Protein AF-0000000075209600 (afdb_homodimer)

Sequence (1706 aa):
MDLLVKEKKGICVESLNKDIELFPQVHPVTSDMKTTHKGVSKLVMLDRYSFKDTEKKTLKDGDFVVLTVKEDPKFPARGLGYIQSINWDDKTAVVLVEDEFKGVLDKPEEAESGLITRSLDVMDKPLEVYYEQIAKRNATGLASVETTPEKQQESFEKFYKELSEMNFVPAGRVLYGAGAQTDVTYFNCYVMPYVKDSREGISDHRKQVMEIMSRGGGVGTNGSTLRPKNALARGVNGKSSGSVSWLDDIAKLTHLVEQGGSRRGAQMIMLADWHPDIIDFIISKMQNPRILRYLIENTEDEKIKQVAKDKLKFTPLTPTERALYEGILRYKDFPGMGGFDNDVVKEAERMLRDGGTYTVHNSEFLTGANISVTITKEFMEAVEQDGDYHLRFPSVETYTPEEMEAYNSEWHEVGDVREWEEKGYGIRVYKRIKARELWNLINICATYSAEPGIFFIDNANDMTNAKAYGQKVVATNPCGEQPLAPYSVCNLAAVNLGNMADKENKTVDFEKLKQTVETGVRMQDNVIDATPYFLEPNRVQALGERRVGLGVMGLHDLLIYCETVYGSEEGNQLVDEIFETIAVTAYRTSIELAKEKGSFPFLVGADENETMKLRSRFTETGYMKKMPDDVLEGIKEYGIRNSHLLTVAPTGSTGTMVGVSTGLEPYFSFSYFRSGRLGKFIEVKADIVKEYLDRTPEAKEDELPDWFVSAMELSPEAHADTQCVIQRWVDSSISKTVNAPKGYNVDQVQKVYERLYRGGAKGGTVYVDGSRDAQVLTLKAEETFEQTEIDLGIEEAKQKIVLVDTITDLRSTDVTVGNEVGNTCPVCRKGKIKEIGGCNTCTNCNTQLKCGLMDLLVKEKKGICVESLNKDIELFPQVHPVTSDMKTTHKGVSKLVMLDRYSFKDTEKKTLKDGDFVVLTVKEDPKFPARGLGYIQSINWDDKTAVVLVEDEFKGVLDKPEEAESGLITRSLDVMDKPLEVYYEQIAKRNATGLASVETTPEKQQESFEKFYKELSEMNFVPAGRVLYGAGAQTDVTYFNCYVMPYVKDSREGISDHRKQVMEIMSRGGGVGTNGSTLRPKNALARGVNGKSSGSVSWLDDIAKLTHLVEQGGSRRGAQMIMLADWHPDIIDFIISKMQNPRILRYLIENTEDEKIKQVAKDKLKFTPLTPTERALYEGILRYKDFPGMGGFDNDVVKEAERMLRDGGTYTVHNSEFLTGANISVTITKEFMEAVEQDGDYHLRFPSVETYTPEEMEAYNSEWHEVGDVREWEEKGYGIRVYKRIKARELWNLINICATYSAEPGIFFIDNANDMTNAKAYGQKVVATNPCGEQPLAPYSVCNLAAVNLGNMADKENKTVDFEKLKQTVETGVRMQDNVIDATPYFLEPNRVQALGERRVGLGVMGLHDLLIYCETVYGSEEGNQLVDEIFETIAVTAYRTSIELAKEKGSFPFLVGADENETMKLRSRFTETGYMKKMPDDVLEGIKEYGIRNSHLLTVAPTGSTGTMVGVSTGLEPYFSFSYFRSGRLGKFIEVKADIVKEYLDRTPEAKEDELPDWFVSAMELSPEAHADTQCVIQRWVDSSISKTVNAPKGYNVDQVQKVYERLYRGGAKGGTVYVDGSRDAQVLTLKAEETFEQTEIDLGIEEAKQKIVLVDTITDLRSTDVTVGNEVGNTCPVCRKGKIKEIGGCNTCTNCNTQLKCGL

Nearest PDB structures (foldseek):
  6lkm-assembly2_B  TM=8.327E-01  e=8.875E-39  Homo sapiens
  6lkm-assembly1_A  TM=8.322E-01  e=1.893E-37  Homo sapiens
  5tus-assembly2_B  TM=8.275E-01  e=3.836E-36  Homo sapiens
  5d1y-assembly1_A  TM=8.305E-01  e=6.024E-35  Homo sapiens
  3hnd-assembly1_A  TM=8.200E-01  e=4.216E-35  Homo sapiens

Radius of gyration: 36.31 Å; Cα contacts (8 Å, |Δi|>4): 3488; chains: 2; bounding box: 101×110×103 Å

Secondary structure (DSSP, 8-state):
---------S--HHHHHHHHTT-TTSPPP-TT------HHHHHHIIIIIS-EETT-SS--TT-EEEEEEE--SS-PEEEEEEEEEEETTTTEEEEEE-GGGGGG-SSHHHHHH-EEEEEGGGEEEES--SHHHHHHHHHHHHHTTSSSHHHHHHHHHHHHHHHHTTSEEE-HHHHHHTTT--S--S--EEEPPPPPSSHHHHHHHHHHHHHHHHTT-EEEEE-TTSPPTT-EEGGGTEE---HHHHHHHHHTHHHH-B-SSS-B--EEEEEETTSTTHHHHHHTT---HHHHHHHHHH---HHHHHHHHHHEEEEEPPHHHHHHHHHHHHTTTSGGGGG--HHHHHHHHHHHHHTEEEEESSTTTTTTSEEEEEE-HHHHHHHHTT-EEEEEEE-GGG--HHHHHHHHHHHHHH--HHHHHHTT--EEEEEEEEHHHHHHHHHHHHHHH--SEEEEHHHHHHH-GGGGGT----B--TTS---B-TT-EE-EEEEEGGGGEETTTTEE-HHHHHHHHHHHHHHHHHHHHHS---SHHHHHHHHHH---EEEEE-HHHHHHHTT--TTSHHHHHHHHHHHHHHHHHHHHHHHHHHHHH---GGG--SSHHHHHHHHHHHHTSTTGGGS-HHHHHHHHHH--S-S--B-B---HHHHHHHTS--TTPPPS-SEEEEE-TTS-EEEEE-HHHHHHHHH-TTS-TT---TT---GGGS-HHHHHHHHHHHHTT-SS-B--EEEE-TT--HHHHHHHHHHHHHTT-SEEEEEETTTTSTT----S------S----------------------TTSS---BSSSTTSBPTTTSSSBEEEETTEEEETTT--EEEE--/---------S--HHHHHHHHTT-TTSPPP-TT------HHHHHHIIIIIS-EETT-SS--TT-EEEEEEE--SS-PEEEEEEEEEEETTTTEEEEEE-GGGGGG-SSHHHHHH-EEEEEGGGEEEES--SHHHHHHHHHHHHHTTSSSHHHHHHHHHHHHHHHHTTSEEE-HHHHHHTTT--S--S--EEEPPPPPSSHHHHHHHHHHHHHHHHTT-EEEEE-TTSPPTT-EEGGGTEE---HHHHHHHHHTHHHH-B-SSS-B--EEEEEETTSTTHHHHHHTT---HHHHHHHHHH---HHHHHHHHHHEEEEEPPHHHHHHHHHHHHTTTSGGGGG--HHHHHHHHHHHHHTEEEEESSTTTTTTSEEEEEE-HHHHHHHHTT-EEEEEEE-GGG--HHHHHHHHHHHHHH--HHHHHHTT--EEEEEEEEHHHHHHHHHHHHHHH--SEEEEHHHHHHH-GGGGGT----B--TTS---B-TT-EE-EEEEEGGGGEETTTTEE-HHHHHHHHHHHHHHHHHHHHHS---SHHHHHHHHHH---EEEEE-HHHHHHHTT--TTSHHHHHHHHHHHHHHHHHHHHHHHHHHHHH---GGG--SSHHHHHHHHHHHHTSTTGGGS-HHHHHHHHHH--S-S--B-B---HHHHHHHTS--TTPPPS-SEEEEE-TTS-EEEEE-HHHHHHHHH-TTS-TT---TT---GGGS-HHHHHHHHHHHHTT-SS-B--EEEE-TT--HHHHHHHHHHHHHTT-SEEEEEETTTTSTT----S------S-------S--------------TTSS---BSSSTTSBPTTTSSSBEEEETTEEEETTT--EEEE--

InterPro domains:
  IPR000788 Ribonucleotide reductase large subunit, C-terminal [PF02867] (188-767)
  IPR000788 Ribonucleotide reductase large subunit, C-terminal [PR01183] (263-282)
  IPR000788 Ribonucleotide reductase large subunit, C-terminal [PR01183] (508-531)
  IPR000788 Ribonucleotide reductase large subunit, C-terminal [PR01183] (546-568)
  IPR000788 Ribonucleotide reductase large subunit, C-terminal [PR01183] (574-597)
  IPR000788 Ribonucleotide reductase large subunit, C-terminal [PR01183] (639-666)
  IPR013344 Ribonucleotide reductase, adenosylcobalamin-dependent [TIGR02504] (129-777)
  IPR013344 Ribonucleotide reductase, adenosylcobalamin-dependent [cd02888] (156-770)
  IPR013509 Ribonucleotide reductase large subunit, N-terminal [PF00317] (129-180)
  IPR050862 Ribonucleoside diphosphate reductase class-2 [PTHR43371] (44-848)

Foldseek 3Di:
DPCPVPPDPDADLVLLQVVCVVAPLFDGDDPPFDAQFDDPLNLLCQFQQFDWDQVCPSDAAFAKKKFFQADDLQFTDIFIWGWHHADVVVQKTKTQTDLQQLQQHPDPVCSVRSIDIDGNNGMIGGSDRTQLRLQLSLLQQLLVLDDDPVSSVVLSVLSSVCRNVVQWFFARLSSRDRSNPDQAFSFAEWEAFAFQADPVSLVVSLVVCLVNVQRRYFYEYEHQLYAAFQPADPVVRGGDNGSLVSLLVSLCSQSVRDHDGPAGYEYEYEYEPQAPCVLLVLCVQPWFLVLLVVQLPPADDPVNNVSSVQFKDWDADDPVRLVVLVVQLVLCPPVCSVVDDPVSNVVSVVCVVSRTDMTTPPNCGSVSYAYEYAYEPVLVVLLVVQHKGFNKDFPCVPDDPVLVVCSSPPSSVVSDVVVVVVVPGDMDGPDIDGSNSSLLSNLSSCAQPLDDWYFHQVLLQLQALVVLLPFGFDTAGRLRFFRDTHLETEGEMAREQLVQAPLVQLHGNLVVVLSSLLSNLSSSLSSLVSTDDDDPVNNCNCQQQVAYAYFHFQLLNSCVSSVHAQLDPVSLVRLLVSLLSSLQSNLVSQLVVCQVPNARNSLDDPDDVSNLSSLLSSCPGNLNVPHDPVSSVSCSVRNGHHSFHHTFALSLSVCVSVQHAGTNAFAQDQWAWRQDPVRDTDIDGRVSLVVVCVVPVVDDSVDDDNSNAHLANDALLSQLLSLLSSQSRHSTAYRGEREYEAPQASVNSSVSQVSNVVSSHRIYTYDYPCSNPNPRPPHDPDDDDPDPPPPPPDDDDDDPPPPPPPPPDLPDDPAAADLDAQHQDVRSSHFGFHQGSQFRAGRHHRDGRHHSD/DDCPVPDDDDADLVLLQVVCVVAPLFDGDDPPFDAQFDDPLNLLCQFQQFDWDLVCPSDAAFAKKKFFQADDLQFTDIFIWGWHHADVVVQKTKTQTDLQQLQQHPDPVCSVRSIDIDGNNGMIGGSDRTQLRLQLSLLQQLLVLDDDPVSSVVLSVLSSVCRNVVQWFFARLSSRDRSNPDQAFSFAEWEAFAFQADPVSLVVSLVVCLVNVQRRYFYEYEHQLYAAFQDADPVVRGTDNGSLVSLLVSLCSQSVRDHDGPAGYEYEYEYEPQAPCVLLVLCVQPWFLVLLVVQLPPADDVVNNVSSVQFKDWDADDPVRLVVLVVQLVLCPPVCSVVDDPVSVVVSVVCVVSRTDITTPPNCGSVSYAYEYAYEPVLVVLLVVQHKGFNKDFPCVPDDPVLVVCSNPPSSVVSDVVVVVVVPGDMDGPDIDGSNSSLLSNLSSCAQPLDHWYFHQHLLQLQALVVLLPFGFDTAGRLRFFRDTHLETEGEMAREQLVQAPLVQLHGNLVVLLSSLLSNLSSSLSSLVSTDDDDPSNNCNCQQQVAYAYFHFQQLNSCVSSPHAQLDPVSLVRLLVSLLSSLQSNLVSQLVVCQVPNARNSLDDPDPVSNLSSLLSSCPGNLNVPHDPVSSVSCSVRNGHHSFHHTFALSLSVCVSVQHAGTNAFAQDQWAWRQDPVRDTDIDGRPSLVVVCVVPVVDDSVDDDNSNAHLANDALQSQLLSLLSSQSRHSTAYRGEREYEAPQASVNSSVSQVSNVVSSHRIYTYDYPCSNPNPRCPHDPDDDDPDPPPPDPDDDDDDPPVPDDPPPDLPDDPAAADLDAQHQDVRSSHFGFHQGSQFRAGRHHRDGRHHSD

Organism: NCBI:txid2021314

pLDDT: mean 86.93, std 18.48, range [18.36, 98.94]

Structure (mmCIF, N/CA/C/O backbone):
data_AF-0000000075209600-model_v1
#
loop_
_entity.id
_entity.type
_entity.pdbx_description
1 polymer 'Vitamin B12-dependent ribonucleotide reductase'
#
loop_
_atom_site.group_PDB
_atom_site.id
_atom_site.type_symbol
_atom_site.label_atom_id
_atom_site.label_alt_id
_atom_site.label_comp_id
_atom_site.label_asym_id
_atom_site.label_entity_id
_atom_site.label_seq_id
_atom_site.pdbx_PDB_ins_code
_atom_site.Cartn_x
_atom_site.Cartn_y
_atom_site.Cartn_z
_atom_site.occupancy
_atom_site.B_iso_or_equiv
_atom_site.auth_seq_id
_atom_site.auth_comp_id
_atom_site.auth_asym_id
_atom_site.auth_atom_id
_atom_site.pdbx_PDB_model_num
ATOM 1 N N . MET A 1 1 ? 52.156 -15.453 -30.234 1 22.44 1 MET A N 1
ATOM 2 C CA . MET A 1 1 ? 51.75 -16.859 -30.359 1 22.44 1 MET A CA 1
ATOM 3 C C . MET A 1 1 ? 51.031 -17.312 -29.109 1 22.44 1 MET A C 1
ATOM 5 O O . MET A 1 1 ? 51.156 -18.484 -28.703 1 22.44 1 MET A O 1
ATOM 9 N N . ASP A 1 2 ? 50.625 -16.406 -28.281 1 24.66 2 ASP A N 1
ATOM 10 C CA . ASP A 1 2 ? 50.094 -16.359 -26.938 1 24.66 2 ASP A CA 1
ATOM 11 C C . ASP A 1 2 ? 48.875 -17.281 -26.812 1 24.66 2 ASP A C 1
ATOM 13 O O . ASP A 1 2 ? 47.906 -17.125 -27.547 1 24.66 2 ASP A O 1
ATOM 17 N N . LEU A 1 3 ? 49.125 -18.609 -26.5 1 25.94 3 LEU A N 1
ATOM 18 C CA . LEU A 1 3 ? 48.312 -19.781 -26.234 1 25.94 3 LEU A CA 1
ATOM 19 C C . LEU A 1 3 ? 47.156 -19.438 -25.312 1 25.94 3 LEU A C 1
ATOM 21 O O . LEU A 1 3 ? 47.344 -19.172 -24.125 1 25.94 3 LEU A O 1
ATOM 25 N N . LEU A 1 4 ? 46.375 -18.516 -25.719 1 29.98 4 LEU A N 1
ATOM 26 C CA . LEU A 1 4 ? 45.094 -18.453 -25 1 29.98 4 LEU A CA 1
ATOM 27 C C . LEU A 1 4 ? 44.5 -19.844 -24.812 1 29.98 4 LEU A C 1
ATOM 29 O O . LEU A 1 4 ? 44.156 -20.516 -25.781 1 29.98 4 LEU A O 1
ATOM 33 N N . VAL A 1 5 ? 45.312 -20.75 -24 1 27.47 5 VAL A N 1
ATOM 34 C CA . VAL A 1 5 ? 44.719 -22 -23.531 1 27.47 5 VAL A CA 1
ATOM 35 C C . VAL A 1 5 ? 43.219 -21.812 -23.328 1 27.47 5 VAL A C 1
ATOM 37 O O . VAL A 1 5 ? 42.781 -21.016 -22.484 1 27.47 5 VAL A O 1
ATOM 40 N N . LYS A 1 6 ? 42.594 -22 -24.328 1 36.72 6 LYS A N 1
ATOM 41 C CA . LYS A 1 6 ? 41.188 -22.281 -24.328 1 36.72 6 LYS A CA 1
ATOM 42 C C . LYS A 1 6 ? 40.812 -23.281 -23.25 1 36.72 6 LYS A C 1
ATOM 44 O O . LYS A 1 6 ? 41 -24.484 -23.406 1 36.72 6 LYS A O 1
ATOM 49 N N . GLU A 1 7 ? 41.25 -23.062 -21.922 1 35.66 7 GLU A N 1
ATOM 50 C CA . GLU A 1 7 ? 40.906 -23.812 -20.719 1 35.66 7 GLU A CA 1
ATOM 51 C C . GLU A 1 7 ? 39.5 -24.422 -20.812 1 35.66 7 GLU A C 1
ATOM 53 O O . GLU A 1 7 ? 38.594 -23.797 -21.375 1 35.66 7 GLU A O 1
ATOM 58 N N . LYS A 1 8 ? 39.312 -25.688 -20.703 1 41.25 8 LYS A N 1
ATOM 59 C CA . LYS A 1 8 ? 38.156 -26.609 -20.703 1 41.25 8 LYS A CA 1
ATOM 60 C C . LYS A 1 8 ? 36.969 -26 -20 1 41.25 8 LYS A C 1
ATOM 62 O O . LYS A 1 8 ? 37.031 -25.688 -18.812 1 41.25 8 LYS A O 1
ATOM 67 N N . LYS A 1 9 ? 35.938 -25.578 -20.594 1 56.78 9 LYS A N 1
ATOM 68 C CA . LYS A 1 9 ? 34.594 -25.031 -20.484 1 56.78 9 LYS A CA 1
ATOM 69 C C . LYS A 1 9 ? 33.625 -26.047 -19.859 1 56.78 9 LYS A C 1
ATOM 71 O O . LYS A 1 9 ? 33.469 -27.141 -20.375 1 56.78 9 LYS A O 1
ATOM 76 N N . GLY A 1 10 ? 33.688 -26.328 -18.438 1 81.12 10 GLY A N 1
ATOM 77 C CA . GLY A 1 10 ? 32.656 -27.094 -17.766 1 81.12 10 GLY A CA 1
ATOM 78 C C . GLY A 1 10 ? 32.875 -27.188 -16.266 1 81.12 10 GLY A C 1
ATOM 79 O O . GLY A 1 10 ? 33.844 -26.641 -15.727 1 81.12 10 GLY A O 1
ATOM 80 N N . ILE A 1 11 ? 31.938 -27.953 -15.633 1 90.12 11 ILE A N 1
ATOM 81 C CA . ILE A 1 11 ? 31.969 -28.062 -14.18 1 90.12 11 ILE A CA 1
ATOM 82 C C . ILE A 1 11 ? 32.969 -29.141 -13.773 1 90.12 11 ILE A C 1
ATOM 84 O O . ILE A 1 11 ? 32.938 -30.266 -14.289 1 90.12 11 ILE A O 1
ATOM 88 N N . CYS A 1 12 ? 34 -28.766 -13.016 1 91.44 12 CYS A N 1
ATOM 89 C CA . CYS A 1 12 ? 34.906 -29.75 -12.445 1 91.44 12 CYS A CA 1
ATOM 90 C C . CYS A 1 12 ? 34.25 -30.531 -11.312 1 91.44 12 CYS A C 1
ATOM 92 O O . CYS A 1 12 ? 34.188 -30.047 -10.18 1 91.44 12 CYS A O 1
ATOM 94 N N . VAL A 1 13 ? 33.938 -31.766 -11.562 1 94.38 13 VAL A N 1
ATOM 95 C CA . VAL A 1 13 ? 33.156 -32.594 -10.648 1 94.38 13 VAL A CA 1
ATOM 96 C C . VAL A 1 13 ? 33.969 -32.844 -9.367 1 94.38 13 VAL A C 1
ATOM 98 O O . VAL A 1 13 ? 33.406 -32.844 -8.273 1 94.38 13 VAL A O 1
ATOM 101 N N . GLU A 1 14 ? 35.25 -33.062 -9.523 1 94.38 14 GLU A N 1
ATOM 102 C CA . GLU A 1 14 ? 36.094 -33.312 -8.359 1 94.38 14 GLU A CA 1
ATOM 103 C C . GLU A 1 14 ? 36.094 -32.125 -7.414 1 94.38 14 GLU A C 1
ATOM 105 O O . GLU A 1 14 ? 35.969 -32.281 -6.199 1 94.38 14 GLU A O 1
ATOM 110 N N . SER A 1 15 ? 36.312 -31.062 -8.008 1 95 15 SER A N 1
ATOM 111 C CA . SE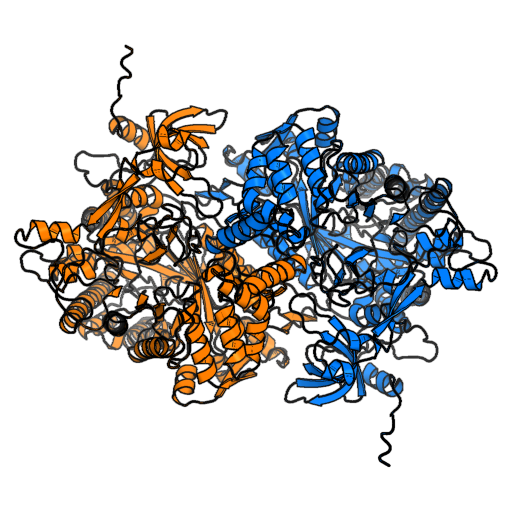R A 1 15 ? 36.312 -29.828 -7.215 1 95 15 SER A CA 1
ATOM 112 C C . SER A 1 15 ? 34.938 -29.578 -6.586 1 95 15 SER A C 1
ATOM 114 O O . SER A 1 15 ? 34.875 -29.156 -5.426 1 95 15 SER A O 1
ATOM 116 N N . LEU A 1 16 ? 33.906 -29.766 -7.367 1 96.56 16 LEU A N 1
ATOM 117 C CA . LEU A 1 16 ? 32.562 -29.562 -6.863 1 96.56 16 LEU A CA 1
ATOM 118 C C . LEU A 1 16 ? 32.25 -30.516 -5.703 1 96.56 16 LEU A C 1
ATOM 120 O O . LEU A 1 16 ? 31.688 -30.109 -4.688 1 96.56 16 LEU A O 1
ATOM 124 N N . ASN A 1 17 ? 32.625 -31.75 -5.781 1 97.25 17 ASN A N 1
ATOM 125 C CA . ASN A 1 17 ? 32.375 -32.75 -4.723 1 97.25 17 ASN A CA 1
ATOM 126 C C . ASN A 1 17 ? 33.156 -32.375 -3.451 1 97.25 17 ASN A C 1
ATOM 128 O O . ASN A 1 17 ? 32.688 -32.625 -2.342 1 97.25 17 ASN A O 1
ATOM 132 N N . LYS A 1 18 ? 34.312 -31.797 -3.615 1 96.62 18 LYS A N 1
ATOM 133 C CA . LYS A 1 18 ? 35.062 -31.312 -2.449 1 96.62 18 LYS A CA 1
ATOM 134 C C . LYS A 1 18 ? 34.281 -30.203 -1.737 1 96.62 18 LYS A C 1
ATOM 136 O O . LYS A 1 18 ? 34.219 -30.172 -0.506 1 96.62 18 LYS A O 1
ATOM 141 N N . ASP A 1 19 ? 33.812 -29.312 -2.529 1 96.5 19 ASP A N 1
ATOM 142 C CA . ASP A 1 19 ? 33 -28.234 -1.96 1 96.5 19 ASP A CA 1
ATOM 143 C C . ASP A 1 19 ? 31.766 -28.781 -1.263 1 96.5 19 ASP A C 1
ATOM 145 O O . ASP A 1 19 ? 31.359 -28.297 -0.206 1 96.5 19 ASP A O 1
ATOM 149 N N . ILE A 1 20 ? 31.094 -29.797 -1.856 1 97.19 20 ILE A N 1
ATOM 150 C CA . ILE A 1 20 ? 29.859 -30.391 -1.379 1 97.19 20 ILE A CA 1
ATOM 151 C C . ILE A 1 20 ? 30.062 -30.984 0.013 1 97.19 20 ILE A C 1
ATOM 153 O O . ILE A 1 20 ? 29.125 -31.047 0.815 1 97.19 20 ILE A O 1
ATOM 157 N N . GLU A 1 21 ? 31.297 -31.328 0.385 1 96.25 21 GLU A N 1
ATOM 158 C CA . GLU A 1 21 ? 31.609 -31.906 1.684 1 96.25 21 GLU A CA 1
ATOM 159 C C . GLU A 1 21 ? 31.219 -30.969 2.822 1 96.25 21 GLU A C 1
ATOM 161 O O . GLU A 1 21 ? 30.953 -31.406 3.941 1 96.25 21 GLU A O 1
ATOM 166 N N . LEU A 1 22 ? 31.172 -29.766 2.455 1 95 22 LEU A N 1
ATOM 167 C CA . LEU A 1 22 ? 30.875 -28.781 3.482 1 95 22 LEU A CA 1
ATOM 168 C C . LEU A 1 22 ? 29.359 -28.641 3.674 1 95 22 LEU A C 1
ATOM 170 O O . LEU A 1 22 ? 28.906 -27.953 4.59 1 95 22 LEU A O 1
ATOM 174 N N . PHE A 1 23 ? 28.578 -29.359 2.881 1 95.31 23 PHE A N 1
ATOM 175 C CA . PHE A 1 23 ? 27.109 -29.297 2.908 1 95.31 23 PHE A CA 1
ATOM 176 C C . PHE A 1 23 ? 26.516 -30.688 3.055 1 95.31 23 PHE A C 1
ATOM 178 O O . PHE A 1 23 ? 26.188 -31.328 2.059 1 95.31 23 PHE A O 1
ATOM 185 N N . PRO A 1 24 ? 26.234 -31.047 4.285 1 92.94 24 PRO A N 1
ATOM 186 C CA . PRO A 1 24 ? 25.781 -32.438 4.539 1 92.94 24 PRO A CA 1
ATOM 187 C C . PRO A 1 24 ? 24.469 -32.75 3.84 1 92.94 24 PRO A C 1
ATOM 189 O O . PRO A 1 24 ? 24.156 -33.938 3.631 1 92.94 24 PRO A O 1
ATOM 192 N N . GLN A 1 25 ? 23.656 -31.844 3.465 1 92.75 25 GLN A N 1
ATOM 193 C CA . GLN A 1 25 ? 22.344 -32.062 2.842 1 92.75 25 GLN A CA 1
ATOM 194 C C . GLN A 1 25 ? 22.5 -32.406 1.364 1 92.75 25 GLN A C 1
ATOM 196 O O . GLN A 1 25 ? 21.562 -32.906 0.739 1 92.75 25 GLN A O 1
ATOM 201 N N . VAL A 1 26 ? 23.703 -32.094 0.782 1 96.56 26 VAL A N 1
ATOM 202 C CA . VAL A 1 26 ? 23.891 -32.25 -0.656 1 96.56 26 VAL A CA 1
ATOM 203 C C . VAL A 1 26 ? 24.625 -33.562 -0.937 1 96.56 26 VAL A C 1
ATOM 205 O O . VAL A 1 26 ? 25.672 -33.812 -0.343 1 96.56 26 VAL A O 1
ATOM 208 N N . HIS A 1 27 ? 24.031 -34.406 -1.799 1 97.31 27 HIS A N 1
ATOM 209 C CA . HIS A 1 27 ? 24.672 -35.656 -2.191 1 97.31 27 HIS A CA 1
ATOM 210 C C . HIS A 1 27 ? 25.734 -35.406 -3.26 1 97.31 27 HIS A C 1
ATOM 212 O O . HIS A 1 27 ? 25.531 -34.625 -4.188 1 97.31 27 HIS A O 1
ATOM 218 N N . PRO A 1 28 ? 26.859 -36.031 -3.135 1 97.75 28 PRO A N 1
ATOM 219 C CA . PRO A 1 28 ? 27.906 -35.875 -4.141 1 97.75 28 PRO A CA 1
ATOM 220 C C . PRO A 1 28 ? 27.516 -36.406 -5.508 1 97.75 28 PRO A C 1
ATOM 222 O O . PRO A 1 28 ? 26.672 -37.312 -5.594 1 97.75 28 PRO A O 1
ATOM 225 N N . VAL A 1 29 ? 28.188 -35.844 -6.52 1 97.38 29 VAL A N 1
ATOM 226 C CA . VAL A 1 29 ? 27.984 -36.312 -7.883 1 97.38 29 VAL A CA 1
ATOM 227 C C . VAL A 1 29 ? 28.594 -37.688 -8.039 1 97.38 29 VAL A C 1
ATOM 229 O O . VAL A 1 29 ? 29.719 -37.969 -7.59 1 97.38 29 VAL A O 1
ATOM 232 N N . THR A 1 30 ? 27.781 -38.594 -8.578 1 96.5 30 THR A N 1
ATOM 233 C CA . THR A 1 30 ? 28.266 -39.969 -8.875 1 96.5 30 THR A CA 1
ATOM 234 C C . THR A 1 30 ? 28.188 -40.25 -10.367 1 96.5 30 THR A C 1
ATOM 236 O O . THR A 1 30 ? 27.562 -39.5 -11.117 1 96.5 30 THR A O 1
ATOM 239 N N . SER A 1 31 ? 28.828 -41.312 -10.812 1 94.25 31 SER A N 1
ATOM 240 C CA . SER A 1 31 ? 29 -41.594 -12.234 1 94.25 31 SER A CA 1
ATOM 241 C C . SER A 1 31 ? 27.688 -42 -12.883 1 94.25 31 SER A C 1
ATOM 243 O O . SER A 1 31 ? 27.531 -41.906 -14.102 1 94.25 31 SER A O 1
ATOM 245 N N . ASP A 1 32 ? 26.75 -42.375 -12.086 1 93.56 32 ASP A N 1
ATOM 246 C CA . ASP A 1 32 ? 25.484 -42.844 -12.625 1 93.56 32 ASP A CA 1
ATOM 247 C C . ASP A 1 32 ? 24.531 -41.688 -12.883 1 93.56 32 ASP A C 1
ATOM 249 O O . ASP A 1 32 ? 23.469 -41.875 -13.484 1 93.56 32 ASP A O 1
ATOM 253 N N . MET A 1 33 ? 24.906 -40.5 -12.469 1 95.88 33 MET A N 1
ATOM 254 C CA . MET A 1 33 ? 24.031 -39.344 -12.68 1 95.88 33 MET A CA 1
ATOM 255 C C . MET A 1 33 ? 24.188 -38.812 -14.094 1 95.88 33 MET A C 1
ATOM 257 O O . MET A 1 33 ? 25.297 -38.625 -14.57 1 95.88 33 MET A O 1
ATOM 261 N N . LYS A 1 34 ? 22.984 -38.531 -14.75 1 94.25 34 LYS A N 1
ATOM 262 C CA . LYS A 1 34 ? 23.078 -38.188 -16.156 1 94.25 34 LYS A CA 1
ATOM 263 C C . LYS A 1 34 ? 22.172 -37 -16.516 1 94.25 34 LYS A C 1
ATOM 265 O O . LYS A 1 34 ? 22.344 -36.375 -17.547 1 94.25 34 LYS A O 1
ATOM 270 N N . THR A 1 35 ? 21.25 -36.656 -15.711 1 94.94 35 THR A N 1
ATOM 271 C CA . THR A 1 35 ? 20.203 -35.719 -16.094 1 94.94 35 THR A CA 1
ATOM 272 C C . THR A 1 35 ? 20.609 -34.281 -15.727 1 94.94 35 THR A C 1
ATOM 274 O O . THR A 1 35 ? 20.469 -33.875 -14.578 1 94.94 35 THR A O 1
ATOM 277 N N . THR A 1 36 ? 20.969 -33.406 -16.656 1 92.19 36 THR A N 1
ATOM 278 C CA . THR A 1 36 ? 21.328 -32.031 -16.453 1 92.19 36 THR A CA 1
ATOM 279 C C . THR A 1 36 ? 20.312 -31.094 -17.094 1 92.19 36 THR A C 1
ATOM 281 O O . THR A 1 36 ? 20.281 -29.891 -16.812 1 92.19 36 THR A O 1
ATOM 284 N N . HIS A 1 37 ? 19.438 -31.641 -17.875 1 89.62 37 HIS A N 1
ATOM 285 C CA . HIS A 1 37 ? 18.516 -30.859 -18.703 1 89.62 37 HIS A CA 1
ATOM 286 C C . HIS A 1 37 ? 19.281 -29.891 -19.609 1 89.62 37 HIS A C 1
ATOM 288 O O . HIS A 1 37 ? 20.5 -29.906 -19.656 1 89.62 37 HIS A O 1
ATOM 294 N N . LYS A 1 38 ? 18.562 -29.141 -20.453 1 84.69 38 LYS A N 1
ATOM 295 C CA . LYS A 1 38 ? 19.156 -28.188 -21.391 1 84.69 38 LYS A CA 1
ATOM 296 C C . LYS A 1 38 ? 18.281 -26.938 -21.5 1 84.69 38 LYS A C 1
ATOM 298 O O . LYS A 1 38 ? 17.125 -26.938 -21.094 1 84.69 38 LYS A O 1
ATOM 303 N N . GLY A 1 39 ? 18.938 -25.906 -21.859 1 79.69 39 GLY A N 1
ATOM 304 C CA . GLY A 1 39 ? 18.203 -24.672 -22.125 1 79.69 39 GLY A CA 1
ATOM 305 C C . GLY A 1 39 ? 17.453 -24.156 -20.906 1 79.69 39 GLY A C 1
ATOM 306 O O . GLY A 1 39 ? 18.016 -24.047 -19.828 1 79.69 39 GLY A O 1
ATOM 307 N N . VAL A 1 40 ? 16.203 -23.859 -21.156 1 78.75 40 VAL A N 1
ATOM 308 C CA . VAL A 1 40 ? 15.367 -23.25 -20.125 1 78.75 40 VAL A CA 1
ATOM 309 C C . VAL A 1 40 ? 15.125 -24.25 -19 1 78.75 40 VAL A C 1
ATOM 311 O O . VAL A 1 40 ? 15.047 -23.875 -17.828 1 78.75 40 VAL A O 1
ATOM 314 N N . SER A 1 41 ? 14.969 -25.484 -19.375 1 87 41 SER A N 1
ATOM 315 C CA . SER A 1 41 ? 14.766 -26.531 -18.375 1 87 41 SER A CA 1
ATOM 316 C C . SER A 1 41 ? 15.922 -26.594 -17.391 1 87 41 SER A C 1
ATOM 318 O O . SER A 1 41 ? 15.703 -26.75 -16.188 1 87 41 SER A O 1
ATOM 320 N N . LYS A 1 42 ? 17.094 -26.406 -17.922 1 91.25 42 LYS A N 1
ATOM 321 C CA . LYS A 1 42 ? 18.297 -26.391 -17.094 1 91.25 42 LYS A CA 1
ATOM 322 C C . LYS A 1 42 ? 18.297 -25.188 -16.156 1 91.25 42 LYS A C 1
ATOM 324 O O . LYS A 1 42 ? 18.609 -25.297 -14.969 1 91.25 42 LYS A O 1
ATOM 329 N N . LEU A 1 43 ? 17.984 -24.109 -16.719 1 87.75 43 LEU A N 1
ATOM 330 C CA . LEU A 1 43 ? 17.953 -22.875 -15.93 1 87.75 43 LEU A CA 1
ATOM 331 C C . LEU A 1 43 ? 16.938 -22.984 -14.797 1 87.75 43 LEU A C 1
ATOM 333 O O . LEU A 1 43 ? 17.219 -22.594 -13.664 1 87.75 43 LEU A O 1
ATOM 337 N N . VAL A 1 44 ? 15.742 -23.516 -15.078 1 86.81 44 VAL A N 1
ATOM 338 C CA . VAL A 1 44 ? 14.688 -23.656 -14.086 1 86.81 44 VAL A CA 1
ATOM 339 C C . VAL A 1 44 ? 15.156 -24.562 -12.953 1 86.81 44 VAL A C 1
ATOM 341 O O . VAL A 1 44 ? 14.984 -24.25 -11.773 1 86.81 44 VAL A O 1
ATOM 344 N N . MET A 1 45 ? 15.75 -25.625 -13.305 1 93.25 45 MET A N 1
ATOM 345 C CA . MET A 1 45 ? 16.219 -26.578 -12.305 1 93.25 45 MET A CA 1
ATOM 346 C C . MET A 1 45 ? 17.266 -25.938 -11.383 1 93.25 45 MET A C 1
ATOM 348 O O . MET A 1 45 ? 17.125 -25.984 -10.164 1 93.25 45 MET A O 1
ATOM 352 N N . LEU A 1 46 ? 18.219 -25.25 -12.031 1 93.31 46 LEU A N 1
ATOM 353 C CA . LEU A 1 46 ? 19.359 -24.719 -11.281 1 93.31 46 LEU A CA 1
ATOM 354 C C . LEU A 1 46 ? 18.938 -23.5 -10.469 1 93.31 46 LEU A C 1
ATOM 356 O O . LEU A 1 46 ? 19.391 -23.328 -9.336 1 93.31 46 LEU A O 1
ATOM 360 N N . ASP A 1 47 ? 18.172 -22.766 -11.023 1 88 47 ASP A N 1
ATOM 361 C CA . ASP A 1 47 ? 17.781 -21.5 -10.391 1 88 47 ASP A CA 1
ATOM 362 C C . ASP A 1 47 ? 16.75 -21.734 -9.297 1 88 47 ASP A C 1
ATOM 364 O O . ASP A 1 47 ? 16.812 -21.125 -8.227 1 88 47 ASP A O 1
ATOM 368 N N . ARG A 1 48 ? 15.781 -22.625 -9.5 1 86.88 48 ARG A N 1
ATOM 369 C CA . ARG A 1 48 ? 14.609 -22.672 -8.633 1 86.88 48 ARG A CA 1
ATOM 370 C C . ARG A 1 48 ? 14.695 -23.844 -7.656 1 86.88 48 ARG A C 1
ATOM 372 O O . ARG A 1 48 ? 14.117 -23.797 -6.57 1 86.88 48 ARG A O 1
ATOM 379 N N . TYR A 1 49 ? 15.43 -24.906 -8.023 1 92.69 49 TYR A N 1
ATOM 380 C CA . TYR A 1 49 ? 15.242 -26.125 -7.238 1 92.69 49 TYR A CA 1
ATOM 381 C C . TYR A 1 49 ? 16.562 -26.609 -6.664 1 92.69 49 TYR A C 1
ATOM 383 O O . TYR A 1 49 ? 16.594 -27.266 -5.613 1 92.69 49 TYR A O 1
ATOM 391 N N . SER A 1 50 ? 17.672 -26.312 -7.312 1 94.69 50 SER A N 1
ATOM 392 C CA . SER A 1 50 ? 18.984 -26.797 -6.863 1 94.69 50 SER A CA 1
ATOM 393 C C . SER A 1 50 ? 19.391 -26.109 -5.562 1 94.69 50 SER A C 1
ATOM 395 O O . SER A 1 50 ? 19.141 -24.938 -5.355 1 94.69 50 SER A O 1
ATOM 397 N N . PHE A 1 51 ? 20.016 -26.922 -4.738 1 94.62 51 PHE A N 1
ATOM 398 C CA . PHE A 1 51 ? 20.672 -26.359 -3.561 1 94.62 51 PHE A CA 1
ATOM 399 C C . PHE A 1 51 ? 21.859 -25.5 -3.955 1 94.62 51 PHE A C 1
ATOM 401 O O . PHE A 1 51 ? 22.672 -25.922 -4.785 1 94.62 51 PHE A O 1
ATOM 408 N N . LYS A 1 52 ? 22.016 -24.297 -3.43 1 92.06 52 LYS A N 1
ATOM 409 C CA . LYS A 1 52 ? 23.062 -23.375 -3.818 1 92.06 52 LYS A CA 1
ATOM 410 C C . LYS A 1 52 ? 23.828 -22.859 -2.598 1 92.06 52 LYS A C 1
ATOM 412 O O . LYS A 1 52 ? 23.297 -22.844 -1.488 1 92.06 52 LYS A O 1
ATOM 417 N N . ASP A 1 53 ? 25.078 -22.5 -2.869 1 91.81 53 ASP A N 1
ATOM 418 C CA . ASP A 1 53 ? 25.891 -21.844 -1.853 1 91.81 53 ASP A CA 1
ATOM 419 C C . ASP A 1 53 ? 25.578 -20.344 -1.766 1 91.81 53 ASP A C 1
ATOM 421 O O . ASP A 1 53 ? 26.344 -19.516 -2.252 1 91.81 53 ASP A O 1
ATOM 425 N N . THR A 1 54 ? 24.516 -20.062 -1.01 1 79.88 54 THR A N 1
ATOM 426 C CA . THR A 1 54 ? 24.047 -18.688 -0.928 1 79.88 54 THR A CA 1
ATOM 427 C C . THR A 1 54 ? 24.922 -17.875 0.008 1 79.88 54 THR A C 1
ATOM 429 O O . THR A 1 54 ? 24.938 -16.641 -0.058 1 79.88 54 THR A O 1
ATOM 432 N N . GLU A 1 55 ? 25.766 -18.5 0.849 1 79 55 GLU A N 1
ATOM 433 C CA . GLU A 1 55 ? 26.656 -17.828 1.787 1 79 55 GLU A CA 1
ATOM 434 C C . GLU A 1 55 ? 28.031 -17.562 1.162 1 79 55 GLU A C 1
ATOM 436 O O . GLU A 1 55 ? 28.875 -16.922 1.773 1 79 55 GLU A O 1
ATOM 441 N N . LYS A 1 56 ? 28.234 -18 0.005 1 88.69 56 LYS A N 1
ATOM 442 C CA . LYS A 1 56 ? 29.484 -17.828 -0.729 1 88.69 56 LYS A CA 1
ATOM 443 C C . LYS A 1 56 ? 30.672 -18.438 0.042 1 88.69 56 LYS A C 1
ATOM 445 O O . LYS A 1 56 ? 31.75 -17.859 0.073 1 88.69 56 LYS A O 1
ATOM 450 N N . LYS A 1 57 ? 30.484 -19.594 0.649 1 88.06 57 LYS A N 1
ATOM 451 C CA . LYS A 1 57 ? 31.516 -20.266 1.438 1 88.06 57 LYS A CA 1
ATOM 452 C C . LYS A 1 57 ? 32.594 -20.875 0.537 1 88.06 57 LYS A C 1
ATOM 454 O O . LYS A 1 57 ? 33.75 -20.969 0.93 1 88.06 57 LYS A O 1
ATOM 459 N N . THR A 1 58 ? 32.156 -21.266 -0.585 1 94.94 58 THR A N 1
ATOM 460 C CA . THR A 1 58 ? 33.062 -22.031 -1.42 1 94.94 58 THR A CA 1
ATOM 461 C C . THR A 1 58 ? 33.281 -21.328 -2.756 1 94.94 58 THR A C 1
ATOM 463 O O . THR A 1 58 ? 33.938 -21.875 -3.648 1 94.94 58 THR A O 1
ATOM 466 N N . LEU A 1 59 ? 32.719 -20.156 -2.895 1 94.94 59 LEU A N 1
ATOM 467 C CA . LEU A 1 59 ? 32.812 -19.453 -4.164 1 94.94 59 LEU A CA 1
ATOM 468 C C . LEU A 1 59 ? 34.25 -19.094 -4.488 1 94.94 59 LEU A C 1
ATOM 470 O O . LEU A 1 59 ? 34.969 -18.562 -3.641 1 94.94 59 LEU A O 1
ATOM 474 N N . LYS A 1 60 ? 34.719 -19.406 -5.684 1 95.06 60 LYS A N 1
ATOM 475 C CA . LYS A 1 60 ? 36.094 -19.141 -6.121 1 95.06 60 LYS A CA 1
ATOM 476 C C . LYS A 1 60 ? 36.156 -18.984 -7.637 1 95.06 60 LYS A C 1
ATOM 478 O O . LYS A 1 60 ? 35.188 -19.188 -8.336 1 95.06 60 LYS A O 1
ATOM 483 N N . ASP A 1 61 ? 37.312 -18.625 -8.109 1 94.75 61 ASP A N 1
ATOM 484 C CA . ASP A 1 61 ? 37.531 -18.484 -9.539 1 94.75 61 ASP A CA 1
ATOM 485 C C . ASP A 1 61 ? 37.281 -19.812 -10.266 1 94.75 61 ASP A C 1
ATOM 487 O O . ASP A 1 61 ? 37.688 -20.875 -9.773 1 94.75 61 ASP A O 1
ATOM 491 N N . GLY A 1 62 ? 36.594 -19.703 -11.375 1 93.94 62 GLY A N 1
ATOM 492 C CA . GLY A 1 62 ? 36.344 -20.891 -12.18 1 93.94 62 GLY A CA 1
ATOM 493 C C . GLY A 1 62 ? 35 -21.562 -11.875 1 93.94 62 GLY A C 1
ATOM 494 O O . GLY A 1 62 ? 34.531 -22.422 -12.625 1 93.94 62 GLY A O 1
ATOM 495 N N . ASP A 1 63 ? 34.438 -21.172 -10.859 1 96.12 63 ASP A N 1
ATOM 496 C CA . ASP A 1 63 ? 33.188 -21.812 -10.43 1 96.12 63 ASP A CA 1
ATOM 497 C C . ASP A 1 63 ? 32.031 -21.484 -11.391 1 96.12 63 ASP A C 1
ATOM 499 O O . ASP A 1 63 ? 32 -20.391 -11.961 1 96.12 63 ASP A O 1
ATOM 503 N N . PHE A 1 64 ? 31.141 -22.531 -11.539 1 96.06 64 PHE A N 1
ATOM 504 C CA . PHE A 1 64 ? 29.875 -22.375 -12.242 1 96.06 64 PHE A CA 1
ATOM 505 C C . PHE A 1 64 ? 28.844 -21.703 -11.359 1 96.06 64 PHE A C 1
ATOM 507 O O . PHE A 1 64 ? 28.688 -22.062 -10.188 1 96.06 64 PHE A O 1
ATOM 514 N N . VAL A 1 65 ? 28.125 -20.656 -11.945 1 96.38 65 VAL A N 1
ATOM 515 C CA . VAL A 1 65 ? 27.203 -19.906 -11.086 1 96.38 65 VAL A CA 1
ATOM 516 C C . VAL A 1 65 ? 25.922 -19.609 -11.844 1 96.38 65 VAL A C 1
ATOM 518 O O . VAL A 1 65 ? 25.906 -19.609 -13.078 1 96.38 65 VAL A O 1
ATOM 521 N N . VAL A 1 66 ? 24.828 -19.516 -11.109 1 93.94 66 VAL A N 1
ATOM 522 C CA . VAL A 1 66 ? 23.578 -18.891 -11.547 1 93.94 66 VAL A CA 1
ATOM 523 C C . VAL A 1 66 ? 23.547 -17.422 -11.094 1 93.94 66 VAL A C 1
ATOM 525 O O . VAL A 1 66 ? 23.891 -17.125 -9.945 1 93.94 66 VAL A O 1
ATOM 528 N N . LEU A 1 67 ? 23.156 -16.469 -11.984 1 90.62 67 LEU A N 1
ATOM 529 C CA . LEU A 1 67 ? 23.234 -15.062 -11.602 1 90.62 67 LEU A CA 1
ATOM 530 C C . LEU A 1 67 ? 22.188 -14.242 -12.344 1 90.62 67 LEU A C 1
ATOM 532 O O . LEU A 1 67 ? 21.594 -14.719 -13.312 1 90.62 67 LEU A O 1
ATOM 536 N N . THR A 1 68 ? 22.047 -13.055 -11.812 1 85 68 THR A N 1
ATOM 537 C CA . THR A 1 68 ? 21.266 -12.062 -12.539 1 85 68 THR A CA 1
ATOM 538 C C . THR A 1 68 ? 22.094 -11.414 -13.641 1 85 68 THR A C 1
ATOM 540 O O . THR A 1 68 ? 23.062 -10.695 -13.359 1 85 68 THR A O 1
ATOM 543 N N . VAL A 1 69 ? 21.766 -11.695 -14.812 1 85.12 69 VAL A N 1
ATOM 544 C CA . VAL A 1 69 ? 22.562 -11.195 -15.938 1 85.12 69 VAL A CA 1
ATOM 545 C C . VAL A 1 69 ? 22.078 -9.805 -16.328 1 85.12 69 VAL A C 1
ATOM 547 O O . VAL A 1 69 ? 22.828 -9.031 -16.938 1 85.12 69 VAL A O 1
ATOM 550 N N . LYS A 1 70 ? 20.812 -9.555 -16.156 1 75.69 70 LYS A N 1
ATOM 551 C CA . LYS A 1 70 ? 20.203 -8.25 -16.391 1 75.69 70 LYS A CA 1
ATOM 552 C C . LYS A 1 70 ? 19.469 -7.754 -15.156 1 75.69 70 LYS A C 1
ATOM 554 O O . LYS A 1 70 ? 18.547 -8.414 -14.664 1 75.69 70 LYS A O 1
ATOM 559 N N . GLU A 1 71 ? 20 -6.555 -14.695 1 69.06 71 GLU A N 1
ATOM 560 C CA . GLU A 1 71 ? 19.359 -5.977 -13.516 1 69.06 71 GLU A CA 1
ATOM 561 C C . GLU A 1 71 ? 18.188 -5.066 -13.914 1 69.06 71 GLU A C 1
ATOM 563 O O . GLU A 1 71 ? 18.391 -4.039 -14.562 1 69.06 71 GLU A O 1
ATOM 568 N N . ASP A 1 72 ? 16.969 -5.52 -13.82 1 61.81 72 ASP A N 1
ATOM 569 C CA . ASP A 1 72 ? 15.742 -4.762 -14.055 1 61.81 72 ASP A CA 1
ATOM 570 C C . ASP A 1 72 ? 14.859 -4.738 -12.812 1 61.81 72 ASP A C 1
ATOM 572 O O . ASP A 1 72 ? 14.664 -5.766 -12.164 1 61.81 72 ASP A O 1
ATOM 576 N N . PRO A 1 73 ? 14.539 -3.432 -12.445 1 56.72 73 PRO A N 1
ATOM 577 C CA . PRO A 1 73 ? 13.727 -3.336 -11.234 1 56.72 73 PRO A CA 1
ATOM 578 C C . PRO A 1 73 ? 12.445 -4.168 -11.305 1 56.72 73 PRO A C 1
ATOM 580 O O . PRO A 1 73 ? 11.953 -4.637 -10.281 1 56.72 73 PRO A O 1
ATOM 583 N N . LYS A 1 74 ? 12.008 -4.293 -12.484 1 55.81 74 LYS A N 1
ATOM 584 C CA . LYS A 1 74 ? 10.727 -4.988 -12.609 1 55.81 74 LYS A CA 1
ATOM 585 C C . LYS A 1 74 ? 10.922 -6.41 -13.133 1 55.81 74 LYS A C 1
ATOM 587 O O . LYS A 1 74 ? 10.242 -7.34 -12.68 1 55.81 74 LYS A O 1
ATOM 592 N N . PHE A 1 75 ? 12.031 -6.508 -14.016 1 58.44 75 PHE A N 1
ATOM 593 C CA . PHE A 1 75 ? 12.164 -7.812 -14.648 1 58.44 75 PHE A CA 1
ATOM 594 C C . PHE A 1 75 ? 13.625 -8.227 -14.734 1 58.44 75 PHE A C 1
ATOM 596 O O . PHE A 1 75 ? 14.195 -8.312 -15.828 1 58.44 75 PHE A O 1
ATOM 603 N N . PRO A 1 76 ? 14.086 -8.711 -13.57 1 67.5 76 PRO A N 1
ATOM 604 C CA . PRO A 1 76 ? 15.469 -9.188 -13.656 1 67.5 76 PRO A CA 1
ATOM 605 C C . PRO A 1 76 ? 15.594 -10.484 -14.453 1 67.5 76 PRO A C 1
ATOM 607 O O . PRO A 1 76 ? 14.688 -11.312 -14.445 1 67.5 76 PRO A O 1
ATOM 610 N N . ALA A 1 77 ? 16.609 -10.602 -15.25 1 72.12 77 ALA A N 1
ATOM 611 C CA . ALA A 1 77 ? 16.859 -11.82 -16 1 72.12 77 ALA A CA 1
ATOM 612 C C . ALA A 1 77 ? 17.953 -12.656 -15.344 1 72.12 77 ALA A C 1
ATOM 614 O O . ALA A 1 77 ? 19 -12.133 -14.953 1 72.12 77 ALA A O 1
ATOM 615 N N . ARG A 1 78 ? 17.625 -13.953 -15.273 1 83.06 78 ARG A N 1
ATOM 616 C CA . ARG A 1 78 ? 18.594 -14.891 -14.719 1 83.06 78 ARG A CA 1
ATOM 617 C C . ARG A 1 78 ? 19.359 -15.602 -15.82 1 83.06 78 ARG A C 1
ATOM 619 O O . ARG A 1 78 ? 18.891 -15.703 -16.953 1 83.06 78 ARG A O 1
ATOM 626 N N . GLY A 1 79 ? 20.547 -15.961 -15.492 1 87.06 79 GLY A N 1
ATOM 627 C CA . GLY A 1 79 ? 21.375 -16.688 -16.422 1 87.06 79 GLY A CA 1
ATOM 628 C C . GLY A 1 79 ? 22.438 -17.531 -15.734 1 87.06 79 GLY A C 1
ATOM 629 O O . GLY A 1 79 ? 22.469 -17.625 -14.508 1 87.06 79 GLY A O 1
ATOM 630 N N . LEU A 1 80 ? 23.219 -18.25 -16.625 1 93.06 80 LEU A N 1
ATOM 631 C CA . LEU A 1 80 ? 24.281 -19.141 -16.156 1 93.06 80 LEU A CA 1
ATOM 632 C C . LEU A 1 80 ? 25.641 -18.688 -16.672 1 93.06 80 LEU A C 1
ATOM 634 O O . LEU A 1 80 ? 25.734 -18.094 -17.75 1 93.06 80 LEU A O 1
ATOM 638 N N . GLY A 1 81 ? 26.641 -18.953 -15.883 1 95.06 81 GLY A N 1
ATOM 639 C CA . GLY A 1 81 ? 27.984 -18.594 -16.312 1 95.06 81 GLY A CA 1
ATOM 640 C C . GLY A 1 81 ? 29.062 -19.125 -15.406 1 95.06 81 GLY A C 1
ATOM 641 O O . GLY A 1 81 ? 28.797 -19.922 -14.5 1 95.06 81 GLY A O 1
ATOM 642 N N . TYR A 1 82 ? 30.359 -18.734 -15.758 1 96.19 82 TYR A N 1
ATOM 643 C CA . TYR A 1 82 ? 31.531 -19.156 -15 1 96.19 82 TYR A CA 1
ATOM 644 C C . TYR A 1 82 ? 32.312 -17.953 -14.469 1 96.19 82 TYR A C 1
ATOM 646 O O . TYR A 1 82 ? 32.562 -17 -15.203 1 96.19 82 TYR A O 1
ATOM 654 N N . ILE A 1 83 ? 32.688 -18.047 -13.227 1 96.69 83 ILE A N 1
ATOM 655 C CA . ILE A 1 83 ? 33.438 -16.969 -12.617 1 96.69 83 ILE A CA 1
ATOM 656 C C . ILE A 1 83 ? 34.875 -16.938 -13.203 1 96.69 83 ILE A C 1
ATOM 658 O O . ILE A 1 83 ? 35.562 -17.969 -13.227 1 96.69 83 ILE A O 1
ATOM 662 N N . GLN A 1 84 ? 35.219 -15.688 -13.633 1 95.88 84 GLN A N 1
ATOM 663 C CA . GLN A 1 84 ? 36.562 -15.5 -14.125 1 95.88 84 GLN A CA 1
ATOM 664 C C . GLN A 1 84 ? 37.5 -14.953 -13.023 1 95.88 84 GLN A C 1
ATOM 666 O O . GLN A 1 84 ? 38.625 -15.375 -12.898 1 95.88 84 GLN A O 1
ATOM 671 N N . SER A 1 85 ? 36.938 -13.953 -12.344 1 96.19 85 SER A N 1
ATOM 672 C CA . SER A 1 85 ? 37.688 -13.375 -11.227 1 96.19 85 SER A CA 1
ATOM 673 C C . SER A 1 85 ? 36.719 -12.758 -10.195 1 96.19 85 SER A C 1
ATOM 675 O O . SER A 1 85 ? 35.656 -12.281 -10.547 1 96.19 85 SER A O 1
ATOM 677 N N . ILE A 1 86 ? 37.156 -12.836 -8.906 1 95.62 86 ILE A N 1
ATOM 678 C CA . ILE A 1 86 ? 36.375 -12.281 -7.812 1 95.62 86 ILE A CA 1
ATOM 679 C C . ILE A 1 86 ? 37.125 -11.156 -7.133 1 95.62 86 ILE A C 1
ATOM 681 O O . ILE A 1 86 ? 38.344 -11.297 -6.852 1 95.62 86 ILE A O 1
ATOM 685 N N . ASN A 1 87 ? 36.531 -10.008 -6.996 1 92.75 87 ASN A N 1
ATOM 686 C CA . ASN A 1 87 ? 37 -8.922 -6.145 1 92.75 87 ASN A CA 1
ATOM 687 C C . ASN A 1 87 ? 36.281 -8.891 -4.812 1 92.75 87 ASN A C 1
ATOM 689 O O . ASN A 1 87 ? 35.219 -8.273 -4.699 1 92.75 87 ASN A O 1
ATOM 693 N N . TRP A 1 88 ? 36.812 -9.391 -3.771 1 87.25 88 TRP A N 1
ATOM 694 C CA . TRP A 1 88 ? 36.156 -9.547 -2.477 1 87.25 88 TRP A CA 1
ATOM 695 C C . TRP A 1 88 ? 36.031 -8.195 -1.777 1 87.25 88 TRP A C 1
ATOM 697 O O . TRP A 1 88 ? 35.094 -8.016 -0.966 1 87.25 88 TRP A O 1
ATOM 707 N N . ASP A 1 89 ? 36.875 -7.234 -2.094 1 77.81 89 ASP A N 1
ATOM 708 C CA . ASP A 1 89 ? 36.812 -5.914 -1.477 1 77.81 89 ASP A CA 1
ATOM 709 C C . ASP A 1 89 ? 35.594 -5.145 -1.961 1 77.81 89 ASP A C 1
ATOM 711 O O . ASP A 1 89 ? 34.844 -4.566 -1.156 1 77.81 89 ASP A O 1
ATOM 715 N N . ASP A 1 90 ? 35.469 -5.301 -3.229 1 77.5 90 ASP A N 1
ATOM 716 C CA . ASP A 1 90 ? 34.312 -4.602 -3.826 1 77.5 90 ASP A CA 1
ATOM 717 C C . ASP A 1 90 ? 33.094 -5.5 -3.879 1 77.5 90 ASP A C 1
ATOM 719 O O . ASP A 1 90 ? 32 -5.059 -4.266 1 77.5 90 ASP A O 1
ATOM 723 N N . LYS A 1 91 ? 33.281 -6.777 -3.514 1 83.38 91 LYS A N 1
ATOM 724 C CA . LYS A 1 91 ? 32.219 -7.785 -3.545 1 83.38 91 LYS A CA 1
ATOM 725 C C . LYS A 1 91 ? 31.609 -7.898 -4.938 1 83.38 91 LYS A C 1
ATOM 727 O O . LYS A 1 91 ? 30.391 -7.844 -5.09 1 83.38 91 LYS A O 1
ATOM 732 N N . THR A 1 92 ? 32.406 -7.898 -5.922 1 89.69 92 THR A N 1
ATOM 733 C CA . THR A 1 92 ? 32 -8.078 -7.309 1 89.69 92 THR A CA 1
ATOM 734 C C . THR A 1 92 ? 32.781 -9.219 -7.961 1 89.69 92 THR A C 1
ATOM 736 O O . THR A 1 92 ? 33.812 -9.656 -7.445 1 89.69 92 THR A O 1
ATOM 739 N N . ALA A 1 93 ? 32.25 -9.727 -9.039 1 95.12 93 ALA A N 1
ATOM 740 C CA . ALA A 1 93 ? 32.906 -10.766 -9.82 1 95.12 93 ALA A CA 1
ATOM 741 C C . ALA A 1 93 ? 32.719 -10.539 -11.32 1 95.12 93 ALA A C 1
ATOM 743 O O . ALA A 1 93 ? 31.703 -9.992 -11.75 1 95.12 93 ALA A O 1
ATOM 744 N N . VAL A 1 94 ? 33.75 -10.93 -12.023 1 96 94 VAL A N 1
ATOM 745 C CA . VAL A 1 94 ? 33.656 -11 -13.477 1 96 94 VAL A CA 1
ATOM 746 C C . VAL A 1 94 ? 33.188 -12.398 -13.891 1 96 94 VAL A C 1
ATOM 748 O O . VAL A 1 94 ? 33.812 -13.398 -13.523 1 96 94 VAL A O 1
ATOM 751 N N . VAL A 1 95 ? 32.125 -12.484 -14.633 1 96.19 95 VAL A N 1
ATOM 752 C CA . VAL A 1 95 ? 31.531 -13.758 -15.008 1 96.19 95 VAL A CA 1
ATOM 753 C C . VAL A 1 95 ? 31.453 -13.867 -16.531 1 96.19 95 VAL A C 1
ATOM 755 O O . VAL A 1 95 ? 31.062 -12.914 -17.203 1 96.19 95 VAL A O 1
ATOM 758 N N . LEU A 1 96 ? 31.906 -15 -17.031 1 95.81 96 LEU A N 1
ATOM 759 C CA . LEU A 1 96 ? 31.656 -15.344 -18.438 1 95.81 96 LEU A CA 1
ATOM 760 C C . LEU A 1 96 ? 30.312 -16.047 -18.594 1 95.81 96 LEU A C 1
ATOM 762 O O . LEU A 1 96 ? 30.188 -17.219 -18.25 1 95.81 96 LEU A O 1
ATOM 766 N N . VAL A 1 97 ? 29.375 -15.391 -19.172 1 93.62 97 VAL A N 1
ATOM 767 C CA . VAL A 1 97 ? 28.031 -15.922 -19.312 1 93.62 97 VAL A CA 1
ATOM 768 C C . VAL A 1 97 ? 27.984 -16.938 -20.453 1 93.62 97 VAL A C 1
ATOM 770 O O . VAL A 1 97 ? 28.703 -16.797 -21.453 1 93.62 97 VAL A O 1
ATOM 773 N N . GLU A 1 98 ? 27.203 -18.016 -20.266 1 90 98 GLU A N 1
ATOM 774 C CA . GLU A 1 98 ? 27 -18.969 -21.344 1 90 98 GLU A CA 1
ATOM 775 C C . GLU A 1 98 ? 26.406 -18.297 -22.578 1 90 98 GLU A C 1
ATOM 777 O O . GLU A 1 98 ? 25.688 -17.297 -22.469 1 90 98 GLU A O 1
ATOM 782 N N . ASP A 1 99 ? 26.594 -18.859 -23.672 1 82.12 99 ASP A N 1
ATOM 783 C CA . ASP A 1 99 ? 26.281 -18.25 -24.953 1 82.12 99 ASP A CA 1
ATOM 784 C C . ASP A 1 99 ? 24.781 -17.969 -25.078 1 82.12 99 ASP A C 1
ATOM 786 O O . ASP A 1 99 ? 24.375 -16.969 -25.672 1 82.12 99 ASP A O 1
ATOM 790 N N . GLU A 1 100 ? 24.031 -18.828 -24.547 1 78.12 100 GLU A N 1
ATOM 791 C CA . GLU A 1 100 ? 22.594 -18.719 -24.703 1 78.12 100 GLU A CA 1
ATOM 792 C C . GLU A 1 100 ? 22.047 -17.5 -24 1 78.12 100 GLU A C 1
ATOM 794 O O . GLU A 1 100 ? 20.938 -17.031 -24.297 1 78.12 100 GLU A O 1
ATOM 799 N N . PHE A 1 101 ? 22.844 -16.875 -23.078 1 83.25 101 PHE A N 1
ATOM 800 C CA . PHE A 1 101 ? 22.344 -15.758 -22.281 1 83.25 101 PHE A CA 1
ATOM 801 C C . PHE A 1 101 ? 22.953 -14.445 -22.75 1 83.25 101 PHE A C 1
ATOM 803 O O . PHE A 1 101 ? 22.641 -13.383 -22.219 1 83.25 101 PHE A O 1
ATOM 810 N N . LYS A 1 102 ? 23.797 -14.391 -23.75 1 79.44 102 LYS A N 1
ATOM 811 C CA . LYS A 1 102 ? 24.469 -13.195 -24.234 1 79.44 102 LYS A CA 1
ATOM 812 C C . LYS A 1 102 ? 23.484 -12.219 -24.859 1 79.44 102 LYS A C 1
ATOM 814 O O . LYS A 1 102 ? 23.672 -11 -24.797 1 79.44 102 LYS A O 1
ATOM 819 N N . GLY A 1 103 ? 22.469 -12.766 -25.406 1 70.12 103 GLY A N 1
ATOM 820 C CA . GLY A 1 103 ? 21.5 -11.953 -26.109 1 70.12 103 GLY A CA 1
ATOM 821 C C . GLY A 1 103 ? 20.688 -11.055 -25.188 1 70.12 103 GLY A C 1
ATOM 822 O O . GLY A 1 103 ? 20.109 -10.062 -25.625 1 70.12 103 GLY A O 1
ATOM 823 N N . VAL A 1 104 ? 20.656 -11.367 -23.906 1 72.56 104 VAL A N 1
ATOM 824 C CA . VAL A 1 104 ? 19.812 -10.633 -22.969 1 72.56 104 VAL A CA 1
ATOM 825 C C . VAL A 1 104 ? 20.609 -9.508 -22.328 1 72.56 104 VAL A C 1
ATOM 827 O O . VAL A 1 104 ? 20.047 -8.633 -21.672 1 72.56 104 VAL A O 1
ATOM 830 N N . LEU A 1 105 ? 21.891 -9.391 -22.609 1 78.81 105 LEU A N 1
ATOM 831 C CA . LEU A 1 105 ? 22.75 -8.391 -22 1 78.81 105 LEU A CA 1
ATOM 832 C C . LEU A 1 105 ? 22.531 -7.02 -22.641 1 78.81 105 LEU A C 1
ATOM 834 O O . LEU A 1 105 ? 22.406 -6.914 -23.859 1 78.81 105 LEU A O 1
ATOM 838 N N . ASP A 1 106 ? 22.422 -5.945 -21.828 1 69.88 106 ASP A N 1
ATOM 839 C CA . ASP A 1 106 ? 22.078 -4.602 -22.281 1 69.88 106 ASP A CA 1
ATOM 840 C C . ASP A 1 106 ? 23.266 -3.934 -22.969 1 69.88 106 ASP A C 1
ATOM 842 O O . ASP A 1 106 ? 23.094 -3.244 -23.984 1 69.88 106 ASP A O 1
ATOM 846 N N . LYS A 1 107 ? 24.609 -4.059 -22.469 1 76.38 107 LYS A N 1
ATOM 847 C CA . LYS A 1 107 ? 25.781 -3.387 -23.016 1 76.38 107 LYS A CA 1
ATOM 848 C C . LYS A 1 107 ? 26.359 -4.168 -24.188 1 76.38 107 LYS A C 1
ATOM 850 O O . LYS A 1 107 ? 26.719 -5.34 -24.047 1 76.38 107 LYS A O 1
ATOM 855 N N . PRO A 1 108 ? 26.422 -3.479 -25.281 1 77.5 108 PRO A N 1
ATOM 856 C CA . PRO A 1 108 ? 26.953 -4.168 -26.469 1 77.5 108 PRO A CA 1
ATOM 857 C C . PRO A 1 108 ? 28.328 -4.797 -26.219 1 77.5 108 PRO A C 1
ATOM 859 O O . PRO A 1 108 ? 28.594 -5.906 -26.688 1 77.5 108 PRO A O 1
ATOM 862 N N . GLU A 1 109 ? 29.094 -4.133 -25.5 1 84.19 109 GLU A N 1
ATOM 863 C CA . GLU A 1 109 ? 30.406 -4.672 -25.203 1 84.19 109 GLU A CA 1
ATOM 864 C C . GLU A 1 109 ? 30.312 -5.969 -24.391 1 84.19 109 GLU A C 1
ATOM 866 O O . GLU A 1 109 ? 31.078 -6.906 -24.625 1 84.19 109 GLU A O 1
ATOM 871 N N . GLU A 1 110 ? 29.391 -6.039 -23.484 1 87.88 110 GLU A N 1
ATOM 872 C CA . GLU A 1 110 ? 29.141 -7.246 -22.703 1 87.88 110 GLU A CA 1
ATOM 873 C C . GLU A 1 110 ? 28.547 -8.352 -23.562 1 87.88 110 GLU A C 1
ATOM 875 O O . GLU A 1 110 ? 28.906 -9.523 -23.406 1 87.88 110 GLU A O 1
ATOM 880 N N . ALA A 1 111 ? 27.688 -7.965 -24.469 1 82.38 111 ALA A N 1
ATOM 881 C CA . ALA A 1 111 ? 27.062 -8.945 -25.344 1 82.38 111 ALA A CA 1
ATOM 882 C C . ALA A 1 111 ? 28.078 -9.602 -26.266 1 82.38 111 ALA A C 1
ATOM 884 O O . ALA A 1 111 ? 27.969 -10.781 -26.594 1 82.38 111 ALA A O 1
ATOM 885 N N . GLU A 1 112 ? 29.062 -8.82 -26.625 1 84.62 112 GLU A N 1
ATOM 886 C CA . GLU A 1 112 ? 30.109 -9.328 -27.531 1 84.62 112 GLU A CA 1
ATOM 887 C C . GLU A 1 112 ? 31.094 -10.211 -26.781 1 84.62 112 GLU A C 1
ATOM 889 O O . GLU A 1 112 ? 31.422 -11.305 -27.234 1 84.62 112 GLU A O 1
ATOM 894 N N . SER A 1 113 ? 31.484 -9.852 -25.656 1 89.81 113 SER A N 1
ATOM 895 C CA . SER A 1 113 ? 32.5 -10.578 -24.922 1 89.81 113 SER A CA 1
ATOM 896 C C . SER A 1 113 ? 31.891 -11.695 -24.078 1 89.81 113 SER A C 1
ATOM 898 O O . SER A 1 113 ? 32.531 -12.703 -23.812 1 89.81 113 SER A O 1
ATOM 900 N N . GLY A 1 114 ? 30.672 -11.5 -23.688 1 91.38 114 GLY A N 1
ATOM 901 C CA . GLY A 1 114 ? 30.016 -12.383 -22.734 1 91.38 114 GLY A CA 1
ATOM 902 C C . GLY A 1 114 ? 30.484 -12.18 -21.312 1 91.38 114 GLY A C 1
ATOM 903 O O . GLY A 1 114 ? 30 -12.836 -20.391 1 91.38 114 GLY A O 1
ATOM 904 N N . LEU A 1 115 ? 31.453 -11.25 -21.125 1 93.88 115 LEU A N 1
ATOM 905 C CA . LEU A 1 115 ? 31.969 -10.961 -19.797 1 93.88 115 LEU A CA 1
ATOM 906 C C . LEU A 1 115 ? 31.188 -9.836 -19.141 1 93.88 115 LEU A C 1
ATOM 908 O O . LEU A 1 115 ? 31.047 -8.75 -19.703 1 93.88 115 LEU A O 1
ATOM 912 N N . ILE A 1 116 ? 30.688 -10.188 -17.953 1 93.19 116 ILE A N 1
ATOM 913 C CA . ILE A 1 116 ? 29.938 -9.164 -17.234 1 93.19 116 ILE A CA 1
ATOM 914 C C . ILE A 1 116 ? 30.453 -9.062 -15.797 1 93.19 116 ILE A C 1
ATOM 916 O O . ILE A 1 116 ? 31 -10.023 -15.258 1 93.19 116 ILE A O 1
ATOM 920 N N . THR A 1 117 ? 30.391 -7.879 -15.266 1 91.56 117 THR A N 1
ATOM 921 C CA . THR A 1 117 ? 30.719 -7.68 -13.852 1 91.56 117 THR A CA 1
ATOM 922 C C . THR A 1 117 ? 29.453 -7.469 -13.031 1 91.56 117 THR A C 1
ATOM 924 O O . THR A 1 117 ? 28.625 -6.613 -13.367 1 91.56 117 THR A O 1
ATOM 927 N N . ARG A 1 118 ? 29.25 -8.297 -12.055 1 88.5 118 ARG A N 1
ATOM 928 C CA . ARG A 1 118 ? 28.078 -8.203 -11.18 1 88.5 118 ARG A CA 1
ATOM 929 C C . ARG A 1 118 ? 28.484 -8.344 -9.719 1 88.5 118 ARG A C 1
ATOM 931 O O . ARG A 1 118 ? 29.562 -8.859 -9.406 1 88.5 118 ARG A O 1
ATOM 938 N N . SER A 1 119 ? 27.641 -7.836 -8.859 1 84.75 119 SER A N 1
ATOM 939 C CA . SER A 1 119 ? 27.828 -8 -7.426 1 84.75 119 SER A CA 1
ATOM 940 C C . SER A 1 119 ? 27.75 -9.469 -7.023 1 84.75 119 SER A C 1
ATOM 942 O O . SER A 1 119 ? 26.984 -10.242 -7.613 1 84.75 119 SER A O 1
ATOM 944 N N . LEU A 1 120 ? 28.484 -9.805 -5.984 1 87.38 120 LEU A N 1
ATOM 945 C CA . LEU A 1 120 ? 28.422 -11.164 -5.449 1 87.38 120 LEU A CA 1
ATOM 946 C C . LEU A 1 120 ? 27.047 -11.453 -4.859 1 87.38 120 LEU A C 1
ATOM 948 O O . LEU A 1 120 ? 26.656 -12.617 -4.719 1 87.38 120 LEU A O 1
ATOM 952 N N . ASP A 1 121 ? 26.312 -10.438 -4.664 1 77 121 ASP A N 1
ATOM 953 C CA . ASP A 1 121 ? 25 -10.578 -4.023 1 77 121 ASP A CA 1
ATOM 954 C C . ASP A 1 121 ? 23.969 -11.102 -5.008 1 77 121 ASP A C 1
ATOM 956 O O . ASP A 1 121 ? 22.906 -11.586 -4.602 1 77 121 ASP A O 1
ATOM 960 N N . VAL A 1 122 ? 24.25 -11.055 -6.258 1 81.81 122 VAL A N 1
ATOM 961 C CA . VAL A 1 122 ? 23.219 -11.43 -7.23 1 81.81 122 VAL A CA 1
ATOM 962 C C . VAL A 1 122 ? 23.625 -12.711 -7.945 1 81.81 122 VAL A C 1
ATOM 964 O O . VAL A 1 122 ? 23.203 -12.969 -9.07 1 81.81 122 VAL A O 1
ATOM 967 N N . MET A 1 123 ? 24.516 -13.477 -7.383 1 89.19 123 MET A N 1
ATOM 968 C CA . MET A 1 123 ? 24.922 -14.758 -7.961 1 89.19 123 MET A CA 1
ATOM 969 C C . MET A 1 123 ? 25.094 -15.812 -6.875 1 89.19 123 MET A C 1
ATOM 971 O O . MET A 1 123 ? 25.422 -15.492 -5.73 1 89.19 123 MET A O 1
ATOM 975 N N . ASP A 1 124 ? 24.859 -17.141 -7.273 1 91 124 ASP A N 1
ATOM 976 C CA . ASP A 1 124 ? 24.984 -18.281 -6.371 1 91 124 ASP A CA 1
ATOM 977 C C . ASP A 1 124 ? 25.609 -19.484 -7.094 1 91 124 ASP A C 1
ATOM 979 O O . ASP A 1 124 ? 25.375 -19.672 -8.289 1 91 124 ASP A O 1
ATOM 983 N N . LYS A 1 125 ? 26.359 -20.141 -6.359 1 95.5 125 LYS A N 1
ATOM 984 C CA . LYS A 1 125 ? 26.953 -21.375 -6.871 1 95.5 125 LYS A CA 1
ATOM 985 C C . LYS A 1 125 ? 26.031 -22.578 -6.613 1 95.5 125 LYS A C 1
ATOM 987 O O . LYS A 1 125 ? 25.828 -22.969 -5.465 1 95.5 125 LYS A O 1
ATOM 992 N N . PRO A 1 126 ? 25.5 -23.188 -7.707 1 96.25 126 PRO A N 1
ATOM 993 C CA . PRO A 1 126 ? 24.719 -24.422 -7.48 1 96.25 126 PRO A CA 1
ATOM 994 C C . PRO A 1 126 ? 25.594 -25.594 -7.066 1 96.25 126 PRO A C 1
ATOM 996 O O . PRO A 1 126 ? 26.641 -25.828 -7.672 1 96.25 126 PRO A O 1
ATOM 999 N N . LEU A 1 127 ? 25.203 -26.312 -6.102 1 97.12 127 LEU A N 1
ATOM 1000 C CA . LEU A 1 127 ? 25.922 -27.484 -5.633 1 97.12 127 LEU A CA 1
ATOM 1001 C C . LEU A 1 127 ? 25.281 -28.766 -6.172 1 97.12 127 LEU A C 1
ATOM 1003 O O . LEU A 1 127 ? 25.891 -29.828 -6.117 1 97.12 127 LEU A O 1
ATOM 1007 N N . GLU A 1 128 ? 24.094 -28.656 -6.621 1 97.5 128 GLU A N 1
ATOM 1008 C CA . GLU A 1 128 ? 23.422 -29.719 -7.359 1 97.5 128 GLU A CA 1
ATOM 1009 C C . GLU A 1 128 ? 23.312 -29.391 -8.844 1 97.5 128 GLU A C 1
ATOM 1011 O O . GLU A 1 128 ? 22.578 -28.469 -9.227 1 97.5 128 GLU A O 1
ATOM 1016 N N . VAL A 1 129 ? 24 -30.188 -9.594 1 96.62 129 VAL A N 1
ATOM 1017 C CA . VAL A 1 129 ? 24.062 -29.859 -11.023 1 96.62 129 VAL A CA 1
ATOM 1018 C C . VAL A 1 129 ? 23.391 -30.969 -11.828 1 96.62 129 VAL A C 1
ATOM 1020 O O . VAL A 1 129 ? 23.094 -30.781 -13.016 1 96.62 129 VAL A O 1
ATOM 1023 N N . TYR A 1 130 ? 23.125 -32.125 -11.188 1 97.19 130 TYR A N 1
ATOM 1024 C CA . TYR A 1 130 ? 22.328 -33.188 -11.773 1 97.19 130 TYR A CA 1
ATOM 1025 C C . TYR A 1 130 ? 20.984 -33.312 -11.062 1 97.19 130 TYR A C 1
ATOM 1027 O O . TYR A 1 130 ? 20.906 -33.188 -9.844 1 97.19 130 TYR A O 1
ATOM 1035 N N . TYR A 1 131 ? 19.906 -33.625 -11.852 1 97.75 131 TYR A N 1
ATOM 1036 C CA . TYR A 1 131 ? 18.578 -33.75 -11.266 1 97.75 131 TYR A CA 1
ATOM 1037 C C . TYR A 1 131 ? 18.531 -34.875 -10.242 1 97.75 131 TYR A C 1
ATOM 1039 O O . TYR A 1 131 ? 17.812 -34.781 -9.25 1 97.75 131 TYR A O 1
ATOM 1047 N N . GLU A 1 132 ? 19.359 -35.906 -10.453 1 98 132 GLU A N 1
ATOM 1048 C CA . GLU A 1 132 ? 19.391 -37.031 -9.555 1 98 132 GLU A CA 1
ATOM 1049 C C . GLU A 1 132 ? 19.812 -36.625 -8.148 1 98 132 GLU A C 1
ATOM 1051 O O . GLU A 1 132 ? 19.375 -37.219 -7.16 1 98 132 GLU A O 1
ATOM 1056 N N . GLN A 1 133 ? 20.641 -35.594 -8.062 1 98 133 GLN A N 1
ATOM 1057 C CA . GLN A 1 133 ? 21.016 -35.094 -6.746 1 98 133 GLN A CA 1
ATOM 1058 C C . GLN A 1 133 ? 19.797 -34.531 -6.016 1 98 133 GLN A C 1
ATOM 1060 O O . GLN A 1 133 ? 19.609 -34.781 -4.824 1 98 133 GLN A O 1
ATOM 1065 N N . ILE A 1 134 ? 18.984 -33.781 -6.734 1 97.94 134 ILE A N 1
ATOM 1066 C CA . ILE A 1 134 ? 17.781 -33.219 -6.172 1 97.94 134 ILE A CA 1
ATOM 1067 C C . ILE A 1 134 ? 16.812 -34.312 -5.766 1 97.94 134 ILE A C 1
ATOM 1069 O O . ILE A 1 134 ? 16.25 -34.281 -4.672 1 97.94 134 ILE A O 1
ATOM 1073 N N . ALA A 1 135 ? 16.641 -35.281 -6.68 1 98.38 135 ALA A N 1
ATOM 1074 C CA . ALA A 1 135 ? 15.766 -36.406 -6.414 1 98.38 135 ALA A CA 1
ATOM 1075 C C . ALA A 1 135 ? 16.203 -37.156 -5.16 1 98.38 135 ALA A C 1
ATOM 1077 O O . ALA A 1 135 ? 15.375 -37.562 -4.336 1 98.38 135 ALA A O 1
ATOM 1078 N N . LYS A 1 136 ? 17.469 -37.344 -5.082 1 98.06 136 LYS A N 1
ATOM 1079 C CA . LYS A 1 136 ? 18.016 -38.062 -3.934 1 98.06 136 LYS A CA 1
ATOM 1080 C C . LYS A 1 136 ? 17.797 -37.281 -2.643 1 98.06 136 LYS A C 1
ATOM 1082 O O . LYS A 1 136 ? 17.453 -37.844 -1.609 1 98.06 136 LYS A O 1
ATOM 1087 N N . ARG A 1 137 ? 18.062 -36.031 -2.703 1 98.06 137 ARG A N 1
ATOM 1088 C CA . ARG A 1 137 ? 17.844 -35.156 -1.546 1 98.06 137 ARG A CA 1
ATOM 1089 C C . ARG A 1 137 ? 16.391 -35.219 -1.091 1 98.06 137 ARG A C 1
ATOM 1091 O O . ARG A 1 137 ? 16.109 -35.375 0.099 1 98.06 137 ARG A O 1
ATOM 1098 N N . ASN A 1 138 ? 15.484 -35.094 -2.033 1 98.31 138 ASN A N 1
ATOM 1099 C CA . ASN A 1 138 ? 14.062 -35.125 -1.716 1 98.31 138 ASN A CA 1
ATOM 1100 C C . ASN A 1 138 ? 13.641 -36.469 -1.15 1 98.31 138 ASN A C 1
ATOM 1102 O O . ASN A 1 138 ? 12.898 -36.531 -0.169 1 98.31 138 ASN A O 1
ATOM 1106 N N . ALA A 1 139 ? 14.109 -37.531 -1.804 1 98.56 139 ALA A N 1
ATOM 1107 C CA . ALA A 1 139 ? 13.781 -38.875 -1.328 1 98.56 139 ALA A CA 1
ATOM 1108 C C . ALA A 1 139 ? 14.281 -39.062 0.1 1 98.56 139 ALA A C 1
ATOM 1110 O O . ALA A 1 139 ? 13.57 -39.656 0.929 1 98.56 139 ALA A O 1
ATOM 1111 N N . THR A 1 140 ? 15.469 -38.594 0.38 1 97.81 140 THR A N 1
ATOM 1112 C CA . THR A 1 140 ? 16.047 -38.719 1.712 1 97.81 140 THR A CA 1
ATOM 1113 C C . THR A 1 140 ? 15.227 -37.938 2.736 1 97.81 140 THR A C 1
ATOM 1115 O O . THR A 1 140 ? 14.852 -38.5 3.777 1 97.81 140 THR A O 1
ATOM 1118 N N . GLY A 1 141 ? 14.961 -36.75 2.365 1 97.44 141 GLY A N 1
ATOM 1119 C CA . GLY A 1 141 ? 14.219 -35.906 3.281 1 97.44 141 GLY A CA 1
ATOM 1120 C C . GLY A 1 141 ? 12.828 -36.438 3.588 1 97.44 141 GLY A C 1
ATOM 1121 O O . GLY A 1 141 ? 12.398 -36.438 4.742 1 97.44 141 GLY A O 1
ATOM 1122 N N . LEU A 1 142 ? 12.109 -36.969 2.639 1 98.25 142 LEU A N 1
ATOM 1123 C CA . LEU A 1 142 ? 10.719 -37.375 2.793 1 98.25 142 LEU A CA 1
ATOM 1124 C C . LEU A 1 142 ? 10.641 -38.781 3.408 1 98.25 142 LEU A C 1
ATOM 1126 O O . LEU A 1 142 ? 9.672 -39.094 4.105 1 98.25 142 LEU A O 1
ATOM 1130 N N . ALA A 1 143 ? 11.641 -39.562 3.186 1 98.25 143 ALA A N 1
ATOM 1131 C CA . ALA A 1 143 ? 11.648 -40.906 3.752 1 98.25 143 ALA A CA 1
ATOM 1132 C C . ALA A 1 143 ? 12.023 -40.875 5.23 1 98.25 143 ALA A C 1
ATOM 1134 O O . ALA A 1 143 ? 11.711 -41.812 5.973 1 98.25 143 ALA A O 1
ATOM 1135 N N . SER A 1 144 ? 12.641 -39.844 5.66 1 96.81 144 SER A N 1
ATOM 1136 C CA . SER A 1 144 ? 13.172 -39.75 7.02 1 96.81 144 SER A CA 1
ATOM 1137 C C . SER A 1 144 ? 12.055 -39.719 8.047 1 96.81 144 SER A C 1
ATOM 1139 O O . SER A 1 144 ? 12.273 -40 9.227 1 96.81 144 SER A O 1
ATOM 1141 N N . VAL A 1 145 ? 10.844 -39.375 7.602 1 96.69 145 VAL A N 1
ATOM 1142 C CA . VAL A 1 145 ? 9.758 -39.188 8.562 1 96.69 145 VAL A CA 1
ATOM 1143 C C . VAL A 1 145 ? 9.086 -40.531 8.844 1 96.69 145 VAL A C 1
ATOM 1145 O O . VAL A 1 145 ? 8.273 -40.656 9.766 1 96.69 145 VAL A O 1
ATOM 1148 N N . GLU A 1 146 ? 9.461 -41.562 8.016 1 97.5 146 GLU A N 1
ATOM 1149 C CA . GLU A 1 146 ? 8.945 -42.906 8.312 1 97.5 146 GLU A CA 1
ATOM 1150 C C . GLU A 1 146 ? 9.367 -43.375 9.703 1 97.5 146 GLU A C 1
ATOM 1152 O O . GLU A 1 146 ? 10.438 -42.969 10.188 1 97.5 146 GLU A O 1
ATOM 1157 N N . THR A 1 147 ? 8.594 -44.281 10.352 1 94.31 147 THR A N 1
ATOM 1158 C CA . THR A 1 147 ? 8.719 -44.531 11.781 1 94.31 147 THR A CA 1
ATOM 1159 C C . THR A 1 147 ? 9.773 -45.594 12.055 1 94.31 147 THR A C 1
ATOM 1161 O O . THR A 1 147 ? 10.32 -45.656 13.156 1 94.31 147 THR A O 1
ATOM 1164 N N . THR A 1 148 ? 10.117 -46.531 11.125 1 96.06 148 THR A N 1
ATOM 1165 C CA . THR A 1 148 ? 11.117 -47.562 11.328 1 96.06 148 THR A CA 1
ATOM 1166 C C . THR A 1 148 ? 12.219 -47.469 10.273 1 96.06 148 THR A C 1
ATOM 1168 O O . THR A 1 148 ? 11.984 -46.969 9.164 1 96.06 148 THR A O 1
ATOM 1171 N N . PRO A 1 149 ? 13.344 -47.906 10.602 1 96.56 149 PRO A N 1
ATOM 1172 C CA . PRO A 1 149 ? 14.445 -47.875 9.633 1 96.56 149 PRO A CA 1
ATOM 1173 C C . PRO A 1 149 ? 14.125 -48.656 8.359 1 96.56 149 PRO A C 1
ATOM 1175 O O . PRO A 1 149 ? 14.547 -48.281 7.266 1 96.56 149 PRO A O 1
ATOM 1178 N N . GLU A 1 150 ? 13.414 -49.719 8.547 1 96.5 150 GLU A N 1
ATOM 1179 C CA . GLU A 1 150 ? 13.039 -50.531 7.387 1 96.5 150 GLU A CA 1
ATOM 1180 C C . GLU A 1 150 ? 12.117 -49.781 6.449 1 96.5 150 GLU A C 1
ATOM 1182 O O . GLU A 1 150 ? 12.305 -49.781 5.23 1 96.5 150 GLU A O 1
ATOM 1187 N N . LYS A 1 151 ? 11.188 -49.094 7.043 1 96.5 151 LYS A N 1
ATOM 1188 C CA . LYS A 1 151 ? 10.25 -48.312 6.242 1 96.5 151 LYS A CA 1
ATOM 1189 C C . LYS A 1 151 ? 10.938 -47.094 5.621 1 96.5 151 LYS A C 1
ATOM 1191 O O . LYS A 1 151 ? 10.586 -46.656 4.512 1 96.5 151 LYS A O 1
ATOM 1196 N N . GLN A 1 152 ? 11.883 -46.531 6.332 1 97.88 152 GLN A N 1
ATOM 1197 C CA . GLN A 1 152 ? 12.656 -45.406 5.785 1 97.88 152 GLN A CA 1
ATOM 1198 C C . GLN A 1 152 ? 13.422 -45.844 4.539 1 97.88 152 GLN A C 1
ATOM 1200 O O . GLN A 1 152 ? 13.406 -45.125 3.527 1 97.88 152 GLN A O 1
ATOM 1205 N N . GLN A 1 153 ? 14.008 -46.969 4.605 1 97.69 153 GLN A N 1
ATOM 1206 C CA . GLN A 1 153 ? 14.773 -47.469 3.471 1 97.69 153 GLN A CA 1
ATOM 1207 C C . GLN A 1 153 ? 13.859 -47.844 2.305 1 97.69 153 GLN A C 1
ATOM 1209 O O . GLN A 1 153 ? 14.164 -47.531 1.151 1 97.69 153 GLN A O 1
ATOM 1214 N N . GLU A 1 154 ? 12.82 -48.531 2.641 1 97.88 154 GLU A N 1
ATOM 1215 C CA . GLU A 1 154 ? 11.859 -48.906 1.612 1 97.88 154 GLU A CA 1
ATOM 1216 C C . GLU A 1 154 ? 11.297 -47.656 0.9 1 97.88 154 GLU A C 1
ATOM 1218 O O . GLU A 1 154 ? 11.25 -47.625 -0.331 1 97.88 154 GLU A O 1
ATOM 1223 N N . SER A 1 155 ? 10.875 -46.719 1.683 1 98 155 SER A N 1
ATOM 1224 C CA . SER A 1 155 ? 10.32 -45.5 1.117 1 98 155 SER A CA 1
ATOM 1225 C C . SER A 1 155 ? 11.359 -44.719 0.304 1 98 155 SER A C 1
ATOM 1227 O O . SER A 1 155 ? 11.055 -44.219 -0.767 1 98 155 SER A O 1
ATOM 1229 N N . PHE A 1 156 ? 12.562 -44.656 0.821 1 98.38 156 PHE A N 1
ATOM 1230 C CA . PHE A 1 156 ? 13.633 -44 0.087 1 98.38 156 PHE A CA 1
ATOM 1231 C C . PHE A 1 156 ? 13.781 -44.594 -1.311 1 98.38 156 PHE A C 1
ATOM 1233 O O . PHE A 1 156 ? 13.828 -43.844 -2.299 1 98.38 156 PHE A O 1
ATOM 1240 N N . GLU A 1 157 ? 13.82 -45.875 -1.399 1 98.38 157 GLU A N 1
ATOM 1241 C CA . GLU A 1 157 ? 14.031 -46.531 -2.678 1 98.38 157 GLU A CA 1
ATOM 1242 C C . GLU A 1 157 ? 12.867 -46.281 -3.631 1 98.38 157 GLU A C 1
ATOM 1244 O O . GLU A 1 157 ? 13.078 -45.969 -4.805 1 98.38 157 GLU A O 1
ATOM 1249 N N . LYS A 1 158 ? 11.703 -46.438 -3.119 1 98.44 158 LYS A N 1
ATOM 1250 C CA . LYS A 1 158 ? 10.516 -46.219 -3.939 1 98.44 158 LYS A CA 1
ATOM 1251 C C . LYS A 1 158 ? 10.43 -44.75 -4.406 1 98.44 158 LYS A C 1
ATOM 1253 O O . LYS A 1 158 ? 10.133 -44.5 -5.57 1 98.44 158 LYS A O 1
ATOM 1258 N N . PHE A 1 159 ? 10.68 -43.844 -3.422 1 98.81 159 PHE A N 1
ATOM 1259 C CA . PHE A 1 159 ? 10.602 -42.438 -3.738 1 98.81 159 PHE A CA 1
ATOM 1260 C C . PHE A 1 159 ? 11.672 -42.031 -4.754 1 98.81 159 PHE A C 1
ATOM 1262 O O . PHE A 1 159 ? 11.375 -41.375 -5.746 1 98.81 159 PHE A O 1
ATOM 1269 N N . TYR A 1 160 ? 12.883 -42.438 -4.555 1 98.5 160 TYR A N 1
ATOM 1270 C CA . TYR A 1 160 ? 13.984 -42.062 -5.445 1 98.5 160 TYR A CA 1
ATOM 1271 C C . TYR A 1 160 ? 13.727 -42.594 -6.855 1 98.5 160 TYR A C 1
ATOM 1273 O O . TYR A 1 160 ? 14.008 -41.875 -7.836 1 98.5 160 TYR A O 1
ATOM 1281 N N . LYS A 1 161 ? 13.234 -43.75 -6.953 1 98.25 161 LYS A N 1
ATOM 1282 C CA . LYS A 1 161 ? 12.953 -44.312 -8.273 1 98.25 161 LYS A CA 1
ATOM 1283 C C . LYS A 1 161 ? 11.953 -43.469 -9.039 1 98.25 161 LYS A C 1
ATOM 1285 O O . LYS A 1 161 ? 12.211 -43.094 -10.18 1 98.25 161 LYS A O 1
ATOM 1290 N N . GLU A 1 162 ? 10.836 -43.188 -8.406 1 98.56 162 GLU A N 1
ATOM 1291 C CA . GLU A 1 162 ? 9.797 -42.406 -9.055 1 98.56 162 GLU A CA 1
ATOM 1292 C C . GLU A 1 162 ? 10.305 -41 -9.375 1 98.56 162 GLU A C 1
ATOM 1294 O O . GLU A 1 162 ? 9.969 -40.438 -10.414 1 98.56 162 GLU A O 1
ATOM 1299 N N . LEU A 1 163 ? 11.102 -40.438 -8.469 1 98.62 163 LEU A N 1
ATOM 1300 C CA . LEU A 1 163 ? 11.594 -39.062 -8.633 1 98.62 163 LEU A CA 1
ATOM 1301 C C . LEU A 1 163 ? 12.664 -39 -9.711 1 98.62 163 LEU A C 1
ATOM 1303 O O . LEU A 1 163 ? 12.617 -38.125 -10.578 1 98.62 163 LEU A O 1
ATOM 1307 N N . SER A 1 164 ? 13.625 -39.875 -9.672 1 97.75 164 SER A N 1
ATOM 1308 C CA . SER A 1 164 ? 14.75 -39.812 -10.594 1 97.75 164 SER A CA 1
ATOM 1309 C C . SER A 1 164 ? 14.297 -40.062 -12.031 1 97.75 164 SER A C 1
ATOM 1311 O O . SER A 1 164 ? 14.875 -39.531 -12.969 1 97.75 164 SER A O 1
ATOM 1313 N N . GLU A 1 165 ? 13.234 -40.875 -12.148 1 97.38 165 GLU A N 1
ATOM 1314 C CA . GLU A 1 165 ? 12.695 -41.156 -13.469 1 97.38 165 GLU A CA 1
ATOM 1315 C C . GLU A 1 165 ? 11.656 -40.125 -13.875 1 97.38 165 GLU A C 1
ATOM 1317 O O . GLU A 1 165 ? 11.141 -40.156 -15 1 97.38 165 GLU A O 1
ATOM 1322 N N . MET A 1 166 ? 11.336 -39.219 -13.039 1 98.25 166 MET A N 1
ATOM 1323 C CA . MET A 1 166 ? 10.391 -38.125 -13.227 1 98.25 166 MET A CA 1
ATOM 1324 C C . MET A 1 166 ? 9 -38.656 -13.562 1 98.25 166 MET A C 1
ATOM 1326 O O . MET A 1 166 ? 8.289 -38.062 -14.383 1 98.25 166 MET A O 1
ATOM 1330 N N . ASN A 1 167 ? 8.711 -39.906 -13.047 1 98.62 167 ASN A N 1
ATOM 1331 C CA . ASN A 1 167 ? 7.34 -40.375 -13.117 1 98.62 167 ASN A CA 1
ATOM 1332 C C . ASN A 1 167 ? 6.406 -39.562 -12.234 1 98.62 167 ASN A C 1
ATOM 1334 O O . ASN A 1 167 ? 5.223 -39.406 -12.547 1 98.62 167 ASN A O 1
ATOM 1338 N N . PHE A 1 168 ? 6.953 -39.25 -11.133 1 98.62 168 PHE A N 1
ATOM 1339 C CA . PHE A 1 168 ? 6.301 -38.406 -10.133 1 98.62 168 PHE A CA 1
ATOM 1340 C C . PHE A 1 168 ? 7.133 -37.156 -9.836 1 98.62 168 PHE A C 1
ATOM 1342 O O . PHE A 1 168 ? 8.328 -37.25 -9.539 1 98.62 168 PHE A O 1
ATOM 1349 N N . VAL A 1 169 ? 6.484 -35.969 -9.992 1 98.38 169 VAL A N 1
ATOM 1350 C CA . VAL A 1 169 ? 7.211 -34.719 -9.812 1 98.38 169 VAL A CA 1
ATOM 1351 C C . VAL A 1 169 ? 6.543 -33.875 -8.727 1 98.38 169 VAL A C 1
ATOM 1353 O O . VAL A 1 169 ? 5.453 -33.344 -8.938 1 98.38 169 VAL A O 1
ATOM 1356 N N . PRO A 1 170 ? 7.203 -33.75 -7.551 1 97.5 170 PRO A N 1
ATOM 1357 C CA . PRO A 1 170 ? 6.656 -32.844 -6.535 1 97.5 170 PRO A CA 1
ATOM 1358 C C . PRO A 1 170 ? 6.617 -31.375 -6.996 1 97.5 170 PRO A C 1
ATOM 1360 O O . PRO A 1 170 ? 7.336 -31 -7.93 1 97.5 170 PRO A O 1
ATOM 1363 N N . ALA A 1 171 ? 5.789 -30.641 -6.332 1 94.69 171 ALA A N 1
ATOM 1364 C CA . ALA A 1 171 ? 5.742 -29.219 -6.652 1 94.69 171 ALA A CA 1
ATOM 1365 C C . ALA A 1 171 ? 7.047 -28.531 -6.27 1 94.69 171 ALA A C 1
ATOM 1367 O O . ALA A 1 171 ? 7.859 -29.078 -5.527 1 94.69 171 ALA A O 1
ATOM 1368 N N . GLY A 1 172 ? 7.219 -27.344 -6.762 1 91.44 172 GLY A N 1
ATOM 1369 C CA . GLY A 1 172 ? 8.484 -26.625 -6.684 1 91.44 172 GLY A CA 1
ATOM 1370 C C . GLY A 1 172 ? 8.992 -26.469 -5.262 1 91.44 172 GLY A C 1
ATOM 1371 O O . GLY A 1 172 ? 10.188 -26.609 -5 1 91.44 172 GLY A O 1
ATOM 1372 N N . ARG A 1 173 ? 8.18 -26.203 -4.32 1 91.25 173 ARG A N 1
ATOM 1373 C CA . ARG A 1 173 ? 8.602 -25.953 -2.945 1 91.25 173 ARG A CA 1
ATOM 1374 C C . ARG A 1 173 ? 9.156 -27.219 -2.307 1 91.25 173 ARG A C 1
ATOM 1376 O O . ARG A 1 173 ? 10.062 -27.172 -1.479 1 91.25 173 ARG A O 1
ATOM 1383 N N . VAL A 1 174 ? 8.562 -28.312 -2.623 1 95.44 174 VAL A N 1
ATOM 1384 C CA . VAL A 1 174 ? 9.086 -29.594 -2.137 1 95.44 174 VAL A CA 1
ATOM 1385 C C . VAL A 1 174 ? 10.438 -29.875 -2.779 1 95.44 174 VAL A C 1
ATOM 1387 O O . VAL A 1 174 ? 11.391 -30.25 -2.094 1 95.44 174 VAL A O 1
ATOM 1390 N N . LEU A 1 175 ? 10.5 -29.656 -4.102 1 95.5 175 LEU A N 1
ATOM 1391 C CA . LEU A 1 175 ? 11.766 -29.875 -4.805 1 95.5 175 LEU A CA 1
ATOM 1392 C C . LEU A 1 175 ? 12.875 -29.016 -4.203 1 95.5 175 LEU A C 1
ATOM 1394 O O . LEU A 1 175 ? 14.008 -29.469 -4.066 1 95.5 175 LEU A O 1
ATOM 1398 N N . TYR A 1 176 ? 12.523 -27.906 -3.818 1 90.69 176 TYR A N 1
ATOM 1399 C CA . TYR A 1 176 ? 13.5 -26.969 -3.283 1 90.69 176 TYR A CA 1
ATOM 1400 C C . TYR A 1 176 ? 13.836 -27.297 -1.835 1 90.69 176 TYR A C 1
ATOM 1402 O O . TYR A 1 176 ? 15.008 -27.281 -1.447 1 90.69 176 TYR A O 1
ATOM 1410 N N . GLY A 1 177 ? 12.898 -27.656 -1.036 1 90.88 177 GLY A N 1
ATOM 1411 C CA . GLY A 1 177 ? 13.07 -27.609 0.407 1 90.88 177 GLY A CA 1
ATOM 1412 C C . GLY A 1 177 ? 13.297 -28.984 1.021 1 90.88 177 GLY A C 1
ATOM 1413 O O . GLY A 1 177 ? 13.969 -29.094 2.051 1 90.88 177 GLY A O 1
ATOM 1414 N N . ALA A 1 178 ? 12.664 -30 0.516 1 95.62 178 ALA A N 1
ATOM 1415 C CA . ALA A 1 178 ? 12.703 -31.312 1.165 1 95.62 178 ALA A CA 1
ATOM 1416 C C . ALA A 1 178 ? 14.125 -31.844 1.238 1 95.62 178 ALA A C 1
ATOM 1418 O O . ALA A 1 178 ? 14.797 -32 0.212 1 95.62 178 ALA A O 1
ATOM 1419 N N . GLY A 1 179 ? 14.562 -32.031 2.404 1 95.38 179 GLY A N 1
ATOM 1420 C CA . GLY A 1 179 ? 15.891 -32.562 2.629 1 95.38 179 GLY A CA 1
ATOM 1421 C C . GLY A 1 179 ? 16.969 -31.5 2.691 1 95.38 179 GLY A C 1
ATOM 1422 O O . GLY A 1 179 ? 18.141 -31.812 2.939 1 95.38 179 GLY A O 1
ATOM 1423 N N . ALA A 1 180 ? 16.672 -30.281 2.484 1 91.25 180 ALA A N 1
ATOM 1424 C CA . ALA A 1 180 ? 17.641 -29.203 2.428 1 91.25 180 ALA A CA 1
ATOM 1425 C C . ALA A 1 180 ? 17.969 -28.672 3.824 1 91.25 180 ALA A C 1
ATOM 1427 O O . ALA A 1 180 ? 18.953 -27.969 4.012 1 91.25 180 ALA A O 1
ATOM 1428 N N . GLN A 1 181 ? 17.234 -29.062 4.848 1 86.44 181 GLN A N 1
ATOM 1429 C CA . GLN A 1 181 ? 17.422 -28.594 6.215 1 86.44 181 GLN A CA 1
ATOM 1430 C C . GLN A 1 181 ? 17.328 -27.078 6.289 1 86.44 181 GLN A C 1
ATOM 1432 O O . GLN A 1 181 ? 18.203 -26.438 6.879 1 86.44 181 GLN A O 1
ATOM 1437 N N . THR A 1 182 ? 16.438 -26.547 5.566 1 77.62 182 THR A N 1
ATOM 1438 C CA . THR A 1 182 ? 16.141 -25.109 5.605 1 77.62 182 THR A CA 1
ATOM 1439 C C . THR A 1 182 ? 14.734 -24.875 6.152 1 77.62 182 THR A C 1
ATOM 1441 O O . THR A 1 182 ? 13.891 -25.766 6.137 1 77.62 182 THR A O 1
ATOM 1444 N N . ASP A 1 183 ? 14.5 -23.656 6.691 1 77.94 183 ASP A N 1
ATOM 1445 C CA . ASP A 1 183 ? 13.219 -23.297 7.289 1 77.94 183 ASP A CA 1
ATOM 1446 C C . ASP A 1 183 ? 12.289 -22.672 6.246 1 77.94 183 ASP A C 1
ATOM 1448 O O . ASP A 1 183 ? 11.797 -21.562 6.43 1 77.94 183 ASP A O 1
ATOM 1452 N N . VAL A 1 184 ? 12.078 -23.406 5.191 1 80.75 184 VAL A N 1
ATOM 1453 C CA . VAL A 1 184 ? 11.117 -22.984 4.176 1 80.75 184 VAL A CA 1
ATOM 1454 C C . VAL A 1 184 ? 9.953 -23.969 4.125 1 80.75 184 VAL A C 1
ATOM 1456 O O . VAL A 1 184 ? 10.117 -25.156 4.414 1 80.75 184 VAL A O 1
ATOM 1459 N N . THR A 1 185 ? 8.828 -23.484 3.791 1 88.06 185 THR A N 1
ATOM 1460 C CA . THR A 1 185 ? 7.66 -24.344 3.709 1 88.06 185 THR A CA 1
ATOM 1461 C C . THR A 1 185 ? 7.699 -25.188 2.436 1 88.06 185 THR A C 1
ATOM 1463 O O . THR A 1 185 ? 8.203 -24.75 1.403 1 88.06 185 THR A O 1
ATOM 1466 N N . TYR A 1 186 ? 7.16 -26.406 2.549 1 93.81 186 TYR A N 1
ATOM 1467 C CA . TYR A 1 186 ? 7.035 -27.25 1.374 1 93.81 186 TYR A CA 1
ATOM 1468 C C . TYR A 1 186 ? 5.695 -27.047 0.685 1 93.81 186 TYR A C 1
ATOM 1470 O O . TYR A 1 186 ? 5.473 -27.547 -0.424 1 93.81 186 TYR A O 1
ATOM 1478 N N . PHE A 1 187 ? 4.84 -26.234 1.354 1 94.31 187 PHE A N 1
ATOM 1479 C CA . PHE A 1 187 ? 3.518 -25.969 0.795 1 94.31 187 PHE A CA 1
ATOM 1480 C C . PHE A 1 187 ? 3.564 -24.812 -0.192 1 94.31 187 PHE A C 1
ATOM 1482 O O . PHE A 1 187 ? 4.238 -23.812 0.052 1 94.31 187 PHE A O 1
ATOM 1489 N N . ASN A 1 188 ? 2.799 -24.969 -1.236 1 91.12 188 ASN A N 1
ATOM 1490 C CA . ASN A 1 188 ? 2.834 -23.984 -2.301 1 91.12 188 ASN A CA 1
ATOM 1491 C C . ASN A 1 188 ? 1.817 -22.859 -2.061 1 91.12 188 ASN A C 1
ATOM 1493 O O . ASN A 1 188 ? 2.004 -21.734 -2.521 1 91.12 188 ASN A O 1
ATOM 1497 N N . CYS A 1 189 ? 0.746 -23.156 -1.426 1 94.12 189 CYS A N 1
ATOM 1498 C CA . CYS A 1 189 ? -0.291 -22.141 -1.292 1 94.12 189 CYS A CA 1
ATOM 1499 C C . CYS A 1 189 ? -1.055 -22.312 0.016 1 94.12 189 CYS A C 1
ATOM 1501 O O . CYS A 1 189 ? -1.009 -23.375 0.634 1 94.12 189 CYS A O 1
ATOM 1503 N N . TYR A 1 190 ? -1.648 -21.297 0.406 1 96.5 190 TYR A N 1
ATOM 1504 C CA . TYR A 1 190 ? -2.434 -21.156 1.628 1 96.5 190 TYR A CA 1
ATOM 1505 C C . TYR A 1 190 ? -3.738 -20.422 1.355 1 96.5 190 TYR A C 1
ATOM 1507 O O . TYR A 1 190 ? -3.826 -19.625 0.41 1 96.5 190 TYR A O 1
ATOM 1515 N N . VAL A 1 191 ? -4.715 -20.703 2.133 1 97.81 191 VAL A N 1
ATOM 1516 C CA . VAL A 1 191 ? -5.914 -19.875 2.178 1 97.81 191 VAL A CA 1
ATOM 1517 C C . VAL A 1 191 ? -6.137 -19.375 3.604 1 97.81 191 VAL A C 1
ATOM 1519 O O . VAL A 1 191 ? -6.062 -20.156 4.559 1 97.81 191 VAL A O 1
ATOM 1522 N N . MET A 1 192 ? -6.387 -18.078 3.668 1 97.75 192 MET A N 1
ATOM 1523 C CA . MET A 1 192 ? -6.648 -17.453 4.961 1 97.75 192 MET A CA 1
ATOM 1524 C C . MET A 1 192 ? -8.141 -17.438 5.262 1 97.75 192 MET A C 1
ATOM 1526 O O . MET A 1 192 ? -8.969 -17.531 4.352 1 97.75 192 MET A O 1
ATOM 1530 N N . PRO A 1 193 ? -8.484 -17.391 6.609 1 97.75 193 PRO A N 1
ATOM 1531 C CA . PRO A 1 193 ? -9.891 -17.141 6.93 1 97.75 193 PRO A CA 1
ATOM 1532 C C . PRO A 1 193 ? -10.398 -15.812 6.379 1 97.75 193 PRO A C 1
ATOM 1534 O O . PRO A 1 193 ? -9.602 -14.984 5.93 1 97.75 193 PRO A O 1
ATOM 1537 N N . TYR A 1 194 ? -11.719 -15.688 6.398 1 98.38 194 TYR A N 1
ATOM 1538 C CA . TYR A 1 194 ? -12.266 -14.383 6.078 1 98.38 194 TYR A CA 1
ATOM 1539 C C . TYR A 1 194 ? -11.633 -13.297 6.934 1 98.38 194 TYR A C 1
ATOM 1541 O O . TYR A 1 194 ? -11.305 -13.523 8.102 1 98.38 194 TYR A O 1
ATOM 1549 N N . VAL A 1 195 ? -11.477 -12.141 6.359 1 97.88 195 VAL A N 1
ATOM 1550 C CA . VAL A 1 195 ? -10.875 -11.023 7.09 1 97.88 195 VAL A CA 1
ATOM 1551 C C . VAL A 1 195 ? -11.852 -10.508 8.141 1 97.88 195 VAL A C 1
ATOM 1553 O O . VAL A 1 195 ? -13.031 -10.273 7.844 1 97.88 195 VAL A O 1
ATOM 1556 N N . LYS A 1 196 ? -11.414 -10.367 9.367 1 97.56 196 LYS A N 1
ATOM 1557 C CA . LYS A 1 196 ? -12.25 -9.719 10.375 1 97.56 196 LYS A CA 1
ATOM 1558 C C . LYS A 1 196 ? -12.492 -8.25 10.031 1 97.56 196 LYS A C 1
ATOM 1560 O O . LYS A 1 196 ? -11.562 -7.527 9.688 1 97.56 196 LYS A O 1
ATOM 1565 N N . ASP A 1 197 ? -13.695 -7.812 10.141 1 96.25 197 ASP A N 1
ATOM 1566 C CA . ASP A 1 197 ? -14.07 -6.473 9.711 1 96.25 197 ASP A CA 1
ATOM 1567 C C . ASP A 1 197 ? -13.742 -5.434 10.773 1 96.25 197 ASP A C 1
ATOM 1569 O O . ASP A 1 197 ? -14.641 -4.859 11.391 1 96.25 197 ASP A O 1
ATOM 1573 N N . SER A 1 198 ? -12.508 -5.141 10.984 1 93.19 198 SER A N 1
ATOM 1574 C CA . SER A 1 198 ? -11.945 -4.129 11.867 1 93.19 198 SER A CA 1
ATOM 1575 C C . SER A 1 198 ? -10.523 -3.758 11.445 1 93.19 198 SER A C 1
ATOM 1577 O O . SER A 1 198 ? -9.875 -4.512 10.719 1 93.19 198 SER A O 1
ATOM 1579 N N . ARG A 1 199 ? -10.078 -2.65 11.82 1 89.94 199 ARG A N 1
ATOM 1580 C CA . ARG A 1 199 ? -8.719 -2.238 11.5 1 89.94 199 ARG A CA 1
ATOM 1581 C C . ARG A 1 199 ? -7.699 -3.23 12.055 1 89.94 199 ARG A C 1
ATOM 1583 O O . ARG A 1 199 ? -6.727 -3.57 11.383 1 89.94 199 ARG A O 1
ATOM 1590 N N . GLU A 1 200 ? -7.941 -3.643 13.289 1 91.81 200 GLU A N 1
ATOM 1591 C CA . GLU A 1 200 ? -7.078 -4.652 13.898 1 91.81 200 GLU A CA 1
ATOM 1592 C C . GLU A 1 200 ? -7.121 -5.961 13.117 1 91.81 200 GLU A C 1
ATOM 1594 O O . GLU A 1 200 ? -6.086 -6.582 12.883 1 91.81 200 GLU A O 1
ATOM 1599 N N . GLY A 1 201 ? -8.336 -6.328 12.75 1 95.75 201 GLY A N 1
ATOM 1600 C CA . GLY A 1 201 ? -8.5 -7.555 11.977 1 95.75 201 GLY A CA 1
ATOM 1601 C C . GLY A 1 201 ? -7.777 -7.52 10.648 1 95.75 201 GLY A C 1
ATOM 1602 O O . GLY A 1 201 ? -7.109 -8.484 10.266 1 95.75 201 GLY A O 1
ATOM 1603 N N . ILE A 1 202 ? -7.887 -6.453 9.922 1 96 202 ILE A N 1
ATOM 1604 C CA . ILE A 1 202 ? -7.238 -6.277 8.625 1 96 202 ILE A CA 1
ATOM 1605 C C . ILE A 1 202 ? -5.723 -6.32 8.805 1 96 202 ILE A C 1
ATOM 1607 O O . ILE A 1 202 ? -5.023 -6.996 8.047 1 96 202 ILE A O 1
ATOM 1611 N N . SER A 1 203 ? -5.211 -5.613 9.82 1 95.81 203 SER A N 1
ATOM 1612 C CA . SER A 1 203 ? -3.775 -5.562 10.086 1 95.81 203 SER A CA 1
ATOM 1613 C C . SER A 1 203 ? -3.227 -6.945 10.422 1 95.81 203 SER A C 1
ATOM 1615 O O . SER A 1 203 ? -2.158 -7.328 9.938 1 95.81 203 SER A O 1
ATOM 1617 N N . ASP A 1 204 ? -3.957 -7.648 11.234 1 95.94 204 ASP A N 1
ATOM 1618 C CA . ASP A 1 204 ? -3.516 -8.984 11.625 1 95.94 204 ASP A CA 1
ATOM 1619 C C . ASP A 1 204 ? -3.516 -9.93 10.422 1 95.94 204 ASP A C 1
ATOM 1621 O O . ASP A 1 204 ? -2.598 -10.734 10.258 1 95.94 204 ASP A O 1
ATOM 1625 N N . HIS A 1 205 ? -4.602 -9.875 9.672 1 97.44 205 HIS A N 1
ATOM 1626 C CA . HIS A 1 205 ? -4.672 -10.672 8.453 1 97.44 205 HIS A CA 1
ATOM 1627 C C . HIS A 1 205 ? -3.488 -10.383 7.535 1 97.44 205 HIS A C 1
ATOM 1629 O O . HIS A 1 205 ? -2.832 -11.312 7.051 1 97.44 205 HIS A O 1
ATOM 1635 N N . ARG A 1 206 ? -3.211 -9.109 7.281 1 96.94 206 ARG A N 1
ATOM 1636 C CA . ARG A 1 206 ? -2.117 -8.68 6.414 1 96.94 206 ARG A CA 1
ATOM 1637 C C . ARG A 1 206 ? -0.774 -9.172 6.941 1 96.94 206 ARG A C 1
ATOM 1639 O O . ARG A 1 206 ? 0.093 -9.578 6.164 1 96.94 206 ARG A O 1
ATOM 1646 N N . LYS A 1 207 ? -0.573 -9.125 8.258 1 95.75 207 LYS A N 1
ATOM 1647 C CA . LYS A 1 207 ? 0.649 -9.602 8.898 1 95.75 207 LYS A CA 1
ATOM 1648 C C . LYS A 1 207 ? 0.87 -11.086 8.633 1 95.75 207 LYS A C 1
ATOM 1650 O O . LYS A 1 207 ? 1.98 -11.5 8.297 1 95.75 207 LYS A O 1
ATOM 1655 N N . GLN A 1 208 ? -0.115 -11.82 8.727 1 95.75 208 GLN A N 1
ATOM 1656 C CA . GLN A 1 208 ? -0.012 -13.258 8.5 1 95.75 208 GLN A CA 1
ATOM 1657 C C . GLN A 1 208 ? 0.264 -13.562 7.027 1 95.75 208 GLN A C 1
ATOM 1659 O O . GLN A 1 208 ? 1.082 -14.422 6.711 1 95.75 208 GLN A O 1
ATOM 1664 N N . VAL A 1 209 ? -0.457 -12.859 6.141 1 95.81 209 VAL A N 1
ATOM 1665 C CA . VAL A 1 209 ? -0.226 -13.031 4.711 1 95.81 209 VAL A CA 1
ATOM 1666 C C . VAL A 1 209 ? 1.231 -12.719 4.383 1 95.81 209 VAL A C 1
ATOM 1668 O O . VAL A 1 209 ? 1.88 -13.461 3.641 1 95.81 209 VAL A O 1
ATOM 1671 N N . MET A 1 210 ? 1.744 -11.672 4.961 1 93.06 210 MET A N 1
ATOM 1672 C CA . MET A 1 210 ? 3.131 -11.266 4.742 1 93.06 210 MET A CA 1
ATOM 1673 C C . MET A 1 210 ? 4.09 -12.375 5.172 1 93.06 210 MET A C 1
ATOM 1675 O O . MET A 1 210 ? 5.055 -12.672 4.469 1 93.06 210 MET A O 1
ATOM 1679 N N . GLU A 1 211 ? 3.842 -12.969 6.27 1 90.44 211 GLU A N 1
ATOM 1680 C CA . GLU A 1 211 ? 4.695 -14.039 6.789 1 90.44 211 GLU A CA 1
ATOM 1681 C C . GLU A 1 211 ? 4.688 -15.25 5.859 1 90.44 211 GLU A C 1
ATOM 1683 O O . GLU A 1 211 ? 5.742 -15.82 5.566 1 90.44 211 GLU A O 1
ATOM 1688 N N . ILE A 1 212 ? 3.555 -15.594 5.422 1 91.12 212 ILE A N 1
ATOM 1689 C CA . ILE A 1 212 ? 3.426 -16.75 4.539 1 91.12 212 ILE A CA 1
ATOM 1690 C C . ILE A 1 212 ? 4.152 -16.469 3.225 1 91.12 212 ILE A C 1
ATOM 1692 O O . ILE A 1 212 ? 4.914 -17.312 2.742 1 91.12 212 ILE A O 1
ATOM 1696 N N . MET A 1 213 ? 3.945 -15.328 2.688 1 89.88 213 MET A N 1
ATOM 1697 C CA . MET A 1 213 ? 4.566 -14.977 1.416 1 89.88 213 MET A CA 1
ATOM 1698 C C . MET A 1 213 ? 6.086 -14.93 1.547 1 89.88 213 MET A C 1
ATOM 1700 O O . MET A 1 213 ? 6.805 -15.344 0.633 1 89.88 213 MET A O 1
ATOM 1704 N N . SER A 1 214 ? 6.566 -14.43 2.664 1 85.75 214 SER A N 1
ATOM 1705 C CA . SER A 1 214 ? 8.008 -14.344 2.883 1 85.75 214 SER A CA 1
ATOM 1706 C C . SER A 1 214 ? 8.648 -15.727 2.912 1 85.75 214 SER A C 1
ATOM 1708 O O . SER A 1 214 ? 9.844 -15.867 2.658 1 85.75 214 SER A O 1
ATOM 1710 N N . ARG A 1 215 ? 7.781 -16.656 3.17 1 83.38 215 ARG A N 1
ATOM 1711 C CA . ARG A 1 215 ? 8.273 -18.031 3.236 1 83.38 215 ARG A CA 1
ATOM 1712 C C . ARG A 1 215 ? 7.992 -18.781 1.938 1 83.38 215 ARG A C 1
ATOM 1714 O O . ARG A 1 215 ? 8.18 -20 1.861 1 83.38 215 ARG A O 1
ATOM 1721 N N . GLY A 1 216 ? 7.441 -18.125 1.007 1 80.94 216 GLY A N 1
ATOM 1722 C CA . GLY A 1 216 ? 7.324 -18.688 -0.332 1 80.94 216 GLY A CA 1
ATOM 1723 C C . GLY A 1 216 ? 5.922 -19.156 -0.658 1 80.94 216 GLY A C 1
ATOM 1724 O O . GLY A 1 216 ? 5.676 -19.688 -1.743 1 80.94 216 GLY A O 1
ATOM 1725 N N . GLY A 1 217 ? 4.973 -18.969 0.203 1 88.56 217 GLY A N 1
ATOM 1726 C CA . GLY A 1 217 ? 3.619 -19.438 -0.027 1 88.56 217 GLY A CA 1
ATOM 1727 C C . GLY A 1 217 ? 2.736 -18.422 -0.728 1 88.56 217 GLY A C 1
ATOM 1728 O O . GLY A 1 217 ? 2.807 -17.234 -0.439 1 88.56 217 GLY A O 1
ATOM 1729 N N . GLY A 1 218 ? 1.946 -18.922 -1.719 1 92.5 218 GLY A N 1
ATOM 1730 C CA . GLY A 1 218 ? 0.855 -18.109 -2.236 1 92.5 218 GLY A CA 1
ATOM 1731 C C . GLY A 1 218 ? -0.355 -18.094 -1.321 1 92.5 218 GLY A C 1
ATOM 1732 O O . GLY A 1 218 ? -0.597 -19.047 -0.577 1 92.5 218 GLY A O 1
ATOM 1733 N N . VAL A 1 219 ? -1.085 -16.984 -1.389 1 96.38 219 VAL A N 1
ATOM 1734 C CA . VAL A 1 219 ? -2.15 -16.875 -0.401 1 96.38 219 VAL A CA 1
ATOM 1735 C C . VAL A 1 219 ? -3.455 -16.484 -1.091 1 96.38 219 VAL A C 1
ATOM 1737 O O . VAL A 1 219 ? -3.461 -15.617 -1.971 1 96.38 219 VAL A O 1
ATOM 1740 N N . GLY A 1 220 ? -4.512 -17.172 -0.734 1 98.06 220 GLY A N 1
ATOM 1741 C CA . GLY A 1 220 ? -5.859 -16.766 -1.109 1 98.06 220 GLY A CA 1
ATOM 1742 C C . GLY A 1 220 ? -6.602 -16.047 -0.001 1 98.06 220 GLY A C 1
ATOM 1743 O O . GLY A 1 220 ? -6.574 -16.484 1.153 1 98.06 220 GLY A O 1
ATOM 1744 N N . THR A 1 221 ? -7.234 -14.891 -0.351 1 98.56 221 THR A N 1
ATOM 1745 C CA . THR A 1 221 ? -8.008 -14.086 0.588 1 98.56 221 THR A CA 1
ATOM 1746 C C . THR A 1 221 ? -9.383 -13.75 0.014 1 98.56 221 THR A C 1
ATOM 1748 O O . THR A 1 221 ? -9.492 -13.344 -1.143 1 98.56 221 THR A O 1
ATOM 1751 N N . ASN A 1 222 ? -10.406 -14 0.774 1 98.69 222 ASN A N 1
ATOM 1752 C CA . ASN A 1 222 ? -11.766 -13.594 0.452 1 98.69 222 ASN A CA 1
ATOM 1753 C C . ASN A 1 222 ? -12.203 -12.391 1.289 1 98.69 222 ASN A C 1
ATOM 1755 O O . ASN A 1 222 ? -12.406 -12.516 2.5 1 98.69 222 ASN A O 1
ATOM 1759 N N . GLY A 1 223 ? -12.383 -11.234 0.648 1 98.44 223 GLY A N 1
ATOM 1760 C CA . GLY A 1 223 ? -12.633 -9.984 1.35 1 98.44 223 GLY A CA 1
ATOM 1761 C C . GLY A 1 223 ? -14.109 -9.695 1.542 1 98.44 223 GLY A C 1
ATOM 1762 O O . GLY A 1 223 ? -14.492 -8.578 1.892 1 98.44 223 GLY A O 1
ATOM 1763 N N . SER A 1 224 ? -14.992 -10.664 1.431 1 98.69 224 SER A N 1
ATOM 1764 C CA . SER A 1 224 ? -16.438 -10.461 1.416 1 98.69 224 SER A CA 1
ATOM 1765 C C . SER A 1 224 ? -16.953 -10.047 2.789 1 98.69 224 SER A C 1
ATOM 1767 O O . SER A 1 224 ? -18.078 -9.578 2.918 1 98.69 224 SER A O 1
ATOM 1769 N N . THR A 1 225 ? -16.125 -10.156 3.844 1 98.56 225 THR A N 1
ATOM 1770 C CA . THR A 1 225 ? -16.547 -9.797 5.191 1 98.56 225 THR A CA 1
ATOM 1771 C C . THR A 1 225 ? -16.219 -8.344 5.492 1 98.56 225 THR A C 1
ATOM 1773 O O . THR A 1 225 ? -16.625 -7.805 6.523 1 98.56 225 THR A O 1
ATOM 1776 N N . LEU A 1 226 ? -15.523 -7.668 4.641 1 98 226 LEU A N 1
ATOM 1777 C CA . LEU A 1 226 ? -15.164 -6.27 4.855 1 98 226 LEU A CA 1
ATOM 1778 C C . LEU A 1 226 ? -16.312 -5.348 4.477 1 98 226 LEU A C 1
ATOM 1780 O O . LEU A 1 226 ? -16.953 -5.539 3.438 1 98 226 LEU A O 1
ATOM 1784 N N . ARG A 1 227 ? -16.578 -4.418 5.297 1 96.25 227 ARG A N 1
ATOM 1785 C CA . ARG A 1 227 ? -17.703 -3.518 5.066 1 96.25 227 ARG A CA 1
ATOM 1786 C C . ARG A 1 227 ? -17.5 -2.713 3.785 1 96.25 227 ARG A C 1
ATOM 1788 O O . ARG A 1 227 ? -16.359 -2.467 3.371 1 96.25 227 ARG A O 1
ATOM 1795 N N . PRO A 1 228 ? -18.562 -2.303 3.15 1 95.5 228 PRO A N 1
ATOM 1796 C CA . PRO A 1 228 ? -18.469 -1.615 1.86 1 95.5 228 PRO A CA 1
ATOM 1797 C C . PRO A 1 228 ? -18.031 -0.159 1.998 1 95.5 228 PRO A C 1
ATOM 1799 O O . PRO A 1 228 ? -17.953 0.361 3.113 1 95.5 228 PRO A O 1
ATOM 1802 N N . LYS A 1 229 ? -17.766 0.453 0.902 1 89.56 229 LYS A N 1
ATOM 1803 C CA . LYS A 1 229 ? -17.359 1.851 0.795 1 89.56 229 LYS A CA 1
ATOM 1804 C C . LYS A 1 229 ? -18.406 2.775 1.41 1 89.56 229 LYS A C 1
ATOM 1806 O O . LYS A 1 229 ? -19.609 2.578 1.217 1 89.56 229 LYS A O 1
ATOM 1811 N N . ASN A 1 230 ? -17.984 3.723 2.273 1 79.88 230 ASN A N 1
ATOM 1812 C CA . ASN A 1 230 ? -18.766 4.777 2.898 1 79.88 230 ASN A CA 1
ATOM 1813 C C . ASN A 1 230 ? -19.578 4.25 4.074 1 79.88 230 ASN A C 1
ATOM 1815 O O . ASN A 1 230 ? -20.406 4.973 4.641 1 79.88 230 ASN A O 1
ATOM 1819 N N . ALA A 1 231 ? -19.422 2.922 4.352 1 85.06 231 ALA A N 1
ATOM 1820 C CA . ALA A 1 231 ? -20.078 2.406 5.555 1 85.06 231 ALA A CA 1
ATOM 1821 C C . ALA A 1 231 ? -19.531 3.092 6.805 1 85.06 231 ALA A C 1
ATOM 1823 O O . ALA A 1 231 ? -18.344 3.439 6.863 1 85.06 231 ALA A O 1
ATOM 1824 N N . LEU A 1 232 ? -20.422 3.256 7.758 1 76.38 232 LEU A N 1
ATOM 1825 C CA . LEU A 1 232 ? -20.078 3.961 8.984 1 76.38 232 LEU A CA 1
ATOM 1826 C C . LEU A 1 232 ? -19.078 3.148 9.82 1 76.38 232 LEU A C 1
ATOM 1828 O O . LEU A 1 232 ? -19.25 1.937 9.977 1 76.38 232 LEU A O 1
ATOM 1832 N N . ALA A 1 233 ? -18 3.83 10.25 1 76 233 ALA A N 1
ATOM 1833 C CA . ALA A 1 233 ? -17.109 3.314 11.273 1 76 233 ALA A CA 1
ATOM 1834 C C . ALA A 1 233 ? -17.328 4.023 12.609 1 76 233 ALA A C 1
ATOM 1836 O O . ALA A 1 233 ? -16.703 5.059 12.875 1 76 233 ALA A O 1
ATOM 1837 N N . ARG A 1 234 ? -18.141 3.568 13.406 1 69.31 234 ARG A N 1
ATOM 1838 C CA . ARG A 1 234 ? -18.656 4.23 14.602 1 69.31 234 ARG A CA 1
ATOM 1839 C C . ARG A 1 234 ? -17.531 4.555 15.578 1 69.31 234 ARG A C 1
ATOM 1841 O O . ARG A 1 234 ? -17.547 5.602 16.219 1 69.31 234 ARG A O 1
ATOM 1848 N N . GLY A 1 235 ? -16.594 3.619 15.688 1 66.5 235 GLY A N 1
ATOM 1849 C CA . GLY A 1 235 ? -15.539 3.814 16.672 1 66.5 235 GLY A CA 1
ATOM 1850 C C . GLY A 1 235 ? -14.742 5.082 16.438 1 66.5 235 GLY A C 1
ATOM 1851 O O . GLY A 1 235 ? -14.219 5.672 17.375 1 66.5 235 GLY A O 1
ATOM 1852 N N . VAL A 1 236 ? -14.727 5.578 15.195 1 68.06 236 VAL A N 1
ATOM 1853 C CA . VAL A 1 236 ? -13.891 6.734 14.891 1 68.06 236 VAL A CA 1
ATOM 1854 C C . VAL A 1 236 ? -14.719 7.809 14.195 1 68.06 236 VAL A C 1
ATOM 1856 O O . VAL A 1 236 ? -14.18 8.812 13.727 1 68.06 236 VAL A O 1
ATOM 1859 N N . ASN A 1 237 ? -15.969 7.625 14.25 1 68.5 237 ASN A N 1
ATOM 1860 C CA . ASN A 1 237 ? -16.875 8.555 13.586 1 68.5 237 ASN A CA 1
ATOM 1861 C C . ASN A 1 237 ? -16.422 8.867 12.164 1 68.5 237 ASN A C 1
ATOM 1863 O O . ASN A 1 237 ? -16.406 10.031 11.758 1 68.5 237 ASN A O 1
ATOM 1867 N N . GLY A 1 238 ? -15.93 7.832 11.461 1 70.69 238 GLY A N 1
ATOM 1868 C CA . GLY A 1 238 ? -15.492 7.953 10.078 1 70.69 238 GLY A CA 1
ATOM 1869 C C . GLY A 1 238 ? -16.203 6.996 9.141 1 70.69 238 GLY A C 1
ATOM 1870 O O . GLY A 1 238 ? -17.219 6.395 9.516 1 70.69 238 GLY A O 1
ATOM 1871 N N . LYS A 1 239 ? -15.844 7.074 7.934 1 77.81 239 LYS A N 1
ATOM 1872 C CA . LYS A 1 239 ? -16.406 6.184 6.922 1 77.81 239 LYS A CA 1
ATOM 1873 C C . LYS A 1 239 ? -15.328 5.277 6.332 1 77.81 239 LYS A C 1
ATOM 1875 O O . LYS A 1 239 ? -14.156 5.656 6.27 1 77.81 239 LYS A O 1
ATOM 1880 N N . SER A 1 240 ? -15.797 4.082 5.969 1 86.62 240 SER A N 1
ATOM 1881 C CA . SER A 1 240 ? -14.867 3.119 5.383 1 86.62 240 SER A CA 1
ATOM 1882 C C . SER A 1 240 ? -14.5 3.508 3.959 1 86.62 240 SER A C 1
ATOM 1884 O O . SER A 1 240 ? -15.336 4.012 3.207 1 86.62 240 SER A O 1
ATOM 1886 N N . SER A 1 241 ? -13.258 3.244 3.631 1 86.25 241 SER A N 1
ATOM 1887 C CA . SER A 1 241 ? -12.797 3.451 2.26 1 86.25 241 SER A CA 1
ATOM 1888 C C . SER A 1 241 ? -13.289 2.338 1.34 1 86.25 241 SER A C 1
ATOM 1890 O O . SER A 1 241 ? -13.188 2.447 0.116 1 86.25 241 SER A O 1
ATOM 1892 N N . GLY A 1 242 ? -13.844 1.251 1.953 1 92.81 242 GLY A N 1
ATOM 1893 C CA . GLY A 1 242 ? -14.414 0.175 1.158 1 92.81 242 GLY A CA 1
ATOM 1894 C C . GLY A 1 242 ? -13.57 -1.082 1.157 1 92.81 242 GLY A C 1
ATOM 1895 O O . GLY A 1 242 ? -12.367 -1.025 1.426 1 92.81 242 GLY A O 1
ATOM 1896 N N . SER A 1 243 ? -14.141 -2.18 0.848 1 97 243 SER A N 1
ATOM 1897 C CA . SER A 1 243 ? -13.477 -3.479 0.858 1 97 243 SER A CA 1
ATOM 1898 C C . SER A 1 243 ? -12.398 -3.559 -0.221 1 97 243 SER A C 1
ATOM 1900 O O . SER A 1 243 ? -11.305 -4.066 0.023 1 97 243 SER A O 1
ATOM 1902 N N . VAL A 1 244 ? -12.672 -3.053 -1.392 1 97.38 244 VAL A N 1
ATOM 1903 C CA . VAL A 1 244 ? -11.773 -3.195 -2.535 1 97.38 244 VAL A CA 1
ATOM 1904 C C . VAL A 1 244 ? -10.477 -2.43 -2.273 1 97.38 244 VAL A C 1
ATOM 1906 O O . VAL A 1 244 ? -9.391 -2.885 -2.648 1 97.38 244 VAL A O 1
ATOM 1909 N N . SER A 1 245 ? -10.562 -1.278 -1.646 1 94.38 245 SER A N 1
ATOM 1910 C CA . SER A 1 245 ? -9.375 -0.508 -1.295 1 94.38 245 SER A CA 1
ATOM 1911 C C . SER A 1 245 ? -8.484 -1.276 -0.324 1 94.38 245 SER A C 1
ATOM 1913 O O . SER A 1 245 ? -7.262 -1.307 -0.484 1 94.38 245 SER A O 1
ATOM 1915 N N . TRP A 1 246 ? -9.07 -1.91 0.646 1 96.12 246 TRP A N 1
ATOM 1916 C CA . TRP A 1 246 ? -8.305 -2.674 1.629 1 96.12 246 TRP A CA 1
ATOM 1917 C C . TRP A 1 246 ? -7.723 -3.936 1.003 1 96.12 246 TRP A C 1
ATOM 1919 O O . TRP A 1 246 ? -6.629 -4.371 1.377 1 96.12 246 TRP A O 1
ATOM 1929 N N . LEU A 1 247 ? -8.445 -4.496 0.129 1 98 247 LEU A N 1
ATOM 1930 C CA . LEU A 1 247 ? -7.941 -5.676 -0.567 1 98 247 LEU A CA 1
ATOM 1931 C C . LEU A 1 247 ? -6.754 -5.32 -1.453 1 98 247 LEU A C 1
ATOM 1933 O O . LEU A 1 247 ? -5.832 -6.121 -1.615 1 98 247 LEU A O 1
ATOM 1937 N N . ASP A 1 248 ? -6.785 -4.152 -2.061 1 96.5 248 ASP A N 1
ATOM 1938 C CA . ASP A 1 248 ? -5.629 -3.67 -2.809 1 96.5 248 ASP A CA 1
ATOM 1939 C C . ASP A 1 248 ? -4.406 -3.527 -1.901 1 96.5 248 ASP A C 1
ATOM 1941 O O . ASP A 1 248 ? -3.281 -3.793 -2.322 1 96.5 248 ASP A O 1
ATOM 1945 N N . ASP A 1 249 ? -4.652 -3.094 -0.712 1 95.81 249 ASP A N 1
ATOM 1946 C CA . ASP A 1 249 ? -3.568 -2.973 0.259 1 95.81 249 ASP A CA 1
ATOM 1947 C C . ASP A 1 249 ? -2.914 -4.328 0.522 1 95.81 249 ASP A C 1
ATOM 1949 O O . ASP A 1 249 ? -1.688 -4.422 0.615 1 95.81 249 ASP A O 1
ATOM 1953 N N . ILE A 1 250 ? -3.674 -5.324 0.661 1 96.81 250 ILE A N 1
ATOM 1954 C CA . ILE A 1 250 ? -3.168 -6.676 0.874 1 96.81 250 ILE A CA 1
ATOM 1955 C C . ILE A 1 250 ? -2.426 -7.148 -0.373 1 96.81 250 ILE A C 1
ATOM 1957 O O . ILE A 1 250 ? -1.341 -7.727 -0.275 1 96.81 250 ILE A O 1
ATOM 1961 N N . ALA A 1 251 ? -2.986 -6.863 -1.518 1 95.62 251 ALA A N 1
ATOM 1962 C CA . ALA A 1 251 ? -2.391 -7.281 -2.783 1 95.62 251 ALA A CA 1
ATOM 1963 C C . ALA A 1 251 ? -1.018 -6.648 -2.98 1 95.62 251 ALA A C 1
ATOM 1965 O O . ALA A 1 251 ? -0.126 -7.254 -3.578 1 95.62 251 ALA A O 1
ATOM 1966 N N . LYS A 1 252 ? -0.786 -5.52 -2.492 1 92.5 252 LYS A N 1
ATOM 1967 C CA . LYS A 1 252 ? 0.453 -4.77 -2.686 1 92.5 252 LYS A CA 1
ATOM 1968 C C . LYS A 1 252 ? 1.62 -5.449 -1.971 1 92.5 252 LYS A C 1
ATOM 1970 O O . LYS A 1 252 ? 2.783 -5.164 -2.266 1 92.5 252 LYS A O 1
ATOM 1975 N N . LEU A 1 253 ? 1.409 -6.324 -1.043 1 92.62 253 LEU A N 1
ATOM 1976 C CA . LEU A 1 253 ? 2.465 -7.07 -0.365 1 92.62 253 LEU A CA 1
ATOM 1977 C C . LEU A 1 253 ? 3.33 -7.824 -1.369 1 92.62 253 LEU A C 1
ATOM 1979 O O . LEU A 1 253 ? 4.52 -8.039 -1.133 1 92.62 253 LEU A O 1
ATOM 1983 N N . THR A 1 254 ? 2.709 -8.195 -2.475 1 89.56 254 THR A N 1
ATOM 1984 C CA . THR A 1 254 ? 3.432 -8.945 -3.498 1 89.56 254 THR A CA 1
ATOM 1985 C C . THR A 1 254 ? 4.617 -8.141 -4.02 1 89.56 254 THR A C 1
ATOM 1987 O O . THR A 1 254 ? 5.66 -8.711 -4.359 1 89.56 254 THR A O 1
ATOM 1990 N N . HIS A 1 255 ? 4.543 -6.879 -4.023 1 84 255 HIS A N 1
ATOM 1991 C CA . HIS A 1 255 ? 5.605 -6.02 -4.527 1 84 255 HIS A CA 1
ATOM 1992 C C . HIS A 1 255 ? 6.652 -5.75 -3.449 1 84 255 HIS A C 1
ATOM 1994 O O . HIS A 1 255 ? 7.754 -5.285 -3.752 1 84 255 HIS A O 1
ATOM 2000 N N . LEU A 1 256 ? 6.332 -6.02 -2.25 1 85.69 256 LEU A N 1
ATOM 2001 C CA . LEU A 1 256 ? 7.203 -5.676 -1.13 1 85.69 256 LEU A CA 1
ATOM 2002 C C . LEU A 1 256 ? 8.047 -6.875 -0.712 1 85.69 256 LEU A C 1
ATOM 2004 O O . LEU A 1 256 ? 9.18 -6.715 -0.257 1 85.69 256 LEU A O 1
ATOM 2008 N N . VAL A 1 257 ? 7.438 -8.023 -0.808 1 81.19 257 VAL A N 1
ATOM 2009 C CA . VAL A 1 257 ? 8.086 -9.211 -0.265 1 81.19 257 VAL A CA 1
ATOM 2010 C C . VAL A 1 257 ? 8.812 -9.961 -1.38 1 81.19 257 VAL A C 1
ATOM 2012 O O . VAL A 1 257 ? 8.211 -10.297 -2.402 1 81.19 257 VAL A O 1
ATOM 2015 N N . GLU A 1 258 ? 10.094 -9.883 -1.311 1 63.59 258 GLU A N 1
ATOM 2016 C CA . GLU A 1 258 ? 10.875 -10.719 -2.215 1 63.59 258 GLU A CA 1
ATOM 2017 C C . GLU A 1 258 ? 11.102 -12.102 -1.624 1 63.59 258 GLU A C 1
ATOM 2019 O O . GLU A 1 258 ? 11.562 -12.234 -0.487 1 63.59 258 GLU A O 1
ATOM 2024 N N . GLN A 1 259 ? 10.406 -13.023 -2.158 1 55.66 259 GLN A N 1
ATOM 2025 C CA . GLN A 1 259 ? 10.5 -14.391 -1.641 1 55.66 259 GLN A CA 1
ATOM 2026 C C . GLN A 1 259 ? 11.906 -14.953 -1.83 1 55.66 259 GLN A C 1
ATOM 2028 O O . GLN A 1 259 ? 12.648 -14.492 -2.693 1 55.66 259 GLN A O 1
ATOM 2033 N N . GLY A 1 260 ? 12.375 -15.555 -0.662 1 49.25 260 GLY A N 1
ATOM 2034 C CA . GLY A 1 260 ? 13.594 -16.344 -0.772 1 49.25 260 GLY A CA 1
ATOM 2035 C C . GLY A 1 260 ? 13.688 -17.109 -2.076 1 49.25 260 GLY A C 1
ATOM 2036 O O . GLY A 1 260 ? 12.719 -17.75 -2.502 1 49.25 260 GLY A O 1
ATOM 2037 N N . GLY A 1 261 ? 14.492 -16.734 -3.031 1 50.59 261 GLY A N 1
ATOM 2038 C CA . GLY A 1 261 ? 14.727 -17.266 -4.359 1 50.59 261 GLY A CA 1
ATOM 2039 C C . GLY A 1 261 ? 14.219 -16.375 -5.469 1 50.59 261 GLY A C 1
ATOM 2040 O O . GLY A 1 261 ? 14.055 -15.164 -5.27 1 50.59 261 GLY A O 1
ATOM 2041 N N . SER A 1 262 ? 14.117 -16.734 -6.621 1 49.66 262 SER A N 1
ATOM 2042 C CA . SER A 1 262 ? 13.859 -15.992 -7.852 1 49.66 262 SER A CA 1
ATOM 2043 C C . SER A 1 262 ? 12.375 -15.734 -8.047 1 49.66 262 SER A C 1
ATOM 2045 O O . SER A 1 262 ? 11.969 -15.055 -8.992 1 49.66 262 SER A O 1
ATOM 2047 N N . ARG A 1 263 ? 11.516 -16.172 -6.832 1 52.44 263 ARG A N 1
ATOM 2048 C CA . ARG A 1 263 ? 10.117 -16.078 -7.23 1 52.44 263 ARG A CA 1
ATOM 2049 C C . ARG A 1 263 ? 9.406 -14.945 -6.504 1 52.44 263 ARG A C 1
ATOM 2051 O O . ARG A 1 263 ? 9.703 -14.672 -5.34 1 52.44 263 ARG A O 1
ATOM 2058 N N . ARG A 1 264 ? 8.648 -14.148 -7.238 1 59.12 264 ARG A N 1
ATOM 2059 C CA . ARG A 1 264 ? 7.773 -13.133 -6.66 1 59.12 264 ARG A CA 1
ATOM 2060 C C . ARG A 1 264 ? 6.543 -13.766 -6.02 1 59.12 264 ARG A C 1
ATOM 2062 O O . ARG A 1 264 ? 6.148 -14.875 -6.387 1 59.12 264 ARG A O 1
ATOM 2069 N N . GLY A 1 265 ? 5.957 -13.289 -4.883 1 70.12 265 GLY A N 1
ATOM 2070 C CA . GLY A 1 265 ? 4.758 -13.75 -4.207 1 70.12 265 GLY A CA 1
ATOM 2071 C C . GLY A 1 265 ? 3.523 -13.711 -5.09 1 70.12 265 GLY A C 1
ATOM 2072 O O . GLY A 1 265 ? 3.516 -13.047 -6.129 1 70.12 265 GLY A O 1
ATOM 2073 N N . ALA A 1 266 ? 2.568 -14.641 -4.887 1 86.44 266 ALA A N 1
ATOM 2074 C CA . ALA A 1 266 ? 1.301 -14.703 -5.609 1 86.44 266 ALA A CA 1
ATOM 2075 C C . ALA A 1 266 ? 0.118 -14.648 -4.645 1 86.44 266 ALA A C 1
ATOM 2077 O O . ALA A 1 266 ? 0.178 -15.203 -3.545 1 86.44 266 ALA A O 1
ATOM 2078 N N . GLN A 1 267 ? -0.876 -13.906 -5.039 1 94.94 267 GLN A N 1
ATOM 2079 C CA . GLN A 1 267 ? -2.076 -13.828 -4.211 1 94.94 267 GLN A CA 1
ATOM 2080 C C . GLN A 1 267 ? -3.338 -13.984 -5.059 1 94.94 267 GLN A C 1
ATOM 2082 O O . GLN A 1 267 ? -3.32 -13.734 -6.262 1 94.94 267 GLN A O 1
ATOM 2087 N N . MET A 1 268 ? -4.34 -14.531 -4.449 1 97.31 268 MET A N 1
ATOM 2088 C CA . MET A 1 268 ? -5.719 -14.531 -4.934 1 97.31 268 MET A CA 1
ATOM 2089 C C . MET A 1 268 ? -6.605 -13.68 -4.035 1 97.31 268 MET A C 1
ATOM 2091 O O . MET A 1 268 ? -6.633 -13.875 -2.818 1 97.31 268 MET A O 1
ATOM 2095 N N . ILE A 1 269 ? -7.234 -12.672 -4.676 1 98.5 269 ILE A N 1
ATOM 2096 C CA . ILE A 1 269 ? -8.211 -11.852 -3.963 1 98.5 269 ILE A CA 1
ATOM 2097 C C . ILE A 1 269 ? -9.609 -12.133 -4.508 1 98.5 269 ILE A C 1
ATOM 2099 O O . ILE A 1 269 ? -9.836 -12.062 -5.719 1 98.5 269 ILE A O 1
ATOM 2103 N N . MET A 1 270 ? -10.539 -12.445 -3.604 1 98.56 270 MET A N 1
ATOM 2104 C CA . MET A 1 270 ? -11.891 -12.797 -4.023 1 98.56 270 MET A CA 1
ATOM 2105 C C . MET A 1 270 ? -12.922 -11.891 -3.354 1 98.56 270 MET A C 1
ATOM 2107 O O . MET A 1 270 ? -12.672 -11.359 -2.268 1 98.56 270 MET A O 1
ATOM 2111 N N . LEU A 1 271 ? -14.016 -11.688 -3.99 1 98.75 271 LEU A N 1
ATOM 2112 C CA . LEU A 1 271 ? -15.164 -10.945 -3.475 1 98.75 271 LEU A CA 1
ATOM 2113 C C . LEU A 1 271 ? -16.469 -11.562 -3.969 1 98.75 271 LEU A C 1
ATOM 2115 O O . LEU A 1 271 ? -16.594 -11.914 -5.145 1 98.75 271 LEU A O 1
ATOM 2119 N N . ALA A 1 272 ? -17.422 -11.664 -3.104 1 98.75 272 ALA A N 1
ATOM 2120 C CA . ALA A 1 272 ? -18.672 -12.344 -3.422 1 98.75 272 ALA A CA 1
ATOM 2121 C C . ALA A 1 272 ? -19.547 -11.484 -4.332 1 98.75 272 ALA A C 1
ATOM 2123 O O . ALA A 1 272 ? -19.531 -10.258 -4.246 1 98.75 272 ALA A O 1
ATOM 2124 N N . ASP A 1 273 ? -20.406 -12.109 -5.07 1 98.69 273 ASP A N 1
ATOM 2125 C CA . ASP A 1 273 ? -21.297 -11.461 -6.039 1 98.69 273 ASP A CA 1
ATOM 2126 C C . ASP A 1 273 ? -22.312 -10.562 -5.344 1 98.69 273 ASP A C 1
ATOM 2128 O O . ASP A 1 273 ? -22.766 -9.578 -5.922 1 98.69 273 ASP A O 1
ATOM 2132 N N . TRP A 1 274 ? -22.656 -10.844 -4.125 1 98.62 274 TRP A N 1
ATOM 2133 C CA . TRP A 1 274 ? -23.703 -10.102 -3.414 1 98.62 274 TRP A CA 1
ATOM 2134 C C . TRP A 1 274 ? -23.109 -8.883 -2.705 1 98.62 274 TRP A C 1
ATOM 2136 O O . TRP A 1 274 ? -23.844 -8.062 -2.154 1 98.62 274 TRP A O 1
ATOM 2146 N N . HIS A 1 275 ? -21.828 -8.758 -2.646 1 98.75 275 HIS A N 1
ATOM 2147 C CA . HIS A 1 275 ? -21.203 -7.676 -1.892 1 98.75 275 HIS A CA 1
ATOM 2148 C C . HIS A 1 275 ? -21.469 -6.324 -2.545 1 98.75 275 HIS A C 1
ATOM 2150 O O . HIS A 1 275 ? -21.391 -6.195 -3.77 1 98.75 275 HIS A O 1
ATOM 2156 N N . PRO A 1 276 ? -21.688 -5.277 -1.863 1 97.69 276 PRO A N 1
ATOM 2157 C CA . PRO A 1 276 ? -22.016 -3.965 -2.426 1 97.69 276 PRO A CA 1
ATOM 2158 C C . PRO A 1 276 ? -20.859 -3.367 -3.232 1 97.69 276 PRO A C 1
ATOM 2160 O O . PRO A 1 276 ? -21.094 -2.525 -4.105 1 97.69 276 PRO A O 1
ATOM 2163 N N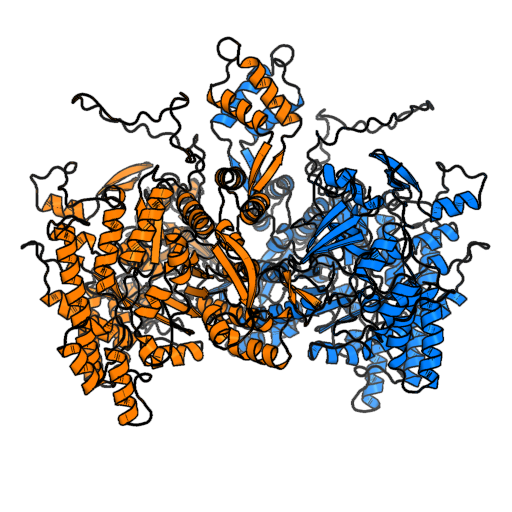 . ASP A 1 277 ? -19.641 -3.756 -2.994 1 98 277 ASP A N 1
ATOM 2164 C CA . ASP A 1 277 ? -18.469 -3.207 -3.689 1 98 277 ASP A CA 1
ATOM 2165 C C . ASP A 1 277 ? -18.141 -4.031 -4.93 1 98 277 ASP A C 1
ATOM 2167 O O . ASP A 1 277 ? -17.078 -3.854 -5.531 1 98 277 ASP A O 1
ATOM 2171 N N . ILE A 1 278 ? -18.969 -4.938 -5.367 1 98.75 278 ILE A N 1
ATOM 2172 C CA . ILE A 1 278 ? -18.641 -5.922 -6.391 1 98.75 278 ILE A CA 1
ATOM 2173 C C . ILE A 1 278 ? -18.391 -5.223 -7.723 1 98.75 278 ILE A C 1
ATOM 2175 O O . ILE A 1 278 ? -17.531 -5.637 -8.5 1 98.75 278 ILE A O 1
ATOM 2179 N N . ILE A 1 279 ? -19.156 -4.16 -8.023 1 98.38 279 ILE A N 1
ATOM 2180 C CA . ILE A 1 279 ? -19 -3.441 -9.289 1 98.38 279 ILE A CA 1
ATOM 2181 C C . ILE A 1 279 ? -17.609 -2.783 -9.336 1 98.38 279 ILE A C 1
ATOM 2183 O O . ILE A 1 279 ? -16.906 -2.891 -10.336 1 98.38 279 ILE A O 1
ATOM 2187 N N . ASP A 1 280 ? -17.203 -2.127 -8.203 1 97.31 280 ASP A N 1
ATOM 2188 C CA . ASP A 1 280 ? -15.859 -1.564 -8.094 1 97.31 280 ASP A CA 1
ATOM 2189 C C . ASP A 1 280 ? -14.797 -2.641 -8.305 1 97.31 280 ASP A C 1
ATOM 2191 O O . ASP A 1 280 ? -13.805 -2.41 -9 1 97.31 280 ASP A O 1
ATOM 2195 N N . PHE A 1 281 ? -15.031 -3.756 -7.73 1 98 281 PHE A N 1
ATOM 2196 C CA . PHE A 1 281 ? -14.102 -4.879 -7.781 1 98 281 PHE A CA 1
ATOM 2197 C C . PHE A 1 281 ? -13.906 -5.352 -9.219 1 98 281 PHE A C 1
ATOM 2199 O O . PHE A 1 281 ? -12.773 -5.527 -9.664 1 98 281 PHE A O 1
ATOM 2206 N N . ILE A 1 282 ? -14.953 -5.504 -9.961 1 98.31 282 ILE A N 1
ATOM 2207 C CA . ILE A 1 282 ? -14.945 -6.055 -11.312 1 98.31 282 ILE A CA 1
ATOM 2208 C C . ILE A 1 282 ? -14.219 -5.098 -12.25 1 98.31 282 ILE A C 1
ATOM 2210 O O . ILE A 1 282 ? -13.414 -5.527 -13.086 1 98.31 282 ILE A O 1
ATOM 2214 N N . ILE A 1 283 ? -14.367 -3.854 -12.094 1 97.31 283 ILE A N 1
ATOM 2215 C CA . ILE A 1 283 ? -13.859 -2.859 -13.031 1 97.31 283 ILE A CA 1
ATOM 2216 C C . ILE A 1 283 ? -12.445 -2.451 -12.641 1 97.31 283 ILE A C 1
ATOM 2218 O O . ILE A 1 283 ? -11.703 -1.898 -13.461 1 97.31 283 ILE A O 1
ATOM 2222 N N . SER A 1 284 ? -12.047 -2.719 -11.453 1 95.12 284 SER A N 1
ATOM 2223 C CA . SER A 1 284 ? -10.852 -2.154 -10.82 1 95.12 284 SER A CA 1
ATOM 2224 C C . SER A 1 284 ? -9.609 -2.41 -11.664 1 95.12 284 SER A C 1
ATOM 2226 O O . SER A 1 284 ? -8.734 -1.547 -11.766 1 95.12 284 SER A O 1
ATOM 2228 N N . LYS A 1 285 ? -9.492 -3.543 -12.367 1 92.81 285 LYS A N 1
ATOM 2229 C CA . LYS A 1 285 ? -8.266 -3.893 -13.078 1 92.81 285 LYS A CA 1
ATOM 2230 C C . LYS A 1 285 ? -8.391 -3.6 -14.57 1 92.81 285 LYS A C 1
ATOM 2232 O O . LYS A 1 285 ? -7.484 -3.906 -15.344 1 92.81 285 LYS A O 1
ATOM 2237 N N . MET A 1 286 ? -9.523 -3.002 -15 1 92.81 286 MET A N 1
ATOM 2238 C CA . MET A 1 286 ? -9.688 -2.658 -16.406 1 92.81 286 MET A CA 1
ATOM 2239 C C . MET A 1 286 ? -8.672 -1.595 -16.828 1 92.81 286 MET A C 1
ATOM 2241 O O . MET A 1 286 ? -8.602 -0.529 -16.219 1 92.81 286 MET A O 1
ATOM 2245 N N . GLN A 1 287 ? -7.852 -1.913 -17.812 1 89.62 287 GLN A N 1
ATOM 2246 C CA . GLN A 1 287 ? -6.785 -1.013 -18.25 1 89.62 287 GLN A CA 1
ATOM 2247 C C . GLN A 1 287 ? -7.105 -0.389 -19.609 1 89.62 287 GLN A C 1
ATOM 2249 O O . GLN A 1 287 ? -6.434 0.553 -20.031 1 89.62 287 GLN A O 1
ATOM 2254 N N . ASN A 1 288 ? -8.203 -0.865 -20.266 1 89 288 ASN A N 1
ATOM 2255 C CA . ASN A 1 288 ? -8.547 -0.407 -21.609 1 89 288 ASN A CA 1
ATOM 2256 C C . ASN A 1 288 ? -9.57 0.719 -21.562 1 89 288 ASN A C 1
ATOM 2258 O O . ASN A 1 288 ? -10.758 0.478 -21.312 1 89 288 ASN A O 1
ATOM 2262 N N . PRO A 1 289 ? -9.18 1.904 -21.906 1 92 289 PRO A N 1
ATOM 2263 C CA . PRO A 1 289 ? -10.125 3.025 -21.844 1 92 289 PRO A CA 1
ATOM 2264 C C . PRO A 1 289 ? -11.312 2.848 -22.797 1 92 289 PRO A C 1
ATOM 2266 O O . PRO A 1 289 ? -12.406 3.336 -22.516 1 92 289 PRO A O 1
ATOM 2269 N N . ARG A 1 290 ? -11.117 2.191 -23.906 1 87.81 290 ARG A N 1
ATOM 2270 C CA . ARG A 1 290 ? -12.203 1.992 -24.859 1 87.81 290 ARG A CA 1
ATOM 2271 C C . ARG A 1 290 ? -13.32 1.156 -24.25 1 87.81 290 ARG A C 1
ATOM 2273 O O . ARG A 1 290 ? -14.5 1.393 -24.516 1 87.81 290 ARG A O 1
ATOM 2280 N N . ILE A 1 291 ? -12.906 0.203 -23.531 1 92.62 291 ILE A N 1
ATOM 2281 C CA . ILE A 1 291 ? -13.898 -0.649 -22.891 1 92.62 291 ILE A CA 1
ATOM 2282 C C . ILE A 1 291 ? -14.648 0.146 -21.812 1 92.62 291 ILE A C 1
ATOM 2284 O O . ILE A 1 291 ? -15.852 -0.026 -21.641 1 92.62 291 ILE A O 1
ATOM 2288 N N . LEU A 1 292 ? -13.922 0.951 -21.062 1 95 292 LEU A N 1
ATOM 2289 C CA . LEU A 1 292 ? -14.57 1.807 -20.078 1 95 292 LEU A CA 1
ATOM 2290 C C . LEU A 1 292 ? -15.586 2.732 -20.734 1 95 292 LEU A C 1
ATOM 2292 O O . LEU A 1 292 ? -16.703 2.908 -20.234 1 95 292 LEU A O 1
ATOM 2296 N N . ARG A 1 293 ? -15.234 3.307 -21.875 1 92.62 293 ARG A N 1
ATOM 2297 C CA . ARG A 1 293 ? -16.156 4.145 -22.625 1 92.62 293 ARG A CA 1
ATOM 2298 C C . ARG A 1 293 ? -17.359 3.334 -23.109 1 92.62 293 ARG A C 1
ATOM 2300 O O . ARG A 1 293 ? -18.484 3.818 -23.094 1 92.62 293 ARG A O 1
ATOM 2307 N N . TYR A 1 294 ? -17.094 2.166 -23.562 1 93.38 294 TYR A N 1
ATOM 2308 C CA . TYR A 1 294 ? -18.156 1.269 -23.984 1 93.38 294 TYR A CA 1
ATOM 2309 C C . TYR A 1 294 ? -19.141 1.027 -22.844 1 93.38 294 TYR A C 1
ATOM 2311 O O . TYR A 1 294 ? -20.359 1.064 -23.047 1 93.38 294 TYR A O 1
ATOM 2319 N N . LEU A 1 295 ? -18.625 0.745 -21.672 1 95.44 295 LEU A N 1
ATOM 2320 C CA . LEU A 1 295 ? -19.484 0.523 -20.5 1 95.44 295 LEU A CA 1
ATOM 2321 C C . LEU A 1 295 ? -20.328 1.752 -20.203 1 95.44 295 LEU A C 1
ATOM 2323 O O . LEU A 1 295 ? -21.516 1.628 -19.906 1 95.44 295 LEU A O 1
ATOM 2327 N N . ILE A 1 296 ? -19.75 2.924 -20.281 1 93.94 296 ILE A N 1
ATOM 2328 C CA . ILE A 1 296 ? -20.453 4.172 -20 1 93.94 296 ILE A CA 1
ATOM 2329 C C . ILE A 1 296 ? -21.594 4.355 -21 1 93.94 296 ILE A C 1
ATOM 2331 O O . ILE A 1 296 ? -22.688 4.762 -20.625 1 93.94 296 ILE A O 1
ATOM 2335 N N . GLU A 1 297 ? -21.391 3.953 -22.234 1 92.81 297 GLU A N 1
ATOM 2336 C CA . GLU A 1 297 ? -22.344 4.203 -23.312 1 92.81 297 GLU A CA 1
ATOM 2337 C C . GLU A 1 297 ? -23.391 3.105 -23.375 1 92.81 297 GLU A C 1
ATOM 2339 O O . GLU A 1 297 ? -24.531 3.355 -23.781 1 92.81 297 GLU A O 1
ATOM 2344 N N . ASN A 1 298 ? -23.078 1.901 -22.953 1 91.75 298 ASN A N 1
ATOM 2345 C CA . ASN A 1 298 ? -23.938 0.776 -23.312 1 91.75 298 ASN A CA 1
ATOM 2346 C C . ASN A 1 298 ? -24.562 0.13 -22.078 1 91.75 298 ASN A C 1
ATOM 2348 O O . ASN A 1 298 ? -25.391 -0.782 -22.203 1 91.75 298 ASN A O 1
ATOM 2352 N N . THR A 1 299 ? -24.203 0.565 -20.938 1 93.56 299 THR A N 1
ATOM 2353 C CA . THR A 1 299 ? -24.812 -0.001 -19.734 1 93.56 299 THR A CA 1
ATOM 2354 C C . THR A 1 299 ? -25.953 0.883 -19.234 1 93.56 299 THR A C 1
ATOM 2356 O O . THR A 1 299 ? -25.922 2.102 -19.422 1 93.56 299 THR A O 1
ATOM 2359 N N . GLU A 1 300 ? -26.922 0.275 -18.641 1 92.56 300 GLU A N 1
ATOM 2360 C CA . GLU A 1 300 ? -28.078 1.017 -18.125 1 92.56 300 GLU A CA 1
ATOM 2361 C C . GLU A 1 300 ? -27.891 1.359 -16.656 1 92.56 300 GLU A C 1
ATOM 2363 O O . GLU A 1 300 ? -28.344 2.408 -16.203 1 92.56 300 GLU A O 1
ATOM 2368 N N . ASP A 1 301 ? -27.25 0.528 -15.984 1 94 301 ASP A N 1
ATOM 2369 C CA . ASP A 1 301 ? -27.078 0.718 -14.547 1 94 301 ASP A CA 1
ATOM 2370 C C . ASP A 1 301 ? -26.203 1.94 -14.25 1 94 301 ASP A C 1
ATOM 2372 O O . ASP A 1 301 ? -25.078 2.035 -14.727 1 94 301 ASP A O 1
ATOM 2376 N N . GLU A 1 302 ? -26.625 2.82 -13.375 1 89.5 302 GLU A N 1
ATOM 2377 C CA . GLU A 1 302 ? -25.969 4.102 -13.125 1 89.5 302 GLU A CA 1
ATOM 2378 C C . GLU A 1 302 ? -24.688 3.916 -12.32 1 89.5 302 GLU A C 1
ATOM 2380 O O . GLU A 1 302 ? -23.719 4.668 -12.492 1 89.5 302 GLU A O 1
ATOM 2385 N N . LYS A 1 303 ? -24.703 2.949 -11.461 1 92.12 303 LYS A N 1
ATOM 2386 C CA . LYS A 1 303 ? -23.5 2.717 -10.664 1 92.12 303 LYS A CA 1
ATOM 2387 C C . LYS A 1 303 ? -22.359 2.199 -11.531 1 92.12 303 LYS A C 1
ATOM 2389 O O . LYS A 1 303 ? -21.203 2.609 -11.367 1 92.12 303 LYS A O 1
ATOM 2394 N N . ILE A 1 304 ? -22.641 1.331 -12.445 1 96.38 304 ILE A N 1
ATOM 2395 C CA . ILE A 1 304 ? -21.625 0.818 -13.375 1 96.38 304 ILE A CA 1
ATOM 2396 C C . ILE A 1 304 ? -21.047 1.968 -14.195 1 96.38 304 ILE A C 1
ATOM 2398 O O . ILE A 1 304 ? -19.828 2.08 -14.336 1 96.38 304 ILE A O 1
ATOM 2402 N N . LYS A 1 305 ? -21.953 2.809 -14.664 1 94.12 305 LYS A N 1
ATOM 2403 C CA . LYS A 1 305 ? -21.516 3.965 -15.445 1 94.12 305 LYS A CA 1
ATOM 2404 C C . LYS A 1 305 ? -20.594 4.859 -14.625 1 94.12 305 LYS A C 1
ATOM 2406 O O . LYS A 1 305 ? -19.547 5.297 -15.109 1 94.12 305 LYS A O 1
ATOM 2411 N N . GLN A 1 306 ? -20.984 5.094 -13.438 1 89.62 306 GLN A N 1
ATOM 2412 C CA . GLN A 1 306 ? -20.219 5.988 -12.57 1 89.62 306 GLN A CA 1
ATOM 2413 C C . GLN A 1 306 ? -18.828 5.422 -12.281 1 89.62 306 GLN A C 1
ATOM 2415 O O . GLN A 1 306 ? -17.844 6.148 -12.336 1 89.62 306 GLN A O 1
ATOM 2420 N N . VAL A 1 307 ? -18.766 4.148 -11.93 1 93.88 307 VAL A N 1
ATOM 2421 C CA . VAL A 1 307 ? -17.484 3.525 -11.602 1 93.88 307 VAL A CA 1
ATOM 2422 C C . VAL A 1 307 ? -16.578 3.523 -12.828 1 93.88 307 VAL A C 1
ATOM 2424 O O . VAL A 1 307 ? -15.375 3.754 -12.719 1 93.88 307 VAL A O 1
ATOM 2427 N N . ALA A 1 308 ? -17.125 3.279 -13.984 1 95.06 308 ALA A N 1
ATOM 2428 C CA . ALA A 1 308 ? -16.359 3.324 -15.227 1 95.06 308 ALA A CA 1
ATOM 2429 C C . ALA A 1 308 ? -15.828 4.73 -15.492 1 95.06 308 ALA A C 1
ATOM 2431 O O . ALA A 1 308 ? -14.68 4.902 -15.914 1 95.06 308 ALA A O 1
ATOM 2432 N N . LYS A 1 309 ? -16.672 5.699 -15.25 1 91.19 309 LYS A N 1
ATOM 2433 C CA . LYS A 1 309 ? -16.266 7.09 -15.422 1 91.19 309 LYS A CA 1
ATOM 2434 C C . LYS A 1 309 ? -15.141 7.457 -14.469 1 91.19 309 LYS A C 1
ATOM 2436 O O . LYS A 1 309 ? -14.195 8.156 -14.852 1 91.19 309 LYS A O 1
ATOM 2441 N N . ASP A 1 310 ? -15.281 6.98 -13.297 1 87.81 310 ASP A N 1
ATOM 2442 C CA . ASP A 1 310 ? -14.266 7.27 -12.289 1 87.81 310 ASP A CA 1
ATOM 2443 C C . ASP A 1 310 ? -12.922 6.66 -12.672 1 87.81 310 ASP A C 1
ATOM 2445 O O . ASP A 1 310 ? -11.867 7.207 -12.336 1 87.81 310 ASP A O 1
ATOM 2449 N N . LYS A 1 311 ? -12.992 5.543 -13.328 1 92.94 311 LYS A N 1
ATOM 2450 C CA . LYS A 1 311 ? -11.781 4.836 -13.727 1 92.94 311 LYS A CA 1
ATOM 2451 C C . LYS A 1 311 ? -11.156 5.469 -14.969 1 92.94 311 LYS A C 1
ATOM 2453 O O . LYS A 1 311 ? -9.945 5.352 -15.195 1 92.94 311 LYS A O 1
ATOM 2458 N N . LEU A 1 312 ? -11.945 6.145 -15.734 1 91.31 312 LEU A N 1
ATOM 2459 C CA . LEU A 1 312 ? -11.492 6.758 -16.984 1 91.31 312 LEU A CA 1
ATOM 2460 C C . LEU A 1 312 ? -10.789 8.078 -16.703 1 91.31 312 LEU A C 1
ATOM 2462 O O . LEU A 1 312 ? -11.289 8.914 -15.953 1 91.31 312 LEU A O 1
ATOM 2466 N N . LYS A 1 313 ? -9.57 8.273 -17.203 1 86.94 313 LYS A N 1
ATOM 2467 C CA . LYS A 1 313 ? -8.789 9.508 -17.109 1 86.94 313 LYS A CA 1
ATOM 2468 C C . LYS A 1 313 ? -8.672 10.203 -18.453 1 86.94 313 LYS A C 1
ATOM 2470 O O . LYS A 1 313 ? -8.203 9.602 -19.422 1 86.94 313 LYS A O 1
ATOM 2475 N N . PHE A 1 314 ? -9.102 11.398 -18.547 1 87.81 314 PHE A N 1
ATOM 2476 C CA . PHE A 1 314 ? -9.039 12.172 -19.781 1 87.81 314 PHE A CA 1
ATOM 2477 C C . PHE A 1 314 ? -8.023 13.297 -19.672 1 87.81 314 PHE A C 1
ATOM 2479 O O . PHE A 1 314 ? -8.008 14.023 -18.672 1 87.81 314 PHE A O 1
ATOM 2486 N N . THR A 1 315 ? -7.113 13.367 -20.641 1 85.56 315 THR A N 1
ATOM 2487 C CA . THR A 1 315 ? -6.156 14.461 -20.766 1 85.56 315 THR A CA 1
ATOM 2488 C C . THR A 1 315 ? -6.449 15.289 -22.016 1 85.56 315 THR A C 1
ATOM 2490 O O . THR A 1 315 ? -6.254 14.82 -23.141 1 85.56 315 THR A O 1
ATOM 2493 N N . PRO A 1 316 ? -6.824 16.453 -21.938 1 87.88 316 PRO A N 1
ATOM 2494 C CA . PRO A 1 316 ? -7.172 17.281 -23.094 1 87.88 316 PRO A CA 1
ATOM 2495 C C . PRO A 1 316 ? -5.949 17.688 -23.922 1 87.88 316 PRO A C 1
ATOM 2497 O O . PRO A 1 316 ? -4.836 17.75 -23.391 1 87.88 316 PRO A O 1
ATOM 2500 N N . LEU A 1 317 ? -6.223 17.953 -25.234 1 89.5 317 LEU A N 1
ATOM 2501 C CA . LEU A 1 317 ? -5.168 18.469 -26.094 1 89.5 317 LEU A CA 1
ATOM 2502 C C . LEU A 1 317 ? -4.723 19.859 -25.625 1 89.5 317 LEU A C 1
ATOM 2504 O O . LEU A 1 317 ? -5.547 20.672 -25.219 1 89.5 317 LEU A O 1
ATOM 2508 N N . THR A 1 318 ? -3.439 20.062 -25.641 1 83.44 318 THR A N 1
ATOM 2509 C CA . THR A 1 318 ? -2.93 21.406 -25.453 1 83.44 318 THR A CA 1
ATOM 2510 C C . THR A 1 318 ? -3.225 22.281 -26.672 1 83.44 318 THR A C 1
ATOM 2512 O O . THR A 1 318 ? -3.529 21.766 -27.75 1 83.44 318 THR A O 1
ATOM 2515 N N . PRO A 1 319 ? -3.102 23.547 -26.562 1 82.56 319 PRO A N 1
ATOM 2516 C CA . PRO A 1 319 ? -3.307 24.406 -27.719 1 82.56 319 PRO A CA 1
ATOM 2517 C C . PRO A 1 319 ? -2.328 24.109 -28.859 1 82.56 319 PRO A C 1
ATOM 2519 O O . PRO A 1 319 ? -2.713 24.125 -30.031 1 82.56 319 PRO A O 1
ATOM 2522 N N . THR A 1 320 ? -1.165 23.828 -28.484 1 88.81 320 THR A N 1
ATOM 2523 C CA . THR A 1 320 ? -0.154 23.516 -29.484 1 88.81 320 THR A CA 1
ATOM 2524 C C . THR A 1 320 ? -0.496 22.203 -30.203 1 88.81 320 THR A C 1
ATOM 2526 O O . THR A 1 320 ? -0.365 22.109 -31.422 1 88.81 320 THR A O 1
ATOM 2529 N N . GLU A 1 321 ? -0.932 21.266 -29.453 1 89.75 321 GLU A N 1
ATOM 2530 C CA . GLU A 1 321 ? -1.307 19.984 -30.031 1 89.75 321 GLU A CA 1
ATOM 2531 C C . GLU A 1 321 ? -2.523 20.125 -30.953 1 89.75 321 GLU A C 1
ATOM 2533 O O . GLU A 1 321 ? -2.578 19.516 -32.031 1 89.75 321 GLU A O 1
ATOM 2538 N N . ARG A 1 322 ? -3.48 20.828 -30.484 1 90.75 322 ARG A N 1
ATOM 2539 C CA . ARG A 1 322 ? -4.672 21.062 -31.297 1 90.75 322 ARG A CA 1
ATOM 2540 C C . ARG A 1 322 ? -4.312 21.719 -32.625 1 90.75 322 ARG A C 1
ATOM 2542 O O . ARG A 1 322 ? -4.793 21.297 -33.688 1 90.75 322 ARG A O 1
ATOM 2549 N N . ALA A 1 323 ? -3.441 22.734 -32.5 1 90.62 323 ALA A N 1
ATOM 2550 C CA . ALA A 1 323 ? -2.988 23.422 -33.719 1 90.62 323 ALA A CA 1
ATOM 2551 C C . ALA A 1 323 ? -2.256 22.469 -34.656 1 90.62 323 ALA A C 1
ATOM 2553 O O . ALA A 1 323 ? -2.367 22.578 -35.875 1 90.62 323 ALA A O 1
ATOM 2554 N N . LEU A 1 324 ? -1.551 21.656 -34.062 1 92.5 324 LEU A N 1
ATOM 2555 C CA . LEU A 1 324 ? -0.794 20.656 -34.812 1 92.5 324 LEU A CA 1
ATOM 2556 C C . LEU A 1 324 ? -1.729 19.75 -35.594 1 92.5 324 LEU A C 1
ATOM 2558 O O . LEU A 1 324 ? -1.569 19.609 -36.812 1 92.5 324 LEU A O 1
ATOM 2562 N N . TYR A 1 325 ? -2.691 19.172 -35 1 93.31 325 TYR A N 1
ATOM 2563 C CA . TYR A 1 325 ? -3.596 18.234 -35.656 1 93.31 325 TYR A CA 1
ATOM 2564 C C . TYR A 1 325 ? -4.504 18.938 -36.656 1 93.31 325 TYR A C 1
ATOM 2566 O O . TYR A 1 325 ? -4.824 18.391 -37.719 1 93.31 325 TYR A O 1
ATOM 2574 N N . GLU A 1 326 ? -4.926 20.109 -36.312 1 92.75 326 GLU A N 1
ATOM 2575 C CA . GLU A 1 326 ? -5.719 20.906 -37.25 1 92.75 326 GLU A CA 1
ATOM 2576 C C . GLU A 1 326 ? -4.922 21.219 -38.531 1 92.75 326 GLU A C 1
ATOM 2578 O O . GLU A 1 326 ? -5.473 21.219 -39.625 1 92.75 326 GLU A O 1
ATOM 2583 N N . GLY A 1 327 ? -3.695 21.562 -38.281 1 90.94 327 GLY A N 1
ATOM 2584 C CA . GLY A 1 327 ? -2.818 21.828 -39.406 1 90.94 327 GLY A CA 1
ATOM 2585 C C . GLY A 1 327 ? -2.686 20.656 -40.344 1 90.94 327 GLY A C 1
ATOM 2586 O O . GLY A 1 327 ? -2.674 20.828 -41.562 1 90.94 327 GLY A O 1
ATOM 2587 N N . ILE A 1 328 ? -2.584 19.562 -39.844 1 93 328 ILE A N 1
ATOM 2588 C CA . ILE A 1 328 ? -2.455 18.344 -40.625 1 93 328 ILE A CA 1
ATOM 2589 C C . ILE A 1 328 ? -3.744 18.094 -41.406 1 93 328 ILE A C 1
ATOM 2591 O O . ILE A 1 328 ? -3.707 17.734 -42.594 1 93 328 ILE A O 1
ATOM 2595 N N . LEU A 1 329 ? -4.832 18.25 -40.75 1 92.31 329 LEU A N 1
ATOM 2596 C CA . LEU A 1 329 ? -6.121 17.953 -41.375 1 92.31 329 LEU A CA 1
ATOM 2597 C C . LEU A 1 329 ? -6.414 18.922 -42.5 1 92.31 329 LEU A C 1
ATOM 2599 O O . LEU A 1 329 ? -7.195 18.609 -43.406 1 92.31 329 LEU A O 1
ATOM 2603 N N . ARG A 1 330 ? -5.832 20.078 -42.469 1 90.19 330 ARG A N 1
ATOM 2604 C CA . ARG A 1 330 ? -5.996 21.031 -43.562 1 90.19 330 ARG A CA 1
ATOM 2605 C C . ARG A 1 330 ? -5.477 20.469 -44.875 1 90.19 330 ARG A C 1
ATOM 2607 O O . ARG A 1 330 ? -5.941 20.844 -45.938 1 90.19 330 ARG A O 1
ATOM 2614 N N . TYR A 1 331 ? -4.621 19.641 -44.75 1 90.81 331 TYR A N 1
ATOM 2615 C CA . TYR A 1 331 ? -4.004 19.078 -45.938 1 90.81 331 TYR A CA 1
ATOM 2616 C C . TYR A 1 331 ? -4.75 17.828 -46.406 1 90.81 331 TYR A C 1
ATOM 2618 O O . TYR A 1 331 ? -4.418 17.25 -47.438 1 90.81 331 TYR A O 1
ATOM 2626 N N . LYS A 1 332 ? -5.699 17.391 -45.688 1 89.19 332 LYS A N 1
ATOM 2627 C CA . LYS A 1 332 ? -6.418 16.141 -45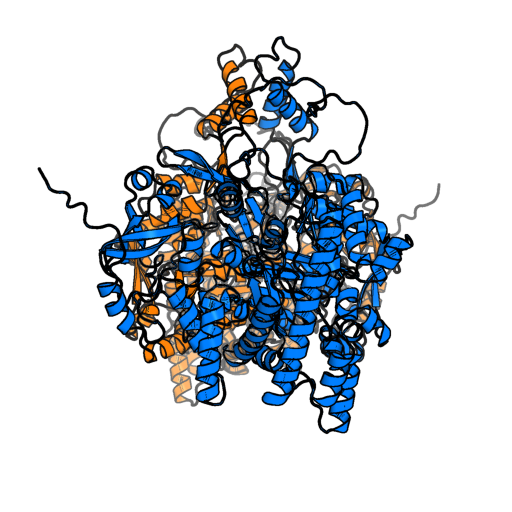.938 1 89.19 332 LYS A CA 1
ATOM 2628 C C . LYS A 1 332 ? -6.914 16.109 -47.406 1 89.19 332 LYS A C 1
ATOM 2630 O O . LYS A 1 332 ? -6.852 15.062 -48.062 1 89.19 332 LYS A O 1
ATOM 2635 N N . ASP A 1 333 ? -7.355 17.312 -47.906 1 85.12 333 ASP A N 1
ATOM 2636 C CA . ASP A 1 333 ? -7.965 17.344 -49.25 1 85.12 333 ASP A CA 1
ATOM 2637 C C . ASP A 1 333 ? -6.957 17.797 -50.312 1 85.12 333 ASP A C 1
ATOM 2639 O O . ASP A 1 333 ? -7.316 18 -51.469 1 85.12 333 ASP A O 1
ATOM 2643 N N . PHE A 1 334 ? -5.742 17.938 -50 1 86.38 334 PHE A N 1
ATOM 2644 C CA . PHE A 1 334 ? -4.688 18.281 -50.969 1 86.38 334 PHE A CA 1
ATOM 2645 C C . PHE A 1 334 ? -4.191 17.031 -51.688 1 86.38 334 PHE A C 1
ATOM 2647 O O . PHE A 1 334 ? -4.297 15.922 -51.156 1 86.38 334 PHE A O 1
ATOM 2654 N N . PRO A 1 335 ? -3.744 17.328 -52.906 1 83.38 335 PRO A N 1
ATOM 2655 C CA . PRO A 1 335 ? -3.131 16.188 -53.594 1 83.38 335 PRO A CA 1
ATOM 2656 C C . PRO A 1 335 ? -2.033 15.523 -52.75 1 83.38 335 PRO A C 1
ATOM 2658 O O . PRO A 1 335 ? -1.15 16.203 -52.25 1 83.38 335 PRO A O 1
ATOM 2661 N N . GLY A 1 336 ? -2.141 14.219 -52.594 1 84.75 336 GLY A N 1
ATOM 2662 C CA . GLY A 1 336 ? -1.164 13.477 -51.812 1 84.75 336 GLY A CA 1
ATOM 2663 C C . GLY A 1 336 ? -1.252 13.758 -50.344 1 84.75 336 GLY A C 1
ATOM 2664 O O . GLY A 1 336 ? -0.301 13.508 -49.594 1 84.75 336 GLY A O 1
ATOM 2665 N N . MET A 1 337 ? -2.301 14.422 -49.906 1 88.12 337 MET A N 1
ATOM 2666 C CA . MET A 1 337 ? -2.574 14.789 -48.531 1 88.12 337 MET A CA 1
ATOM 2667 C C . MET A 1 337 ? -1.442 15.633 -47.938 1 88.12 337 MET A C 1
ATOM 2669 O O . MET A 1 337 ? -1.053 15.461 -46.781 1 88.12 337 MET A O 1
ATOM 2673 N N . GLY A 1 338 ? -0.82 16.406 -48.938 1 87.5 338 GLY A N 1
ATOM 2674 C CA . GLY A 1 338 ? 0.262 17.281 -48.531 1 87.5 338 GLY A CA 1
ATOM 2675 C C . GLY A 1 338 ? 1.511 16.531 -48.094 1 87.5 338 GLY A C 1
ATOM 2676 O O . GLY A 1 338 ? 2.348 17.062 -47.375 1 87.5 338 GLY A O 1
ATOM 2677 N N . GLY A 1 339 ? 1.565 15.18 -48.344 1 87.25 339 GLY A N 1
ATOM 2678 C CA . GLY A 1 339 ? 2.729 14.375 -48 1 87.25 339 GLY A CA 1
ATOM 2679 C C . GLY A 1 339 ? 2.529 13.539 -46.75 1 87.25 339 GLY A C 1
ATOM 2680 O O . GLY A 1 339 ? 3.404 12.75 -46.406 1 87.25 339 GLY A O 1
ATOM 2681 N N . PHE A 1 340 ? 1.354 13.688 -46.094 1 91.56 340 PHE A N 1
ATOM 2682 C CA . PHE A 1 340 ? 1.054 12.891 -44.906 1 91.56 340 PHE A CA 1
ATOM 2683 C C . PHE A 1 340 ? 0.415 11.562 -45.312 1 91.56 340 PHE A C 1
ATOM 2685 O O . PHE A 1 340 ? -0.381 11.5 -46.25 1 91.56 340 PHE A O 1
ATOM 2692 N N . ASP A 1 341 ? 0.759 10.492 -44.562 1 89.31 341 ASP A N 1
ATOM 2693 C CA . ASP A 1 341 ? 0.157 9.18 -44.781 1 89.31 341 ASP A CA 1
ATOM 2694 C C . ASP A 1 341 ? -1.265 9.133 -44.219 1 89.31 341 ASP A C 1
ATOM 2696 O O . ASP A 1 341 ? -1.639 9.953 -43.375 1 89.31 341 ASP A O 1
ATOM 2700 N N . ASN A 1 342 ? -1.941 8.172 -44.75 1 88.62 342 ASN A N 1
ATOM 2701 C CA . ASN A 1 342 ? -3.33 8.016 -44.312 1 88.62 342 ASN A CA 1
ATOM 2702 C C . ASN A 1 342 ? -3.445 7.781 -42.812 1 88.62 342 ASN A C 1
ATOM 2704 O O . ASN A 1 342 ? -4.391 8.25 -42.188 1 88.62 342 ASN A O 1
ATOM 2708 N N . ASP A 1 343 ? -2.502 7.035 -42.25 1 89.12 343 ASP A N 1
ATOM 2709 C CA . ASP A 1 343 ? -2.529 6.746 -40.812 1 89.12 343 ASP A CA 1
ATOM 2710 C C . ASP A 1 343 ? -2.369 8.023 -39.969 1 89.12 343 ASP A C 1
ATOM 2712 O O . ASP A 1 343 ? -2.963 8.156 -38.906 1 89.12 343 ASP A O 1
ATOM 2716 N N . VAL A 1 344 ? -1.604 8.891 -40.531 1 91.12 344 VAL A N 1
ATOM 2717 C CA . VAL A 1 344 ? -1.365 10.156 -39.844 1 91.12 344 VAL A CA 1
ATOM 2718 C C . VAL A 1 344 ? -2.643 10.992 -39.844 1 91.12 344 VAL A C 1
ATOM 2720 O O . VAL A 1 344 ? -2.998 11.602 -38.844 1 91.12 344 VAL A O 1
ATOM 2723 N N . VAL A 1 345 ? -3.207 11.039 -41 1 90.75 345 VAL A N 1
ATOM 2724 C CA . VAL A 1 345 ? -4.43 11.828 -41.125 1 90.75 345 VAL A CA 1
ATOM 2725 C C . VAL A 1 345 ? -5.516 11.258 -40.219 1 90.75 345 VAL A C 1
ATOM 2727 O O . VAL A 1 345 ? -6.23 12.008 -39.562 1 90.75 345 VAL A O 1
ATOM 2730 N N . LYS A 1 346 ? -5.676 9.969 -40.188 1 89.88 346 LYS A N 1
ATOM 2731 C CA . LYS A 1 346 ? -6.652 9.305 -39.344 1 89.88 346 LYS A CA 1
ATOM 2732 C C . LYS A 1 346 ? -6.387 9.617 -37.875 1 89.88 346 LYS A C 1
ATOM 2734 O O . LYS A 1 346 ? -7.324 9.789 -37.094 1 89.88 346 LYS A O 1
ATOM 2739 N N . GLU A 1 347 ? -5.172 9.562 -37.531 1 90.38 347 GLU A N 1
ATOM 2740 C CA . GLU A 1 347 ? -4.793 9.875 -36.156 1 90.38 347 GLU A CA 1
ATOM 2741 C C . GLU A 1 347 ? -5.172 11.312 -35.812 1 90.38 347 GLU A C 1
ATOM 2743 O O . GLU A 1 347 ? -5.672 11.57 -34.719 1 90.38 347 GLU A O 1
ATOM 2748 N N . ALA A 1 348 ? -4.914 12.18 -36.688 1 92.25 348 ALA A N 1
ATOM 2749 C CA . ALA A 1 348 ? -5.273 13.578 -36.469 1 92.25 348 ALA A CA 1
ATOM 2750 C C . ALA A 1 348 ? -6.777 13.734 -36.281 1 92.25 348 ALA A C 1
ATOM 2752 O O . ALA A 1 348 ? -7.23 14.477 -35.406 1 92.25 348 ALA A O 1
ATOM 2753 N N . GLU A 1 349 ? -7.516 13.078 -37.094 1 90.94 349 GLU A N 1
ATOM 2754 C CA . GLU A 1 349 ? -8.969 13.117 -37 1 90.94 349 GLU A CA 1
ATOM 2755 C C . GLU A 1 349 ? -9.445 12.578 -35.656 1 90.94 349 GLU A C 1
ATOM 2757 O O . GLU A 1 349 ? -10.328 13.164 -35 1 90.94 349 GLU A O 1
ATOM 2762 N N . ARG A 1 350 ? -8.906 11.508 -35.312 1 89.81 350 ARG A N 1
ATOM 2763 C CA . ARG A 1 350 ? -9.273 10.875 -34.031 1 89.81 350 ARG A CA 1
ATOM 2764 C C . ARG A 1 350 ? -8.977 11.789 -32.844 1 89.81 350 ARG A C 1
ATOM 2766 O O . ARG A 1 350 ? -9.812 11.961 -31.969 1 89.81 350 ARG A O 1
ATOM 2773 N N . MET A 1 351 ? -7.793 12.336 -32.812 1 91.19 351 MET A N 1
ATOM 2774 C CA . MET A 1 351 ? -7.355 13.18 -31.703 1 91.19 351 MET A CA 1
ATOM 2775 C C . MET A 1 351 ? -8.227 14.422 -31.594 1 91.19 351 MET A C 1
ATOM 2777 O O . MET A 1 351 ? -8.586 14.844 -30.484 1 91.19 351 MET A O 1
ATOM 2781 N N . LEU A 1 352 ? -8.547 14.977 -32.719 1 91.75 352 LEU A N 1
ATOM 2782 C CA . LEU A 1 352 ? -9.398 16.172 -32.719 1 91.75 352 LEU A CA 1
ATOM 2783 C C . LEU A 1 352 ? -10.828 15.82 -32.344 1 91.75 352 LEU A C 1
ATOM 2785 O O . LEU A 1 352 ? -11.5 16.578 -31.641 1 91.75 352 LEU A O 1
ATOM 2789 N N . ARG A 1 353 ? -11.258 14.727 -32.812 1 89.56 353 ARG A N 1
ATOM 2790 C CA . ARG A 1 353 ? -12.602 14.273 -32.5 1 89.56 353 ARG A CA 1
ATOM 2791 C C . ARG A 1 353 ? -12.734 14.008 -31 1 89.56 353 ARG A C 1
ATOM 2793 O O . ARG A 1 353 ? -13.711 14.422 -30.375 1 89.56 353 ARG A O 1
ATOM 2800 N N . ASP A 1 354 ? -11.75 13.312 -30.406 1 89.5 354 ASP A N 1
ATOM 2801 C CA . ASP A 1 354 ? -11.781 12.945 -28.984 1 89.5 354 ASP A CA 1
ATOM 2802 C C . ASP A 1 354 ? -11.43 14.141 -28.109 1 89.5 354 ASP A C 1
ATOM 2804 O O . ASP A 1 354 ? -11.797 14.18 -26.938 1 89.5 354 ASP A O 1
ATOM 2808 N N . GLY A 1 355 ? -10.703 15.062 -28.719 1 91.06 355 GLY A N 1
ATOM 2809 C CA . GLY A 1 355 ? -10.305 16.25 -27.969 1 91.06 355 GLY A CA 1
ATOM 2810 C C . GLY A 1 355 ? -9.172 15.992 -27 1 91.06 355 GLY A C 1
ATOM 2811 O O . GLY A 1 355 ? -8.867 16.844 -26.156 1 91.06 355 GLY A O 1
ATOM 2812 N N . GLY A 1 356 ? -8.648 14.812 -27 1 91.75 356 GLY A N 1
ATOM 2813 C CA . GLY A 1 356 ? -7.586 14.43 -26.078 1 91.75 356 GLY A CA 1
ATOM 2814 C C . GLY A 1 356 ? -7.328 12.938 -26.047 1 91.75 356 GLY A C 1
ATOM 2815 O O . GLY A 1 356 ? -7.598 12.234 -27.031 1 91.75 356 GLY A O 1
ATOM 2816 N N . THR A 1 357 ? -6.609 12.57 -25.031 1 88.44 357 THR A N 1
ATOM 2817 C CA . THR A 1 357 ? -6.285 11.156 -24.875 1 88.44 357 THR A CA 1
ATOM 2818 C C . THR A 1 357 ? -6.922 10.594 -23.609 1 88.44 357 THR A C 1
ATOM 2820 O O . THR A 1 357 ? -7.094 11.305 -22.625 1 88.44 357 THR A O 1
ATOM 2823 N N . TYR A 1 358 ? -7.324 9.312 -23.734 1 89.81 358 TYR A N 1
ATOM 2824 C CA . TYR A 1 358 ? -7.902 8.609 -22.609 1 89.81 358 TYR A CA 1
ATOM 2825 C C . TYR A 1 358 ? -6.922 7.586 -22.031 1 89.81 358 TYR A C 1
ATOM 2827 O O . TYR A 1 358 ? -6.238 6.891 -22.797 1 89.81 358 TYR A O 1
ATOM 2835 N N . THR A 1 359 ? -6.73 7.59 -20.766 1 90.62 359 THR A N 1
ATOM 2836 C CA . THR A 1 359 ? -6.016 6.578 -20 1 90.62 359 THR A CA 1
ATOM 2837 C C . THR A 1 359 ? -6.844 6.125 -18.797 1 90.62 359 THR A C 1
ATOM 2839 O O . THR A 1 359 ? -8.078 6.203 -18.828 1 90.62 359 THR A O 1
ATOM 2842 N N . VAL A 1 360 ? -6.297 5.469 -17.859 1 90.75 360 VAL A N 1
ATOM 2843 C CA . VAL A 1 360 ? -7.074 5.012 -16.703 1 90.75 360 VAL A CA 1
ATOM 2844 C C . VAL A 1 360 ? -6.453 5.539 -15.414 1 90.75 360 VAL A C 1
ATOM 2846 O O . VAL A 1 360 ? -5.246 5.793 -15.359 1 90.75 360 VAL A O 1
ATOM 2849 N N . HIS A 1 361 ? -7.289 5.781 -14.445 1 87 361 HIS A N 1
ATOM 2850 C CA . HIS A 1 361 ? -6.82 6.094 -13.102 1 87 361 HIS A CA 1
ATOM 2851 C C . HIS A 1 361 ? -6.359 4.84 -12.367 1 87 361 HIS A C 1
ATOM 2853 O O . HIS A 1 361 ? -6.918 3.758 -12.57 1 87 361 HIS A O 1
ATOM 2859 N N . ASN A 1 362 ? -5.27 4.945 -11.508 1 86.94 362 ASN A N 1
ATOM 2860 C CA . ASN A 1 362 ? -4.797 3.883 -10.625 1 86.94 362 ASN A CA 1
ATOM 2861 C C . ASN A 1 362 ? -4.504 2.602 -11.398 1 86.94 362 ASN A C 1
ATOM 2863 O O . ASN A 1 362 ? -5.035 1.538 -11.078 1 86.94 362 ASN A O 1
ATOM 2867 N N . SER A 1 363 ? -3.637 2.672 -12.391 1 87.38 363 SER A N 1
ATOM 2868 C CA . SER A 1 363 ? -3.34 1.572 -13.305 1 87.38 363 SER A CA 1
ATOM 2869 C C . SER A 1 363 ? -2.697 0.401 -12.57 1 87.38 363 SER A C 1
ATOM 2871 O O . SER A 1 363 ? -2.732 -0.734 -13.047 1 87.38 363 SER A O 1
ATOM 2873 N N . GLU A 1 364 ? -2.137 0.596 -11.406 1 87.19 364 GLU A N 1
ATOM 2874 C CA . GLU A 1 364 ? -1.45 -0.473 -10.688 1 87.19 364 GLU A CA 1
ATOM 2875 C C . GLU A 1 364 ? -2.355 -1.092 -9.625 1 87.19 364 GLU A C 1
ATOM 2877 O O . GLU A 1 364 ? -1.908 -1.913 -8.82 1 87.19 364 GLU A O 1
ATOM 2882 N N . PHE A 1 365 ? -3.607 -0.712 -9.617 1 91.62 365 PHE A N 1
ATOM 2883 C CA . PHE A 1 365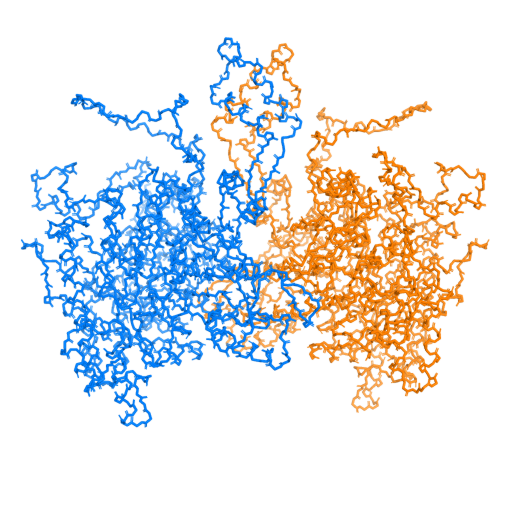 ? -4.566 -1.181 -8.617 1 91.62 365 PHE A CA 1
ATOM 2884 C C . PHE A 1 365 ? -4.77 -2.688 -8.734 1 91.62 365 PHE A C 1
ATOM 2886 O O . PHE A 1 365 ? -5.016 -3.207 -9.82 1 91.62 365 PHE A O 1
ATOM 2893 N N . LEU A 1 366 ? -4.5 -3.506 -7.676 1 94.69 366 LEU A N 1
ATOM 2894 C CA . LEU A 1 366 ? -4.688 -4.941 -7.5 1 94.69 366 LEU A CA 1
ATOM 2895 C C . LEU A 1 366 ? -3.771 -5.73 -8.43 1 94.69 366 LEU A C 1
ATOM 2897 O O . LEU A 1 366 ? -4.059 -6.879 -8.766 1 94.69 366 LEU A O 1
ATOM 2901 N N . THR A 1 367 ? -2.664 -5.148 -8.852 1 88.69 367 THR A N 1
ATOM 2902 C CA . THR A 1 367 ? -1.758 -5.828 -9.773 1 88.69 367 THR A CA 1
ATOM 2903 C C . THR A 1 367 ? -0.978 -6.922 -9.055 1 88.69 367 THR A C 1
ATOM 2905 O O . THR A 1 367 ? -0.422 -7.82 -9.688 1 88.69 367 THR A O 1
ATOM 2908 N N . GLY A 1 368 ? -0.939 -6.895 -7.781 1 89.56 368 GLY A N 1
ATOM 2909 C CA . GLY A 1 368 ? -0.19 -7.883 -7.023 1 89.56 368 GLY A CA 1
ATOM 2910 C C . GLY A 1 368 ? -0.958 -9.172 -6.801 1 89.56 368 GLY A C 1
ATOM 2911 O O . GLY A 1 368 ? -0.46 -10.094 -6.148 1 89.56 368 GLY A O 1
ATOM 2912 N N . ALA A 1 369 ? -2.174 -9.312 -7.391 1 94.5 369 ALA A N 1
ATOM 2913 C CA . ALA A 1 369 ? -3.002 -10.492 -7.164 1 94.5 369 ALA A CA 1
ATOM 2914 C C . ALA A 1 369 ? -3.857 -10.812 -8.391 1 94.5 369 ALA A C 1
ATOM 2916 O O . ALA A 1 369 ? -4.156 -9.922 -9.188 1 94.5 369 ALA A O 1
ATOM 2917 N N . ASN A 1 370 ? -4.145 -12.078 -8.578 1 92.81 370 ASN A N 1
ATOM 2918 C CA . ASN A 1 370 ? -5.316 -12.438 -9.375 1 92.81 370 ASN A CA 1
ATOM 2919 C C . ASN A 1 370 ? -6.609 -12.18 -8.609 1 92.81 370 ASN A C 1
ATOM 2921 O O . ASN A 1 370 ? -6.637 -12.25 -7.383 1 92.81 370 ASN A O 1
ATOM 2925 N N . ILE A 1 371 ? -7.621 -11.789 -9.352 1 96.62 371 ILE A N 1
ATOM 2926 C CA . ILE A 1 371 ? -8.875 -11.562 -8.648 1 96.62 371 ILE A CA 1
ATOM 2927 C C . ILE A 1 371 ? -9.969 -12.445 -9.25 1 96.62 371 ILE A C 1
ATOM 2929 O O . ILE A 1 371 ? -9.945 -12.75 -10.445 1 96.62 371 ILE A O 1
ATOM 2933 N N . SER A 1 372 ? -10.867 -12.906 -8.453 1 97.62 372 SER A N 1
ATOM 2934 C CA . SER A 1 372 ? -12 -13.711 -8.891 1 97.62 372 SER A CA 1
ATOM 2935 C C . SER A 1 372 ? -13.273 -13.32 -8.156 1 97.62 372 SER A C 1
ATOM 2937 O O . SER A 1 372 ? -13.234 -13 -6.965 1 97.62 372 SER A O 1
ATOM 2939 N N . VAL A 1 373 ? -14.383 -13.32 -8.883 1 98.25 373 VAL A N 1
ATOM 2940 C CA . VAL A 1 373 ? -15.688 -13.156 -8.258 1 98.25 373 VAL A CA 1
ATOM 2941 C C . VAL A 1 373 ? -16.172 -14.5 -7.715 1 98.25 373 VAL A C 1
ATOM 2943 O O . VAL A 1 373 ? -16.141 -15.508 -8.422 1 98.25 373 VAL A O 1
ATOM 2946 N N . THR A 1 374 ? -16.531 -14.516 -6.422 1 98.12 374 THR A N 1
ATOM 2947 C CA . THR A 1 374 ? -17.203 -15.68 -5.848 1 98.12 374 THR A CA 1
ATOM 2948 C C . THR A 1 374 ? -18.656 -15.734 -6.289 1 98.12 374 THR A C 1
ATOM 2950 O O . THR A 1 374 ? -19.5 -14.992 -5.777 1 98.12 374 THR A O 1
ATOM 2953 N N . ILE A 1 375 ? -18.969 -16.656 -7.133 1 98.38 375 ILE A N 1
ATOM 2954 C CA . ILE A 1 375 ? -20.297 -16.734 -7.738 1 98.38 375 ILE A CA 1
ATOM 2955 C C . ILE A 1 375 ? -21.156 -17.75 -6.977 1 98.38 375 ILE A C 1
ATOM 2957 O O . ILE A 1 375 ? -20.75 -18.891 -6.805 1 98.38 375 ILE A O 1
ATOM 2961 N N . THR A 1 376 ? -22.344 -17.344 -6.586 1 98.5 376 THR A N 1
ATOM 2962 C CA . THR A 1 376 ? -23.266 -18.203 -5.852 1 98.5 376 THR A CA 1
ATOM 2963 C C . THR A 1 376 ? -24.328 -18.781 -6.781 1 98.5 376 THR A C 1
ATOM 2965 O O . THR A 1 376 ? -24.562 -18.25 -7.867 1 98.5 376 THR A O 1
ATOM 2968 N N . LYS A 1 377 ? -24.953 -19.875 -6.352 1 98.06 377 LYS A N 1
ATOM 2969 C CA . LYS A 1 377 ? -26.078 -20.422 -7.082 1 98.06 377 LYS A CA 1
ATOM 2970 C C . LYS A 1 377 ? -27.266 -19.469 -7.086 1 98.06 377 LYS A C 1
ATOM 2972 O O . LYS A 1 377 ? -28.016 -19.391 -8.062 1 98.06 377 LYS A O 1
ATOM 2977 N N . GLU A 1 378 ? -27.422 -18.734 -5.996 1 98 378 GLU A N 1
ATOM 2978 C CA . GLU A 1 378 ? -28.469 -17.734 -5.914 1 98 378 GLU A CA 1
ATOM 2979 C C . GLU A 1 378 ? -28.344 -16.719 -7.043 1 98 378 GLU A C 1
ATOM 2981 O O . GLU A 1 378 ? -29.344 -16.359 -7.676 1 98 378 GLU A O 1
ATOM 2986 N N . PHE A 1 379 ? -27.203 -16.234 -7.277 1 98.31 379 PHE A N 1
ATOM 2987 C CA . PHE A 1 379 ? -26.953 -15.25 -8.328 1 98.31 379 PHE A CA 1
ATOM 2988 C C . PHE A 1 379 ? -27.219 -15.852 -9.703 1 98.31 379 PHE A C 1
ATOM 2990 O O . PHE A 1 379 ? -27.891 -15.242 -10.539 1 98.31 379 PHE A O 1
ATOM 2997 N N . MET A 1 380 ? -26.641 -17.094 -9.969 1 98.19 380 MET A N 1
ATOM 2998 C CA . MET A 1 380 ? -26.812 -17.734 -11.266 1 98.19 380 MET A CA 1
ATOM 2999 C C . MET A 1 380 ? -28.281 -18.016 -11.539 1 98.19 380 MET A C 1
ATOM 3001 O O . MET A 1 380 ? -28.734 -17.922 -12.688 1 98.19 380 MET A O 1
ATOM 3005 N N . GLU A 1 381 ? -29.047 -18.344 -10.531 1 98 381 GLU A N 1
ATOM 3006 C CA . GLU A 1 381 ? -30.484 -18.531 -10.68 1 98 381 GLU A CA 1
ATOM 3007 C C . GLU A 1 381 ? -31.172 -17.219 -11.062 1 98 381 GLU A C 1
ATOM 3009 O O . GLU A 1 381 ? -32.062 -17.203 -11.914 1 98 381 GLU A O 1
ATOM 3014 N N . ALA A 1 382 ? -30.766 -16.156 -10.383 1 98.38 382 ALA A N 1
ATOM 3015 C CA . ALA A 1 382 ? -31.312 -14.836 -10.711 1 98.38 382 ALA A CA 1
ATOM 3016 C C . ALA A 1 382 ? -30.984 -14.445 -12.148 1 98.38 382 ALA A C 1
ATOM 3018 O O . ALA A 1 382 ? -31.812 -13.828 -12.828 1 98.38 382 ALA A O 1
ATOM 3019 N N . VAL A 1 383 ? -29.797 -14.758 -12.625 1 97.94 383 VAL A N 1
ATOM 3020 C CA . VAL A 1 383 ? -29.406 -14.484 -14.008 1 97.94 383 VAL A CA 1
ATOM 3021 C C . VAL A 1 383 ? -30.312 -15.258 -14.961 1 97.94 383 VAL A C 1
ATOM 3023 O O . VAL A 1 383 ? -30.828 -14.695 -15.93 1 97.94 383 VAL A O 1
ATOM 3026 N N . GLU A 1 384 ? -30.5 -16.531 -14.656 1 96.94 384 GLU A N 1
ATOM 3027 C CA . GLU A 1 384 ? -31.297 -17.406 -15.516 1 96.94 384 GLU A CA 1
ATOM 3028 C C . GLU A 1 384 ? -32.75 -16.938 -15.586 1 96.94 384 GLU A C 1
ATOM 3030 O O . GLU A 1 384 ? -33.406 -17.016 -16.641 1 96.94 384 GLU A O 1
ATOM 3035 N N . GLN A 1 385 ? -33.219 -16.344 -14.547 1 97.31 385 GLN A N 1
ATOM 3036 C CA . GLN A 1 385 ? -34.625 -15.93 -14.453 1 97.31 385 GLN A CA 1
ATOM 3037 C C . GLN A 1 385 ? -34.781 -14.453 -14.812 1 97.31 385 GLN A C 1
ATOM 3039 O O . GLN A 1 385 ? -35.875 -13.906 -14.758 1 97.31 385 GLN A O 1
ATOM 3044 N N . ASP A 1 386 ? -33.719 -13.836 -15.141 1 95.56 386 ASP A N 1
ATOM 3045 C CA . ASP A 1 386 ? -33.719 -12.414 -15.453 1 95.56 386 ASP A CA 1
ATOM 3046 C C . ASP A 1 386 ? -34.312 -11.602 -14.312 1 95.56 386 ASP A C 1
ATOM 3048 O O . ASP A 1 386 ? -35.188 -10.75 -14.539 1 95.56 386 ASP A O 1
ATOM 3052 N N . GLY A 1 387 ? -34 -12 -13.156 1 96.88 387 GLY A N 1
ATOM 3053 C CA . GLY A 1 387 ? -34.531 -11.352 -11.977 1 96.88 387 GLY A CA 1
ATOM 3054 C C . GLY A 1 387 ? -33.656 -10.227 -11.453 1 96.88 387 GLY A C 1
ATOM 3055 O O . GLY A 1 387 ? -32.562 -9.977 -11.992 1 96.88 387 GLY A O 1
ATOM 3056 N N . ASP A 1 388 ? -34.156 -9.555 -10.398 1 96.81 388 ASP A N 1
ATOM 3057 C CA . ASP A 1 388 ? -33.375 -8.57 -9.656 1 96.81 388 ASP A CA 1
ATOM 3058 C C . ASP A 1 388 ? -32.438 -9.25 -8.656 1 96.81 388 ASP A C 1
ATOM 3060 O O . ASP A 1 388 ? -32.688 -10.383 -8.227 1 96.81 388 ASP A O 1
ATOM 3064 N N . TYR A 1 389 ? -31.406 -8.609 -8.438 1 97.69 389 TYR A N 1
ATOM 3065 C CA . TYR A 1 389 ? -30.422 -9.109 -7.484 1 97.69 389 TYR A CA 1
ATOM 3066 C C . TYR A 1 389 ? -30.031 -8.023 -6.492 1 97.69 389 TYR A C 1
ATOM 3068 O O . TYR A 1 389 ? -29.953 -6.844 -6.852 1 97.69 389 TYR A O 1
ATOM 3076 N N . HIS A 1 390 ? -29.844 -8.398 -5.27 1 97.12 390 HIS A N 1
ATOM 3077 C CA . HIS A 1 390 ? -29.578 -7.441 -4.199 1 97.12 390 HIS A CA 1
ATOM 3078 C C . HIS A 1 390 ? -28.109 -7.473 -3.791 1 97.12 390 HIS A C 1
ATOM 3080 O O . HIS A 1 390 ? -27.578 -8.523 -3.424 1 97.12 390 HIS A O 1
ATOM 3086 N N . LEU A 1 391 ? -27.453 -6.348 -3.916 1 98.06 391 LEU A N 1
ATOM 3087 C CA . LEU A 1 391 ? -26.141 -6.176 -3.279 1 98.06 391 LEU A CA 1
ATOM 3088 C C . LEU A 1 391 ? -26.312 -5.762 -1.82 1 98.06 391 LEU A C 1
ATOM 3090 O O . LEU A 1 391 ? -26.828 -4.684 -1.531 1 98.06 391 LEU A O 1
ATOM 3094 N N . ARG A 1 392 ? -25.859 -6.617 -0.912 1 97.5 392 ARG A N 1
ATOM 3095 C CA . ARG A 1 392 ? -26.266 -6.449 0.481 1 97.5 392 ARG A CA 1
ATOM 3096 C C . ARG A 1 392 ? -25.109 -6.793 1.426 1 97.5 392 ARG A C 1
ATOM 3098 O O . ARG A 1 392 ? -24.125 -7.41 1.017 1 97.5 392 ARG A O 1
ATOM 3105 N N . PHE A 1 393 ? -25.25 -6.371 2.617 1 97.75 393 PHE A N 1
ATOM 3106 C CA . PHE A 1 393 ? -24.266 -6.543 3.682 1 97.75 393 PHE A CA 1
ATOM 3107 C C . PHE A 1 393 ? -24.938 -6.453 5.051 1 97.75 393 PHE A C 1
ATOM 3109 O O . PHE A 1 393 ? -26.062 -5.969 5.168 1 97.75 393 PHE A O 1
ATOM 3116 N N . PRO A 1 394 ? -24.312 -6.98 6.074 1 97.31 394 PRO A N 1
ATOM 3117 C CA . PRO A 1 394 ? -24.859 -6.812 7.422 1 97.31 394 PRO A CA 1
ATOM 3118 C C . PRO A 1 394 ? -25.203 -5.359 7.742 1 97.31 394 PRO A C 1
ATOM 3120 O O . PRO A 1 394 ? -24.453 -4.449 7.371 1 97.31 394 PRO A O 1
ATOM 3123 N N . SER A 1 395 ? -26.328 -5.133 8.406 1 93.81 395 SER A N 1
ATOM 3124 C CA . SER A 1 395 ? -26.812 -3.793 8.719 1 93.81 395 SER A CA 1
ATOM 3125 C C . SER A 1 395 ? -26.141 -3.232 9.969 1 93.81 395 SER A C 1
ATOM 3127 O O . SER A 1 395 ? -26.812 -2.859 10.93 1 93.81 395 SER A O 1
ATOM 3129 N N . VAL A 1 396 ? -24.922 -3.055 9.938 1 89.38 396 VAL A N 1
ATOM 3130 C CA . VAL A 1 396 ? -24.094 -2.717 11.094 1 89.38 396 VAL A CA 1
ATOM 3131 C C . VAL A 1 396 ? -24.562 -1.386 11.688 1 89.38 396 VAL A C 1
ATOM 3133 O O . VAL A 1 396 ? -24.453 -1.167 12.891 1 89.38 396 VAL A O 1
ATOM 3136 N N . GLU A 1 397 ? -25.016 -0.477 10.914 1 79.25 397 GLU A N 1
ATOM 3137 C CA . GLU A 1 397 ? -25.422 0.854 11.359 1 79.25 397 GLU A CA 1
ATOM 3138 C C . GLU A 1 397 ? -26.641 0.783 12.273 1 79.25 397 GLU A C 1
ATOM 3140 O O . GLU A 1 397 ? -26.844 1.669 13.109 1 79.25 397 GLU A O 1
ATOM 3145 N N . THR A 1 398 ? -27.422 -0.293 12.125 1 85 398 THR A N 1
ATOM 3146 C CA . THR A 1 398 ? -28.672 -0.363 12.859 1 85 398 THR A CA 1
ATOM 3147 C C . THR A 1 398 ? -28.609 -1.436 13.945 1 85 398 THR A C 1
ATOM 3149 O O . THR A 1 398 ? -29.594 -1.688 14.633 1 85 398 THR A O 1
ATOM 3152 N N . TYR A 1 399 ? -27.531 -2.047 14.07 1 91.44 399 TYR A N 1
ATOM 3153 C CA . TYR A 1 399 ? -27.406 -3.143 15.023 1 91.44 399 TYR A CA 1
ATOM 3154 C C . TYR A 1 399 ? -27.484 -2.631 16.453 1 91.44 399 TYR A C 1
ATOM 3156 O O . TYR A 1 399 ? -26.953 -1.565 16.781 1 91.44 399 TYR A O 1
ATOM 3164 N N . THR A 1 400 ? -28.125 -3.412 17.312 1 92.19 400 THR A N 1
ATOM 3165 C CA . THR A 1 400 ? -28.062 -3.213 18.75 1 92.19 400 THR A CA 1
ATOM 3166 C C . THR A 1 400 ? -26.688 -3.572 19.297 1 92.19 400 THR A C 1
ATOM 3168 O O . THR A 1 400 ? -25.875 -4.18 18.594 1 92.19 400 THR A O 1
ATOM 3171 N N . PRO A 1 401 ? -26.359 -3.209 20.453 1 90.69 401 PRO A N 1
ATOM 3172 C CA . PRO A 1 401 ? -25.062 -3.59 21.031 1 90.69 401 PRO A CA 1
ATOM 3173 C C . PRO A 1 401 ? -24.844 -5.098 21.031 1 90.69 401 PRO A C 1
ATOM 3175 O O . PRO A 1 401 ? -23.719 -5.559 20.797 1 90.69 401 PRO A O 1
ATOM 3178 N N . GLU A 1 402 ? -25.938 -5.793 21.266 1 94.5 402 GLU A N 1
ATOM 3179 C CA . GLU A 1 402 ? -25.844 -7.25 21.266 1 94.5 402 GLU A CA 1
ATOM 3180 C C . GLU A 1 402 ? -25.562 -7.781 19.859 1 94.5 402 GLU A C 1
ATOM 3182 O O . GLU A 1 402 ? -24.734 -8.68 19.672 1 94.5 402 GLU A O 1
ATOM 3187 N N . GLU A 1 403 ? -26.25 -7.215 18.922 1 95.44 403 GLU A N 1
ATOM 3188 C CA . GLU A 1 403 ? -26.047 -7.613 17.531 1 95.44 403 GLU A CA 1
ATOM 3189 C C . GLU A 1 403 ? -24.641 -7.234 17.047 1 95.44 403 GLU A C 1
ATOM 3191 O O . GLU A 1 403 ? -24.016 -7.977 16.281 1 95.44 403 GLU A O 1
ATOM 3196 N N . MET A 1 404 ? -24.203 -6.145 17.531 1 93.75 404 MET A N 1
ATOM 3197 C CA . MET A 1 404 ? -22.859 -5.691 17.172 1 93.75 404 MET A CA 1
ATOM 3198 C C . MET A 1 404 ? -21.797 -6.621 17.75 1 93.75 404 MET A C 1
ATOM 3200 O O . MET A 1 404 ? -20.781 -6.871 17.109 1 93.75 404 MET A O 1
ATOM 3204 N N . GLU A 1 405 ? -22.016 -7.059 18.953 1 95.38 405 GLU A N 1
ATOM 3205 C CA . GLU A 1 405 ? -21.094 -8.016 19.547 1 95.38 405 GLU A CA 1
ATOM 3206 C C . GLU A 1 405 ? -21.031 -9.312 18.75 1 95.38 405 GLU A C 1
ATOM 3208 O O . GLU A 1 405 ? -19.953 -9.875 18.547 1 95.38 405 GLU A O 1
ATOM 3213 N N . ALA A 1 406 ? -22.219 -9.766 18.328 1 96.81 406 ALA A N 1
ATOM 3214 C CA . ALA A 1 406 ? -22.281 -10.945 17.469 1 96.81 406 ALA A CA 1
ATOM 3215 C C . ALA A 1 406 ? -21.531 -10.711 16.156 1 96.81 406 ALA A C 1
ATOM 3217 O O . ALA A 1 406 ? -20.766 -11.562 15.703 1 96.81 406 ALA A O 1
ATOM 3218 N N . TYR A 1 407 ? -21.766 -9.586 15.594 1 96.56 407 TYR A N 1
ATOM 3219 C CA . TYR A 1 407 ? -21.094 -9.211 14.359 1 96.56 407 TYR A CA 1
ATOM 3220 C C . TYR A 1 407 ? -19.578 -9.211 14.531 1 96.56 407 TYR A C 1
ATOM 3222 O O . TYR A 1 407 ? -18.859 -9.789 13.711 1 96.56 407 TYR A O 1
ATOM 3230 N N . ASN A 1 408 ? -19.094 -8.641 15.555 1 95 408 ASN A N 1
ATOM 3231 C CA . ASN A 1 408 ? -17.672 -8.508 15.812 1 95 408 ASN A CA 1
ATOM 3232 C C . ASN A 1 408 ? -17.016 -9.859 16.094 1 95 408 ASN A C 1
ATOM 3234 O O . ASN A 1 408 ? -15.844 -10.062 15.766 1 95 408 ASN A O 1
ATOM 3238 N N . SER A 1 409 ? -17.781 -10.734 16.625 1 96.19 409 SER A N 1
ATOM 3239 C CA . SER A 1 409 ? -17.172 -11.984 17.078 1 96.19 409 SER A CA 1
ATOM 3240 C C . SER A 1 409 ? -17.391 -13.102 16.062 1 96.19 409 SER A C 1
ATOM 3242 O O . SER A 1 409 ? -16.578 -14.031 15.969 1 96.19 409 SER A O 1
ATOM 3244 N N . GLU A 1 410 ? -18.484 -13.008 15.211 1 97.38 410 GLU A N 1
ATOM 3245 C CA . GLU A 1 410 ? -18.859 -14.203 14.469 1 97.38 410 GLU A CA 1
ATOM 3246 C C . GLU A 1 410 ? -18.922 -13.93 12.969 1 97.38 410 GLU A C 1
ATOM 3248 O O . GLU A 1 410 ? -18.844 -14.859 12.164 1 97.38 410 GLU A O 1
ATOM 3253 N N . TRP A 1 411 ? -19.062 -12.781 12.531 1 98 411 TRP A N 1
ATOM 3254 C CA . TRP A 1 411 ? -19.281 -12.477 11.125 1 98 411 TRP A CA 1
ATOM 3255 C C . TRP A 1 411 ? -18.172 -13.031 10.258 1 98 411 TRP A C 1
ATOM 3257 O O . TRP A 1 411 ? -18.422 -13.656 9.219 1 98 411 TRP A O 1
ATOM 3267 N N . HIS A 1 412 ? -16.938 -12.891 10.719 1 97.25 412 HIS A N 1
ATOM 3268 C CA . HIS A 1 412 ? -15.805 -13.352 9.93 1 97.25 412 HIS A CA 1
ATOM 3269 C C . HIS A 1 412 ? -15.75 -14.875 9.875 1 97.25 412 HIS A C 1
ATOM 3271 O O . HIS A 1 412 ? -15.078 -15.445 9.023 1 97.25 412 HIS A O 1
ATOM 3277 N N . GLU A 1 413 ? -16.406 -15.57 10.742 1 96.44 413 GLU A N 1
ATOM 3278 C CA . GLU A 1 413 ? -16.484 -17.031 10.719 1 96.44 413 GLU A CA 1
ATOM 3279 C C . GLU A 1 413 ? -17.547 -17.5 9.727 1 96.44 413 GLU A C 1
ATOM 3281 O O . GLU A 1 413 ? -17.422 -18.594 9.156 1 96.44 413 GLU A O 1
ATOM 3286 N N . VAL A 1 414 ? -18.578 -16.688 9.562 1 97.12 414 VAL A N 1
ATOM 3287 C CA . VAL A 1 414 ? -19.656 -17.016 8.641 1 97.12 414 VAL A CA 1
ATOM 3288 C C . VAL A 1 414 ? -19.297 -16.562 7.227 1 97.12 414 VAL A C 1
ATOM 3290 O O . VAL A 1 414 ? -19.172 -17.391 6.324 1 97.12 414 VAL A O 1
ATOM 3293 N N . GLY A 1 415 ? -19.078 -15.281 7.012 1 97.5 415 GLY A N 1
ATOM 3294 C CA . GLY A 1 415 ? -18.578 -14.68 5.789 1 97.5 415 GLY A CA 1
ATOM 3295 C C . GLY A 1 415 ? -19.562 -14.734 4.641 1 97.5 415 GLY A C 1
ATOM 3296 O O . GLY A 1 415 ? -19.25 -14.359 3.514 1 97.5 415 GLY A O 1
ATOM 3297 N N . ASP A 1 416 ? -20.844 -15.211 4.809 1 98 416 ASP A N 1
ATOM 3298 C CA . ASP A 1 416 ? -21.906 -15.336 3.822 1 98 416 ASP A CA 1
ATOM 3299 C C . ASP A 1 416 ? -23.172 -14.641 4.301 1 98 416 ASP A C 1
ATOM 3301 O O . ASP A 1 416 ? -23.797 -15.062 5.281 1 98 416 ASP A O 1
ATOM 3305 N N . VAL A 1 417 ? -23.531 -13.633 3.555 1 98.12 417 VAL A N 1
ATOM 3306 C CA . VAL A 1 417 ? -24.625 -12.773 3.977 1 98.12 417 VAL A CA 1
ATOM 3307 C C . VAL A 1 417 ? -25.922 -13.578 4.031 1 98.12 417 VAL A C 1
ATOM 3309 O O . VAL A 1 417 ? -26.797 -13.305 4.852 1 98.12 417 VAL A O 1
ATOM 3312 N N . ARG A 1 418 ? -26.109 -14.602 3.213 1 96.62 418 ARG A N 1
ATOM 3313 C CA . ARG A 1 418 ? -27.281 -15.469 3.223 1 96.62 418 ARG A CA 1
ATOM 3314 C C . ARG A 1 418 ? -27.391 -16.234 4.535 1 96.62 418 ARG A C 1
ATOM 3316 O O . ARG A 1 418 ? -28.453 -16.281 5.152 1 96.62 418 ARG A O 1
ATOM 3323 N N . GLU A 1 419 ? -26.266 -16.781 4.902 1 97.69 419 GLU A N 1
ATOM 3324 C CA . GLU A 1 419 ? -26.219 -17.516 6.164 1 97.69 419 GLU A CA 1
ATOM 3325 C C . GLU A 1 419 ? -26.438 -16.594 7.352 1 97.69 419 GLU A C 1
ATOM 3327 O O . GLU A 1 419 ? -27.094 -16.969 8.328 1 97.69 419 GLU A O 1
ATOM 3332 N N . TRP A 1 420 ? -25.875 -15.406 7.273 1 98.12 420 TRP A N 1
ATOM 3333 C CA . TRP A 1 420 ? -26.047 -14.414 8.336 1 98.12 420 TRP A CA 1
ATOM 3334 C C . TRP A 1 420 ? -27.516 -14.031 8.5 1 98.12 420 TRP A C 1
ATOM 3336 O O . TRP A 1 420 ? -28.016 -13.945 9.617 1 98.12 420 TRP A O 1
ATOM 3346 N N . GLU A 1 421 ? -28.172 -13.844 7.406 1 97.44 421 GLU A N 1
ATOM 3347 C CA . GLU A 1 421 ? -29.594 -13.547 7.41 1 97.44 421 GLU A CA 1
ATOM 3348 C C . GLU A 1 421 ? -30.406 -14.711 7.988 1 97.44 421 GLU A C 1
ATOM 3350 O O . GLU A 1 421 ? -31.344 -14.5 8.75 1 97.44 421 GLU A O 1
ATOM 3355 N N . GLU A 1 422 ? -30.094 -15.883 7.648 1 97.31 422 GLU A N 1
ATOM 3356 C CA . GLU A 1 422 ? -30.766 -17.078 8.141 1 97.31 422 GLU A CA 1
ATOM 3357 C C . GLU A 1 422 ? -30.656 -17.188 9.656 1 97.31 422 GLU A C 1
ATOM 3359 O O . GLU A 1 422 ? -31.531 -17.75 10.312 1 97.31 422 GLU A O 1
ATOM 3364 N N . LYS A 1 423 ? -29.594 -16.672 10.18 1 96.94 423 LYS A N 1
ATOM 3365 C CA . LYS A 1 423 ? -29.391 -16.703 11.625 1 96.94 423 LYS A CA 1
ATOM 3366 C C . LYS A 1 423 ? -30.234 -15.648 12.336 1 96.94 423 LYS A C 1
ATOM 3368 O O . LYS A 1 423 ? -30.297 -15.617 13.562 1 96.94 423 LYS A O 1
ATOM 3373 N N . GLY A 1 424 ? -30.828 -14.773 11.555 1 96.62 424 GLY A N 1
ATOM 3374 C CA . GLY A 1 424 ? -31.766 -13.828 12.117 1 96.62 424 GLY A CA 1
ATOM 3375 C C . GLY A 1 424 ? -31.219 -12.422 12.234 1 96.62 424 GLY A C 1
ATOM 3376 O O . GLY A 1 424 ? -31.859 -11.531 12.797 1 96.62 424 GLY A O 1
ATOM 3377 N N . TYR A 1 425 ? -30.047 -12.234 11.734 1 97.38 425 TYR A N 1
ATOM 3378 C CA . TYR A 1 425 ? -29.438 -10.906 11.852 1 97.38 425 TYR A CA 1
ATOM 3379 C C . TYR A 1 425 ? -29.875 -10.016 10.695 1 97.38 425 TYR A C 1
ATOM 3381 O O . TYR A 1 425 ? -30.062 -10.484 9.57 1 97.38 425 TYR A O 1
ATOM 3389 N N . GLY A 1 426 ? -29.953 -8.742 10.93 1 95.94 426 GLY A N 1
ATOM 3390 C CA . GLY A 1 426 ? -30.406 -7.781 9.938 1 95.94 426 GLY A CA 1
ATOM 3391 C C . GLY A 1 426 ? -29.422 -7.594 8.797 1 95.94 426 GLY A C 1
ATOM 3392 O O . GLY A 1 426 ? -28.203 -7.617 9 1 95.94 426 GLY A O 1
ATOM 3393 N N . ILE A 1 427 ? -29.984 -7.406 7.555 1 96.44 427 ILE A N 1
ATOM 3394 C CA . ILE A 1 427 ? -29.219 -7.164 6.344 1 96.44 427 ILE A CA 1
ATOM 3395 C C . ILE A 1 427 ? -29.641 -5.848 5.707 1 96.44 427 ILE A C 1
ATOM 3397 O O . ILE A 1 427 ? -30.828 -5.508 5.707 1 96.44 427 ILE A O 1
ATOM 3401 N N . ARG A 1 428 ? -28.688 -5.148 5.23 1 92.62 428 ARG A N 1
ATOM 3402 C CA . ARG A 1 428 ? -28.969 -3.928 4.484 1 92.62 428 ARG A CA 1
ATOM 3403 C C . ARG A 1 428 ? -28.734 -4.129 2.992 1 92.62 428 ARG A C 1
ATOM 3405 O O . ARG A 1 428 ? -27.688 -4.633 2.588 1 92.62 428 ARG A O 1
ATOM 3412 N N . VAL A 1 429 ? -29.734 -3.783 2.199 1 94.81 429 VAL A N 1
ATOM 3413 C CA . VAL A 1 429 ? -29.578 -3.764 0.749 1 94.81 429 VAL A CA 1
ATOM 3414 C C . VAL A 1 429 ? -29.031 -2.406 0.304 1 94.81 429 VAL A C 1
ATOM 3416 O O . VAL A 1 429 ? -29.703 -1.385 0.457 1 94.81 429 VAL A O 1
ATOM 3419 N N . TYR A 1 430 ? -27.891 -2.375 -0.19 1 91.12 430 TYR A N 1
ATOM 3420 C CA . TYR A 1 430 ? -27.25 -1.142 -0.623 1 91.12 430 TYR A CA 1
ATOM 3421 C C . TYR A 1 430 ? -27.688 -0.759 -2.029 1 91.12 430 TYR A C 1
ATOM 3423 O O . TYR A 1 430 ? -27.703 0.424 -2.381 1 91.12 430 TYR A O 1
ATOM 3431 N N . LYS A 1 431 ? -27.984 -1.831 -2.84 1 92.12 431 LYS A N 1
ATOM 3432 C CA . LYS A 1 431 ? -28.359 -1.588 -4.23 1 92.12 431 LYS A CA 1
ATOM 3433 C C . LYS A 1 431 ? -29.141 -2.76 -4.801 1 92.12 431 LYS A C 1
ATOM 3435 O O . LYS A 1 431 ? -28.844 -3.92 -4.52 1 92.12 431 LYS A O 1
ATOM 3440 N N . ARG A 1 432 ? -30.109 -2.494 -5.547 1 94.88 432 ARG A N 1
ATOM 3441 C CA . ARG A 1 432 ? -30.844 -3.455 -6.371 1 94.88 432 ARG A CA 1
ATOM 3442 C C . ARG A 1 432 ? -30.438 -3.33 -7.84 1 94.88 432 ARG A C 1
ATOM 3444 O O . ARG A 1 432 ? -30.438 -2.229 -8.391 1 94.88 432 ARG A O 1
ATOM 3451 N N . ILE A 1 433 ? -30.031 -4.434 -8.43 1 96.25 433 ILE A N 1
ATOM 3452 C CA . ILE A 1 433 ? -29.562 -4.414 -9.805 1 96.25 433 ILE A CA 1
ATOM 3453 C C . ILE A 1 433 ? -30.141 -5.605 -10.57 1 96.25 433 ILE A C 1
ATOM 3455 O O . ILE A 1 433 ? -30.5 -6.617 -9.961 1 96.25 433 ILE A O 1
ATOM 3459 N N . LYS A 1 434 ? -30.297 -5.434 -11.875 1 97 434 LYS A N 1
ATOM 3460 C CA . LYS A 1 434 ? -30.641 -6.602 -12.68 1 97 434 LYS A CA 1
ATOM 3461 C C . LYS A 1 434 ? -29.5 -7.613 -12.695 1 97 434 LYS A C 1
ATOM 3463 O O . LYS A 1 434 ? -28.359 -7.266 -13 1 97 434 LYS A O 1
ATOM 3468 N N . ALA A 1 435 ? -29.812 -8.891 -12.391 1 98 435 ALA A N 1
ATOM 3469 C CA . ALA A 1 435 ? -28.781 -9.922 -12.312 1 98 435 ALA A CA 1
ATOM 3470 C C . ALA A 1 435 ? -28.031 -10.039 -13.625 1 98 435 ALA A C 1
ATOM 3472 O O . ALA A 1 435 ? -26.797 -10.172 -13.633 1 98 435 ALA A O 1
ATOM 3473 N N . ARG A 1 436 ? -28.703 -9.938 -14.711 1 97.25 436 ARG A N 1
ATOM 3474 C CA . ARG A 1 436 ? -28.094 -10.086 -16.031 1 97.25 436 ARG A CA 1
ATOM 3475 C C . ARG A 1 436 ? -27.141 -8.938 -16.328 1 97.25 436 ARG A C 1
ATOM 3477 O O . ARG A 1 436 ? -26.125 -9.117 -17.016 1 97.25 436 ARG A O 1
ATOM 3484 N N . GLU A 1 437 ? -27.406 -7.789 -15.773 1 96.75 437 GLU A N 1
ATOM 3485 C CA . GLU A 1 437 ? -26.516 -6.648 -15.969 1 96.75 437 GLU A CA 1
ATOM 3486 C C . GLU A 1 437 ? -25.172 -6.875 -15.273 1 96.75 437 GLU A C 1
ATOM 3488 O O . GLU A 1 437 ? -24.125 -6.574 -15.836 1 96.75 437 GLU A O 1
ATOM 3493 N N . LEU A 1 438 ? -25.297 -7.367 -14.078 1 98 438 LEU A N 1
ATOM 3494 C CA . LEU A 1 438 ? -24.078 -7.668 -13.336 1 98 438 LEU A CA 1
ATOM 3495 C C . LEU A 1 438 ? -23.297 -8.797 -14.008 1 98 438 LEU A C 1
ATOM 3497 O O . LEU A 1 438 ? -22.078 -8.727 -14.133 1 98 438 LEU A O 1
ATOM 3501 N N . TRP A 1 439 ? -24.016 -9.789 -14.438 1 98.06 439 TRP A N 1
ATOM 3502 C CA . TRP A 1 439 ? -23.391 -10.914 -15.125 1 98.06 439 TRP A CA 1
ATOM 3503 C C . TRP A 1 439 ? -22.719 -10.461 -16.422 1 98.06 439 TRP A C 1
ATOM 3505 O O . TRP A 1 439 ? -21.609 -10.891 -16.734 1 98.06 439 TRP A O 1
ATOM 3515 N N . ASN A 1 440 ? -23.391 -9.641 -17.109 1 96.88 440 ASN A N 1
ATOM 3516 C CA . ASN A 1 440 ? -22.828 -9.086 -18.344 1 96.88 440 ASN A CA 1
ATOM 3517 C C . ASN A 1 440 ? -21.547 -8.289 -18.062 1 96.88 440 ASN A C 1
ATOM 3519 O O . ASN A 1 440 ? -20.578 -8.367 -18.828 1 96.88 440 ASN A O 1
ATOM 3523 N N . LEU A 1 441 ? -21.562 -7.5 -17.016 1 97.81 441 LEU A N 1
ATOM 3524 C CA . LEU A 1 441 ? -20.375 -6.738 -16.625 1 97.81 441 LEU A CA 1
ATOM 3525 C C . LEU A 1 441 ? -19.188 -7.668 -16.375 1 97.81 441 LEU A C 1
ATOM 3527 O O . LEU A 1 441 ? -18.078 -7.406 -16.844 1 97.81 441 LEU A O 1
ATOM 3531 N N . ILE A 1 442 ? -19.391 -8.734 -15.625 1 97.62 442 ILE A N 1
ATOM 3532 C CA . ILE A 1 442 ? -18.344 -9.711 -15.328 1 97.62 442 ILE A CA 1
ATOM 3533 C C . ILE A 1 442 ? -17.781 -10.266 -16.641 1 97.62 442 ILE A C 1
ATOM 3535 O O . ILE A 1 442 ? -16.562 -10.312 -16.812 1 97.62 442 ILE A O 1
ATOM 3539 N N . ASN A 1 443 ? -18.672 -10.586 -17.547 1 95.81 443 ASN A N 1
ATOM 3540 C CA . ASN A 1 443 ? -18.25 -11.203 -18.797 1 95.81 443 ASN A CA 1
ATOM 3541 C C . ASN A 1 443 ? -17.516 -10.211 -19.688 1 95.81 443 ASN A C 1
ATOM 3543 O O . ASN A 1 443 ? -16.562 -10.586 -20.391 1 95.81 443 ASN A O 1
ATOM 3547 N N . ILE A 1 444 ? -17.953 -9 -19.719 1 95.12 444 ILE A N 1
ATOM 3548 C CA . ILE A 1 444 ? -17.266 -7.977 -20.5 1 95.12 444 ILE A CA 1
ATOM 3549 C C . ILE A 1 444 ? -15.836 -7.812 -20 1 95.12 444 ILE A C 1
ATOM 3551 O O . ILE A 1 444 ? -14.891 -7.855 -20.797 1 95.12 444 ILE A O 1
ATOM 3555 N N . CYS A 1 445 ? -15.703 -7.648 -18.719 1 94.44 445 CYS A N 1
ATOM 3556 C CA . CYS A 1 445 ? -14.375 -7.438 -18.141 1 94.44 445 CYS A CA 1
ATOM 3557 C C . CYS A 1 445 ? -13.5 -8.672 -18.312 1 94.44 445 CYS A C 1
ATOM 3559 O O . CYS A 1 445 ? -12.32 -8.562 -18.641 1 94.44 445 CYS A O 1
ATOM 3561 N N . ALA A 1 446 ? -14.07 -9.82 -18.109 1 92.5 446 ALA A N 1
ATOM 3562 C CA . ALA A 1 446 ? -13.32 -11.062 -18.312 1 92.5 446 ALA A CA 1
ATOM 3563 C C . ALA A 1 446 ? -12.844 -11.188 -19.75 1 92.5 446 ALA A C 1
ATOM 3565 O O . ALA A 1 446 ? -11.734 -11.664 -20 1 92.5 446 ALA A O 1
ATOM 3566 N N . THR A 1 447 ? -13.672 -10.836 -20.672 1 91 447 THR A N 1
ATOM 3567 C CA . THR A 1 447 ? -13.375 -10.969 -22.094 1 91 447 THR A CA 1
ATOM 3568 C C . THR A 1 447 ? -12.227 -10.047 -22.5 1 91 447 THR A C 1
ATOM 3570 O O . THR A 1 447 ? -11.328 -10.453 -23.234 1 91 447 THR A O 1
ATOM 3573 N N . TYR A 1 448 ? -12.234 -8.898 -21.953 1 88.25 448 TYR A N 1
ATOM 3574 C CA . TYR A 1 448 ? -11.352 -7.887 -22.516 1 88.25 448 TYR A CA 1
ATOM 3575 C C . TYR A 1 448 ? -10.164 -7.625 -21.594 1 88.25 448 TYR A C 1
ATOM 3577 O O . TYR A 1 448 ? -9.211 -6.938 -21.984 1 88.25 448 TYR A O 1
ATOM 3585 N N . SER A 1 449 ? -10.18 -8.141 -20.438 1 85 449 SER A N 1
ATOM 3586 C CA . SER A 1 449 ? -9.039 -7.969 -19.531 1 85 449 SER A CA 1
ATOM 3587 C C . SER A 1 449 ? -8.609 -9.297 -18.922 1 85 449 SER A C 1
ATOM 3589 O O . SER A 1 449 ? -7.652 -9.352 -18.141 1 85 449 SER A O 1
ATOM 3591 N N . ALA A 1 450 ? -9.227 -10.344 -19.203 1 84 450 ALA A N 1
ATOM 3592 C CA . ALA A 1 450 ? -8.977 -11.672 -18.641 1 84 450 ALA A CA 1
ATOM 3593 C C . ALA A 1 450 ? -9.258 -11.688 -17.141 1 84 450 ALA A C 1
ATOM 3595 O O . ALA A 1 450 ? -9.047 -12.711 -16.484 1 84 450 ALA A O 1
ATOM 3596 N N . GLU A 1 451 ? -9.609 -10.648 -16.562 1 89.19 451 GLU A N 1
ATOM 3597 C CA . GLU A 1 451 ? -9.984 -10.508 -15.156 1 89.19 451 GLU A CA 1
ATOM 3598 C C . GLU A 1 451 ? -11.344 -9.828 -15.016 1 89.19 451 GLU A C 1
ATOM 3600 O O . GLU A 1 451 ? -11.695 -8.961 -15.82 1 89.19 451 GLU A O 1
ATOM 3605 N N . PRO A 1 452 ? -12.109 -10.18 -13.977 1 94.12 452 PRO A N 1
ATOM 3606 C CA . PRO A 1 452 ? -11.859 -11.188 -12.945 1 94.12 452 PRO A CA 1
ATOM 3607 C C . PRO A 1 452 ? -12.125 -12.609 -13.438 1 94.12 452 PRO A C 1
ATOM 3609 O O . PRO A 1 452 ? -12.844 -12.805 -14.422 1 94.12 452 PRO A O 1
ATOM 3612 N N . GLY A 1 453 ? -11.438 -13.555 -12.758 1 93.88 453 GLY A N 1
ATOM 3613 C CA . GLY A 1 453 ? -11.883 -14.93 -12.883 1 93.88 453 GLY A CA 1
ATOM 3614 C C . GLY A 1 453 ? -13.188 -15.211 -12.172 1 93.88 453 GLY A C 1
ATOM 3615 O O . GLY A 1 453 ? -13.789 -14.297 -11.594 1 93.88 453 GLY A O 1
ATOM 3616 N N . ILE A 1 454 ? -13.656 -16.422 -12.414 1 95.94 454 ILE A N 1
ATOM 3617 C CA . ILE A 1 454 ? -14.906 -16.828 -11.766 1 95.94 454 ILE A CA 1
ATOM 3618 C C . ILE A 1 454 ? -14.656 -18.062 -10.898 1 95.94 454 ILE A C 1
ATOM 3620 O O . ILE A 1 454 ? -13.883 -18.953 -11.266 1 95.94 454 ILE A O 1
ATOM 3624 N N . PHE A 1 455 ? -15.203 -18.078 -9.75 1 98 455 PHE A N 1
ATOM 3625 C CA . PHE A 1 455 ? -15.156 -19.219 -8.844 1 98 455 PHE A CA 1
ATOM 3626 C C . PHE A 1 455 ? -16.547 -19.547 -8.312 1 98 455 PHE A C 1
ATOM 3628 O O . PHE A 1 455 ? -17.156 -18.75 -7.602 1 98 455 PHE A O 1
ATOM 3635 N N . PHE A 1 456 ? -17.062 -20.672 -8.672 1 98.31 456 PHE A N 1
ATOM 3636 C CA . PHE A 1 456 ? -18.391 -21.109 -8.227 1 98.31 456 PHE A CA 1
ATOM 3637 C C . PHE A 1 456 ? -18.328 -21.703 -6.828 1 98.31 456 PHE A C 1
ATOM 3639 O O . PHE A 1 456 ? -18.266 -22.922 -6.668 1 98.31 456 PHE A O 1
ATOM 3646 N N . ILE A 1 457 ? -18.469 -20.875 -5.879 1 98.12 457 ILE A N 1
ATOM 3647 C CA . ILE A 1 457 ? -18.188 -21.25 -4.496 1 98.12 457 ILE A CA 1
ATOM 3648 C C . ILE A 1 457 ? -19.188 -22.297 -4.023 1 98.12 457 ILE A C 1
ATOM 3650 O O . ILE A 1 457 ? -18.844 -23.188 -3.248 1 98.12 457 ILE A O 1
ATOM 3654 N N . ASP A 1 458 ? -20.453 -22.188 -4.43 1 97.94 458 ASP A N 1
ATOM 3655 C CA . ASP A 1 458 ? -21.453 -23.156 -3.996 1 97.94 458 ASP A CA 1
ATOM 3656 C C . ASP A 1 458 ? -21.203 -24.531 -4.621 1 97.94 458 ASP A C 1
ATOM 3658 O O . ASP A 1 458 ? -21.391 -25.562 -3.975 1 97.94 458 ASP A O 1
ATOM 3662 N N . ASN A 1 459 ? -20.75 -24.578 -5.934 1 97.19 459 ASN A N 1
ATOM 3663 C CA . ASN A 1 459 ? -20.328 -25.844 -6.516 1 97.19 459 ASN A CA 1
ATOM 3664 C C . ASN A 1 459 ? -19.188 -26.484 -5.715 1 97.19 459 ASN A C 1
ATOM 3666 O O . ASN A 1 459 ? -19.188 -27.688 -5.48 1 97.19 459 ASN A O 1
ATOM 3670 N N . ALA A 1 460 ? -18.25 -25.703 -5.363 1 98.12 460 ALA A N 1
ATOM 3671 C CA . ALA A 1 460 ? -17.109 -26.203 -4.586 1 98.12 460 ALA A CA 1
ATOM 3672 C C . ALA A 1 460 ? -17.562 -26.75 -3.236 1 98.12 460 ALA A C 1
ATOM 3674 O O . ALA A 1 460 ? -17.156 -27.828 -2.826 1 98.12 460 ALA A O 1
ATOM 3675 N N . ASN A 1 461 ? -18.438 -26.016 -2.566 1 97.81 461 ASN A N 1
ATOM 3676 C CA . ASN A 1 461 ? -18.859 -26.406 -1.229 1 97.81 461 ASN A CA 1
ATOM 3677 C C . ASN A 1 461 ? -19.812 -27.609 -1.272 1 97.81 461 ASN A C 1
ATOM 3679 O O . ASN A 1 461 ? -19.875 -28.391 -0.322 1 97.81 461 ASN A O 1
ATOM 3683 N N . ASP A 1 462 ? -20.547 -27.766 -2.367 1 97 462 ASP A N 1
ATOM 3684 C CA . ASP A 1 462 ? -21.391 -28.938 -2.531 1 97 462 ASP A CA 1
ATOM 3685 C C . ASP A 1 462 ? -20.562 -30.219 -2.607 1 97 462 ASP A C 1
ATOM 3687 O O . ASP A 1 462 ? -21.031 -31.297 -2.236 1 97 462 ASP A O 1
ATOM 3691 N N . MET A 1 463 ? -19.359 -30.078 -3.035 1 97.69 463 MET A N 1
ATOM 3692 C CA . MET A 1 463 ? -18.578 -31.266 -3.377 1 97.69 463 MET A CA 1
ATOM 3693 C C . MET A 1 463 ? -17.469 -31.5 -2.359 1 97.69 463 MET A C 1
ATOM 3695 O O . MET A 1 463 ? -16.891 -32.594 -2.303 1 97.69 463 MET A O 1
ATOM 3699 N N . THR A 1 464 ? -17.125 -30.562 -1.48 1 98.06 464 THR A N 1
ATOM 3700 C CA . THR A 1 464 ? -15.953 -30.688 -0.628 1 98.06 464 THR A CA 1
ATOM 3701 C C . THR A 1 464 ? -16.172 -31.719 0.466 1 98.06 464 THR A C 1
ATOM 3703 O O . THR A 1 464 ? -17.266 -31.781 1.048 1 98.06 464 THR A O 1
ATOM 3706 N N . ASN A 1 465 ? -15.188 -32.5 0.772 1 98.38 465 ASN A N 1
ATOM 3707 C CA . ASN A 1 465 ? -15.219 -33.5 1.847 1 98.38 465 ASN A CA 1
ATOM 3708 C C . ASN A 1 465 ? -15.148 -32.844 3.219 1 98.38 465 ASN A C 1
ATOM 3710 O O . ASN A 1 465 ? -15.477 -33.438 4.23 1 98.38 465 ASN A O 1
ATOM 3714 N N . ALA A 1 466 ? -14.766 -31.609 3.264 1 97.81 466 ALA A N 1
ATOM 3715 C CA . ALA A 1 466 ? -14.539 -30.906 4.52 1 97.81 466 ALA A CA 1
ATOM 3716 C C . ALA A 1 466 ? -15.852 -30.734 5.289 1 97.81 466 ALA A C 1
ATOM 3718 O O . ALA A 1 466 ? -15.836 -30.562 6.512 1 97.81 466 ALA A O 1
ATOM 3719 N N . LYS A 1 467 ? -16.938 -30.797 4.629 1 96.5 467 LYS A N 1
ATOM 3720 C CA . LYS A 1 467 ? -18.234 -30.672 5.289 1 96.5 467 LYS A CA 1
ATOM 3721 C C . LYS A 1 467 ? -18.438 -31.781 6.312 1 96.5 467 LYS A C 1
ATOM 3723 O O . LYS A 1 467 ? -19.156 -31.594 7.297 1 96.5 467 LYS A O 1
ATOM 3728 N N . ALA A 1 468 ? -17.797 -32.906 6.09 1 97.19 468 ALA A N 1
ATOM 3729 C CA . ALA A 1 468 ? -17.953 -34.062 6.961 1 97.19 468 ALA A CA 1
ATOM 3730 C C . ALA A 1 468 ? -17.5 -33.75 8.383 1 97.19 468 ALA A C 1
ATOM 3732 O O . ALA A 1 468 ? -18 -34.344 9.344 1 97.19 468 ALA A O 1
ATOM 3733 N N . TYR A 1 469 ? -16.625 -32.875 8.516 1 96.88 469 TYR A N 1
ATOM 3734 C CA . TYR A 1 469 ? -16.125 -32.531 9.844 1 96.88 469 TYR A CA 1
ATOM 3735 C C . TYR A 1 469 ? -16.328 -31.047 10.141 1 96.88 469 TYR A C 1
ATOM 3737 O O . TYR A 1 469 ? -15.516 -30.422 10.828 1 96.88 469 TYR A O 1
ATOM 3745 N N . GLY A 1 470 ? -17.297 -30.406 9.477 1 95.88 470 GLY A N 1
ATOM 3746 C CA . GLY A 1 470 ? -17.859 -29.125 9.867 1 95.88 470 GLY A CA 1
ATOM 3747 C C . GLY A 1 470 ? -17.125 -27.938 9.266 1 95.88 470 GLY A C 1
ATOM 3748 O O . GLY A 1 470 ? -17.266 -26.812 9.742 1 95.88 470 GLY A O 1
ATOM 3749 N N . GLN A 1 471 ? -16.328 -28.078 8.234 1 97 471 GLN A N 1
ATOM 3750 C CA . GLN A 1 471 ? -15.609 -26.984 7.594 1 97 471 GLN A CA 1
ATOM 3751 C C . GLN A 1 471 ? -16.156 -26.703 6.195 1 97 471 GLN A C 1
ATOM 3753 O O . GLN A 1 471 ? -17 -27.453 5.699 1 97 471 GLN A O 1
ATOM 3758 N N . LYS A 1 472 ? -15.789 -25.578 5.633 1 97.06 472 LYS A N 1
ATOM 3759 C CA . LYS A 1 472 ? -16.219 -25.234 4.277 1 97.06 472 LYS A CA 1
ATOM 3760 C C . LYS A 1 472 ? -15.148 -24.438 3.541 1 97.06 472 LYS A C 1
ATOM 3762 O O . LYS A 1 472 ? -14.234 -23.891 4.164 1 97.06 472 LYS A O 1
ATOM 3767 N N . VAL A 1 473 ? -15.281 -24.438 2.24 1 98.12 473 VAL A N 1
ATOM 3768 C CA . VAL A 1 473 ? -14.398 -23.656 1.374 1 98.12 473 VAL A CA 1
ATOM 3769 C C . VAL A 1 473 ? -14.703 -22.172 1.53 1 98.12 473 VAL A C 1
ATOM 3771 O O . VAL A 1 473 ? -15.867 -21.766 1.498 1 98.12 473 VAL A O 1
ATOM 3774 N N . VAL A 1 474 ? -13.641 -21.406 1.696 1 98.19 474 VAL A N 1
ATOM 3775 C CA . VAL A 1 474 ? -13.852 -19.969 1.864 1 98.19 474 VAL A CA 1
ATOM 3776 C C . VAL A 1 474 ? -13.172 -19.203 0.727 1 98.19 474 VAL A C 1
ATOM 3778 O O . VAL A 1 474 ? -13.562 -18.078 0.403 1 98.19 474 VAL A O 1
ATOM 3781 N N . ALA A 1 475 ? -12.156 -19.734 0.173 1 97.94 475 ALA A N 1
ATOM 3782 C CA . ALA A 1 475 ? -11.414 -19.141 -0.934 1 97.94 475 ALA A CA 1
ATOM 3783 C C . ALA A 1 475 ? -10.602 -20.203 -1.677 1 97.94 475 ALA A C 1
ATOM 3785 O O . ALA A 1 475 ? -10.602 -21.375 -1.298 1 97.94 475 ALA A O 1
ATOM 3786 N N . THR A 1 476 ? -10.023 -19.812 -2.758 1 97.69 476 THR A N 1
ATOM 3787 C CA . THR A 1 476 ? -9.102 -20.672 -3.484 1 97.69 476 THR A CA 1
ATOM 3788 C C . THR A 1 476 ? -7.707 -20.062 -3.525 1 97.69 476 THR A C 1
ATOM 3790 O O . THR A 1 476 ? -7.508 -18.938 -3.078 1 97.69 476 THR A O 1
ATOM 3793 N N . ASN A 1 477 ? -6.758 -20.844 -3.869 1 95.69 477 ASN A N 1
ATOM 3794 C CA . ASN A 1 477 ? -5.387 -20.359 -4.016 1 95.69 477 ASN A CA 1
ATOM 3795 C C . ASN A 1 477 ? -5.215 -19.531 -5.293 1 95.69 477 ASN A C 1
ATOM 3797 O O . ASN A 1 477 ? -6.16 -19.391 -6.07 1 95.69 477 ASN A O 1
ATOM 3801 N N . PRO A 1 478 ? -4.121 -18.969 -5.539 1 92 478 PRO A N 1
ATOM 3802 C CA . PRO A 1 478 ? -3.902 -18.016 -6.633 1 92 478 PRO A CA 1
ATOM 3803 C C . PRO A 1 478 ? -4.203 -18.625 -8.008 1 92 478 PRO A C 1
ATOM 3805 O O . PRO A 1 478 ? -4.711 -17.922 -8.891 1 92 478 PRO A O 1
ATOM 3808 N N . CYS A 1 479 ? -4.023 -19.922 -8.148 1 90.19 479 CYS A N 1
ATOM 3809 C CA . CYS A 1 479 ? -4.219 -20.516 -9.461 1 90.19 479 CYS A CA 1
ATOM 3810 C C . CYS A 1 479 ? -5.59 -21.172 -9.562 1 90.19 479 CYS A C 1
ATOM 3812 O O . CYS A 1 479 ? -5.945 -21.719 -10.617 1 90.19 479 CYS A O 1
ATOM 3814 N N . GLY A 1 480 ? -6.309 -21.188 -8.531 1 94.19 480 GLY A N 1
ATOM 3815 C CA . GLY A 1 480 ? -7.719 -21.547 -8.578 1 94.19 480 GLY A CA 1
ATOM 3816 C C . GLY A 1 480 ? -7.961 -23.031 -8.383 1 94.19 480 GLY A C 1
ATOM 3817 O O . GLY A 1 480 ? -9.109 -23.469 -8.328 1 94.19 480 GLY A O 1
ATOM 3818 N N . GLU A 1 481 ? -6.926 -23.844 -8.156 1 95.19 481 GLU A N 1
ATOM 3819 C CA . GLU A 1 481 ? -7.133 -25.281 -8.141 1 95.19 481 GLU A CA 1
ATOM 3820 C C . GLU A 1 481 ? -7.316 -25.797 -6.715 1 95.19 481 GLU A C 1
ATOM 3822 O O . GLU A 1 481 ? -7.645 -26.969 -6.508 1 95.19 481 GLU A O 1
ATOM 3827 N N . GLN A 1 482 ? -7.145 -24.922 -5.754 1 97 482 GLN A N 1
ATOM 3828 C CA . GLN A 1 482 ? -7.227 -25.375 -4.367 1 97 482 GLN A CA 1
ATOM 3829 C C . GLN A 1 482 ? -8.289 -24.578 -3.6 1 97 482 GLN A C 1
ATOM 3831 O O . GLN A 1 482 ? -7.961 -23.703 -2.807 1 97 482 GLN A O 1
ATOM 3836 N N . PRO A 1 483 ? -9.547 -24.938 -3.777 1 98 483 PRO A N 1
ATOM 3837 C CA . PRO A 1 483 ? -10.539 -24.406 -2.832 1 98 483 PRO A CA 1
ATOM 3838 C C . PRO A 1 483 ? -10.336 -24.938 -1.413 1 98 483 PRO A C 1
ATOM 3840 O O . PRO A 1 483 ? -10.438 -26.141 -1.178 1 98 483 PRO A O 1
ATOM 3843 N N . LEU A 1 484 ? -10.086 -24.062 -0.46 1 98.19 484 LEU A N 1
ATOM 3844 C CA . LEU A 1 484 ? -9.625 -24.516 0.847 1 98.19 484 LEU A CA 1
ATOM 3845 C C . LEU A 1 484 ? -10.438 -23.875 1.966 1 98.19 484 LEU A C 1
ATOM 3847 O O . LEU A 1 484 ? -11.078 -22.844 1.76 1 98.19 484 LEU A O 1
ATOM 3851 N N . ALA A 1 485 ? -10.414 -24.547 3.088 1 97.81 485 ALA A N 1
ATOM 3852 C CA . ALA A 1 485 ? -10.945 -24 4.336 1 97.81 485 ALA A CA 1
ATOM 3853 C C . ALA A 1 485 ? -9.953 -23.031 4.977 1 97.81 485 ALA A C 1
ATOM 3855 O O . ALA A 1 485 ? -8.812 -22.922 4.527 1 97.81 485 ALA A O 1
ATOM 3856 N N . PRO A 1 486 ? -10.398 -22.297 6.035 1 97.62 486 PRO A N 1
ATOM 3857 C CA . PRO A 1 486 ? -9.5 -21.359 6.719 1 97.62 486 PRO A CA 1
ATOM 3858 C C . PRO A 1 486 ? -8.211 -22.031 7.203 1 97.62 486 PRO A C 1
ATOM 3860 O O . PRO A 1 486 ? -8.258 -23.078 7.855 1 97.62 486 PRO A O 1
ATOM 3863 N N . TYR A 1 487 ? -7.047 -21.469 6.84 1 97.69 487 TYR A N 1
ATOM 3864 C CA . TYR A 1 487 ? -5.707 -21.844 7.277 1 97.69 487 TYR A CA 1
ATOM 3865 C C . TYR A 1 487 ? -5.27 -23.156 6.625 1 97.69 487 TYR A C 1
ATOM 3867 O O . TYR A 1 487 ? -4.211 -23.688 6.953 1 97.69 487 TYR A O 1
ATOM 3875 N N . SER A 1 488 ? -6.117 -23.641 5.676 1 97.75 488 SER A N 1
ATOM 3876 C CA . SER A 1 488 ? -5.699 -24.844 4.957 1 97.75 488 SER A CA 1
ATOM 3877 C C . SER A 1 488 ? -4.531 -24.547 4.02 1 97.75 488 SER A C 1
ATOM 3879 O O . SER A 1 488 ? -4.336 -23.406 3.604 1 97.75 488 SER A O 1
ATOM 3881 N N . VAL A 1 489 ? -3.758 -25.641 3.699 1 96.56 489 VAL A N 1
ATOM 3882 C CA . VAL A 1 489 ? -2.549 -25.5 2.896 1 96.56 489 VAL A CA 1
ATOM 3883 C C . VAL A 1 489 ? -2.619 -26.438 1.691 1 96.56 489 VAL A C 1
ATOM 3885 O O . VAL A 1 489 ? -3.447 -27.344 1.653 1 96.56 489 VAL A O 1
ATOM 3888 N N . CYS A 1 490 ? -1.819 -26.109 0.728 1 94.25 490 CYS A N 1
ATOM 3889 C CA . CYS A 1 490 ? -1.825 -26.953 -0.462 1 94.25 490 CYS A CA 1
ATOM 3890 C C . CYS A 1 490 ? -0.513 -27.719 -0.597 1 94.25 490 CYS A C 1
ATOM 3892 O O . CYS A 1 490 ? 0.56 -27.109 -0.644 1 94.25 490 CYS A O 1
ATOM 3894 N N . ASN A 1 491 ? -0.574 -28.969 -0.628 1 96.69 491 ASN A N 1
ATOM 3895 C CA . ASN A 1 491 ? 0.484 -29.938 -0.873 1 96.69 491 ASN A CA 1
ATOM 3896 C C . ASN A 1 491 ? 0.362 -30.562 -2.26 1 96.69 491 ASN A C 1
ATOM 3898 O O . ASN A 1 491 ? -0.404 -31.516 -2.457 1 96.69 491 ASN A O 1
ATOM 3902 N N . LEU A 1 492 ? 1.219 -30.109 -3.18 1 97.38 492 LEU A N 1
ATOM 3903 C CA . LEU A 1 492 ? 0.955 -30.406 -4.582 1 97.38 492 LEU A CA 1
ATOM 3904 C C . LEU A 1 492 ? 2.035 -31.328 -5.148 1 97.38 492 LEU A C 1
ATOM 3906 O O . LEU A 1 492 ? 3.191 -31.266 -4.727 1 97.38 492 LEU A O 1
ATOM 3910 N N . ALA A 1 493 ? 1.663 -32.125 -6.062 1 98.25 493 ALA A N 1
ATOM 3911 C CA . ALA A 1 493 ? 2.518 -32.938 -6.898 1 98.25 493 ALA A CA 1
ATOM 3912 C C . ALA A 1 493 ? 1.789 -33.375 -8.172 1 98.25 493 ALA A C 1
ATOM 3914 O O . ALA A 1 493 ? 0.575 -33.188 -8.289 1 98.25 493 ALA A O 1
ATOM 3915 N N . ALA A 1 494 ? 2.533 -33.906 -9.125 1 98.56 494 ALA A N 1
ATOM 3916 C CA . ALA A 1 494 ? 1.92 -34.281 -10.398 1 98.56 494 ALA A CA 1
ATOM 3917 C C . ALA A 1 494 ? 2.502 -35.594 -10.93 1 98.56 494 ALA A C 1
ATOM 3919 O O . ALA A 1 494 ? 3.713 -35.812 -10.852 1 98.56 494 ALA A O 1
ATOM 3920 N N . VAL A 1 495 ? 1.646 -36.438 -11.391 1 98.81 495 VAL A N 1
ATOM 3921 C CA . VAL A 1 495 ? 2.055 -37.594 -12.164 1 98.81 495 VAL A CA 1
ATOM 3922 C C . VAL A 1 495 ? 2.389 -37.188 -13.594 1 98.81 495 VAL A C 1
ATOM 3924 O O . VAL A 1 495 ? 1.624 -36.438 -14.227 1 98.81 495 VAL A O 1
ATOM 3927 N N . ASN A 1 496 ? 3.537 -37.594 -14.078 1 98.75 496 ASN A N 1
ATOM 3928 C CA . ASN A 1 496 ? 3.908 -37.375 -15.469 1 98.75 496 ASN A CA 1
ATOM 3929 C C . ASN A 1 496 ? 3.242 -38.375 -16.406 1 98.75 496 ASN A C 1
ATOM 3931 O O . ASN A 1 496 ? 3.799 -39.438 -16.672 1 98.75 496 ASN A O 1
ATOM 3935 N N . LEU A 1 497 ? 2.16 -37.969 -16.984 1 98.75 497 LEU A N 1
ATOM 3936 C CA . LEU A 1 497 ? 1.375 -38.875 -17.812 1 98.75 497 LEU A CA 1
ATOM 3937 C C . LEU A 1 497 ? 2.129 -39.25 -19.078 1 98.75 497 LEU A C 1
ATOM 3939 O O . LEU A 1 497 ? 1.885 -40.312 -19.672 1 98.75 497 LEU A O 1
ATOM 3943 N N . GLY A 1 498 ? 3.016 -38.375 -19.5 1 97.75 498 GLY A N 1
ATOM 3944 C CA . GLY A 1 498 ? 3.852 -38.75 -20.641 1 97.75 498 GLY A CA 1
ATOM 3945 C C . GLY A 1 498 ? 4.602 -40.031 -20.438 1 97.75 498 GLY A C 1
ATOM 3946 O O . GLY A 1 498 ? 4.773 -40.812 -21.375 1 97.75 498 GLY A O 1
ATOM 3947 N N . ASN A 1 499 ? 5.004 -40.25 -19.219 1 98 499 ASN A N 1
ATOM 3948 C CA . ASN A 1 499 ? 5.758 -41.469 -18.875 1 98 499 ASN A CA 1
ATOM 3949 C C . ASN A 1 499 ? 4.836 -42.656 -18.672 1 98 499 ASN A C 1
ATOM 3951 O O . ASN A 1 499 ? 5.301 -43.812 -18.578 1 98 499 ASN A O 1
ATOM 3955 N N . MET A 1 500 ? 3.564 -42.469 -18.656 1 98.69 500 MET A N 1
ATOM 3956 C CA . MET A 1 500 ? 2.609 -43.531 -18.406 1 98.69 500 MET A CA 1
ATOM 3957 C C . MET A 1 500 ? 2.064 -44.094 -19.719 1 98.69 500 MET A C 1
ATOM 3959 O O . MET A 1 500 ? 1.19 -44.969 -19.719 1 98.69 500 MET A O 1
ATOM 3963 N N . ALA A 1 501 ? 2.504 -43.625 -20.781 1 97.81 501 ALA A N 1
ATOM 3964 C CA . ALA A 1 501 ? 2.068 -44.125 -22.078 1 97.81 501 ALA A CA 1
ATOM 3965 C C . ALA A 1 501 ? 2.926 -45.281 -22.531 1 97.81 501 ALA A C 1
ATOM 3967 O O . ALA A 1 501 ? 4.145 -45.312 -22.344 1 97.81 501 ALA A O 1
ATOM 3968 N N . ASP A 1 502 ? 2.283 -46.281 -23.016 1 97.06 502 ASP A N 1
ATOM 3969 C CA . ASP A 1 502 ? 2.949 -47.312 -23.797 1 97.06 502 ASP A CA 1
ATOM 3970 C C . ASP A 1 502 ? 3.066 -46.906 -25.266 1 97.06 502 ASP A C 1
ATOM 3972 O O . ASP A 1 502 ? 2.164 -47.188 -26.062 1 97.06 502 ASP A O 1
ATOM 3976 N N . LYS A 1 503 ? 4.172 -46.375 -25.609 1 93.75 503 LYS A N 1
ATOM 3977 C CA . LYS A 1 503 ? 4.371 -45.75 -26.906 1 93.75 503 LYS A CA 1
ATOM 3978 C C . LYS A 1 503 ? 4.344 -46.75 -28.047 1 93.75 503 LYS A C 1
ATOM 3980 O O . LYS A 1 503 ? 3.945 -46.438 -29.156 1 93.75 503 LYS A O 1
ATOM 3985 N N . GLU A 1 504 ? 4.727 -47.969 -27.734 1 93.75 504 GLU A N 1
ATOM 3986 C CA . GLU A 1 504 ? 4.762 -49.031 -28.75 1 93.75 504 GLU A CA 1
ATOM 3987 C C . GLU A 1 504 ? 3.354 -49.469 -29.125 1 93.75 504 GLU A C 1
ATOM 3989 O O . GLU A 1 504 ? 3.031 -49.625 -30.297 1 93.75 504 GLU A O 1
ATOM 3994 N N . ASN A 1 505 ? 2.572 -49.688 -28.125 1 96.12 505 ASN A N 1
ATOM 3995 C CA . ASN A 1 505 ? 1.22 -50.156 -28.359 1 96.12 505 ASN A CA 1
ATOM 3996 C C . ASN A 1 505 ? 0.21 -49.031 -28.422 1 96.12 505 ASN A C 1
ATOM 3998 O O . ASN A 1 505 ? -0.973 -49.25 -28.688 1 96.12 505 ASN A O 1
ATOM 4002 N N . LYS A 1 506 ? 0.608 -47.812 -28.203 1 96.31 506 LYS A N 1
ATOM 4003 C CA . LYS A 1 506 ? -0.214 -46.594 -28.281 1 96.31 506 LYS A CA 1
ATOM 4004 C C . LYS A 1 506 ? -1.392 -46.656 -27.312 1 96.31 506 LYS A C 1
ATOM 4006 O O . LYS A 1 506 ? -2.529 -46.375 -27.688 1 96.31 506 LYS A O 1
ATOM 4011 N N . THR A 1 507 ? -1.099 -47.188 -26.109 1 97.44 507 THR A N 1
ATOM 4012 C CA . THR A 1 507 ? -2.09 -47.281 -25.047 1 97.44 507 THR A CA 1
ATOM 4013 C C . THR A 1 507 ? -1.531 -46.75 -23.734 1 97.44 507 THR A C 1
ATOM 4015 O O . THR A 1 507 ? -0.366 -46.344 -23.656 1 97.44 507 THR A O 1
ATOM 4018 N N . VAL A 1 508 ? -2.422 -46.719 -22.766 1 98.5 508 VAL A N 1
ATOM 4019 C CA . VAL A 1 508 ? -2.014 -46.25 -21.438 1 98.5 508 VAL A CA 1
ATOM 4020 C C . VAL A 1 508 ? -1.501 -47.438 -20.625 1 98.5 508 VAL A C 1
ATOM 4022 O O . VAL A 1 508 ? -2.098 -48.5 -20.625 1 98.5 508 VAL A O 1
ATOM 4025 N N . ASP A 1 509 ? -0.348 -47.312 -20 1 98.44 509 ASP A N 1
ATOM 4026 C CA . ASP A 1 509 ? 0.158 -48.281 -19.031 1 98.44 509 ASP A CA 1
ATOM 4027 C C . ASP A 1 509 ? -0.478 -48.062 -17.656 1 98.44 509 ASP A C 1
ATOM 4029 O O . ASP A 1 509 ? 0.147 -47.5 -16.766 1 98.44 509 ASP A O 1
ATOM 4033 N N . PHE A 1 510 ? -1.671 -48.594 -17.453 1 98.44 510 PHE A N 1
ATOM 4034 C CA . PHE A 1 510 ? -2.467 -48.344 -16.25 1 98.44 510 PHE A CA 1
ATOM 4035 C C . PHE A 1 510 ? -1.799 -48.969 -15.031 1 98.44 510 PHE A C 1
ATOM 4037 O O . PHE A 1 510 ? -1.939 -48.438 -13.914 1 98.44 510 PHE A O 1
ATOM 4044 N N . GLU A 1 511 ? -1.074 -50.031 -15.188 1 98.19 511 GLU A N 1
ATOM 4045 C CA . GLU A 1 511 ? -0.385 -50.625 -14.047 1 98.19 511 GLU A CA 1
ATOM 4046 C C . GLU A 1 511 ? 0.712 -49.719 -13.523 1 98.19 511 GLU A C 1
ATOM 4048 O O . GLU A 1 511 ? 0.841 -49.531 -12.312 1 98.19 511 GLU A O 1
ATOM 4053 N N . LYS A 1 512 ? 1.489 -49.219 -14.445 1 98.44 512 LYS A N 1
ATOM 4054 C CA . LYS A 1 512 ? 2.518 -48.25 -14.055 1 98.44 512 LYS A CA 1
ATOM 4055 C C . LYS A 1 512 ? 1.896 -47.031 -13.414 1 98.44 512 LYS A C 1
ATOM 4057 O O . LYS A 1 512 ? 2.43 -46.5 -12.438 1 98.44 512 LYS A O 1
ATOM 4062 N N . LEU A 1 513 ? 0.782 -46.594 -13.969 1 98.81 513 LEU A N 1
ATOM 4063 C CA . LEU A 1 513 ? 0.066 -45.438 -13.438 1 98.81 513 LEU A CA 1
ATOM 4064 C C . LEU A 1 513 ? -0.363 -45.688 -11.992 1 98.81 513 LEU A C 1
ATOM 4066 O O . LEU A 1 513 ? -0.156 -44.812 -11.125 1 98.81 513 LEU A O 1
ATOM 4070 N N . LYS A 1 514 ? -0.934 -46.812 -11.719 1 98.81 514 LYS A N 1
ATOM 4071 C CA . LYS A 1 514 ? -1.379 -47.156 -10.375 1 98.81 514 LYS A CA 1
ATOM 4072 C C . LYS A 1 514 ? -0.209 -47.156 -9.391 1 98.81 514 LYS A C 1
ATOM 4074 O O . LYS A 1 514 ? -0.316 -46.625 -8.289 1 98.81 514 LYS A O 1
ATOM 4079 N N . GLN A 1 515 ? 0.895 -47.688 -9.844 1 98.62 515 GLN A N 1
ATOM 4080 C CA . GLN A 1 515 ? 2.076 -47.781 -8.992 1 98.62 515 GLN A CA 1
ATOM 4081 C C . GLN A 1 515 ? 2.596 -46.375 -8.641 1 98.62 515 GLN A C 1
ATOM 4083 O O . GLN A 1 515 ? 2.938 -46.094 -7.492 1 98.62 515 GLN A O 1
ATOM 4088 N N . THR A 1 516 ? 2.68 -45.594 -9.625 1 98.81 516 THR A N 1
ATOM 4089 C CA . THR A 1 516 ? 3.158 -44.219 -9.422 1 98.81 516 THR A CA 1
ATOM 4090 C C . THR A 1 516 ? 2.223 -43.469 -8.484 1 98.81 516 THR A C 1
ATOM 4092 O O . THR A 1 516 ? 2.68 -42.719 -7.609 1 98.81 516 THR A O 1
ATOM 4095 N N . VAL A 1 517 ? 0.899 -43.625 -8.633 1 98.88 517 VAL A N 1
ATOM 4096 C CA . VAL A 1 517 ? -0.088 -42.938 -7.793 1 98.88 517 VAL A CA 1
ATOM 4097 C C . VAL A 1 517 ? 0.046 -43.406 -6.348 1 98.88 517 VAL A C 1
ATOM 4099 O O . VAL A 1 517 ? 0.034 -42.594 -5.418 1 98.88 517 VAL A O 1
ATOM 4102 N N . GLU A 1 518 ? 0.227 -44.719 -6.141 1 98.81 518 GLU A N 1
ATOM 4103 C CA . GLU A 1 518 ? 0.373 -45.281 -4.801 1 98.81 518 GLU A CA 1
ATOM 4104 C C . GLU A 1 518 ? 1.588 -44.688 -4.086 1 98.81 518 GLU A C 1
ATOM 4106 O O . GLU A 1 518 ? 1.482 -44.219 -2.947 1 98.81 518 GLU A O 1
ATOM 4111 N N . THR A 1 519 ? 2.678 -44.688 -4.785 1 98.75 519 THR A N 1
ATOM 4112 C CA . THR A 1 519 ? 3.908 -44.156 -4.215 1 98.75 519 THR A CA 1
ATOM 4113 C C . THR A 1 519 ? 3.781 -42.656 -3.973 1 98.75 519 THR A C 1
ATOM 4115 O O . THR A 1 519 ? 4.258 -42.125 -2.955 1 98.75 519 THR A O 1
ATOM 4118 N N . GLY A 1 520 ? 3.127 -41.969 -4.914 1 98.75 520 GLY A N 1
ATOM 4119 C CA . GLY A 1 520 ? 2.951 -40.531 -4.801 1 98.75 520 GLY A CA 1
ATOM 4120 C C . GLY A 1 520 ? 2.109 -40.125 -3.607 1 98.75 520 GLY A C 1
ATOM 4121 O O . GLY A 1 520 ? 2.439 -39.156 -2.908 1 98.75 520 GLY A O 1
ATOM 4122 N N . VAL A 1 521 ? 1.017 -40.812 -3.311 1 98.81 521 VAL A N 1
ATOM 4123 C CA . VAL A 1 521 ? 0.135 -40.5 -2.191 1 98.81 521 VAL A CA 1
ATOM 4124 C C . VAL A 1 521 ? 0.902 -40.656 -0.877 1 98.81 521 VAL A C 1
ATOM 4126 O O . VAL A 1 521 ? 0.797 -39.781 0.001 1 98.81 521 VAL A O 1
ATOM 4129 N N . ARG A 1 522 ? 1.667 -41.719 -0.757 1 98.62 522 ARG A N 1
ATOM 4130 C CA . ARG A 1 522 ? 2.467 -41.875 0.453 1 98.62 522 ARG A CA 1
ATOM 4131 C C . ARG A 1 522 ? 3.504 -40.781 0.576 1 98.62 522 ARG A C 1
ATOM 4133 O O . ARG A 1 522 ? 3.727 -40.25 1.667 1 98.62 522 ARG A O 1
ATOM 4140 N N . MET A 1 523 ? 4.156 -40.469 -0.5 1 98.62 523 MET A N 1
ATOM 4141 C CA . MET A 1 523 ? 5.16 -39.406 -0.51 1 98.62 523 MET A CA 1
ATOM 4142 C C . MET A 1 523 ? 4.562 -38.094 -0.057 1 98.62 523 MET A C 1
ATOM 4144 O O . MET A 1 523 ? 5.145 -37.375 0.773 1 98.62 523 MET A O 1
ATOM 4148 N N . GLN A 1 524 ? 3.408 -37.719 -0.582 1 98.62 524 GLN A N 1
ATOM 4149 C CA . GLN A 1 524 ? 2.754 -36.469 -0.223 1 98.62 524 GLN A CA 1
ATOM 4150 C C . GLN A 1 524 ? 2.285 -36.5 1.229 1 98.62 524 GLN A C 1
ATOM 4152 O O . GLN A 1 524 ? 2.297 -35.469 1.904 1 98.62 524 GLN A O 1
ATOM 4157 N N . ASP A 1 525 ? 1.828 -37.625 1.688 1 98.62 525 ASP A N 1
ATOM 4158 C CA . ASP A 1 525 ? 1.508 -37.719 3.107 1 98.62 525 ASP A CA 1
ATOM 4159 C C . ASP A 1 525 ? 2.729 -37.438 3.975 1 98.62 525 ASP A C 1
ATOM 4161 O O . ASP A 1 525 ? 2.611 -36.75 5.008 1 98.62 525 ASP A O 1
ATOM 4165 N N . ASN A 1 526 ? 3.902 -37.906 3.562 1 98.5 526 ASN A N 1
ATOM 4166 C CA . ASN A 1 526 ? 5.141 -37.688 4.301 1 98.5 526 ASN A CA 1
ATOM 4167 C C . ASN A 1 526 ? 5.543 -36.219 4.277 1 98.5 526 ASN A C 1
ATOM 4169 O O . ASN A 1 526 ? 6.176 -35.719 5.219 1 98.5 526 ASN A O 1
ATOM 4173 N N . VAL A 1 527 ? 5.207 -35.5 3.201 1 98.25 527 VAL A N 1
ATOM 4174 C CA . VAL A 1 527 ? 5.512 -34.094 3.107 1 98.25 527 VAL A CA 1
ATOM 4175 C C . VAL A 1 527 ? 4.887 -33.344 4.289 1 98.25 527 VAL A C 1
ATOM 4177 O O . VAL A 1 527 ? 5.488 -32.438 4.836 1 98.25 527 VAL A O 1
ATOM 4180 N N . ILE A 1 528 ? 3.695 -33.75 4.723 1 98.06 528 ILE A N 1
ATOM 4181 C CA . ILE A 1 528 ? 2.939 -33.094 5.789 1 98.06 528 ILE A CA 1
ATOM 4182 C C . ILE A 1 528 ? 3.707 -33.188 7.105 1 98.06 528 ILE A C 1
ATOM 4184 O O . ILE A 1 528 ? 3.674 -32.281 7.93 1 98.06 528 ILE A O 1
ATOM 4188 N N . ASP A 1 529 ? 4.473 -34.25 7.25 1 97.25 529 ASP A N 1
ATOM 4189 C CA . ASP A 1 529 ? 5.223 -34.469 8.484 1 97.25 529 ASP A CA 1
ATOM 4190 C C . ASP A 1 529 ? 6.633 -33.875 8.375 1 97.25 529 ASP A C 1
ATOM 4192 O O . ASP A 1 529 ? 7.277 -33.625 9.398 1 97.25 529 ASP A O 1
ATOM 4196 N N . ALA A 1 530 ? 7.117 -33.688 7.184 1 96.38 530 ALA A N 1
ATOM 4197 C CA . ALA A 1 530 ? 8.5 -33.281 6.973 1 96.38 530 ALA A CA 1
ATOM 4198 C C . ALA A 1 530 ? 8.625 -31.766 6.934 1 96.38 530 ALA A C 1
ATOM 4200 O O . ALA A 1 530 ? 9.68 -31.203 7.254 1 96.38 530 ALA A O 1
ATOM 4201 N N . THR A 1 531 ? 7.602 -31.062 6.508 1 95.31 531 THR A N 1
ATOM 4202 C CA . THR A 1 531 ? 7.656 -29.625 6.27 1 95.31 531 THR A CA 1
ATOM 4203 C C . THR A 1 531 ? 7.695 -28.875 7.59 1 95.31 531 THR A C 1
ATOM 4205 O O . THR A 1 531 ? 7.062 -29.281 8.57 1 95.31 531 THR A O 1
ATOM 4208 N N . PRO A 1 532 ? 8.453 -27.766 7.684 1 91.38 532 PRO A N 1
ATOM 4209 C CA . PRO A 1 532 ? 8.336 -26.875 8.852 1 91.38 532 PRO A CA 1
ATOM 4210 C C . PRO A 1 532 ? 7.043 -26.078 8.859 1 91.38 532 PRO A C 1
ATOM 4212 O O . PRO A 1 532 ? 6.527 -25.719 7.801 1 91.38 532 PRO A O 1
ATOM 4215 N N . TYR A 1 533 ? 6.496 -25.844 10.062 1 93.19 533 TYR A N 1
ATOM 4216 C CA . TYR A 1 533 ? 5.312 -25.016 10.242 1 93.19 533 TYR A CA 1
ATOM 4217 C C . TYR A 1 533 ? 5.656 -23.719 10.969 1 93.19 533 TYR A C 1
ATOM 4219 O O . TYR A 1 533 ? 6.355 -23.734 11.984 1 93.19 533 TYR A O 1
ATOM 4227 N N . PHE A 1 534 ? 5.211 -22.641 10.43 1 87.75 534 PHE A N 1
ATOM 4228 C CA . PHE A 1 534 ? 5.605 -21.344 10.969 1 87.75 534 PHE A CA 1
ATOM 4229 C C . PHE A 1 534 ? 4.43 -20.672 11.656 1 87.75 534 PHE A C 1
ATOM 4231 O O . PHE A 1 534 ? 4.621 -19.797 12.508 1 87.75 534 PHE A O 1
ATOM 4238 N N . LEU A 1 535 ? 3.223 -20.953 11.266 1 92.69 535 LEU A N 1
ATOM 4239 C CA . LEU A 1 535 ? 2.021 -20.469 11.938 1 92.69 535 LEU A CA 1
ATOM 4240 C C . LEU A 1 535 ? 1.243 -21.625 12.562 1 92.69 535 LEU A C 1
ATOM 4242 O O . LEU A 1 535 ? 0.905 -22.594 11.875 1 92.69 535 LEU A O 1
ATOM 4246 N N . GLU A 1 536 ? 0.898 -21.453 13.766 1 96 536 GLU A N 1
ATOM 4247 C CA . GLU A 1 536 ? 0.273 -22.531 14.531 1 96 536 GLU A CA 1
ATOM 4248 C C . GLU A 1 536 ? -1.085 -22.906 13.945 1 96 536 GLU A C 1
ATOM 4250 O O . GLU A 1 536 ? -1.399 -24.094 13.812 1 96 536 GLU A O 1
ATOM 4255 N N . PRO A 1 537 ? -1.888 -21.891 13.539 1 96.75 537 PRO A N 1
ATOM 4256 C CA . PRO A 1 537 ? -3.176 -22.297 12.969 1 96.75 537 PRO A CA 1
ATOM 4257 C C . PRO A 1 537 ? -3.023 -23.141 11.703 1 96.75 537 PRO A C 1
ATOM 4259 O O . PRO A 1 537 ? -3.818 -24.047 11.461 1 96.75 537 PRO A O 1
ATOM 4262 N N . ASN A 1 538 ? -2.039 -22.875 10.898 1 97 538 ASN A N 1
ATOM 4263 C CA . ASN A 1 538 ? -1.783 -23.688 9.711 1 97 538 ASN A CA 1
ATOM 4264 C C . ASN A 1 538 ? -1.332 -25.094 10.078 1 97 538 ASN A C 1
ATOM 4266 O O . ASN A 1 538 ? -1.714 -26.062 9.422 1 97 538 ASN A O 1
ATOM 4270 N N . ARG A 1 539 ? -0.472 -25.188 11.117 1 97.31 539 ARG A N 1
ATOM 4271 C CA . ARG A 1 539 ? -0.008 -26.5 11.578 1 97.31 539 ARG A CA 1
ATOM 4272 C C . ARG A 1 539 ? -1.179 -27.375 12.016 1 97.31 539 ARG A C 1
ATOM 4274 O O . ARG A 1 539 ? -1.292 -28.531 11.586 1 97.31 539 ARG A O 1
ATOM 4281 N N . VAL A 1 540 ? -2.045 -26.812 12.82 1 98 540 VAL A N 1
ATOM 4282 C CA . VAL A 1 540 ? -3.199 -27.531 13.344 1 98 540 VAL A CA 1
ATOM 4283 C C . VAL A 1 540 ? -4.09 -27.984 12.188 1 98 540 VAL A C 1
ATOM 4285 O O . VAL A 1 540 ? -4.531 -29.141 12.156 1 98 540 VAL A O 1
ATOM 4288 N N . GLN A 1 541 ? -4.316 -27.141 11.25 1 98.12 541 GLN A N 1
ATOM 4289 C CA . GLN A 1 541 ? -5.199 -27.453 10.133 1 98.12 541 GLN A CA 1
ATOM 4290 C C . GLN A 1 541 ? -4.578 -28.5 9.211 1 98.12 541 GLN A C 1
ATOM 4292 O O . GLN A 1 541 ? -5.25 -29.453 8.805 1 98.12 541 GLN A O 1
ATOM 4297 N N . ALA A 1 542 ? -3.312 -28.344 8.906 1 97.88 542 ALA A N 1
ATOM 4298 C CA . ALA A 1 542 ? -2.629 -29.25 7.984 1 97.88 542 ALA A CA 1
ATOM 4299 C C . ALA A 1 542 ? -2.541 -30.656 8.57 1 97.88 542 ALA A C 1
ATOM 4301 O O . ALA A 1 542 ? -2.818 -31.641 7.883 1 97.88 542 ALA A O 1
ATOM 4302 N N . LEU A 1 543 ? -2.176 -30.766 9.812 1 98.25 543 LEU A N 1
ATOM 4303 C CA . LEU A 1 543 ? -2.061 -32.062 10.461 1 98.25 543 LEU A CA 1
ATOM 4304 C C . LEU A 1 543 ? -3.438 -32.656 10.727 1 98.25 543 LEU A C 1
ATOM 4306 O O . LEU A 1 543 ? -3.598 -33.875 10.734 1 98.25 543 LEU A O 1
ATOM 4310 N N . GLY A 1 544 ? -4.391 -31.859 10.891 1 98.44 544 GLY A N 1
ATOM 4311 C CA . GLY A 1 544 ? -5.742 -32.281 11.203 1 98.44 544 GLY A CA 1
ATOM 4312 C C . GLY A 1 544 ? -6.457 -32.906 10.016 1 98.44 544 GLY A C 1
ATOM 4313 O O . GLY A 1 544 ? -7.156 -33.906 10.156 1 98.44 544 GLY A O 1
ATOM 4314 N N . GLU A 1 545 ? -6.336 -32.312 8.883 1 98.19 545 GLU A N 1
ATOM 4315 C CA . GLU A 1 545 ? -7.062 -32.812 7.711 1 98.19 545 GLU A CA 1
ATOM 4316 C C . GLU A 1 545 ? -6.148 -33.594 6.785 1 98.19 545 GLU A C 1
ATOM 4318 O O . GLU A 1 545 ? -6.621 -34.375 5.965 1 98.19 545 GLU A O 1
ATOM 4323 N N . ARG A 1 546 ? -4.82 -33.344 6.848 1 98.44 546 ARG A N 1
ATOM 4324 C CA . ARG A 1 546 ? -3.785 -34.031 6.07 1 98.44 546 ARG A CA 1
ATOM 4325 C C . ARG A 1 546 ? -4.148 -34.062 4.586 1 98.44 546 ARG A C 1
ATOM 4327 O O . ARG A 1 546 ? -4.059 -35.094 3.938 1 98.44 546 ARG A O 1
ATOM 4334 N N . ARG A 1 547 ? -4.613 -33.031 4.09 1 97.75 547 ARG A N 1
ATOM 4335 C CA . ARG A 1 547 ? -5.016 -32.875 2.693 1 97.75 547 ARG A CA 1
ATOM 4336 C C . ARG A 1 547 ? -3.809 -32.938 1.765 1 97.75 547 ARG A C 1
ATOM 4338 O O . ARG A 1 547 ? -2.756 -32.375 2.072 1 97.75 547 ARG A O 1
ATOM 4345 N N . VAL A 1 548 ? -3.906 -33.594 0.625 1 97.94 548 VAL A N 1
ATOM 4346 C CA . VAL A 1 548 ? -2.889 -33.562 -0.421 1 97.94 548 VAL A CA 1
ATOM 4347 C C . VAL A 1 548 ? -3.533 -33.219 -1.762 1 97.94 548 VAL A C 1
ATOM 4349 O O . VAL A 1 548 ? -4.758 -33.219 -1.892 1 97.94 548 VAL A O 1
ATOM 4352 N N . GLY A 1 549 ? -2.779 -32.781 -2.709 1 98.06 549 GLY A N 1
ATOM 4353 C CA . GLY A 1 549 ? -3.244 -32.406 -4.043 1 98.06 549 GLY A CA 1
ATOM 4354 C C . GLY A 1 549 ? -2.436 -33.094 -5.145 1 98.06 549 GLY A C 1
ATOM 4355 O O . GLY A 1 549 ? -1.584 -32.438 -5.766 1 98.06 549 GLY A O 1
ATOM 4356 N N . LEU A 1 550 ? -2.781 -34.281 -5.414 1 98.69 550 LEU A N 1
ATOM 4357 C CA . LEU A 1 550 ? -2.152 -35.031 -6.488 1 98.69 550 LEU A CA 1
ATOM 4358 C C . LEU A 1 550 ? -2.773 -34.688 -7.836 1 98.69 550 LEU A C 1
ATOM 4360 O O . LEU A 1 550 ? -3.992 -34.781 -8 1 98.69 550 LEU A O 1
ATOM 4364 N N . GLY A 1 551 ? -1.97 -34.188 -8.727 1 98.38 551 GLY A N 1
ATOM 4365 C CA . GLY A 1 551 ? -2.416 -33.812 -10.062 1 98.38 551 GLY A CA 1
ATOM 4366 C C . GLY A 1 551 ? -1.622 -34.531 -11.156 1 98.38 551 GLY A C 1
ATOM 4367 O O . GLY A 1 551 ? -1.186 -35.656 -10.984 1 98.38 551 GLY A O 1
ATOM 4368 N N . VAL A 1 552 ? -1.644 -33.938 -12.359 1 98.62 552 VAL A N 1
ATOM 4369 C CA . VAL A 1 552 ? -0.949 -34.531 -13.492 1 98.62 552 VAL A CA 1
ATOM 4370 C C . VAL A 1 552 ? -0.184 -33.438 -14.258 1 98.62 552 VAL A C 1
ATOM 4372 O O . VAL A 1 552 ? -0.419 -32.25 -14.062 1 98.62 552 VAL A O 1
ATOM 4375 N N . MET A 1 553 ? 0.735 -33.812 -14.961 1 98.06 553 MET A N 1
ATOM 4376 C CA . MET A 1 553 ? 1.342 -33.094 -16.078 1 98.06 553 MET A CA 1
ATOM 4377 C C . MET A 1 553 ? 1.462 -34 -17.297 1 98.06 553 MET A C 1
ATOM 4379 O O . MET A 1 553 ? 1.279 -35.188 -17.203 1 98.06 553 MET A O 1
ATOM 4383 N N . GLY A 1 554 ? 1.604 -33.406 -18.484 1 97.81 554 GLY A N 1
ATOM 4384 C CA . GLY A 1 554 ? 1.846 -34.219 -19.688 1 97.81 554 GLY A CA 1
ATOM 4385 C C . GLY A 1 554 ? 0.602 -34.906 -20.203 1 97.81 554 GLY A C 1
ATOM 4386 O O . GLY A 1 554 ? 0.695 -35.938 -20.859 1 97.81 554 GLY A O 1
ATOM 4387 N N . LEU A 1 555 ? -0.548 -34.406 -19.844 1 98.44 555 LEU A N 1
ATOM 4388 C CA . LEU A 1 555 ? -1.766 -35.031 -20.359 1 98.44 555 LEU A CA 1
ATOM 4389 C C . LEU A 1 555 ? -1.761 -35.062 -21.891 1 98.44 555 LEU A C 1
ATOM 4391 O O . LEU A 1 555 ? -2.088 -36.094 -22.484 1 98.44 555 LEU A O 1
ATOM 4395 N N . HIS A 1 556 ? -1.447 -33.938 -22.5 1 97.88 556 HIS A N 1
ATOM 4396 C CA . HIS A 1 556 ? -1.444 -33.875 -23.953 1 97.88 556 HIS A CA 1
ATOM 4397 C C . HIS A 1 556 ? -0.415 -34.844 -24.547 1 97.88 556 HIS A C 1
ATOM 4399 O O . HIS A 1 556 ? -0.648 -35.438 -25.594 1 97.88 556 HIS A O 1
ATOM 4405 N N . ASP A 1 557 ? 0.77 -34.969 -23.922 1 98 557 ASP A N 1
ATOM 4406 C CA . ASP A 1 557 ? 1.775 -35.938 -24.344 1 98 557 ASP A CA 1
ATOM 4407 C C . ASP A 1 557 ? 1.184 -37.344 -24.438 1 98 557 ASP A C 1
ATOM 4409 O O . ASP A 1 557 ? 1.35 -38.031 -25.438 1 98 557 ASP A O 1
ATOM 4413 N N . LEU A 1 558 ? 0.565 -37.719 -23.375 1 98.56 558 LEU A N 1
ATOM 4414 C CA . LEU A 1 558 ? -0.015 -39.062 -23.328 1 98.56 558 LEU A CA 1
ATOM 4415 C C . LEU A 1 558 ? -1.021 -39.25 -24.469 1 98.56 558 LEU A C 1
ATOM 4417 O O . LEU A 1 558 ? -1.021 -40.281 -25.125 1 98.56 558 LEU A O 1
ATOM 4421 N N . LEU A 1 559 ? -1.929 -38.25 -24.641 1 98.44 559 LEU A N 1
ATOM 4422 C CA . LEU A 1 559 ? -2.93 -38.375 -25.688 1 98.44 559 LEU A CA 1
ATOM 4423 C C . LEU A 1 559 ? -2.266 -38.469 -27.062 1 98.44 559 LEU A C 1
ATOM 4425 O O . LEU A 1 559 ? -2.723 -39.25 -27.922 1 98.44 559 LEU A O 1
ATOM 4429 N N . ILE A 1 560 ? -1.211 -37.719 -27.281 1 97.62 560 ILE A N 1
ATOM 4430 C CA . ILE A 1 560 ? -0.482 -37.75 -28.547 1 97.62 560 ILE A CA 1
ATOM 4431 C C . ILE A 1 560 ? 0.139 -39.156 -28.734 1 97.62 560 ILE A C 1
ATOM 4433 O O . ILE A 1 560 ? 0.032 -39.75 -29.797 1 97.62 560 ILE A O 1
ATOM 4437 N N . TYR A 1 561 ? 0.78 -39.688 -27.719 1 97.62 561 TYR A N 1
ATOM 4438 C CA . TYR A 1 561 ? 1.379 -41.031 -27.781 1 97.62 561 TYR A CA 1
ATOM 4439 C C . TYR A 1 561 ? 0.326 -42.094 -28.094 1 97.62 561 TYR A C 1
ATOM 4441 O O . TYR A 1 561 ? 0.607 -43.062 -28.781 1 97.62 561 TYR A O 1
ATOM 4449 N N . CYS A 1 562 ? -0.857 -41.875 -27.625 1 97.81 562 CYS A N 1
ATOM 4450 C CA . CYS A 1 562 ? -1.949 -42.812 -27.844 1 97.81 562 CYS A CA 1
ATOM 4451 C C . CYS A 1 562 ? -2.711 -42.469 -29.125 1 97.81 562 CYS A C 1
ATOM 4453 O O . CYS A 1 562 ? -3.732 -43.094 -29.422 1 97.81 562 CYS A O 1
ATOM 4455 N N . GLU A 1 563 ? -2.326 -41.469 -29.828 1 97.06 563 GLU A N 1
ATOM 4456 C CA . GLU A 1 563 ? -2.895 -41.031 -31.094 1 97.06 563 GLU A CA 1
ATOM 4457 C C . GLU A 1 563 ? -4.375 -40.688 -30.953 1 97.06 563 GLU A C 1
ATOM 4459 O O . GLU A 1 563 ? -5.207 -41.125 -31.734 1 97.06 563 GLU A O 1
ATOM 4464 N N . THR A 1 564 ? -4.625 -39.969 -29.922 1 97.56 564 THR A N 1
ATOM 4465 C CA . THR A 1 564 ? -5.969 -39.5 -29.625 1 97.56 564 THR A CA 1
ATOM 4466 C C . THR A 1 564 ? -6 -37.969 -29.547 1 97.56 564 THR A C 1
ATOM 4468 O O . THR A 1 564 ? -5.117 -37.375 -28.938 1 97.56 564 THR A O 1
ATOM 4471 N N . VAL A 1 565 ? -7.035 -37.375 -30.078 1 97.62 565 VAL A N 1
ATOM 4472 C CA . VAL A 1 565 ? -7.105 -35.938 -30.219 1 97.62 565 VAL A CA 1
ATOM 4473 C C . VAL A 1 565 ? -7.645 -35.312 -28.938 1 97.62 565 VAL A C 1
ATOM 4475 O O . VAL A 1 565 ? -8.719 -35.688 -28.453 1 97.62 565 VAL A O 1
ATOM 4478 N N . TYR A 1 566 ? -6.902 -34.438 -28.375 1 97.81 566 TYR A N 1
ATOM 4479 C CA . TYR A 1 566 ? -7.348 -33.688 -27.219 1 97.81 566 TYR A CA 1
ATOM 4480 C C . TYR A 1 566 ? -8.688 -33 -27.484 1 97.81 566 TYR A C 1
ATOM 4482 O O . TYR A 1 566 ? -8.867 -32.344 -28.5 1 97.81 566 TYR A O 1
ATOM 4490 N N . GLY A 1 567 ? -9.68 -33.188 -26.594 1 96.69 567 GLY A N 1
ATOM 4491 C CA . GLY A 1 567 ? -10.953 -32.5 -26.688 1 96.69 567 GLY A CA 1
ATOM 4492 C C . GLY A 1 567 ? -11.969 -33.25 -27.531 1 96.69 567 GLY A C 1
ATOM 4493 O O . GLY A 1 567 ? -13.133 -32.844 -27.609 1 96.69 567 GLY A O 1
ATOM 4494 N N . SER A 1 568 ? -11.562 -34.281 -28.172 1 97.12 568 SER A N 1
ATOM 4495 C CA . SER A 1 568 ? -12.484 -35.094 -28.938 1 97.12 568 SER A CA 1
ATOM 4496 C C . SER A 1 568 ? -13.281 -36.031 -28.016 1 97.12 568 SER A C 1
ATOM 4498 O O . SER A 1 568 ? -12.953 -36.156 -26.844 1 97.12 568 SER A O 1
ATOM 4500 N N . GLU A 1 569 ? -14.32 -36.594 -28.562 1 96.81 569 GLU A N 1
ATOM 4501 C CA . GLU A 1 569 ? -15.117 -37.531 -27.781 1 96.81 569 GLU A CA 1
ATOM 4502 C C . GLU A 1 569 ? -14.281 -38.719 -27.312 1 96.81 569 GLU A C 1
ATOM 4504 O O . GLU A 1 569 ? -14.352 -39.125 -26.156 1 96.81 569 GLU A O 1
ATOM 4509 N N . GLU A 1 570 ? -13.523 -39.25 -28.234 1 97.06 570 GLU A N 1
ATOM 4510 C CA . GLU A 1 570 ? -12.641 -40.375 -27.891 1 97.06 570 GLU A CA 1
ATOM 4511 C C . GLU A 1 570 ? -11.586 -39.938 -26.875 1 97.06 570 GLU A C 1
ATOM 4513 O O . GLU A 1 570 ? -11.273 -40.688 -25.953 1 97.06 570 GLU A O 1
ATOM 4518 N N . GLY A 1 571 ? -11.07 -38.812 -27.125 1 97.56 571 GLY A N 1
ATOM 4519 C CA . GLY A 1 571 ? -10.102 -38.281 -26.188 1 97.56 571 GLY A CA 1
ATOM 4520 C C . GLY A 1 571 ? -10.672 -38.125 -24.781 1 97.56 571 GLY A C 1
ATOM 4521 O O . GLY A 1 571 ? -10.016 -38.469 -23.797 1 97.56 571 GLY A O 1
ATOM 4522 N N . ASN A 1 572 ? -11.852 -37.625 -24.672 1 98.19 572 ASN A N 1
ATOM 4523 C CA . ASN A 1 572 ? -12.484 -37.406 -23.375 1 98.19 572 ASN A CA 1
ATOM 4524 C C . ASN A 1 572 ? -12.836 -38.719 -22.688 1 98.19 572 ASN A C 1
ATOM 4526 O O . ASN A 1 572 ? -12.82 -38.781 -21.453 1 98.19 572 ASN A O 1
ATOM 4530 N N . GLN A 1 573 ? -13.141 -39.656 -23.453 1 98.12 573 GLN A N 1
ATOM 4531 C CA . GLN A 1 573 ? -13.367 -41 -22.875 1 98.12 573 GLN A CA 1
ATOM 4532 C C . GLN A 1 573 ? -12.094 -41.531 -22.234 1 98.12 573 GLN A C 1
ATOM 4534 O O . GLN A 1 573 ? -12.133 -42.094 -21.141 1 98.12 573 GLN A O 1
ATOM 4539 N N . LEU A 1 574 ? -11.031 -41.438 -22.969 1 98.19 574 LEU A N 1
ATOM 4540 C CA . LEU A 1 574 ? -9.75 -41.906 -22.438 1 98.19 574 LEU A CA 1
ATOM 4541 C C . LEU A 1 574 ? -9.367 -41.094 -21.188 1 98.19 574 LEU A C 1
ATOM 4543 O O . LEU A 1 574 ? -8.891 -41.688 -20.203 1 98.19 574 LEU A O 1
ATOM 4547 N N . VAL A 1 575 ? -9.555 -39.812 -21.281 1 98.62 575 VAL A N 1
ATOM 4548 C CA . VAL A 1 575 ? -9.266 -38.938 -20.156 1 98.62 575 VAL A CA 1
ATOM 4549 C C . VAL A 1 575 ? -10.094 -39.375 -18.938 1 98.62 575 VAL A C 1
ATOM 4551 O O . VAL A 1 575 ? -9.578 -39.438 -17.828 1 98.62 575 VAL A O 1
ATOM 4554 N N . ASP A 1 576 ? -11.312 -39.625 -19.141 1 98.5 576 ASP A N 1
ATOM 4555 C CA . ASP A 1 576 ? -12.211 -40.094 -18.078 1 98.5 576 ASP A CA 1
ATOM 4556 C C . ASP A 1 576 ? -11.664 -41.344 -17.406 1 98.5 576 ASP A C 1
ATOM 4558 O O . ASP A 1 576 ? -11.648 -41.438 -16.172 1 98.5 576 ASP A O 1
ATOM 4562 N N . GLU A 1 577 ? -11.188 -42.25 -18.172 1 98.44 577 GLU A N 1
ATOM 4563 C CA . GLU A 1 577 ? -10.641 -43.531 -17.656 1 98.44 577 GLU A CA 1
ATOM 4564 C C . GLU A 1 577 ? -9.367 -43.281 -16.844 1 98.44 577 GLU A C 1
ATOM 4566 O O . GLU A 1 577 ? -9.164 -43.906 -15.805 1 98.44 577 GLU A O 1
ATOM 4571 N N . ILE A 1 578 ? -8.562 -42.5 -17.375 1 98.69 578 ILE A N 1
ATOM 4572 C CA . ILE A 1 578 ? -7.297 -42.188 -16.719 1 98.69 578 ILE A CA 1
ATOM 4573 C C . ILE A 1 578 ? -7.555 -41.594 -15.352 1 98.69 578 ILE A C 1
ATOM 4575 O O . ILE A 1 578 ? -6.992 -42.031 -14.352 1 98.69 578 ILE A O 1
ATOM 4579 N N . PHE A 1 579 ? -8.414 -40.594 -15.266 1 98.75 579 PHE A N 1
ATOM 4580 C CA . PHE A 1 579 ? -8.633 -39.875 -14.016 1 98.75 579 PHE A CA 1
ATOM 4581 C C . PHE A 1 579 ? -9.445 -40.719 -13.039 1 98.75 579 PHE A C 1
ATOM 4583 O O . PHE A 1 579 ? -9.266 -40.625 -11.828 1 98.75 579 PHE A O 1
ATOM 4590 N N . GLU A 1 580 ? -10.344 -41.531 -13.555 1 98.56 580 GLU A N 1
ATOM 4591 C CA . GLU A 1 580 ? -10.992 -42.5 -12.68 1 98.56 580 GLU A CA 1
ATOM 4592 C C . GLU A 1 580 ? -9.961 -43.406 -12.008 1 98.56 580 GLU A C 1
ATOM 4594 O O . GLU A 1 580 ? -10.039 -43.656 -10.797 1 98.56 580 GLU A O 1
ATOM 4599 N N . THR A 1 581 ? -9.016 -43.906 -12.82 1 98.75 581 THR A N 1
ATOM 4600 C CA . THR A 1 581 ? -7.973 -44.781 -12.297 1 98.75 581 THR A CA 1
ATOM 4601 C C . THR A 1 581 ? -7.145 -44.062 -11.234 1 98.75 581 THR A C 1
ATOM 4603 O O . THR A 1 581 ? -6.859 -44.625 -10.18 1 98.75 581 THR A O 1
ATOM 4606 N N . ILE A 1 582 ? -6.77 -42.875 -11.508 1 98.88 582 ILE A N 1
ATOM 4607 C CA . ILE A 1 582 ? -5.977 -42.094 -10.57 1 98.88 582 ILE A CA 1
ATOM 4608 C C . ILE A 1 582 ? -6.758 -41.906 -9.273 1 98.88 582 ILE A C 1
ATOM 4610 O O . ILE A 1 582 ? -6.242 -42.156 -8.18 1 98.88 582 ILE A O 1
ATOM 4614 N N . ALA A 1 583 ? -8.039 -41.5 -9.383 1 98.81 583 ALA A N 1
ATOM 4615 C CA . ALA A 1 583 ? -8.867 -41.156 -8.219 1 98.81 583 ALA A CA 1
ATOM 4616 C C . ALA A 1 583 ? -9.078 -42.406 -7.344 1 98.81 583 ALA A C 1
ATOM 4618 O O . ALA A 1 583 ? -8.852 -42.344 -6.133 1 98.81 583 ALA A O 1
ATOM 4619 N N . VAL A 1 584 ? -9.445 -43.469 -7.938 1 98.75 584 VAL A N 1
ATOM 4620 C CA . VAL A 1 584 ? -9.773 -44.688 -7.195 1 98.75 584 VAL A CA 1
ATOM 4621 C C . VAL A 1 584 ? -8.516 -45.25 -6.551 1 98.75 584 VAL A C 1
ATOM 4623 O O . VAL A 1 584 ? -8.531 -45.656 -5.387 1 98.75 584 VAL A O 1
ATOM 4626 N N . THR A 1 585 ? -7.418 -45.219 -7.312 1 98.88 585 THR A N 1
ATOM 4627 C CA . THR A 1 585 ? -6.156 -45.719 -6.773 1 98.88 585 THR A CA 1
ATOM 4628 C C . THR A 1 585 ? -5.695 -44.875 -5.602 1 98.88 585 THR A C 1
ATOM 4630 O O . THR A 1 585 ? -5.234 -45.375 -4.582 1 98.88 585 THR A O 1
ATOM 4633 N N . ALA A 1 586 ? -5.793 -43.562 -5.719 1 98.94 586 ALA A N 1
ATOM 4634 C CA . ALA A 1 586 ? -5.367 -42.656 -4.664 1 98.94 586 ALA A CA 1
ATOM 4635 C C . ALA A 1 586 ? -6.164 -42.875 -3.383 1 98.94 586 ALA A C 1
ATOM 4637 O O . ALA A 1 586 ? -5.59 -42.969 -2.295 1 98.94 586 ALA A O 1
ATOM 4638 N N . TYR A 1 587 ? -7.488 -42.938 -3.496 1 98.88 587 TYR A N 1
ATOM 4639 C CA . TYR A 1 587 ? -8.336 -43.125 -2.322 1 98.88 587 TYR A CA 1
ATOM 4640 C C . TYR A 1 587 ? -8.125 -44.5 -1.687 1 98.88 587 TYR A C 1
ATOM 4642 O O . TYR A 1 587 ? -8.094 -44.625 -0.46 1 98.88 587 TYR A O 1
ATOM 4650 N N . ARG A 1 588 ? -7.938 -45.562 -2.49 1 98.81 588 ARG A N 1
ATOM 4651 C CA . ARG A 1 588 ? -7.621 -46.906 -1.951 1 98.81 588 ARG A CA 1
ATOM 4652 C C . ARG A 1 588 ? -6.289 -46.875 -1.209 1 98.81 588 ARG A C 1
ATOM 4654 O O . ARG A 1 588 ? -6.156 -47.5 -0.148 1 98.81 588 ARG A O 1
ATOM 4661 N N . THR A 1 589 ? -5.34 -46.219 -1.836 1 98.88 589 THR A N 1
ATOM 4662 C CA . THR A 1 589 ? -4.031 -46.094 -1.198 1 98.88 589 THR A CA 1
ATOM 4663 C C . THR A 1 589 ? -4.145 -45.375 0.141 1 98.88 589 THR A C 1
ATOM 4665 O O . THR A 1 589 ? -3.518 -45.781 1.124 1 98.88 589 THR A O 1
ATOM 4668 N N . SER A 1 590 ? -4.906 -44.312 0.225 1 98.88 590 SER A N 1
ATOM 4669 C CA . SER A 1 590 ? -5.078 -43.531 1.452 1 98.88 590 SER A CA 1
ATOM 4670 C C . SER A 1 590 ? -5.762 -44.375 2.535 1 98.88 590 SER A C 1
ATOM 4672 O O . SER A 1 590 ? -5.465 -44.219 3.721 1 98.88 590 SER A O 1
ATOM 4674 N N . ILE A 1 591 ? -6.707 -45.25 2.154 1 98.81 591 ILE A N 1
ATOM 4675 C CA . ILE A 1 591 ? -7.336 -46.156 3.092 1 98.81 591 ILE A CA 1
ATOM 4676 C C . ILE A 1 591 ? -6.289 -47.125 3.652 1 98.81 591 ILE A C 1
ATOM 4678 O O . ILE A 1 591 ? -6.258 -47.375 4.855 1 98.81 591 ILE A O 1
ATOM 4682 N N . GLU A 1 592 ? -5.414 -47.656 2.766 1 98.62 592 GLU A N 1
ATOM 4683 C CA . GLU A 1 592 ? -4.344 -48.531 3.213 1 98.62 592 GLU A CA 1
ATOM 4684 C C . GLU A 1 592 ? -3.408 -47.844 4.184 1 98.62 592 GLU A C 1
ATOM 4686 O O . GLU A 1 592 ? -2.959 -48.438 5.168 1 98.62 592 GLU A O 1
ATOM 4691 N N . LEU A 1 593 ? -3.088 -46.625 3.9 1 98.56 593 LEU A N 1
ATOM 4692 C CA . LEU A 1 593 ? -2.238 -45.844 4.785 1 98.56 593 LEU A CA 1
ATOM 4693 C C . LEU A 1 593 ? -2.92 -45.594 6.129 1 98.56 593 LEU A C 1
ATOM 4695 O O . LEU A 1 593 ? -2.254 -45.531 7.168 1 98.56 593 LEU A O 1
ATOM 4699 N N . ALA A 1 594 ? -4.246 -45.438 6.086 1 98.56 594 ALA A N 1
ATOM 4700 C CA . ALA A 1 594 ? -4.988 -45.281 7.336 1 98.56 594 ALA A CA 1
ATOM 4701 C C . ALA A 1 594 ? -4.859 -46.5 8.219 1 98.56 594 ALA A C 1
ATOM 4703 O O . ALA A 1 594 ? -4.801 -46.406 9.445 1 98.56 594 ALA A O 1
ATOM 4704 N N . LYS A 1 595 ? -4.863 -47.688 7.594 1 97.94 595 LYS A N 1
ATOM 4705 C CA . LYS A 1 595 ? -4.66 -48.906 8.336 1 97.94 595 LYS A CA 1
ATOM 4706 C C . LYS A 1 595 ? -3.295 -48.938 9.016 1 97.94 595 LYS A C 1
ATOM 4708 O O . LYS A 1 595 ? -3.154 -49.438 10.133 1 97.94 595 LYS A O 1
ATOM 4713 N N . GLU A 1 596 ? -2.381 -48.375 8.344 1 97.19 596 GLU A N 1
ATOM 4714 C CA . GLU A 1 596 ? -0.999 -48.406 8.812 1 97.19 596 GLU A CA 1
ATOM 4715 C C . GLU A 1 596 ? -0.727 -47.281 9.805 1 97.19 596 GLU A C 1
ATOM 4717 O O . GLU A 1 596 ? -0.102 -47.5 10.844 1 97.19 596 GLU A O 1
ATOM 4722 N N . LYS A 1 597 ? -1.206 -46.031 9.5 1 97.06 597 LYS A N 1
ATOM 4723 C CA . LYS A 1 597 ? -0.777 -44.812 10.219 1 97.06 597 LYS A CA 1
ATOM 4724 C C . LYS A 1 597 ? -1.952 -44.156 10.93 1 97.06 597 LYS A C 1
ATOM 4726 O O . LYS A 1 597 ? -1.764 -43.219 11.711 1 97.06 597 LYS A O 1
ATOM 4731 N N . GLY A 1 598 ? -3.121 -44.688 10.75 1 97.19 598 GLY A N 1
ATOM 4732 C CA . GLY A 1 598 ? -4.32 -44.062 11.305 1 97.19 598 GLY A CA 1
ATOM 4733 C C . GLY A 1 598 ? -4.977 -43.094 10.367 1 97.19 598 GLY A C 1
ATOM 4734 O O . GLY A 1 598 ? -4.336 -42.594 9.445 1 97.19 598 GLY A O 1
ATOM 4735 N N . SER A 1 599 ? -6.25 -42.781 10.625 1 98.12 599 SER A N 1
ATOM 4736 C CA . SER A 1 599 ? -6.996 -41.781 9.875 1 98.12 599 SER A CA 1
ATOM 4737 C C . SER A 1 599 ? -6.527 -40.375 10.219 1 98.12 599 SER A C 1
ATOM 4739 O O . SER A 1 599 ? -5.891 -40.156 11.25 1 98.12 599 SER A O 1
ATOM 4741 N N . PHE A 1 600 ? -6.809 -39.469 9.305 1 98.5 600 PHE A N 1
ATOM 4742 C CA . PHE A 1 600 ? -6.508 -38.094 9.672 1 98.5 600 PHE A CA 1
ATOM 4743 C C . PHE A 1 600 ? -7.305 -37.656 10.906 1 98.5 600 PHE A C 1
ATOM 4745 O O . PHE A 1 600 ? -8.445 -38.094 11.086 1 98.5 600 PHE A O 1
ATOM 4752 N N . PRO A 1 601 ? -6.816 -36.781 11.734 1 98.38 601 PRO A N 1
ATOM 4753 C CA . PRO A 1 601 ? -7.332 -36.5 13.078 1 98.38 601 PRO A CA 1
ATOM 4754 C C . PRO A 1 601 ? -8.742 -35.938 13.062 1 98.38 601 PRO A C 1
ATOM 4756 O O . PRO A 1 601 ? -9.562 -36.281 13.914 1 98.38 601 PRO A O 1
ATOM 4759 N N . PHE A 1 602 ? -9.148 -35.125 12.148 1 98.44 602 PHE A N 1
ATOM 4760 C CA . PHE A 1 602 ? -10.469 -34.5 12.141 1 98.44 602 PHE A CA 1
ATOM 4761 C C . PHE A 1 602 ? -11.555 -35.531 11.867 1 98.44 602 PHE A C 1
ATOM 4763 O O . PHE A 1 602 ? -12.742 -35.25 12.047 1 98.44 602 PHE A O 1
ATOM 4770 N N . LEU A 1 603 ? -11.133 -36.75 11.391 1 98.31 603 LEU A N 1
ATOM 4771 C CA . LEU A 1 603 ? -12.102 -37.812 11.141 1 98.31 603 LEU A CA 1
ATOM 4772 C C . LEU A 1 603 ? -12.195 -38.75 12.336 1 98.31 603 LEU A C 1
ATOM 4774 O O . LEU A 1 603 ? -12.781 -39.844 12.234 1 98.31 603 LEU A O 1
ATOM 4778 N N . VAL A 1 604 ? -11.578 -38.438 13.414 1 98.06 604 VAL A N 1
ATOM 4779 C CA . VAL A 1 604 ? -11.586 -39.219 14.641 1 98.06 604 VAL A CA 1
ATOM 4780 C C . VAL A 1 604 ? -12.297 -38.438 15.75 1 98.06 604 VAL A C 1
ATOM 4782 O O . VAL A 1 604 ? -11.875 -37.344 16.125 1 98.06 604 VAL A O 1
ATOM 4785 N N . GLY A 1 605 ? -13.352 -39.031 16.172 1 96.38 605 GLY A N 1
ATOM 4786 C CA . GLY A 1 605 ? -14.109 -38.406 17.234 1 96.38 605 GLY A CA 1
ATOM 4787 C C . GLY A 1 605 ? -13.594 -38.75 18.625 1 96.38 605 GLY A C 1
ATOM 4788 O O . GLY A 1 605 ? -12.562 -39.406 18.766 1 96.38 605 GLY A O 1
ATOM 4789 N N . ALA A 1 606 ? -14.32 -38.281 19.578 1 95.31 606 ALA A N 1
ATOM 4790 C CA . ALA A 1 606 ? -13.953 -38.5 20.984 1 95.31 606 ALA A CA 1
ATOM 4791 C C . ALA A 1 606 ? -14.086 -39.969 21.375 1 95.31 606 ALA A C 1
ATOM 4793 O O . ALA A 1 606 ? -13.375 -40.438 22.25 1 95.31 606 ALA A O 1
ATOM 4794 N N . ASP A 1 607 ? -15.016 -40.656 20.719 1 96 607 ASP A N 1
ATOM 4795 C CA . ASP A 1 607 ? -15.211 -42.094 20.953 1 96 607 ASP A CA 1
ATOM 4796 C C . ASP A 1 607 ? -15.523 -42.844 19.656 1 96 607 ASP A C 1
ATOM 4798 O O . ASP A 1 607 ? -15.531 -42.219 18.578 1 96 607 ASP A O 1
ATOM 4802 N N . GLU A 1 608 ? -15.695 -44.031 19.766 1 95.5 608 GLU A N 1
ATOM 4803 C CA . GLU A 1 608 ? -15.883 -44.844 18.594 1 95.5 608 GLU A CA 1
ATOM 4804 C C . GLU A 1 608 ? -17.172 -44.5 17.859 1 95.5 608 GLU A C 1
ATOM 4806 O O . GLU A 1 608 ? -17.25 -44.594 16.641 1 95.5 608 GLU A O 1
ATOM 4811 N N . ASN A 1 609 ? -18.188 -44.219 18.641 1 96.5 609 ASN A N 1
ATOM 4812 C CA . ASN A 1 609 ? -19.469 -43.875 18.031 1 96.5 609 ASN A CA 1
ATOM 4813 C C . ASN A 1 609 ? -19.359 -42.594 17.219 1 96.5 609 ASN A C 1
ATOM 4815 O O . ASN A 1 609 ? -19.891 -42.5 16.109 1 96.5 609 ASN A O 1
ATOM 4819 N N . GLU A 1 610 ? -18.734 -41.656 17.766 1 96.75 610 GLU A N 1
ATOM 4820 C CA . GLU A 1 610 ? -18.562 -40.375 17.062 1 96.75 610 GLU A CA 1
ATOM 4821 C C . GLU A 1 610 ? -17.672 -40.562 15.828 1 96.75 610 GLU A C 1
ATOM 4823 O O . GLU A 1 610 ? -17.891 -39.906 14.797 1 96.75 610 GLU A O 1
ATOM 4828 N N . THR A 1 611 ? -16.656 -41.375 15.938 1 97.81 611 THR A N 1
ATOM 4829 C CA . THR A 1 611 ? -15.781 -41.688 14.812 1 97.81 611 THR A CA 1
ATOM 4830 C C . THR A 1 611 ? -16.562 -42.281 13.664 1 97.81 611 THR A C 1
ATOM 4832 O O . THR A 1 611 ? -16.391 -41.906 12.508 1 97.81 611 THR A O 1
ATOM 4835 N N . MET A 1 612 ? -17.453 -43.156 13.977 1 97.44 612 MET A N 1
ATOM 4836 C CA . MET A 1 612 ? -18.25 -43.812 12.953 1 97.44 612 MET A CA 1
ATOM 4837 C C . MET A 1 612 ? -19.203 -42.844 12.281 1 97.44 612 MET A C 1
ATOM 4839 O O . MET A 1 612 ? -19.438 -42.906 11.07 1 97.44 612 MET A O 1
ATOM 4843 N N . LYS A 1 613 ? -19.719 -42 13.055 1 97.56 613 LYS A N 1
ATOM 4844 C CA . LYS A 1 613 ? -20.594 -40.969 12.492 1 97.56 613 LYS A CA 1
ATOM 4845 C C . LYS A 1 613 ? -19.828 -40.062 11.531 1 97.56 613 LYS A C 1
ATOM 4847 O O . LYS A 1 613 ? -20.344 -39.719 10.469 1 97.56 613 LYS A O 1
ATOM 4852 N N . LEU A 1 614 ? -18.656 -39.688 11.93 1 98.19 614 LEU A N 1
ATOM 4853 C CA . LEU A 1 614 ? -17.828 -38.844 11.086 1 98.19 614 LEU A CA 1
ATOM 4854 C C . LEU A 1 614 ? -17.484 -39.562 9.781 1 98.19 614 LEU A C 1
ATOM 4856 O O . LEU A 1 614 ? -17.562 -38.969 8.703 1 98.19 614 LEU A O 1
ATOM 4860 N N . ARG A 1 615 ? -17.094 -40.812 9.812 1 98.44 615 ARG A N 1
ATOM 4861 C CA . ARG A 1 615 ? -16.766 -41.594 8.633 1 98.44 615 ARG A CA 1
ATOM 4862 C C . ARG A 1 615 ? -17.969 -41.75 7.711 1 98.44 615 ARG A C 1
ATOM 4864 O O . ARG A 1 615 ? -17.828 -41.688 6.488 1 98.44 615 ARG A O 1
ATOM 4871 N N . SER A 1 616 ? -19.141 -41.906 8.344 1 98.06 616 SER A N 1
ATOM 4872 C CA . SER A 1 616 ? -20.375 -41.969 7.551 1 98.06 616 SER A CA 1
ATOM 4873 C C . SER A 1 616 ? -20.656 -40.656 6.844 1 98.06 616 SER A C 1
ATOM 4875 O O . SER A 1 616 ? -20.984 -40.625 5.656 1 98.06 616 SER A O 1
ATOM 4877 N N . ARG A 1 617 ? -20.547 -39.625 7.578 1 98.12 617 ARG A N 1
ATOM 4878 C CA . ARG A 1 617 ? -20.734 -38.312 6.98 1 98.12 617 ARG A CA 1
ATOM 4879 C C . ARG A 1 617 ? -19.75 -38.062 5.84 1 98.12 617 ARG A C 1
ATOM 4881 O O . ARG A 1 617 ? -20.109 -37.469 4.82 1 98.12 617 ARG A O 1
ATOM 4888 N N . PHE A 1 618 ? -18.547 -38.531 6.023 1 98.56 618 PHE A N 1
ATOM 4889 C CA . PHE A 1 618 ? -17.5 -38.375 5.012 1 98.56 618 PHE A CA 1
ATOM 4890 C C . PHE A 1 618 ? -17.906 -39.094 3.725 1 98.56 618 PHE A C 1
ATOM 4892 O O . PHE A 1 618 ? -17.766 -38.531 2.635 1 98.56 618 PHE A O 1
ATOM 4899 N N . THR A 1 619 ? -18.406 -40.281 3.77 1 98.31 619 THR A N 1
ATOM 4900 C CA . THR A 1 619 ? -18.766 -41.062 2.596 1 98.31 619 THR A CA 1
ATOM 4901 C C . THR A 1 619 ? -20.031 -40.531 1.932 1 98.31 619 THR A C 1
ATOM 4903 O O . THR A 1 619 ? -20.328 -40.906 0.792 1 98.31 619 THR A O 1
ATOM 4906 N N . GLU A 1 620 ? -20.719 -39.594 2.617 1 97.56 620 GLU A N 1
ATOM 4907 C CA . GLU A 1 620 ? -21.984 -39.031 2.104 1 97.56 620 GLU A CA 1
ATOM 4908 C C . GLU A 1 620 ? -21.766 -37.656 1.502 1 97.56 620 GLU A C 1
ATOM 4910 O O . GLU A 1 620 ? -22.734 -37.031 1.048 1 97.56 620 GLU A O 1
ATOM 4915 N N . THR A 1 621 ? -20.594 -37.25 1.505 1 97.56 621 THR A N 1
ATOM 4916 C CA . THR A 1 621 ? -20.328 -35.938 0.871 1 97.56 621 THR A CA 1
ATOM 4917 C C . THR A 1 621 ? -20.562 -36.031 -0.634 1 97.56 621 THR A C 1
ATOM 4919 O O . THR A 1 621 ? -20.672 -37.125 -1.194 1 97.56 621 THR A O 1
ATOM 4922 N N . GLY A 1 622 ? -20.688 -34.812 -1.249 1 97.06 622 GLY A N 1
ATOM 4923 C CA . GLY A 1 622 ? -21.016 -34.75 -2.666 1 97.06 622 GLY A CA 1
ATOM 4924 C C . GLY A 1 622 ? -20.031 -35.531 -3.535 1 97.06 622 GLY A C 1
ATOM 4925 O O . GLY A 1 622 ? -20.438 -36.281 -4.434 1 97.06 622 GLY A O 1
ATOM 4926 N N . TYR A 1 623 ? -18.781 -35.438 -3.307 1 98.12 623 TYR A N 1
ATOM 4927 C CA . TYR A 1 623 ? -17.75 -36.094 -4.109 1 98.12 623 TYR A CA 1
ATOM 4928 C C . TYR A 1 623 ? -17.703 -37.562 -3.818 1 98.12 623 TYR A C 1
ATOM 4930 O O . TYR A 1 623 ? -17.672 -38.406 -4.742 1 98.12 623 TYR A O 1
ATOM 4938 N N . MET A 1 624 ? -17.75 -37.969 -2.561 1 98.12 624 MET A N 1
ATOM 4939 C CA . MET A 1 624 ? -17.516 -39.375 -2.141 1 98.12 624 MET A CA 1
ATOM 4940 C C . MET A 1 624 ? -18.672 -40.25 -2.58 1 98.12 624 MET A C 1
ATOM 4942 O O . MET A 1 624 ? -18.469 -41.438 -2.867 1 98.12 624 MET A O 1
ATOM 4946 N N . LYS A 1 625 ? -19.797 -39.688 -2.713 1 96.44 625 LYS A N 1
ATOM 4947 C CA . LYS A 1 625 ? -20.953 -40.5 -3.105 1 96.44 625 LYS A CA 1
ATOM 4948 C C . LYS A 1 625 ? -20.75 -41.125 -4.473 1 96.44 625 LYS A C 1
ATOM 4950 O O . LYS A 1 625 ? -21.359 -42.156 -4.789 1 96.44 625 LYS A O 1
ATOM 4955 N N . LYS A 1 626 ? -19.859 -40.594 -5.188 1 95 626 LYS A N 1
ATOM 4956 C CA . LYS A 1 626 ? -19.641 -41.062 -6.551 1 95 626 LYS A CA 1
ATOM 4957 C C . LYS A 1 626 ? -18.547 -42.125 -6.586 1 95 626 LYS A C 1
ATOM 4959 O O . LYS A 1 626 ? -18.344 -42.781 -7.613 1 95 626 LYS A O 1
ATOM 4964 N N . MET A 1 627 ? -17.875 -42.406 -5.559 1 97.94 627 MET A N 1
ATOM 4965 C CA . MET A 1 627 ? -16.781 -43.344 -5.508 1 97.94 627 MET A CA 1
ATOM 4966 C C . MET A 1 627 ? -17.312 -44.781 -5.453 1 97.94 627 MET A C 1
ATOM 4968 O O . MET A 1 627 ? -18.438 -45.031 -5.027 1 97.94 627 MET A O 1
ATOM 4972 N N . PRO A 1 628 ? -16.469 -45.75 -5.855 1 98 628 PRO A N 1
ATOM 4973 C CA . PRO A 1 628 ? -16.891 -47.156 -5.816 1 98 628 PRO A CA 1
ATOM 4974 C C . PRO A 1 628 ? -17.234 -47.625 -4.406 1 98 628 PRO A C 1
ATOM 4976 O O . PRO A 1 628 ? -16.656 -47.125 -3.43 1 98 628 PRO A O 1
ATOM 4979 N N . ASP A 1 629 ? -18.016 -48.625 -4.344 1 97.75 629 ASP A N 1
ATOM 4980 C CA . ASP A 1 629 ? -18.531 -49.156 -3.078 1 97.75 629 ASP A CA 1
ATOM 4981 C C . ASP A 1 629 ? -17.406 -49.625 -2.182 1 97.75 629 ASP A C 1
ATOM 4983 O O . ASP A 1 629 ? -17.453 -49.469 -0.959 1 97.75 629 ASP A O 1
ATOM 4987 N N . ASP A 1 630 ? -16.5 -50.188 -2.768 1 97.94 630 ASP A N 1
ATOM 4988 C CA . ASP A 1 630 ? -15.414 -50.75 -1.966 1 97.94 630 ASP A CA 1
ATOM 4989 C C . ASP A 1 630 ? -14.641 -49.625 -1.269 1 97.94 630 ASP A C 1
ATOM 4991 O O . ASP A 1 630 ? -14.141 -49.812 -0.157 1 97.94 630 ASP A O 1
ATOM 4995 N N . VAL A 1 631 ? -14.523 -48.5 -1.921 1 98.56 631 VAL A N 1
ATOM 4996 C CA . VAL A 1 631 ? -13.875 -47.344 -1.315 1 98.56 631 VAL A CA 1
ATOM 4997 C C . VAL A 1 631 ? -14.711 -46.812 -0.151 1 98.56 631 VAL A C 1
ATOM 4999 O O . VAL A 1 631 ? -14.188 -46.562 0.936 1 98.56 631 VAL A O 1
ATOM 5002 N N . LEU A 1 632 ? -16.016 -46.688 -0.328 1 98.56 632 LEU A N 1
ATOM 5003 C CA . LEU A 1 632 ? -16.922 -46.219 0.706 1 98.56 632 LEU A CA 1
ATOM 5004 C C . LEU A 1 632 ? -16.906 -47.125 1.925 1 98.56 632 LEU A C 1
ATOM 5006 O O . LEU A 1 632 ? -16.797 -46.656 3.059 1 98.56 632 LEU A O 1
ATOM 5010 N N . GLU A 1 633 ? -16.953 -48.406 1.675 1 98.25 633 GLU A N 1
ATOM 5011 C CA . GLU A 1 633 ? -16.938 -49.375 2.758 1 98.25 633 GLU A CA 1
ATOM 5012 C C . GLU A 1 633 ? -15.594 -49.375 3.473 1 98.25 633 GLU A C 1
ATOM 5014 O O . GLU A 1 633 ? -15.539 -49.562 4.695 1 98.25 633 GLU A O 1
ATOM 5019 N N . GLY A 1 634 ? -14.562 -49.312 2.703 1 98.38 634 GLY A N 1
ATOM 5020 C CA . GLY A 1 634 ? -13.242 -49.219 3.299 1 98.38 634 GLY A CA 1
ATOM 5021 C C . GLY A 1 634 ? -13.078 -48.062 4.254 1 98.38 634 GLY A C 1
ATOM 5022 O O . GLY A 1 634 ? -12.469 -48.219 5.32 1 98.38 634 GLY A O 1
ATOM 5023 N N . ILE A 1 635 ? -13.617 -46.969 3.906 1 98.62 635 ILE A N 1
ATOM 5024 C CA . ILE A 1 635 ? -13.508 -45.75 4.738 1 98.62 635 ILE A CA 1
ATOM 5025 C C . ILE A 1 635 ? -14.32 -45.938 6.016 1 98.62 635 ILE A C 1
ATOM 5027 O O . ILE A 1 635 ? -13.891 -45.562 7.102 1 98.62 635 ILE A O 1
ATOM 5031 N N . LYS A 1 636 ? -15.477 -46.5 5.895 1 97.75 636 LYS A N 1
ATOM 5032 C CA . LYS A 1 636 ? -16.312 -46.75 7.066 1 97.75 636 LYS A CA 1
ATOM 5033 C C . LYS A 1 636 ? -15.625 -47.688 8.039 1 97.75 636 LYS A C 1
ATOM 5035 O O . LYS A 1 636 ? -15.703 -47.531 9.25 1 97.75 636 LYS A O 1
ATOM 5040 N N . GLU A 1 637 ? -14.914 -48.594 7.504 1 97.56 637 GLU A N 1
ATOM 5041 C CA . GLU A 1 637 ? -14.305 -49.656 8.328 1 97.56 637 GLU A CA 1
ATOM 5042 C C . GLU A 1 637 ? -12.961 -49.188 8.891 1 97.56 637 GLU A C 1
ATOM 5044 O O . GLU A 1 637 ? -12.688 -49.375 10.078 1 97.56 637 GLU A O 1
ATOM 5049 N N . TYR A 1 638 ? -12.125 -48.625 8.055 1 97.81 638 TYR A N 1
ATOM 5050 C CA . TYR A 1 638 ? -10.727 -48.438 8.445 1 97.81 638 TYR A CA 1
ATOM 5051 C C . TYR A 1 638 ? -10.383 -46.969 8.555 1 97.81 638 TYR A C 1
ATOM 5053 O O . TYR A 1 638 ? -9.328 -46.594 9.086 1 97.81 638 TYR A O 1
ATOM 5061 N N . GLY A 1 639 ? -11.305 -46.156 8.102 1 98.25 639 GLY A N 1
ATOM 5062 C CA . GLY A 1 639 ? -10.961 -44.75 7.969 1 98.25 639 GLY A CA 1
ATOM 5063 C C . GLY A 1 639 ? -10.148 -44.438 6.723 1 98.25 639 GLY A C 1
ATOM 5064 O O . GLY A 1 639 ? -10.023 -45.281 5.84 1 98.25 639 GLY A O 1
ATOM 5065 N N . ILE A 1 640 ? -9.641 -43.281 6.691 1 98.75 640 ILE A N 1
ATOM 5066 C CA . ILE A 1 640 ? -8.828 -42.812 5.574 1 98.75 640 ILE A CA 1
ATOM 5067 C C . ILE A 1 640 ? -7.773 -41.812 6.082 1 98.75 640 ILE A C 1
ATOM 5069 O O . ILE A 1 640 ? -8.008 -41.094 7.055 1 98.75 640 ILE A O 1
ATOM 5073 N N . ARG A 1 641 ? -6.613 -41.781 5.465 1 98.81 641 ARG A N 1
ATOM 5074 C CA . ARG A 1 641 ? -5.457 -41.031 5.957 1 98.81 641 ARG A CA 1
ATOM 5075 C C . ARG A 1 641 ? -5.559 -39.562 5.602 1 98.81 641 ARG A C 1
ATOM 5077 O O . ARG A 1 641 ? -5.082 -38.688 6.348 1 98.81 641 ARG A O 1
ATOM 5084 N N . ASN A 1 642 ? -6.16 -39.219 4.461 1 98.75 642 ASN A N 1
ATOM 5085 C CA . ASN A 1 642 ? -6.18 -37.844 3.918 1 98.75 642 ASN A CA 1
ATOM 5086 C C . ASN A 1 642 ? -7.602 -37.406 3.6 1 98.75 642 ASN A C 1
ATOM 5088 O O . ASN A 1 642 ? -8.406 -38.188 3.07 1 98.75 642 ASN A O 1
ATOM 5092 N N . SER A 1 643 ? -7.938 -36.156 3.85 1 98.5 643 SER A N 1
ATOM 5093 C CA . SER A 1 643 ? -9.281 -35.656 3.637 1 98.5 643 SER A CA 1
ATOM 5094 C C . SER A 1 643 ? -9.562 -35.438 2.154 1 98.5 643 SER A C 1
ATOM 5096 O O . SER A 1 643 ? -10.695 -35.594 1.698 1 98.5 643 SER A O 1
ATOM 5098 N N . HIS A 1 644 ? -8.656 -34.938 1.492 1 98.56 644 HIS A N 1
ATOM 5099 C CA . HIS A 1 644 ? -8.672 -34.688 0.053 1 98.56 644 HIS A CA 1
ATOM 5100 C C . HIS A 1 644 ? -7.406 -35.219 -0.606 1 98.56 644 HIS A C 1
ATOM 5102 O O . HIS A 1 644 ? -6.344 -35.25 0.018 1 98.56 644 HIS A O 1
ATOM 5108 N N . LEU A 1 645 ? -7.504 -35.594 -1.931 1 98.69 645 LEU A N 1
ATOM 5109 C CA . LEU A 1 645 ? -6.348 -36.25 -2.508 1 98.69 645 LEU A CA 1
ATOM 5110 C C . LEU A 1 645 ? -6.02 -35.688 -3.885 1 98.69 645 LEU A C 1
ATOM 5112 O O . LEU A 1 645 ? -4.902 -35.875 -4.379 1 98.69 645 LEU A O 1
ATOM 5116 N N . LEU A 1 646 ? -6.977 -35.062 -4.543 1 98.56 646 LEU A N 1
ATOM 5117 C CA . LEU A 1 646 ? -6.766 -34.812 -5.969 1 98.56 646 LEU A CA 1
ATOM 5118 C C . LEU A 1 646 ? -6.969 -33.344 -6.316 1 98.56 646 LEU A C 1
ATOM 5120 O O . LEU A 1 646 ? -7.922 -32.719 -5.852 1 98.56 646 LEU A O 1
ATOM 5124 N N . THR A 1 647 ? -6.113 -32.844 -7.113 1 97.94 647 THR A N 1
ATOM 5125 C CA . THR A 1 647 ? -6.152 -31.5 -7.703 1 97.94 647 THR A CA 1
ATOM 5126 C C . THR A 1 647 ? -5.297 -31.438 -8.961 1 97.94 647 THR A C 1
ATOM 5128 O O . THR A 1 647 ? -4.332 -32.188 -9.102 1 97.94 647 THR A O 1
ATOM 5131 N N . VAL A 1 648 ? -5.656 -30.641 -9.922 1 97.56 648 VAL A N 1
ATOM 5132 C CA . VAL A 1 648 ? -4.773 -30.453 -11.07 1 97.56 648 VAL A CA 1
ATOM 5133 C C . VAL A 1 648 ? -4.242 -29.016 -11.094 1 97.56 648 VAL A C 1
ATOM 5135 O O . VAL A 1 648 ? -4.961 -28.094 -11.461 1 97.56 648 VAL A O 1
ATOM 5138 N N . ALA A 1 649 ? -3.012 -28.875 -10.727 1 95.69 649 ALA A N 1
ATOM 5139 C CA . ALA A 1 649 ? -2.328 -27.594 -10.773 1 95.69 649 ALA A CA 1
ATOM 5140 C C . ALA A 1 649 ? -1.71 -27.344 -12.148 1 95.69 649 ALA A C 1
ATOM 5142 O O . ALA A 1 649 ? -1.556 -28.281 -12.938 1 95.69 649 ALA A O 1
ATOM 5143 N N . PRO A 1 650 ? -1.372 -26.125 -12.562 1 90.19 650 PRO A N 1
ATOM 5144 C CA . PRO A 1 650 ? -0.811 -25.844 -13.883 1 90.19 650 PRO A CA 1
ATOM 5145 C C . PRO A 1 650 ? 0.585 -26.422 -14.07 1 90.19 650 PRO A C 1
ATOM 5147 O O . PRO A 1 650 ? 0.975 -26.75 -15.195 1 90.19 650 PRO A O 1
ATOM 5150 N N . THR A 1 651 ? 1.38 -26.547 -13.094 1 91.94 651 THR A N 1
ATOM 5151 C CA . THR A 1 651 ? 2.734 -27.094 -13.109 1 91.94 651 THR A CA 1
ATOM 5152 C C . THR A 1 651 ? 3.615 -26.312 -14.086 1 91.94 651 THR A C 1
ATOM 5154 O O . THR A 1 651 ? 4.395 -26.906 -14.836 1 91.94 651 THR A O 1
ATOM 5157 N N . GLY A 1 652 ? 3.531 -25.031 -14.234 1 85.31 652 GLY A N 1
ATOM 5158 C CA . GLY A 1 652 ? 4.254 -24.219 -15.195 1 85.31 652 GLY A CA 1
ATOM 5159 C C . GLY A 1 652 ? 5.758 -24.422 -15.148 1 85.31 652 GLY A C 1
ATOM 5160 O O . GLY A 1 652 ? 6.359 -24.844 -16.141 1 85.31 652 GLY A O 1
ATOM 5161 N N . SER A 1 653 ? 6.359 -24.297 -14.016 1 86 653 SER A N 1
ATOM 5162 C CA . SER A 1 653 ? 7.812 -24.391 -13.883 1 86 653 SER A CA 1
ATOM 5163 C C . SER A 1 653 ? 8.266 -25.859 -13.922 1 86 653 SER A C 1
ATOM 5165 O O . SER A 1 653 ? 9.234 -26.188 -14.617 1 86 653 SER A O 1
ATOM 5167 N N . THR A 1 654 ? 7.602 -26.688 -13.273 1 92.31 654 THR A N 1
ATOM 5168 C CA . THR A 1 654 ? 8.023 -28.094 -13.227 1 92.31 654 THR A CA 1
ATOM 5169 C C . THR A 1 654 ? 7.773 -28.781 -14.562 1 92.31 654 THR A C 1
ATOM 5171 O O . THR A 1 654 ? 8.578 -29.609 -15 1 92.31 654 THR A O 1
ATOM 5174 N N . GLY A 1 655 ? 6.641 -28.453 -15.195 1 91.44 655 GLY A N 1
ATOM 5175 C CA . GLY A 1 655 ? 6.391 -29.016 -16.516 1 91.44 655 GLY A CA 1
ATOM 5176 C C . GLY A 1 655 ? 7.438 -28.609 -17.531 1 91.44 655 GLY A C 1
ATOM 5177 O O . GLY A 1 655 ? 7.844 -29.406 -18.375 1 91.44 655 GLY A O 1
ATOM 5178 N N . THR A 1 656 ? 7.844 -27.391 -17.422 1 85.38 656 THR A N 1
ATOM 5179 C CA . THR A 1 656 ? 8.891 -26.891 -18.297 1 85.38 656 THR A CA 1
ATOM 5180 C C . THR A 1 656 ? 10.219 -27.594 -18.016 1 85.38 656 THR A C 1
ATOM 5182 O O . THR A 1 656 ? 10.938 -27.969 -18.938 1 85.38 656 THR A O 1
ATOM 5185 N N . MET A 1 657 ? 10.523 -27.781 -16.828 1 89.25 657 MET A N 1
ATOM 5186 C CA . MET A 1 657 ? 11.75 -28.5 -16.453 1 89.25 657 MET A CA 1
ATOM 5187 C C . MET A 1 657 ? 11.75 -29.906 -17.016 1 89.25 657 MET A C 1
ATOM 5189 O O . MET A 1 657 ? 12.742 -30.359 -17.594 1 89.25 657 MET A O 1
ATOM 5193 N N . VAL A 1 658 ? 10.609 -30.594 -16.922 1 93.69 658 VAL A N 1
ATOM 5194 C CA . VAL A 1 658 ? 10.492 -31.984 -17.328 1 93.69 658 VAL A CA 1
ATOM 5195 C C . VAL A 1 658 ? 10.414 -32.062 -18.859 1 93.69 658 VAL A C 1
ATOM 5197 O O . VAL A 1 658 ? 10.836 -33.062 -19.453 1 93.69 658 VAL A O 1
ATOM 5200 N N . GLY A 1 659 ? 9.875 -31.016 -19.469 1 89.81 659 GLY A N 1
ATOM 5201 C CA . GLY A 1 659 ? 9.773 -30.969 -20.922 1 89.81 659 GLY A CA 1
ATOM 5202 C C . GLY A 1 659 ? 8.492 -31.594 -21.453 1 89.81 659 GLY A C 1
ATOM 5203 O O . GLY A 1 659 ? 8.508 -32.281 -22.484 1 89.81 659 GLY A O 1
ATOM 5204 N N . VAL A 1 660 ? 7.434 -31.5 -20.75 1 93.75 660 VAL A N 1
ATOM 5205 C CA . VAL A 1 660 ? 6.137 -32 -21.188 1 93.75 660 VAL A CA 1
ATOM 5206 C C . VAL A 1 660 ? 5.098 -30.891 -21.125 1 93.75 660 VAL A C 1
ATOM 5208 O O . VAL A 1 660 ? 5.383 -29.797 -20.625 1 93.75 660 VAL A O 1
ATOM 5211 N N . SER A 1 661 ? 3.885 -31.219 -21.719 1 93.81 661 SER A N 1
ATOM 5212 C CA . SER A 1 661 ? 2.799 -30.25 -21.578 1 93.81 661 SER A CA 1
ATOM 5213 C C . SER A 1 661 ? 2.455 -30 -20.109 1 93.81 661 SER A C 1
ATOM 5215 O O . SER A 1 661 ? 2.535 -30.922 -19.297 1 93.81 661 SER A O 1
ATOM 5217 N N . THR A 1 662 ? 2.074 -28.828 -19.781 1 92.5 662 THR A N 1
ATOM 5218 C CA . THR A 1 662 ? 1.883 -28.438 -18.375 1 92.5 662 THR A CA 1
ATOM 5219 C C . THR A 1 662 ? 0.474 -28.797 -17.906 1 92.5 662 THR A C 1
ATOM 5221 O O . THR A 1 662 ? -0.498 -28.594 -18.641 1 92.5 662 THR A O 1
ATOM 5224 N N . GLY A 1 663 ? 0.366 -29.328 -16.734 1 94.94 663 GLY A N 1
ATOM 5225 C CA . GLY A 1 663 ? -0.93 -29.703 -16.188 1 94.94 663 GLY A CA 1
ATOM 5226 C C . GLY A 1 663 ? -1.773 -30.5 -17.172 1 94.94 663 GLY A C 1
ATOM 5227 O O . GLY A 1 663 ? -1.309 -31.5 -17.734 1 94.94 663 GLY A O 1
ATOM 5228 N N . LEU A 1 664 ? -2.977 -30.047 -17.297 1 97.06 664 LEU A N 1
ATOM 5229 C CA . LEU A 1 664 ? -3.889 -30.703 -18.219 1 97.06 664 LEU A CA 1
ATOM 5230 C C . LEU A 1 664 ? -3.98 -29.938 -19.531 1 97.06 664 LEU A C 1
ATOM 5232 O O . LEU A 1 664 ? -4.84 -30.219 -20.359 1 97.06 664 LEU A O 1
ATOM 5236 N N . GLU A 1 665 ? -3.094 -28.969 -19.703 1 94.88 665 GLU A N 1
ATOM 5237 C CA . GLU A 1 665 ? -3.191 -28.078 -20.859 1 94.88 665 GLU A CA 1
ATOM 5238 C C . GLU A 1 665 ? -2.658 -28.734 -22.125 1 94.88 665 GLU A C 1
ATOM 5240 O O . GLU A 1 665 ? -1.682 -29.484 -22.078 1 94.88 665 GLU A O 1
ATOM 5245 N N . PRO A 1 666 ? -3.305 -28.453 -23.266 1 94.69 666 PRO A N 1
ATOM 5246 C CA . PRO A 1 666 ? -2.652 -28.797 -24.531 1 94.69 666 PRO A CA 1
ATOM 5247 C C . PRO A 1 666 ? -1.45 -27.906 -24.844 1 94.69 666 PRO A C 1
ATOM 5249 O O . PRO A 1 666 ? -1.335 -26.812 -24.297 1 94.69 666 PRO A O 1
ATOM 5252 N N . TYR A 1 667 ? -0.57 -28.438 -25.688 1 90.06 667 TYR A N 1
ATOM 5253 C CA . TYR A 1 667 ? 0.541 -27.609 -26.125 1 90.06 667 TYR A CA 1
ATOM 5254 C C . TYR A 1 667 ? 0.034 -26.328 -26.781 1 90.06 667 TYR A C 1
ATOM 5256 O O . TYR A 1 667 ? -0.923 -26.359 -27.562 1 90.06 667 TYR A O 1
ATOM 5264 N N . PHE A 1 668 ? 0.659 -25.297 -26.406 1 82.56 668 PHE A N 1
ATOM 5265 C CA . PHE A 1 668 ? 0.301 -24.047 -27.062 1 82.56 668 PHE A CA 1
ATOM 5266 C C . PHE A 1 668 ? 0.782 -24.031 -28.5 1 82.56 668 PHE A C 1
ATOM 5268 O O . PHE A 1 668 ? 0.082 -23.547 -29.391 1 82.56 668 PHE A O 1
ATOM 5275 N N . SER A 1 669 ? 2.02 -24.453 -28.672 1 81.5 669 SER A N 1
ATOM 5276 C CA . SER A 1 669 ? 2.641 -24.578 -29.984 1 81.5 669 SER A CA 1
ATOM 5277 C C . SER A 1 669 ? 3.604 -25.766 -30.016 1 81.5 669 SER A C 1
ATOM 5279 O O . SER A 1 669 ? 4.137 -26.172 -28.984 1 81.5 669 SER A O 1
ATOM 5281 N N . PHE A 1 670 ? 3.766 -26.25 -31.156 1 86.69 670 PHE A N 1
ATOM 5282 C CA . PHE A 1 670 ? 4.68 -27.375 -31.328 1 86.69 670 PHE A CA 1
ATOM 5283 C C . PHE A 1 670 ? 5.996 -26.922 -31.938 1 86.69 670 PHE A C 1
ATOM 5285 O O . PHE A 1 670 ? 6.914 -27.719 -32.125 1 86.69 670 PHE A O 1
ATOM 5292 N N . SER A 1 671 ? 6.016 -25.625 -32.219 1 76.69 671 SER A N 1
ATOM 5293 C CA . SER A 1 671 ? 7.234 -25.016 -32.75 1 76.69 671 SER A CA 1
ATOM 5294 C C . SER A 1 671 ? 7.574 -23.734 -31.984 1 76.69 671 SER A C 1
ATOM 5296 O O . SER A 1 671 ? 6.68 -23 -31.562 1 76.69 671 SER A O 1
ATOM 5298 N N . TYR A 1 672 ? 8.914 -23.641 -31.656 1 68.56 672 TYR A N 1
ATOM 5299 C CA . TYR A 1 672 ? 9.398 -22.438 -30.984 1 68.56 672 TYR A CA 1
ATOM 5300 C C . TYR A 1 672 ? 10.641 -21.891 -31.688 1 68.56 672 TYR A C 1
ATOM 5302 O O . TYR A 1 672 ? 11.242 -22.562 -32.531 1 68.56 672 TYR A O 1
ATOM 5310 N N . PHE A 1 673 ? 10.883 -20.516 -31.484 1 59.44 673 PHE A N 1
ATOM 5311 C CA . PHE A 1 673 ? 12.039 -19.891 -32.125 1 59.44 673 PHE A CA 1
ATOM 5312 C C . PHE A 1 673 ? 13.133 -19.594 -31.109 1 59.44 673 PHE A C 1
ATOM 5314 O O . PHE A 1 673 ? 12.836 -19.172 -29.984 1 59.44 673 PHE A O 1
ATOM 5321 N N . ARG A 1 674 ? 14.344 -20.062 -31.266 1 54.59 674 ARG A N 1
ATOM 5322 C CA . ARG A 1 674 ? 15.508 -19.781 -30.422 1 54.59 674 ARG A CA 1
ATOM 5323 C C . ARG A 1 674 ? 16.484 -18.859 -31.141 1 54.59 674 ARG A C 1
ATOM 5325 O O . ARG A 1 674 ? 16.609 -18.906 -32.375 1 54.59 674 ARG A O 1
ATOM 5332 N N . SER A 1 675 ? 17 -17.781 -30.281 1 50.28 675 SER A N 1
ATOM 5333 C CA . SER A 1 675 ? 18 -16.891 -30.844 1 50.28 675 SER A CA 1
ATOM 5334 C C . SER A 1 675 ? 19.281 -17.641 -31.203 1 50.28 675 SER A C 1
ATOM 5336 O O . SER A 1 675 ? 19.812 -18.391 -30.391 1 50.28 675 SER A O 1
ATOM 5338 N N . GLY A 1 676 ? 19.547 -17.797 -32.469 1 44.66 676 GLY A N 1
ATOM 5339 C CA . GLY A 1 676 ? 20.797 -18.422 -32.938 1 44.66 676 GLY A CA 1
ATOM 5340 C C . GLY A 1 676 ? 21.984 -17.484 -32.844 1 44.66 676 GLY A C 1
ATOM 5341 O O . GLY A 1 676 ? 21.859 -16.344 -32.375 1 44.66 676 GLY A O 1
ATOM 5342 N N . ARG A 1 677 ? 23.312 -17.969 -32.969 1 41.69 677 ARG A N 1
ATOM 5343 C CA . ARG A 1 677 ? 24.594 -17.266 -32.875 1 41.69 677 ARG A CA 1
ATOM 5344 C C . ARG A 1 677 ? 24.531 -15.914 -33.562 1 41.69 677 ARG A C 1
ATOM 5346 O O . ARG A 1 677 ? 25.094 -14.93 -33.094 1 41.69 677 ARG A O 1
ATOM 5353 N N . LEU A 1 678 ? 24.016 -15.789 -34.75 1 43.34 678 LEU A N 1
ATOM 5354 C CA . LEU A 1 678 ? 24.109 -14.57 -35.531 1 43.34 678 LEU A CA 1
ATOM 5355 C C . LEU A 1 678 ? 22.781 -13.828 -35.531 1 43.34 678 LEU A C 1
ATOM 5357 O O . LEU A 1 678 ? 22.453 -13.133 -36.5 1 43.34 678 LEU A O 1
ATOM 5361 N N . GLY A 1 679 ? 22.125 -13.898 -34.312 1 45.69 679 GLY A N 1
ATOM 5362 C CA . GLY A 1 679 ? 20.875 -13.148 -34.219 1 45.69 679 GLY A CA 1
ATOM 5363 C C . GLY A 1 679 ? 19.75 -13.766 -35 1 45.69 679 GLY A C 1
ATOM 5364 O O . GLY A 1 679 ? 18.672 -13.188 -35.125 1 45.69 679 GLY A O 1
ATOM 5365 N N . LYS A 1 680 ? 20.125 -14.844 -35.719 1 47.28 680 LYS A N 1
ATOM 5366 C CA . LYS A 1 680 ? 19.078 -15.492 -36.5 1 47.28 680 LYS A CA 1
ATOM 5367 C C . LYS A 1 680 ? 18.234 -16.422 -35.625 1 47.28 680 LYS A C 1
ATOM 5369 O O . LYS A 1 680 ? 18.75 -17.062 -34.688 1 47.28 680 LYS A O 1
ATOM 5374 N N . PHE A 1 681 ? 16.906 -16.234 -35.75 1 51.81 681 PHE A N 1
ATOM 5375 C CA . PHE A 1 681 ? 15.992 -17.094 -35 1 51.81 681 PHE A CA 1
ATOM 5376 C C . PHE A 1 681 ? 15.781 -18.422 -35.688 1 51.81 681 PHE A C 1
ATOM 5378 O O . PHE A 1 681 ? 15.492 -18.453 -36.906 1 51.81 681 PHE A O 1
ATOM 5385 N N . ILE A 1 682 ? 16.266 -19.516 -35.156 1 56.88 682 ILE A N 1
ATOM 5386 C CA . ILE A 1 682 ? 16.109 -20.859 -35.656 1 56.88 682 ILE A CA 1
ATOM 5387 C C . ILE A 1 682 ? 14.859 -21.5 -35.062 1 56.88 682 ILE A C 1
ATOM 5389 O O . ILE A 1 682 ? 14.664 -21.484 -33.844 1 56.88 682 ILE A O 1
ATOM 5393 N N . GLU A 1 683 ? 13.938 -21.844 -35.938 1 67.06 683 GLU A N 1
ATOM 5394 C CA . GLU A 1 683 ? 12.742 -22.562 -35.5 1 67.06 683 GLU A CA 1
ATOM 5395 C C . GLU A 1 683 ? 13.102 -23.922 -34.906 1 67.06 683 GLU A C 1
ATOM 5397 O O . GLU A 1 683 ? 13.891 -24.672 -35.469 1 67.06 683 GLU A O 1
ATOM 5402 N N . VAL A 1 684 ? 12.672 -24.203 -33.719 1 68.25 684 VAL A N 1
ATOM 5403 C CA . VAL A 1 684 ? 12.891 -25.484 -33.031 1 68.25 684 VAL A CA 1
ATOM 5404 C C . VAL A 1 684 ? 11.547 -26.141 -32.75 1 68.25 684 VAL A C 1
ATOM 5406 O O . VAL A 1 684 ? 10.602 -25.484 -32.312 1 68.25 684 VAL A O 1
ATOM 5409 N N . LYS A 1 685 ? 11.484 -27.406 -33.125 1 78.06 685 LYS A N 1
ATOM 5410 C CA . LYS A 1 685 ? 10.273 -28.188 -32.844 1 78.06 685 LYS A CA 1
ATOM 5411 C C . LYS A 1 685 ? 10.281 -28.734 -31.438 1 78.06 685 LYS A C 1
ATOM 5413 O O . LYS A 1 685 ? 11.352 -29.016 -30.875 1 78.06 685 LYS A O 1
ATOM 5418 N N . ALA A 1 686 ? 9.078 -28.891 -30.953 1 83.38 686 ALA A N 1
ATOM 5419 C CA . ALA A 1 686 ? 8.953 -29.516 -29.641 1 83.38 686 ALA A CA 1
ATOM 5420 C C . ALA A 1 686 ? 9.523 -30.938 -29.656 1 83.38 686 ALA A C 1
ATOM 5422 O O . ALA A 1 686 ? 9.461 -31.625 -30.688 1 83.38 686 ALA A O 1
ATOM 5423 N N . ASP A 1 687 ? 10.047 -31.391 -28.578 1 87.12 687 ASP A N 1
ATOM 5424 C CA . ASP A 1 687 ? 10.711 -32.688 -28.484 1 87.12 687 ASP A CA 1
ATOM 5425 C C . ASP A 1 687 ? 9.766 -33.812 -28.891 1 87.12 687 ASP A C 1
ATOM 5427 O O . ASP A 1 687 ? 10.203 -34.781 -29.5 1 87.12 687 ASP A O 1
ATOM 5431 N N . ILE A 1 688 ? 8.539 -33.656 -28.562 1 92.44 688 ILE A N 1
ATOM 5432 C CA . ILE A 1 688 ? 7.582 -34.719 -28.828 1 92.44 688 ILE A CA 1
ATOM 5433 C C . ILE A 1 688 ? 7.371 -34.844 -30.344 1 92.44 688 ILE A C 1
ATOM 5435 O O . ILE A 1 688 ? 7.148 -35.938 -30.844 1 92.44 688 ILE A O 1
ATOM 5439 N N . VAL A 1 689 ? 7.402 -33.75 -31.094 1 92.44 689 VAL A N 1
ATOM 5440 C CA . VAL A 1 689 ? 7.309 -33.781 -32.531 1 92.44 689 VAL A CA 1
ATOM 5441 C C . VAL A 1 689 ? 8.539 -34.469 -33.125 1 92.44 689 VAL A C 1
ATOM 5443 O O . VAL A 1 689 ? 8.43 -35.281 -34.031 1 92.44 689 VAL A O 1
ATOM 5446 N N . LYS A 1 690 ? 9.703 -34.094 -32.594 1 90.38 690 LYS A N 1
ATOM 5447 C CA . LYS A 1 690 ? 10.945 -34.719 -33.031 1 90.38 690 LYS A CA 1
ATOM 5448 C C . LYS A 1 690 ? 10.898 -36.219 -32.812 1 90.38 690 LYS A C 1
ATOM 5450 O O . LYS A 1 690 ? 11.312 -37 -33.688 1 90.38 690 LYS A O 1
ATOM 5455 N N . GLU A 1 691 ? 10.461 -36.594 -31.734 1 92.88 691 GLU A N 1
ATOM 5456 C CA . GLU A 1 691 ? 10.352 -38 -31.453 1 92.88 691 GLU A CA 1
ATOM 5457 C C . GLU A 1 691 ? 9.43 -38.688 -32.438 1 92.88 691 GLU A C 1
ATOM 5459 O O . GLU A 1 691 ? 9.727 -39.812 -32.906 1 92.88 691 GLU A O 1
ATOM 5464 N N . TYR A 1 692 ? 8.266 -38.094 -32.688 1 93.69 692 TYR A N 1
ATOM 5465 C CA . TYR A 1 692 ? 7.316 -38.656 -33.656 1 93.69 692 TYR A CA 1
ATOM 5466 C C . TYR A 1 692 ? 7.953 -38.812 -35.031 1 93.69 692 TYR A C 1
ATOM 5468 O O . TYR A 1 692 ? 7.805 -39.844 -35.688 1 93.69 692 TYR A O 1
ATOM 5476 N N . LEU A 1 693 ? 8.664 -37.781 -35.438 1 91.94 693 LEU A N 1
ATOM 5477 C CA . LEU A 1 693 ? 9.297 -37.781 -36.75 1 91.94 693 LEU A CA 1
ATOM 5478 C C . LEU A 1 693 ? 10.391 -38.844 -36.844 1 91.94 693 LEU A C 1
ATOM 5480 O O . LEU A 1 693 ? 10.617 -39.438 -37.875 1 91.94 693 LEU A O 1
ATOM 5484 N N . ASP A 1 694 ? 11.062 -39 -35.781 1 92.38 694 ASP A N 1
ATOM 5485 C CA . ASP A 1 694 ? 12.094 -40.031 -35.75 1 92.38 694 ASP A CA 1
ATOM 5486 C C . ASP A 1 694 ? 11.484 -41.406 -35.844 1 92.38 694 ASP A C 1
ATOM 5488 O O . ASP A 1 694 ? 12.07 -42.312 -36.438 1 92.38 694 ASP A O 1
ATOM 5492 N N . ARG A 1 695 ? 10.359 -41.594 -35.344 1 91.19 695 ARG A N 1
ATOM 5493 C CA . ARG A 1 695 ? 9.695 -42.906 -35.312 1 91.19 695 ARG A CA 1
ATOM 5494 C C . ARG A 1 695 ? 8.898 -43.125 -36.594 1 91.19 695 ARG A C 1
ATOM 5496 O O . ARG A 1 695 ? 8.547 -44.25 -36.906 1 91.19 695 ARG A O 1
ATOM 5503 N N . THR A 1 696 ? 8.57 -42 -37.219 1 91.5 696 THR A N 1
ATOM 5504 C CA . THR A 1 696 ? 7.816 -42.094 -38.469 1 91.5 696 THR A CA 1
ATOM 5505 C C . THR A 1 696 ? 8.555 -41.344 -39.562 1 91.5 696 THR A C 1
ATOM 5507 O O . THR A 1 696 ? 8.133 -40.25 -40 1 91.5 696 THR A O 1
ATOM 5510 N N . PRO A 1 697 ? 9.5 -41.969 -40.125 1 87.44 697 PRO A N 1
ATOM 5511 C CA . PRO A 1 697 ? 10.375 -41.281 -41.094 1 87.44 697 PRO A CA 1
ATOM 5512 C C . PRO A 1 697 ? 9.617 -40.75 -42.312 1 87.44 697 PRO A C 1
ATOM 5514 O O . PRO A 1 697 ? 10.055 -39.812 -42.938 1 87.44 697 PRO A O 1
ATOM 5517 N N . GLU A 1 698 ? 8.516 -41.375 -42.594 1 88.12 698 GLU A N 1
ATOM 5518 C CA . GLU A 1 698 ? 7.758 -40.969 -43.781 1 88.12 698 GLU A CA 1
ATOM 5519 C C . GLU A 1 698 ? 6.918 -39.719 -43.531 1 88.12 698 GLU A C 1
ATOM 5521 O O . GLU A 1 698 ? 6.438 -39.094 -44.438 1 88.12 698 GLU A O 1
ATOM 5526 N N . ALA A 1 699 ? 6.812 -39.438 -42.25 1 86.94 699 ALA A N 1
ATOM 5527 C CA . ALA A 1 699 ? 5.969 -38.312 -41.875 1 86.94 699 ALA A CA 1
ATOM 5528 C C . ALA A 1 699 ? 6.652 -36.969 -42.219 1 86.94 699 ALA A C 1
ATOM 5530 O O . ALA A 1 699 ? 7.871 -36.844 -42.094 1 86.94 699 ALA A O 1
ATOM 5531 N N . LYS A 1 700 ? 5.883 -35.969 -42.781 1 83.44 700 LYS A N 1
ATOM 5532 C CA . LYS A 1 700 ? 6.395 -34.625 -43.062 1 83.44 700 LYS A CA 1
ATOM 5533 C C . LYS A 1 700 ? 6.262 -33.719 -41.844 1 83.44 700 LYS A C 1
ATOM 5535 O O . LYS A 1 700 ? 5.25 -33.75 -41.156 1 83.44 700 LYS A O 1
ATOM 5540 N N . GLU A 1 701 ? 7.293 -33 -41.656 1 80 701 GLU A N 1
ATOM 5541 C CA . GLU A 1 701 ? 7.375 -32.094 -40.5 1 80 701 GLU A CA 1
ATOM 5542 C C . GLU A 1 701 ? 6.242 -31.094 -40.5 1 80 701 GLU A C 1
ATOM 5544 O O . GLU A 1 701 ? 5.77 -30.656 -39.438 1 80 701 GLU A O 1
ATOM 5549 N N . ASP A 1 702 ? 5.777 -30.75 -41.656 1 80 702 ASP A N 1
ATOM 5550 C CA . ASP A 1 702 ? 4.773 -29.703 -41.781 1 80 702 ASP A CA 1
ATOM 5551 C C . ASP A 1 702 ? 3.367 -30.281 -41.875 1 80 702 ASP A C 1
ATOM 5553 O O . ASP A 1 702 ? 2.381 -29.547 -41.906 1 80 702 ASP A O 1
ATOM 5557 N N . GLU A 1 703 ? 3.246 -31.531 -41.844 1 87.06 703 GLU A N 1
ATOM 5558 C CA . GLU A 1 703 ? 1.95 -32.219 -41.906 1 87.06 703 GLU A CA 1
ATOM 5559 C C . GLU A 1 703 ? 1.81 -33.219 -40.75 1 87.06 703 GLU A C 1
ATOM 5561 O O . GLU A 1 703 ? 1.739 -34.406 -41 1 87.06 703 GLU A O 1
ATOM 5566 N N . LEU A 1 704 ? 1.645 -32.719 -39.625 1 91.94 704 LEU A N 1
ATOM 5567 C CA . LEU A 1 704 ? 1.506 -33.562 -38.469 1 91.94 704 LEU A CA 1
ATOM 5568 C C . LEU A 1 704 ? 0.089 -34.125 -38.344 1 91.94 704 LEU A C 1
ATOM 5570 O O . LEU A 1 704 ? -0.864 -33.5 -38.812 1 91.94 704 LEU A O 1
ATOM 5574 N N . PRO A 1 705 ? -0.062 -35.281 -37.875 1 94.56 705 PRO A N 1
ATOM 5575 C CA . PRO A 1 705 ? -1.396 -35.844 -37.688 1 94.56 705 PRO A CA 1
ATOM 5576 C C . PRO A 1 705 ? -2.297 -34.969 -36.812 1 94.56 705 PRO A C 1
ATOM 5578 O O . PRO A 1 705 ? -1.811 -34.094 -36.125 1 94.56 705 PRO A O 1
ATOM 5581 N N . ASP A 1 706 ? -3.611 -35.312 -36.719 1 94.25 706 ASP A N 1
ATOM 5582 C CA . ASP A 1 706 ? -4.625 -34.5 -36.062 1 94.25 706 ASP A CA 1
ATOM 5583 C C . ASP A 1 706 ? -4.418 -34.5 -34.531 1 94.25 706 ASP A C 1
ATOM 5585 O O . ASP A 1 706 ? -4.844 -33.562 -33.844 1 94.25 706 ASP A O 1
ATOM 5589 N N . TRP A 1 707 ? -3.82 -35.5 -34.125 1 95.88 707 TRP A N 1
ATOM 5590 C CA . TRP A 1 707 ? -3.68 -35.562 -32.656 1 95.88 707 TRP A CA 1
ATOM 5591 C C . TRP A 1 707 ? -2.588 -34.625 -32.188 1 95.88 707 TRP A C 1
ATOM 5593 O O . TRP A 1 707 ? -2.369 -34.5 -30.969 1 95.88 707 TRP A O 1
ATOM 5603 N N . PHE A 1 708 ? -1.877 -33.938 -33.062 1 95.94 708 PHE A N 1
ATOM 5604 C CA . PHE A 1 708 ? -1.025 -32.812 -32.719 1 95.94 708 PHE A CA 1
ATOM 5605 C C . PHE A 1 708 ? -1.797 -31.516 -32.812 1 95.94 708 PHE A C 1
ATOM 5607 O O . PHE A 1 708 ? -1.399 -30.609 -33.562 1 95.94 708 PHE A O 1
ATOM 5614 N N . VAL A 1 709 ? -2.826 -31.406 -32.031 1 94.69 709 VAL A N 1
ATOM 5615 C CA . VAL A 1 709 ? -3.654 -30.203 -32.031 1 94.69 709 VAL A CA 1
ATOM 5616 C C . VAL A 1 709 ? -3.141 -29.203 -31 1 94.69 709 VAL A C 1
ATOM 5618 O O . VAL A 1 709 ? -2.887 -29.578 -29.844 1 94.69 709 VAL A O 1
ATOM 5621 N N . SER A 1 710 ? -2.93 -28.016 -31.391 1 90.06 710 SER A N 1
ATOM 5622 C CA . SER A 1 710 ? -2.471 -27 -30.453 1 90.06 710 SER A CA 1
ATOM 5623 C C . SER A 1 710 ? -3.643 -26.359 -29.719 1 90.06 710 SER A C 1
ATOM 5625 O O . SER A 1 710 ? -4.797 -26.5 -30.125 1 90.06 710 SER A O 1
ATOM 5627 N N . ALA A 1 711 ? -3.387 -25.672 -28.625 1 89.88 711 ALA A N 1
ATOM 5628 C CA . ALA A 1 711 ? -4.395 -25.094 -27.734 1 89.88 711 ALA A CA 1
ATOM 5629 C C . ALA A 1 711 ? -5.328 -24.172 -28.5 1 89.88 711 ALA A C 1
ATOM 5631 O O . ALA A 1 711 ? -6.539 -24.156 -28.281 1 89.88 711 ALA A O 1
ATOM 5632 N N . MET A 1 712 ? -4.809 -23.422 -29.469 1 86 712 MET A N 1
ATOM 5633 C CA . MET A 1 712 ? -5.59 -22.391 -30.156 1 86 712 MET A CA 1
ATOM 5634 C C . MET A 1 712 ? -6.43 -23.016 -31.266 1 86 712 MET A C 1
ATOM 5636 O O . MET A 1 712 ? -7.379 -22.406 -31.75 1 86 712 MET A O 1
ATOM 5640 N N . GLU A 1 713 ? -6.062 -24.156 -31.578 1 89.81 713 GLU A N 1
ATOM 5641 C CA . GLU A 1 713 ? -6.812 -24.859 -32.625 1 89.81 713 GLU A CA 1
ATOM 5642 C C . GLU A 1 713 ? -8.055 -25.531 -32.062 1 89.81 713 GLU A C 1
ATOM 5644 O O . GLU A 1 713 ? -8.969 -25.891 -32.781 1 89.81 713 GLU A O 1
ATOM 5649 N N . LEU A 1 714 ? -8.07 -25.719 -30.781 1 94.56 714 LEU A N 1
ATOM 5650 C CA . LEU A 1 714 ? -9.227 -26.297 -30.109 1 94.56 714 LEU A CA 1
ATOM 5651 C C . LEU A 1 714 ? -10.336 -25.25 -29.953 1 94.56 714 LEU A C 1
ATOM 5653 O O . LEU A 1 714 ? -10.055 -24.078 -29.734 1 94.56 714 LEU A O 1
ATOM 5657 N N . SER A 1 715 ? -11.555 -25.734 -30.062 1 94.19 715 SER A N 1
ATOM 5658 C CA . SER A 1 715 ? -12.656 -24.828 -29.719 1 94.19 715 SER A CA 1
ATOM 5659 C C . SER A 1 715 ? -12.727 -24.578 -28.219 1 94.19 715 SER A C 1
ATOM 5661 O O . SER A 1 715 ? -12.367 -25.453 -27.422 1 94.19 715 SER A O 1
ATOM 5663 N N . PRO A 1 716 ? -13.219 -23.406 -27.859 1 94.56 716 PRO A N 1
ATOM 5664 C CA . PRO A 1 716 ? -13.398 -23.141 -26.422 1 94.56 716 PRO A CA 1
ATOM 5665 C C . PRO A 1 716 ? -14.297 -24.156 -25.734 1 94.56 716 PRO A C 1
ATOM 5667 O O . PRO A 1 716 ? -14.062 -24.516 -24.578 1 94.56 716 PRO A O 1
ATOM 5670 N N . GLU A 1 717 ? -15.266 -24.656 -26.422 1 95.31 717 GLU A N 1
ATOM 5671 C CA . GLU A 1 717 ? -16.156 -25.688 -25.875 1 95.31 717 GLU A CA 1
ATOM 5672 C C . GLU A 1 717 ? -15.398 -26.984 -25.609 1 95.31 717 GLU A C 1
ATOM 5674 O O . GLU A 1 717 ? -15.656 -27.656 -24.594 1 95.31 717 GLU A O 1
ATOM 5679 N N . ALA A 1 718 ? -14.508 -27.297 -26.5 1 96.19 718 ALA A N 1
ATOM 5680 C CA . ALA A 1 718 ? -13.703 -28.484 -26.297 1 96.19 718 ALA A CA 1
ATOM 5681 C C . ALA A 1 718 ? -12.844 -28.359 -25.031 1 96.19 718 ALA A C 1
ATOM 5683 O O . ALA A 1 718 ? -12.68 -29.328 -24.281 1 96.19 718 ALA A O 1
ATOM 5684 N N . HIS A 1 719 ? -12.266 -27.219 -24.906 1 95.75 719 HIS A N 1
ATOM 5685 C CA . HIS A 1 719 ? -11.516 -26.938 -23.672 1 95.75 719 HIS A CA 1
ATOM 5686 C C . HIS A 1 719 ? -12.391 -27.156 -22.438 1 95.75 719 HIS A C 1
ATOM 5688 O O . HIS A 1 719 ? -12.008 -27.875 -21.516 1 95.75 719 HIS A O 1
ATOM 5694 N N . ALA A 1 720 ? -13.547 -26.547 -22.406 1 96.56 720 ALA A N 1
ATOM 5695 C CA . ALA A 1 720 ? -14.461 -26.562 -21.266 1 96.56 720 ALA A CA 1
ATOM 5696 C C . ALA A 1 720 ? -14.93 -27.984 -20.984 1 96.56 720 ALA A C 1
ATOM 5698 O O . ALA A 1 720 ? -15.016 -28.391 -19.812 1 96.56 720 ALA A O 1
ATOM 5699 N N . ASP A 1 721 ? -15.227 -28.703 -21.984 1 97.19 721 ASP A N 1
ATOM 5700 C CA . ASP A 1 721 ? -15.734 -30.062 -21.812 1 97.19 721 ASP A CA 1
ATOM 5701 C C . ASP A 1 721 ? -14.672 -30.969 -21.188 1 97.19 721 ASP A C 1
ATOM 5703 O O . ASP A 1 721 ? -14.977 -31.781 -20.312 1 97.19 721 ASP A O 1
ATOM 5707 N N . THR A 1 722 ? -13.492 -30.891 -21.703 1 97.81 722 THR A N 1
ATOM 5708 C CA . THR A 1 722 ? -12.406 -31.672 -21.125 1 97.81 722 THR A CA 1
ATOM 5709 C C . THR A 1 722 ? -12.234 -31.359 -19.641 1 97.81 722 THR A C 1
ATOM 5711 O O . THR A 1 722 ? -12.062 -32.281 -18.828 1 97.81 722 THR A O 1
ATOM 5714 N N . GLN A 1 723 ? -12.273 -30.094 -19.312 1 97.25 723 GLN A N 1
ATOM 5715 C CA . GLN A 1 723 ? -12.18 -29.672 -17.922 1 97.25 723 GLN A CA 1
ATOM 5716 C C . GLN A 1 723 ? -13.281 -30.328 -17.078 1 97.25 723 GLN A C 1
ATOM 5718 O O . GLN A 1 723 ? -13.016 -30.828 -15.984 1 97.25 723 GLN A O 1
ATOM 5723 N N . CYS A 1 724 ? -14.469 -30.328 -17.562 1 97.56 724 CYS A N 1
ATOM 5724 C CA . CYS A 1 724 ? -15.609 -30.875 -16.828 1 97.56 724 CYS A CA 1
ATOM 5725 C C . CYS A 1 724 ? -15.484 -32.375 -16.656 1 97.56 724 CYS A C 1
ATOM 5727 O O . CYS A 1 724 ? -15.867 -32.906 -15.617 1 97.56 724 CYS A O 1
ATOM 5729 N N . VAL A 1 725 ? -14.953 -33.062 -17.625 1 97.94 725 VAL A N 1
ATOM 5730 C CA . VAL A 1 725 ? -14.734 -34.5 -17.547 1 97.94 725 VAL A CA 1
ATOM 5731 C C . VAL A 1 725 ? -13.75 -34.812 -16.422 1 97.94 725 VAL A C 1
ATOM 5733 O O . VAL A 1 725 ? -14 -35.688 -15.594 1 97.94 725 VAL A O 1
ATOM 5736 N N . ILE A 1 726 ? -12.711 -34.094 -16.406 1 98.31 726 ILE A N 1
ATOM 5737 C CA . ILE A 1 726 ? -11.68 -34.312 -15.406 1 98.31 726 ILE A CA 1
ATOM 5738 C C . ILE A 1 726 ? -12.211 -33.938 -14.023 1 98.31 726 ILE A C 1
ATOM 5740 O O . ILE A 1 726 ? -11.922 -34.625 -13.039 1 98.31 726 ILE A O 1
ATOM 5744 N N . GLN A 1 727 ? -13.016 -32.875 -13.938 1 97.88 727 GLN A N 1
ATOM 5745 C CA . GLN A 1 727 ? -13.547 -32.375 -12.664 1 97.88 727 GLN A CA 1
ATOM 5746 C C . GLN A 1 727 ? -14.375 -33.469 -11.969 1 97.88 727 GLN A C 1
ATOM 5748 O O . GLN A 1 727 ? -14.469 -33.469 -10.734 1 97.88 727 GLN A O 1
ATOM 5753 N N . ARG A 1 728 ? -14.906 -34.375 -12.695 1 96.56 728 ARG A N 1
ATOM 5754 C CA . ARG A 1 728 ? -15.719 -35.469 -12.125 1 96.56 728 ARG A CA 1
ATOM 5755 C C . ARG A 1 728 ? -14.898 -36.312 -11.148 1 96.56 728 ARG A C 1
ATOM 5757 O O . ARG A 1 728 ? -15.445 -36.875 -10.195 1 96.56 728 ARG A O 1
ATOM 5764 N N . TRP A 1 729 ? -13.617 -36.312 -11.375 1 98.19 729 TRP A N 1
ATOM 5765 C CA . TRP A 1 729 ? -12.781 -37.219 -10.609 1 98.19 729 TRP A CA 1
ATOM 5766 C C . TRP A 1 729 ? -11.82 -36.469 -9.711 1 98.19 729 TRP A C 1
ATOM 5768 O O . TRP A 1 729 ? -10.961 -37.062 -9.062 1 98.19 729 TRP A O 1
ATOM 5778 N N . VAL A 1 730 ? -11.914 -35.188 -9.617 1 98.31 730 VAL A N 1
ATOM 5779 C CA . VAL A 1 730 ? -11.039 -34.375 -8.805 1 98.31 730 VAL A CA 1
ATOM 5780 C C . VAL A 1 730 ? -11.82 -33.781 -7.621 1 98.31 730 VAL A C 1
ATOM 5782 O O . VAL A 1 730 ? -12.781 -33.031 -7.812 1 98.31 730 VAL A O 1
ATOM 5785 N N . ASP A 1 731 ? -11.469 -34.156 -6.445 1 98.12 731 ASP A N 1
ATOM 5786 C CA . ASP A 1 731 ? -12.219 -33.75 -5.262 1 98.12 731 ASP A CA 1
ATOM 5787 C C . ASP A 1 731 ? -12.008 -32.25 -4.965 1 98.12 731 ASP A C 1
ATOM 5789 O O . ASP A 1 731 ? -12.883 -31.594 -4.395 1 98.12 731 ASP A O 1
ATOM 5793 N N . SER A 1 732 ? -10.828 -31.734 -5.234 1 97.81 732 SER A N 1
ATOM 5794 C CA . SER A 1 732 ? -10.609 -30.297 -5.168 1 97.81 732 SER A CA 1
ATOM 5795 C C . SER A 1 732 ? -11 -29.625 -6.48 1 97.81 732 SER A C 1
ATOM 5797 O O . SER A 1 732 ? -12.07 -29.875 -7.031 1 97.81 732 SER A O 1
ATOM 5799 N N . SER A 1 733 ? -10.148 -28.703 -6.969 1 97.44 733 SER A N 1
ATOM 5800 C CA . SER A 1 733 ? -10.461 -28.016 -8.219 1 97.44 733 SER A CA 1
ATOM 5801 C C . SER A 1 733 ? -9.32 -28.141 -9.219 1 97.44 733 SER A C 1
ATOM 5803 O O . SER A 1 733 ? -8.359 -28.875 -8.984 1 97.44 733 SER A O 1
ATOM 5805 N N . ILE A 1 734 ? -9.586 -27.578 -10.367 1 96.38 734 ILE A N 1
ATOM 5806 C CA . ILE A 1 734 ? -8.68 -27.688 -11.5 1 96.38 734 ILE A CA 1
ATOM 5807 C C . ILE A 1 734 ? -8.281 -26.297 -11.984 1 96.38 734 ILE A C 1
ATOM 5809 O O . ILE A 1 734 ? -9.109 -25.391 -12.016 1 96.38 734 ILE A O 1
ATOM 5813 N N . SER A 1 735 ? -6.992 -26.141 -12.266 1 94.19 735 SER A N 1
ATOM 5814 C CA . SER A 1 735 ? -6.543 -24.969 -13 1 94.19 735 SER A CA 1
ATOM 5815 C C . SER A 1 735 ? -6.555 -25.219 -14.5 1 94.19 735 SER A C 1
ATOM 5817 O O . SER A 1 735 ? -5.832 -26.078 -15 1 94.19 735 SER A O 1
ATOM 5819 N N . LYS A 1 736 ? -7.387 -24.5 -15.188 1 93.12 736 LYS A N 1
ATOM 5820 C CA . LYS A 1 736 ? -7.523 -24.656 -16.641 1 93.12 736 LYS A CA 1
ATOM 5821 C C . LYS A 1 736 ? -7.824 -23.312 -17.297 1 93.12 736 LYS A C 1
ATOM 5823 O O . LYS A 1 736 ? -8.625 -22.531 -16.781 1 93.12 736 LYS A O 1
ATOM 5828 N N . THR A 1 737 ? -7.117 -23.047 -18.375 1 87.81 737 THR A N 1
ATOM 5829 C CA . THR A 1 737 ? -7.406 -21.875 -19.188 1 87.81 737 THR A CA 1
ATOM 5830 C C . THR A 1 737 ? -8.156 -22.266 -20.453 1 87.81 737 THR A C 1
ATOM 5832 O O . THR A 1 737 ? -7.691 -23.109 -21.234 1 87.81 737 THR A O 1
ATOM 5835 N N . VAL A 1 738 ? -9.281 -21.719 -20.641 1 92.56 738 VAL A N 1
ATOM 5836 C CA . VAL A 1 738 ? -10 -21.875 -21.906 1 92.56 738 VAL A CA 1
ATOM 5837 C C . VAL A 1 738 ? -9.508 -20.828 -22.906 1 92.56 738 VAL A C 1
ATOM 5839 O O . VAL A 1 738 ? -9.875 -19.656 -22.812 1 92.56 738 VAL A O 1
ATOM 5842 N N . ASN A 1 739 ? -8.727 -21.281 -23.859 1 88.31 739 ASN A N 1
ATOM 5843 C CA . ASN A 1 739 ? -8.219 -20.375 -24.891 1 88.31 739 ASN A CA 1
ATOM 5844 C C . ASN A 1 739 ? -9.258 -20.156 -25.984 1 88.31 739 ASN A C 1
ATOM 5846 O O . ASN A 1 739 ? -9.797 -21.109 -26.531 1 88.31 739 ASN A O 1
ATOM 5850 N N . ALA A 1 740 ? -9.531 -18.938 -26.203 1 90 740 ALA A N 1
ATOM 5851 C CA . ALA A 1 740 ? -10.469 -18.562 -27.25 1 90 740 ALA A CA 1
ATOM 5852 C C . ALA A 1 740 ? -9.789 -17.719 -28.328 1 90 740 ALA A C 1
ATOM 5854 O O . ALA A 1 740 ? -8.867 -16.953 -28.047 1 90 740 ALA A O 1
ATOM 5855 N N . PRO A 1 741 ? -10.211 -17.922 -29.547 1 86.44 741 PRO A N 1
ATOM 5856 C CA . PRO A 1 741 ? -9.57 -17.203 -30.641 1 86.44 741 PRO A CA 1
ATOM 5857 C C . PRO A 1 741 ? -9.875 -15.703 -30.609 1 86.44 741 PRO A C 1
ATOM 5859 O O . PRO A 1 741 ? -10.805 -15.273 -29.938 1 86.44 741 PRO A O 1
ATOM 5862 N N . LYS A 1 742 ? -9.102 -15.031 -31.359 1 83 742 LYS A N 1
ATOM 5863 C CA . LYS A 1 742 ? -9.305 -13.594 -31.516 1 83 742 LYS A CA 1
ATOM 5864 C C . LYS A 1 742 ? -10.703 -13.297 -32.062 1 83 742 LYS A C 1
ATOM 5866 O O . LYS A 1 742 ? -11.18 -13.984 -32.969 1 83 742 LYS A O 1
ATOM 5871 N N . GLY A 1 743 ? -11.359 -12.344 -31.531 1 80.44 743 GLY A N 1
ATOM 5872 C CA . GLY A 1 743 ? -12.672 -11.945 -32 1 80.44 743 GLY A CA 1
ATOM 5873 C C . GLY A 1 743 ? -13.812 -12.609 -31.25 1 80.44 743 GLY A C 1
ATOM 5874 O O . GLY A 1 743 ? -14.984 -12.297 -31.484 1 80.44 743 GLY A O 1
ATOM 5875 N N . TYR A 1 744 ? -13.422 -13.578 -30.453 1 85.88 744 TYR A N 1
ATOM 5876 C CA . TYR A 1 744 ? -14.438 -14.172 -29.594 1 85.88 744 TYR A CA 1
ATOM 5877 C C . TYR A 1 744 ? -15.156 -13.102 -28.781 1 85.88 744 TYR A C 1
ATOM 5879 O O . TYR A 1 744 ? -14.516 -12.25 -28.156 1 85.88 744 TYR A O 1
ATOM 5887 N N . ASN A 1 745 ? -16.453 -13.047 -28.812 1 87.69 745 ASN A N 1
ATOM 5888 C CA . ASN A 1 745 ? -17.188 -11.93 -28.219 1 87.69 745 ASN A CA 1
ATOM 5889 C C . ASN A 1 745 ? -17.672 -12.258 -26.812 1 87.69 745 ASN A C 1
ATOM 5891 O O . ASN A 1 745 ? -17.5 -13.383 -26.344 1 87.69 745 ASN A O 1
ATOM 5895 N N . VAL A 1 746 ? -18.312 -11.328 -26.203 1 92.38 746 VAL A N 1
ATOM 5896 C CA . VAL A 1 746 ? -18.719 -11.398 -24.797 1 92.38 746 VAL A CA 1
ATOM 5897 C C . VAL A 1 746 ? -19.797 -12.477 -24.625 1 92.38 746 VAL A C 1
ATOM 5899 O O . VAL A 1 746 ? -19.75 -13.242 -23.656 1 92.38 746 VAL A O 1
ATOM 5902 N N . ASP A 1 747 ? -20.688 -12.555 -25.531 1 92.56 747 ASP A N 1
ATOM 5903 C CA . ASP A 1 747 ? -21.766 -13.539 -25.469 1 92.56 747 ASP A CA 1
ATOM 5904 C C . ASP A 1 747 ? -21.203 -14.961 -25.531 1 92.56 747 ASP A C 1
ATOM 5906 O O . ASP A 1 747 ? -21.719 -15.859 -24.844 1 92.56 747 ASP A O 1
ATOM 5910 N N . GLN A 1 748 ? -20.234 -15.117 -26.344 1 92.5 748 GLN A N 1
ATOM 5911 C CA . GLN A 1 748 ? -19.609 -16.438 -26.469 1 92.5 748 GLN A CA 1
ATOM 5912 C C . GLN A 1 748 ? -18.844 -16.797 -25.203 1 92.5 748 GLN A C 1
ATOM 5914 O O . GLN A 1 748 ? -18.891 -17.953 -24.75 1 92.5 748 GLN A O 1
ATOM 5919 N N . VAL A 1 749 ? -18.172 -15.867 -24.641 1 93 749 VAL A N 1
ATOM 5920 C CA . VAL A 1 749 ? -17.484 -16.094 -23.375 1 93 749 VAL A CA 1
ATOM 5921 C C . VAL A 1 749 ? -18.484 -16.453 -22.281 1 93 749 VAL A C 1
ATOM 5923 O O . VAL A 1 749 ? -18.266 -17.375 -21.5 1 93 749 VAL A O 1
ATOM 5926 N N . GLN A 1 750 ? -19.562 -15.703 -22.234 1 95.25 750 GLN A N 1
ATOM 5927 C CA . GLN A 1 750 ? -20.625 -15.977 -21.281 1 95.25 750 GLN A CA 1
ATOM 5928 C C . GLN A 1 750 ? -21.109 -17.422 -21.391 1 95.25 750 GLN A C 1
ATOM 5930 O O . GLN A 1 750 ? -21.312 -18.094 -20.375 1 95.25 750 GLN A O 1
ATOM 5935 N N . LYS A 1 751 ? -21.234 -17.891 -22.562 1 95.12 751 LYS A N 1
ATOM 5936 C CA . LYS A 1 751 ? -21.703 -19.25 -22.797 1 95.12 751 LYS A CA 1
ATOM 5937 C C . LYS A 1 751 ? -20.703 -20.281 -22.297 1 95.12 751 LYS A C 1
ATOM 5939 O O . LYS A 1 751 ? -21.078 -21.344 -21.797 1 95.12 751 LYS A O 1
ATOM 5944 N N . VAL A 1 752 ? -19.5 -19.984 -22.484 1 95.69 752 VAL A N 1
ATOM 5945 C CA . VAL A 1 752 ? -18.453 -20.875 -22 1 95.69 752 VAL A CA 1
ATOM 5946 C C . VAL A 1 752 ? -18.516 -20.969 -20.469 1 95.69 752 VAL A C 1
ATOM 5948 O O . VAL A 1 752 ? -18.453 -22.062 -19.906 1 95.69 752 VAL A O 1
ATOM 5951 N N . TYR A 1 753 ? -18.656 -19.828 -19.766 1 96 753 TYR A N 1
ATOM 5952 C CA . TYR A 1 753 ? -18.734 -19.812 -18.312 1 96 753 TYR A CA 1
ATOM 5953 C C . TYR A 1 753 ? -19.969 -20.578 -17.844 1 96 753 TYR A C 1
ATOM 5955 O O . TYR A 1 753 ? -19.922 -21.312 -16.844 1 96 753 TYR A O 1
ATOM 5963 N N . GLU A 1 754 ? -21.062 -20.406 -18.516 1 96.88 754 GLU A N 1
ATOM 5964 C CA . GLU A 1 754 ? -22.281 -21.125 -18.172 1 96.88 754 GLU A CA 1
ATOM 5965 C C . GLU A 1 754 ? -22.125 -22.625 -18.391 1 96.88 754 GLU A C 1
ATOM 5967 O O . GLU A 1 754 ? -22.656 -23.438 -17.641 1 96.88 754 GLU A O 1
ATOM 5972 N N . ARG A 1 755 ? -21.438 -22.953 -19.469 1 96.25 755 ARG A N 1
ATOM 5973 C CA . ARG A 1 755 ? -21.125 -24.359 -19.75 1 96.25 755 ARG A CA 1
ATOM 5974 C C . ARG A 1 755 ? -20.312 -24.969 -18.609 1 96.25 755 ARG A C 1
ATOM 5976 O O . ARG A 1 755 ? -20.609 -26.078 -18.156 1 96.25 755 ARG A O 1
ATOM 5983 N N . LEU A 1 756 ? -19.328 -24.297 -18.188 1 97.25 756 LEU A N 1
ATOM 5984 C CA . LEU A 1 756 ? -18.516 -24.75 -17.062 1 97.25 756 LEU A CA 1
ATOM 5985 C C . LEU A 1 756 ? -19.359 -24.906 -15.805 1 97.25 756 LEU A C 1
ATOM 5987 O O . LEU A 1 756 ? -19.266 -25.906 -15.102 1 97.25 756 LEU A O 1
ATOM 5991 N N . TYR A 1 757 ? -20.234 -23.906 -15.516 1 96.81 757 TYR A N 1
ATOM 5992 C CA . TYR A 1 757 ? -21.109 -23.922 -14.344 1 96.81 757 TYR A CA 1
ATOM 5993 C C . TYR A 1 757 ? -22 -25.156 -14.344 1 96.81 757 TYR A C 1
ATOM 5995 O O . TYR A 1 757 ? -22.047 -25.906 -13.367 1 96.81 757 TYR A O 1
ATOM 6003 N N . ARG A 1 758 ? -22.594 -25.422 -15.438 1 96.38 758 ARG A N 1
ATOM 6004 C CA . ARG A 1 758 ? -23.547 -26.531 -15.57 1 96.38 758 ARG A CA 1
ATOM 6005 C C . ARG A 1 758 ? -22.812 -27.875 -15.602 1 96.38 758 ARG A C 1
ATOM 6007 O O . ARG A 1 758 ? -23.359 -28.891 -15.172 1 96.38 758 ARG A O 1
ATOM 6014 N N . GLY A 1 759 ? -21.594 -27.781 -16.125 1 96.44 759 GLY A N 1
ATOM 6015 C CA . GLY A 1 759 ? -20.797 -28.984 -16.219 1 96.44 759 GLY A CA 1
ATOM 6016 C C . GLY A 1 759 ? -20.188 -29.406 -14.883 1 96.44 759 GLY A C 1
ATOM 6017 O O . GLY A 1 759 ? -19.547 -30.438 -14.789 1 96.44 759 GLY A O 1
ATOM 6018 N N . GLY A 1 760 ? -20.391 -28.609 -13.828 1 95.69 760 GLY A N 1
ATOM 6019 C CA . GLY A 1 760 ? -19.938 -28.969 -12.492 1 95.69 760 GLY A CA 1
ATOM 6020 C C . GLY A 1 760 ? -18.562 -28.422 -12.156 1 95.69 760 GLY A C 1
ATOM 6021 O O . GLY A 1 760 ? -18 -28.75 -11.102 1 95.69 760 GLY A O 1
ATOM 6022 N N . ALA A 1 761 ? -18.016 -27.656 -13.047 1 97.19 761 ALA A N 1
ATOM 6023 C CA . ALA A 1 761 ? -16.734 -27.047 -12.75 1 97.19 761 ALA A CA 1
ATOM 6024 C C . ALA A 1 761 ? -16.812 -26.141 -11.523 1 97.19 761 ALA A C 1
ATOM 6026 O O . ALA A 1 761 ? -17.875 -25.594 -11.227 1 97.19 761 ALA A O 1
ATOM 6027 N N . LYS A 1 762 ? -15.773 -26.016 -10.789 1 97.69 762 LYS A N 1
ATOM 6028 C CA . LYS A 1 762 ? -15.742 -25.188 -9.594 1 97.69 762 LYS A CA 1
ATOM 6029 C C . LYS A 1 762 ? -15.188 -23.797 -9.906 1 97.69 762 LYS A C 1
ATOM 6031 O O . LYS A 1 762 ? -15.305 -22.875 -9.094 1 97.69 762 LYS A O 1
ATOM 6036 N N . GLY A 1 763 ? -14.555 -23.609 -11.016 1 94.06 763 GLY A N 1
ATOM 6037 C CA . GLY A 1 763 ? -14.031 -22.344 -11.508 1 94.06 763 GLY A CA 1
ATOM 6038 C C . GLY A 1 763 ? -13.555 -22.406 -12.945 1 94.06 763 GLY A C 1
ATOM 6039 O O . GLY A 1 763 ? -13.641 -23.469 -13.586 1 94.06 763 GLY A O 1
ATOM 6040 N N . GLY A 1 764 ? -13.156 -21.234 -13.43 1 89.94 764 GLY A N 1
ATOM 6041 C CA . GLY A 1 764 ? -12.633 -21.172 -14.789 1 89.94 764 GLY A CA 1
ATOM 6042 C C . GLY A 1 764 ? -12.148 -19.797 -15.188 1 89.94 764 GLY A C 1
ATOM 6043 O O . GLY A 1 764 ? -12.531 -18.797 -14.57 1 89.94 764 GLY A O 1
ATOM 6044 N N . THR A 1 765 ? -11.195 -19.812 -16.125 1 87.94 765 THR A N 1
ATOM 6045 C CA . THR A 1 765 ? -10.695 -18.578 -16.734 1 87.94 765 THR A CA 1
ATOM 6046 C C . THR A 1 765 ? -10.703 -18.703 -18.266 1 87.94 765 THR A C 1
ATOM 6048 O O . THR A 1 765 ? -10.383 -19.766 -18.812 1 87.94 765 THR A O 1
ATOM 6051 N N . VAL A 1 766 ? -11.156 -17.672 -18.891 1 89.12 766 VAL A N 1
ATOM 6052 C CA . VAL A 1 766 ? -11.141 -17.609 -20.359 1 89.12 766 VAL A CA 1
ATOM 6053 C C . VAL A 1 766 ? -10.133 -16.547 -20.812 1 89.12 766 VAL A C 1
ATOM 6055 O O . VAL A 1 766 ? -10.102 -15.438 -20.281 1 89.12 766 VAL A O 1
ATOM 6058 N N . TYR A 1 767 ? -9.344 -16.953 -21.703 1 85.62 767 TYR A N 1
ATOM 6059 C CA . TYR A 1 767 ? -8.406 -16.016 -22.328 1 85.62 767 TYR A CA 1
ATOM 6060 C C . TYR A 1 767 ? -8.695 -15.867 -23.812 1 85.62 767 TYR A C 1
ATOM 6062 O O . TYR A 1 767 ? -8.508 -16.812 -24.578 1 85.62 767 TYR A O 1
ATOM 6070 N N . VAL A 1 768 ? -9.055 -14.711 -24.172 1 84.81 768 VAL A N 1
ATOM 6071 C CA . VAL A 1 768 ? -9.289 -14.414 -25.578 1 84.81 768 VAL A CA 1
ATOM 6072 C C . VAL A 1 768 ? -8.016 -13.844 -26.203 1 84.81 768 VAL A C 1
ATOM 6074 O O . VAL A 1 768 ? -7.48 -12.844 -25.719 1 84.81 768 VAL A O 1
ATOM 6077 N N . ASP A 1 769 ? -7.617 -14.453 -27.25 1 78.69 769 ASP A N 1
ATOM 6078 C CA . ASP A 1 769 ? -6.387 -14.023 -27.906 1 78.69 769 ASP A CA 1
ATOM 6079 C C . ASP A 1 769 ? -6.461 -12.555 -28.297 1 78.69 769 ASP A C 1
ATOM 6081 O O . ASP A 1 769 ? -7.434 -12.117 -28.922 1 78.69 769 ASP A O 1
ATOM 6085 N N . GLY A 1 770 ? -5.504 -11.742 -27.906 1 68.94 770 GLY A N 1
ATOM 6086 C CA . GLY A 1 770 ? -5.426 -10.336 -28.266 1 68.94 770 GLY A CA 1
ATOM 6087 C C . GLY A 1 770 ? -6.266 -9.445 -27.359 1 68.94 770 GLY A C 1
ATOM 6088 O O . GLY A 1 770 ? -6.391 -8.25 -27.625 1 68.94 770 GLY A O 1
ATOM 6089 N N . SER A 1 771 ? -6.953 -10 -26.516 1 68.94 771 SER A N 1
ATOM 6090 C CA . SER A 1 771 ? -7.891 -9.25 -25.688 1 68.94 771 SER A CA 1
ATOM 6091 C C . SER A 1 771 ? -7.184 -8.125 -24.922 1 68.94 771 SER A C 1
ATOM 6093 O O . SER A 1 771 ? -7.793 -7.105 -24.609 1 68.94 771 SER A O 1
ATOM 6095 N N . ARG A 1 772 ? -6.051 -8.25 -24.625 1 57.5 772 ARG A N 1
ATOM 6096 C CA . ARG A 1 772 ? -5.359 -7.199 -23.875 1 57.5 772 ARG A CA 1
ATOM 6097 C C . ARG A 1 772 ? -4.668 -6.223 -24.828 1 57.5 772 ARG A C 1
ATOM 6099 O O . ARG A 1 772 ? -3.953 -5.32 -24.375 1 57.5 772 ARG A O 1
ATOM 6106 N N . ASP A 1 773 ? -4.949 -6.625 -26.219 1 50.91 773 ASP A N 1
ATOM 6107 C CA . ASP A 1 773 ? -4.441 -5.691 -27.219 1 50.91 773 ASP A CA 1
ATOM 6108 C C . ASP A 1 773 ? -5.352 -4.477 -27.344 1 50.91 773 ASP A C 1
ATOM 6110 O O . ASP A 1 773 ? -6.566 -4.582 -27.141 1 50.91 773 ASP A O 1
ATOM 6114 N N . ALA A 1 774 ? -4.938 -3.35 -27.312 1 44.44 774 ALA A N 1
ATOM 6115 C CA . ALA A 1 774 ? -5.656 -2.082 -27.422 1 44.44 774 ALA A CA 1
ATOM 6116 C C . ALA A 1 774 ? -6.625 -2.098 -28.594 1 44.44 774 ALA A C 1
ATOM 6118 O O . ALA A 1 774 ? -7.629 -1.378 -28.594 1 44.44 774 ALA A O 1
ATOM 6119 N N . GLN A 1 775 ? -6.582 -2.809 -29.703 1 35.59 775 GLN A N 1
ATOM 6120 C CA . GLN A 1 775 ? -7.285 -2.566 -30.953 1 35.59 775 GLN A CA 1
ATOM 6121 C C . GLN A 1 775 ? -8.602 -3.334 -31 1 35.59 775 GLN A C 1
ATOM 6123 O O . GLN A 1 775 ? -9.305 -3.301 -32.031 1 35.59 775 GLN A O 1
ATOM 6128 N N . VAL A 1 776 ? -9.047 -4.133 -30.109 1 36.5 776 VAL A N 1
ATOM 6129 C CA . VAL A 1 776 ? -10 -5.168 -30.5 1 36.5 776 VAL A CA 1
ATOM 6130 C C . VAL A 1 776 ? -11.414 -4.602 -30.484 1 36.5 776 VAL A C 1
ATOM 6132 O O . VAL A 1 776 ? -12.391 -5.348 -30.594 1 36.5 776 VAL A O 1
ATOM 6135 N N . LEU A 1 777 ? -11.82 -3.434 -30.109 1 37.84 777 LEU A N 1
ATOM 6136 C CA . LEU A 1 777 ? -13.211 -3.434 -29.656 1 37.84 777 LEU A CA 1
ATOM 6137 C C . LEU A 1 777 ? -14.172 -3.402 -30.828 1 37.84 777 LEU A C 1
ATOM 6139 O O . LEU A 1 777 ? -15.039 -2.527 -30.906 1 37.84 777 LEU A O 1
ATOM 6143 N N . THR A 1 778 ? -14.297 -3.971 -31.969 1 31.81 778 THR A N 1
ATOM 6144 C CA . THR A 1 778 ? -15.609 -3.807 -32.594 1 31.81 778 THR A CA 1
ATOM 6145 C C . THR A 1 778 ? -16.688 -4.492 -31.766 1 31.81 778 THR A C 1
ATOM 6147 O O . THR A 1 778 ? -16.688 -5.719 -31.641 1 31.81 778 THR A O 1
ATOM 6150 N N . LEU A 1 779 ? -17.188 -3.855 -30.766 1 35.06 779 LEU A N 1
ATOM 6151 C CA . LEU A 1 779 ? -18.234 -4.418 -29.938 1 35.06 779 LEU A CA 1
ATOM 6152 C C . LEU A 1 779 ? -19.359 -5.004 -30.781 1 35.06 779 LEU A C 1
ATOM 6154 O O . LEU A 1 779 ? -19.828 -6.117 -30.531 1 35.06 779 LEU A O 1
ATOM 6158 N N . LYS A 1 780 ? -20.5 -4.129 -31.375 1 30.53 780 LYS A N 1
ATOM 6159 C CA . LYS A 1 780 ? -21.656 -4.59 -32.125 1 30.53 780 LYS A CA 1
ATOM 6160 C C . LYS A 1 780 ? -21.266 -5.07 -33.5 1 30.53 780 LYS A C 1
ATOM 6162 O O . LYS A 1 780 ? -20.422 -4.453 -34.188 1 30.53 780 LYS A O 1
ATOM 6167 N N . ALA A 1 781 ? -21.688 -6.289 -34.062 1 30.62 781 ALA A N 1
ATOM 6168 C CA . ALA A 1 781 ? -21.688 -6.703 -35.469 1 30.62 781 ALA A CA 1
ATOM 6169 C C . ALA A 1 781 ? -22.281 -5.613 -36.344 1 30.62 781 ALA A C 1
ATOM 6171 O O . ALA A 1 781 ? -23.391 -5.738 -36.844 1 30.62 781 ALA A O 1
ATOM 6172 N N . GLU A 1 782 ? -22.359 -4.277 -36.188 1 26.19 782 GLU A N 1
ATOM 6173 C CA . GLU A 1 782 ? -22.922 -3.516 -37.281 1 26.19 782 GLU A CA 1
ATOM 6174 C C . GLU A 1 782 ? -22.156 -3.811 -38.594 1 26.19 782 GLU A C 1
ATOM 6176 O O . GLU A 1 782 ? -20.984 -4.203 -38.562 1 26.19 782 GLU A O 1
ATOM 6181 N N . GLU A 1 783 ? -22.953 -3.619 -39.938 1 25.53 783 GLU A N 1
ATOM 6182 C CA . GLU A 1 783 ? -22.656 -3.719 -41.375 1 25.53 783 GLU A CA 1
ATOM 6183 C C . GLU A 1 783 ? -21.266 -3.143 -41.688 1 25.53 783 GLU A C 1
ATOM 6185 O O . GLU A 1 783 ? -20.641 -2.541 -40.812 1 25.53 783 GLU A O 1
ATOM 6190 N N . THR A 1 784 ? -21.281 -2.154 -42.844 1 25.34 784 THR A N 1
ATOM 6191 C CA . THR A 1 784 ? -20.391 -1.817 -43.969 1 25.34 784 THR A CA 1
ATOM 6192 C C . THR A 1 784 ? -19.203 -0.995 -43.469 1 25.34 784 THR A C 1
ATOM 6194 O O . THR A 1 784 ? -18.391 -0.535 -44.281 1 25.34 784 THR A O 1
ATOM 6197 N N . PHE A 1 785 ? -19.125 -0.219 -42.531 1 24.48 785 PHE A N 1
ATOM 6198 C CA . PHE A 1 785 ? -18.125 0.776 -42.938 1 24.48 785 PHE A CA 1
ATOM 6199 C C . PHE A 1 785 ? -16.797 0.116 -43.25 1 24.48 785 PHE A C 1
ATOM 6201 O O . PHE A 1 785 ? -16.406 -0.848 -42.594 1 24.48 785 PHE A O 1
ATOM 6208 N N . GLU A 1 786 ? -16.125 0.32 -44.469 1 25.86 786 GLU A N 1
ATOM 6209 C CA . GLU A 1 786 ? -14.922 -0.022 -45.25 1 25.86 786 GLU A CA 1
ATOM 6210 C C . GLU A 1 786 ? -13.688 -0.022 -44.344 1 25.86 786 GLU A C 1
ATOM 6212 O O . GLU A 1 786 ? -12.562 -0.16 -44.844 1 25.86 786 GLU A O 1
ATOM 6217 N N . GLN A 1 787 ? -13.641 0.63 -43.281 1 27 787 GLN A N 1
ATOM 6218 C CA . GLN A 1 787 ? -12.211 0.772 -43.031 1 27 787 GLN A CA 1
ATOM 6219 C C . GLN A 1 787 ? -11.516 -0.586 -43 1 27 787 GLN A C 1
ATOM 6221 O O . GLN A 1 787 ? -12.164 -1.619 -42.812 1 27 787 GLN A O 1
ATOM 6226 N N . THR A 1 788 ? -10.148 -0.795 -42.906 1 27.03 788 THR A N 1
ATOM 6227 C CA . THR A 1 788 ? -9.242 -1.868 -43.312 1 27.03 788 THR A CA 1
ATOM 6228 C C . THR A 1 788 ? -9.695 -3.203 -42.719 1 27.03 788 THR A C 1
ATOM 6230 O O . THR A 1 788 ? -9.719 -3.379 -41.5 1 27.03 788 THR A O 1
ATOM 6233 N N . GLU A 1 789 ? -10.758 -3.812 -43.5 1 25.8 789 GLU A N 1
ATOM 6234 C CA . GLU A 1 789 ? -11.164 -5.211 -43.562 1 25.8 789 GLU A CA 1
ATOM 6235 C C . GLU A 1 789 ? -9.969 -6.145 -43.438 1 25.8 789 GLU A C 1
ATOM 6237 O O . GLU A 1 789 ? -9.047 -6.105 -44.25 1 25.8 789 GLU A O 1
ATOM 6242 N N . ILE A 1 790 ? -9.57 -6.438 -42.344 1 25.7 790 ILE A N 1
ATOM 6243 C CA . ILE A 1 790 ? -8.695 -7.605 -42.406 1 25.7 790 ILE A CA 1
ATOM 6244 C C . ILE A 1 790 ? -9.359 -8.719 -43.219 1 25.7 790 ILE A C 1
ATOM 6246 O O . ILE A 1 790 ? -10.461 -9.164 -42.875 1 25.7 790 ILE A O 1
ATOM 6250 N N . ASP A 1 791 ? -9.203 -8.586 -44.719 1 26.05 791 ASP A N 1
ATOM 6251 C CA . ASP A 1 791 ? -9.414 -9.648 -45.688 1 26.05 791 ASP A CA 1
ATOM 6252 C C . ASP A 1 791 ? -9.078 -11.016 -45.094 1 26.05 791 ASP A C 1
ATOM 6254 O O . ASP A 1 791 ? -7.914 -11.305 -44.844 1 26.05 791 ASP A O 1
ATOM 6258 N N . LEU A 1 792 ? -10.102 -11.469 -44.594 1 23.73 792 LEU A N 1
ATOM 6259 C CA . LEU A 1 792 ? -10 -12.883 -44.25 1 23.73 792 LEU A CA 1
ATOM 6260 C C . LEU A 1 792 ? -9.93 -13.727 -45.531 1 23.73 792 LEU A C 1
ATOM 6262 O O . LEU A 1 792 ? -10.719 -13.531 -46.438 1 23.73 792 LEU A O 1
ATOM 6266 N N . GLY A 1 793 ? -8.719 -14.352 -46.219 1 25.3 793 GLY A N 1
ATOM 6267 C CA . GLY A 1 793 ? -8.312 -15.258 -47.281 1 25.3 793 GLY A CA 1
ATOM 6268 C C . GLY A 1 793 ? -9.281 -16.406 -47.5 1 25.3 793 GLY A C 1
ATOM 6269 O O . GLY A 1 793 ? -8.906 -17.453 -48 1 25.3 793 GLY A O 1
ATOM 6270 N N . ILE A 1 794 ? -10.469 -16.281 -47.625 1 23.23 794 ILE A N 1
ATOM 6271 C CA . ILE A 1 794 ? -10.992 -17.625 -47.844 1 23.23 794 ILE A CA 1
ATOM 6272 C C . ILE A 1 794 ? -10.68 -18.078 -49.281 1 23.23 794 ILE A C 1
ATOM 6274 O O . ILE A 1 794 ? -10.938 -19.234 -49.625 1 23.23 794 ILE A O 1
ATOM 6278 N N . GLU A 1 795 ? -10.555 -17.344 -50.406 1 21.3 795 GLU A N 1
ATOM 6279 C CA . GLU A 1 795 ? -10.844 -18.109 -51.625 1 21.3 795 GLU A CA 1
ATOM 6280 C C . GLU A 1 795 ? -9.758 -19.156 -51.875 1 21.3 795 GLU A C 1
ATOM 6282 O O . GLU A 1 795 ? -8.664 -19.078 -51.312 1 21.3 795 GLU A O 1
ATOM 6287 N N . GLU A 1 796 ? -9.586 -19.656 -53.312 1 20.77 796 GLU A N 1
ATOM 6288 C CA . GLU A 1 796 ? -9.359 -20.875 -54.094 1 20.77 796 GLU A CA 1
ATOM 6289 C C . GLU A 1 796 ? -7.906 -21.328 -54 1 20.77 796 GLU A C 1
ATOM 6291 O O . GLU A 1 796 ? -7.645 -22.5 -53.719 1 20.77 796 GLU A O 1
ATOM 6296 N N . ALA A 1 797 ? -7.039 -21.219 -55.281 1 19.81 797 ALA A N 1
ATOM 6297 C CA . ALA A 1 797 ? -6.035 -22.078 -55.906 1 19.81 797 ALA A CA 1
ATOM 6298 C C . ALA A 1 797 ? -4.789 -22.203 -55.031 1 19.81 797 ALA A C 1
ATOM 6300 O O . ALA A 1 797 ? -4.52 -21.328 -54.219 1 19.81 797 ALA A O 1
ATOM 6301 N N . LYS A 1 798 ? -3.805 -23.297 -55.531 1 21.89 798 LYS A N 1
ATOM 6302 C CA . LYS A 1 798 ? -2.672 -24.062 -55 1 21.89 798 LYS A CA 1
ATOM 6303 C C . LYS A 1 798 ? -1.505 -23.141 -54.656 1 21.89 798 LYS A C 1
ATOM 6305 O O . LYS A 1 798 ? -0.451 -23.609 -54.219 1 21.89 798 LYS A O 1
ATOM 6310 N N . GLN A 1 799 ? -1.332 -22.078 -55.406 1 18.77 799 GLN A N 1
ATOM 6311 C CA . GLN A 1 799 ? 0.071 -21.719 -55.594 1 18.77 799 GLN A CA 1
ATOM 6312 C C . GLN A 1 799 ? 0.743 -21.391 -54.281 1 18.77 799 GLN A C 1
ATOM 6314 O O . GLN A 1 799 ? 0.101 -20.859 -53.344 1 18.77 799 GLN A O 1
ATOM 6319 N N . LYS A 1 800 ? 2.057 -21.969 -54.031 1 22.16 800 LYS A N 1
ATOM 6320 C CA . LYS A 1 800 ? 3.107 -22 -53.031 1 22.16 800 LYS A CA 1
ATOM 6321 C C . LYS A 1 800 ? 3.436 -20.609 -52.5 1 22.16 800 LYS A C 1
ATOM 6323 O O . LYS A 1 800 ? 4.234 -19.891 -53.125 1 22.16 800 LYS A O 1
ATOM 6328 N N . ILE A 1 801 ? 2.449 -19.734 -52.469 1 21.39 801 ILE A N 1
ATOM 6329 C CA . ILE A 1 801 ? 3.029 -18.438 -52.156 1 21.39 801 ILE A CA 1
ATOM 6330 C C . ILE A 1 801 ? 3.918 -18.562 -50.906 1 21.39 801 ILE A C 1
ATOM 6332 O O . ILE A 1 801 ? 3.457 -18.984 -49.844 1 21.39 801 ILE A O 1
ATOM 6336 N N . VAL A 1 802 ? 5.18 -18.781 -51.125 1 21.62 802 VAL A N 1
ATOM 6337 C CA . VAL A 1 802 ? 6.355 -18.734 -50.25 1 21.62 802 VAL A CA 1
ATOM 6338 C C . VAL A 1 802 ? 6.277 -17.516 -49.344 1 21.62 802 VAL A C 1
ATOM 6340 O O . VAL A 1 802 ? 6.207 -16.391 -49.812 1 21.62 802 VAL A O 1
ATOM 6343 N N . LEU A 1 803 ? 5.469 -17.703 -48.344 1 21.27 803 LEU A N 1
ATOM 6344 C CA . LEU A 1 803 ? 5.363 -16.828 -47.188 1 21.27 803 LEU A CA 1
ATOM 6345 C C . LEU A 1 803 ? 6.719 -16.234 -46.812 1 21.27 803 LEU A C 1
ATOM 6347 O O . LEU A 1 803 ? 7.617 -16.938 -46.375 1 21.27 803 LEU A O 1
ATOM 6351 N N . VAL A 1 804 ? 7.309 -15.469 -47.75 1 22.14 804 VAL A N 1
ATOM 6352 C CA . VAL A 1 804 ? 8.539 -14.727 -47.531 1 22.14 804 VAL A CA 1
ATOM 6353 C C . VAL A 1 804 ? 8.453 -14.016 -46.156 1 22.14 804 VAL A C 1
ATOM 6355 O O . VAL A 1 804 ? 7.426 -13.438 -45.812 1 22.14 804 VAL A O 1
ATOM 6358 N N . ASP A 1 805 ? 9.414 -14.188 -45.281 1 23.02 805 ASP A N 1
ATOM 6359 C CA . ASP A 1 805 ? 10.031 -13.953 -44 1 23.02 805 ASP A CA 1
ATOM 6360 C C . ASP A 1 805 ? 10.141 -12.453 -43.719 1 23.02 805 ASP A C 1
ATOM 6362 O O . ASP A 1 805 ? 11.227 -11.883 -43.75 1 23.02 805 ASP A O 1
ATOM 6366 N N . THR A 1 806 ? 9.312 -11.531 -44.25 1 23.61 806 THR A N 1
ATOM 6367 C CA . THR A 1 806 ? 9.57 -10.133 -43.938 1 23.61 806 THR A CA 1
ATOM 6368 C C . THR A 1 806 ? 9.516 -9.898 -42.438 1 23.61 806 THR A C 1
ATOM 6370 O O . THR A 1 806 ? 8.484 -10.109 -41.812 1 23.61 806 THR A O 1
ATOM 6373 N N . ILE A 1 807 ? 10.594 -10.07 -41.688 1 24.61 807 ILE A N 1
ATOM 6374 C CA . ILE A 1 807 ? 11.047 -9.633 -40.375 1 24.61 807 ILE A CA 1
ATOM 6375 C C . ILE A 1 807 ? 10.602 -8.188 -40.125 1 24.61 807 ILE A C 1
ATOM 6377 O O . ILE A 1 807 ? 11.078 -7.266 -40.781 1 24.61 807 ILE A O 1
ATOM 6381 N N . THR A 1 808 ? 9.352 -7.902 -40 1 25.62 808 THR A N 1
ATOM 6382 C CA . THR A 1 808 ? 8.852 -6.586 -39.594 1 25.62 808 THR A CA 1
ATOM 6383 C C . THR A 1 808 ? 9.68 -6.008 -38.469 1 25.62 808 THR A C 1
ATOM 6385 O O . THR A 1 808 ? 9.898 -6.676 -37.438 1 25.62 808 THR A O 1
ATOM 6388 N N . ASP A 1 809 ? 10.484 -5.02 -38.719 1 26.12 809 ASP A N 1
ATOM 6389 C CA . ASP A 1 809 ? 11.328 -4.211 -37.844 1 26.12 809 ASP A CA 1
ATOM 6390 C C . ASP A 1 809 ? 10.57 -3.785 -36.562 1 26.12 809 ASP A C 1
ATOM 6392 O O . ASP A 1 809 ? 9.414 -3.371 -36.656 1 26.12 809 ASP A O 1
ATOM 6396 N N . LEU A 1 810 ? 10.867 -4.242 -35.438 1 27.42 810 LEU A N 1
ATOM 6397 C CA . LEU A 1 810 ? 10.469 -4.023 -34.062 1 27.42 810 LEU A CA 1
ATOM 6398 C C . LEU A 1 810 ? 10.078 -2.568 -33.812 1 27.42 810 LEU A C 1
ATOM 6400 O O . LEU A 1 810 ? 9.734 -2.184 -32.688 1 27.42 810 LEU A O 1
ATOM 6404 N N . ARG A 1 811 ? 10.422 -1.628 -34.719 1 31.03 811 ARG A N 1
ATOM 6405 C CA . ARG A 1 811 ? 10.211 -0.205 -34.5 1 31.03 811 ARG A CA 1
ATOM 6406 C C . ARG A 1 811 ? 8.727 0.144 -34.562 1 31.03 811 ARG A C 1
ATOM 6408 O O . ARG A 1 811 ? 8.344 1.293 -34.312 1 31.03 811 ARG A O 1
ATOM 6415 N N . SER A 1 812 ? 8.008 -0.296 -35.406 1 30.61 812 SER A N 1
ATOM 6416 C CA . SER A 1 812 ? 6.773 0.403 -35.75 1 30.61 812 SER A CA 1
ATOM 6417 C C . SER A 1 812 ? 5.699 0.171 -34.688 1 30.61 812 SER A C 1
ATOM 6419 O O . SER A 1 812 ? 4.816 1.011 -34.5 1 30.61 812 SER A O 1
ATOM 6421 N N . THR A 1 813 ? 5.234 -1.171 -34.438 1 32.5 813 THR A N 1
ATOM 6422 C CA . THR A 1 813 ? 3.924 -1.32 -33.812 1 32.5 813 THR A CA 1
ATOM 6423 C C . THR A 1 813 ? 3.998 -1.013 -32.344 1 32.5 813 THR A C 1
ATOM 6425 O O . THR A 1 813 ? 5.066 -1.101 -31.719 1 32.5 813 THR A O 1
ATOM 6428 N N . ASP A 1 814 ? 2.84 -0.442 -31.734 1 39.22 814 ASP A N 1
ATOM 6429 C CA . ASP A 1 814 ? 2.467 -0.138 -30.344 1 39.22 814 ASP A CA 1
ATOM 6430 C C . ASP A 1 814 ? 2.781 -1.312 -29.422 1 39.22 814 ASP A C 1
ATOM 6432 O O . ASP A 1 814 ? 1.896 -2.105 -29.094 1 39.22 814 ASP A O 1
ATOM 6436 N N . VAL A 1 815 ? 3.926 -1.855 -29.516 1 43.75 815 VAL A N 1
ATOM 6437 C CA . VAL A 1 815 ? 4.312 -3.041 -28.75 1 43.75 815 VAL A CA 1
ATOM 6438 C C . VAL A 1 815 ? 4.59 -2.658 -27.312 1 43.75 815 VAL A C 1
ATOM 6440 O O . VAL A 1 815 ? 5.496 -1.87 -27.031 1 43.75 815 VAL A O 1
ATOM 6443 N N . THR A 1 816 ? 3.562 -2.781 -26.484 1 54.12 816 THR A N 1
ATOM 6444 C CA . THR A 1 816 ? 3.781 -2.686 -25.047 1 54.12 816 THR A CA 1
ATOM 6445 C C . THR A 1 816 ? 4.703 -3.803 -24.562 1 54.12 816 THR A C 1
ATOM 6447 O O . THR A 1 816 ? 4.359 -4.98 -24.656 1 54.12 816 THR A O 1
ATOM 6450 N N . VAL A 1 817 ? 5.922 -3.484 -24.312 1 55.59 817 VAL A N 1
ATOM 6451 C CA . VAL A 1 817 ? 6.895 -4.418 -23.75 1 55.59 817 VAL A CA 1
ATOM 6452 C C . VAL A 1 817 ? 6.633 -4.594 -22.25 1 55.59 817 VAL A C 1
ATOM 6454 O O . VAL A 1 817 ? 6.461 -3.611 -21.531 1 55.59 817 VAL A O 1
ATOM 6457 N N . GLY A 1 818 ? 6.309 -5.766 -21.875 1 59.09 818 GLY A N 1
ATOM 6458 C CA . GLY A 1 818 ? 6.051 -6.023 -20.469 1 59.09 818 GLY A CA 1
ATOM 6459 C C . GLY A 1 818 ? 5.93 -7.5 -20.141 1 59.09 818 GLY A C 1
ATOM 6460 O O . GLY A 1 818 ? 6.289 -8.352 -20.953 1 59.09 818 GLY A O 1
ATOM 6461 N N . ASN A 1 819 ? 5.602 -7.793 -18.875 1 56.47 819 ASN A N 1
ATOM 6462 C CA . ASN A 1 819 ? 5.531 -9.172 -18.422 1 56.47 819 ASN A CA 1
ATOM 6463 C C . ASN A 1 819 ? 4.086 -9.664 -18.344 1 56.47 819 ASN A C 1
ATOM 6465 O O . ASN A 1 819 ? 3.826 -10.773 -17.859 1 56.47 819 ASN A O 1
ATOM 6469 N N . GLU A 1 820 ? 3.309 -8.711 -18.781 1 61.34 820 GLU A N 1
ATOM 6470 C CA . GLU A 1 820 ? 1.913 -9.141 -18.781 1 61.34 820 GLU A CA 1
ATOM 6471 C C . GLU A 1 820 ? 1.536 -9.82 -20.094 1 61.34 820 GLU A C 1
ATOM 6473 O O . GLU A 1 820 ? 2.172 -9.594 -21.125 1 61.34 820 GLU A O 1
ATOM 6478 N N . VAL A 1 821 ? 0.607 -10.789 -19.969 1 62 821 VAL A N 1
ATOM 6479 C CA . VAL A 1 821 ? 0.114 -11.477 -21.156 1 62 821 VAL A CA 1
ATOM 6480 C C . VAL A 1 821 ? -0.248 -10.445 -22.234 1 62 821 VAL A C 1
ATOM 6482 O O . VAL A 1 821 ? -0.924 -9.461 -21.938 1 62 821 VAL A O 1
ATOM 6485 N N . GLY A 1 822 ? 0.236 -10.578 -23.344 1 62.78 822 GLY A N 1
ATOM 6486 C CA . GLY A 1 822 ? -0.012 -9.664 -24.453 1 62.78 822 GLY A CA 1
ATOM 6487 C C . GLY A 1 822 ? 1.152 -8.734 -24.719 1 62.78 822 GLY A C 1
ATOM 6488 O O . GLY A 1 822 ? 1.272 -8.195 -25.828 1 62.78 822 GLY A O 1
ATOM 6489 N N . ASN A 1 823 ? 1.999 -8.57 -23.719 1 64.69 823 ASN A N 1
ATOM 6490 C CA . ASN A 1 823 ? 3.164 -7.707 -23.891 1 64.69 823 ASN A CA 1
ATOM 6491 C C . ASN A 1 823 ? 4.188 -8.336 -24.828 1 64.69 823 ASN A C 1
ATOM 6493 O O . ASN A 1 823 ? 4.188 -9.555 -25.031 1 64.69 823 ASN A O 1
ATOM 6497 N N . THR A 1 824 ? 4.848 -7.465 -25.438 1 67.44 824 THR A N 1
ATOM 6498 C CA . THR A 1 824 ? 6.066 -7.93 -26.078 1 67.44 824 THR A CA 1
ATOM 6499 C C . THR A 1 824 ? 7.125 -8.305 -25.047 1 67.44 824 THR A C 1
ATOM 6501 O O . THR A 1 824 ? 7.305 -7.605 -24.047 1 67.44 824 THR A O 1
ATOM 6504 N N . CYS A 1 825 ? 7.66 -9.508 -25.234 1 66.69 825 CYS A N 1
ATOM 6505 C CA . CYS A 1 825 ? 8.633 -10.039 -24.297 1 66.69 825 CYS A CA 1
ATOM 6506 C C . CYS A 1 825 ? 9.75 -9.039 -24.047 1 66.69 825 CYS A C 1
ATOM 6508 O O . CYS A 1 825 ? 10.406 -8.578 -24.984 1 66.69 825 CYS A O 1
ATOM 6510 N N . PRO A 1 826 ? 9.891 -8.656 -22.859 1 60.53 826 PRO A N 1
ATOM 6511 C CA . PRO A 1 826 ? 10.961 -7.695 -22.594 1 60.53 826 PRO A CA 1
ATOM 6512 C C . PRO A 1 826 ? 12.352 -8.297 -22.766 1 60.53 826 PRO A C 1
ATOM 6514 O O . PRO A 1 826 ? 13.344 -7.559 -22.828 1 60.53 826 PRO A O 1
ATOM 6517 N N . VAL A 1 827 ? 12.352 -9.609 -22.812 1 60.62 827 VAL A N 1
ATOM 6518 C CA . VAL A 1 827 ? 13.633 -10.305 -22.922 1 60.62 827 VAL A CA 1
ATOM 6519 C C . VAL A 1 827 ? 14.039 -10.414 -24.391 1 60.62 827 VAL A C 1
ATOM 6521 O O . VAL A 1 827 ? 15.094 -9.914 -24.781 1 60.62 827 VAL A O 1
ATOM 6524 N N . CYS A 1 828 ? 13.188 -10.992 -25.266 1 58.22 828 CYS A N 1
ATOM 6525 C CA . CYS A 1 828 ? 13.594 -11.227 -26.656 1 58.22 828 CYS A CA 1
ATOM 6526 C C . CYS A 1 828 ? 13.047 -10.141 -27.562 1 58.22 828 CYS A C 1
ATOM 6528 O O . CYS A 1 828 ? 13.477 -10.016 -28.719 1 58.22 828 CYS A O 1
ATOM 6530 N N . ARG A 1 829 ? 12.109 -9.32 -26.969 1 57.97 829 ARG A N 1
ATOM 6531 C CA . ARG A 1 829 ? 11.453 -8.219 -27.656 1 57.97 829 ARG A CA 1
ATOM 6532 C C . ARG A 1 829 ? 10.766 -8.703 -28.938 1 57.97 829 ARG A C 1
ATOM 6534 O O . ARG A 1 829 ? 10.531 -7.918 -29.844 1 57.97 829 ARG A O 1
ATOM 6541 N N . LYS A 1 830 ? 10.469 -9.961 -29.094 1 59.25 830 LYS A N 1
ATOM 6542 C CA . LYS A 1 830 ? 9.852 -10.516 -30.297 1 59.25 830 LYS A CA 1
ATOM 6543 C C . LYS A 1 830 ? 8.586 -11.305 -29.953 1 59.25 830 LYS A C 1
ATOM 6545 O O . LYS A 1 830 ? 7.574 -11.188 -30.641 1 59.25 830 LYS A O 1
ATOM 6550 N N . GLY A 1 831 ? 8.812 -12.047 -28.969 1 64.38 831 GLY A N 1
ATOM 6551 C CA . GLY A 1 831 ? 7.691 -12.891 -28.594 1 64.38 831 GLY A CA 1
ATOM 6552 C C . GLY A 1 831 ? 6.629 -12.148 -27.797 1 64.38 831 GLY A C 1
ATOM 6553 O O . GLY A 1 831 ? 6.883 -11.07 -27.266 1 64.38 831 GLY A O 1
ATOM 6554 N N . LYS A 1 832 ? 5.434 -12.664 -27.844 1 72.44 832 LYS A N 1
ATOM 6555 C CA . LYS A 1 832 ? 4.348 -12.164 -27 1 72.44 832 LYS A CA 1
ATOM 6556 C C . LYS A 1 832 ? 4.195 -13 -25.75 1 72.44 832 LYS A C 1
ATOM 6558 O O . LYS A 1 832 ? 4.34 -14.227 -25.781 1 72.44 832 LYS A O 1
ATOM 6563 N N . ILE A 1 833 ? 4.059 -12.328 -24.672 1 68.19 833 ILE A N 1
ATOM 6564 C CA . ILE A 1 833 ? 3.867 -13.016 -23.406 1 68.19 833 ILE A CA 1
ATOM 6565 C C . ILE A 1 833 ? 2.479 -13.656 -23.359 1 68.19 833 ILE A C 1
ATOM 6567 O O . ILE A 1 833 ? 1.478 -12.992 -23.641 1 68.19 833 ILE A O 1
ATOM 6571 N N . LYS A 1 834 ? 2.512 -14.977 -23.156 1 68.69 834 LYS A N 1
ATOM 6572 C CA . LYS A 1 834 ? 1.262 -15.711 -23.016 1 68.69 834 LYS A CA 1
ATOM 6573 C C . LYS A 1 834 ? 1.243 -16.5 -21.703 1 68.69 834 LYS A C 1
ATOM 6575 O O . LYS A 1 834 ? 2.297 -16.828 -21.156 1 68.69 834 LYS A O 1
ATOM 6580 N N . GLU A 1 835 ? 0.084 -16.594 -21.125 1 62.81 835 GLU A N 1
ATOM 6581 C CA . GLU A 1 835 ? -0.037 -17.469 -19.953 1 62.81 835 GLU A CA 1
ATOM 6582 C C . GLU A 1 835 ? 0.031 -18.938 -20.359 1 62.81 835 GLU A C 1
ATOM 6584 O O . GLU A 1 835 ? -0.865 -19.453 -21.031 1 62.81 835 GLU A O 1
ATOM 6589 N N . ILE A 1 836 ? 1.072 -19.531 -20.031 1 57.88 836 ILE A N 1
ATOM 6590 C CA . ILE A 1 836 ? 1.257 -20.953 -20.297 1 57.88 836 ILE A CA 1
ATOM 6591 C C . ILE A 1 836 ? 1.496 -21.688 -18.984 1 57.88 836 ILE A C 1
ATOM 6593 O O . ILE A 1 836 ? 2.523 -21.484 -18.328 1 57.88 836 ILE A O 1
ATOM 6597 N N . GLY A 1 837 ? 0.594 -22.516 -18.656 1 54.22 837 GLY A N 1
ATOM 6598 C CA . GLY A 1 837 ? 0.766 -23.297 -17.453 1 54.22 837 GLY A CA 1
ATOM 6599 C C . GLY A 1 837 ? 0.888 -22.438 -16.203 1 54.22 837 GLY A C 1
ATOM 6600 O O . GLY A 1 837 ? 1.757 -22.688 -15.359 1 54.22 837 GLY A O 1
ATOM 6601 N N . GLY A 1 838 ? 0.226 -21.359 -16.078 1 54.66 838 GLY A N 1
ATOM 6602 C CA . GLY A 1 838 ? 0.239 -20.516 -14.898 1 54.66 838 GLY A CA 1
ATOM 6603 C C . GLY A 1 838 ? 1.379 -19.516 -14.891 1 54.66 838 GLY A C 1
ATOM 6604 O O . GLY A 1 838 ? 1.574 -18.797 -13.906 1 54.66 838 GLY A O 1
ATOM 6605 N N . CYS A 1 839 ? 2.184 -19.516 -15.914 1 65.19 839 CYS A N 1
ATOM 6606 C CA . CYS A 1 839 ? 3.309 -18.594 -16.016 1 65.19 839 CYS A CA 1
ATOM 6607 C C . CYS A 1 839 ? 3.16 -17.672 -17.234 1 65.19 839 CYS A C 1
ATOM 6609 O O . CYS A 1 839 ? 2.705 -18.125 -18.281 1 65.19 839 CYS A O 1
ATOM 6611 N N . ASN A 1 840 ? 3.426 -16.406 -16.984 1 66.12 840 ASN A N 1
ATOM 6612 C CA . ASN A 1 840 ? 3.602 -15.531 -18.125 1 66.12 840 ASN A CA 1
ATOM 6613 C C . ASN A 1 840 ? 4.883 -15.852 -18.891 1 66.12 840 ASN A C 1
ATOM 6615 O O . ASN A 1 840 ? 5.98 -15.516 -18.453 1 66.12 840 ASN A O 1
ATOM 6619 N N . THR A 1 841 ? 4.668 -16.594 -20.047 1 68.81 841 THR A N 1
ATOM 6620 C CA . THR A 1 841 ? 5.793 -17.156 -20.781 1 68.81 841 THR A CA 1
ATOM 6621 C C . THR A 1 841 ? 5.871 -16.562 -22.188 1 68.81 841 THR A C 1
ATOM 6623 O O . THR A 1 841 ? 4.848 -16.375 -22.844 1 68.81 841 THR A O 1
ATOM 6626 N N . CYS A 1 842 ? 7.082 -16.219 -22.641 1 72.12 842 CYS A N 1
ATOM 6627 C CA . CYS A 1 842 ? 7.285 -15.727 -24 1 72.12 842 CYS A CA 1
ATOM 6628 C C . CYS A 1 842 ? 7.129 -16.859 -25 1 72.12 842 CYS A C 1
ATOM 6630 O O . CYS A 1 842 ? 7.715 -17.922 -24.844 1 72.12 842 CYS A O 1
ATOM 6632 N N . THR A 1 843 ? 6.332 -16.609 -25.969 1 65.44 843 THR A N 1
ATOM 6633 C CA . THR A 1 843 ? 6.051 -17.641 -26.969 1 65.44 843 THR A CA 1
ATOM 6634 C C . THR A 1 843 ? 7.219 -17.766 -27.938 1 65.44 843 THR A C 1
ATOM 6636 O O . THR A 1 843 ? 7.223 -18.656 -28.797 1 65.44 843 THR A O 1
ATOM 6639 N N . ASN A 1 844 ? 8.125 -16.766 -27.781 1 61.72 844 ASN A N 1
ATOM 6640 C CA . ASN A 1 844 ? 9.289 -16.812 -28.656 1 61.72 844 ASN A CA 1
ATOM 6641 C C . ASN A 1 844 ? 10.508 -17.391 -27.938 1 61.72 844 ASN A C 1
ATOM 6643 O O . ASN A 1 844 ? 11.07 -18.391 -28.375 1 61.72 844 ASN A O 1
ATOM 6647 N N . CYS A 1 845 ? 10.828 -16.891 -26.906 1 59.69 845 CYS A N 1
ATOM 6648 C CA . CYS A 1 845 ? 12.062 -17.328 -26.25 1 59.69 845 CYS A CA 1
ATOM 6649 C C . CYS A 1 845 ? 11.758 -18.203 -25.047 1 59.69 845 CYS A C 1
ATOM 6651 O O . CYS A 1 845 ? 12.672 -18.625 -24.344 1 59.69 845 CYS A O 1
ATOM 6653 N N . ASN A 1 846 ? 10.562 -18.5 -24.672 1 61.78 846 ASN A N 1
ATOM 6654 C CA . ASN A 1 846 ? 10.062 -19.391 -23.625 1 61.78 846 ASN A CA 1
ATOM 6655 C C . ASN A 1 846 ? 10.461 -18.891 -22.234 1 61.78 846 ASN A C 1
ATOM 6657 O O . ASN A 1 846 ? 10.375 -19.641 -21.266 1 61.78 846 ASN A O 1
ATOM 6661 N N . THR A 1 847 ? 10.859 -17.641 -22.156 1 66 847 THR A N 1
ATOM 6662 C CA . THR A 1 847 ? 11.18 -17.062 -20.859 1 66 847 THR A CA 1
ATOM 6663 C C . THR A 1 847 ? 9.922 -16.938 -20 1 66 847 THR A C 1
ATOM 6665 O O . THR A 1 847 ? 8.891 -16.469 -20.484 1 66 847 THR A O 1
ATOM 6668 N N . GLN A 1 848 ? 10.055 -17.5 -18.781 1 63.81 848 GLN A N 1
ATOM 6669 C CA . GLN A 1 848 ? 8.961 -17.359 -17.828 1 63.81 848 GLN A CA 1
ATOM 6670 C C . GLN A 1 848 ? 9.164 -16.125 -16.953 1 63.81 848 GLN A C 1
ATOM 6672 O O . GLN A 1 848 ? 10.078 -16.078 -16.125 1 63.81 848 GLN A O 1
ATOM 6677 N N . LEU A 1 849 ? 8.375 -15.109 -17.188 1 62.22 849 LEU A N 1
ATOM 6678 C CA . LEU A 1 849 ? 8.562 -13.812 -16.547 1 62.22 849 LEU A CA 1
ATOM 6679 C C . LEU A 1 849 ? 7.848 -13.758 -15.203 1 62.22 849 LEU A C 1
ATOM 6681 O O . LEU A 1 849 ? 8.312 -13.094 -14.273 1 62.22 849 LEU A O 1
ATOM 6685 N N . LYS A 1 850 ? 6.645 -14.352 -15.141 1 62 850 LYS A N 1
ATOM 6686 C CA . LYS A 1 850 ? 5.809 -14.398 -13.945 1 62 850 LYS A CA 1
ATOM 6687 C C . LYS A 1 850 ? 5.105 -15.75 -13.828 1 62 850 LYS A C 1
ATOM 6689 O O . LYS A 1 850 ? 4.5 -16.234 -14.797 1 62 850 LYS A O 1
ATOM 6694 N N . CYS A 1 851 ? 5.531 -16.469 -12.844 1 55.34 851 CYS A N 1
ATOM 6695 C CA . CYS A 1 851 ? 4.801 -17.719 -12.617 1 55.34 851 CYS A CA 1
ATOM 6696 C C . CYS A 1 851 ? 3.996 -17.656 -11.328 1 55.34 851 CYS A C 1
ATOM 6698 O O . CYS A 1 851 ? 4.469 -17.109 -10.32 1 55.34 851 CYS A O 1
ATOM 6700 N N . GLY A 1 852 ? 2.885 -18.031 -11.266 1 47.12 852 GLY A N 1
ATOM 6701 C CA . GLY A 1 852 ? 2.066 -18.094 -10.062 1 47.12 852 GLY A CA 1
ATOM 6702 C C . GLY A 1 852 ? 1.019 -17 -10 1 47.12 852 GLY A C 1
ATOM 6703 O O . GLY A 1 852 ? 0.628 -16.578 -8.914 1 47.12 852 GLY A O 1
ATOM 6704 N N . LEU A 1 853 ? 0.86 -16.109 -11.055 1 42.44 853 LEU A N 1
ATOM 6705 C CA . LEU A 1 853 ? -0.224 -15.133 -10.953 1 42.44 853 LEU A CA 1
ATOM 6706 C C . LEU A 1 853 ? -1.509 -15.688 -11.562 1 42.44 853 LEU A C 1
ATOM 6708 O O . LEU A 1 853 ? -1.464 -16.453 -12.531 1 42.44 853 LEU A O 1
ATOM 6712 N N . MET B 1 1 ? -50.031 33.219 -10.789 1 23.12 1 MET B N 1
ATOM 6713 C CA . MET B 1 1 ? -49.531 34.344 -10.039 1 23.12 1 MET B CA 1
ATOM 6714 C C . MET B 1 1 ? -49 33.938 -8.672 1 23.12 1 MET B C 1
ATOM 6716 O O . MET B 1 1 ? -48.906 34.75 -7.762 1 23.12 1 MET B O 1
ATOM 6720 N N . ASP B 1 2 ? -48.938 32.688 -8.391 1 25.16 2 ASP B N 1
ATOM 6721 C CA . ASP B 1 2 ? -48.719 31.781 -7.262 1 25.16 2 ASP B CA 1
ATOM 6722 C C . ASP B 1 2 ? -47.469 32.156 -6.488 1 25.16 2 ASP B C 1
ATOM 6724 O O . ASP B 1 2 ? -46.406 32.344 -7.082 1 25.16 2 ASP B O 1
ATOM 6728 N N . LEU B 1 3 ? -47.656 32.969 -5.359 1 26.5 3 LEU B N 1
ATOM 6729 C CA . LEU B 1 3 ? -46.781 33.531 -4.34 1 26.5 3 LEU B CA 1
ATOM 6730 C C . LEU B 1 3 ? -45.719 32.531 -3.898 1 26.5 3 LEU B C 1
ATOM 6732 O O . LEU B 1 3 ? -46.031 31.531 -3.256 1 26.5 3 LEU B O 1
ATOM 6736 N N . LEU B 1 4 ? -44.906 32.125 -4.801 1 30.11 4 LEU B N 1
ATOM 6737 C CA . LEU B 1 4 ? -43.719 31.438 -4.297 1 30.11 4 LEU B CA 1
ATOM 6738 C C . LEU B 1 4 ? -43.125 32.188 -3.113 1 30.11 4 LEU B C 1
ATOM 6740 O O . LEU B 1 4 ? -42.688 33.344 -3.262 1 30.11 4 LEU B O 1
ATOM 6744 N N . VAL B 1 5 ? -43.969 32.219 -1.904 1 27.33 5 VAL B N 1
ATOM 6745 C CA . VAL B 1 5 ? -43.406 32.688 -0.638 1 27.33 5 VAL B CA 1
ATOM 6746 C C . VAL B 1 5 ? -41.938 32.344 -0.582 1 27.33 5 VAL B C 1
ATOM 6748 O O . VAL B 1 5 ? -41.531 31.172 -0.613 1 27.33 5 VAL B O 1
ATOM 6751 N N . LYS B 1 6 ? -41.25 33.188 -1.062 1 36.78 6 LYS B N 1
ATOM 6752 C CA . LYS B 1 6 ? -39.812 33.344 -0.796 1 36.78 6 LYS B CA 1
ATOM 6753 C C . LYS B 1 6 ? -39.531 33.188 0.691 1 36.78 6 LYS B C 1
ATOM 6755 O O . LYS B 1 6 ? -39.719 34.094 1.475 1 36.78 6 LYS B O 1
ATOM 6760 N N . GLU B 1 7 ? -40 32.062 1.379 1 35.19 7 GLU B N 1
ATOM 6761 C CA . GLU B 1 7 ? -39.781 31.641 2.76 1 35.19 7 GLU B CA 1
ATOM 6762 C C . GLU B 1 7 ? -38.375 32.031 3.217 1 35.19 7 GLU B C 1
ATOM 6764 O O . GLU B 1 7 ? -37.438 32 2.43 1 35.19 7 GLU B O 1
ATOM 6769 N N . LYS B 1 8 ? -38.156 32.781 4.285 1 41.25 8 LYS B N 1
ATOM 6770 C CA . LYS B 1 8 ? -37.031 33.344 5.012 1 41.25 8 LYS B CA 1
ATOM 6771 C C . LYS B 1 8 ? -35.875 32.344 5.051 1 41.25 8 LYS B C 1
ATOM 6773 O O . LYS B 1 8 ? -36 31.25 5.578 1 41.25 8 LYS B O 1
ATOM 6778 N N . LYS B 1 9 ? -34.812 32.531 4.41 1 56.53 9 LYS B N 1
ATOM 6779 C CA . LYS B 1 9 ? -33.469 32.062 4.109 1 56.53 9 LYS B CA 1
ATOM 6780 C C . LYS B 1 9 ? -32.531 32.188 5.328 1 56.53 9 LYS B C 1
ATOM 6782 O O . LYS B 1 9 ? -32.344 33.312 5.828 1 56.53 9 LYS B O 1
ATOM 6787 N N . GLY B 1 10 ? -32.688 31.297 6.465 1 81.06 10 GLY B N 1
ATOM 6788 C CA . GLY B 1 10 ? -31.703 31.234 7.527 1 81.06 10 GLY B CA 1
ATOM 6789 C C . GLY B 1 10 ? -31.969 30.156 8.547 1 81.06 10 GLY B C 1
ATOM 6790 O O . GLY B 1 10 ? -32.969 29.438 8.445 1 81.06 10 GLY B O 1
ATOM 6791 N N . ILE B 1 11 ? -31.078 30.125 9.578 1 90.06 11 ILE B N 1
ATOM 6792 C CA . ILE B 1 11 ? -31.188 29.094 10.594 1 90.06 11 ILE B CA 1
ATOM 6793 C C . ILE B 1 11 ? -32.219 29.484 11.641 1 90.06 11 ILE B C 1
ATOM 6795 O O . ILE B 1 11 ? -32.188 30.609 12.164 1 90.06 11 ILE B O 1
ATOM 6799 N N . CYS B 1 12 ? -33.312 28.703 11.789 1 91.31 12 CYS B N 1
ATOM 6800 C CA . CYS B 1 12 ? -34.25 28.906 12.859 1 91.31 12 CYS B CA 1
ATOM 6801 C C . CYS B 1 12 ? -33.656 28.531 14.211 1 91.31 12 CYS B C 1
ATOM 6803 O O . CYS B 1 12 ? -33.656 27.359 14.578 1 91.31 12 CYS B O 1
ATOM 6805 N N . VAL B 1 13 ? -33.375 29.516 15.008 1 94.38 13 VAL B N 1
ATOM 6806 C CA . VAL B 1 13 ? -32.656 29.312 16.266 1 94.38 13 VAL B CA 1
ATOM 6807 C C . VAL B 1 13 ? -33.5 28.516 17.234 1 94.38 13 VAL B C 1
ATOM 6809 O O . VAL B 1 13 ? -33 27.672 17.969 1 94.38 13 VAL B O 1
ATOM 6812 N N . GLU B 1 14 ? -34.812 28.812 17.25 1 94.31 14 GLU B N 1
ATOM 6813 C CA . GLU B 1 14 ? -35.719 28.094 18.141 1 94.31 14 GLU B CA 1
ATOM 6814 C C . GLU B 1 14 ? -35.75 26.609 17.828 1 94.31 14 GLU B C 1
ATOM 6816 O O . GLU B 1 14 ? -35.656 25.766 18.734 1 94.31 14 GLU B O 1
ATOM 6821 N N . SER B 1 15 ? -35.875 26.391 16.656 1 94.94 15 SER B N 1
ATOM 6822 C CA . SER B 1 15 ? -35.906 25 16.219 1 94.94 15 SER B CA 1
ATOM 6823 C C . SER B 1 15 ? -34.562 24.312 16.484 1 94.94 15 SER B C 1
ATOM 6825 O O . SER B 1 15 ? -34.531 23.156 16.922 1 94.94 15 SER B O 1
ATOM 6827 N N . LEU B 1 16 ? -33.5 25.016 16.172 1 96.5 16 LEU B N 1
ATOM 6828 C CA . LEU B 1 16 ? -32.156 24.469 16.406 1 96.5 16 LEU B CA 1
ATOM 6829 C C . LEU B 1 16 ? -31.953 24.188 17.891 1 96.5 16 LEU B C 1
ATOM 6831 O O . LEU B 1 16 ? -31.422 23.141 18.25 1 96.5 16 LEU B O 1
ATOM 6835 N N . ASN B 1 17 ? -32.312 25.062 18.781 1 97.19 17 ASN B N 1
ATOM 6836 C CA . ASN B 1 17 ? -32.188 24.875 20.219 1 97.19 17 ASN B CA 1
ATOM 6837 C C . ASN B 1 17 ? -33 23.672 20.719 1 97.19 17 ASN B C 1
ATOM 6839 O O . ASN B 1 17 ? -32.594 22.984 21.656 1 97.19 17 ASN B O 1
ATOM 6843 N N . LYS B 1 18 ? -34.125 23.453 20.109 1 96.62 18 LYS B N 1
ATOM 6844 C CA . LYS B 1 18 ? -34.906 22.266 20.453 1 96.62 18 LYS B CA 1
ATOM 6845 C C . LYS B 1 18 ? -34.156 21 20.094 1 96.62 18 LYS B C 1
ATOM 6847 O O . LYS B 1 18 ? -34.156 20.031 20.875 1 96.62 18 LYS B O 1
ATOM 6852 N N . ASP B 1 19 ? -33.625 21.016 18.938 1 96.44 19 ASP B N 1
ATOM 6853 C CA . ASP B 1 19 ? -32.812 19.875 18.516 1 96.44 19 ASP B CA 1
ATOM 6854 C C . ASP B 1 19 ? -31.625 19.656 19.438 1 96.44 19 ASP B C 1
ATOM 6856 O O . ASP B 1 19 ? -31.266 18.531 19.75 1 96.44 19 ASP B O 1
ATOM 6860 N N . ILE B 1 20 ? -30.953 20.75 19.875 1 97.12 20 ILE B N 1
ATOM 6861 C CA . ILE B 1 20 ? -29.75 20.734 20.688 1 97.12 20 ILE B CA 1
ATOM 6862 C C . ILE B 1 20 ? -30.047 20.047 22.016 1 97.12 20 ILE B C 1
ATOM 6864 O O . ILE B 1 20 ? -29.141 19.453 22.625 1 97.12 20 ILE B O 1
ATOM 6868 N N . GLU B 1 21 ? -31.297 20.016 22.453 1 96.19 21 GLU B N 1
ATOM 6869 C CA . GLU B 1 21 ? -31.688 19.406 23.719 1 96.19 21 GLU B CA 1
ATOM 6870 C C . GLU B 1 21 ? -31.344 17.922 23.75 1 96.19 21 GLU B C 1
ATOM 6872 O O . GLU B 1 21 ? -31.141 17.344 24.828 1 96.19 21 GLU B O 1
ATOM 6877 N N . LEU B 1 22 ? -31.25 17.438 22.594 1 94.94 22 LEU B N 1
ATOM 6878 C CA . LEU B 1 22 ? -30.969 16 22.516 1 94.94 22 LEU B CA 1
ATOM 6879 C C . LEU B 1 22 ? -29.469 15.734 22.594 1 94.94 22 LEU B C 1
ATOM 6881 O O . LEU B 1 22 ? -29.047 14.578 22.688 1 94.94 22 LEU B O 1
ATOM 6885 N N . PHE B 1 23 ? -28.656 16.781 22.688 1 95.19 23 PHE B N 1
ATOM 6886 C CA . PHE B 1 23 ? -27.203 16.688 22.719 1 95.19 23 PHE B CA 1
ATOM 6887 C C . PHE B 1 23 ? -26.641 17.453 23.906 1 95.19 23 PHE B C 1
ATOM 6889 O O . PHE B 1 23 ? -26.281 18.625 23.781 1 95.19 23 PHE B O 1
ATOM 6896 N N . PRO B 1 24 ? -26.422 16.75 24.984 1 92.75 24 PRO B N 1
ATOM 6897 C CA . PRO B 1 24 ? -26.031 17.422 26.219 1 92.75 24 PRO B CA 1
ATOM 6898 C C . PRO B 1 24 ? -24.688 18.141 26.094 1 92.75 24 PRO B C 1
ATOM 6900 O O . PRO B 1 24 ? -24.391 19.047 26.875 1 92.75 24 PRO B O 1
ATOM 6903 N N . GLN B 1 25 ? -23.828 17.812 25.203 1 92.56 25 GLN B N 1
ATOM 6904 C CA . GLN B 1 25 ? -22.5 18.391 25.031 1 92.56 25 GLN B CA 1
ATOM 6905 C C . GLN B 1 25 ? -22.578 19.766 24.344 1 92.56 25 GLN B C 1
ATOM 6907 O O . GLN B 1 25 ? -21.625 20.531 24.375 1 92.56 25 GLN B O 1
ATOM 6912 N N . VAL B 1 26 ? -23.75 20.031 23.672 1 96.56 26 VAL B N 1
ATOM 6913 C CA . VAL B 1 26 ? -23.875 21.25 22.859 1 96.56 26 VAL B CA 1
ATOM 6914 C C . VAL B 1 26 ? -24.625 22.312 23.656 1 96.56 26 VAL B C 1
ATOM 6916 O O . VAL B 1 26 ? -25.703 22.047 24.188 1 96.56 26 VAL B O 1
ATOM 6919 N N . HIS B 1 27 ? -24 23.484 23.766 1 97.31 27 HIS B N 1
ATOM 6920 C CA . HIS B 1 27 ? -24.641 24.609 24.438 1 97.31 27 HIS B CA 1
ATOM 6921 C C . HIS B 1 27 ? -25.656 25.297 23.531 1 97.31 27 HIS B C 1
ATOM 6923 O O . HIS B 1 27 ? -25.391 25.5 22.344 1 97.31 27 HIS B O 1
ATOM 6929 N N . PRO B 1 28 ? -26.797 25.625 24.016 1 97.75 28 PRO B N 1
ATOM 6930 C CA . PRO B 1 28 ? -27.797 26.328 23.203 1 97.75 28 PRO B CA 1
ATOM 6931 C C . PRO B 1 28 ? -27.344 27.703 22.766 1 97.75 28 PRO B C 1
ATOM 6933 O O . PRO B 1 28 ? -26.516 28.344 23.438 1 97.75 28 PRO B O 1
ATOM 6936 N N . VAL B 1 29 ? -27.969 28.141 21.641 1 97.38 29 VAL B N 1
ATOM 6937 C CA . VAL B 1 29 ? -27.703 29.484 21.141 1 97.38 29 VAL B CA 1
ATOM 6938 C C . VAL B 1 29 ? -28.328 30.516 22.078 1 97.38 29 VAL B C 1
ATOM 6940 O O . VAL B 1 29 ? -29.469 30.359 22.516 1 97.38 29 VAL B O 1
ATOM 6943 N N . THR B 1 30 ? -27.516 31.484 22.453 1 96.5 30 THR B N 1
ATOM 6944 C CA . THR B 1 30 ? -28 32.594 23.281 1 96.5 30 THR B CA 1
ATOM 6945 C C . THR B 1 30 ? -27.875 33.906 22.531 1 96.5 30 THR B C 1
ATOM 6947 O O . THR B 1 30 ? -27.188 34 21.516 1 96.5 30 THR B O 1
ATOM 6950 N N . SER B 1 31 ? -28.5 34.938 23.016 1 94.25 31 SER B N 1
ATOM 6951 C CA . SER B 1 31 ? -28.609 36.219 22.328 1 94.25 31 SER B CA 1
ATOM 6952 C C . SER B 1 31 ? -27.266 36.938 22.281 1 94.25 31 SER B C 1
ATOM 6954 O O . SER B 1 31 ? -27.062 37.812 21.438 1 94.25 31 SER B O 1
ATOM 6956 N N . ASP B 1 32 ? -26.406 36.562 23.125 1 93.62 32 ASP B N 1
ATOM 6957 C CA . ASP B 1 32 ? -25.125 37.25 23.203 1 93.62 32 ASP B CA 1
ATOM 6958 C C . ASP B 1 32 ? -24.125 36.688 22.203 1 93.62 32 ASP B C 1
ATOM 6960 O O . ASP B 1 32 ? -23.031 37.25 22.016 1 93.62 32 ASP B O 1
ATOM 6964 N N . MET B 1 33 ? -24.484 35.625 21.547 1 95.94 33 MET B N 1
ATOM 6965 C CA . MET B 1 33 ? -23.578 35.031 20.578 1 95.94 33 MET B CA 1
ATOM 6966 C C . MET B 1 33 ? -23.656 35.75 19.234 1 95.94 33 MET B C 1
ATOM 6968 O O . MET B 1 33 ? -24.75 36.031 18.734 1 95.94 33 MET B O 1
ATOM 6972 N N . LYS B 1 34 ? -22.422 36.031 18.672 1 94.31 34 LYS B N 1
ATOM 6973 C CA . LYS B 1 34 ? -22.438 36.906 17.5 1 94.31 34 LYS B CA 1
ATOM 6974 C C . LYS B 1 34 ? -21.484 36.406 16.422 1 94.31 34 LYS B C 1
ATOM 6976 O O . LYS B 1 34 ? -21.578 36.781 15.25 1 94.31 34 LYS B O 1
ATOM 6981 N N . THR B 1 35 ? -20.578 35.531 16.703 1 95 35 THR B N 1
ATOM 6982 C CA . THR B 1 35 ? -19.516 35.188 15.773 1 95 35 THR B CA 1
ATOM 6983 C C . THR B 1 35 ? -19.906 34 14.898 1 95 35 THR B C 1
ATOM 6985 O O . THR B 1 35 ? -19.797 32.844 15.328 1 95 35 THR B O 1
ATOM 6988 N N . THR B 1 36 ? -20.188 34.188 13.633 1 92.31 36 THR B N 1
ATOM 6989 C CA . THR B 1 36 ? -20.531 33.125 12.68 1 92.31 36 THR B CA 1
ATOM 6990 C C . THR B 1 36 ? -19.453 33 11.602 1 92.31 36 THR B C 1
ATOM 6992 O O . THR B 1 36 ? -19.406 32 10.875 1 92.31 36 THR B O 1
ATOM 6995 N N . HIS B 1 37 ? -18.562 33.938 11.562 1 89.81 37 HIS B N 1
ATOM 6996 C CA . HIS B 1 37 ? -17.578 34.031 10.484 1 89.81 37 HIS B CA 1
ATOM 6997 C C . HIS B 1 37 ? -18.266 34.125 9.125 1 89.81 37 HIS B C 1
ATOM 6999 O O . HIS B 1 37 ? -19.5 34.188 9.047 1 89.81 37 HIS B O 1
ATOM 7005 N N . LYS B 1 38 ? -17.484 34.281 8.047 1 84.75 38 LYS B N 1
ATOM 7006 C CA . LYS B 1 38 ? -18.016 34.375 6.688 1 84.75 38 LYS B CA 1
ATOM 7007 C C . LYS B 1 38 ? -17.125 33.656 5.691 1 84.75 38 LYS B C 1
ATOM 7009 O O . LYS B 1 38 ? -15.984 33.312 6.004 1 84.75 38 LYS B O 1
ATOM 7014 N N . GLY B 1 39 ? -17.75 33.281 4.637 1 79.75 39 GLY B N 1
ATOM 7015 C CA . GLY B 1 39 ? -16.984 32.656 3.561 1 79.75 39 GLY B CA 1
ATOM 7016 C C . GLY B 1 39 ? -16.281 31.391 3.979 1 79.75 39 GLY B C 1
ATOM 7017 O O . GLY B 1 39 ? -16.891 30.5 4.57 1 79.75 39 GLY B O 1
ATOM 7018 N N . VAL B 1 40 ? -15.008 31.359 3.658 1 78.75 40 VAL B N 1
ATOM 7019 C CA . VAL B 1 40 ? -14.211 30.156 3.896 1 78.75 40 VAL B CA 1
ATOM 7020 C C . VAL B 1 40 ? -14.047 29.938 5.398 1 78.75 40 VAL B C 1
ATOM 7022 O O . VAL B 1 40 ? -14.016 28.797 5.863 1 78.75 40 VAL B O 1
ATOM 7025 N N . SER B 1 41 ? -13.898 31.016 6.109 1 87.06 41 SER B N 1
ATOM 7026 C CA . SER B 1 41 ? -13.758 30.922 7.562 1 87.06 41 SER B CA 1
ATOM 7027 C C . SER B 1 41 ? -14.961 30.219 8.188 1 87.06 41 SER B C 1
ATOM 7029 O O . SER B 1 41 ? -14.812 29.391 9.086 1 87.06 41 SER B O 1
ATOM 7031 N N . LYS B 1 42 ? -16.109 30.547 7.637 1 91.31 42 LYS B N 1
ATOM 7032 C CA . LYS B 1 42 ? -17.344 29.922 8.117 1 91.31 42 LYS B CA 1
ATOM 7033 C C . LYS B 1 42 ? -17.375 28.438 7.781 1 91.31 42 LYS B C 1
ATOM 7035 O O . LYS B 1 42 ? -17.734 27.609 8.625 1 91.31 42 LYS B O 1
ATOM 7040 N N . LEU B 1 43 ? -17.016 28.156 6.613 1 87.75 43 LEU B N 1
ATOM 7041 C CA . LEU B 1 43 ? -16.984 26.766 6.18 1 87.75 43 LEU B CA 1
ATOM 7042 C C . LEU B 1 43 ? -16.031 25.938 7.027 1 87.75 43 LEU B C 1
ATOM 7044 O O . LEU B 1 43 ? -16.359 24.828 7.445 1 87.75 43 LEU B O 1
ATOM 7048 N N . VAL B 1 44 ? -14.836 26.469 7.316 1 86.75 44 VAL B N 1
ATOM 7049 C CA . VAL B 1 44 ? -13.828 25.781 8.109 1 86.75 44 VAL B CA 1
ATOM 7050 C C . VAL B 1 44 ? -14.375 25.5 9.508 1 86.75 44 VAL B C 1
ATOM 7052 O O . VAL B 1 44 ? -14.258 24.391 10.031 1 86.75 44 VAL B O 1
ATOM 7055 N N . MET B 1 45 ? -14.977 26.469 10.062 1 93.25 45 MET B N 1
ATOM 7056 C CA . MET B 1 45 ? -15.516 26.312 11.414 1 93.25 45 MET B CA 1
ATOM 7057 C C . MET B 1 45 ? -16.578 25.234 11.461 1 93.25 45 MET B C 1
ATOM 7059 O O . MET B 1 45 ? -16.516 24.312 12.289 1 93.25 45 MET B O 1
ATOM 7063 N N . LEU B 1 46 ? -17.5 25.312 10.484 1 93.31 46 LEU B N 1
ATOM 7064 C CA . LEU B 1 46 ? -18.656 24.438 10.5 1 93.31 46 LEU B CA 1
ATOM 7065 C C . LEU B 1 46 ? -18.266 23.016 10.109 1 93.31 46 LEU B C 1
ATOM 7067 O O . LEU B 1 46 ? -18.766 22.047 10.672 1 93.31 46 LEU B O 1
ATOM 7071 N N . ASP B 1 47 ? -17.438 22.953 9.234 1 87.94 47 ASP B N 1
ATOM 7072 C CA . ASP B 1 47 ? -17.062 21.641 8.695 1 87.94 47 ASP B CA 1
ATOM 7073 C C . ASP B 1 47 ? -16.078 20.938 9.625 1 87.94 47 ASP B C 1
ATOM 7075 O O . ASP B 1 47 ? -16.188 19.719 9.836 1 87.94 47 ASP B O 1
ATOM 7079 N N . ARG B 1 48 ? -15.125 21.641 10.203 1 86.81 48 ARG B N 1
ATOM 7080 C CA . ARG B 1 48 ? -14 20.969 10.852 1 86.81 48 ARG B CA 1
ATOM 7081 C C . ARG B 1 48 ? -14.164 20.984 12.367 1 86.81 48 ARG B C 1
ATOM 7083 O O . ARG B 1 48 ? -13.625 20.109 13.062 1 86.81 48 ARG B O 1
ATOM 7090 N N . TYR B 1 49 ? -14.906 21.969 12.922 1 92.62 49 TYR B N 1
ATOM 7091 C CA . TYR B 1 49 ? -14.781 22.141 14.367 1 92.62 49 TYR B CA 1
ATOM 7092 C C . TYR B 1 49 ? -16.141 22.047 15.047 1 92.62 49 TYR B C 1
ATOM 7094 O O . TYR B 1 49 ? -16.234 21.672 16.219 1 92.62 49 TYR B O 1
ATOM 7102 N N . SER B 1 50 ? -17.219 22.375 14.344 1 94.69 50 SER B N 1
ATOM 7103 C CA . SER B 1 50 ? -18.547 22.375 14.938 1 94.69 50 SER B CA 1
ATOM 7104 C C . SER B 1 50 ? -19.016 20.953 15.234 1 94.69 50 SER B C 1
ATOM 7106 O O . SER B 1 50 ? -18.734 20.031 14.469 1 94.69 50 SER B O 1
ATOM 7108 N N . PHE B 1 51 ? -19.703 20.859 16.344 1 94.62 51 PHE B N 1
ATOM 7109 C CA . PHE B 1 51 ? -20.391 19.609 16.641 1 94.62 51 PHE B CA 1
ATOM 7110 C C . PHE B 1 51 ? -21.547 19.391 15.672 1 94.62 51 PHE B C 1
ATOM 7112 O O . PHE B 1 51 ? -22.328 20.312 15.414 1 94.62 51 PHE B O 1
ATOM 7119 N N . LYS B 1 52 ? -21.688 18.219 15.086 1 92 52 LYS B N 1
ATOM 7120 C CA . LYS B 1 52 ? -22.703 17.938 14.078 1 92 52 LYS B CA 1
ATOM 7121 C C . LYS B 1 52 ? -23.5 16.688 14.438 1 92 52 LYS B C 1
ATOM 7123 O O . LYS B 1 52 ? -23.016 15.82 15.156 1 92 52 LYS B O 1
ATOM 7128 N N . ASP B 1 53 ? -24.734 16.688 13.914 1 91.69 53 ASP B N 1
ATOM 7129 C CA . ASP B 1 53 ? -25.594 15.516 14.031 1 91.69 53 ASP B CA 1
ATOM 7130 C C . ASP B 1 53 ? -25.234 14.484 12.953 1 91.69 53 ASP B C 1
ATOM 7132 O O . ASP B 1 53 ? -25.969 14.344 11.969 1 91.69 53 ASP B O 1
ATOM 7136 N N . THR B 1 54 ? -24.219 13.703 13.266 1 79.62 54 THR B N 1
ATOM 7137 C CA . THR B 1 54 ? -23.719 12.742 12.289 1 79.62 54 THR B CA 1
ATOM 7138 C C . THR B 1 54 ? -24.625 11.523 12.211 1 79.62 54 THR B C 1
ATOM 7140 O O . THR B 1 54 ? -24.609 10.781 11.227 1 79.62 54 THR B O 1
ATOM 7143 N N . GLU B 1 55 ? -25.516 11.297 13.203 1 78.88 55 GLU B N 1
ATOM 7144 C CA . GLU B 1 55 ? -26.438 10.164 13.242 1 78.88 55 GLU B CA 1
ATOM 7145 C C . GLU B 1 55 ? -27.766 10.516 12.578 1 78.88 55 GLU B C 1
ATOM 7147 O O . GLU B 1 55 ? -28.641 9.648 12.438 1 78.88 55 GLU B O 1
ATOM 7152 N N . LYS B 1 56 ? -27.938 11.68 12.164 1 88.62 56 LYS B N 1
ATOM 7153 C CA . LYS B 1 56 ? -29.156 12.164 11.5 1 88.62 56 LYS B CA 1
ATOM 7154 C C . LYS B 1 56 ? -30.375 11.984 12.398 1 88.62 56 LYS B C 1
ATOM 7156 O O . LYS B 1 56 ? -31.453 11.625 11.922 1 88.62 56 LYS B O 1
ATOM 7161 N N . LYS B 1 57 ? -30.25 12.266 13.688 1 87.81 57 LYS B N 1
ATOM 7162 C CA . LYS B 1 57 ? -31.328 12.109 14.656 1 87.81 57 LYS B CA 1
ATOM 7163 C C . LYS B 1 57 ? -32.375 13.211 14.484 1 87.81 57 LYS B C 1
ATOM 7165 O O . LYS B 1 57 ? -33.562 12.992 14.75 1 87.81 57 LYS B O 1
ATOM 7170 N N . THR B 1 58 ? -31.875 14.312 14.109 1 94.94 58 THR B N 1
ATOM 7171 C CA . THR B 1 58 ? -32.781 15.469 14.117 1 94.94 58 THR B CA 1
ATOM 7172 C C . THR B 1 58 ? -32.906 16.047 12.711 1 94.94 58 THR B C 1
ATOM 7174 O O . THR B 1 58 ? -33.531 17.094 12.531 1 94.94 58 THR B O 1
ATOM 7177 N N . LEU B 1 59 ? -32.312 15.391 11.758 1 94.88 59 LEU B N 1
ATOM 7178 C CA . LEU B 1 59 ? -32.344 15.906 10.398 1 94.88 59 LEU B CA 1
ATOM 7179 C C . LEU B 1 59 ? -33.75 15.961 9.852 1 94.88 59 LEU B C 1
ATOM 7181 O O . LEU B 1 59 ? -34.5 14.984 9.953 1 94.88 59 LEU B O 1
ATOM 7185 N N . LYS B 1 60 ? -34.188 17.094 9.312 1 95 60 LYS B N 1
ATOM 7186 C CA . LYS B 1 60 ? -35.5 17.281 8.75 1 95 60 LYS B CA 1
ATOM 7187 C C . LYS B 1 60 ? -35.5 18.344 7.656 1 95 60 LYS B C 1
ATOM 7189 O O . LYS B 1 60 ? -34.5 19 7.418 1 95 60 LYS B O 1
ATOM 7194 N N . ASP B 1 61 ? -36.625 18.5 7.023 1 94.75 61 ASP B N 1
ATOM 7195 C CA . ASP B 1 61 ? -36.75 19.516 5.984 1 94.75 61 ASP B CA 1
ATOM 7196 C C . ASP B 1 61 ? -36.531 20.922 6.543 1 94.75 61 ASP B C 1
ATOM 7198 O O . ASP B 1 61 ? -36.969 21.234 7.652 1 94.75 61 ASP B O 1
ATOM 7202 N N . GLY B 1 62 ? -35.75 21.688 5.793 1 93.94 62 GLY B N 1
ATOM 7203 C CA . GLY B 1 62 ? -35.5 23.062 6.199 1 93.94 62 GLY B CA 1
ATOM 7204 C C . GLY B 1 62 ? -34.188 23.219 6.969 1 93.94 62 GLY B C 1
ATOM 7205 O O . GLY B 1 62 ? -33.719 24.344 7.164 1 93.94 62 GLY B O 1
ATOM 7206 N N . ASP B 1 63 ? -33.656 22.172 7.344 1 96.06 63 ASP B N 1
ATOM 7207 C CA . ASP B 1 63 ? -32.469 22.234 8.164 1 96.06 63 ASP B CA 1
ATOM 7208 C C . ASP B 1 63 ? -31.266 22.734 7.348 1 96.06 63 ASP B C 1
ATOM 7210 O O . ASP B 1 63 ? -31.172 22.453 6.148 1 96.06 63 ASP B O 1
ATOM 7214 N N . PHE B 1 64 ? -30.375 23.5 8.102 1 96.06 64 PHE B N 1
ATOM 7215 C CA . PHE B 1 64 ? -29.078 23.906 7.582 1 96.06 64 PHE B CA 1
ATOM 7216 C C . PHE B 1 64 ? -28.078 22.781 7.688 1 96.06 64 PHE B C 1
ATOM 7218 O O . PHE B 1 64 ? -27.984 22.109 8.719 1 96.06 64 PHE B O 1
ATOM 7225 N N . VAL B 1 65 ? -27.312 22.531 6.547 1 96.38 65 VAL B N 1
ATOM 7226 C CA . VAL B 1 65 ? -26.422 21.375 6.562 1 96.38 65 VAL B CA 1
ATOM 7227 C C . VAL B 1 65 ? -25.078 21.734 5.91 1 96.38 65 VAL B C 1
ATOM 7229 O O . VAL B 1 65 ? -25 22.688 5.125 1 96.38 65 VAL B O 1
ATOM 7232 N N . VAL B 1 66 ? -24.031 21.094 6.363 1 93.94 66 VAL B N 1
ATOM 7233 C CA . VAL B 1 66 ? -22.75 21 5.66 1 93.94 66 VAL B CA 1
ATOM 7234 C C . VAL B 1 66 ? -22.703 19.703 4.84 1 93.94 66 VAL B C 1
ATOM 7236 O O . VAL B 1 66 ? -23.094 18.641 5.324 1 93.94 66 VAL B O 1
ATOM 7239 N N . LEU B 1 67 ? -22.25 19.766 3.561 1 90.62 67 LEU B N 1
ATOM 7240 C CA . LEU B 1 67 ? -22.312 18.578 2.721 1 90.62 67 LEU B CA 1
ATOM 7241 C C . LEU B 1 67 ? -21.219 18.594 1.665 1 90.62 67 LEU B C 1
ATOM 7243 O O . LEU B 1 67 ? -20.578 19.625 1.438 1 90.62 67 LEU B O 1
ATOM 7247 N N . THR B 1 68 ? -21.062 17.406 1.105 1 84.88 68 THR B N 1
ATOM 7248 C CA . THR B 1 68 ? -20.234 17.312 -0.083 1 84.88 68 THR B CA 1
ATOM 7249 C C . THR B 1 68 ? -21 17.75 -1.325 1 84.88 68 THR B C 1
ATOM 7251 O O . THR B 1 68 ? -21.938 17.078 -1.746 1 84.88 68 THR B O 1
ATOM 7254 N N . VAL B 1 69 ? -20.609 18.828 -1.847 1 84.94 69 VAL B N 1
ATOM 7255 C CA . VAL B 1 69 ? -21.344 19.375 -2.986 1 84.94 69 VAL B CA 1
ATOM 7256 C C . VAL B 1 69 ? -20.812 18.766 -4.281 1 84.94 69 VAL B C 1
ATOM 7258 O O . VAL B 1 69 ? -21.5 18.734 -5.297 1 84.94 69 VAL B O 1
ATOM 7261 N N . LYS B 1 70 ? -19.547 18.438 -4.293 1 75.5 70 LYS B N 1
ATOM 7262 C CA . LYS B 1 70 ? -18.906 17.766 -5.418 1 75.5 70 LYS B CA 1
ATOM 7263 C C . LYS B 1 70 ? -18.219 16.484 -4.969 1 75.5 70 LYS B C 1
ATOM 7265 O O . LYS B 1 70 ? -17.344 16.516 -4.102 1 75.5 70 LYS B O 1
ATOM 7270 N N . GLU B 1 71 ? -18.734 15.375 -5.613 1 68.94 71 GLU B N 1
ATOM 7271 C CA . GLU B 1 71 ? -18.125 14.086 -5.27 1 68.94 71 GLU B CA 1
ATOM 7272 C C . GLU B 1 71 ? -16.922 13.781 -6.164 1 68.94 71 GLU B C 1
ATOM 7274 O O . GLU B 1 71 ? -17.078 13.648 -7.379 1 68.94 71 GLU B O 1
ATOM 7279 N N . ASP B 1 72 ? -15.719 13.961 -5.691 1 61.44 72 ASP B N 1
ATOM 7280 C CA . ASP B 1 72 ? -14.469 13.625 -6.367 1 61.44 72 ASP B CA 1
ATOM 7281 C C . ASP B 1 72 ? -13.641 12.641 -5.543 1 61.44 72 ASP B C 1
ATOM 7283 O O . ASP B 1 72 ? -13.508 12.797 -4.328 1 61.44 72 ASP B O 1
ATOM 7287 N N . PRO B 1 73 ? -13.312 11.508 -6.297 1 56.59 73 PRO B N 1
ATOM 7288 C CA . PRO B 1 73 ? -12.562 10.5 -5.547 1 56.59 73 PRO B CA 1
ATOM 7289 C C . PRO B 1 73 ? -11.305 11.062 -4.898 1 56.59 73 PRO B C 1
ATOM 7291 O O . PRO B 1 73 ? -10.875 10.578 -3.85 1 56.59 73 PRO B O 1
ATOM 7294 N N . LYS B 1 74 ? -10.805 12.039 -5.543 1 55.59 74 LYS B N 1
ATOM 7295 C CA . LYS B 1 74 ? -9.539 12.555 -5.027 1 55.59 74 LYS B CA 1
ATOM 7296 C C . LYS B 1 74 ? -9.742 13.867 -4.281 1 55.59 74 LYS B C 1
ATOM 7298 O O . LYS B 1 74 ? -9.109 14.109 -3.252 1 55.59 74 LYS B O 1
ATOM 7303 N N . PHE B 1 75 ? -10.812 14.633 -4.812 1 58.28 75 PHE B N 1
ATOM 7304 C CA . PHE B 1 75 ? -10.945 15.969 -4.234 1 58.28 75 PHE B CA 1
ATOM 7305 C C . PHE B 1 75 ? -12.414 16.328 -4.047 1 58.28 75 PHE B C 1
ATOM 7307 O O . PHE B 1 75 ? -12.93 17.234 -4.715 1 58.28 75 PHE B O 1
ATOM 7314 N N . PRO B 1 76 ? -12.953 15.766 -2.957 1 67.25 76 PRO B N 1
ATOM 7315 C CA . PRO B 1 76 ? -14.336 16.172 -2.715 1 67.25 76 PRO B CA 1
ATOM 7316 C C . PRO B 1 76 ? -14.453 17.625 -2.242 1 67.25 76 PRO B C 1
ATOM 7318 O O . PRO B 1 76 ? -13.57 18.125 -1.542 1 67.25 76 PRO B O 1
ATOM 7321 N N . ALA B 1 77 ? -15.414 18.328 -2.727 1 72 77 ALA B N 1
ATOM 7322 C CA . ALA B 1 77 ? -15.656 19.703 -2.289 1 72 77 ALA B CA 1
ATOM 7323 C C . ALA B 1 77 ? -16.797 19.766 -1.279 1 72 77 ALA B C 1
ATOM 7325 O O . ALA B 1 77 ? -17.844 19.141 -1.48 1 72 77 ALA B O 1
ATOM 7326 N N . ARG B 1 78 ? -16.516 20.531 -0.227 1 82.94 78 ARG B N 1
ATOM 7327 C CA . ARG B 1 78 ? -17.516 20.734 0.807 1 82.94 78 ARG B CA 1
ATOM 7328 C C . ARG B 1 78 ? -18.266 22.047 0.604 1 82.94 78 ARG B C 1
ATOM 7330 O O . ARG B 1 78 ? -17.734 22.969 -0.026 1 82.94 78 ARG B O 1
ATOM 7337 N N . GLY B 1 79 ? -19.453 22.047 1.033 1 87 79 GLY B N 1
ATOM 7338 C CA . GLY B 1 79 ? -20.266 23.266 0.96 1 87 79 GLY B CA 1
ATOM 7339 C C . GLY B 1 79 ? -21.375 23.297 1.992 1 87 79 GLY B C 1
ATOM 7340 O O . GLY B 1 79 ? -21.469 22.422 2.855 1 87 79 GLY B O 1
ATOM 7341 N N . LEU B 1 80 ? -22.125 24.453 1.947 1 93 80 LEU B N 1
ATOM 7342 C CA . LEU B 1 80 ? -23.219 24.703 2.879 1 93 80 LEU B CA 1
ATOM 7343 C C . LEU B 1 80 ? -24.547 24.828 2.135 1 93 80 LEU B C 1
ATOM 7345 O O . LEU B 1 80 ? -24.578 25.281 0.986 1 93 80 LEU B O 1
ATOM 7349 N N . GLY B 1 81 ? -25.594 24.422 2.789 1 95 81 GLY B N 1
ATOM 7350 C CA . GLY B 1 81 ? -26.906 24.547 2.172 1 95 81 GLY B CA 1
ATOM 7351 C C . GLY B 1 81 ? -28.031 24.234 3.119 1 95 81 GLY B C 1
ATOM 7352 O O . GLY B 1 81 ? -27.828 24.031 4.316 1 95 81 GLY B O 1
ATOM 7353 N N . TYR B 1 82 ? -29.312 24.266 2.521 1 96.19 82 TYR B N 1
ATOM 7354 C CA . TYR B 1 82 ? -30.531 23.984 3.275 1 96.19 82 TYR B CA 1
ATOM 7355 C C . TYR B 1 82 ? -31.297 22.828 2.656 1 96.19 82 TYR B C 1
ATOM 7357 O O . TYR B 1 82 ? -31.484 22.781 1.44 1 96.19 82 TYR B O 1
ATOM 7365 N N . ILE B 1 83 ? -31.734 21.953 3.512 1 96.69 83 ILE B N 1
ATOM 7366 C CA . ILE B 1 83 ? -32.5 20.812 3.043 1 96.69 83 ILE B CA 1
ATOM 7367 C C . ILE B 1 83 ? -33.875 21.266 2.574 1 96.69 83 ILE B C 1
ATOM 7369 O O . ILE B 1 83 ? -34.594 21.953 3.311 1 96.69 83 ILE B O 1
ATOM 7373 N N . GLN B 1 84 ? -34.188 20.797 1.33 1 95.88 84 GLN B N 1
ATOM 7374 C CA . GLN B 1 84 ? -35.531 21.078 0.808 1 95.88 84 GLN B CA 1
ATOM 7375 C C . GLN B 1 84 ? -36.469 19.906 1.052 1 95.88 84 GLN B C 1
ATOM 7377 O O . GLN B 1 84 ? -37.656 20.109 1.395 1 95.88 84 GLN B O 1
ATOM 7382 N N . SER B 1 85 ? -35.938 18.734 0.754 1 96.19 85 SER B N 1
ATOM 7383 C CA . SER B 1 85 ? -36.719 17.531 0.991 1 96.19 85 SER B CA 1
ATOM 7384 C C . SER B 1 85 ? -35.812 16.328 1.224 1 96.19 85 SER B C 1
ATOM 7386 O O . SER B 1 85 ? -34.719 16.25 0.684 1 96.19 85 SER B O 1
ATOM 7388 N N . ILE B 1 86 ? -36.312 15.383 2.082 1 95.62 86 ILE B N 1
ATOM 7389 C CA . ILE B 1 86 ? -35.562 14.172 2.393 1 95.62 86 ILE B CA 1
ATOM 7390 C C . ILE B 1 86 ? -36.344 12.945 1.928 1 95.62 86 ILE B C 1
ATOM 7392 O O . ILE B 1 86 ? -37.531 12.844 2.16 1 95.62 86 ILE B O 1
ATOM 7396 N N . ASN B 1 87 ? -35.719 12.094 1.176 1 92.69 87 ASN B N 1
ATOM 7397 C CA . ASN B 1 87 ? -36.219 10.758 0.865 1 92.69 87 ASN B CA 1
ATOM 7398 C C . ASN B 1 87 ? -35.531 9.695 1.731 1 92.69 87 ASN B C 1
ATOM 7400 O O . ASN B 1 87 ? -34.469 9.18 1.38 1 92.69 87 ASN B O 1
ATOM 7404 N N . TRP B 1 88 ? -36.156 9.227 2.74 1 87.12 88 TRP B N 1
ATOM 7405 C CA . TRP B 1 88 ? -35.562 8.32 3.721 1 87.12 88 TRP B CA 1
ATOM 7406 C C . TRP B 1 88 ? -35.406 6.914 3.143 1 87.12 88 TRP B C 1
ATOM 7408 O O . TRP B 1 88 ? -34.562 6.145 3.57 1 87.12 88 TRP B O 1
ATOM 7418 N N . ASP B 1 89 ? -36.25 6.566 2.166 1 77.62 89 ASP B N 1
ATOM 7419 C CA . ASP B 1 89 ? -36.156 5.242 1.551 1 77.62 89 ASP B CA 1
ATOM 7420 C C . ASP B 1 89 ? -34.906 5.094 0.711 1 77.62 89 ASP B C 1
ATOM 7422 O O . ASP B 1 89 ? -34.188 4.09 0.816 1 77.62 89 ASP B O 1
ATOM 7426 N N . ASP B 1 90 ? -34.719 6.156 0.023 1 77.38 90 ASP B N 1
ATOM 7427 C CA . ASP B 1 90 ? -33.562 6.141 -0.84 1 77.38 90 ASP B CA 1
ATOM 7428 C C . ASP B 1 90 ? -32.344 6.727 -0.125 1 77.38 90 ASP B C 1
ATOM 7430 O O . ASP B 1 90 ? -31.234 6.703 -0.657 1 77.38 90 ASP B O 1
ATOM 7434 N N . LYS B 1 91 ? -32.562 7.277 1.08 1 83.31 91 LYS B N 1
ATOM 7435 C CA . LYS B 1 91 ? -31.531 7.922 1.882 1 83.31 91 LYS B CA 1
ATOM 7436 C C . LYS B 1 91 ? -30.844 9.047 1.103 1 83.31 91 LYS B C 1
ATOM 7438 O O . LYS B 1 91 ? -29.625 9.102 1.023 1 83.31 91 LYS B O 1
ATOM 7443 N N . THR B 1 92 ? -31.609 9.812 0.426 1 89.62 92 THR B N 1
ATOM 7444 C CA . THR B 1 92 ? -31.125 10.977 -0.308 1 89.62 92 THR B CA 1
ATOM 7445 C C . THR B 1 92 ? -31.891 12.234 0.113 1 89.62 92 THR B C 1
ATOM 7447 O O . THR B 1 92 ? -32.969 12.141 0.729 1 89.62 92 THR B O 1
ATOM 7450 N N . ALA B 1 93 ? -31.328 13.383 -0.153 1 95.12 93 ALA B N 1
ATOM 7451 C CA . ALA B 1 93 ? -31.969 14.664 0.117 1 95.12 93 ALA B CA 1
ATOM 7452 C C . ALA B 1 93 ? -31.719 15.656 -1.012 1 95.12 93 ALA B C 1
ATOM 7454 O O . ALA B 1 93 ? -30.656 15.617 -1.655 1 95.12 93 ALA B O 1
ATOM 7455 N N . VAL B 1 94 ? -32.719 16.469 -1.219 1 96 94 VAL B N 1
ATOM 7456 C CA . VAL B 1 94 ? -32.531 17.625 -2.092 1 96 94 VAL B CA 1
ATOM 7457 C C . VAL B 1 94 ? -32.094 18.828 -1.269 1 96 94 VAL B C 1
ATOM 7459 O O . VAL B 1 94 ? -32.75 19.203 -0.295 1 96 94 VAL B O 1
ATOM 7462 N N . VAL B 1 95 ? -31 19.422 -1.625 1 96.19 95 VAL B N 1
ATOM 7463 C CA . VAL B 1 95 ? -30.406 20.516 -0.858 1 96.19 95 VAL B CA 1
ATOM 7464 C C . VAL B 1 95 ? -30.25 21.75 -1.746 1 96.19 95 VAL B C 1
ATOM 7466 O O . VAL B 1 95 ? -29.828 21.656 -2.896 1 96.19 95 VAL B O 1
ATOM 7469 N N . LEU B 1 96 ? -30.703 22.891 -1.223 1 95.81 96 LEU B N 1
ATOM 7470 C CA . LEU B 1 96 ? -30.391 24.172 -1.848 1 95.81 96 LEU B CA 1
ATOM 7471 C C . LEU B 1 96 ? -29.062 24.719 -1.347 1 95.81 96 LEU B C 1
ATOM 7473 O O . LEU B 1 96 ? -28.969 25.188 -0.213 1 95.81 96 LEU B O 1
ATOM 7477 N N . VAL B 1 97 ? -28.078 24.719 -2.176 1 93.69 97 VAL B N 1
ATOM 7478 C CA . VAL B 1 97 ? -26.734 25.141 -1.787 1 93.69 97 VAL B CA 1
ATOM 7479 C C . VAL B 1 97 ? -26.672 26.656 -1.733 1 93.69 97 VAL B C 1
ATOM 7481 O O . VAL B 1 97 ? -27.328 27.344 -2.518 1 93.69 97 VAL B O 1
ATOM 7484 N N . GLU B 1 98 ? -25.906 27.188 -0.765 1 89.88 98 GLU B N 1
ATOM 7485 C CA . GLU B 1 98 ? -25.672 28.625 -0.714 1 89.88 98 GLU B CA 1
ATOM 7486 C C . GLU B 1 98 ? -25 29.125 -1.991 1 89.88 98 GLU B C 1
ATOM 7488 O O . GLU B 1 98 ? -24.266 28.375 -2.646 1 89.88 98 GLU B O 1
ATOM 7493 N N . ASP B 1 99 ? -25.156 30.312 -2.275 1 82.06 99 ASP B N 1
ATOM 7494 C CA . ASP B 1 99 ? -24.766 30.891 -3.557 1 82.06 99 ASP B CA 1
ATOM 7495 C C . ASP B 1 99 ? -23.266 30.781 -3.773 1 82.06 99 ASP B C 1
ATOM 7497 O O . ASP B 1 99 ? -22.797 30.578 -4.902 1 82.06 99 ASP B O 1
ATOM 7501 N N . GLU B 1 100 ? -22.562 30.906 -2.744 1 77.94 100 GLU B N 1
ATOM 7502 C CA . GLU B 1 100 ? -21.109 30.938 -2.857 1 77.94 100 GLU B CA 1
ATOM 7503 C C . GLU B 1 100 ? -20.578 29.578 -3.316 1 77.94 100 GLU B C 1
ATOM 7505 O O . GLU B 1 100 ? -19.453 29.484 -3.814 1 77.94 100 GLU B O 1
ATOM 7510 N N . PHE B 1 101 ? -21.406 28.5 -3.248 1 83.06 101 PHE B N 1
ATOM 7511 C CA . PHE B 1 101 ? -20.922 27.172 -3.566 1 83.06 101 PHE B CA 1
ATOM 7512 C C . PHE B 1 101 ? -21.484 26.688 -4.902 1 83.06 101 PHE B C 1
ATOM 7514 O O . PHE B 1 101 ? -21.156 25.594 -5.359 1 83.06 101 PHE B O 1
ATOM 7521 N N . LYS B 1 102 ? -22.266 27.438 -5.613 1 79.38 102 LYS B N 1
ATOM 7522 C CA . LYS B 1 102 ? -22.891 27.062 -6.875 1 79.38 102 LYS B CA 1
ATOM 7523 C C . LYS B 1 102 ? -21.859 26.891 -7.977 1 79.38 102 LYS B C 1
ATOM 7525 O O . LYS B 1 102 ? -22.031 26.062 -8.875 1 79.38 102 LYS B O 1
ATOM 7530 N N . GLY B 1 103 ? -20.828 27.641 -7.859 1 69.88 103 GLY B N 1
ATOM 7531 C CA . GLY B 1 103 ? -19.812 27.625 -8.891 1 69.88 103 GLY B CA 1
ATOM 7532 C C . GLY B 1 103 ? -19.031 26.328 -8.945 1 69.88 103 GLY B C 1
ATOM 7533 O O . GLY B 1 103 ? -18.406 26.016 -9.961 1 69.88 103 GLY B O 1
ATOM 7534 N N . VAL B 1 104 ? -19.062 25.547 -7.887 1 72.31 104 VAL B N 1
ATOM 7535 C CA . VAL B 1 104 ? -18.266 24.328 -7.805 1 72.31 104 VAL B CA 1
ATOM 7536 C C . VAL B 1 104 ? -19.078 23.141 -8.305 1 72.31 104 VAL B C 1
ATOM 7538 O O . VAL B 1 104 ? -18.516 22.062 -8.523 1 72.31 104 VAL B O 1
ATOM 7541 N N . LEU B 1 105 ? -20.328 23.312 -8.625 1 78.69 105 LEU B N 1
ATOM 7542 C CA . LEU B 1 105 ? -21.203 22.219 -9.039 1 78.69 105 LEU B CA 1
ATOM 7543 C C . LEU B 1 105 ? -20.922 21.828 -10.484 1 78.69 105 LEU B C 1
ATOM 7545 O O . LEU B 1 105 ? -20.734 22.688 -11.344 1 78.69 105 LEU B O 1
ATOM 7549 N N . ASP B 1 106 ? -20.828 20.516 -10.789 1 69.56 106 ASP B N 1
ATOM 7550 C CA . ASP B 1 106 ? -20.438 19.984 -12.086 1 69.56 106 ASP B CA 1
ATOM 7551 C C . ASP B 1 106 ? -21.562 20.109 -13.102 1 69.56 106 ASP B C 1
ATOM 7553 O O . ASP B 1 106 ? -21.328 20.438 -14.266 1 69.56 106 ASP B O 1
ATOM 7557 N N . LYS B 1 107 ? -22.922 19.844 -12.719 1 75.94 107 LYS B N 1
ATOM 7558 C CA . LYS B 1 107 ? -24.062 19.859 -13.641 1 75.94 107 LYS B CA 1
ATOM 7559 C C . LYS B 1 107 ? -24.609 21.281 -13.82 1 75.94 107 LYS B C 1
ATOM 7561 O O . LYS B 1 107 ? -24.984 21.938 -12.852 1 75.94 107 LYS B O 1
ATOM 7566 N N . PRO B 1 108 ? -24.594 21.656 -15.062 1 77.19 108 PRO B N 1
ATOM 7567 C CA . PRO B 1 108 ? -25.078 23.016 -15.32 1 77.19 108 PRO B CA 1
ATOM 7568 C C . PRO B 1 108 ? -26.469 23.266 -14.742 1 77.19 108 PRO B C 1
ATOM 7570 O O . PRO B 1 108 ? -26.734 24.344 -14.211 1 77.19 108 PRO B O 1
ATOM 7573 N N . GLU B 1 109 ? -27.266 22.297 -14.836 1 84.06 109 GLU B N 1
ATOM 7574 C CA . GLU B 1 109 ? -28.609 22.453 -14.297 1 84.06 109 GLU B CA 1
ATOM 7575 C C . GLU B 1 109 ? -28.578 22.672 -12.789 1 84.06 109 GLU B C 1
ATOM 7577 O O . GLU B 1 109 ? -29.344 23.469 -12.258 1 84.06 109 GLU B O 1
ATOM 7582 N N . GLU B 1 110 ? -27.688 22 -12.109 1 87.81 110 GLU B N 1
ATOM 7583 C CA . GLU B 1 110 ? -27.516 22.172 -10.672 1 87.81 110 GLU B CA 1
ATOM 7584 C C . GLU B 1 110 ? -26.906 23.531 -10.344 1 87.81 110 GLU B C 1
ATOM 7586 O O . GLU B 1 110 ? -27.297 24.188 -9.367 1 87.81 110 GLU B O 1
ATOM 7591 N N . ALA B 1 111 ? -26 23.953 -11.188 1 82.31 111 ALA B N 1
ATOM 7592 C CA . ALA B 1 111 ? -25.328 25.25 -10.961 1 82.31 111 ALA B CA 1
ATOM 7593 C C . ALA B 1 111 ? -26.328 26.391 -11.109 1 82.31 111 ALA B C 1
ATOM 7595 O O . ALA B 1 111 ? -26.219 27.406 -10.406 1 82.31 111 ALA B O 1
ATOM 7596 N N . GLU B 1 112 ? -27.281 26.188 -11.984 1 84.31 112 GLU B N 1
ATOM 7597 C CA . GLU B 1 112 ? -28.281 27.234 -12.227 1 84.31 112 GLU B CA 1
ATOM 7598 C C . GLU B 1 112 ? -29.328 27.25 -11.109 1 84.31 112 GLU B C 1
ATOM 7600 O O . GLU B 1 112 ? -29.656 28.312 -10.586 1 84.31 112 GLU B O 1
ATOM 7605 N N . SER B 1 113 ? -29.75 26.172 -10.68 1 89.69 113 SER B N 1
ATOM 7606 C CA . SER B 1 113 ? -30.828 26.109 -9.695 1 89.69 113 SER B CA 1
ATOM 7607 C C . SER B 1 113 ? -30.281 26.156 -8.273 1 89.69 113 SER B C 1
ATOM 7609 O O . SER B 1 113 ? -30.969 26.625 -7.359 1 89.69 113 SER B O 1
ATOM 7611 N N . GLY B 1 114 ? -29.062 25.703 -8.117 1 91.31 114 GLY B N 1
ATOM 7612 C CA . GLY B 1 114 ? -28.484 25.531 -6.801 1 91.31 114 GLY B CA 1
ATOM 7613 C C . GLY B 1 114 ? -29.016 24.312 -6.066 1 91.31 114 GLY B C 1
ATOM 7614 O O . GLY B 1 114 ? -28.578 24.016 -4.949 1 91.31 114 GLY B O 1
ATOM 7615 N N . LEU B 1 115 ? -29.969 23.609 -6.703 1 93.88 115 LEU B N 1
ATOM 7616 C CA . LEU B 1 115 ? -30.547 22.422 -6.098 1 93.88 115 LEU B CA 1
ATOM 7617 C C . LEU B 1 115 ? -29.781 21.172 -6.496 1 93.88 115 LEU B C 1
ATOM 7619 O O . LEU B 1 115 ? -29.578 20.906 -7.688 1 93.88 115 LEU B O 1
ATOM 7623 N N . ILE B 1 116 ? -29.344 20.469 -5.441 1 93.19 116 ILE B N 1
ATOM 7624 C CA . ILE B 1 116 ? -28.609 19.234 -5.727 1 93.19 116 ILE B CA 1
ATOM 7625 C C . ILE B 1 116 ? -29.203 18.094 -4.914 1 93.19 116 ILE B C 1
ATOM 7627 O O . ILE B 1 116 ? -29.781 18.312 -3.852 1 93.19 116 ILE B O 1
ATOM 7631 N N . THR B 1 117 ? -29.125 16.922 -5.473 1 91.5 117 THR B N 1
ATOM 7632 C CA . THR B 1 117 ? -29.516 15.727 -4.742 1 91.5 117 THR B CA 1
ATOM 7633 C C . THR B 1 117 ? -28.281 14.93 -4.316 1 91.5 117 THR B C 1
ATOM 7635 O O . THR B 1 117 ? -27.422 14.617 -5.141 1 91.5 117 THR B O 1
ATOM 7638 N N . ARG B 1 118 ? -28.156 14.703 -3.045 1 88.5 118 ARG B N 1
ATOM 7639 C CA . ARG B 1 118 ? -27.031 13.945 -2.502 1 88.5 118 ARG B CA 1
ATOM 7640 C C . ARG B 1 118 ? -27.5 12.922 -1.477 1 88.5 118 ARG B C 1
ATOM 7642 O O . ARG B 1 118 ? -28.609 13.039 -0.937 1 88.5 118 ARG B O 1
ATOM 7649 N N . SER B 1 119 ? -26.703 11.93 -1.277 1 84.5 119 SER B N 1
ATOM 7650 C CA . SER B 1 119 ? -26.953 10.938 -0.238 1 84.5 119 SER B CA 1
ATOM 7651 C C . SER B 1 119 ? -26.922 11.57 1.149 1 84.5 119 SER B C 1
ATOM 7653 O O . SER B 1 119 ? -26.141 12.5 1.398 1 84.5 119 SER B O 1
ATOM 7655 N N . LEU B 1 120 ? -27.719 11.008 2.031 1 87.31 120 LEU B N 1
ATOM 7656 C CA . LEU B 1 120 ? -27.719 11.469 3.414 1 87.31 120 LEU B CA 1
ATOM 7657 C C . LEU B 1 120 ? -26.375 11.172 4.078 1 87.31 120 LEU B C 1
ATOM 7659 O O . LEU B 1 120 ? -26.016 11.805 5.074 1 87.31 120 LEU B O 1
ATOM 7663 N N . ASP B 1 121 ? -25.625 10.344 3.463 1 76.88 121 ASP B N 1
ATOM 7664 C CA . ASP B 1 121 ? -24.359 9.914 4.043 1 76.88 121 ASP B CA 1
ATOM 7665 C C . ASP B 1 121 ? -23.281 10.984 3.863 1 76.88 121 ASP B C 1
ATOM 7667 O O . ASP B 1 121 ? -22.25 10.961 4.547 1 76.88 121 ASP B O 1
ATOM 7671 N N . VAL B 1 122 ? -23.516 11.922 3.008 1 81.75 122 VAL B N 1
ATOM 7672 C CA . VAL B 1 122 ? -22.438 12.883 2.717 1 81.75 122 VAL B CA 1
ATOM 7673 C C . VAL B 1 122 ? -22.844 14.266 3.229 1 81.75 122 VAL B C 1
ATOM 7675 O O . VAL B 1 122 ? -22.344 15.281 2.729 1 81.75 122 VAL B O 1
ATOM 7678 N N . MET B 1 123 ? -23.781 14.344 4.145 1 89.19 123 MET B N 1
ATOM 7679 C CA . MET B 1 123 ? -24.188 15.617 4.734 1 89.19 123 MET B CA 1
ATOM 7680 C C . MET B 1 123 ? -24.406 15.469 6.238 1 89.19 123 MET B C 1
ATOM 7682 O O . MET B 1 123 ? -24.781 14.391 6.707 1 89.19 123 MET B O 1
ATOM 7686 N N . ASP B 1 124 ? -24.188 16.625 7.004 1 90.94 124 ASP B N 1
ATOM 7687 C CA . ASP B 1 124 ? -24.391 16.672 8.453 1 90.94 124 ASP B CA 1
ATOM 7688 C C . ASP B 1 124 ? -25 18 8.875 1 90.94 124 ASP B C 1
ATOM 7690 O O . ASP B 1 124 ? -24.703 19.031 8.273 1 90.94 124 ASP B O 1
ATOM 7694 N N . LYS B 1 125 ? -25.797 17.891 9.82 1 95.5 125 LYS B N 1
ATOM 7695 C CA . LYS B 1 125 ? -26.391 19.078 10.414 1 95.5 125 LYS B CA 1
ATOM 7696 C C . LYS B 1 125 ? -25.516 19.625 11.531 1 95.5 125 LYS B C 1
ATOM 7698 O O . LYS B 1 125 ? -25.359 19 12.578 1 95.5 125 LYS B O 1
ATOM 7703 N N . PRO B 1 126 ? -24.938 20.844 11.328 1 96.31 126 PRO B N 1
ATOM 7704 C CA . PRO B 1 126 ? -24.203 21.438 12.445 1 96.31 126 PRO B CA 1
ATOM 7705 C C . PRO B 1 126 ? -25.125 21.906 13.578 1 96.31 126 PRO B C 1
ATOM 7707 O O . PRO B 1 126 ? -26.141 22.547 13.32 1 96.31 126 PRO B O 1
ATOM 7710 N N . LEU B 1 127 ? -24.797 21.625 14.75 1 97.12 127 LEU B N 1
ATOM 7711 C CA . LEU B 1 127 ? -25.562 22.031 15.922 1 97.12 127 LEU B CA 1
ATOM 7712 C C . LEU B 1 127 ? -24.922 23.25 16.578 1 97.12 127 LEU B C 1
ATOM 7714 O O . LEU B 1 127 ? -25.562 23.922 17.406 1 97.12 127 LEU B O 1
ATOM 7718 N N . GLU B 1 128 ? -23.703 23.5 16.281 1 97.56 128 GLU B N 1
ATOM 7719 C CA . GLU B 1 128 ? -23.016 24.734 16.656 1 97.56 128 GLU B CA 1
ATOM 7720 C C . GLU B 1 128 ? -22.828 25.641 15.445 1 97.56 128 GLU B C 1
ATOM 7722 O O . GLU B 1 128 ? -22.062 25.328 14.531 1 97.56 128 GLU B O 1
ATOM 7727 N N . VAL B 1 129 ? -23.5 26.75 15.547 1 96.69 129 VAL B N 1
ATOM 7728 C CA . VAL B 1 129 ? -23.484 27.641 14.383 1 96.69 129 VAL B CA 1
ATOM 7729 C C . VAL B 1 129 ? -22.797 28.953 14.742 1 96.69 129 VAL B C 1
ATOM 7731 O O . VAL B 1 129 ? -22.438 29.734 13.859 1 96.69 129 VAL B O 1
ATOM 7734 N N . TYR B 1 130 ? -22.578 29.203 16.031 1 97.19 130 TYR B N 1
ATOM 7735 C CA . TYR B 1 130 ? -21.781 30.312 16.531 1 97.19 130 TYR B CA 1
ATOM 7736 C C . TYR B 1 130 ? -20.484 29.828 17.156 1 97.19 130 TYR B C 1
ATOM 7738 O O . TYR B 1 130 ? -20.453 28.812 17.844 1 97.19 130 TYR B O 1
ATOM 7746 N N . TYR B 1 131 ? -19.375 30.594 16.922 1 97.75 131 TYR B N 1
ATOM 7747 C CA . TYR B 1 131 ? -18.078 30.203 17.453 1 97.75 131 TYR B CA 1
ATOM 7748 C C . TYR B 1 131 ? -18.109 30.141 18.969 1 97.75 131 TYR B C 1
ATOM 7750 O O . TYR B 1 131 ? -17.438 29.312 19.578 1 97.75 131 TYR B O 1
ATOM 7758 N N . GLU B 1 132 ? -18.938 30.984 19.578 1 98 132 GLU B N 1
ATOM 7759 C CA . GLU B 1 132 ? -19.047 31.031 21.047 1 98 132 GLU B CA 1
ATOM 7760 C C . GLU B 1 132 ? -19.531 29.703 21.609 1 98 132 GLU B C 1
ATOM 7762 O O . GLU B 1 132 ? -19.156 29.312 22.719 1 98 132 GLU B O 1
ATOM 7767 N N . GLN B 1 133 ? -20.344 28.984 20.812 1 98.06 133 GLN B N 1
ATOM 7768 C CA . GLN B 1 133 ? -20.766 27.656 21.266 1 98.06 133 GLN B CA 1
ATOM 7769 C C . GLN B 1 133 ? -19.562 26.719 21.359 1 98.06 133 GLN B C 1
ATOM 7771 O O . GLN B 1 133 ? -19.453 25.953 22.328 1 98.06 133 GLN B O 1
ATOM 7776 N N . ILE B 1 134 ? -18.719 26.766 20.375 1 97.94 134 ILE B N 1
ATOM 7777 C CA . ILE B 1 134 ? -17.516 25.938 20.359 1 97.94 134 ILE B CA 1
ATOM 7778 C C . ILE B 1 134 ? -16.594 26.312 21.516 1 97.94 134 ILE B C 1
ATOM 7780 O O . ILE B 1 134 ? -16.078 25.453 22.219 1 97.94 134 ILE B O 1
ATOM 7784 N N . ALA B 1 135 ? -16.406 27.641 21.672 1 98.38 135 ALA B N 1
ATOM 7785 C CA . ALA B 1 135 ? -15.562 28.141 22.75 1 98.38 135 ALA B CA 1
ATOM 7786 C C . ALA B 1 135 ? -16.078 27.688 24.109 1 98.38 135 ALA B C 1
ATOM 7788 O O . ALA B 1 135 ? -15.305 27.281 24.969 1 98.38 135 ALA B O 1
ATOM 7789 N N . LYS B 1 136 ? -17.344 27.75 24.234 1 98.06 136 LYS B N 1
ATOM 7790 C CA . LYS B 1 136 ? -17.969 27.344 25.484 1 98.06 136 LYS B CA 1
ATOM 7791 C C . LYS B 1 136 ? -17.797 25.844 25.719 1 98.06 136 LYS B C 1
ATOM 7793 O O . LYS B 1 136 ? -17.516 25.422 26.844 1 98.06 136 LYS B O 1
ATOM 7798 N N . ARG B 1 137 ? -18.031 25.109 24.734 1 98.06 137 ARG B N 1
ATOM 7799 C CA . ARG B 1 137 ? -17.859 23.656 24.828 1 98.06 137 ARG B CA 1
ATOM 7800 C C . ARG B 1 137 ? -16.422 23.312 25.234 1 98.06 137 ARG B C 1
ATOM 7802 O O . ARG B 1 137 ? -16.203 22.5 26.125 1 98.06 137 ARG B O 1
ATOM 7809 N N . ASN B 1 138 ? -15.477 23.938 24.578 1 98.31 138 ASN B N 1
ATOM 7810 C CA . ASN B 1 138 ? -14.07 23.672 24.859 1 98.31 138 ASN B CA 1
ATOM 7811 C C . ASN B 1 138 ? -13.703 24.094 26.281 1 98.31 138 ASN B C 1
ATOM 7813 O O . ASN B 1 138 ? -13.008 23.375 27 1 98.31 138 ASN B O 1
ATOM 7817 N N . ALA B 1 139 ? -14.156 25.281 26.641 1 98.56 139 ALA B N 1
ATOM 7818 C CA . ALA B 1 139 ? -13.891 25.781 27.984 1 98.56 139 ALA B CA 1
ATOM 7819 C C . ALA B 1 139 ? -14.461 24.844 29.047 1 98.56 139 ALA B C 1
ATOM 7821 O O . ALA B 1 139 ? -13.805 24.562 30.062 1 98.56 139 ALA B O 1
ATOM 7822 N N . THR B 1 140 ? -15.648 24.344 28.797 1 97.81 140 THR B N 1
ATOM 7823 C CA . THR B 1 140 ? -16.297 23.422 29.719 1 97.81 140 THR B CA 1
ATOM 7824 C C . THR B 1 140 ? -15.508 22.125 29.828 1 97.81 140 THR B C 1
ATOM 7826 O O . THR B 1 140 ? -15.203 21.672 30.938 1 97.81 140 THR B O 1
ATOM 7829 N N . GLY B 1 141 ? -15.203 21.625 28.688 1 97.38 141 GLY B N 1
ATOM 7830 C CA . GLY B 1 141 ? -14.484 20.359 28.672 1 97.38 141 GLY B CA 1
ATOM 7831 C C . GLY B 1 141 ? -13.125 20.438 29.328 1 97.38 141 GLY B C 1
ATOM 7832 O O . GLY B 1 141 ? -12.75 19.547 30.094 1 97.38 141 GLY B O 1
ATOM 7833 N N . LEU B 1 142 ? -12.375 21.484 29.156 1 98.25 142 LEU B N 1
ATOM 7834 C CA . LEU B 1 142 ? -11.008 21.609 29.641 1 98.25 142 LEU B CA 1
ATOM 7835 C C . LEU B 1 142 ? -10.984 22.031 31.109 1 98.25 142 LEU B C 1
ATOM 7837 O O . LEU B 1 142 ? -10.055 21.672 31.844 1 98.25 142 LEU B O 1
ATOM 7841 N N . ALA B 1 143 ? -11.984 22.734 31.531 1 98.25 143 ALA B N 1
ATOM 7842 C CA . ALA B 1 143 ? -12.055 23.172 32.938 1 98.25 143 ALA B CA 1
ATOM 7843 C C . ALA B 1 143 ? -12.492 22.031 33.844 1 98.25 143 ALA B C 1
ATOM 7845 O O . ALA B 1 143 ? -12.242 22.047 35.031 1 98.25 143 ALA B O 1
ATOM 7846 N N . SER B 1 144 ? -13.117 21.031 33.281 1 96.75 144 SER B N 1
ATOM 7847 C CA . SER B 1 144 ? -13.711 19.953 34.062 1 96.75 144 SER B CA 1
ATOM 7848 C C . SER B 1 144 ? -12.641 19.109 34.75 1 96.75 144 SER B C 1
ATOM 7850 O O . SER B 1 144 ? -12.922 18.406 35.719 1 96.75 144 SER B O 1
ATOM 7852 N N . VAL B 1 145 ? -11.406 19.219 34.25 1 96.69 145 VAL B N 1
ATOM 7853 C CA . VAL B 1 145 ? -10.367 18.344 34.781 1 96.69 145 VAL B CA 1
ATOM 7854 C C . VAL B 1 145 ? -9.734 18.969 36.031 1 96.69 145 VAL B C 1
ATOM 7856 O O . VAL B 1 145 ? -8.969 18.312 36.75 1 96.69 145 VAL B O 1
ATOM 7859 N N . GLU B 1 146 ? -10.086 20.266 36.25 1 97.5 146 GLU B N 1
ATOM 7860 C CA . GLU B 1 146 ? -9.617 20.891 37.5 1 97.5 146 GLU B CA 1
ATOM 7861 C C . GLU B 1 146 ? -10.117 20.125 38.719 1 97.5 146 GLU B C 1
ATOM 7863 O O . GLU B 1 146 ? -11.203 19.531 38.688 1 97.5 146 GLU B O 1
ATOM 7868 N N . THR B 1 147 ? -9.391 20.203 39.844 1 94.25 147 THR B N 1
ATOM 7869 C CA . THR B 1 147 ? -9.594 19.266 40.969 1 94.25 147 THR B CA 1
ATOM 7870 C C . THR B 1 147 ? -10.68 19.766 41.906 1 94.25 147 THR B C 1
ATOM 7872 O O . THR B 1 147 ? -11.281 18.984 42.625 1 94.25 147 THR B O 1
ATOM 7875 N N . THR B 1 148 ? -11 21.094 42 1 96.06 148 THR B N 1
ATOM 7876 C CA . THR B 1 148 ? -12.023 21.641 42.875 1 96.06 148 THR B CA 1
ATOM 7877 C C . THR B 1 148 ? -13.07 22.406 42.062 1 96.06 148 THR B C 1
ATOM 7879 O O . THR B 1 148 ? -12.773 22.938 41 1 96.06 148 THR B O 1
ATOM 7882 N N . PRO B 1 149 ? -14.211 22.469 42.562 1 96.5 149 PRO B N 1
ATOM 7883 C CA . PRO B 1 149 ? -15.258 23.234 41.875 1 96.5 149 PRO B CA 1
ATOM 7884 C C . PRO B 1 149 ? -14.898 24.703 41.656 1 96.5 149 PRO B C 1
ATOM 7886 O O . PRO B 1 149 ? -15.25 25.281 40.656 1 96.5 149 PRO B O 1
ATOM 7889 N N . GLU B 1 150 ? -14.219 25.219 42.625 1 96.5 150 GLU B N 1
ATOM 7890 C CA . GLU B 1 150 ? -13.812 26.609 42.531 1 96.5 150 GLU B CA 1
ATOM 7891 C C . GLU B 1 150 ? -12.828 26.812 41.375 1 96.5 150 GLU B C 1
ATOM 7893 O O . GLU B 1 150 ? -12.961 27.766 40.594 1 96.5 150 GLU B O 1
ATOM 7898 N N . LYS B 1 151 ? -11.914 25.891 41.281 1 96.5 151 LYS B N 1
ATOM 7899 C CA . LYS B 1 151 ? -10.93 25.984 40.219 1 96.5 151 LYS B CA 1
ATOM 7900 C C . LYS B 1 151 ? -11.555 25.688 38.844 1 96.5 151 LYS B C 1
ATOM 7902 O O . LYS B 1 151 ? -11.148 26.25 37.844 1 96.5 151 LYS B O 1
ATOM 7907 N N . GLN B 1 152 ? -12.523 24.797 38.844 1 97.94 152 GLN B N 1
ATOM 7908 C CA . GLN B 1 152 ? -13.242 24.516 37.594 1 97.94 152 GLN B CA 1
ATOM 7909 C C . GLN B 1 152 ? -13.961 25.766 37.094 1 97.94 152 GLN B C 1
ATOM 7911 O O . GLN B 1 152 ? -13.883 26.078 35.906 1 97.94 152 GLN B O 1
ATOM 7916 N N . GLN B 1 153 ? -14.57 26.469 37.969 1 97.75 153 GLN B N 1
ATOM 7917 C CA . GLN B 1 153 ? -15.289 27.672 37.594 1 97.75 153 GLN B CA 1
ATOM 7918 C C . GLN B 1 153 ? -14.328 28.781 37.156 1 97.75 153 GLN B C 1
ATOM 7920 O O . GLN B 1 153 ? -14.562 29.469 36.156 1 97.75 153 GLN B O 1
ATOM 7925 N N . GLU B 1 154 ? -13.32 28.922 37.938 1 97.88 154 GLU B N 1
ATOM 7926 C CA . GLU B 1 154 ? -12.312 29.938 37.625 1 97.88 154 GLU B CA 1
ATOM 7927 C C . GLU B 1 154 ? -11.695 29.672 36.25 1 97.88 154 GLU B C 1
ATOM 7929 O O . GLU B 1 154 ? -11.586 30.594 35.438 1 97.88 154 GLU B O 1
ATOM 7934 N N . SER B 1 155 ? -11.297 28.453 36.031 1 98 155 SER B N 1
ATOM 7935 C CA . SER B 1 155 ? -10.688 28.078 34.781 1 98 155 SER B CA 1
ATOM 7936 C C . SER B 1 155 ? -11.672 28.25 33.625 1 98 155 SER B C 1
ATOM 7938 O O . SER B 1 155 ? -11.305 28.719 32.531 1 98 155 SER B O 1
ATOM 7940 N N . PHE B 1 156 ? -12.898 27.828 33.844 1 98.38 156 PHE B N 1
ATOM 7941 C CA . PHE B 1 156 ? -13.914 27.984 32.812 1 98.38 156 PHE B CA 1
ATOM 7942 C C . PHE B 1 156 ? -14 29.438 32.375 1 98.38 156 PHE B C 1
ATOM 7944 O O . PHE B 1 156 ? -13.992 29.734 31.156 1 98.38 156 PHE B O 1
ATOM 7951 N N . GLU B 1 157 ? -14.07 30.328 33.281 1 98.38 157 GLU B N 1
ATOM 7952 C CA . GLU B 1 157 ? -14.242 31.75 32.969 1 98.38 157 GLU B CA 1
ATOM 7953 C C . GLU B 1 157 ? -13.023 32.281 32.219 1 98.38 157 GLU B C 1
ATOM 7955 O O . GLU B 1 157 ? -13.172 33 31.219 1 98.38 157 GLU B O 1
ATOM 7960 N N . LYS B 1 158 ? -11.883 31.953 32.719 1 98.5 158 LYS B N 1
ATOM 7961 C CA . LYS B 1 158 ? -10.656 32.406 32.062 1 98.5 158 LYS B CA 1
ATOM 7962 C C . LYS B 1 158 ? -10.516 31.844 30.656 1 98.5 158 LYS B C 1
ATOM 7964 O O . LYS B 1 158 ? -10.156 32.562 29.719 1 98.5 158 LYS B O 1
ATOM 7969 N N . PHE B 1 159 ? -10.797 30.516 30.594 1 98.81 159 PHE B N 1
ATOM 7970 C CA . PHE B 1 159 ? -10.672 29.844 29.312 1 98.81 159 PHE B CA 1
ATOM 7971 C C . PHE B 1 159 ? -11.68 30.406 28.312 1 98.81 159 PHE B C 1
ATOM 7973 O O . PHE B 1 159 ? -11.328 30.719 27.172 1 98.81 159 PHE B O 1
ATOM 7980 N N . TYR B 1 160 ? -12.906 30.516 28.672 1 98.5 160 TYR B N 1
ATOM 7981 C CA . TYR B 1 160 ? -13.953 31 27.781 1 98.5 160 TYR B CA 1
ATOM 7982 C C . TYR B 1 160 ? -13.641 32.406 27.281 1 98.5 160 TYR B C 1
ATOM 7984 O O . TYR B 1 160 ? -13.859 32.719 26.109 1 98.5 160 TYR B O 1
ATOM 7992 N N . LYS B 1 161 ? -13.18 33.219 28.125 1 98.25 161 LYS B N 1
ATOM 7993 C CA . LYS B 1 161 ? -12.844 34.594 27.734 1 98.25 161 LYS B CA 1
ATOM 7994 C C . LYS B 1 161 ? -11.789 34.594 26.625 1 98.25 161 LYS B C 1
ATOM 7996 O O . LYS B 1 161 ? -11.977 35.219 25.594 1 98.25 161 LYS B O 1
ATOM 8001 N N . GLU B 1 162 ? -10.695 33.906 26.875 1 98.56 162 GLU B N 1
ATOM 8002 C CA . GLU B 1 162 ? -9.609 33.875 25.906 1 98.56 162 GLU B CA 1
ATOM 8003 C C . GLU B 1 162 ? -10.07 33.219 24.594 1 98.56 162 GLU B C 1
ATOM 8005 O O . GLU B 1 162 ? -9.664 33.656 23.516 1 98.56 162 GLU B O 1
ATOM 8010 N N . LEU B 1 163 ? -10.898 32.188 24.703 1 98.62 163 LEU B N 1
ATOM 8011 C CA . LEU B 1 163 ? -11.344 31.438 23.531 1 98.62 163 LEU B CA 1
ATOM 8012 C C . LEU B 1 163 ? -12.359 32.25 22.734 1 98.62 163 LEU B C 1
ATOM 8014 O O . LEU B 1 163 ? -12.258 32.344 21.516 1 98.62 163 LEU B O 1
ATOM 8018 N N . SER B 1 164 ? -13.344 32.812 23.391 1 97.75 164 SER B N 1
ATOM 8019 C CA . SER B 1 164 ? -14.422 33.5 22.719 1 97.75 164 SER B CA 1
ATOM 8020 C C . SER B 1 164 ? -13.906 34.75 22 1 97.75 164 SER B C 1
ATOM 8022 O O . SER B 1 164 ? -14.422 35.125 20.953 1 97.75 164 SER B O 1
ATOM 8024 N N . GLU B 1 165 ? -12.859 35.344 22.609 1 97.38 165 GLU B N 1
ATOM 8025 C CA . GLU B 1 165 ? -12.258 36.531 22 1 97.38 165 GLU B CA 1
ATOM 8026 C C . GLU B 1 165 ? -11.18 36.156 20.984 1 97.38 165 GLU B C 1
ATOM 8028 O O . GLU B 1 165 ? -10.609 37 20.328 1 97.38 165 GLU B O 1
ATOM 8033 N N . MET B 1 166 ? -10.875 34.906 20.859 1 98.25 166 MET B N 1
ATOM 8034 C CA . MET B 1 166 ? -9.891 34.344 19.953 1 98.25 166 MET B CA 1
ATOM 8035 C C . MET B 1 166 ? -8.508 34.906 20.203 1 98.25 166 MET B C 1
ATOM 8037 O O . MET B 1 166 ? -7.742 35.125 19.266 1 98.25 166 MET B O 1
ATOM 8041 N N . ASN B 1 167 ? -8.273 35.281 21.5 1 98.62 167 ASN B N 1
ATOM 8042 C CA . ASN B 1 167 ? -6.906 35.625 21.891 1 98.62 167 ASN B CA 1
ATOM 8043 C C . ASN B 1 167 ? -5.996 34.406 21.875 1 98.62 167 ASN B C 1
ATOM 8045 O O . ASN B 1 167 ? -4.797 34.531 21.609 1 98.62 167 ASN B O 1
ATOM 8049 N N . PHE B 1 168 ? -6.602 33.375 22.312 1 98.56 168 PHE B N 1
ATOM 8050 C CA . PHE B 1 168 ? -5.98 32.031 22.344 1 98.56 168 PHE B CA 1
ATOM 8051 C C . PHE B 1 168 ? -6.797 31.047 21.531 1 98.56 168 PHE B C 1
ATOM 8053 O O . PHE B 1 168 ? -8.008 30.906 21.75 1 98.56 168 PHE B O 1
ATOM 8060 N N . VAL B 1 169 ? -6.109 30.391 20.578 1 98.38 169 VAL B N 1
ATOM 8061 C CA . VAL B 1 169 ? -6.82 29.469 19.703 1 98.38 169 VAL B CA 1
ATOM 8062 C C . VAL B 1 169 ? -6.188 28.078 19.781 1 98.38 169 VAL B C 1
ATOM 8064 O O . VAL B 1 169 ? -5.078 27.859 19.281 1 98.38 169 VAL B O 1
ATOM 8067 N N . PRO B 1 170 ? -6.898 27.094 20.391 1 97.5 170 PRO B N 1
ATOM 8068 C CA . PRO B 1 170 ? -6.383 25.719 20.375 1 97.5 170 PRO B CA 1
ATOM 8069 C C . PRO B 1 170 ? -6.293 25.141 18.969 1 97.5 170 PRO B C 1
ATOM 8071 O O . PRO B 1 170 ? -6.957 25.625 18.047 1 97.5 170 PRO B O 1
ATOM 8074 N N . ALA B 1 171 ? -5.48 24.141 18.875 1 94.62 171 ALA B N 1
ATOM 8075 C CA . ALA B 1 171 ? -5.387 23.453 17.578 1 94.62 171 ALA B CA 1
ATOM 8076 C C . ALA B 1 171 ? -6.695 22.75 17.234 1 94.62 171 ALA B C 1
ATOM 8078 O O . ALA B 1 171 ? -7.551 22.547 18.094 1 94.62 171 ALA B O 1
ATOM 8079 N N . GLY B 1 172 ? -6.812 22.375 16 1 91.44 172 GLY B N 1
ATOM 8080 C CA . GLY B 1 172 ? -8.07 21.891 15.445 1 91.44 172 GLY B CA 1
ATOM 8081 C C . GLY B 1 172 ? -8.641 20.703 16.203 1 91.44 172 GLY B C 1
ATOM 8082 O O . GLY B 1 172 ? -9.844 20.625 16.422 1 91.44 172 GLY B O 1
ATOM 8083 N N . ARG B 1 173 ? -7.879 19.797 16.641 1 91.19 173 ARG B N 1
ATOM 8084 C CA . ARG B 1 173 ? -8.367 18.594 17.312 1 91.19 173 ARG B CA 1
ATOM 8085 C C . ARG B 1 173 ? -8.969 18.938 18.672 1 91.19 173 ARG B C 1
ATOM 8087 O O . ARG B 1 173 ? -9.922 18.281 19.109 1 91.19 173 ARG B O 1
ATOM 8094 N N . VAL B 1 174 ? -8.383 19.859 19.328 1 95.44 174 VAL B N 1
ATOM 8095 C CA . VAL B 1 174 ? -8.953 20.328 20.594 1 95.44 174 VAL B CA 1
ATOM 8096 C C . VAL B 1 174 ? -10.281 21.031 20.328 1 95.44 174 VAL B C 1
ATOM 8098 O O . VAL B 1 174 ? -11.273 20.781 21.031 1 95.44 174 VAL B O 1
ATOM 8101 N N . LEU B 1 175 ? -10.281 21.906 19.312 1 95.5 175 LEU B N 1
ATOM 8102 C CA . LEU B 1 175 ? -11.508 22.609 18.969 1 95.5 175 LEU B CA 1
ATOM 8103 C C . LEU B 1 175 ? -12.625 21.625 18.641 1 95.5 175 LEU B C 1
ATOM 8105 O O . LEU B 1 175 ? -13.781 21.844 19.031 1 95.5 175 LEU B O 1
ATOM 8109 N N . TYR B 1 176 ? -12.273 20.609 18.078 1 90.62 176 TYR B N 1
ATOM 8110 C CA . TYR B 1 176 ? -13.25 19.625 17.656 1 90.62 176 TYR B CA 1
ATOM 8111 C C . TYR B 1 176 ? -13.664 18.734 18.812 1 90.62 176 TYR B C 1
ATOM 8113 O O . TYR B 1 176 ? -14.852 18.453 19 1 90.62 176 TYR B O 1
ATOM 8121 N N . GLY B 1 177 ? -12.766 18.328 19.641 1 90.88 177 GLY B N 1
ATOM 8122 C CA . GLY B 1 177 ? -13.008 17.203 20.531 1 90.88 177 GLY B CA 1
ATOM 8123 C C . GLY B 1 177 ? -13.297 17.609 21.953 1 90.88 177 GLY B C 1
ATOM 8124 O O . GLY B 1 177 ? -14.023 16.922 22.688 1 90.88 177 GLY B O 1
ATOM 8125 N N . ALA B 1 178 ? -12.664 18.641 22.453 1 95.56 178 ALA B N 1
ATOM 8126 C CA . ALA B 1 178 ? -12.766 18.984 23.875 1 95.56 178 ALA B CA 1
ATOM 8127 C C . ALA B 1 178 ? -14.203 19.312 24.25 1 95.56 178 ALA B C 1
ATOM 8129 O O . ALA B 1 178 ? -14.82 20.203 23.688 1 95.56 178 ALA B O 1
ATOM 8130 N N . GLY B 1 179 ? -14.695 18.547 25.109 1 95.38 179 GLY B N 1
ATOM 8131 C CA . GLY B 1 179 ? -16.047 18.75 25.609 1 95.38 179 GLY B CA 1
ATOM 8132 C C . GLY B 1 179 ? -17.109 18.047 24.781 1 95.38 179 GLY B C 1
ATOM 8133 O O . GLY B 1 179 ? -18.297 18.094 25.125 1 95.38 179 GLY B O 1
ATOM 8134 N N . ALA B 1 180 ? -16.766 17.406 23.734 1 91.19 180 ALA B N 1
ATOM 8135 C CA . ALA B 1 180 ? -17.719 16.781 22.828 1 91.19 180 ALA B CA 1
ATOM 8136 C C . ALA B 1 180 ? -18.094 15.383 23.297 1 91.19 180 ALA B C 1
ATOM 8138 O O . ALA B 1 180 ? -19.078 14.805 22.828 1 91.19 180 ALA B O 1
ATOM 8139 N N . GLN B 1 181 ? -17.422 14.844 24.297 1 86.38 181 GLN B N 1
ATOM 8140 C CA . GLN B 1 181 ? -17.672 13.5 24.812 1 86.38 181 GLN B CA 1
ATOM 8141 C C . GLN B 1 181 ? -17.547 12.453 23.703 1 86.38 181 GLN B C 1
ATOM 8143 O O . GLN B 1 181 ? -18.422 11.609 23.547 1 86.38 181 GLN B O 1
ATOM 8148 N N . THR B 1 182 ? -16.594 12.633 22.875 1 77.44 182 THR B N 1
ATOM 8149 C CA . THR B 1 182 ? -16.266 11.672 21.828 1 77.44 182 THR B CA 1
ATOM 8150 C C . THR B 1 182 ? -14.891 11.07 22.062 1 77.44 182 THR B C 1
ATOM 8152 O O . THR B 1 182 ? -14.078 11.633 22.797 1 77.44 182 THR B O 1
ATOM 8155 N N . ASP B 1 183 ? -14.664 9.867 21.469 1 77.88 183 ASP B N 1
ATOM 8156 C CA . ASP B 1 183 ? -13.398 9.156 21.656 1 77.88 183 ASP B CA 1
ATOM 8157 C C . ASP B 1 183 ? -12.398 9.531 20.562 1 77.88 183 ASP B C 1
ATOM 8159 O O . ASP B 1 183 ? -11.867 8.664 19.875 1 77.88 183 ASP B O 1
ATOM 8163 N N . VAL B 1 184 ? -12.18 10.805 20.422 1 80.75 184 VAL B N 1
ATOM 8164 C CA . VAL B 1 184 ? -11.156 11.289 19.5 1 80.75 184 VAL B CA 1
ATOM 8165 C C . VAL B 1 184 ? -10.016 11.938 20.266 1 80.75 184 VAL B C 1
ATOM 8167 O O . VAL B 1 184 ? -10.227 12.492 21.344 1 80.75 184 VAL B O 1
ATOM 8170 N N . THR B 1 185 ? -8.875 11.859 19.734 1 88.19 185 THR B N 1
ATOM 8171 C CA . THR B 1 185 ? -7.723 12.445 20.406 1 88.19 185 THR B CA 1
ATOM 8172 C C . THR B 1 185 ? -7.715 13.961 20.234 1 88.19 185 THR B C 1
ATOM 8174 O O . THR B 1 185 ? -8.148 14.477 19.203 1 88.19 185 THR B O 1
ATOM 8177 N N . TYR B 1 186 ? -7.195 14.641 21.25 1 93.81 186 TYR B N 1
ATOM 8178 C CA . TYR B 1 186 ? -7.031 16.094 21.156 1 93.81 186 TYR B CA 1
ATOM 8179 C C . TYR B 1 186 ? -5.652 16.453 20.625 1 93.81 186 TYR B C 1
ATOM 8181 O O . TYR B 1 186 ? -5.395 17.609 20.281 1 93.81 186 TYR B O 1
ATOM 8189 N N . PHE B 1 187 ? -4.816 15.383 20.469 1 94.31 187 PHE B N 1
ATOM 8190 C CA . PHE B 1 187 ? -3.465 15.609 19.984 1 94.31 187 PHE B CA 1
ATOM 8191 C C . PHE B 1 187 ? -3.439 15.625 18.453 1 94.31 187 PHE B C 1
ATOM 8193 O O . PHE B 1 187 ? -4.105 14.812 17.812 1 94.31 187 PHE B O 1
ATOM 8200 N N . ASN B 1 188 ? -2.627 16.516 17.953 1 91.12 188 ASN B N 1
ATOM 8201 C CA . ASN B 1 188 ? -2.592 16.688 16.5 1 91.12 188 ASN B CA 1
ATOM 8202 C C . ASN B 1 188 ? -1.567 15.766 15.852 1 91.12 188 ASN B C 1
ATOM 8204 O O . ASN B 1 188 ? -1.703 15.406 14.68 1 91.12 188 ASN B O 1
ATOM 8208 N N . CYS B 1 189 ? -0.539 15.438 16.531 1 94.06 189 CYS B N 1
ATOM 8209 C CA . CYS B 1 189 ? 0.51 14.656 15.891 1 94.06 189 CYS B CA 1
ATOM 8210 C C . CYS B 1 189 ? 1.204 13.742 16.906 1 94.06 189 CYS B C 1
ATOM 8212 O O . CYS B 1 189 ? 1.112 13.961 18.109 1 94.06 189 CYS B O 1
ATOM 8214 N N . TYR B 1 190 ? 1.803 12.789 16.391 1 96.5 190 TYR B N 1
ATOM 8215 C CA . TYR B 1 190 ? 2.531 11.742 17.109 1 96.5 190 TYR B CA 1
ATOM 8216 C C . TYR B 1 190 ? 3.861 11.445 16.438 1 96.5 190 TYR B C 1
ATOM 8218 O O . TYR B 1 190 ? 4.012 11.656 15.227 1 96.5 190 TYR B O 1
ATOM 8226 N N . VAL B 1 191 ? 4.785 11.016 17.203 1 97.81 191 VAL B N 1
ATOM 8227 C CA . VAL B 1 191 ? 6 10.414 16.656 1 97.81 191 VAL B CA 1
ATOM 8228 C C . VAL B 1 191 ? 6.168 9 17.188 1 97.81 191 VAL B C 1
ATOM 8230 O O . VAL B 1 191 ? 6.023 8.766 18.391 1 97.81 191 VAL B O 1
ATOM 8233 N N . MET B 1 192 ? 6.465 8.125 16.266 1 97.81 192 MET B N 1
ATOM 8234 C CA . MET B 1 192 ? 6.676 6.727 16.625 1 97.81 192 MET B CA 1
ATOM 8235 C C . MET B 1 192 ? 8.156 6.453 16.875 1 97.81 192 MET B C 1
ATOM 8237 O O . MET B 1 192 ? 9.016 7.195 16.406 1 97.81 192 MET B O 1
ATOM 8241 N N . PRO B 1 193 ? 8.422 5.375 17.719 1 97.75 193 PRO B N 1
ATOM 8242 C CA . PRO B 1 193 ? 9.82 4.938 17.797 1 97.75 193 PRO B CA 1
ATOM 8243 C C . PRO B 1 193 ? 10.375 4.492 16.453 1 97.75 193 PRO B C 1
ATOM 8245 O O . PRO B 1 193 ? 9.625 4.32 15.484 1 97.75 193 PRO B O 1
ATOM 8248 N N . TYR B 1 194 ? 11.695 4.367 16.422 1 98.44 194 TYR B N 1
ATOM 8249 C CA . TYR B 1 194 ? 12.289 3.76 15.242 1 98.44 194 TYR B CA 1
ATOM 8250 C C . TYR B 1 194 ? 11.633 2.42 14.93 1 98.44 194 TYR B C 1
ATOM 8252 O O . TYR B 1 194 ? 11.25 1.683 15.836 1 98.44 194 TYR B O 1
ATOM 8260 N N . VAL B 1 195 ? 11.523 2.127 13.664 1 97.88 195 VAL B N 1
ATOM 8261 C CA . VAL B 1 195 ? 10.922 0.865 13.25 1 97.88 195 VAL B CA 1
ATOM 8262 C C . VAL B 1 195 ? 11.859 -0.292 13.578 1 97.88 195 VAL B C 1
ATOM 8264 O O . VAL B 1 195 ? 13.055 -0.241 13.258 1 97.88 195 VAL B O 1
ATOM 8267 N N . LYS B 1 196 ? 11.367 -1.307 14.234 1 97.56 196 LYS B N 1
ATOM 8268 C CA . LYS B 1 196 ? 12.164 -2.514 14.43 1 97.56 196 LYS B CA 1
ATOM 8269 C C . LYS B 1 196 ? 12.461 -3.199 13.102 1 97.56 196 LYS B C 1
ATOM 8271 O O . LYS B 1 196 ? 11.555 -3.383 12.281 1 97.56 196 LYS B O 1
ATOM 8276 N N . ASP B 1 197 ? 13.656 -3.613 12.891 1 96.25 197 ASP B N 1
ATOM 8277 C CA . ASP B 1 197 ? 14.078 -4.156 11.602 1 96.25 197 ASP B CA 1
ATOM 8278 C C . ASP B 1 197 ? 13.719 -5.637 11.484 1 96.25 197 ASP B C 1
ATOM 8280 O O . ASP B 1 197 ? 14.594 -6.496 11.492 1 96.25 197 ASP B O 1
ATOM 8284 N N . SER B 1 198 ? 12.5 -5.938 11.336 1 93.19 198 SER B N 1
ATOM 8285 C CA . SER B 1 198 ? 11.914 -7.254 11.102 1 93.19 198 SER B CA 1
ATOM 8286 C C . SER B 1 198 ? 10.523 -7.141 10.484 1 93.19 198 SER B C 1
ATOM 8288 O O . SER B 1 198 ? 9.891 -6.086 10.562 1 93.19 198 SER B O 1
ATOM 8290 N N . ARG B 1 199 ? 10.078 -8.141 9.867 1 89.88 199 ARG B N 1
ATOM 8291 C CA . ARG B 1 199 ? 8.742 -8.133 9.281 1 89.88 199 ARG B CA 1
ATOM 8292 C C . ARG B 1 199 ? 7.676 -7.895 10.344 1 89.88 199 ARG B C 1
ATOM 8294 O O . ARG B 1 199 ? 6.727 -7.137 10.125 1 89.88 199 ARG B O 1
ATOM 8301 N N . GLU B 1 200 ? 7.844 -8.578 11.469 1 91.88 200 GLU B N 1
ATOM 8302 C CA . GLU B 1 200 ? 6.93 -8.367 12.586 1 91.88 200 GLU B CA 1
ATOM 8303 C C . GLU B 1 200 ? 6.984 -6.926 13.086 1 91.88 200 GLU B C 1
ATOM 8305 O O . GLU B 1 200 ? 5.945 -6.32 13.359 1 91.88 200 GLU B O 1
ATOM 8310 N N . GLY B 1 201 ? 8.211 -6.438 13.195 1 95.75 201 GLY B N 1
ATOM 8311 C CA . GLY B 1 201 ? 8.383 -5.062 13.641 1 95.75 201 GLY B CA 1
ATOM 8312 C C . GLY B 1 201 ? 7.723 -4.051 12.719 1 95.75 201 GLY B C 1
ATOM 8313 O O . GLY B 1 201 ? 7.059 -3.125 13.18 1 95.75 201 GLY B O 1
ATOM 8314 N N . ILE B 1 202 ? 7.891 -4.188 11.445 1 96 202 ILE B N 1
ATOM 8315 C CA . ILE B 1 202 ? 7.312 -3.297 10.445 1 96 202 ILE B CA 1
ATOM 8316 C C . ILE B 1 202 ? 5.789 -3.369 10.516 1 96 202 ILE B C 1
ATOM 8318 O O . ILE B 1 202 ? 5.109 -2.338 10.508 1 96 202 ILE B O 1
ATOM 8322 N N . SER B 1 203 ? 5.246 -4.586 10.602 1 95.75 203 SER B N 1
ATOM 8323 C CA . SER B 1 203 ? 3.801 -4.789 10.664 1 95.75 203 SER B CA 1
ATOM 8324 C C . SER B 1 203 ? 3.203 -4.141 11.906 1 95.75 203 SER B C 1
ATOM 8326 O O . SER B 1 203 ? 2.152 -3.502 11.836 1 95.75 203 SER B O 1
ATOM 8328 N N . ASP B 1 204 ? 3.871 -4.332 13.008 1 96 204 ASP B N 1
ATOM 8329 C CA . ASP B 1 204 ? 3.383 -3.754 14.258 1 96 204 ASP B CA 1
ATOM 8330 C C . ASP B 1 204 ? 3.422 -2.229 14.211 1 96 204 ASP B C 1
ATOM 8332 O O . ASP B 1 204 ? 2.496 -1.564 14.68 1 96 204 ASP B O 1
ATOM 8336 N N . HIS B 1 205 ? 4.547 -1.716 13.734 1 97.44 205 HIS B N 1
ATOM 8337 C CA . HIS B 1 205 ? 4.656 -0.271 13.57 1 97.44 205 HIS B CA 1
ATOM 8338 C C . HIS B 1 205 ? 3.529 0.275 12.703 1 97.44 205 HIS B C 1
ATOM 8340 O O . HIS B 1 205 ? 2.879 1.257 13.07 1 97.44 205 HIS B O 1
ATOM 8346 N N . ARG B 1 206 ? 3.293 -0.35 11.555 1 96.94 206 ARG B N 1
ATOM 8347 C CA . ARG B 1 206 ? 2.254 0.066 10.617 1 96.94 206 ARG B CA 1
ATOM 8348 C C . ARG B 1 206 ? 0.875 0.006 11.266 1 96.94 206 ARG B C 1
ATOM 8350 O O . ARG B 1 206 ? 0.037 0.881 11.039 1 96.94 206 ARG B O 1
ATOM 8357 N N . LYS B 1 207 ? 0.612 -1.029 12.07 1 95.75 207 LYS B N 1
ATOM 8358 C CA . LYS B 1 207 ? -0.648 -1.188 12.789 1 95.75 207 LYS B CA 1
ATOM 8359 C C . LYS B 1 207 ? -0.888 -0.023 13.742 1 95.75 207 LYS B C 1
ATOM 8361 O O . LYS B 1 207 ? -1.99 0.527 13.797 1 95.75 207 LYS B O 1
ATOM 8366 N N . GLN B 1 208 ? 0.073 0.358 14.414 1 95.81 208 GLN B N 1
ATOM 8367 C CA . GLN B 1 208 ? -0.048 1.462 15.359 1 95.81 208 GLN B CA 1
ATOM 8368 C C . GLN B 1 208 ? -0.262 2.787 14.641 1 95.81 208 GLN B C 1
ATOM 8370 O O . GLN B 1 208 ? -1.081 3.605 15.062 1 95.81 208 GLN B O 1
ATOM 8375 N N . VAL B 1 209 ? 0.515 3 13.562 1 95.81 209 VAL B N 1
ATOM 8376 C CA . VAL B 1 209 ? 0.348 4.211 12.766 1 95.81 209 VAL B CA 1
ATOM 8377 C C . VAL B 1 209 ? -1.085 4.293 12.242 1 95.81 209 VAL B C 1
ATOM 8379 O O . VAL B 1 209 ? -1.713 5.352 12.305 1 95.81 209 VAL B O 1
ATOM 8382 N N . MET B 1 210 ? -1.599 3.186 11.797 1 93.06 210 MET B N 1
ATOM 8383 C CA . MET B 1 210 ? -2.965 3.127 11.281 1 93.06 210 MET B CA 1
ATOM 8384 C C . MET B 1 210 ? -3.967 3.525 12.359 1 93.06 210 MET B C 1
ATOM 8386 O O . MET B 1 210 ? -4.902 4.281 12.094 1 93.06 210 MET B O 1
ATOM 8390 N N . GLU B 1 211 ? -3.791 3.062 13.531 1 90.56 211 GLU B N 1
ATOM 8391 C CA . GLU B 1 211 ? -4.691 3.371 14.641 1 90.56 211 GLU B CA 1
ATOM 8392 C C . GLU B 1 211 ? -4.664 4.859 14.977 1 90.56 211 GLU B C 1
ATOM 8394 O O . GLU B 1 211 ? -5.715 5.477 15.172 1 90.56 211 GLU B O 1
ATOM 8399 N N . ILE B 1 212 ? -3.52 5.395 15.008 1 91.19 212 ILE B N 1
ATOM 8400 C CA . ILE B 1 212 ? -3.373 6.809 15.328 1 91.19 212 ILE B CA 1
ATOM 8401 C C . ILE B 1 212 ? -4.027 7.656 14.242 1 91.19 212 ILE B C 1
ATOM 8403 O O . ILE B 1 212 ? -4.781 8.586 14.539 1 91.19 212 ILE B O 1
ATOM 8407 N N . MET B 1 213 ? -3.77 7.328 13.031 1 89.88 213 MET B N 1
ATOM 8408 C CA . MET B 1 213 ? -4.324 8.086 11.914 1 89.88 213 MET B CA 1
ATOM 8409 C C . MET B 1 213 ? -5.848 7.992 11.898 1 89.88 213 MET B C 1
ATOM 8411 O O . MET B 1 213 ? -6.527 8.977 11.594 1 89.88 213 MET B O 1
ATOM 8415 N N . SER B 1 214 ? -6.367 6.828 12.211 1 85.69 214 SER B N 1
ATOM 8416 C CA . SER B 1 214 ? -7.812 6.633 12.219 1 85.69 214 SER B CA 1
ATOM 8417 C C . SER B 1 214 ? -8.484 7.52 13.266 1 85.69 214 SER B C 1
ATOM 8419 O O . SER B 1 214 ? -9.672 7.832 13.156 1 85.69 214 SER B O 1
ATOM 8421 N N . ARG B 1 215 ? -7.648 7.902 14.195 1 83.31 215 ARG B N 1
ATOM 8422 C CA . ARG B 1 215 ? -8.172 8.75 15.266 1 83.31 215 ARG B CA 1
ATOM 8423 C C . ARG B 1 215 ? -7.852 10.219 15.008 1 83.31 215 ARG B C 1
ATOM 8425 O O . ARG B 1 215 ? -8.07 11.07 15.867 1 83.31 215 ARG B O 1
ATOM 8432 N N . GLY B 1 216 ? -7.242 10.484 13.922 1 80.94 216 GLY B N 1
ATOM 8433 C CA . GLY B 1 216 ? -7.07 11.867 13.492 1 80.94 216 GLY B CA 1
ATOM 8434 C C . GLY B 1 216 ? -5.664 12.391 13.719 1 80.94 216 GLY B C 1
ATOM 8435 O O . GLY B 1 216 ? -5.387 13.562 13.445 1 80.94 216 GLY B O 1
ATOM 8436 N N . GLY B 1 217 ? -4.746 11.594 14.156 1 88.69 217 GLY B N 1
ATOM 8437 C CA . GLY B 1 217 ? -3.395 12.047 14.445 1 88.69 217 GLY B CA 1
ATOM 8438 C C . GLY B 1 217 ? -2.457 11.922 13.258 1 88.69 217 GLY B C 1
ATOM 8439 O O . GLY B 1 217 ? -2.518 10.938 12.516 1 88.69 217 GLY B O 1
ATOM 8440 N N . GLY B 1 218 ? -1.633 12.977 13.047 1 92.62 218 GLY B N 1
ATOM 8441 C CA . GLY B 1 218 ? -0.501 12.828 12.148 1 92.62 218 GLY B CA 1
ATOM 8442 C C . GLY B 1 218 ? 0.666 12.086 12.766 1 92.62 218 GLY B C 1
ATOM 8443 O O . GLY B 1 218 ? 0.86 12.133 13.984 1 92.62 218 GLY B O 1
ATOM 8444 N N . VAL B 1 219 ? 1.422 11.414 11.922 1 96.38 219 VAL B N 1
ATOM 8445 C CA . VAL B 1 219 ? 2.439 10.555 12.516 1 96.38 219 VAL B CA 1
ATOM 8446 C C . VAL B 1 219 ? 3.783 10.797 11.836 1 96.38 219 VAL B C 1
ATOM 8448 O O . VAL B 1 219 ? 3.852 10.906 10.609 1 96.38 219 VAL B O 1
ATOM 8451 N N . GLY B 1 220 ? 4.805 10.938 12.641 1 98.06 220 GLY B N 1
ATOM 8452 C CA . GLY B 1 220 ? 6.176 10.938 12.164 1 98.06 220 GLY B CA 1
ATOM 8453 C C . GLY B 1 220 ? 6.879 9.609 12.359 1 98.06 220 GLY B C 1
ATOM 8454 O O . GLY B 1 220 ? 6.789 9 13.422 1 98.06 220 GLY B O 1
ATOM 8455 N N . THR B 1 221 ? 7.559 9.117 11.266 1 98.56 221 THR B N 1
ATOM 8456 C CA . THR B 1 221 ? 8.305 7.863 11.289 1 98.56 221 THR B CA 1
ATOM 8457 C C . THR B 1 221 ? 9.711 8.062 10.734 1 98.56 221 THR B C 1
ATOM 8459 O O . THR B 1 221 ? 9.891 8.68 9.688 1 98.56 221 THR B O 1
ATOM 8462 N N . ASN B 1 222 ? 10.688 7.613 11.469 1 98.69 222 ASN B N 1
ATOM 8463 C CA . ASN B 1 222 ? 12.07 7.566 11.008 1 98.69 222 ASN B CA 1
ATOM 8464 C C . ASN B 1 222 ? 12.5 6.145 10.648 1 98.69 222 ASN B C 1
ATOM 8466 O O . ASN B 1 222 ? 12.633 5.289 11.531 1 98.69 222 ASN B O 1
ATOM 8470 N N . GLY B 1 223 ? 12.727 5.883 9.359 1 98.44 223 GLY B N 1
ATOM 8471 C CA . GLY B 1 223 ? 12.977 4.535 8.867 1 98.44 223 GLY B CA 1
ATOM 8472 C C . GLY B 1 223 ? 14.453 4.172 8.836 1 98.44 223 GLY B C 1
ATOM 8473 O O . GLY B 1 223 ? 14.836 3.178 8.219 1 98.44 223 GLY B O 1
ATOM 8474 N N . SER B 1 224 ? 15.312 4.867 9.547 1 98.69 224 SER B N 1
ATOM 8475 C CA . SER B 1 224 ? 16.766 4.715 9.445 1 98.69 224 SER B CA 1
ATOM 8476 C C . SER B 1 224 ? 17.219 3.379 10.031 1 98.69 224 SER B C 1
ATOM 8478 O O . SER B 1 224 ? 18.344 2.955 9.805 1 98.69 224 SER B O 1
ATOM 8480 N N . THR B 1 225 ? 16.344 2.668 10.758 1 98.62 225 THR B N 1
ATOM 8481 C CA . THR B 1 225 ? 16.719 1.393 11.367 1 98.62 225 THR B CA 1
ATOM 8482 C C . THR B 1 225 ? 16.391 0.234 10.43 1 98.62 225 THR B C 1
ATOM 8484 O O . THR B 1 225 ? 16.766 -0.91 10.695 1 98.62 225 THR B O 1
ATOM 8487 N N . LEU B 1 226 ? 15.75 0.462 9.336 1 98 226 LEU B N 1
ATOM 8488 C CA . LEU B 1 226 ? 15.414 -0.594 8.383 1 98 226 LEU B CA 1
ATOM 8489 C C . LEU B 1 226 ? 16.609 -0.921 7.492 1 98 226 LEU B C 1
ATOM 8491 O O . LEU B 1 226 ? 17.281 -0.018 7 1 98 226 LEU B O 1
ATOM 8495 N N . ARG B 1 227 ? 16.844 -2.143 7.312 1 96.25 227 ARG B N 1
ATOM 8496 C CA . ARG B 1 227 ? 18 -2.572 6.527 1 96.25 227 ARG B CA 1
ATOM 8497 C C . ARG B 1 227 ? 17.875 -2.105 5.082 1 96.25 227 ARG B C 1
ATOM 8499 O O . ARG B 1 227 ? 16.766 -1.921 4.57 1 96.25 227 ARG B O 1
ATOM 8506 N N . PRO B 1 228 ? 18.984 -1.908 4.41 1 95.5 228 PRO B N 1
ATOM 8507 C CA . PRO B 1 228 ? 18.969 -1.362 3.051 1 95.5 228 PRO B CA 1
ATOM 8508 C C . PRO B 1 228 ? 18.547 -2.395 2.006 1 95.5 228 PRO B C 1
ATOM 8510 O O . PRO B 1 228 ? 18.422 -3.58 2.32 1 95.5 228 PRO B O 1
ATOM 8513 N N . LYS B 1 229 ? 18.359 -1.946 0.823 1 89.56 229 LYS B N 1
ATOM 8514 C CA . LYS B 1 229 ? 17.984 -2.754 -0.336 1 89.56 229 LYS B CA 1
ATOM 8515 C C . LYS B 1 229 ? 19.016 -3.846 -0.599 1 89.56 229 LYS B C 1
ATOM 8517 O O . LYS B 1 229 ? 20.219 -3.6 -0.516 1 89.56 229 LYS B O 1
ATOM 8522 N N . ASN B 1 230 ? 18.562 -5.102 -0.782 1 79.88 230 ASN B N 1
ATOM 8523 C CA . ASN B 1 230 ? 19.344 -6.277 -1.153 1 79.88 230 ASN B CA 1
ATOM 8524 C C . ASN B 1 230 ? 20.094 -6.855 0.045 1 79.88 230 ASN B C 1
ATOM 8526 O O . ASN B 1 230 ? 20.906 -7.77 -0.107 1 79.88 230 ASN B O 1
ATOM 8530 N N . ALA B 1 231 ? 19.906 -6.211 1.227 1 85.06 231 ALA B N 1
ATOM 8531 C CA . ALA B 1 231 ? 20.469 -6.82 2.424 1 85.06 231 ALA B CA 1
ATOM 8532 C C . ALA B 1 231 ? 19.875 -8.203 2.674 1 85.06 231 ALA B C 1
ATOM 8534 O O . ALA B 1 231 ? 18.703 -8.445 2.391 1 85.06 231 ALA B O 1
ATOM 8535 N N . LEU B 1 232 ? 20.719 -9.062 3.207 1 76.44 232 LEU B N 1
ATOM 8536 C CA . LEU B 1 232 ? 20.328 -10.445 3.439 1 76.44 232 LEU B CA 1
ATOM 8537 C C . LEU B 1 232 ? 19.281 -10.539 4.547 1 76.44 232 LEU B C 1
ATOM 8539 O O . LEU B 1 232 ? 19.422 -9.883 5.582 1 76.44 232 LEU B O 1
ATOM 8543 N N . ALA B 1 233 ? 18.203 -11.281 4.25 1 76.25 233 ALA B N 1
ATOM 8544 C CA . ALA B 1 233 ? 17.25 -11.711 5.262 1 76.25 233 ALA B CA 1
ATOM 8545 C C . ALA B 1 233 ? 17.406 -13.188 5.586 1 76.25 233 ALA B C 1
ATOM 8547 O O . ALA B 1 233 ? 16.812 -14.047 4.938 1 76.25 233 ALA B O 1
ATOM 8548 N N . ARG B 1 234 ? 18.172 -13.516 6.504 1 69.31 234 ARG B N 1
ATOM 8549 C CA . ARG B 1 234 ? 18.641 -14.867 6.789 1 69.31 234 ARG B CA 1
ATOM 8550 C C . ARG B 1 234 ? 17.484 -15.797 7.121 1 69.31 234 ARG B C 1
ATOM 8552 O O . ARG B 1 234 ? 17.484 -16.969 6.738 1 69.31 234 ARG B O 1
ATOM 8559 N N . GLY B 1 235 ? 16.531 -15.258 7.848 1 66.56 235 GLY B N 1
ATOM 8560 C CA . GLY B 1 235 ? 15.438 -16.094 8.281 1 66.56 235 GLY B CA 1
ATOM 8561 C C . GLY B 1 235 ? 14.672 -16.734 7.129 1 66.56 235 GLY B C 1
ATOM 8562 O O . GLY B 1 235 ? 14.117 -17.812 7.266 1 66.56 235 GLY B O 1
ATOM 8563 N N . VAL B 1 236 ? 14.727 -16.094 5.957 1 68.19 236 VAL B N 1
ATOM 8564 C CA . VAL B 1 236 ? 13.93 -16.594 4.844 1 68.19 236 VAL B CA 1
ATOM 8565 C C . VAL B 1 236 ? 14.812 -16.766 3.609 1 68.19 236 VAL B C 1
ATOM 8567 O O . VAL B 1 236 ? 14.32 -17.047 2.514 1 68.19 236 VAL B O 1
ATOM 8570 N N . ASN B 1 237 ? 16.062 -16.719 3.836 1 68.44 237 ASN B N 1
ATOM 8571 C CA . ASN B 1 237 ? 17.016 -16.828 2.742 1 68.44 237 ASN B CA 1
ATOM 8572 C C . ASN B 1 237 ? 16.625 -15.938 1.563 1 68.44 237 ASN B C 1
ATOM 8574 O O . ASN B 1 237 ? 16.656 -16.375 0.413 1 68.44 237 ASN B O 1
ATOM 8578 N N . GLY B 1 238 ? 16.156 -14.727 1.873 1 70.75 238 GLY B N 1
ATOM 8579 C CA . GLY B 1 238 ? 15.789 -13.742 0.872 1 70.75 238 GLY B CA 1
ATOM 8580 C C . GLY B 1 238 ? 16.531 -12.422 1.035 1 70.75 238 GLY B C 1
ATOM 8581 O O . GLY B 1 238 ? 17.5 -12.344 1.779 1 70.75 238 GLY B O 1
ATOM 8582 N N . LYS B 1 239 ? 16.234 -11.539 0.187 1 77.94 239 LYS B N 1
ATOM 8583 C CA . LYS B 1 239 ? 16.812 -10.203 0.244 1 77.94 239 LYS B CA 1
ATOM 8584 C C . LYS B 1 239 ? 15.75 -9.141 0.506 1 77.94 239 LYS B C 1
ATOM 8586 O O . LYS B 1 239 ? 14.594 -9.312 0.115 1 77.94 239 LYS B O 1
ATOM 8591 N N . SER B 1 240 ? 16.219 -8.117 1.211 1 86.75 240 SER B N 1
ATOM 8592 C CA . SER B 1 240 ? 15.297 -7.031 1.529 1 86.75 240 SER B CA 1
ATOM 8593 C C . SER B 1 240 ? 15 -6.18 0.3 1 86.75 240 SER B C 1
ATOM 8595 O O . SER B 1 240 ? 15.883 -5.945 -0.528 1 86.75 240 SER B O 1
ATOM 8597 N N . SER B 1 241 ? 13.773 -5.73 0.228 1 86.19 241 SER B N 1
ATOM 8598 C CA . SER B 1 241 ? 13.391 -4.805 -0.832 1 86.19 241 SER B CA 1
ATOM 8599 C C . SER B 1 241 ? 13.891 -3.395 -0.545 1 86.19 241 SER B C 1
ATOM 8601 O O . SER B 1 241 ? 13.844 -2.523 -1.417 1 86.19 241 SER B O 1
ATOM 8603 N N . GLY B 1 242 ? 14.406 -3.172 0.717 1 92.75 242 GLY B N 1
ATOM 8604 C CA . GLY B 1 242 ? 14.992 -1.886 1.059 1 92.75 242 GLY B CA 1
ATOM 8605 C C . GLY B 1 242 ? 14.117 -1.056 1.978 1 92.75 242 GLY B C 1
ATOM 8606 O O . GLY B 1 242 ? 12.906 -1.272 2.053 1 92.75 242 GLY B O 1
ATOM 8607 N N . SER B 1 243 ? 14.672 -0.127 2.635 1 97 243 SER B N 1
ATOM 8608 C CA . SER B 1 243 ? 13.984 0.716 3.604 1 97 243 SER B CA 1
ATOM 8609 C C . SER B 1 243 ? 12.961 1.616 2.922 1 97 243 SER B C 1
ATOM 8611 O O . SER B 1 243 ? 11.836 1.779 3.414 1 97 243 SER B O 1
ATOM 8613 N N . VAL B 1 244 ? 13.297 2.186 1.797 1 97.38 244 VAL B N 1
ATOM 8614 C CA . VAL B 1 244 ? 12.453 3.172 1.13 1 97.38 244 VAL B CA 1
ATOM 8615 C C . VAL B 1 244 ? 11.164 2.51 0.649 1 97.38 244 VAL B C 1
ATOM 8617 O O . VAL B 1 244 ? 10.086 3.111 0.707 1 97.38 244 VAL B O 1
ATOM 8620 N N . SER B 1 245 ? 11.242 1.284 0.179 1 94.38 245 SER B N 1
ATOM 8621 C CA . SER B 1 245 ? 10.055 0.545 -0.244 1 94.38 245 SER B CA 1
ATOM 8622 C C . SER B 1 245 ? 9.102 0.316 0.924 1 94.38 245 SER B C 1
ATOM 8624 O O . SER B 1 245 ? 7.891 0.488 0.785 1 94.38 245 SER B O 1
ATOM 8626 N N . TRP B 1 246 ? 9.625 -0.033 2.059 1 96.12 246 TRP B N 1
ATOM 8627 C CA . TRP B 1 246 ? 8.797 -0.278 3.236 1 96.12 246 TRP B CA 1
ATOM 8628 C C . TRP B 1 246 ? 8.219 1.025 3.775 1 96.12 246 TRP B C 1
ATOM 8630 O O . TRP B 1 246 ? 7.102 1.045 4.297 1 96.12 246 TRP B O 1
ATOM 8640 N N . LEU B 1 247 ? 8.969 2.043 3.68 1 98 247 LEU B N 1
ATOM 8641 C CA . LEU B 1 247 ? 8.469 3.346 4.109 1 98 247 LEU B CA 1
ATOM 8642 C C . LEU B 1 247 ? 7.336 3.818 3.211 1 98 247 LEU B C 1
ATOM 8644 O O . LEU B 1 247 ? 6.402 4.48 3.676 1 98 247 LEU B O 1
ATOM 8648 N N . ASP B 1 248 ? 7.426 3.533 1.935 1 96.5 248 ASP B N 1
ATOM 8649 C CA . ASP B 1 248 ? 6.316 3.824 1.03 1 96.5 248 ASP B CA 1
ATOM 8650 C C . ASP B 1 248 ? 5.059 3.066 1.444 1 96.5 248 ASP B C 1
ATOM 8652 O O . ASP B 1 248 ? 3.947 3.586 1.321 1 96.5 248 ASP B O 1
ATOM 8656 N N . ASP B 1 249 ? 5.25 1.871 1.884 1 95.75 249 ASP B N 1
ATOM 8657 C CA . ASP B 1 249 ? 4.125 1.074 2.361 1 95.75 249 ASP B CA 1
ATOM 8658 C C . ASP B 1 249 ? 3.43 1.756 3.537 1 95.75 249 ASP B C 1
ATOM 8660 O O . ASP B 1 249 ? 2.199 1.773 3.611 1 95.75 249 ASP B O 1
ATOM 8664 N N . ILE B 1 250 ? 4.156 2.27 4.43 1 96.81 250 ILE B N 1
ATOM 8665 C CA . ILE B 1 250 ? 3.609 2.986 5.574 1 96.81 250 ILE B CA 1
ATOM 8666 C C . ILE B 1 250 ? 2.916 4.262 5.102 1 96.81 250 ILE B C 1
ATOM 8668 O O . ILE B 1 250 ? 1.815 4.582 5.559 1 96.81 250 ILE B O 1
ATOM 8672 N N . ALA B 1 251 ? 3.541 4.949 4.18 1 95.62 251 ALA B N 1
ATOM 8673 C CA . ALA B 1 251 ? 2.998 6.199 3.66 1 95.62 251 ALA B CA 1
ATOM 8674 C C . ALA B 1 251 ? 1.649 5.973 2.98 1 95.62 251 ALA B C 1
ATOM 8676 O O . ALA B 1 251 ? 0.775 6.84 3.014 1 95.62 251 ALA B O 1
ATOM 8677 N N . LYS B 1 252 ? 1.42 4.875 2.418 1 92.5 252 LYS B N 1
ATOM 8678 C CA . LYS B 1 252 ? 0.208 4.57 1.665 1 92.5 252 LYS B CA 1
ATOM 8679 C C . LYS B 1 252 ? -1.007 4.492 2.586 1 92.5 252 LYS B C 1
ATOM 8681 O O . LYS B 1 252 ? -2.148 4.57 2.125 1 92.5 252 LYS B O 1
ATOM 8686 N N . LEU B 1 253 ? -0.864 4.332 3.861 1 92.75 253 LEU B N 1
ATOM 8687 C CA . LEU B 1 253 ? -1.967 4.32 4.816 1 92.75 253 LEU B CA 1
ATOM 8688 C C . LEU B 1 253 ? -2.797 5.594 4.703 1 92.75 253 LEU B C 1
ATOM 8690 O O . LEU B 1 253 ? -4.004 5.578 4.961 1 92.75 253 LEU B O 1
ATOM 8694 N N . THR B 1 254 ? -2.133 6.676 4.312 1 89.62 254 THR B N 1
ATOM 8695 C CA . THR B 1 254 ? -2.818 7.957 4.195 1 89.62 254 THR B CA 1
ATOM 8696 C C . THR B 1 254 ? -3.961 7.867 3.186 1 89.62 254 THR B C 1
ATOM 8698 O O . THR B 1 254 ? -4.992 8.523 3.35 1 89.62 254 THR B O 1
ATOM 8701 N N . HIS B 1 255 ? -3.848 7.051 2.223 1 83.94 255 HIS B N 1
ATOM 8702 C CA . HIS B 1 255 ? -4.867 6.906 1.19 1 83.94 255 HIS B CA 1
ATOM 8703 C C . HIS B 1 255 ? -5.957 5.93 1.623 1 83.94 255 HIS B C 1
ATOM 8705 O O . HIS B 1 255 ? -7.035 5.895 1.027 1 83.94 255 HIS B O 1
ATOM 8711 N N . LEU B 1 256 ? -5.703 5.172 2.609 1 85.62 256 LEU B N 1
ATOM 8712 C CA . LEU B 1 256 ? -6.617 4.113 3.023 1 85.62 256 LEU B CA 1
ATOM 8713 C C . LEU B 1 256 ? -7.508 4.582 4.168 1 85.62 256 LEU B C 1
ATOM 8715 O O . LEU B 1 256 ? -8.664 4.16 4.273 1 85.62 256 LEU B O 1
ATOM 8719 N N . VAL B 1 257 ? -6.91 5.371 5.023 1 81.44 257 VAL B N 1
ATOM 8720 C CA . VAL B 1 257 ? -7.609 5.727 6.25 1 81.44 257 VAL B CA 1
ATOM 8721 C C . VAL B 1 257 ? -8.305 7.078 6.078 1 81.44 257 VAL B C 1
ATOM 8723 O O . VAL B 1 257 ? -7.668 8.07 5.707 1 81.44 257 VAL B O 1
ATOM 8726 N N . GLU B 1 258 ? -9.586 7.008 5.988 1 63.69 258 GLU B N 1
ATOM 8727 C CA . GLU B 1 258 ? -10.344 8.258 6.012 1 63.69 258 GLU B CA 1
ATOM 8728 C C . GLU B 1 258 ? -10.625 8.703 7.445 1 63.69 258 GLU B C 1
ATOM 8730 O O . GLU B 1 258 ? -11.117 7.922 8.258 1 63.69 258 GLU B O 1
ATOM 8735 N N . GLN B 1 259 ? -9.93 9.688 7.84 1 55.59 259 GLN B N 1
ATOM 8736 C CA . GLN B 1 259 ? -10.062 10.172 9.211 1 55.59 259 GLN B CA 1
ATOM 8737 C C . GLN B 1 259 ? -11.469 10.703 9.469 1 55.59 259 GLN B C 1
ATOM 8739 O O . GLN B 1 259 ? -12.18 11.078 8.531 1 55.59 259 GLN B O 1
ATOM 8744 N N . GLY B 1 260 ? -12.008 10.195 10.633 1 49.19 260 GLY B N 1
ATOM 8745 C CA . GLY B 1 260 ? -13.234 10.805 11.125 1 49.19 260 GLY B CA 1
ATOM 8746 C C . GLY B 1 260 ? -13.297 12.305 10.883 1 49.19 260 GLY B C 1
ATOM 8747 O O . GLY B 1 260 ? -12.328 13.016 11.133 1 49.19 260 GLY B O 1
ATOM 8748 N N . GLY B 1 261 ? -14.055 12.812 9.945 1 50.22 261 GLY B N 1
ATOM 8749 C CA . GLY B 1 261 ? -14.242 14.188 9.508 1 50.22 261 GLY B CA 1
ATOM 8750 C C . GLY B 1 261 ? -13.656 14.453 8.133 1 50.22 261 GLY B C 1
ATOM 8751 O O . GLY B 1 261 ? -13.461 13.523 7.344 1 50.22 261 GLY B O 1
ATOM 8752 N N . SER B 1 262 ? -13.523 15.555 7.672 1 49.59 262 SER B N 1
ATOM 8753 C CA . SER B 1 262 ? -13.195 16.016 6.328 1 49.59 262 SER B CA 1
ATOM 8754 C C . SER B 1 262 ? -11.695 15.969 6.07 1 49.59 262 SER B C 1
ATOM 8756 O O . SER B 1 262 ? -11.242 16.234 4.957 1 49.59 262 SER B O 1
ATOM 8758 N N . ARG B 1 263 ? -10.898 15.32 7.203 1 52.31 263 ARG B N 1
ATOM 8759 C CA . ARG B 1 263 ? -9.477 15.547 6.938 1 52.31 263 ARG B CA 1
ATOM 8760 C C . ARG B 1 263 ? -8.781 14.242 6.566 1 52.31 263 ARG B C 1
ATOM 8762 O O . ARG B 1 263 ? -9.125 13.18 7.086 1 52.31 263 ARG B O 1
ATOM 8769 N N . ARG B 1 264 ? -7.977 14.273 5.516 1 59 264 ARG B N 1
ATOM 8770 C CA . ARG B 1 264 ? -7.105 13.156 5.152 1 59 264 ARG B CA 1
ATOM 8771 C C . ARG B 1 264 ? -5.922 13.055 6.109 1 59 264 ARG B C 1
ATOM 8773 O O . ARG B 1 264 ? -5.539 14.039 6.742 1 59 264 ARG B O 1
ATOM 8780 N N . GLY B 1 265 ? -5.367 11.867 6.508 1 70.31 265 GLY B N 1
ATOM 8781 C CA . GLY B 1 265 ? -4.215 11.617 7.359 1 70.31 265 GLY B CA 1
ATOM 8782 C C . GLY B 1 265 ? -2.936 12.234 6.824 1 70.31 265 GLY B C 1
ATOM 8783 O O . GLY B 1 265 ? -2.859 12.602 5.648 1 70.31 265 GLY B O 1
ATOM 8784 N N . ALA B 1 266 ? -2.01 12.664 7.703 1 86.56 266 ALA B N 1
ATOM 8785 C CA . ALA B 1 266 ? -0.71 13.227 7.344 1 86.56 266 ALA B CA 1
ATOM 8786 C C . ALA B 1 266 ? 0.425 12.422 7.977 1 86.56 266 ALA B C 1
ATOM 8788 O O . ALA B 1 266 ? 0.298 11.938 9.102 1 86.56 266 ALA B O 1
ATOM 8789 N N . GLN B 1 267 ? 1.46 12.219 7.203 1 94.94 267 GLN B N 1
ATOM 8790 C CA . GLN B 1 267 ? 2.621 11.508 7.723 1 94.94 267 GLN B CA 1
ATOM 8791 C C . GLN B 1 267 ? 3.916 12.227 7.367 1 94.94 267 GLN B C 1
ATOM 8793 O O . GLN B 1 267 ? 3.963 12.992 6.398 1 94.94 267 GLN B O 1
ATOM 8798 N N . MET B 1 268 ? 4.871 12.102 8.227 1 97.31 268 MET B N 1
ATOM 8799 C CA . MET B 1 268 ? 6.27 12.438 7.984 1 97.31 268 MET B CA 1
ATOM 8800 C C . MET B 1 268 ? 7.133 11.18 7.949 1 97.31 268 MET B C 1
ATOM 8802 O O . MET B 1 268 ? 7.094 10.367 8.875 1 97.31 268 MET B O 1
ATOM 8806 N N . ILE B 1 269 ? 7.824 11.008 6.797 1 98.5 269 ILE B N 1
ATOM 8807 C CA . ILE B 1 269 ? 8.781 9.914 6.676 1 98.5 269 ILE B CA 1
ATOM 8808 C C . ILE B 1 269 ? 10.195 10.477 6.605 1 98.5 269 ILE B C 1
ATOM 8810 O O . ILE B 1 269 ? 10.484 11.359 5.789 1 98.5 269 ILE B O 1
ATOM 8814 N N . MET B 1 270 ? 11.07 9.969 7.473 1 98.56 270 MET B N 1
ATOM 8815 C CA . MET B 1 270 ? 12.43 10.484 7.535 1 98.56 270 MET B CA 1
ATOM 8816 C C . MET B 1 270 ? 13.445 9.367 7.32 1 98.56 270 MET B C 1
ATOM 8818 O O . MET B 1 270 ? 13.164 8.195 7.602 1 98.56 270 MET B O 1
ATOM 8822 N N . LEU B 1 271 ? 14.586 9.695 6.805 1 98.75 271 LEU B N 1
ATOM 8823 C CA . LEU B 1 271 ? 15.719 8.797 6.625 1 98.75 271 LEU B CA 1
ATOM 8824 C C . LEU B 1 271 ? 17.031 9.539 6.844 1 98.75 271 LEU B C 1
ATOM 8826 O O . LEU B 1 271 ? 17.203 10.664 6.367 1 98.75 271 LEU B O 1
ATOM 8830 N N . ALA B 1 272 ? 17.938 8.922 7.516 1 98.75 272 ALA B N 1
ATOM 8831 C CA . ALA B 1 272 ? 19.203 9.57 7.891 1 98.75 272 ALA B CA 1
ATOM 8832 C C . ALA B 1 272 ? 20.125 9.695 6.691 1 98.75 272 ALA B C 1
ATOM 8834 O O . ALA B 1 272 ? 20.125 8.844 5.805 1 98.75 272 ALA B O 1
ATOM 8835 N N . ASP B 1 273 ? 21.016 10.641 6.738 1 98.69 273 ASP B N 1
ATOM 8836 C CA . ASP B 1 273 ? 21.953 10.945 5.66 1 98.69 273 ASP B CA 1
ATOM 8837 C C . ASP B 1 273 ? 22.953 9.812 5.465 1 98.69 273 ASP B C 1
ATOM 8839 O O . ASP B 1 273 ? 23.469 9.617 4.363 1 98.69 273 ASP B O 1
ATOM 8843 N N . TRP B 1 274 ? 23.234 9.047 6.477 1 98.62 274 TRP B N 1
ATOM 8844 C CA . TRP B 1 274 ? 24.25 8.008 6.414 1 98.62 274 TRP B CA 1
ATOM 8845 C C . TRP B 1 274 ? 23.656 6.695 5.906 1 98.62 274 TRP B C 1
ATOM 8847 O O . TRP B 1 274 ? 24.391 5.73 5.656 1 98.62 274 TRP B O 1
ATOM 8857 N N . HIS B 1 275 ? 22.391 6.59 5.785 1 98.75 275 HIS B N 1
ATOM 8858 C CA . HIS B 1 275 ? 21.75 5.332 5.41 1 98.75 275 HIS B CA 1
ATOM 8859 C C . HIS B 1 275 ? 22.078 4.957 3.967 1 98.75 275 HIS B C 1
ATOM 8861 O O . HIS B 1 275 ? 22.062 5.816 3.08 1 98.75 275 HIS B O 1
ATOM 8867 N N . PRO B 1 276 ? 22.281 3.766 3.615 1 97.69 276 PRO B N 1
ATOM 8868 C CA . PRO B 1 276 ? 22.656 3.346 2.264 1 97.69 276 PRO B CA 1
ATOM 8869 C C . PRO B 1 276 ? 21.562 3.605 1.237 1 97.69 276 PRO B C 1
ATOM 8871 O O . PRO B 1 276 ? 21.844 3.73 0.043 1 97.69 276 PRO B O 1
ATOM 8874 N N . ASP B 1 277 ? 20.312 3.695 1.623 1 98 277 ASP B N 1
ATOM 8875 C CA . ASP B 1 277 ? 19.188 3.904 0.705 1 98 277 ASP B CA 1
ATOM 8876 C C . ASP B 1 277 ? 18.891 5.391 0.529 1 98 277 ASP B C 1
ATOM 8878 O O . ASP B 1 277 ? 17.859 5.762 -0.039 1 98 277 ASP B O 1
ATOM 8882 N N . ILE B 1 278 ? 19.734 6.289 0.983 1 98.75 278 ILE B N 1
ATOM 8883 C CA . ILE B 1 278 ? 19.438 7.715 1.067 1 98.75 278 ILE B CA 1
ATOM 8884 C C . ILE B 1 278 ? 19.266 8.297 -0.337 1 98.75 278 ILE B C 1
ATOM 8886 O O . ILE B 1 278 ? 18.438 9.18 -0.558 1 98.75 278 ILE B O 1
ATOM 8890 N N . ILE B 1 279 ? 20.062 7.824 -1.31 1 98.38 279 ILE B N 1
ATOM 8891 C CA . ILE B 1 279 ? 19.984 8.336 -2.674 1 98.38 279 ILE B CA 1
ATOM 8892 C C . ILE B 1 279 ? 18.625 7.98 -3.275 1 98.38 279 ILE B C 1
ATOM 8894 O O . ILE B 1 279 ? 17.953 8.836 -3.867 1 98.38 279 ILE B O 1
ATOM 8898 N N . ASP B 1 280 ? 18.172 6.699 -3.076 1 97.25 280 ASP B N 1
ATOM 8899 C CA . ASP B 1 280 ? 16.828 6.285 -3.502 1 97.25 280 ASP B CA 1
ATOM 8900 C C . ASP B 1 280 ? 15.758 7.16 -2.861 1 97.25 280 ASP B C 1
ATOM 8902 O O . ASP B 1 280 ? 14.805 7.566 -3.525 1 97.25 280 ASP B O 1
ATOM 8906 N N . PHE B 1 281 ? 15.938 7.438 -1.625 1 98 281 PHE B N 1
ATOM 8907 C CA . PHE B 1 281 ? 14.984 8.219 -0.84 1 98 281 PHE B CA 1
ATOM 8908 C C . PHE B 1 281 ? 14.844 9.625 -1.405 1 98 281 PHE B C 1
ATOM 8910 O O . PHE B 1 281 ? 13.734 10.109 -1.613 1 98 281 PHE B O 1
ATOM 8917 N N . ILE B 1 282 ? 15.93 10.266 -1.72 1 98.31 282 ILE B N 1
ATOM 8918 C CA . ILE B 1 282 ? 15.969 11.656 -2.164 1 98.31 282 ILE B CA 1
ATOM 8919 C C . ILE B 1 282 ? 15.312 11.773 -3.537 1 98.31 282 ILE B C 1
ATOM 8921 O O . ILE B 1 282 ? 14.539 12.711 -3.779 1 98.31 282 ILE B O 1
ATOM 8925 N N . ILE B 1 283 ? 15.484 10.852 -4.379 1 97.31 283 ILE B N 1
ATOM 8926 C CA . ILE B 1 283 ? 15.047 10.945 -5.77 1 97.31 283 ILE B CA 1
ATOM 8927 C C . ILE B 1 283 ? 13.625 10.414 -5.898 1 97.31 283 ILE B C 1
ATOM 8929 O O . ILE B 1 283 ? 12.938 10.703 -6.879 1 97.31 283 ILE B O 1
ATOM 8933 N N . SER B 1 284 ? 13.164 9.688 -4.945 1 95.06 284 SER B N 1
ATOM 8934 C CA . SER B 1 284 ? 11.953 8.867 -5.031 1 95.06 284 SER B CA 1
ATOM 8935 C C . SER B 1 284 ? 10.75 9.711 -5.438 1 95.06 284 SER B C 1
ATOM 8937 O O . SER B 1 284 ? 9.898 9.258 -6.207 1 95.06 284 SER B O 1
ATOM 8939 N N . LYS B 1 285 ? 10.648 10.984 -5.012 1 92.75 285 LYS B N 1
ATOM 8940 C CA . LYS B 1 285 ? 9.445 11.773 -5.258 1 92.75 285 LYS B CA 1
ATOM 8941 C C . LYS B 1 285 ? 9.648 12.727 -6.434 1 92.75 285 LYS B C 1
ATOM 8943 O O . LYS B 1 285 ? 8.773 13.539 -6.738 1 92.75 285 LYS B O 1
ATOM 8948 N N . MET B 1 286 ? 10.812 12.648 -7.117 1 92.69 286 MET B N 1
ATOM 8949 C CA . MET B 1 286 ? 11.047 13.5 -8.273 1 92.69 286 MET B CA 1
ATOM 8950 C C . MET B 1 286 ? 10.078 13.164 -9.406 1 92.69 286 MET B C 1
ATOM 8952 O O . MET B 1 286 ? 10 12.016 -9.836 1 92.69 286 MET B O 1
ATOM 8956 N N . GLN B 1 287 ? 9.305 14.141 -9.844 1 89.44 287 GLN B N 1
ATOM 8957 C CA . GLN B 1 287 ? 8.281 13.914 -10.859 1 89.44 287 GLN B CA 1
ATOM 8958 C C . GLN B 1 287 ? 8.672 14.547 -12.188 1 89.44 287 GLN B C 1
ATOM 8960 O O . GLN B 1 287 ? 8.039 14.297 -13.219 1 89.44 287 GLN B O 1
ATOM 8965 N N . ASN B 1 288 ? 9.789 15.344 -12.203 1 88.75 288 ASN B N 1
ATOM 8966 C CA . ASN B 1 288 ? 10.211 16.062 -13.391 1 88.75 288 ASN B CA 1
ATOM 8967 C C . ASN B 1 288 ? 11.258 15.297 -14.18 1 88.75 288 ASN B C 1
ATOM 8969 O O . ASN B 1 288 ? 12.422 15.227 -13.773 1 88.75 288 ASN B O 1
ATOM 8973 N N . PRO B 1 289 ? 10.922 14.797 -15.328 1 91.94 289 PRO B N 1
ATOM 8974 C CA . PRO B 1 289 ? 11.883 14.016 -16.109 1 91.94 289 PRO B CA 1
ATOM 8975 C C . PRO B 1 289 ? 13.109 14.82 -16.516 1 91.94 289 PRO B C 1
ATOM 8977 O O . PRO B 1 289 ? 14.203 14.266 -16.656 1 91.94 289 PRO B O 1
ATOM 8980 N N . ARG B 1 290 ? 12.945 16.109 -16.75 1 87.5 290 ARG B N 1
ATOM 8981 C CA . ARG B 1 290 ? 14.078 16.938 -17.156 1 87.5 290 ARG B CA 1
ATOM 8982 C C . ARG B 1 290 ? 15.148 16.969 -16.062 1 87.5 290 ARG B C 1
ATOM 8984 O O . ARG B 1 290 ? 16.344 17 -16.359 1 87.5 290 ARG B O 1
ATOM 8991 N N . ILE B 1 291 ? 14.672 17.047 -14.891 1 92.44 291 ILE B N 1
ATOM 8992 C CA . ILE B 1 291 ? 15.617 17.078 -13.773 1 92.44 291 ILE B CA 1
ATOM 8993 C C . ILE B 1 291 ? 16.328 15.734 -13.656 1 92.44 291 ILE B C 1
ATOM 8995 O O . ILE B 1 291 ? 17.516 15.672 -13.352 1 92.44 291 ILE B O 1
ATOM 8999 N N . LEU B 1 292 ? 15.586 14.656 -13.828 1 94.88 292 LEU B N 1
ATOM 9000 C CA . LEU B 1 292 ? 16.203 13.336 -13.82 1 94.88 292 LEU B CA 1
ATOM 9001 C C . LEU B 1 292 ? 17.266 13.227 -14.906 1 94.88 292 LEU B C 1
ATOM 9003 O O . LEU B 1 292 ? 18.359 12.695 -14.656 1 94.88 292 LEU B O 1
ATOM 9007 N N . ARG B 1 293 ? 16.984 13.734 -16.094 1 92.56 293 ARG B N 1
ATOM 9008 C CA . ARG B 1 293 ? 17.969 13.742 -17.156 1 92.56 293 ARG B CA 1
ATOM 9009 C C . ARG B 1 293 ? 19.172 14.609 -16.797 1 92.56 293 ARG B C 1
ATOM 9011 O O . ARG B 1 293 ? 20.312 14.266 -17.109 1 92.56 293 ARG B O 1
ATOM 9018 N N . TYR B 1 294 ? 18.891 15.719 -16.219 1 93.12 294 TYR B N 1
ATOM 9019 C CA . TYR B 1 294 ? 19.969 16.594 -15.742 1 93.12 294 TYR B CA 1
ATOM 9020 C C . TYR B 1 294 ? 20.891 15.852 -14.781 1 93.12 294 TYR B C 1
ATOM 9022 O O . TYR B 1 294 ? 22.109 15.953 -14.883 1 93.12 294 TYR B O 1
ATOM 9030 N N . LEU B 1 295 ? 20.312 15.141 -13.836 1 95.44 295 LEU B N 1
ATOM 9031 C CA . LEU B 1 295 ? 21.094 14.367 -12.875 1 95.44 295 LEU B CA 1
ATOM 9032 C C . LEU B 1 295 ? 21.969 13.336 -13.594 1 95.44 295 LEU B C 1
ATOM 9034 O O . LEU B 1 295 ? 23.141 13.156 -13.242 1 95.44 295 LEU B O 1
ATOM 9038 N N . ILE B 1 296 ? 21.406 12.656 -14.562 1 93.94 296 ILE B N 1
ATOM 9039 C CA . ILE B 1 296 ? 22.125 11.625 -15.312 1 93.94 296 ILE B CA 1
ATOM 9040 C C . ILE B 1 296 ? 23.312 12.242 -16.031 1 93.94 296 ILE B C 1
ATOM 9042 O O . ILE B 1 296 ? 24.406 11.672 -16.062 1 93.94 296 ILE B O 1
ATOM 9046 N N . GLU B 1 297 ? 23.172 13.445 -16.531 1 92.81 297 GLU B N 1
ATOM 9047 C CA . GLU B 1 297 ? 24.172 14.086 -17.375 1 92.81 297 GLU B CA 1
ATOM 9048 C C . GLU B 1 297 ? 25.219 14.82 -16.516 1 92.81 297 GLU B C 1
ATOM 9050 O O . GLU B 1 297 ? 26.375 14.938 -16.922 1 92.81 297 GLU B O 1
ATOM 9055 N N . ASN B 1 298 ? 24.844 15.273 -15.336 1 91.62 298 ASN B N 1
ATOM 9056 C CA . ASN B 1 298 ? 25.688 16.25 -14.672 1 91.62 298 ASN B CA 1
ATOM 9057 C C . ASN B 1 298 ? 26.25 15.711 -13.352 1 91.62 298 ASN B C 1
ATOM 9059 O O . ASN B 1 298 ? 27.062 16.375 -12.695 1 91.62 298 ASN B O 1
ATOM 9063 N N . THR B 1 299 ? 25.844 14.562 -12.961 1 93.56 299 THR B N 1
ATOM 9064 C CA . THR B 1 299 ? 26.375 13.984 -11.727 1 93.56 299 THR B CA 1
ATOM 9065 C C . THR B 1 299 ? 27.516 13.008 -12.031 1 93.56 299 THR B C 1
ATOM 9067 O O . THR B 1 299 ? 27.516 12.375 -13.086 1 93.56 299 THR B O 1
ATOM 9070 N N . GLU B 1 300 ? 28.438 12.922 -11.141 1 92.56 300 GLU B N 1
ATOM 9071 C CA . GLU B 1 300 ? 29.578 12.031 -11.32 1 92.56 300 GLU B CA 1
ATOM 9072 C C . GLU B 1 300 ? 29.328 10.68 -10.648 1 92.56 300 GLU B C 1
ATOM 9074 O O . GLU B 1 300 ? 29.781 9.648 -11.133 1 92.56 300 GLU B O 1
ATOM 9079 N N . ASP B 1 301 ? 28.641 10.711 -9.617 1 94.06 301 ASP B N 1
ATOM 9080 C CA . ASP B 1 301 ? 28.406 9.492 -8.844 1 94.06 301 ASP B CA 1
ATOM 9081 C C . ASP B 1 301 ? 27.547 8.5 -9.641 1 94.06 301 ASP B C 1
ATOM 9083 O O . ASP B 1 301 ? 26.438 8.836 -10.07 1 94.06 301 ASP B O 1
ATOM 9087 N N . GLU B 1 302 ? 27.938 7.266 -9.734 1 89.5 302 GLU B N 1
ATOM 9088 C CA . GLU B 1 302 ? 27.297 6.266 -10.594 1 89.5 302 GLU B CA 1
ATOM 9089 C C . GLU B 1 302 ? 25.969 5.797 -9.992 1 89.5 302 GLU B C 1
ATOM 9091 O O . GLU B 1 302 ? 25.031 5.473 -10.727 1 89.5 302 GLU B O 1
ATOM 9096 N N . LYS B 1 303 ? 25.922 5.766 -8.695 1 92.12 303 LYS B N 1
ATOM 9097 C CA . LYS B 1 303 ? 24.672 5.332 -8.07 1 92.12 303 LYS B CA 1
ATOM 9098 C C . LYS B 1 303 ? 23.562 6.359 -8.281 1 92.12 303 LYS B C 1
ATOM 9100 O O . LYS B 1 303 ? 22.422 5.992 -8.547 1 92.12 303 LYS B O 1
ATOM 9105 N N . ILE B 1 304 ? 23.875 7.609 -8.188 1 96.38 304 ILE B N 1
ATOM 9106 C CA . ILE B 1 304 ? 22.891 8.664 -8.438 1 96.38 304 ILE B CA 1
ATOM 9107 C C . ILE B 1 304 ? 22.375 8.57 -9.867 1 96.38 304 ILE B C 1
ATOM 9109 O O . ILE B 1 304 ? 21.172 8.641 -10.109 1 96.38 304 ILE B O 1
ATOM 9113 N N . LYS B 1 305 ? 23.328 8.367 -10.781 1 94.19 305 LYS B N 1
ATOM 9114 C CA . LYS B 1 305 ? 22.953 8.234 -12.18 1 94.19 305 LYS B CA 1
ATOM 9115 C C . LYS B 1 305 ? 22.016 7.047 -12.391 1 94.19 305 LYS B C 1
ATOM 9117 O O . LYS B 1 305 ? 21 7.16 -13.086 1 94.19 305 LYS B O 1
ATOM 9122 N N . GLN B 1 306 ? 22.344 5.984 -11.781 1 89.75 306 GLN B N 1
ATOM 9123 C CA . GLN B 1 306 ? 21.562 4.766 -11.945 1 89.75 306 GLN B CA 1
ATOM 9124 C C . GLN B 1 306 ? 20.156 4.938 -11.398 1 89.75 306 GLN B C 1
ATOM 9126 O O . GLN B 1 306 ? 19.188 4.535 -12.031 1 89.75 306 GLN B O 1
ATOM 9131 N N . VAL B 1 307 ? 20.047 5.488 -10.203 1 93.94 307 VAL B N 1
ATOM 9132 C CA . VAL B 1 307 ? 18.734 5.668 -9.578 1 93.94 307 VAL B CA 1
ATOM 9133 C C . VAL B 1 307 ? 17.891 6.629 -10.406 1 93.94 307 VAL B C 1
ATOM 9135 O O . VAL B 1 307 ? 16.688 6.422 -10.57 1 93.94 307 VAL B O 1
ATOM 9138 N N . ALA B 1 308 ? 18.484 7.664 -10.922 1 95.12 308 ALA B N 1
ATOM 9139 C CA . ALA B 1 308 ? 17.781 8.602 -11.789 1 95.12 308 ALA B CA 1
ATOM 9140 C C . ALA B 1 308 ? 17.297 7.918 -13.062 1 95.12 308 ALA B C 1
ATOM 9142 O O . ALA B 1 308 ? 16.172 8.164 -13.516 1 95.12 308 ALA B O 1
ATOM 9143 N N . LYS B 1 309 ? 18.156 7.094 -13.609 1 91.31 309 LYS B N 1
ATOM 9144 C CA . LYS B 1 309 ? 17.781 6.34 -14.805 1 91.31 309 LYS B CA 1
ATOM 9145 C C . LYS B 1 309 ? 16.609 5.398 -14.523 1 91.31 309 LYS B C 1
ATOM 9147 O O . LYS B 1 309 ? 15.711 5.266 -15.352 1 91.31 309 LYS B O 1
ATOM 9152 N N . ASP B 1 310 ? 16.688 4.805 -13.414 1 87.94 310 ASP B N 1
ATOM 9153 C CA . ASP B 1 310 ? 15.633 3.871 -13.031 1 87.94 310 ASP B CA 1
ATOM 9154 C C . ASP B 1 310 ? 14.297 4.586 -12.875 1 87.94 310 ASP B C 1
ATOM 9156 O O . ASP B 1 310 ? 13.242 4.004 -13.133 1 87.94 310 ASP B O 1
ATOM 9160 N N . LYS B 1 311 ? 14.367 5.801 -12.438 1 92.94 311 LYS B N 1
ATOM 9161 C CA . LYS B 1 311 ? 13.164 6.59 -12.203 1 92.94 311 LYS B CA 1
ATOM 9162 C C . LYS B 1 311 ? 12.609 7.148 -13.516 1 92.94 311 LYS B C 1
ATOM 9164 O O . LYS B 1 311 ? 11.414 7.422 -13.633 1 92.94 311 LYS B O 1
ATOM 9169 N N . LEU B 1 312 ? 13.461 7.285 -14.484 1 91.38 312 LEU B N 1
ATOM 9170 C CA . LEU B 1 312 ? 13.086 7.855 -15.773 1 91.38 312 LEU B CA 1
ATOM 9171 C C . LEU B 1 312 ? 12.391 6.816 -16.641 1 91.38 312 LEU B C 1
ATOM 9173 O O . LEU B 1 312 ? 12.875 5.691 -16.781 1 91.38 312 LEU B O 1
ATOM 9177 N N . LYS B 1 313 ? 11.211 7.102 -17.172 1 87.25 313 LYS B N 1
ATOM 9178 C CA . LYS B 1 313 ? 10.453 6.246 -18.078 1 87.25 313 LYS B CA 1
ATOM 9179 C C . LYS B 1 313 ? 10.414 6.84 -19.484 1 87.25 313 LYS B C 1
ATOM 9181 O O . LYS B 1 313 ? 9.984 7.98 -19.672 1 87.25 313 LYS B O 1
ATOM 9186 N N . PHE B 1 314 ? 10.875 6.129 -20.438 1 87.81 314 PHE B N 1
ATOM 9187 C CA . PHE B 1 314 ? 10.891 6.582 -21.828 1 87.81 314 PHE B CA 1
ATOM 9188 C C . PHE B 1 314 ? 9.891 5.797 -22.672 1 87.81 314 PHE B C 1
ATOM 9190 O O . PHE B 1 314 ? 9.844 4.566 -22.594 1 87.81 314 PHE B O 1
ATOM 9197 N N . THR B 1 315 ? 9.039 6.512 -23.375 1 85.88 315 THR B N 1
ATOM 9198 C CA . THR B 1 315 ? 8.109 5.938 -24.344 1 85.88 315 THR B CA 1
ATOM 9199 C C . THR B 1 315 ? 8.477 6.355 -25.766 1 85.88 315 THR B C 1
ATOM 9201 O O . THR B 1 315 ? 8.32 7.52 -26.141 1 85.88 315 THR B O 1
ATOM 9204 N N . PRO B 1 316 ? 8.867 5.535 -26.594 1 88.19 316 PRO B N 1
ATOM 9205 C CA . PRO B 1 316 ? 9.289 5.883 -27.953 1 88.19 316 PRO B CA 1
ATOM 9206 C C . PRO B 1 316 ? 8.117 6.281 -28.844 1 88.19 316 PRO B C 1
ATOM 9208 O O . PRO B 1 316 ? 6.984 5.859 -28.609 1 88.19 316 PRO B O 1
ATOM 9211 N N . LEU B 1 317 ? 8.453 7.105 -29.875 1 89.69 317 LEU B N 1
ATOM 9212 C CA . LEU B 1 317 ? 7.457 7.445 -30.891 1 89.69 317 LEU B CA 1
ATOM 9213 C C . LEU B 1 317 ? 7.02 6.203 -31.656 1 89.69 317 LEU B C 1
ATOM 9215 O O . LEU B 1 317 ? 7.844 5.348 -31.984 1 89.69 317 LEU B O 1
ATOM 9219 N N . THR B 1 318 ? 5.742 6.113 -31.891 1 83.81 318 THR B N 1
ATOM 9220 C CA . THR B 1 318 ? 5.254 5.109 -32.812 1 83.81 318 THR B CA 1
ATOM 9221 C C . THR B 1 318 ? 5.625 5.48 -34.25 1 83.81 318 THR B C 1
ATOM 9223 O O . THR B 1 318 ? 5.965 6.629 -34.531 1 83.81 318 THR B O 1
ATOM 9226 N N . PRO B 1 319 ? 5.523 4.586 -35.156 1 82.81 319 PRO B N 1
ATOM 9227 C CA . PRO B 1 319 ? 5.797 4.922 -36.562 1 82.81 319 PRO B CA 1
ATOM 9228 C C . PRO B 1 319 ? 4.867 6 -37.125 1 82.81 319 PRO B C 1
ATOM 9230 O O . PRO B 1 319 ? 5.305 6.879 -37.875 1 82.81 319 PRO B O 1
ATOM 9233 N N . THR B 1 320 ? 3.686 5.918 -36.719 1 89.06 320 THR B N 1
ATOM 9234 C CA . THR B 1 320 ? 2.715 6.91 -37.156 1 89.06 320 THR B CA 1
ATOM 9235 C C . THR B 1 320 ? 3.062 8.289 -36.594 1 89.06 320 THR B C 1
ATOM 9237 O O . THR B 1 320 ? 2.979 9.289 -37.312 1 89.06 320 THR B O 1
ATOM 9240 N N . GLU B 1 321 ? 3.443 8.297 -35.375 1 89.88 321 GLU B N 1
ATOM 9241 C CA . GLU B 1 321 ? 3.818 9.562 -34.75 1 89.88 321 GLU B CA 1
ATOM 9242 C C . GLU B 1 321 ? 5.078 10.141 -35.406 1 89.88 321 GLU B C 1
ATOM 9244 O O . GLU B 1 321 ? 5.168 11.352 -35.625 1 89.88 321 GLU B O 1
ATOM 9249 N N . ARG B 1 322 ? 6.035 9.328 -35.594 1 90.88 322 ARG B N 1
ATOM 9250 C CA . ARG B 1 322 ? 7.266 9.773 -36.25 1 90.88 322 ARG B CA 1
ATOM 9251 C C . ARG B 1 322 ? 6.977 10.375 -37.625 1 90.88 322 ARG B C 1
ATOM 9253 O O . ARG B 1 322 ? 7.496 11.445 -37.938 1 90.88 322 ARG B O 1
ATOM 9260 N N . ALA B 1 323 ? 6.125 9.656 -38.344 1 90.56 323 ALA B N 1
ATOM 9261 C CA . ALA B 1 323 ? 5.738 10.148 -39.688 1 90.56 323 ALA B CA 1
ATOM 9262 C C . ALA B 1 323 ? 5.031 11.492 -39.562 1 90.56 323 ALA B C 1
ATOM 9264 O O . ALA B 1 323 ? 5.199 12.359 -40.438 1 90.56 323 ALA B O 1
ATOM 9265 N N . LEU B 1 324 ? 4.281 11.555 -38.594 1 92.56 324 LEU B N 1
ATOM 9266 C CA . LEU B 1 324 ? 3.537 12.781 -38.344 1 92.56 324 LEU B CA 1
ATOM 9267 C C . LEU B 1 324 ? 4.488 13.953 -38.125 1 92.56 324 LEU B C 1
ATOM 9269 O O . LEU B 1 324 ? 4.379 14.984 -38.812 1 92.56 324 LEU B O 1
ATOM 9273 N N . TYR B 1 325 ? 5.414 13.867 -37.25 1 93.38 325 TYR 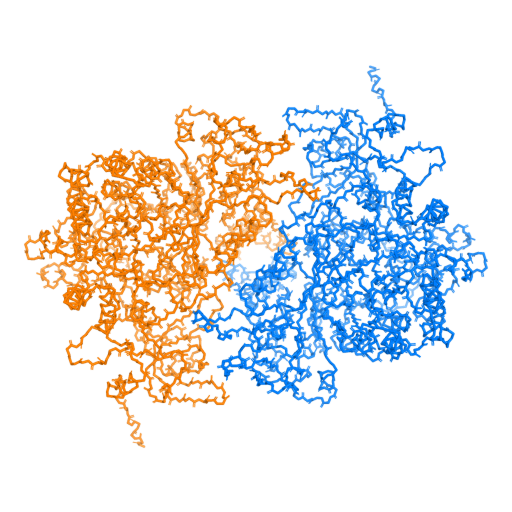B N 1
ATOM 9274 C CA . TYR B 1 325 ? 6.324 14.953 -36.906 1 93.38 325 TYR B CA 1
ATOM 9275 C C . TYR B 1 325 ? 7.293 15.234 -38.062 1 93.38 325 TYR B C 1
ATOM 9277 O O . TYR B 1 325 ? 7.648 16.391 -38.312 1 93.38 325 TYR B O 1
ATOM 9285 N N . GLU B 1 326 ? 7.715 14.219 -38.719 1 92.75 326 GLU B N 1
ATOM 9286 C CA . GLU B 1 326 ? 8.562 14.406 -39.906 1 92.75 326 GLU B CA 1
ATOM 9287 C C . GLU B 1 326 ? 7.832 15.188 -41 1 92.75 326 GLU B C 1
ATOM 9289 O O . GLU B 1 326 ? 8.43 16.016 -41.656 1 92.75 326 GLU B O 1
ATOM 9294 N N . GLY B 1 327 ? 6.617 14.82 -41.156 1 91 327 GLY B N 1
ATOM 9295 C CA . GLY B 1 327 ? 5.797 15.531 -42.125 1 91 327 GLY B CA 1
ATOM 9296 C C . GLY B 1 327 ? 5.684 17.016 -41.844 1 91 327 GLY B C 1
ATOM 9297 O O . GLY B 1 327 ? 5.727 17.828 -42.75 1 91 327 GLY B O 1
ATOM 9298 N N . ILE B 1 328 ? 5.531 17.312 -40.656 1 93 328 ILE B N 1
ATOM 9299 C CA . ILE B 1 328 ? 5.414 18.719 -40.25 1 93 328 ILE B CA 1
ATOM 9300 C C . ILE B 1 328 ? 6.73 19.438 -40.5 1 93 328 ILE B C 1
ATOM 9302 O O . ILE B 1 328 ? 6.738 20.578 -41 1 93 328 ILE B O 1
ATOM 9306 N N . LEU B 1 329 ? 7.793 18.812 -40.156 1 92.38 329 LEU B N 1
ATOM 9307 C CA . LEU B 1 329 ? 9.102 19.438 -40.281 1 92.38 329 LEU B CA 1
ATOM 9308 C C . LEU B 1 329 ? 9.461 19.688 -41.719 1 92.38 329 LEU B C 1
ATOM 9310 O O . LEU B 1 329 ? 10.281 20.562 -42.031 1 92.38 329 LEU B O 1
ATOM 9314 N N . ARG B 1 330 ? 8.898 18.922 -42.625 1 90.25 330 ARG B N 1
ATOM 9315 C CA . ARG B 1 330 ? 9.133 19.141 -44.031 1 90.25 330 ARG B CA 1
ATOM 9316 C C . ARG B 1 330 ? 8.656 20.516 -44.469 1 90.25 330 ARG B C 1
ATOM 9318 O O . ARG B 1 330 ? 9.18 21.094 -45.438 1 90.25 330 ARG B O 1
ATOM 9325 N N . TYR B 1 331 ? 7.777 20.969 -43.781 1 90.88 331 TYR B N 1
ATOM 9326 C CA . TYR B 1 331 ? 7.207 22.266 -44.156 1 90.88 331 TYR B CA 1
ATOM 9327 C C . TYR B 1 331 ? 7.949 23.406 -43.469 1 90.88 331 TYR B C 1
ATOM 9329 O O . TYR B 1 331 ? 7.656 24.578 -43.719 1 90.88 331 TYR B O 1
ATOM 9337 N N . LYS B 1 332 ? 8.867 23.125 -42.625 1 89.19 332 LYS B N 1
ATOM 9338 C CA . LYS B 1 332 ? 9.57 24.109 -41.812 1 89.19 332 LYS B CA 1
ATOM 9339 C C . LYS B 1 332 ? 10.133 25.234 -42.688 1 89.19 332 LYS B C 1
ATOM 9341 O O . LYS B 1 332 ? 10.078 26.406 -42.312 1 89.19 332 LYS B O 1
ATOM 9346 N N . ASP B 1 333 ? 10.617 24.844 -43.938 1 85.19 333 ASP B N 1
ATOM 9347 C CA . ASP B 1 333 ? 11.297 25.812 -44.781 1 85.19 333 ASP B CA 1
ATOM 9348 C C . ASP B 1 333 ? 10.344 26.359 -45.844 1 85.19 333 ASP B C 1
ATOM 9350 O O . ASP B 1 333 ? 10.766 27.109 -46.719 1 85.19 333 ASP B O 1
ATOM 9354 N N . PHE B 1 334 ? 9.117 26.062 -45.844 1 86.25 334 PHE B N 1
ATOM 9355 C CA . PHE B 1 334 ? 8.117 26.594 -46.75 1 86.25 334 PHE B CA 1
ATOM 9356 C C . PHE B 1 334 ? 7.633 27.969 -46.281 1 86.25 334 PHE B C 1
ATOM 9358 O O . PHE B 1 334 ? 7.688 28.281 -45.094 1 86.25 334 PHE B O 1
ATOM 9365 N N . PRO B 1 335 ? 7.258 28.734 -47.312 1 83.19 335 PRO B N 1
ATOM 9366 C CA . PRO B 1 335 ? 6.656 30.016 -46.906 1 83.19 335 PRO B CA 1
ATOM 9367 C C . PRO B 1 335 ? 5.504 29.828 -45.938 1 83.19 335 PRO B C 1
ATOM 9369 O O . PRO B 1 335 ? 4.609 29.016 -46.156 1 83.19 335 PRO B O 1
ATOM 9372 N N . GLY B 1 336 ? 5.578 30.531 -44.812 1 84.75 336 GLY B N 1
ATOM 9373 C CA . GLY B 1 336 ? 4.543 30.422 -43.781 1 84.75 336 GLY B CA 1
ATOM 9374 C C . GLY B 1 336 ? 4.566 29.094 -43.031 1 84.75 336 GLY B C 1
ATOM 9375 O O . GLY B 1 336 ? 3.576 28.719 -42.406 1 84.75 336 GLY B O 1
ATOM 9376 N N . MET B 1 337 ? 5.605 28.328 -43.219 1 88.06 337 MET B N 1
ATOM 9377 C CA . MET B 1 337 ? 5.82 27.031 -42.594 1 88.06 337 MET B CA 1
ATOM 9378 C C . MET B 1 337 ? 4.68 26.078 -42.938 1 88.06 337 MET B C 1
ATOM 9380 O O . MET B 1 337 ? 4.23 25.312 -42.062 1 88.06 337 MET B O 1
ATOM 9384 N N . GLY B 1 338 ? 4.117 26.344 -44.219 1 87.38 338 GLY B N 1
ATOM 9385 C CA . GLY B 1 338 ? 3.033 25.484 -44.656 1 87.38 338 GLY B CA 1
ATOM 9386 C C . GLY B 1 338 ? 1.753 25.688 -43.875 1 87.38 338 GLY B C 1
ATOM 9387 O O . GLY B 1 338 ? 0.889 24.797 -43.844 1 87.38 338 GLY B O 1
ATOM 9388 N N . GLY B 1 339 ? 1.688 26.734 -42.969 1 87.25 339 GLY B N 1
ATOM 9389 C CA . GLY B 1 339 ? 0.495 27.016 -42.188 1 87.25 339 GLY B CA 1
ATOM 9390 C C . GLY B 1 339 ? 0.622 26.594 -40.75 1 87.25 339 GLY B C 1
ATOM 9391 O O . GLY B 1 339 ? -0.283 26.844 -39.938 1 87.25 339 GLY B O 1
ATOM 9392 N N . PHE B 1 340 ? 1.766 25.969 -40.375 1 91.56 340 PHE B N 1
ATOM 9393 C CA . PHE B 1 340 ? 1.999 25.578 -39 1 91.56 340 PHE B CA 1
ATOM 9394 C C . PHE B 1 340 ? 2.625 26.719 -38.219 1 91.56 340 PHE B C 1
ATOM 9396 O O . PHE B 1 340 ? 3.459 27.453 -38.719 1 91.56 340 PHE B O 1
ATOM 9403 N N . ASP B 1 341 ? 2.221 26.828 -36.906 1 89.25 341 ASP B N 1
ATOM 9404 C CA . ASP B 1 341 ? 2.803 27.828 -36.031 1 89.25 341 ASP B CA 1
ATOM 9405 C C . ASP B 1 341 ? 4.195 27.406 -35.562 1 89.25 341 ASP B C 1
ATOM 9407 O O . ASP B 1 341 ? 4.551 26.219 -35.656 1 89.25 341 ASP B O 1
ATOM 9411 N N . ASN B 1 342 ? 4.879 28.406 -35.125 1 88.62 342 ASN B N 1
ATOM 9412 C CA . ASN B 1 342 ? 6.246 28.172 -34.688 1 88.62 342 ASN B CA 1
ATOM 9413 C C . ASN B 1 342 ? 6.285 27.156 -33.531 1 88.62 342 ASN B C 1
ATOM 9415 O O . ASN B 1 342 ? 7.211 26.344 -33.438 1 88.62 342 ASN B O 1
ATOM 9419 N N . ASP B 1 343 ? 5.301 27.203 -32.625 1 89.12 343 ASP B N 1
ATOM 9420 C CA . ASP B 1 343 ? 5.258 26.297 -31.484 1 89.12 343 ASP B CA 1
ATOM 9421 C C . ASP B 1 343 ? 5.086 24.859 -31.938 1 89.12 343 ASP B C 1
ATOM 9423 O O . ASP B 1 343 ? 5.633 23.938 -31.328 1 89.12 343 ASP B O 1
ATOM 9427 N N . VAL B 1 344 ? 4.367 24.734 -33 1 91.12 344 VAL B N 1
ATOM 9428 C CA . VAL B 1 344 ? 4.125 23.391 -33.531 1 91.12 344 VAL B CA 1
ATOM 9429 C C . VAL B 1 344 ? 5.418 22.828 -34.125 1 91.12 344 VAL B C 1
ATOM 9431 O O . VAL B 1 344 ? 5.742 21.656 -33.906 1 91.12 344 VAL B O 1
ATOM 9434 N N . VAL B 1 345 ? 6.035 23.656 -34.875 1 90.88 345 VAL B N 1
ATOM 9435 C CA . VAL B 1 345 ? 7.281 23.234 -35.5 1 90.88 345 VAL B CA 1
ATOM 9436 C C . VAL B 1 345 ? 8.312 22.891 -34.438 1 90.88 345 VAL B C 1
ATOM 9438 O O . VAL B 1 345 ? 9.008 21.875 -34.531 1 90.88 345 VAL B O 1
ATOM 9441 N N . LYS B 1 346 ? 8.438 23.703 -33.406 1 89.81 346 LYS B N 1
ATOM 9442 C CA . LYS B 1 346 ? 9.367 23.438 -32.312 1 89.81 346 LYS B CA 1
ATOM 9443 C C . LYS B 1 346 ? 9.039 22.125 -31.609 1 89.81 346 LYS B C 1
ATOM 9445 O O . LYS B 1 346 ? 9.945 21.391 -31.203 1 89.81 346 LYS B O 1
ATOM 9450 N N . GLU B 1 347 ? 7.809 21.938 -31.422 1 90.31 347 GLU B N 1
ATOM 9451 C CA . GLU B 1 347 ? 7.371 20.688 -30.812 1 90.31 347 GLU B CA 1
ATOM 9452 C C . GLU B 1 347 ? 7.77 19.484 -31.656 1 90.31 347 GLU B C 1
ATOM 9454 O O . GLU B 1 347 ? 8.227 18.469 -31.125 1 90.31 347 GLU B O 1
ATOM 9459 N N . ALA B 1 348 ? 7.57 19.609 -32.875 1 92.25 348 ALA B N 1
ATOM 9460 C CA . ALA B 1 348 ? 7.945 18.516 -33.781 1 92.25 348 ALA B CA 1
ATOM 9461 C C . ALA B 1 348 ? 9.445 18.25 -33.719 1 92.25 348 ALA B C 1
ATOM 9463 O O . ALA B 1 348 ? 9.875 17.094 -33.719 1 92.25 348 ALA B O 1
ATOM 9464 N N . GLU B 1 349 ? 10.203 19.281 -33.719 1 90.94 349 GLU B N 1
ATOM 9465 C CA . GLU B 1 349 ? 11.656 19.156 -33.625 1 90.94 349 GLU B CA 1
ATOM 9466 C C . GLU B 1 349 ? 12.055 18.453 -32.312 1 90.94 349 GLU B C 1
ATOM 9468 O O . GLU B 1 349 ? 12.914 17.578 -32.312 1 90.94 349 GLU B O 1
ATOM 9473 N N . ARG B 1 350 ? 11.477 18.875 -31.297 1 89.75 350 ARG B N 1
ATOM 9474 C CA . ARG B 1 350 ? 11.773 18.312 -29.984 1 89.75 350 ARG B CA 1
ATOM 9475 C C . ARG B 1 350 ? 11.438 16.828 -29.938 1 89.75 350 ARG B C 1
ATOM 9477 O O . ARG B 1 350 ? 12.242 16.031 -29.453 1 89.75 350 ARG B O 1
ATOM 9484 N N . MET B 1 351 ? 10.266 16.469 -30.375 1 91.19 351 MET B N 1
ATOM 9485 C CA . MET B 1 351 ? 9.797 15.094 -30.328 1 91.19 351 MET B CA 1
ATOM 9486 C C . MET B 1 351 ? 10.688 14.188 -31.172 1 91.19 351 MET B C 1
ATOM 9488 O O . MET B 1 351 ? 11 13.062 -30.766 1 91.19 351 MET B O 1
ATOM 9492 N N . LEU B 1 352 ? 11.078 14.68 -32.312 1 91.81 352 LEU B N 1
ATOM 9493 C CA . LEU B 1 352 ? 11.945 13.891 -33.156 1 91.81 352 LEU B CA 1
ATOM 9494 C C . LEU B 1 352 ? 13.352 13.797 -32.594 1 91.81 352 LEU B C 1
ATOM 9496 O O . LEU B 1 352 ? 14 12.758 -32.688 1 91.81 352 LEU B O 1
ATOM 9500 N N . ARG B 1 353 ? 13.781 14.867 -32.062 1 89.69 353 ARG B N 1
ATOM 9501 C CA . ARG B 1 353 ? 15.102 14.875 -31.438 1 89.69 353 ARG B CA 1
ATOM 9502 C C . ARG B 1 353 ? 15.164 13.898 -30.266 1 89.69 353 ARG B C 1
ATOM 9504 O O . ARG B 1 353 ? 16.109 13.133 -30.141 1 89.69 353 ARG B O 1
ATOM 9511 N N . ASP B 1 354 ? 14.133 13.922 -29.391 1 89.44 354 ASP B N 1
ATOM 9512 C CA . ASP B 1 354 ? 14.094 13.07 -28.203 1 89.44 354 ASP B CA 1
ATOM 9513 C C . ASP B 1 354 ? 13.719 11.633 -28.562 1 89.44 354 ASP B C 1
ATOM 9515 O O . ASP B 1 354 ? 14.031 10.703 -27.828 1 89.44 354 ASP B O 1
ATOM 9519 N N . GLY B 1 355 ? 13.047 11.523 -29.688 1 91.12 355 GLY B N 1
ATOM 9520 C CA . GLY B 1 355 ? 12.641 10.203 -30.141 1 91.12 355 GLY B CA 1
ATOM 9521 C C . GLY B 1 355 ? 11.453 9.648 -29.375 1 91.12 355 GLY B C 1
ATOM 9522 O O . GLY B 1 355 ? 11.125 8.469 -29.484 1 91.12 355 GLY B O 1
ATOM 9523 N N . GLY B 1 356 ? 10.898 10.406 -28.484 1 91.81 356 GLY B N 1
ATOM 9524 C CA . GLY B 1 356 ? 9.781 9.977 -27.656 1 91.81 356 GLY B CA 1
ATOM 9525 C C . GLY B 1 356 ? 9.492 10.922 -26.5 1 91.81 356 GLY B C 1
ATOM 9526 O O . GLY B 1 356 ? 9.797 12.117 -26.594 1 91.81 356 GLY B O 1
ATOM 9527 N N . THR B 1 357 ? 8.719 10.398 -25.609 1 88.56 357 THR B N 1
ATOM 9528 C CA . THR B 1 357 ? 8.359 11.203 -24.453 1 88.56 357 THR B CA 1
ATOM 9529 C C . THR B 1 357 ? 8.922 10.578 -23.172 1 88.56 357 THR B C 1
ATOM 9531 O O . THR B 1 357 ? 9.047 9.359 -23.078 1 88.56 357 THR B O 1
ATOM 9534 N N . TYR B 1 358 ? 9.305 11.5 -22.266 1 89.81 358 TYR B N 1
ATOM 9535 C CA . TYR B 1 358 ? 9.812 11.062 -20.969 1 89.81 358 TYR B CA 1
ATOM 9536 C C . TYR B 1 358 ? 8.789 11.312 -19.859 1 89.81 358 TYR B C 1
ATOM 9538 O O . TYR B 1 358 ? 8.125 12.352 -19.844 1 89.81 358 TYR B O 1
ATOM 9546 N N . THR B 1 359 ? 8.531 10.336 -19.062 1 90.62 359 THR B N 1
ATOM 9547 C CA . THR B 1 359 ? 7.762 10.414 -17.828 1 90.62 359 THR B CA 1
ATOM 9548 C C . THR B 1 359 ? 8.516 9.766 -16.688 1 90.62 359 THR B C 1
ATOM 9550 O O . THR B 1 359 ? 9.75 9.703 -16.703 1 90.62 359 THR B O 1
ATOM 9553 N N . VAL B 1 360 ? 7.906 9.477 -15.594 1 90.75 360 VAL B N 1
ATOM 9554 C CA . VAL B 1 360 ? 8.617 8.867 -14.477 1 90.75 360 VAL B CA 1
ATOM 9555 C C . VAL B 1 360 ? 7.941 7.555 -14.086 1 90.75 360 VAL B C 1
ATOM 9557 O O . VAL B 1 360 ? 6.742 7.379 -14.305 1 90.75 360 VAL B O 1
ATOM 9560 N N . HIS B 1 361 ? 8.734 6.637 -13.602 1 87.19 361 HIS B N 1
ATOM 9561 C CA . HIS B 1 361 ? 8.211 5.41 -13.008 1 87.19 361 HIS B CA 1
ATOM 9562 C C . HIS B 1 361 ? 7.684 5.664 -11.594 1 87.19 361 HIS B C 1
ATOM 9564 O O . HIS B 1 361 ? 8.227 6.496 -10.867 1 87.19 361 HIS B O 1
ATOM 9570 N N . ASN B 1 362 ? 6.559 4.949 -11.18 1 87.12 362 ASN B N 1
ATOM 9571 C CA . ASN B 1 362 ? 6.02 4.965 -9.828 1 87.12 362 ASN B CA 1
ATOM 9572 C C . ASN B 1 362 ? 5.738 6.387 -9.352 1 87.12 362 ASN B C 1
ATOM 9574 O O . ASN B 1 362 ? 6.227 6.801 -8.297 1 87.12 362 ASN B O 1
ATOM 9578 N N . SER B 1 363 ? 4.926 7.137 -10.07 1 87.5 363 SER B N 1
ATOM 9579 C CA . SER B 1 363 ? 4.652 8.547 -9.828 1 87.5 363 SER B CA 1
ATOM 9580 C C . SER B 1 363 ? 3.951 8.75 -8.484 1 87.5 363 SER B C 1
ATOM 9582 O O . SER B 1 363 ? 3.988 9.844 -7.918 1 87.5 363 SER B O 1
ATOM 9584 N N . GLU B 1 364 ? 3.338 7.742 -7.926 1 87.19 364 GLU B N 1
ATOM 9585 C CA . GLU B 1 364 ? 2.594 7.891 -6.68 1 87.19 364 GLU B CA 1
ATOM 9586 C C . GLU B 1 364 ? 3.436 7.461 -5.48 1 87.19 364 GLU B C 1
ATOM 9588 O O . GLU B 1 364 ? 2.936 7.391 -4.355 1 87.19 364 GLU B O 1
ATOM 9593 N N . PHE B 1 365 ? 4.691 7.184 -5.711 1 91.62 365 PHE B N 1
ATOM 9594 C CA . PHE B 1 365 ? 5.594 6.703 -4.668 1 91.62 365 PHE B CA 1
ATOM 9595 C C . PHE B 1 365 ? 5.766 7.75 -3.576 1 91.62 365 PHE B C 1
ATOM 9597 O O . PHE B 1 365 ? 6.047 8.914 -3.865 1 91.62 365 PHE B O 1
ATOM 9604 N N . LEU B 1 366 ? 5.43 7.477 -2.279 1 94.69 366 LEU B N 1
ATOM 9605 C CA . LEU B 1 366 ? 5.574 8.258 -1.055 1 94.69 366 LEU B CA 1
ATOM 9606 C C . LEU B 1 366 ? 4.684 9.492 -1.092 1 94.69 366 LEU B C 1
ATOM 9608 O O . LEU B 1 366 ? 4.961 10.484 -0.41 1 94.69 366 LEU B O 1
ATOM 9612 N N . THR B 1 367 ? 3.611 9.477 -1.867 1 88.81 367 THR B N 1
ATOM 9613 C CA . THR B 1 367 ? 2.732 10.633 -1.979 1 88.81 367 THR B CA 1
ATOM 9614 C C . THR B 1 367 ? 1.896 10.805 -0.714 1 88.81 367 THR B C 1
ATOM 9616 O O . THR B 1 367 ? 1.347 11.883 -0.464 1 88.81 367 THR B O 1
ATOM 9619 N N . GLY B 1 368 ? 1.806 9.812 0.085 1 89.56 368 GLY B N 1
ATOM 9620 C CA . GLY B 1 368 ? 1 9.883 1.294 1 89.56 368 GLY B CA 1
ATOM 9621 C C . GLY B 1 368 ? 1.728 10.523 2.461 1 89.56 368 GLY B C 1
ATOM 9622 O O . GLY B 1 368 ? 1.179 10.625 3.559 1 89.56 368 GLY B O 1
ATOM 9623 N N . ALA B 1 369 ? 2.973 11.047 2.25 1 94.5 369 ALA B N 1
ATOM 9624 C CA . ALA B 1 369 ? 3.764 11.609 3.34 1 94.5 369 ALA B CA 1
ATOM 9625 C C . ALA B 1 369 ? 4.672 12.727 2.836 1 94.5 369 ALA B C 1
ATOM 9627 O O . ALA B 1 369 ? 5.023 12.766 1.654 1 94.5 369 ALA B O 1
ATOM 9628 N N . ASN B 1 370 ? 4.938 13.68 3.695 1 92.75 370 ASN B N 1
ATOM 9629 C CA . ASN B 1 370 ? 6.137 14.492 3.516 1 92.75 370 ASN B CA 1
ATOM 9630 C C . ASN B 1 370 ? 7.398 13.719 3.871 1 92.75 370 ASN B C 1
ATOM 9632 O O . ASN B 1 370 ? 7.363 12.82 4.715 1 92.75 370 ASN B O 1
ATOM 9636 N N . ILE B 1 371 ? 8.453 14.008 3.137 1 96.56 371 ILE B N 1
ATOM 9637 C CA . ILE B 1 371 ? 9.68 13.297 3.479 1 96.56 371 ILE B CA 1
ATOM 9638 C C . ILE B 1 371 ? 10.781 14.297 3.82 1 96.56 371 ILE B C 1
ATOM 9640 O O . ILE B 1 371 ? 10.805 15.414 3.285 1 96.56 371 ILE B O 1
ATOM 9644 N N . SER B 1 372 ? 11.625 13.969 4.73 1 97.62 372 SER B N 1
ATOM 9645 C CA . SER B 1 372 ? 12.766 14.797 5.117 1 97.62 372 SER B CA 1
ATOM 9646 C C . SER B 1 372 ? 14.008 13.945 5.348 1 97.62 372 SER B C 1
ATOM 9648 O O . SER B 1 372 ? 13.922 12.836 5.867 1 97.62 372 SER B O 1
ATOM 9650 N N . VAL B 1 373 ? 15.148 14.484 4.934 1 98.25 373 VAL B N 1
ATOM 9651 C CA . VAL B 1 373 ? 16.422 13.867 5.27 1 98.25 373 VAL B CA 1
ATOM 9652 C C . VAL B 1 373 ? 16.859 14.305 6.668 1 98.25 373 VAL B C 1
ATOM 9654 O O . VAL B 1 373 ? 16.828 15.492 6.988 1 98.25 373 VAL B O 1
ATOM 9657 N N . THR B 1 374 ? 17.156 13.312 7.523 1 98.12 374 THR B N 1
ATOM 9658 C CA . THR B 1 374 ? 17.766 13.602 8.812 1 98.12 374 THR B CA 1
ATOM 9659 C C . THR B 1 374 ? 19.25 13.945 8.648 1 98.12 374 THR B C 1
ATOM 9661 O O . THR B 1 374 ? 20.078 13.055 8.438 1 98.12 374 THR B O 1
ATOM 9664 N N . ILE B 1 375 ? 19.578 15.172 8.836 1 98.38 375 ILE B N 1
ATOM 9665 C CA . ILE B 1 375 ? 20.922 15.656 8.57 1 98.38 375 ILE B CA 1
ATOM 9666 C C . ILE B 1 375 ? 21.719 15.711 9.867 1 98.38 375 ILE B C 1
ATOM 9668 O O . ILE B 1 375 ? 21.281 16.328 10.844 1 98.38 375 ILE B O 1
ATOM 9672 N N . THR B 1 376 ? 22.906 15.125 9.867 1 98.5 376 THR B N 1
ATOM 9673 C CA . THR B 1 376 ? 23.766 15.102 11.047 1 98.5 376 THR B CA 1
ATOM 9674 C C . THR B 1 376 ? 24.859 16.156 10.945 1 98.5 376 THR B C 1
ATOM 9676 O O . THR B 1 376 ? 25.172 16.641 9.852 1 98.5 376 THR B O 1
ATOM 9679 N N . LYS B 1 377 ? 25.438 16.5 12.07 1 98.06 377 LYS B N 1
ATOM 9680 C CA . LYS B 1 377 ? 26.594 17.391 12.086 1 98.06 377 LYS B CA 1
ATOM 9681 C C . LYS B 1 377 ? 27.797 16.75 11.406 1 98.06 377 LYS B C 1
ATOM 9683 O O . LYS B 1 377 ? 28.594 17.438 10.758 1 98.06 377 LYS B O 1
ATOM 9688 N N . GLU B 1 378 ? 27.906 15.445 11.547 1 98 378 GLU B N 1
ATOM 9689 C CA . GLU B 1 378 ? 28.984 14.711 10.883 1 98 378 GLU B CA 1
ATOM 9690 C C . GLU B 1 378 ? 28.938 14.914 9.367 1 98 378 GLU B C 1
ATOM 9692 O O . GLU B 1 378 ? 29.969 15.148 8.742 1 98 378 GLU B O 1
ATOM 9697 N N . PHE B 1 379 ? 27.812 14.82 8.789 1 98.31 379 PHE B N 1
ATOM 9698 C CA . PHE B 1 379 ? 27.641 15 7.355 1 98.31 379 PHE B CA 1
ATOM 9699 C C . PHE B 1 379 ? 27.953 16.438 6.949 1 98.31 379 PHE B C 1
ATOM 9701 O O . PHE B 1 379 ? 28.672 16.672 5.977 1 98.31 379 PHE B O 1
ATOM 9708 N N . MET B 1 380 ? 27.359 17.438 7.703 1 98.19 380 MET B N 1
ATOM 9709 C CA . MET B 1 380 ? 27.594 18.844 7.379 1 98.19 380 MET B CA 1
ATOM 9710 C C . MET B 1 380 ? 29.062 19.203 7.484 1 98.19 380 MET B C 1
ATOM 9712 O O . MET B 1 380 ? 29.578 20 6.699 1 98.19 380 MET B O 1
ATOM 9716 N N . GLU B 1 381 ? 29.766 18.625 8.422 1 98 381 GLU B N 1
ATOM 9717 C CA . GLU B 1 381 ? 31.203 18.828 8.531 1 98 381 GLU B CA 1
ATOM 9718 C C . GLU B 1 381 ? 31.938 18.25 7.316 1 98 381 GLU B C 1
ATOM 9720 O O . GLU B 1 381 ? 32.875 18.875 6.797 1 98 381 GLU B O 1
ATOM 9725 N N . ALA B 1 382 ? 31.516 17.062 6.914 1 98.38 382 ALA B N 1
ATOM 9726 C CA . ALA B 1 382 ? 32.094 16.453 5.727 1 98.38 382 ALA B CA 1
ATOM 9727 C C . ALA B 1 382 ? 31.859 17.312 4.492 1 98.38 382 ALA B C 1
ATOM 9729 O O . ALA B 1 382 ? 32.719 17.422 3.619 1 98.38 382 ALA B O 1
ATOM 9730 N N . VAL B 1 383 ? 30.703 17.906 4.359 1 97.88 383 VAL B N 1
ATOM 9731 C CA . VAL B 1 383 ? 30.375 18.797 3.252 1 97.88 383 VAL B CA 1
ATOM 9732 C C . VAL B 1 383 ? 31.312 20.016 3.273 1 97.88 383 VAL B C 1
ATOM 9734 O O . VAL B 1 383 ? 31.891 20.375 2.248 1 97.88 383 VAL B O 1
ATOM 9737 N N . GLU B 1 384 ? 31.469 20.594 4.457 1 96.94 384 GLU B N 1
ATOM 9738 C CA . GLU B 1 384 ? 32.281 21.797 4.613 1 96.94 384 GLU B CA 1
ATOM 9739 C C . GLU B 1 384 ? 33.75 21.5 4.281 1 96.94 384 GLU B C 1
ATOM 9741 O O . GLU B 1 384 ? 34.438 22.359 3.703 1 96.94 384 GLU B O 1
ATOM 9746 N N . GLN B 1 385 ? 34.156 20.312 4.527 1 97.38 385 GLN B N 1
ATOM 9747 C CA . GLN B 1 385 ? 35.562 19.938 4.332 1 97.38 385 GLN B CA 1
ATOM 9748 C C . GLN B 1 385 ? 35.781 19.266 2.979 1 97.38 385 GLN B C 1
ATOM 9750 O O . GLN B 1 385 ? 36.875 18.859 2.645 1 97.38 385 GLN B O 1
ATOM 9755 N N . ASP B 1 386 ? 34.75 19.141 2.248 1 95.56 386 ASP B N 1
ATOM 9756 C CA . ASP B 1 386 ? 34.781 18.469 0.956 1 95.56 386 ASP B CA 1
ATOM 9757 C C . ASP B 1 386 ? 35.344 17.062 1.089 1 95.56 386 ASP B C 1
ATOM 9759 O O . ASP B 1 386 ? 36.25 16.672 0.331 1 95.56 386 ASP B O 1
ATOM 9763 N N . GLY B 1 387 ? 34.969 16.438 2.117 1 96.88 387 GLY B N 1
ATOM 9764 C CA . GLY B 1 387 ? 35.469 15.102 2.402 1 96.88 387 GLY B CA 1
ATOM 9765 C C . GLY B 1 387 ? 34.594 14.008 1.828 1 96.88 387 GLY B C 1
ATOM 9766 O O . GLY B 1 387 ? 33.531 14.289 1.237 1 96.88 387 GLY B O 1
ATOM 9767 N N . ASP B 1 388 ? 35.062 12.75 2.012 1 96.88 388 ASP B N 1
ATOM 9768 C CA . ASP B 1 388 ? 34.25 11.562 1.699 1 96.88 388 ASP B CA 1
ATOM 9769 C C . ASP B 1 388 ? 33.25 11.266 2.816 1 96.88 388 ASP B C 1
ATOM 9771 O O . ASP B 1 388 ? 33.469 11.648 3.969 1 96.88 388 ASP B O 1
ATOM 9775 N N . TYR B 1 389 ? 32.25 10.711 2.412 1 97.69 389 TYR B N 1
ATOM 9776 C CA . TYR B 1 389 ? 31.203 10.328 3.361 1 97.69 389 TYR B CA 1
ATOM 9777 C C . TYR B 1 389 ? 30.766 8.875 3.146 1 97.69 389 TYR B C 1
ATOM 9779 O O . TYR B 1 389 ? 30.734 8.398 2.012 1 97.69 389 TYR B O 1
ATOM 9787 N N . HIS B 1 390 ? 30.531 8.188 4.207 1 97.12 390 HIS B N 1
ATOM 9788 C CA . HIS B 1 390 ? 30.219 6.762 4.152 1 97.12 390 HIS B CA 1
ATOM 9789 C C . HIS B 1 390 ? 28.734 6.504 4.363 1 97.12 390 HIS B C 1
ATOM 9791 O O . HIS B 1 390 ? 28.172 6.914 5.379 1 97.12 390 HIS B O 1
ATOM 9797 N N . LEU B 1 391 ? 28.109 5.891 3.396 1 98.06 391 LEU B N 1
ATOM 9798 C CA . LEU B 1 391 ? 26.781 5.32 3.609 1 98.06 391 LEU B CA 1
ATOM 9799 C C . LEU B 1 391 ? 26.875 3.934 4.234 1 98.06 391 LEU B C 1
ATOM 9801 O O . LEU B 1 391 ? 27.422 3.008 3.617 1 98.06 391 LEU B O 1
ATOM 9805 N N . ARG B 1 392 ? 26.375 3.797 5.449 1 97.5 392 ARG B N 1
ATOM 9806 C CA . ARG B 1 392 ? 26.719 2.617 6.238 1 97.5 392 ARG B CA 1
ATOM 9807 C C . ARG B 1 392 ? 25.516 2.141 7.055 1 97.5 392 ARG B C 1
ATOM 9809 O O . ARG B 1 392 ? 24.547 2.873 7.219 1 97.5 392 ARG B O 1
ATOM 9816 N N . PHE B 1 393 ? 25.609 0.946 7.5 1 97.75 393 PHE B N 1
ATOM 9817 C CA . PHE B 1 393 ? 24.562 0.265 8.266 1 97.75 393 PHE B CA 1
ATOM 9818 C C . PHE B 1 393 ? 25.172 -0.856 9.109 1 97.75 393 PHE B C 1
ATOM 9820 O O . PHE B 1 393 ? 26.297 -1.283 8.867 1 97.75 393 PHE B O 1
ATOM 9827 N N . PRO B 1 394 ? 24.484 -1.283 10.141 1 97.31 394 PRO B N 1
ATOM 9828 C CA . PRO B 1 394 ? 24.969 -2.432 10.906 1 97.31 394 PRO B CA 1
ATOM 9829 C C . PRO B 1 394 ? 25.328 -3.621 10.016 1 97.31 394 PRO B C 1
ATOM 9831 O O . PRO B 1 394 ? 24.625 -3.908 9.047 1 97.31 394 PRO B O 1
ATOM 9834 N N . SER B 1 395 ? 26.422 -4.293 10.328 1 93.81 395 SER B N 1
ATOM 9835 C CA . SER B 1 395 ? 26.922 -5.402 9.523 1 93.81 395 SER B CA 1
ATOM 9836 C C . SER B 1 395 ? 26.203 -6.707 9.867 1 93.81 395 SER B C 1
ATOM 9838 O O . SER B 1 395 ? 26.844 -7.695 10.227 1 93.81 395 SER B O 1
ATOM 9840 N N . VAL B 1 396 ? 24.984 -6.773 9.664 1 89.44 396 VAL B N 1
ATOM 9841 C CA . VAL B 1 396 ? 24.125 -7.863 10.109 1 89.44 396 VAL B CA 1
ATOM 9842 C C . VAL B 1 396 ? 24.594 -9.18 9.492 1 89.44 396 VAL B C 1
ATOM 9844 O O . VAL B 1 396 ? 24.438 -10.242 10.094 1 89.44 396 VAL B O 1
ATOM 9847 N N . GLU B 1 397 ? 25.109 -9.188 8.328 1 79.38 397 GLU B N 1
ATOM 9848 C CA . GLU B 1 397 ? 25.516 -10.391 7.609 1 79.38 397 GLU B CA 1
ATOM 9849 C C . GLU B 1 397 ? 26.688 -11.07 8.312 1 79.38 397 GLU B C 1
ATOM 9851 O O . GLU B 1 397 ? 26.891 -12.281 8.172 1 79.38 397 GLU B O 1
ATOM 9856 N N . THR B 1 398 ? 27.438 -10.273 9.078 1 85.06 398 THR B N 1
ATOM 9857 C CA . THR B 1 398 ? 28.656 -10.82 9.664 1 85.06 398 THR B CA 1
ATOM 9858 C C . THR B 1 398 ? 28.516 -10.961 11.172 1 85.06 398 THR B C 1
ATOM 9860 O O . THR B 1 398 ? 29.469 -11.344 11.859 1 85.06 398 THR B O 1
ATOM 9863 N N . TYR B 1 399 ? 27.422 -10.641 11.672 1 91.5 399 TYR B N 1
ATOM 9864 C CA . TYR B 1 399 ? 27.234 -10.664 13.117 1 91.5 399 TYR B CA 1
ATOM 9865 C C . TYR B 1 399 ? 27.25 -12.094 13.648 1 91.5 399 TYR B C 1
ATOM 9867 O O . TYR B 1 399 ? 26.734 -13.008 13.016 1 91.5 399 TYR B O 1
ATOM 9875 N N . THR B 1 400 ? 27.828 -12.25 14.82 1 92.25 400 THR B N 1
ATOM 9876 C CA . THR B 1 400 ? 27.719 -13.477 15.594 1 92.25 400 THR B CA 1
ATOM 9877 C C . THR B 1 400 ? 26.297 -13.633 16.156 1 92.25 400 THR B C 1
ATOM 9879 O O . THR B 1 400 ? 25.516 -12.68 16.125 1 92.25 400 THR B O 1
ATOM 9882 N N . PRO B 1 401 ? 25.938 -14.758 16.609 1 90.62 401 PRO B N 1
ATOM 9883 C CA . PRO B 1 401 ? 24.609 -14.922 17.203 1 90.62 401 PRO B CA 1
ATOM 9884 C C . PRO B 1 401 ? 24.344 -13.945 18.344 1 90.62 401 PRO B C 1
ATOM 9886 O O . PRO B 1 401 ? 23.219 -13.445 18.484 1 90.62 401 PRO B O 1
ATOM 9889 N N . GLU B 1 402 ? 25.406 -13.703 19.078 1 94.5 402 GLU B N 1
ATOM 9890 C CA . GLU B 1 402 ? 25.266 -12.758 20.188 1 94.5 402 GLU B CA 1
ATOM 9891 C C . GLU B 1 402 ? 25.062 -11.336 19.672 1 94.5 402 GLU B C 1
ATOM 9893 O O . GLU B 1 402 ? 24.219 -10.602 20.203 1 94.5 402 GLU B O 1
ATOM 9898 N N . GLU B 1 403 ? 25.781 -11.008 18.688 1 95.44 403 GLU B N 1
ATOM 9899 C CA . GLU B 1 403 ? 25.641 -9.68 18.094 1 95.44 403 GLU B CA 1
ATOM 9900 C C . GLU B 1 403 ? 24.281 -9.523 17.422 1 95.44 403 GLU B C 1
ATOM 9902 O O . GLU B 1 403 ? 23.672 -8.445 17.469 1 95.44 403 GLU B O 1
ATOM 9907 N N . MET B 1 404 ? 23.844 -10.578 16.859 1 93.81 404 MET B N 1
ATOM 9908 C CA . MET B 1 404 ? 22.531 -10.562 16.219 1 93.81 404 MET B CA 1
ATOM 9909 C C . MET B 1 404 ? 21.422 -10.391 17.25 1 93.81 404 MET B C 1
ATOM 9911 O O . MET B 1 404 ? 20.422 -9.719 16.984 1 93.81 404 MET B O 1
ATOM 9915 N N . GLU B 1 405 ? 21.562 -11.039 18.375 1 95.38 405 GLU B N 1
ATOM 9916 C CA . GLU B 1 405 ? 20.594 -10.859 19.453 1 95.38 405 GLU B CA 1
ATOM 9917 C C . GLU B 1 405 ? 20.531 -9.406 19.922 1 95.38 405 GLU B C 1
ATOM 9919 O O . GLU B 1 405 ? 19.453 -8.867 20.172 1 95.38 405 GLU B O 1
ATOM 9924 N N . ALA B 1 406 ? 21.734 -8.812 20.047 1 96.81 406 ALA B N 1
ATOM 9925 C CA . ALA B 1 406 ? 21.797 -7.402 20.406 1 96.81 406 ALA B CA 1
ATOM 9926 C C . ALA B 1 406 ? 21.125 -6.535 19.344 1 96.81 406 ALA B C 1
ATOM 9928 O O . ALA B 1 406 ? 20.375 -5.621 19.672 1 96.81 406 ALA B O 1
ATOM 9929 N N . TYR B 1 407 ? 21.406 -6.832 18.141 1 96.62 407 TYR B N 1
ATOM 9930 C CA . TYR B 1 407 ? 20.812 -6.109 17.016 1 96.62 407 TYR B CA 1
ATOM 9931 C C . TYR B 1 407 ? 19.297 -6.203 17.062 1 96.62 407 TYR B C 1
ATOM 9933 O O . TYR B 1 407 ? 18.594 -5.191 16.938 1 96.62 407 TYR B O 1
ATOM 9941 N N . ASN B 1 408 ? 18.781 -7.352 17.266 1 95.06 408 ASN B N 1
ATOM 9942 C CA . ASN B 1 408 ? 17.344 -7.602 17.25 1 95.06 408 ASN B CA 1
ATOM 9943 C C . ASN B 1 408 ? 16.641 -6.93 18.438 1 95.06 408 ASN B C 1
ATOM 9945 O O . ASN B 1 408 ? 15.484 -6.52 18.328 1 95.06 408 ASN B O 1
ATOM 9949 N N . SER B 1 409 ? 17.359 -6.789 19.484 1 96.19 409 SER B N 1
ATOM 9950 C CA . SER B 1 409 ? 16.703 -6.312 20.703 1 96.19 409 SER B CA 1
ATOM 9951 C C . SER B 1 409 ? 16.953 -4.824 20.922 1 96.19 409 SER B C 1
ATOM 9953 O O . SER B 1 409 ? 16.125 -4.137 21.516 1 96.19 409 SER B O 1
ATOM 9955 N N . GLU B 1 410 ? 18.078 -4.27 20.344 1 97.38 410 GLU B N 1
ATOM 9956 C CA . GLU B 1 410 ? 18.484 -2.941 20.812 1 97.38 410 GLU B CA 1
ATOM 9957 C C . GLU B 1 410 ? 18.609 -1.97 19.641 1 97.38 410 GLU B C 1
ATOM 9959 O O . GLU B 1 410 ? 18.562 -0.752 19.828 1 97.38 410 GLU B O 1
ATOM 9964 N N . TRP B 1 411 ? 18.797 -2.371 18.484 1 98.06 411 TRP B N 1
ATOM 9965 C CA . TRP B 1 411 ? 19.109 -1.496 17.359 1 98.06 411 TRP B CA 1
ATOM 9966 C C . TRP B 1 411 ? 18.016 -0.446 17.172 1 98.06 411 TRP B C 1
ATOM 9968 O O . TRP B 1 411 ? 18.312 0.738 16.984 1 98.06 411 TRP B O 1
ATOM 9978 N N . HIS B 1 412 ? 16.766 -0.867 17.297 1 97.31 412 HIS B N 1
ATOM 9979 C CA . HIS B 1 412 ? 15.656 0.056 17.078 1 97.31 412 HIS B CA 1
ATOM 9980 C C . HIS B 1 412 ? 15.57 1.076 18.203 1 97.31 412 HIS B C 1
ATOM 9982 O O . HIS B 1 412 ? 14.93 2.119 18.062 1 97.31 412 HIS B O 1
ATOM 9988 N N . GLU B 1 413 ? 16.172 0.858 19.344 1 96.44 413 GLU B N 1
ATOM 9989 C CA . GLU B 1 413 ? 16.219 1.812 20.438 1 96.44 413 GLU B CA 1
ATOM 9990 C C . GLU B 1 413 ? 17.312 2.854 20.219 1 96.44 413 GLU B C 1
ATOM 9992 O O . GLU B 1 413 ? 17.203 3.992 20.672 1 96.44 413 GLU B O 1
ATOM 9997 N N . VAL B 1 414 ? 18.375 2.422 19.547 1 97.19 414 VAL B N 1
ATOM 9998 C CA . VAL B 1 414 ? 19.5 3.311 19.25 1 97.19 414 VAL B CA 1
ATOM 9999 C C . VAL B 1 414 ? 19.203 4.121 17.984 1 97.19 414 VAL B C 1
ATOM 10001 O O . VAL B 1 414 ? 19.109 5.348 18.047 1 97.19 414 VAL B O 1
ATOM 10004 N N . GLY B 1 415 ? 19.031 3.465 16.859 1 97.5 415 GLY B N 1
ATOM 10005 C CA . GLY B 1 415 ? 18.594 4.023 15.586 1 97.5 415 GLY B CA 1
ATOM 10006 C C . GLY B 1 415 ? 19.641 4.918 14.938 1 97.5 415 GLY B C 1
ATOM 10007 O O . GLY B 1 415 ? 19.375 5.543 13.914 1 97.5 415 GLY B O 1
ATOM 10008 N N . ASP B 1 416 ? 20.891 5.066 15.477 1 97.94 416 ASP B N 1
ATOM 10009 C CA . ASP B 1 416 ? 22 5.875 14.977 1 97.94 416 ASP B CA 1
ATOM 10010 C C . ASP B 1 416 ? 23.266 5.035 14.812 1 97.94 416 ASP B C 1
ATOM 10012 O O . ASP B 1 416 ? 23.812 4.543 15.797 1 97.94 416 ASP B O 1
ATOM 10016 N N . VAL B 1 417 ? 23.672 4.941 13.586 1 98.06 417 VAL B N 1
ATOM 10017 C CA . VAL B 1 417 ? 24.766 4.043 13.25 1 98.06 417 VAL B CA 1
ATOM 10018 C C . VAL B 1 417 ? 26.047 4.492 13.969 1 98.06 417 VAL B C 1
ATOM 10020 O O . VAL B 1 417 ? 26.891 3.668 14.328 1 98.06 417 VAL B O 1
ATOM 10023 N N . ARG B 1 418 ? 26.25 5.773 14.234 1 96.62 418 ARG B N 1
ATOM 10024 C CA . ARG B 1 418 ? 27.406 6.293 14.961 1 96.62 418 ARG B CA 1
ATOM 10025 C C . ARG B 1 418 ? 27.422 5.785 16.391 1 96.62 418 ARG B C 1
ATOM 10027 O O . ARG B 1 418 ? 28.453 5.32 16.875 1 96.62 418 ARG B O 1
ATOM 10034 N N . GLU B 1 419 ? 26.266 5.883 17 1 97.69 419 GLU B N 1
ATOM 10035 C CA . GLU B 1 419 ? 26.141 5.391 18.359 1 97.69 419 GLU B CA 1
ATOM 10036 C C . GLU B 1 419 ? 26.328 3.877 18.422 1 97.69 419 GLU B C 1
ATOM 10038 O O . GLU B 1 419 ? 26.922 3.357 19.375 1 97.69 419 GLU B O 1
ATOM 10043 N N . TRP B 1 420 ? 25.797 3.188 17.438 1 98.12 420 TRP B N 1
ATOM 10044 C CA . TRP B 1 420 ? 25.938 1.735 17.375 1 98.12 420 TRP B CA 1
ATOM 10045 C C . TRP B 1 420 ? 27.406 1.333 17.266 1 98.12 420 TRP B C 1
ATOM 10047 O O . TRP B 1 420 ? 27.859 0.403 17.938 1 98.12 420 TRP B O 1
ATOM 10057 N N . GLU B 1 421 ? 28.125 2.031 16.453 1 97.44 421 GLU B N 1
ATOM 10058 C CA . GLU B 1 421 ? 29.562 1.802 16.297 1 97.44 421 GLU B CA 1
ATOM 10059 C C . GLU B 1 421 ? 30.297 2.088 17.594 1 97.44 421 GLU B C 1
ATOM 10061 O O . GLU B 1 421 ? 31.219 1.351 17.969 1 97.44 421 GLU B O 1
ATOM 10066 N N . GLU B 1 422 ? 29.984 3.113 18.25 1 97.31 422 GLU B N 1
ATOM 10067 C CA . GLU B 1 422 ? 30.609 3.492 19.516 1 97.31 422 GLU B CA 1
ATOM 10068 C C . GLU B 1 422 ? 30.422 2.41 20.562 1 97.31 422 GLU B C 1
ATOM 10070 O O . GLU B 1 422 ? 31.25 2.244 21.453 1 97.31 422 GLU B O 1
ATOM 10075 N N . LYS B 1 423 ? 29.344 1.692 20.453 1 96.94 423 LYS B N 1
ATOM 10076 C CA . LYS B 1 423 ? 29.062 0.61 21.391 1 96.94 423 LYS B CA 1
ATOM 10077 C C . LYS B 1 423 ? 29.906 -0.624 21.078 1 96.94 423 LYS B C 1
ATOM 10079 O O . LYS B 1 423 ? 29.922 -1.586 21.859 1 96.94 423 LYS B O 1
ATOM 10084 N N . GLY B 1 424 ? 30.547 -0.611 19.938 1 96.62 424 GLY B N 1
ATOM 10085 C CA . GLY B 1 424 ? 31.484 -1.669 19.625 1 96.62 424 GLY B CA 1
ATOM 10086 C C . GLY B 1 424 ? 30.953 -2.65 18.594 1 96.62 424 GLY B C 1
ATOM 10087 O O . GLY B 1 424 ? 31.594 -3.662 18.297 1 96.62 424 GLY B O 1
ATOM 10088 N N . TYR B 1 425 ? 29.812 -2.363 18.078 1 97.38 425 TYR B N 1
ATOM 10089 C CA . TYR B 1 425 ? 29.25 -3.291 17.109 1 97.38 425 TYR B CA 1
ATOM 10090 C C . TYR B 1 425 ? 29.75 -2.99 15.695 1 97.38 425 TYR B C 1
ATOM 10092 O O . TYR B 1 425 ? 29.969 -1.829 15.352 1 97.38 425 TYR B O 1
ATOM 10100 N N . GLY B 1 426 ? 29.844 -3.986 14.883 1 95.94 426 GLY B N 1
ATOM 10101 C CA . GLY B 1 426 ? 30.359 -3.861 13.531 1 95.94 426 GLY B CA 1
ATOM 10102 C C . GLY B 1 426 ? 29.438 -3.084 12.609 1 95.94 426 GLY B C 1
ATOM 10103 O O . GLY B 1 426 ? 28.219 -3.199 12.695 1 95.94 426 GLY B O 1
ATOM 10104 N N . ILE B 1 427 ? 30.062 -2.271 11.688 1 96.44 427 ILE B N 1
ATOM 10105 C CA . ILE B 1 427 ? 29.359 -1.48 10.695 1 96.44 427 ILE B CA 1
ATOM 10106 C C . ILE B 1 427 ? 29.844 -1.85 9.297 1 96.44 427 ILE B C 1
ATOM 10108 O O . ILE B 1 427 ? 31.047 -2.094 9.094 1 96.44 427 ILE B O 1
ATOM 10112 N N . ARG B 1 428 ? 28.938 -1.907 8.406 1 92.62 428 ARG B N 1
ATOM 10113 C CA . ARG B 1 428 ? 29.281 -2.129 7.008 1 92.62 428 ARG B CA 1
ATOM 10114 C C . ARG B 1 428 ? 29.109 -0.853 6.191 1 92.62 428 ARG B C 1
ATOM 10116 O O . ARG B 1 428 ? 28.062 -0.199 6.266 1 92.62 428 ARG B O 1
ATOM 10123 N N . VAL B 1 429 ? 30.141 -0.497 5.461 1 94.81 429 VAL B N 1
ATOM 10124 C CA . VAL B 1 429 ? 30.062 0.605 4.512 1 94.81 429 VAL B CA 1
ATOM 10125 C C . VAL B 1 429 ? 29.562 0.084 3.162 1 94.81 429 VAL B C 1
ATOM 10127 O O . VAL B 1 429 ? 30.25 -0.708 2.51 1 94.81 429 VAL B O 1
ATOM 10130 N N . TYR B 1 430 ? 28.453 0.464 2.76 1 91.12 430 TYR B N 1
ATOM 10131 C CA . TYR B 1 430 ? 27.859 0.019 1.507 1 91.12 430 TYR B CA 1
ATOM 10132 C C . TYR B 1 430 ? 28.375 0.841 0.333 1 91.12 430 TYR B C 1
ATOM 10134 O O . TYR B 1 430 ? 28.438 0.349 -0.796 1 91.12 430 TYR B O 1
ATOM 10142 N N . LYS B 1 431 ? 28.688 2.15 0.651 1 92.12 431 LYS B N 1
ATOM 10143 C CA . LYS B 1 431 ? 29.125 3.053 -0.408 1 92.12 431 LYS B CA 1
ATOM 10144 C C . LYS B 1 431 ? 29.922 4.223 0.162 1 92.12 431 LYS B C 1
ATOM 10146 O O . LYS B 1 431 ? 29.578 4.762 1.216 1 92.12 431 LYS B O 1
ATOM 10151 N N . ARG B 1 432 ? 30.922 4.605 -0.475 1 94.88 432 ARG B N 1
ATOM 10152 C CA . ARG B 1 432 ? 31.672 5.836 -0.233 1 94.88 432 ARG B CA 1
ATOM 10153 C C . ARG B 1 432 ? 31.344 6.887 -1.291 1 94.88 432 ARG B C 1
ATOM 10155 O O . ARG B 1 432 ? 31.391 6.605 -2.49 1 94.88 432 ARG B O 1
ATOM 10162 N N . ILE B 1 433 ? 30.953 8.055 -0.848 1 96.25 433 ILE B N 1
ATOM 10163 C CA . ILE B 1 433 ? 30.547 9.109 -1.769 1 96.25 433 ILE B CA 1
ATOM 10164 C C . ILE B 1 433 ? 31.141 10.445 -1.317 1 96.25 433 ILE B C 1
ATOM 10166 O O . ILE B 1 433 ? 31.453 10.625 -0.139 1 96.25 433 ILE B O 1
ATOM 10170 N N . LYS B 1 434 ? 31.359 11.336 -2.277 1 97 434 LYS B N 1
ATOM 10171 C CA . LYS B 1 434 ? 31.719 12.695 -1.881 1 97 434 LYS B CA 1
ATOM 10172 C C . LYS B 1 434 ? 30.547 13.383 -1.169 1 97 434 LYS B C 1
ATOM 10174 O O . LYS B 1 434 ? 29.438 13.414 -1.684 1 97 434 LYS B O 1
ATOM 10179 N N . ALA B 1 435 ? 30.844 13.961 0.016 1 98 435 ALA B N 1
ATOM 10180 C CA . ALA B 1 435 ? 29.781 14.586 0.809 1 98 435 ALA B CA 1
ATOM 10181 C C . ALA B 1 435 ? 29.078 15.688 0.019 1 98 435 ALA B C 1
ATOM 10183 O O . ALA B 1 435 ? 27.859 15.805 0.059 1 98 435 ALA B O 1
ATOM 10184 N N . ARG B 1 436 ? 29.812 16.438 -0.727 1 97.19 436 ARG B N 1
ATOM 10185 C CA . ARG B 1 436 ? 29.266 17.562 -1.482 1 97.19 436 ARG B CA 1
ATOM 10186 C C . ARG B 1 436 ? 28.344 17.062 -2.596 1 97.19 436 ARG B C 1
ATOM 10188 O O . ARG B 1 436 ? 27.359 17.734 -2.943 1 97.19 436 ARG B O 1
ATOM 10195 N N . GLU B 1 437 ? 28.609 15.898 -3.109 1 96.75 437 GLU B N 1
ATOM 10196 C CA . GLU B 1 437 ? 27.75 15.336 -4.148 1 96.75 437 GLU B CA 1
ATOM 10197 C C . GLU B 1 437 ? 26.375 14.977 -3.59 1 96.75 437 GLU B C 1
ATOM 10199 O O . GLU B 1 437 ? 25.359 15.242 -4.23 1 96.75 437 GLU B O 1
ATOM 10204 N N . LEU B 1 438 ? 26.422 14.383 -2.439 1 98 438 LEU B N 1
ATOM 10205 C CA . LEU B 1 438 ? 25.172 14.039 -1.795 1 98 438 LEU B CA 1
ATOM 10206 C C . LEU B 1 438 ? 24.406 15.297 -1.396 1 98 438 LEU B C 1
ATOM 10208 O O . LEU B 1 438 ? 23.188 15.375 -1.584 1 98 438 LEU B O 1
ATOM 10212 N N . TRP B 1 439 ? 25.109 16.25 -0.871 1 98.06 439 TRP B N 1
ATOM 10213 C CA . TRP B 1 439 ? 24.5 17.516 -0.479 1 98.06 439 TRP B CA 1
ATOM 10214 C C . TRP B 1 439 ? 23.906 18.219 -1.689 1 98.06 439 TRP B C 1
ATOM 10216 O O . TRP B 1 439 ? 22.797 18.766 -1.616 1 98.06 439 TRP B O 1
ATOM 10226 N N . ASN B 1 440 ? 24.609 18.219 -2.744 1 96.81 440 ASN B N 1
ATOM 10227 C CA . ASN B 1 440 ? 24.125 18.797 -3.984 1 96.81 440 ASN B CA 1
ATOM 10228 C C . ASN B 1 440 ? 22.859 18.109 -4.469 1 96.81 440 ASN B C 1
ATOM 10230 O O . ASN B 1 440 ? 21.922 18.766 -4.945 1 96.81 440 ASN B O 1
ATOM 10234 N N . LEU B 1 441 ? 22.828 16.797 -4.41 1 97.81 441 LEU B N 1
ATOM 10235 C CA . LEU B 1 441 ? 21.641 16.047 -4.797 1 97.81 441 LEU B CA 1
ATOM 10236 C C . LEU B 1 441 ? 20.438 16.484 -3.98 1 97.81 441 LEU B C 1
ATOM 10238 O O . LEU B 1 441 ? 19.359 16.688 -4.531 1 97.81 441 LEU B O 1
ATOM 10242 N N . ILE B 1 442 ? 20.578 16.578 -2.666 1 97.62 442 ILE B N 1
ATOM 10243 C CA . ILE B 1 442 ? 19.5 17 -1.775 1 97.62 442 ILE B CA 1
ATOM 10244 C C . ILE B 1 442 ? 18.984 18.375 -2.215 1 97.62 442 ILE B C 1
ATOM 10246 O O . ILE B 1 442 ? 17.781 18.562 -2.354 1 97.62 442 ILE B O 1
ATOM 10250 N N . ASN B 1 443 ? 19.906 19.25 -2.514 1 95.69 443 ASN B N 1
ATOM 10251 C CA . ASN B 1 443 ? 19.531 20.625 -2.863 1 95.69 443 ASN B CA 1
ATOM 10252 C C . ASN B 1 443 ? 18.859 20.688 -4.23 1 95.69 443 ASN B C 1
ATOM 10254 O O . ASN B 1 443 ? 17.938 21.484 -4.434 1 95.69 443 ASN B O 1
ATOM 10258 N N . ILE B 1 444 ? 19.328 19.922 -5.164 1 95 444 ILE B N 1
ATOM 10259 C CA . ILE B 1 444 ? 18.703 19.875 -6.484 1 95 444 ILE B CA 1
ATOM 10260 C C . ILE B 1 444 ? 17.25 19.422 -6.355 1 95 444 ILE B C 1
ATOM 10262 O O . ILE B 1 444 ? 16.344 20.078 -6.875 1 95 444 ILE B O 1
ATOM 10266 N N . CYS B 1 445 ? 17.062 18.344 -5.656 1 94.31 445 CYS B N 1
ATOM 10267 C CA . CYS B 1 445 ? 15.711 17.797 -5.516 1 94.31 445 CYS B CA 1
ATOM 10268 C C . CYS B 1 445 ? 14.82 18.75 -4.719 1 94.31 445 CYS B C 1
ATOM 10270 O O . CYS B 1 445 ? 13.656 18.953 -5.062 1 94.31 445 CYS B O 1
ATOM 10272 N N . ALA B 1 446 ? 15.352 19.312 -3.68 1 92.38 446 ALA B N 1
ATOM 10273 C CA . ALA B 1 446 ? 14.594 20.266 -2.891 1 92.38 446 ALA B CA 1
ATOM 10274 C C . ALA B 1 446 ? 14.18 21.469 -3.738 1 92.38 446 ALA B C 1
ATOM 10276 O O . ALA B 1 446 ? 13.078 22 -3.59 1 92.38 446 ALA B O 1
ATOM 10277 N N . THR B 1 447 ? 15.055 21.922 -4.562 1 90.81 447 THR B N 1
ATOM 10278 C CA . THR B 1 447 ? 14.828 23.109 -5.391 1 90.81 447 THR B CA 1
ATOM 10279 C C . THR B 1 447 ? 13.727 22.859 -6.41 1 90.81 447 THR B C 1
ATOM 10281 O O . THR B 1 447 ? 12.852 23.703 -6.613 1 90.81 447 THR B O 1
ATOM 10284 N N . TYR B 1 448 ? 13.727 21.703 -6.938 1 88 448 TYR B N 1
ATOM 10285 C CA . TYR B 1 448 ? 12.891 21.5 -8.117 1 88 448 TYR B CA 1
ATOM 10286 C C . TYR B 1 448 ? 11.664 20.656 -7.785 1 88 448 TYR B C 1
ATOM 10288 O O . TYR B 1 448 ? 10.75 20.531 -8.602 1 88 448 TYR B O 1
ATOM 10296 N N . SER B 1 449 ? 11.609 20.094 -6.637 1 84.75 449 SER B N 1
ATOM 10297 C CA . SER B 1 449 ? 10.438 19.328 -6.246 1 84.75 449 SER B CA 1
ATOM 10298 C C . SER B 1 449 ? 9.953 19.719 -4.859 1 84.75 449 SER B C 1
ATOM 10300 O O . SER B 1 449 ? 8.961 19.172 -4.363 1 84.75 449 SER B O 1
ATOM 10302 N N . ALA B 1 450 ? 10.555 20.594 -4.203 1 83.94 450 ALA B N 1
ATOM 10303 C CA . ALA B 1 450 ? 10.25 21.016 -2.84 1 83.94 450 ALA B CA 1
ATOM 10304 C C . ALA B 1 450 ? 10.453 19.875 -1.851 1 83.94 450 ALA B C 1
ATOM 10306 O O . ALA B 1 450 ? 10.195 20.031 -0.655 1 83.94 450 ALA B O 1
ATOM 10307 N N . GLU B 1 451 ? 10.805 18.75 -2.271 1 89.12 451 GLU B N 1
ATOM 10308 C CA . GLU B 1 451 ? 11.117 17.578 -1.46 1 89.12 451 GLU B CA 1
ATOM 10309 C C . GLU B 1 451 ? 12.477 17 -1.83 1 89.12 451 GLU B C 1
ATOM 10311 O O . GLU B 1 451 ? 12.883 17.047 -2.992 1 89.12 451 GLU B O 1
ATOM 10316 N N . PRO B 1 452 ? 13.188 16.422 -0.85 1 94 452 PRO B N 1
ATOM 10317 C CA . PRO B 1 452 ? 12.867 16.281 0.573 1 94 452 PRO B CA 1
ATOM 10318 C C . PRO B 1 452 ? 13.125 17.578 1.36 1 94 452 PRO B C 1
ATOM 10320 O O . PRO B 1 452 ? 13.883 18.438 0.915 1 94 452 PRO B O 1
ATOM 10323 N N . GLY B 1 453 ? 12.383 17.672 2.486 1 93.81 453 GLY B N 1
ATOM 10324 C CA . GLY B 1 453 ? 12.805 18.641 3.484 1 93.81 453 GLY B CA 1
ATOM 10325 C C . GLY B 1 453 ? 14.07 18.234 4.215 1 93.81 453 GLY B C 1
ATOM 10326 O O . GLY B 1 453 ? 14.656 17.203 3.922 1 93.81 453 GLY B O 1
ATOM 10327 N N . ILE B 1 454 ? 14.523 19.188 5.012 1 95.94 454 ILE B N 1
ATOM 10328 C CA . ILE B 1 454 ? 15.727 18.922 5.797 1 95.94 454 ILE B CA 1
ATOM 10329 C C . ILE B 1 454 ? 15.406 19.047 7.285 1 95.94 454 ILE B C 1
ATOM 10331 O O . ILE B 1 454 ? 14.633 19.922 7.688 1 95.94 454 ILE B O 1
ATOM 10335 N N . PHE B 1 455 ? 15.898 18.172 8.062 1 98 455 PHE B N 1
ATOM 10336 C CA . PHE B 1 455 ? 15.789 18.219 9.516 1 98 455 PHE B CA 1
ATOM 10337 C C . PHE B 1 455 ? 17.141 18 10.172 1 98 455 PHE B C 1
ATOM 10339 O O . PHE B 1 455 ? 17.734 16.922 10.039 1 98 455 PHE B O 1
ATOM 10346 N N . PHE B 1 456 ? 17.656 18.969 10.828 1 98.31 456 PHE B N 1
ATOM 10347 C CA . PHE B 1 456 ? 18.938 18.891 11.508 1 98.31 456 PHE B CA 1
ATOM 10348 C C . PHE B 1 456 ? 18.797 18.188 12.859 1 98.31 456 PHE B C 1
ATOM 10350 O O . PHE B 1 456 ? 18.703 18.859 13.898 1 98.31 456 PHE B O 1
ATOM 10357 N N . ILE B 1 457 ? 18.922 16.938 12.844 1 98.19 457 ILE B N 1
ATOM 10358 C CA . ILE B 1 457 ? 18.562 16.109 14 1 98.19 457 ILE B CA 1
ATOM 10359 C C . ILE B 1 457 ? 19.516 16.406 15.148 1 98.19 457 ILE B C 1
ATOM 10361 O O . ILE B 1 457 ? 19.125 16.391 16.312 1 98.19 457 ILE B O 1
ATOM 10365 N N . ASP B 1 458 ? 20.797 16.625 14.875 1 97.94 458 ASP B N 1
ATOM 10366 C CA . ASP B 1 458 ? 21.766 16.906 15.938 1 97.94 458 ASP B CA 1
ATOM 10367 C C . ASP B 1 458 ? 21.5 18.266 16.578 1 97.94 458 ASP B C 1
ATOM 10369 O O . ASP B 1 458 ? 21.656 18.422 17.797 1 97.94 458 ASP B O 1
ATOM 10373 N N . ASN B 1 459 ? 21.109 19.297 15.75 1 97.25 459 ASN B N 1
ATOM 10374 C CA . ASN B 1 459 ? 20.688 20.578 16.328 1 97.25 459 ASN B CA 1
ATOM 10375 C C . ASN B 1 459 ? 19.516 20.391 17.281 1 97.25 459 ASN B C 1
ATOM 10377 O O . ASN B 1 459 ? 19.484 21 18.359 1 97.25 459 ASN B O 1
ATOM 10381 N N . ALA B 1 460 ? 18.562 19.641 16.859 1 98.19 460 ALA B N 1
ATOM 10382 C CA . ALA B 1 460 ? 17.375 19.406 17.688 1 98.19 460 ALA B CA 1
ATOM 10383 C C . ALA B 1 460 ? 17.766 18.703 18.984 1 98.19 460 ALA B C 1
ATOM 10385 O O . ALA B 1 460 ? 17.297 19.094 20.062 1 98.19 460 ALA B O 1
ATOM 10386 N N . ASN B 1 461 ? 18.609 17.703 18.906 1 97.81 461 ASN B N 1
ATOM 10387 C CA . ASN B 1 461 ? 18.969 16.922 20.078 1 97.81 461 ASN B CA 1
ATOM 10388 C C . ASN B 1 461 ? 19.891 17.703 21.016 1 97.81 461 ASN B C 1
ATOM 10390 O O . ASN B 1 461 ? 19.891 17.469 22.219 1 97.81 461 ASN B O 1
ATOM 10394 N N . ASP B 1 462 ? 20.672 18.625 20.469 1 97 462 ASP B N 1
ATOM 10395 C CA . ASP B 1 462 ? 21.516 19.5 21.297 1 97 462 ASP B CA 1
ATOM 10396 C C . ASP B 1 462 ? 20.656 20.391 22.188 1 97 462 ASP B C 1
ATOM 10398 O O . ASP B 1 462 ? 21.078 20.781 23.281 1 97 462 ASP B O 1
ATOM 10402 N N . MET B 1 463 ? 19.484 20.641 21.75 1 97.69 463 MET B N 1
ATOM 10403 C CA . MET B 1 463 ? 18.703 21.688 22.406 1 97.69 463 MET B CA 1
ATOM 10404 C C . MET B 1 463 ? 17.531 21.094 23.188 1 97.69 463 MET B C 1
ATOM 10406 O O . MET B 1 463 ? 16.938 21.766 24.031 1 97.69 463 MET B O 1
ATOM 10410 N N . THR B 1 464 ? 17.172 19.828 23.016 1 98.06 464 THR B N 1
ATOM 10411 C CA . THR B 1 464 ? 15.945 19.281 23.594 1 98.06 464 THR B CA 1
ATOM 10412 C C . THR B 1 464 ? 16.094 19.109 25.109 1 98.06 464 THR B C 1
ATOM 10414 O O . THR B 1 464 ? 17.156 18.672 25.578 1 98.06 464 THR B O 1
ATOM 10417 N N . ASN B 1 465 ? 15.078 19.406 25.859 1 98.38 465 ASN B N 1
ATOM 10418 C CA . ASN B 1 465 ? 15.031 19.219 27.297 1 98.38 465 ASN B CA 1
ATOM 10419 C C . ASN B 1 465 ? 14.914 17.734 27.672 1 98.38 465 ASN B C 1
ATOM 10421 O O . ASN B 1 465 ? 15.172 17.359 28.812 1 98.38 465 ASN B O 1
ATOM 1042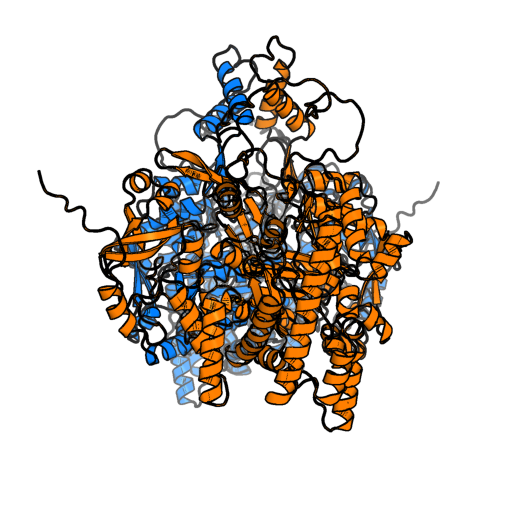5 N N . ALA B 1 466 ? 14.555 16.922 26.75 1 97.81 466 ALA B N 1
ATOM 10426 C CA . ALA B 1 466 ? 14.281 15.516 27 1 97.81 466 ALA B CA 1
ATOM 10427 C C . ALA B 1 466 ? 15.555 14.781 27.422 1 97.81 466 ALA B C 1
ATOM 10429 O O . ALA B 1 466 ? 15.484 13.734 28.078 1 97.81 466 ALA B O 1
ATOM 10430 N N . LYS B 1 467 ? 16.672 15.312 27.109 1 96.44 467 LYS B N 1
ATOM 10431 C CA . LYS B 1 467 ? 17.938 14.688 27.484 1 96.44 467 LYS B CA 1
ATOM 10432 C C . LYS B 1 467 ? 18.062 14.617 29.016 1 96.44 467 LYS B C 1
ATOM 10434 O O . LYS B 1 467 ? 18.75 13.734 29.531 1 96.44 467 LYS B O 1
ATOM 10439 N N . ALA B 1 468 ? 17.422 15.516 29.688 1 97.25 468 ALA B N 1
ATOM 10440 C CA . ALA B 1 468 ? 17.516 15.594 31.141 1 97.25 468 ALA B CA 1
ATOM 10441 C C . ALA B 1 468 ? 17 14.312 31.797 1 97.25 468 ALA B C 1
ATOM 10443 O O . ALA B 1 468 ? 17.422 13.953 32.906 1 97.25 468 ALA B O 1
ATOM 10444 N N . TYR B 1 469 ? 16.125 13.672 31.172 1 96.88 469 TYR B N 1
ATOM 10445 C CA . TYR B 1 469 ? 15.562 12.453 31.734 1 96.88 469 TYR B CA 1
ATOM 10446 C C . TYR B 1 469 ? 15.789 11.266 30.812 1 96.88 469 TYR B C 1
ATOM 10448 O O . TYR B 1 469 ? 14.961 10.359 30.734 1 96.88 469 TYR B O 1
ATOM 10456 N N . GLY B 1 470 ? 16.797 11.344 29.938 1 95.94 470 GLY B N 1
ATOM 10457 C CA . GLY B 1 470 ? 17.375 10.211 29.234 1 95.94 470 GLY B CA 1
ATOM 10458 C C . GLY B 1 470 ? 16.688 9.922 27.906 1 95.94 470 GLY B C 1
ATOM 10459 O O . GLY B 1 470 ? 16.828 8.828 27.359 1 95.94 470 GLY B O 1
ATOM 10460 N N . GLN B 1 471 ? 15.945 10.812 27.312 1 97.06 471 GLN B N 1
ATOM 10461 C CA . GLN B 1 471 ? 15.281 10.617 26.016 1 97.06 471 GLN B CA 1
ATOM 10462 C C . GLN B 1 471 ? 15.898 11.5 24.938 1 97.06 471 GLN B C 1
ATOM 10464 O O . GLN B 1 471 ? 16.75 12.344 25.234 1 97.06 471 GLN B O 1
ATOM 10469 N N . LYS B 1 472 ? 15.578 11.219 23.703 1 97.06 472 LYS B N 1
ATOM 10470 C CA . LYS B 1 472 ? 16.078 12.031 22.594 1 97.06 472 LYS B CA 1
ATOM 10471 C C . LYS B 1 472 ? 15.062 12.109 21.453 1 97.06 472 LYS B C 1
ATOM 10473 O O . LYS B 1 472 ? 14.141 11.297 21.391 1 97.06 472 LYS B O 1
ATOM 10478 N N . VAL B 1 473 ? 15.266 13.094 20.625 1 98.12 473 VAL B N 1
ATOM 10479 C CA . VAL B 1 473 ? 14.438 13.273 19.438 1 98.12 473 VAL B CA 1
ATOM 10480 C C . VAL B 1 473 ? 14.766 12.188 18.406 1 98.12 473 VAL B C 1
ATOM 10482 O O . VAL B 1 473 ? 15.938 11.922 18.125 1 98.12 473 VAL B O 1
ATOM 10485 N N . VAL B 1 474 ? 13.719 11.594 17.875 1 98.19 474 VAL B N 1
ATOM 10486 C CA . VAL B 1 474 ? 13.953 10.539 16.891 1 98.19 474 VAL B CA 1
ATOM 10487 C C . VAL B 1 474 ? 13.344 10.938 15.547 1 98.19 474 VAL B C 1
ATOM 10489 O O . VAL B 1 474 ? 13.773 10.453 14.5 1 98.19 474 VAL B O 1
ATOM 10492 N N . ALA B 1 475 ? 12.344 11.719 15.555 1 97.94 475 ALA B N 1
ATOM 10493 C CA . ALA B 1 475 ? 11.664 12.203 14.352 1 97.94 475 ALA B CA 1
ATOM 10494 C C . ALA B 1 475 ? 10.867 13.469 14.648 1 97.94 475 ALA B C 1
ATOM 10496 O O . ALA B 1 475 ? 10.812 13.93 15.789 1 97.94 475 ALA B O 1
ATOM 10497 N N . THR B 1 476 ? 10.367 14.07 13.625 1 97.69 476 THR B N 1
ATOM 10498 C CA . THR B 1 476 ? 9.461 15.203 13.773 1 97.69 476 THR B CA 1
ATOM 10499 C C . THR B 1 476 ? 8.078 14.867 13.211 1 97.69 476 THR B C 1
ATOM 10501 O O . THR B 1 476 ? 7.883 13.797 12.633 1 97.69 476 THR B O 1
ATOM 10504 N N . ASN B 1 477 ? 7.137 15.648 13.539 1 95.69 477 ASN B N 1
ATOM 10505 C CA . ASN B 1 477 ? 5.785 15.477 13.008 1 95.69 477 ASN B CA 1
ATOM 10506 C C . ASN B 1 477 ? 5.688 15.938 11.555 1 95.69 477 ASN B C 1
ATOM 10508 O O . ASN B 1 477 ? 6.672 16.422 10.984 1 95.69 477 ASN B O 1
ATOM 10512 N N . PRO B 1 478 ? 4.617 15.781 10.906 1 92 478 PRO B N 1
ATOM 10513 C CA . PRO B 1 478 ? 4.473 16.016 9.469 1 92 478 PRO B CA 1
ATOM 10514 C C . PRO B 1 478 ? 4.824 17.438 9.062 1 92 478 PRO B C 1
ATOM 10516 O O . PRO B 1 478 ? 5.383 17.656 7.988 1 92 478 PRO B O 1
ATOM 10519 N N . CYS B 1 479 ? 4.621 18.391 9.969 1 90.25 479 CYS B N 1
ATOM 10520 C CA . CYS B 1 479 ? 4.859 19.781 9.586 1 90.25 479 CYS B CA 1
ATOM 10521 C C . CYS B 1 479 ? 6.219 20.25 10.086 1 90.25 479 CYS B C 1
ATOM 10523 O O . CYS B 1 479 ? 6.613 21.391 9.844 1 90.25 479 CYS B O 1
ATOM 10525 N N . GLY B 1 480 ? 6.895 19.438 10.789 1 94.19 480 GLY B N 1
ATOM 10526 C CA . GLY B 1 480 ? 8.297 19.688 11.102 1 94.19 480 GLY B CA 1
ATOM 10527 C C . GLY B 1 480 ? 8.492 20.484 12.375 1 94.19 480 GLY B C 1
ATOM 10528 O O . GLY B 1 480 ? 9.633 20.703 12.805 1 94.19 480 GLY B O 1
ATOM 10529 N N . GLU B 1 481 ? 7.434 20.844 13.094 1 95 481 GLU B N 1
ATOM 10530 C CA . GLU B 1 481 ? 7.602 21.766 14.219 1 95 481 GLU B CA 1
ATOM 10531 C C . GLU B 1 481 ? 7.711 21 15.531 1 95 481 GLU B C 1
ATOM 10533 O O . GLU B 1 481 ? 8 21.578 16.578 1 95 481 GLU B O 1
ATOM 10538 N N . GLN B 1 482 ? 7.516 19.703 15.477 1 97 482 GLN B N 1
ATOM 10539 C CA . GLN B 1 482 ? 7.523 18.922 16.719 1 97 482 GLN B CA 1
ATOM 10540 C C . GLN B 1 482 ? 8.562 17.812 16.656 1 97 482 GLN B C 1
ATOM 10542 O O . GLN B 1 482 ? 8.219 16.641 16.469 1 97 482 GLN B O 1
ATOM 10547 N N . PRO B 1 483 ? 9.828 18.141 16.859 1 98 483 PRO B N 1
ATOM 10548 C CA . PRO B 1 483 ? 10.781 17.062 17.109 1 98 483 PRO B CA 1
ATOM 10549 C C . PRO B 1 483 ? 10.5 16.312 18.422 1 98 483 PRO B C 1
ATOM 10551 O O . PRO B 1 483 ? 10.555 16.906 19.5 1 98 483 PRO B O 1
ATOM 10554 N N . LEU B 1 484 ? 10.234 15.031 18.359 1 98.19 484 LEU B N 1
ATOM 10555 C CA . LEU B 1 484 ? 9.688 14.336 19.516 1 98.19 484 LEU B CA 1
ATOM 10556 C C . LEU B 1 484 ? 10.461 13.047 19.781 1 98.19 484 LEU B C 1
ATOM 10558 O O . LEU B 1 484 ? 11.125 12.516 18.875 1 98.19 484 LEU B O 1
ATOM 10562 N N . ALA B 1 485 ? 10.375 12.625 21.016 1 97.88 485 ALA B N 1
ATOM 10563 C CA . ALA B 1 485 ? 10.859 11.305 21.422 1 97.88 485 ALA B CA 1
ATOM 10564 C C . ALA B 1 485 ? 9.859 10.219 21.047 1 97.88 485 ALA B C 1
ATOM 10566 O O . ALA B 1 485 ? 8.742 10.516 20.625 1 97.88 485 ALA B O 1
ATOM 10567 N N . PRO B 1 486 ? 10.258 8.922 21.188 1 97.69 486 PRO B N 1
ATOM 10568 C CA . PRO B 1 486 ? 9.344 7.824 20.859 1 97.69 486 PRO B CA 1
ATOM 10569 C C . PRO B 1 486 ? 8.023 7.914 21.625 1 97.69 486 PRO B C 1
ATOM 10571 O O . PRO B 1 486 ? 8.023 8.078 22.844 1 97.69 486 PRO B O 1
ATOM 10574 N N . TYR B 1 487 ? 6.895 7.848 20.906 1 97.75 487 TYR B N 1
ATOM 10575 C CA . TYR B 1 487 ? 5.527 7.785 21.422 1 97.75 487 TYR B CA 1
ATOM 10576 C C . TYR B 1 487 ? 5.094 9.133 21.984 1 97.75 487 TYR B C 1
ATOM 10578 O O . TYR B 1 487 ? 4.012 9.25 22.562 1 97.75 487 TYR B O 1
ATOM 10586 N N . SER B 1 488 ? 5.969 10.156 21.781 1 97.81 488 SER B N 1
ATOM 10587 C CA . SER B 1 488 ? 5.559 11.484 22.219 1 97.81 488 SER B CA 1
ATOM 10588 C C . SER B 1 488 ? 4.445 12.039 21.344 1 97.81 488 SER B C 1
ATOM 10590 O O . SER B 1 488 ? 4.293 11.625 20.188 1 97.81 488 SER B O 1
ATOM 10592 N N . VAL B 1 489 ? 3.664 13 21.922 1 96.56 489 VAL B N 1
ATOM 10593 C CA . VAL B 1 489 ? 2.498 13.562 21.25 1 96.56 489 VAL B CA 1
ATOM 10594 C C . VAL B 1 489 ? 2.607 15.078 21.203 1 96.56 489 VAL B C 1
ATOM 10596 O O . VAL B 1 489 ? 3.418 15.68 21.906 1 96.56 489 VAL B O 1
ATOM 10599 N N . CYS B 1 490 ? 1.87 15.625 20.297 1 94.25 490 CYS B N 1
ATOM 10600 C CA . CYS B 1 490 ? 1.913 17.078 20.172 1 94.25 490 CYS B CA 1
ATOM 10601 C C . CYS B 1 490 ? 0.592 17.703 20.609 1 94.25 490 CYS B C 1
ATOM 10603 O O . CYS B 1 490 ? -0.466 17.359 20.078 1 94.25 490 CYS B O 1
ATOM 10605 N N . ASN B 1 491 ? 0.636 18.547 21.547 1 96.69 491 ASN B N 1
ATOM 10606 C CA . ASN B 1 491 ? -0.432 19.375 22.078 1 96.69 491 ASN B CA 1
ATOM 10607 C C . ASN B 1 491 ? -0.259 20.844 21.672 1 96.69 491 ASN B C 1
ATOM 10609 O O . ASN B 1 491 ? 0.498 21.578 22.312 1 96.69 491 ASN B O 1
ATOM 10613 N N . LEU B 1 492 ? -1.055 21.266 20.688 1 97.38 492 LEU B N 1
ATOM 10614 C CA . LEU B 1 492 ? -0.73 22.531 20.047 1 97.38 492 LEU B CA 1
ATOM 10615 C C . LEU B 1 492 ? -1.803 23.578 20.328 1 97.38 492 LEU B C 1
ATOM 10617 O O . LEU B 1 492 ? -2.977 23.25 20.5 1 97.38 492 LEU B O 1
ATOM 10621 N N . ALA B 1 493 ? -1.412 24.781 20.359 1 98.25 493 ALA B N 1
ATOM 10622 C CA . ALA B 1 493 ? -2.242 25.984 20.422 1 98.25 493 ALA B CA 1
ATOM 10623 C C . ALA B 1 493 ? -1.462 27.203 19.969 1 98.25 493 ALA B C 1
ATOM 10625 O O . ALA B 1 493 ? -0.24 27.156 19.812 1 98.25 493 ALA B O 1
ATOM 10626 N N . ALA B 1 494 ? -2.168 28.312 19.734 1 98.56 494 ALA B N 1
ATOM 10627 C CA . ALA B 1 494 ? -1.5 29.516 19.234 1 98.56 494 ALA B CA 1
ATOM 10628 C C . ALA B 1 494 ? -2.084 30.766 19.859 1 98.56 494 ALA B C 1
ATOM 10630 O O . ALA B 1 494 ? -3.301 30.875 20.031 1 98.56 494 ALA B O 1
ATOM 10631 N N . VAL B 1 495 ? -1.225 31.641 20.25 1 98.88 495 VAL B N 1
ATOM 10632 C CA . VAL B 1 495 ? -1.62 33 20.625 1 98.88 495 VAL B CA 1
ATOM 10633 C C . VAL B 1 495 ? -1.875 33.812 19.375 1 98.88 495 VAL B C 1
ATOM 10635 O O . VAL B 1 495 ? -1.067 33.812 18.438 1 98.88 495 VAL B O 1
ATOM 10638 N N . ASN B 1 496 ? -2.998 34.5 19.328 1 98.75 496 ASN B N 1
ATOM 10639 C CA . ASN B 1 496 ? -3.299 35.406 18.234 1 98.75 496 ASN B CA 1
ATOM 10640 C C . ASN B 1 496 ? -2.611 36.75 18.438 1 98.75 496 ASN B C 1
ATOM 10642 O O . ASN B 1 496 ? -3.178 37.656 19.047 1 98.75 496 ASN B O 1
ATOM 10646 N N . LEU B 1 497 ? -1.5 36.938 17.828 1 98.75 497 LEU B N 1
ATOM 10647 C CA . LEU B 1 497 ? -0.695 38.125 18.031 1 98.75 497 LEU B CA 1
ATOM 10648 C C . LEU B 1 497 ? -1.395 39.344 17.438 1 98.75 497 LEU B C 1
ATOM 10650 O O . LEU B 1 497 ? -1.147 40.469 17.875 1 98.75 497 LEU B O 1
ATOM 10654 N N . GLY B 1 498 ? -2.244 39.125 16.469 1 97.75 498 GLY B N 1
ATOM 10655 C CA . GLY B 1 498 ? -3.033 40.25 15.969 1 97.75 498 GLY B CA 1
ATOM 10656 C C . GLY B 1 498 ? -3.822 40.938 17.062 1 97.75 498 GLY B C 1
ATOM 10657 O O . GLY B 1 498 ? -3.967 42.188 17.031 1 97.75 498 GLY B O 1
ATOM 10658 N N . ASN B 1 499 ? -4.281 40.188 18 1 98.06 499 ASN B N 1
ATOM 10659 C CA . ASN B 1 499 ? -5.078 40.719 19.094 1 98.06 499 ASN B CA 1
ATOM 10660 C C . ASN B 1 499 ? -4.195 41.312 20.188 1 98.06 499 ASN B C 1
ATOM 10662 O O . ASN B 1 499 ? -4.691 41.969 21.109 1 98.06 499 ASN B O 1
ATOM 10666 N N . MET B 1 500 ? -2.922 41.125 20.109 1 98.69 500 MET B N 1
ATOM 10667 C CA . MET B 1 500 ? -2.004 41.625 21.141 1 98.69 500 MET B CA 1
ATOM 10668 C C . MET B 1 500 ? -1.407 42.969 20.75 1 98.69 500 MET B C 1
ATOM 10670 O O . MET B 1 500 ? -0.548 43.5 21.453 1 98.69 500 MET B O 1
ATOM 10674 N N . ALA B 1 501 ? -1.792 43.469 19.688 1 97.81 501 ALA B N 1
ATOM 10675 C CA . ALA B 1 501 ? -1.305 44.781 19.25 1 97.81 501 ALA B CA 1
ATOM 10676 C C . ALA B 1 501 ? -2.164 45.906 19.812 1 97.81 501 ALA B C 1
ATOM 10678 O O . ALA B 1 501 ? -3.389 45.781 19.875 1 97.81 501 ALA B O 1
ATOM 10679 N N . ASP B 1 502 ? -1.514 46.906 20.297 1 97 502 ASP B N 1
ATOM 10680 C CA . ASP B 1 502 ? -2.162 48.188 20.562 1 97 502 ASP B CA 1
ATOM 10681 C C . ASP B 1 502 ? -2.199 49.031 19.297 1 97 502 ASP B C 1
ATOM 10683 O O . ASP B 1 502 ? -1.258 49.781 19.016 1 97 502 ASP B O 1
ATOM 10687 N N . LYS B 1 503 ? -3.279 48.969 18.609 1 93.75 503 LYS B N 1
ATOM 10688 C CA . LYS B 1 503 ? -3.4 49.562 17.281 1 93.75 503 LYS B CA 1
ATOM 10689 C C . LYS B 1 503 ? -3.338 51.094 17.344 1 93.75 503 LYS B C 1
ATOM 10691 O O . LYS B 1 503 ? -2.887 51.75 16.391 1 93.75 503 LYS B O 1
ATOM 10696 N N . GLU B 1 504 ? -3.744 51.625 18.453 1 93.69 504 GLU B N 1
ATOM 10697 C CA . GLU B 1 504 ? -3.75 53.094 18.594 1 93.69 504 GLU B CA 1
ATOM 10698 C C . GLU B 1 504 ? -2.334 53.625 18.766 1 93.69 504 GLU B C 1
ATOM 10700 O O . GLU B 1 504 ? -1.953 54.625 18.125 1 93.69 504 GLU B O 1
ATOM 10705 N N . ASN B 1 505 ? -1.61 53 19.609 1 96.06 505 ASN B N 1
ATOM 10706 C CA . ASN B 1 505 ? -0.258 53.438 19.891 1 96.06 505 ASN B CA 1
ATOM 10707 C C . ASN B 1 505 ? 0.778 52.75 19.031 1 96.06 505 ASN B C 1
ATOM 10709 O O . ASN B 1 505 ? 1.966 53.062 19.078 1 96.06 505 ASN B O 1
ATOM 10713 N N . LYS B 1 506 ? 0.393 51.781 18.219 1 96.31 506 LYS B N 1
ATOM 10714 C CA . LYS B 1 506 ? 1.244 51.062 17.281 1 96.31 506 LYS B CA 1
ATOM 10715 C C . LYS B 1 506 ? 2.373 50.344 18.016 1 96.31 506 LYS B C 1
ATOM 10717 O O . LYS B 1 506 ? 3.533 50.406 17.609 1 96.31 506 LYS B O 1
ATOM 10722 N N . THR B 1 507 ? 2.004 49.75 19.172 1 97.44 507 THR B N 1
ATOM 10723 C CA . THR B 1 507 ? 2.939 48.969 19.984 1 97.44 507 THR B CA 1
ATOM 10724 C C . THR B 1 507 ? 2.326 47.656 20.391 1 97.44 507 THR B C 1
ATOM 10726 O O . THR B 1 507 ? 1.164 47.375 20.094 1 97.44 507 THR B O 1
ATOM 10729 N N . VAL B 1 508 ? 3.172 46.844 21.016 1 98.5 508 VAL B N 1
ATOM 10730 C CA . VAL B 1 508 ? 2.711 45.562 21.484 1 98.5 508 VAL B CA 1
ATOM 10731 C C . VAL B 1 508 ? 2.133 45.688 22.891 1 98.5 508 VAL B C 1
ATOM 10733 O O . VAL B 1 508 ? 2.705 46.375 23.75 1 98.5 508 VAL B O 1
ATOM 10736 N N . ASP B 1 509 ? 0.949 45.156 23.141 1 98.44 509 ASP B N 1
ATOM 10737 C CA . ASP B 1 509 ? 0.376 45.062 24.469 1 98.44 509 ASP B CA 1
ATOM 10738 C C . ASP B 1 509 ? 0.949 43.875 25.219 1 98.44 509 ASP B C 1
ATOM 10740 O O . ASP B 1 509 ? 0.294 42.812 25.328 1 98.44 509 ASP B O 1
ATOM 10744 N N . PHE B 1 510 ? 2.121 44 25.812 1 98.44 510 PHE B N 1
ATOM 10745 C CA . PHE B 1 510 ? 2.863 42.906 26.438 1 98.44 510 PHE B CA 1
ATOM 10746 C C . PHE B 1 510 ? 2.121 42.375 27.672 1 98.44 510 PHE B C 1
ATOM 10748 O O . PHE B 1 510 ? 2.217 41.219 28 1 98.44 510 PHE B O 1
ATOM 10755 N N . GLU B 1 511 ? 1.378 43.219 28.344 1 98.25 511 GLU B N 1
ATOM 10756 C CA . GLU B 1 511 ? 0.62 42.75 29.5 1 98.25 511 GLU B CA 1
ATOM 10757 C C . GLU B 1 511 ? -0.482 41.781 29.094 1 98.25 511 GLU B C 1
ATOM 10759 O O . GLU B 1 511 ? -0.668 40.75 29.719 1 98.25 511 GLU B O 1
ATOM 10764 N N . LYS B 1 512 ? -1.2 42.188 28.078 1 98.5 512 LYS B N 1
ATOM 10765 C CA . LYS B 1 512 ? -2.225 41.281 27.547 1 98.5 512 LYS B CA 1
ATOM 10766 C C . LYS B 1 512 ? -1.609 40 27.031 1 98.5 512 LYS B C 1
ATOM 10768 O O . LYS B 1 512 ? -2.18 38.906 27.219 1 98.5 512 LYS B O 1
ATOM 10773 N N . LEU B 1 513 ? -0.462 40.094 26.406 1 98.81 513 LEU B N 1
ATOM 10774 C CA . LEU B 1 513 ? 0.252 38.938 25.891 1 98.81 513 LEU B CA 1
ATOM 10775 C C . LEU B 1 513 ? 0.603 38 27.031 1 98.81 513 LEU B C 1
ATOM 10777 O O . LEU B 1 513 ? 0.375 36.781 26.922 1 98.81 513 LEU B O 1
ATOM 10781 N N . LYS B 1 514 ? 1.138 38.5 28.109 1 98.81 514 LYS B N 1
ATOM 10782 C CA . LYS B 1 514 ? 1.509 37.688 29.25 1 98.81 514 LYS B CA 1
ATOM 10783 C C . LYS B 1 514 ? 0.293 36.969 29.828 1 98.81 514 LYS B C 1
ATOM 10785 O O . LYS B 1 514 ? 0.357 35.781 30.141 1 98.81 514 LYS B O 1
ATOM 10790 N N . GLN B 1 515 ? -0.803 37.656 29.906 1 98.62 515 GLN B N 1
ATOM 10791 C CA . GLN B 1 515 ? -2.027 37.094 30.453 1 98.62 515 GLN B CA 1
ATOM 10792 C C . GLN B 1 515 ? -2.531 35.938 29.578 1 98.62 515 GLN B C 1
ATOM 10794 O O . GLN B 1 515 ? -2.92 34.906 30.094 1 98.62 515 GLN B O 1
ATOM 10799 N N . THR B 1 516 ? -2.545 36.188 28.328 1 98.81 516 THR B N 1
ATOM 10800 C CA . THR B 1 516 ? -3.002 35.156 27.406 1 98.81 516 THR B CA 1
ATOM 10801 C C . THR B 1 516 ? -2.096 33.938 27.453 1 98.81 516 THR B C 1
ATOM 10803 O O . THR B 1 516 ? -2.578 32.812 27.438 1 98.81 516 THR B O 1
ATOM 10806 N N . VAL B 1 517 ? -0.774 34.125 27.547 1 98.88 517 VAL B N 1
ATOM 10807 C CA . VAL B 1 517 ? 0.185 33.031 27.609 1 98.88 517 VAL B CA 1
ATOM 10808 C C . VAL B 1 517 ? -0.03 32.219 28.891 1 98.88 517 VAL B C 1
ATOM 10810 O O . VAL B 1 517 ? -0.043 30.984 28.875 1 98.88 517 VAL B O 1
ATOM 10813 N N . GLU B 1 518 ? -0.241 32.906 30.016 1 98.81 518 GLU B N 1
ATOM 10814 C CA . GLU B 1 518 ? -0.462 32.25 31.297 1 98.81 518 GLU B CA 1
ATOM 10815 C C . GLU B 1 518 ? -1.697 31.344 31.25 1 98.81 518 GLU B C 1
ATOM 10817 O O . GLU B 1 518 ? -1.64 30.172 31.641 1 98.81 518 GLU B O 1
ATOM 10822 N N . THR B 1 519 ? -2.752 31.906 30.75 1 98.75 519 THR B N 1
ATOM 10823 C CA . THR B 1 519 ? -3.998 31.156 30.641 1 98.75 519 THR B CA 1
ATOM 10824 C C . THR B 1 519 ? -3.852 30 29.656 1 98.75 519 THR B C 1
ATOM 10826 O O . THR B 1 519 ? -4.363 28.906 29.906 1 98.75 519 THR B O 1
ATOM 10829 N N . GLY B 1 520 ? -3.139 30.266 28.578 1 98.75 520 GLY B N 1
ATOM 10830 C CA . GLY B 1 520 ? -2.936 29.25 27.547 1 98.75 520 GLY B CA 1
ATOM 10831 C C . GLY B 1 520 ? -2.146 28.047 28.047 1 98.75 520 GLY B C 1
ATOM 10832 O O . GLY B 1 520 ? -2.49 26.906 27.75 1 98.75 520 GLY B O 1
ATOM 10833 N N . VAL B 1 521 ? -1.085 28.266 28.828 1 98.81 521 VAL B N 1
ATOM 10834 C CA . VAL B 1 521 ? -0.252 27.188 29.344 1 98.81 521 VAL B CA 1
ATOM 10835 C C . VAL B 1 521 ? -1.085 26.281 30.25 1 98.81 521 VAL B C 1
ATOM 10837 O O . VAL B 1 521 ? -1.003 25.062 30.172 1 98.81 521 VAL B O 1
ATOM 10840 N N . ARG B 1 522 ? -1.877 26.906 31.125 1 98.69 522 ARG B N 1
ATOM 10841 C CA . ARG B 1 522 ? -2.738 26.094 31.984 1 98.69 522 ARG B CA 1
ATOM 10842 C C . ARG B 1 522 ? -3.756 25.312 31.172 1 98.69 522 ARG B C 1
ATOM 10844 O O . ARG B 1 522 ? -4.02 24.141 31.453 1 98.69 522 ARG B O 1
ATOM 10851 N N . MET B 1 523 ? -4.352 25.953 30.203 1 98.69 523 MET B N 1
ATOM 10852 C CA . MET B 1 523 ? -5.332 25.297 29.344 1 98.69 523 MET B CA 1
ATOM 10853 C C . MET B 1 523 ? -4.727 24.094 28.641 1 98.69 523 MET B C 1
ATOM 10855 O O . MET B 1 523 ? -5.336 23.016 28.609 1 98.69 523 MET B O 1
ATOM 10859 N N . GLN B 1 524 ? -3.545 24.219 28.094 1 98.62 524 GLN B N 1
ATOM 10860 C CA . GLN B 1 524 ? -2.879 23.125 27.391 1 98.62 524 GLN B CA 1
ATOM 10861 C C . GLN B 1 524 ? -2.486 22.016 28.359 1 98.62 524 GLN B C 1
ATOM 10863 O O . GLN B 1 524 ? -2.51 20.828 28 1 98.62 524 GLN B O 1
ATOM 10868 N N . ASP B 1 525 ? -2.074 22.391 29.531 1 98.62 525 ASP B N 1
ATOM 10869 C CA . ASP B 1 525 ? -1.827 21.359 30.547 1 98.62 525 ASP B CA 1
ATOM 10870 C C . ASP B 1 525 ? -3.082 20.531 30.812 1 98.62 525 ASP B C 1
ATOM 10872 O O . ASP B 1 525 ? -3.004 19.312 30.984 1 98.62 525 ASP B O 1
ATOM 10876 N N . ASN B 1 526 ? -4.242 21.188 30.859 1 98.5 526 ASN B N 1
ATOM 10877 C CA . ASN B 1 526 ? -5.512 20.516 31.109 1 98.5 526 ASN B CA 1
ATOM 10878 C C . ASN B 1 526 ? -5.879 19.594 29.953 1 98.5 526 ASN B C 1
ATOM 10880 O O . ASN B 1 526 ? -6.547 18.578 30.141 1 98.5 526 ASN B O 1
ATOM 10884 N N . VAL B 1 527 ? -5.477 19.953 28.734 1 98.25 527 VAL B N 1
ATOM 10885 C CA . VAL B 1 527 ? -5.746 19.109 27.578 1 98.25 527 VAL B CA 1
ATOM 10886 C C . VAL B 1 527 ? -5.16 17.719 27.797 1 98.25 527 VAL B C 1
ATOM 10888 O O . VAL B 1 527 ? -5.77 16.703 27.422 1 98.25 527 VAL B O 1
ATOM 10891 N N . ILE B 1 528 ? -4 17.609 28.422 1 98.06 528 ILE B N 1
ATOM 10892 C CA . ILE B 1 528 ? -3.285 16.359 28.656 1 98.06 528 ILE B CA 1
ATOM 10893 C C . ILE B 1 528 ? -4.121 15.438 29.547 1 98.06 528 ILE B C 1
ATOM 10895 O O . ILE B 1 528 ? -4.109 14.219 29.359 1 98.06 528 ILE B O 1
ATOM 10899 N N . ASP B 1 529 ? -4.914 16.016 30.391 1 97.25 529 ASP B N 1
ATOM 10900 C CA . ASP B 1 529 ? -5.727 15.234 31.312 1 97.25 529 ASP B CA 1
ATOM 10901 C C . ASP B 1 529 ? -7.117 14.977 30.75 1 97.25 529 ASP B C 1
ATOM 10903 O O . ASP B 1 529 ? -7.805 14.047 31.172 1 97.25 529 ASP B O 1
ATOM 10907 N N . ALA B 1 530 ? -7.531 15.781 29.797 1 96.38 530 ALA B N 1
ATOM 10908 C CA . ALA B 1 530 ? -8.898 15.711 29.281 1 96.38 530 ALA B CA 1
ATOM 10909 C C . ALA B 1 530 ? -8.984 14.766 28.094 1 96.38 530 ALA B C 1
ATOM 10911 O O . ALA B 1 530 ? -10.039 14.18 27.828 1 96.38 530 ALA B O 1
ATOM 10912 N N . THR B 1 531 ? -7.93 14.625 27.344 1 95.38 531 THR B N 1
ATOM 10913 C CA . THR B 1 531 ? -7.945 13.875 26.078 1 95.38 531 THR B CA 1
ATOM 10914 C C . THR B 1 531 ? -8.023 12.375 26.344 1 95.38 531 THR B C 1
ATOM 10916 O O . THR B 1 531 ? -7.453 11.875 27.312 1 95.38 531 THR B O 1
ATOM 10919 N N . PRO B 1 532 ? -8.758 11.609 25.516 1 91.38 532 PRO B N 1
ATOM 10920 C CA . PRO B 1 532 ? -8.688 10.148 25.609 1 91.38 532 PRO B CA 1
ATOM 10921 C C . PRO B 1 532 ? -7.375 9.594 25.062 1 91.38 532 PRO B C 1
ATOM 10923 O O . PRO B 1 532 ? -6.801 10.156 24.125 1 91.38 532 PRO B O 1
ATOM 10926 N N . TYR B 1 533 ? -6.891 8.523 25.688 1 93.31 533 TYR B N 1
ATOM 10927 C CA . TYR B 1 533 ? -5.699 7.816 25.234 1 93.31 533 TYR B CA 1
ATOM 10928 C C . TYR B 1 533 ? -6.051 6.438 24.688 1 93.31 533 TYR B C 1
ATOM 10930 O O . TYR B 1 533 ? -6.801 5.688 25.312 1 93.31 533 TYR B O 1
ATOM 10938 N N . PHE B 1 534 ? -5.543 6.137 23.547 1 87.88 534 PHE B N 1
ATOM 10939 C CA . PHE B 1 534 ? -5.941 4.898 22.891 1 87.88 534 PHE B CA 1
ATOM 10940 C C . PHE B 1 534 ? -4.781 3.908 22.859 1 87.88 534 PHE B C 1
ATOM 10942 O O . PHE B 1 534 ? -4.992 2.701 22.719 1 87.88 534 PHE B O 1
ATOM 10949 N N . LEU B 1 535 ? -3.566 4.367 22.875 1 92.81 535 LEU B N 1
ATOM 10950 C CA . LEU B 1 535 ? -2.387 3.514 22.984 1 92.81 535 LEU B CA 1
ATOM 10951 C C . LEU B 1 535 ? -1.66 3.76 24.297 1 92.81 535 LEU B C 1
ATOM 10953 O O . LEU B 1 535 ? -1.302 4.898 24.609 1 92.81 535 LEU B O 1
ATOM 10957 N N . GLU B 1 536 ? -1.376 2.719 24.969 1 96 536 GLU B N 1
ATOM 10958 C CA . GLU B 1 536 ? -0.811 2.807 26.312 1 96 536 GLU B CA 1
ATOM 10959 C C . GLU B 1 536 ? 0.566 3.465 26.297 1 96 536 GLU B C 1
ATOM 10961 O O . GLU B 1 536 ? 0.863 4.324 27.125 1 96 536 GLU B O 1
ATOM 10966 N N . PRO B 1 537 ? 1.409 3.109 25.297 1 96.75 537 PRO B N 1
ATOM 10967 C CA . PRO B 1 537 ? 2.715 3.775 25.297 1 96.75 537 PRO B CA 1
ATOM 10968 C C . PRO B 1 537 ? 2.605 5.289 25.125 1 96.75 537 PRO B C 1
ATOM 10970 O O . PRO B 1 537 ? 3.393 6.039 25.703 1 96.75 537 PRO B O 1
ATOM 10973 N N . ASN B 1 538 ? 1.661 5.754 24.344 1 97 538 ASN B N 1
ATOM 10974 C CA . ASN B 1 538 ? 1.444 7.188 24.188 1 97 538 ASN B CA 1
ATOM 10975 C C . ASN B 1 538 ? 0.949 7.824 25.484 1 97 538 ASN B C 1
ATOM 10977 O O . ASN B 1 538 ? 1.343 8.938 25.828 1 97 538 ASN B O 1
ATOM 10981 N N . ARG B 1 539 ? 0.041 7.121 26.203 1 97.31 539 ARG B N 1
ATOM 10982 C CA . ARG B 1 539 ? -0.472 7.621 27.469 1 97.31 539 ARG B CA 1
ATOM 10983 C C . ARG B 1 539 ? 0.658 7.824 28.469 1 97.31 539 ARG B C 1
ATOM 10985 O O . ARG B 1 539 ? 0.767 8.883 29.094 1 97.31 539 ARG B O 1
ATOM 10992 N N . VAL B 1 540 ? 1.492 6.82 28.594 1 98 540 VAL B N 1
ATOM 10993 C CA . VAL B 1 540 ? 2.604 6.859 29.547 1 98 540 VAL B CA 1
ATOM 10994 C C . VAL B 1 540 ? 3.541 8.008 29.188 1 98 540 VAL B C 1
ATOM 10996 O O . VAL B 1 540 ? 3.961 8.766 30.078 1 98 540 VAL B O 1
ATOM 10999 N N . GLN B 1 541 ? 3.826 8.18 27.969 1 98.12 541 GLN B N 1
ATOM 11000 C CA . GLN B 1 541 ? 4.754 9.211 27.516 1 98.12 541 GLN B CA 1
ATOM 11001 C C . GLN B 1 541 ? 4.16 10.609 27.703 1 98.12 541 GLN B C 1
ATOM 11003 O O . GLN B 1 541 ? 4.828 11.516 28.203 1 98.12 541 GLN B O 1
ATOM 11008 N N . ALA B 1 542 ? 2.912 10.773 27.312 1 97.88 542 ALA B N 1
ATOM 11009 C CA . ALA B 1 542 ? 2.254 12.07 27.391 1 97.88 542 ALA B CA 1
ATOM 11010 C C . ALA B 1 542 ? 2.107 12.531 28.844 1 97.88 542 ALA B C 1
ATOM 11012 O O . ALA B 1 542 ? 2.395 13.688 29.156 1 97.88 542 ALA B O 1
ATOM 11013 N N . LEU B 1 543 ? 1.688 11.664 29.703 1 98.25 543 LEU B N 1
ATOM 11014 C CA . LEU B 1 543 ? 1.513 12 31.109 1 98.25 543 LEU B CA 1
ATOM 11015 C C . LEU B 1 543 ? 2.861 12.148 31.797 1 98.25 543 LEU B C 1
ATOM 11017 O O . LEU B 1 543 ? 2.994 12.922 32.75 1 98.25 543 LEU B O 1
ATOM 11021 N N . GLY B 1 544 ? 3.818 11.484 31.328 1 98.44 544 GLY B N 1
ATOM 11022 C CA . GLY B 1 544 ? 5.145 11.492 31.938 1 98.44 544 GLY B CA 1
ATOM 11023 C C . GLY B 1 544 ? 5.902 12.781 31.672 1 98.44 544 GLY B C 1
ATOM 11024 O O . GLY B 1 544 ? 6.57 13.305 32.562 1 98.44 544 GLY B O 1
ATOM 11025 N N . GLU B 1 545 ? 5.855 13.273 30.484 1 98.19 545 GLU B N 1
ATOM 11026 C CA . GLU B 1 545 ? 6.625 14.461 30.141 1 98.19 545 GLU B CA 1
ATOM 11027 C C . GLU B 1 545 ? 5.738 15.703 30.109 1 98.19 545 GLU B C 1
ATOM 11029 O O . GLU B 1 545 ? 6.23 16.828 30.203 1 98.19 545 GLU B O 1
ATOM 11034 N N . ARG B 1 546 ? 4.41 15.531 29.906 1 98.44 546 ARG B N 1
ATOM 11035 C CA . ARG B 1 546 ? 3.398 16.578 29.859 1 98.44 546 ARG B CA 1
ATOM 11036 C C . ARG B 1 546 ? 3.828 17.719 28.953 1 98.44 546 ARG B C 1
ATOM 11038 O O . ARG B 1 546 ? 3.748 18.891 29.328 1 98.44 546 ARG B O 1
ATOM 11045 N N . ARG B 1 547 ? 4.348 17.438 27.859 1 97.75 547 ARG B N 1
ATOM 11046 C CA . ARG B 1 547 ? 4.82 18.406 26.891 1 97.75 547 ARG B CA 1
ATOM 11047 C C . ARG B 1 547 ? 3.656 19.188 26.281 1 97.75 547 ARG B C 1
ATOM 11049 O O . ARG B 1 547 ? 2.605 18.609 25.984 1 97.75 547 ARG B O 1
ATOM 11056 N N . VAL B 1 548 ? 3.795 20.469 26.047 1 97.94 548 VAL B N 1
ATOM 11057 C CA . VAL B 1 548 ? 2.83 21.281 25.312 1 97.94 548 VAL B CA 1
ATOM 11058 C C . VAL B 1 548 ? 3.547 22.078 24.219 1 97.94 548 VAL B C 1
ATOM 11060 O O . VAL B 1 548 ? 4.777 22.156 24.219 1 97.94 548 VAL B O 1
ATOM 11063 N N . GLY B 1 549 ? 2.852 22.531 23.234 1 98.06 549 GLY B N 1
ATOM 11064 C CA . GLY B 1 549 ? 3.387 23.312 22.141 1 98.06 549 GLY B CA 1
ATOM 11065 C C . GLY B 1 549 ? 2.619 24.609 21.891 1 98.06 549 GLY B C 1
ATOM 11066 O O . GLY B 1 549 ? 1.809 24.688 20.969 1 98.06 549 GLY B O 1
ATOM 11067 N N . LEU B 1 550 ? 2.949 25.578 22.656 1 98.69 550 LEU B N 1
ATOM 11068 C CA . LEU B 1 550 ? 2.355 26.906 22.516 1 98.69 550 LEU B CA 1
ATOM 11069 C C . LEU B 1 550 ? 3.049 27.703 21.406 1 98.69 550 LEU B C 1
ATOM 11071 O O . LEU B 1 550 ? 4.273 27.844 21.422 1 98.69 550 LEU B O 1
ATOM 11075 N N . GLY B 1 551 ? 2.291 28.062 20.406 1 98.38 551 GLY B N 1
ATOM 11076 C CA . GLY B 1 551 ? 2.811 28.844 19.297 1 98.38 551 GLY B CA 1
ATOM 11077 C C . GLY B 1 551 ? 2.059 30.156 19.094 1 98.38 551 GLY B C 1
ATOM 11078 O O . GLY B 1 551 ? 1.586 30.766 20.047 1 98.38 551 GLY B O 1
ATOM 11079 N N . VAL B 1 552 ? 2.15 30.688 17.875 1 98.62 552 VAL B N 1
ATOM 11080 C CA . VAL B 1 552 ? 1.5 31.969 17.562 1 98.62 552 VAL B CA 1
ATOM 11081 C C . VAL B 1 552 ? 0.796 31.875 16.219 1 98.62 552 VAL B C 1
ATOM 11083 O O . VAL B 1 552 ? 1.047 30.953 15.438 1 98.62 552 VAL B O 1
ATOM 11086 N N . MET B 1 553 ? -0.09 32.656 15.992 1 98 553 MET B N 1
ATOM 11087 C CA . MET B 1 553 ? -0.625 33.062 14.695 1 98 553 MET B CA 1
ATOM 11088 C C . MET B 1 553 ? -0.703 34.594 14.594 1 98 553 MET B C 1
ATOM 11090 O O . MET B 1 553 ? -0.55 35.281 15.594 1 98 553 MET B O 1
ATOM 11094 N N . GLY B 1 554 ? -0.779 35.125 13.398 1 97.81 554 GLY B N 1
ATOM 11095 C CA . GLY B 1 554 ? -0.978 36.562 13.219 1 97.81 554 GLY B CA 1
ATOM 11096 C C . GLY B 1 554 ? 0.276 37.375 13.477 1 97.81 554 GLY B C 1
ATOM 11097 O O . GLY B 1 554 ? 0.196 38.562 13.852 1 97.81 554 GLY B O 1
ATOM 11098 N N . LEU B 1 555 ? 1.415 36.75 13.367 1 98.44 555 LEU B N 1
ATOM 11099 C CA . LEU B 1 555 ? 2.645 37.531 13.57 1 98.44 555 LEU B CA 1
ATOM 11100 C C . LEU B 1 555 ? 2.713 38.719 12.617 1 98.44 555 LEU B C 1
ATOM 11102 O O . LEU B 1 555 ? 3.053 39.812 13.031 1 98.44 555 LEU B O 1
ATOM 11106 N N . HIS B 1 556 ? 2.449 38.469 11.344 1 97.88 556 HIS B N 1
ATOM 11107 C CA . HIS B 1 556 ? 2.52 39.531 10.367 1 97.88 556 HIS B CA 1
ATOM 11108 C C . HIS B 1 556 ? 1.502 40.625 10.68 1 97.88 556 HIS B C 1
ATOM 11110 O O . HIS B 1 556 ? 1.774 41.812 10.477 1 97.88 556 HIS B O 1
ATOM 11116 N N . ASP B 1 557 ? 0.29 40.281 11.133 1 98 557 ASP B N 1
ATOM 11117 C CA . ASP B 1 557 ? -0.712 41.25 11.547 1 98 557 ASP B CA 1
ATOM 11118 C C . ASP B 1 557 ? -0.146 42.219 12.594 1 98 557 ASP B C 1
ATOM 11120 O O . ASP B 1 557 ? -0.277 43.438 12.469 1 98 557 ASP B O 1
ATOM 11124 N N . LEU B 1 558 ? 0.408 41.625 13.586 1 98.56 558 LEU B N 1
ATOM 11125 C CA . LEU B 1 558 ? 0.959 42.438 14.664 1 98.56 558 LEU B CA 1
ATOM 11126 C C . LEU B 1 558 ? 2.016 43.406 14.141 1 98.56 558 LEU B C 1
ATOM 11128 O O . LEU B 1 558 ? 2.029 44.562 14.5 1 98.56 558 LEU B O 1
ATOM 11132 N N . LEU B 1 559 ? 2.943 42.875 13.312 1 98.44 559 LEU B N 1
ATOM 11133 C CA . LEU B 1 559 ? 3.992 43.719 12.758 1 98.44 559 LEU B CA 1
ATOM 11134 C C . LEU B 1 559 ? 3.395 44.875 11.938 1 98.44 559 LEU B C 1
ATOM 11136 O O . LEU B 1 559 ? 3.879 46 11.992 1 98.44 559 LEU B O 1
ATOM 11140 N N . ILE B 1 560 ? 2.373 44.562 11.164 1 97.62 560 ILE B N 1
ATOM 11141 C CA . ILE B 1 560 ? 1.707 45.594 10.359 1 97.62 560 ILE B CA 1
ATOM 11142 C C . ILE B 1 560 ? 1.066 46.625 11.273 1 97.62 560 ILE B C 1
ATOM 11144 O O . ILE B 1 560 ? 1.213 47.844 11.055 1 97.62 560 ILE B O 1
ATOM 11148 N N . TYR B 1 561 ? 0.366 46.219 12.32 1 97.62 561 TYR B N 1
ATOM 11149 C CA . TYR B 1 561 ? -0.255 47.156 13.266 1 97.62 561 TYR B CA 1
ATOM 11150 C C . TYR B 1 561 ? 0.791 48.031 13.922 1 97.62 561 TYR B C 1
ATOM 11152 O O . TYR B 1 561 ? 0.523 49.219 14.219 1 97.62 561 TYR B O 1
ATOM 11160 N N . CYS B 1 562 ? 1.955 47.5 14.109 1 97.81 562 CYS B N 1
ATOM 11161 C CA . CYS B 1 562 ? 3.037 48.25 14.742 1 97.81 562 CYS B CA 1
ATOM 11162 C C . CYS B 1 562 ? 3.867 49 13.703 1 97.81 562 CYS B C 1
ATOM 11164 O O . CYS B 1 562 ? 4.891 49.594 14.039 1 97.81 562 CYS B O 1
ATOM 11166 N N . GLU B 1 563 ? 3.537 48.875 12.453 1 97.06 563 GLU B N 1
ATOM 11167 C CA . GLU B 1 563 ? 4.176 49.562 11.328 1 97.06 563 GLU B CA 1
ATOM 11168 C C . GLU B 1 563 ? 5.652 49.188 11.234 1 97.06 563 GLU B C 1
ATOM 11170 O O . GLU B 1 563 ? 6.512 50.062 11.117 1 97.06 563 GLU B O 1
ATOM 11175 N N . THR B 1 564 ? 5.863 47.969 11.375 1 97.5 564 THR B N 1
ATOM 11176 C CA . THR B 1 564 ? 7.199 47.375 11.273 1 97.5 564 THR B CA 1
ATOM 11177 C C . THR B 1 564 ? 7.258 46.344 10.156 1 97.5 564 THR B C 1
ATOM 11179 O O . THR B 1 564 ? 6.359 45.5 10.031 1 97.5 564 THR B O 1
ATOM 11182 N N . VAL B 1 565 ? 8.336 46.344 9.398 1 97.62 565 VAL B N 1
ATOM 11183 C CA . VAL B 1 565 ? 8.438 45.531 8.203 1 97.62 565 VAL B CA 1
ATOM 11184 C C . VAL B 1 565 ? 8.93 44.125 8.586 1 97.62 565 VAL B C 1
ATOM 11186 O O . VAL B 1 565 ? 9.969 44 9.227 1 97.62 565 VAL B O 1
ATOM 11189 N N . TYR B 1 566 ? 8.188 43.156 8.219 1 97.75 566 TYR B N 1
ATOM 11190 C CA . TYR B 1 566 ? 8.586 41.781 8.406 1 97.75 566 TYR B CA 1
ATOM 11191 C C . TYR B 1 566 ? 9.953 41.5 7.793 1 97.75 566 TYR B C 1
ATOM 11193 O O . TYR B 1 566 ? 10.203 41.875 6.637 1 97.75 566 TYR B O 1
ATOM 11201 N N . GLY B 1 567 ? 10.891 40.906 8.547 1 96.62 567 GLY B N 1
ATOM 11202 C CA . GLY B 1 567 ? 12.188 40.5 8.023 1 96.62 567 GLY B CA 1
ATOM 11203 C C . GLY B 1 567 ? 13.227 41.625 8.109 1 96.62 567 GLY B C 1
ATOM 11204 O O . GLY B 1 567 ? 14.398 41.375 7.801 1 96.62 567 GLY B O 1
ATOM 11205 N N . SER B 1 568 ? 12.828 42.781 8.461 1 97.12 568 SER B N 1
ATOM 11206 C CA . SER B 1 568 ? 13.773 43.875 8.656 1 97.12 568 SER B CA 1
ATOM 11207 C C . SER B 1 568 ? 14.5 43.75 9.992 1 97.12 568 SER B C 1
ATOM 11209 O O . SER B 1 568 ? 14.117 42.938 10.836 1 97.12 568 SER B O 1
ATOM 11211 N N . GLU B 1 569 ? 15.547 44.5 10.133 1 96.81 569 GLU B N 1
ATOM 11212 C CA . GLU B 1 569 ? 16.297 44.5 11.391 1 96.81 569 GLU B CA 1
ATOM 11213 C C . GLU B 1 569 ? 15.406 44.906 12.555 1 96.81 569 GLU B C 1
ATOM 11215 O O . GLU B 1 569 ? 15.406 44.281 13.609 1 96.81 569 GLU B O 1
ATOM 11220 N N . GLU B 1 570 ? 14.688 45.969 12.336 1 97.06 570 GLU B N 1
ATOM 11221 C CA . GLU B 1 570 ? 13.758 46.469 13.359 1 97.06 570 GLU B CA 1
ATOM 11222 C C . GLU B 1 570 ? 12.664 45.438 13.633 1 97.06 570 GLU B C 1
ATOM 11224 O O . GLU B 1 570 ? 12.281 45.219 14.789 1 97.06 570 GLU B O 1
ATOM 11229 N N . GLY B 1 571 ? 12.188 44.906 12.594 1 97.62 571 GLY B N 1
ATOM 11230 C CA . GLY B 1 571 ? 11.188 43.875 12.75 1 97.62 571 GLY B CA 1
ATOM 11231 C C . GLY B 1 571 ? 11.68 42.688 13.547 1 97.62 571 GLY B C 1
ATOM 11232 O O . GLY B 1 571 ? 10.977 42.188 14.414 1 97.62 571 GLY B O 1
ATOM 11233 N N . ASN B 1 572 ? 12.875 42.25 13.289 1 98.19 572 ASN B N 1
ATOM 11234 C CA . ASN B 1 572 ? 13.453 41.094 13.977 1 98.19 572 ASN B CA 1
ATOM 11235 C C . ASN B 1 572 ? 13.734 41.406 15.445 1 98.19 572 ASN B C 1
ATOM 11237 O O . ASN B 1 572 ? 13.656 40.5 16.297 1 98.19 572 ASN B O 1
ATOM 11241 N N . GLN B 1 573 ? 14.047 42.594 15.688 1 98.06 573 GLN B N 1
ATOM 11242 C CA . GLN B 1 573 ? 14.227 43 17.078 1 98.06 573 GLN B CA 1
ATOM 11243 C C . GLN B 1 573 ? 12.906 42.906 17.859 1 98.06 573 GLN B C 1
ATOM 11245 O O . GLN B 1 573 ? 12.883 42.406 18.984 1 98.06 573 GLN B O 1
ATOM 11250 N N . LEU B 1 574 ? 11.883 43.406 17.25 1 98.25 574 LEU B N 1
ATOM 11251 C CA . LEU B 1 574 ? 10.57 43.344 17.875 1 98.25 574 LEU B CA 1
ATOM 11252 C C . LEU B 1 574 ? 10.141 41.875 18.062 1 98.25 574 LEU B C 1
ATOM 11254 O O . LEU B 1 574 ? 9.609 41.5 19.109 1 98.25 574 LEU B O 1
ATOM 11258 N N . VAL B 1 575 ? 10.367 41.125 17.031 1 98.62 575 VAL B N 1
ATOM 11259 C CA . VAL B 1 575 ? 10.039 39.688 17.078 1 98.62 575 VAL B CA 1
ATOM 11260 C C . VAL B 1 575 ? 10.797 39.031 18.219 1 98.62 575 VAL B C 1
ATOM 11262 O O . VAL B 1 575 ? 10.234 38.219 18.953 1 98.62 575 VAL B O 1
ATOM 11265 N N . ASP B 1 576 ? 12.031 39.312 18.344 1 98.5 576 ASP B N 1
ATOM 11266 C CA . ASP B 1 576 ? 12.859 38.781 19.406 1 98.5 576 ASP B CA 1
ATOM 11267 C C . ASP B 1 576 ? 12.25 39.062 20.781 1 98.5 576 ASP B C 1
ATOM 11269 O O . ASP B 1 576 ? 12.18 38.188 21.641 1 98.5 576 ASP B O 1
ATOM 11273 N N . GLU B 1 577 ? 11.789 40.281 20.984 1 98.44 577 GLU B N 1
ATOM 11274 C CA . GLU B 1 577 ? 11.195 40.688 22.25 1 98.44 577 GLU B CA 1
ATOM 11275 C C . GLU B 1 577 ? 9.883 39.969 22.516 1 98.44 577 GLU B C 1
ATOM 11277 O O . GLU B 1 577 ? 9.617 39.562 23.656 1 98.44 577 GLU B O 1
ATOM 11282 N N . ILE B 1 578 ? 9.125 39.875 21.531 1 98.69 578 ILE B N 1
ATOM 11283 C CA . ILE B 1 578 ? 7.836 39.219 21.656 1 98.69 578 ILE B CA 1
ATOM 11284 C C . ILE B 1 578 ? 8.039 37.75 22.094 1 98.69 578 ILE B C 1
ATOM 11286 O O . ILE B 1 578 ? 7.418 37.281 23.047 1 98.69 578 ILE B O 1
ATOM 11290 N N . PHE B 1 579 ? 8.922 37.031 21.422 1 98.75 579 PHE B N 1
ATOM 11291 C CA . PHE B 1 579 ? 9.094 35.625 21.688 1 98.75 579 PHE B CA 1
ATOM 11292 C C . PHE B 1 579 ? 9.836 35.375 23 1 98.75 579 PHE B C 1
ATOM 11294 O O . PHE B 1 579 ? 9.602 34.406 23.703 1 98.75 579 PHE B O 1
ATOM 11301 N N . GLU B 1 580 ? 10.742 36.281 23.344 1 98.56 580 GLU B N 1
ATOM 11302 C CA . GLU B 1 580 ? 11.328 36.219 24.688 1 98.56 580 GLU B CA 1
ATOM 11303 C C . GLU B 1 580 ? 10.242 36.312 25.75 1 98.56 580 GLU B C 1
ATOM 11305 O O . GLU B 1 580 ? 10.258 35.562 26.719 1 98.56 580 GLU B O 1
ATOM 11310 N N . THR B 1 581 ? 9.328 37.281 25.562 1 98.75 581 THR B N 1
ATOM 11311 C CA . THR B 1 581 ? 8.242 37.469 26.516 1 98.75 581 THR B CA 1
ATOM 11312 C C . THR B 1 581 ? 7.379 36.219 26.609 1 98.75 581 THR B C 1
ATOM 11314 O O . THR B 1 581 ? 7.027 35.781 27.703 1 98.75 581 THR B O 1
ATOM 11317 N N . ILE B 1 582 ? 7.043 35.688 25.516 1 98.88 582 ILE B N 1
ATOM 11318 C CA . ILE B 1 582 ? 6.219 34.469 25.484 1 98.88 582 ILE B CA 1
ATOM 11319 C C . ILE B 1 582 ? 6.941 33.344 26.203 1 98.88 582 ILE B C 1
ATOM 11321 O O . ILE B 1 582 ? 6.367 32.656 27.062 1 98.88 582 ILE B O 1
ATOM 11325 N N . ALA B 1 583 ? 8.234 33.125 25.875 1 98.81 583 ALA B N 1
ATOM 11326 C CA . ALA B 1 583 ? 9.008 32 26.406 1 98.81 583 ALA B CA 1
ATOM 11327 C C . ALA B 1 583 ? 9.156 32.125 27.922 1 98.81 583 ALA B C 1
ATOM 11329 O O . ALA B 1 583 ? 8.867 31.172 28.656 1 98.81 583 ALA B O 1
ATOM 11330 N N . VAL B 1 584 ? 9.523 33.25 28.375 1 98.75 584 VAL B N 1
ATOM 11331 C CA . VAL B 1 584 ? 9.789 33.469 29.797 1 98.75 584 VAL B CA 1
ATOM 11332 C C . VAL B 1 584 ? 8.484 33.344 30.594 1 98.75 584 VAL B C 1
ATOM 11334 O O . VAL B 1 584 ? 8.445 32.75 31.656 1 98.75 584 VAL B O 1
ATOM 11337 N N . THR B 1 585 ? 7.43 33.969 30.031 1 98.88 585 THR B N 1
ATOM 11338 C CA . THR B 1 585 ? 6.129 33.875 30.688 1 98.88 585 THR B CA 1
ATOM 11339 C C . THR B 1 585 ? 5.633 32.438 30.766 1 98.88 585 THR B C 1
ATOM 11341 O O . THR B 1 585 ? 5.113 32 31.797 1 98.88 585 THR B O 1
ATOM 11344 N N . ALA B 1 586 ? 5.766 31.703 29.719 1 98.94 586 ALA B N 1
ATOM 11345 C CA . ALA B 1 586 ? 5.309 30.312 29.672 1 98.94 586 ALA B CA 1
ATOM 11346 C C . ALA B 1 586 ? 6.039 29.469 30.703 1 98.94 586 ALA B C 1
ATOM 11348 O O . ALA B 1 586 ? 5.414 28.703 31.453 1 98.94 586 ALA B O 1
ATOM 11349 N N . TYR B 1 587 ? 7.371 29.562 30.75 1 98.88 587 TYR B N 1
ATOM 11350 C CA . TYR B 1 587 ? 8.156 28.75 31.672 1 98.88 587 TYR B CA 1
ATOM 11351 C C . TYR B 1 587 ? 7.887 29.156 33.125 1 98.88 587 TYR B C 1
ATOM 11353 O O . TYR B 1 587 ? 7.797 28.297 34 1 98.88 587 TYR B O 1
ATOM 11361 N N . ARG B 1 588 ? 7.715 30.469 33.406 1 98.81 588 ARG B N 1
ATOM 11362 C CA . ARG B 1 588 ? 7.344 30.906 34.75 1 98.81 588 ARG B CA 1
ATOM 11363 C C . ARG B 1 588 ? 5.98 30.359 35.156 1 98.81 588 ARG B C 1
ATOM 11365 O O . ARG B 1 588 ? 5.781 29.953 36.312 1 98.81 588 ARG B O 1
ATOM 11372 N N . THR B 1 589 ? 5.066 30.438 34.188 1 98.88 589 THR B N 1
ATOM 11373 C CA . THR B 1 589 ? 3.734 29.906 34.469 1 98.88 589 THR B CA 1
ATOM 11374 C C . THR B 1 589 ? 3.795 28.406 34.781 1 98.88 589 THR B C 1
ATOM 11376 O O . THR B 1 589 ? 3.113 27.938 35.688 1 98.88 589 THR B O 1
ATOM 11379 N N . SER B 1 590 ? 4.578 27.656 34.062 1 98.88 590 SER B N 1
ATOM 11380 C CA . SER B 1 590 ? 4.711 26.219 34.25 1 98.88 590 SER B CA 1
ATOM 11381 C C . SER B 1 590 ? 5.32 25.906 35.625 1 98.88 590 SER B C 1
ATOM 11383 O O . SER B 1 590 ? 4.969 24.906 36.25 1 98.88 590 SER B O 1
ATOM 11385 N N . ILE B 1 591 ? 6.266 26.734 36.094 1 98.81 591 ILE B N 1
ATOM 11386 C CA . ILE B 1 591 ? 6.828 26.594 37.438 1 98.81 591 ILE B CA 1
ATOM 11387 C C . ILE B 1 591 ? 5.734 26.812 38.469 1 98.81 591 ILE B C 1
ATOM 11389 O O . ILE B 1 591 ? 5.645 26.062 39.438 1 98.81 591 ILE B O 1
ATOM 11393 N N . GLU B 1 592 ? 4.891 27.859 38.281 1 98.62 592 GLU B N 1
ATOM 11394 C CA . GLU B 1 592 ? 3.781 28.109 39.188 1 98.62 592 GLU B CA 1
ATOM 11395 C C . GLU B 1 592 ? 2.816 26.922 39.219 1 98.62 592 GLU B C 1
ATOM 11397 O O . GLU B 1 592 ? 2.305 26.562 40.281 1 98.62 592 GLU B O 1
ATOM 11402 N N . LEU B 1 593 ? 2.535 26.359 38.094 1 98.56 593 LEU B N 1
ATOM 11403 C CA . LEU B 1 593 ? 1.66 25.203 38 1 98.56 593 LEU B CA 1
ATOM 11404 C C . LEU B 1 593 ? 2.281 24 38.719 1 98.56 593 LEU B C 1
ATOM 11406 O O . LEU B 1 593 ? 1.568 23.188 39.312 1 98.56 593 LEU B O 1
ATOM 11410 N N . ALA B 1 594 ? 3.613 23.906 38.625 1 98.56 594 ALA B N 1
ATOM 11411 C CA . ALA B 1 594 ? 4.297 22.828 39.344 1 98.56 594 ALA B CA 1
ATOM 11412 C C . ALA B 1 594 ? 4.098 22.953 40.844 1 98.56 594 ALA B C 1
ATOM 11414 O O . ALA B 1 594 ? 3.982 21.938 41.562 1 98.56 594 ALA B O 1
ATOM 11415 N N . LYS B 1 595 ? 4.105 24.172 41.344 1 97.94 595 LYS B N 1
ATOM 11416 C CA . LYS B 1 595 ? 3.842 24.406 42.75 1 97.94 595 LYS B CA 1
ATOM 11417 C C . LYS B 1 595 ? 2.443 23.938 43.156 1 97.94 595 LYS B C 1
ATOM 11419 O O . LYS B 1 595 ? 2.236 23.406 44.25 1 97.94 595 LYS B O 1
ATOM 11424 N N . GLU B 1 596 ? 1.574 24.094 42.219 1 97.25 596 GLU B N 1
ATOM 11425 C CA . GLU B 1 596 ? 0.17 23.797 42.5 1 97.25 596 GLU B CA 1
ATOM 11426 C C . GLU B 1 596 ? -0.128 22.312 42.25 1 97.25 596 GLU B C 1
ATOM 11428 O O . GLU B 1 596 ? -0.805 21.672 43.062 1 97.25 596 GLU B O 1
ATOM 11433 N N . LYS B 1 597 ? 0.387 21.734 41.125 1 97 597 LYS B N 1
ATOM 11434 C CA . LYS B 1 597 ? -0.049 20.422 40.656 1 97 597 LYS B CA 1
ATOM 11435 C C . LYS B 1 597 ? 1.104 19.422 40.656 1 97 597 LYS B C 1
ATOM 11437 O O . LYS B 1 597 ? 0.898 18.234 40.438 1 97 597 LYS B O 1
ATOM 11442 N N . GLY B 1 598 ? 2.275 19.875 41 1 97.19 598 GLY B N 1
ATOM 11443 C CA . GLY B 1 598 ? 3.457 19.016 40.938 1 97.19 598 GLY B CA 1
ATOM 11444 C C . GLY B 1 598 ? 4.184 19.094 39.625 1 97.19 598 GLY B C 1
ATOM 11445 O O . GLY B 1 598 ? 3.6 19.484 38.594 1 97.19 598 GLY B O 1
ATOM 11446 N N . SER B 1 599 ? 5.441 18.672 39.625 1 98.12 599 SER B N 1
ATOM 11447 C CA . SER B 1 599 ? 6.246 18.578 38.406 1 98.12 599 SER B CA 1
ATOM 11448 C C . SER B 1 599 ? 5.793 17.422 37.531 1 98.12 599 SER B C 1
ATOM 11450 O O . SER B 1 599 ? 5.117 16.5 38 1 98.12 599 SER B O 1
ATOM 11452 N N . PHE B 1 600 ? 6.141 17.531 36.25 1 98.5 600 PHE B N 1
ATOM 11453 C CA . PHE B 1 600 ? 5.855 16.359 35.406 1 98.5 600 PHE B CA 1
ATOM 11454 C C . PHE B 1 600 ? 6.602 15.141 35.938 1 98.5 600 PHE B C 1
ATOM 11456 O O . PHE B 1 600 ? 7.719 15.25 36.438 1 98.5 600 PHE B O 1
ATOM 11463 N N . PRO B 1 601 ? 6.094 13.945 35.781 1 98.38 601 PRO B N 1
ATOM 11464 C CA . PRO B 1 601 ? 6.551 12.727 36.438 1 98.38 601 PRO B CA 1
ATOM 11465 C C . PRO B 1 601 ? 7.977 12.336 36.062 1 98.38 601 PRO B C 1
ATOM 11467 O O . PRO B 1 601 ? 8.75 11.883 36.906 1 98.38 601 PRO B O 1
ATOM 11470 N N . PHE B 1 602 ? 8.445 12.508 34.875 1 98.44 602 PHE B N 1
ATOM 11471 C CA . PHE B 1 602 ? 9.773 12.094 34.438 1 98.44 602 PHE B CA 1
ATOM 11472 C C . PHE B 1 602 ? 10.852 12.938 35.125 1 98.44 602 PHE B C 1
ATOM 11474 O O . PHE B 1 602 ? 12.031 12.594 35.062 1 98.44 602 PHE B O 1
ATOM 11481 N N . LEU B 1 603 ? 10.43 14.094 35.719 1 98.31 603 LEU B N 1
ATOM 11482 C CA . LEU B 1 603 ? 11.383 14.945 36.406 1 98.31 603 LEU B CA 1
ATOM 11483 C C . LEU B 1 603 ? 11.398 14.633 37.906 1 98.31 603 LEU B C 1
ATOM 11485 O O . LEU B 1 603 ? 11.969 15.391 38.688 1 98.31 603 LEU B O 1
ATOM 11489 N N . VAL B 1 604 ? 10.734 13.602 38.312 1 98 604 VAL B N 1
ATOM 11490 C CA . VAL B 1 604 ? 10.664 13.172 39.719 1 98 604 VAL B CA 1
ATOM 11491 C C . VAL B 1 604 ? 11.344 11.812 39.875 1 98 604 VAL B C 1
ATOM 11493 O O . VAL B 1 604 ? 10.93 10.836 39.25 1 98 604 VAL B O 1
ATOM 11496 N N . GLY B 1 605 ? 12.352 11.844 40.656 1 96.44 605 GLY B N 1
ATOM 11497 C CA . GLY B 1 605 ? 13.078 10.609 40.875 1 96.44 605 GLY B CA 1
ATOM 11498 C C . GLY B 1 605 ? 12.492 9.773 42 1 96.44 605 GLY B C 1
ATOM 11499 O O . GLY B 1 605 ? 11.445 10.117 42.562 1 96.44 605 GLY B O 1
ATOM 11500 N N . ALA B 1 606 ? 13.188 8.727 42.312 1 95.31 606 ALA B N 1
ATOM 11501 C CA . ALA B 1 606 ? 12.75 7.801 43.344 1 95.31 606 ALA B CA 1
ATOM 11502 C C . ALA B 1 606 ? 12.828 8.445 44.75 1 95.31 606 ALA B C 1
ATOM 11504 O O . ALA B 1 606 ? 12.062 8.094 45.625 1 95.31 606 ALA B O 1
ATOM 11505 N N . ASP B 1 607 ? 13.781 9.367 44.906 1 95.94 607 ASP B N 1
ATOM 11506 C CA . ASP B 1 607 ? 13.93 10.102 46.156 1 95.94 607 ASP B CA 1
ATOM 11507 C C . ASP B 1 607 ? 14.281 11.562 45.906 1 95.94 607 ASP B C 1
ATOM 11509 O O . ASP B 1 607 ? 14.352 11.992 44.75 1 95.94 607 ASP B O 1
ATOM 11513 N N . GLU B 1 608 ? 14.422 12.25 46.875 1 95.5 608 GLU B N 1
ATOM 11514 C CA . GLU B 1 608 ? 14.641 13.688 46.781 1 95.5 608 GLU B CA 1
ATOM 11515 C C . GLU B 1 608 ? 15.977 13.992 46.094 1 95.5 608 GLU B C 1
ATOM 11517 O O . GLU B 1 608 ? 16.109 14.992 45.406 1 95.5 608 GLU B O 1
ATOM 11522 N N . ASN B 1 609 ? 16.953 13.18 46.438 1 96.44 609 ASN B N 1
ATOM 11523 C CA . ASN B 1 609 ? 18.266 13.383 45.844 1 96.44 609 ASN B CA 1
ATOM 11524 C C . ASN B 1 609 ? 18.234 13.195 44.312 1 96.44 609 ASN B C 1
ATOM 11526 O O . ASN B 1 609 ? 18.812 13.984 43.562 1 96.44 609 ASN B O 1
ATOM 11530 N N . GLU B 1 610 ? 17.609 12.188 43.906 1 96.75 610 GLU B N 1
ATOM 11531 C CA . GLU B 1 610 ? 17.484 11.922 42.5 1 96.75 610 GLU B CA 1
ATOM 11532 C C . GLU B 1 610 ? 16.656 12.992 41.781 1 96.75 610 GLU B C 1
ATOM 11534 O O . GLU B 1 610 ? 16.938 13.367 40.656 1 96.75 610 GLU B O 1
ATOM 11539 N N . THR B 1 611 ? 15.617 13.453 42.438 1 97.81 611 THR B N 1
ATOM 11540 C CA . THR B 1 611 ? 14.789 14.523 41.906 1 97.81 611 THR B CA 1
ATOM 11541 C C . THR B 1 611 ? 15.609 15.789 41.688 1 97.81 611 THR B C 1
ATOM 11543 O O . THR B 1 611 ? 15.508 16.422 40.625 1 97.81 611 THR B O 1
ATOM 11546 N N . MET B 1 612 ? 16.469 16.078 42.594 1 97.44 612 MET B N 1
ATOM 11547 C CA . MET B 1 612 ? 17.297 17.281 42.5 1 97.44 612 MET B CA 1
ATOM 11548 C C . MET B 1 612 ? 18.312 17.141 41.344 1 97.44 612 MET B C 1
ATOM 11550 O O . MET B 1 612 ? 18.594 18.109 40.656 1 97.44 612 MET B O 1
ATOM 11554 N N . LYS B 1 613 ? 18.797 15.984 41.219 1 97.5 613 LYS B N 1
ATOM 11555 C CA . LYS B 1 613 ? 19.719 15.734 40.125 1 97.5 613 LYS B CA 1
ATOM 11556 C C . LYS B 1 613 ? 19.016 15.906 38.781 1 97.5 613 LYS B C 1
ATOM 11558 O O . LYS B 1 613 ? 19.594 16.484 37.844 1 97.5 613 LYS B O 1
ATOM 11563 N N . LEU B 1 614 ? 17.844 15.391 38.688 1 98.19 614 LEU B N 1
ATOM 11564 C CA . LEU B 1 614 ? 17.062 15.523 37.469 1 98.19 614 LEU B CA 1
ATOM 11565 C C . LEU B 1 614 ? 16.781 16.984 37.156 1 98.19 614 LEU B C 1
ATOM 11567 O O . LEU B 1 614 ? 16.922 17.422 36 1 98.19 614 LEU B O 1
ATOM 11571 N N . ARG B 1 615 ? 16.359 17.766 38.094 1 98.44 615 ARG B N 1
ATOM 11572 C CA . ARG B 1 615 ? 16.062 19.188 37.938 1 98.44 615 ARG B CA 1
ATOM 11573 C C . ARG B 1 615 ? 17.312 19.953 37.5 1 98.44 615 ARG B C 1
ATOM 11575 O O . ARG B 1 615 ? 17.234 20.875 36.688 1 98.44 615 ARG B O 1
ATOM 11582 N N . SER B 1 616 ? 18.453 19.547 38.062 1 98.06 616 SER B N 1
ATOM 11583 C CA . SER B 1 616 ? 19.719 20.172 37.688 1 98.06 616 SER B CA 1
ATOM 11584 C C . SER B 1 616 ? 20.062 19.859 36.25 1 98.06 616 SER B C 1
ATOM 11586 O O . SER B 1 616 ? 20.453 20.75 35.469 1 98.06 616 SER B O 1
ATOM 11588 N N . ARG B 1 617 ? 19.938 18.641 35.906 1 98.12 617 ARG B N 1
ATOM 11589 C CA . ARG B 1 617 ? 20.188 18.25 34.531 1 98.12 617 ARG B CA 1
ATOM 11590 C C . ARG B 1 617 ? 19.266 19 33.562 1 98.12 617 ARG B C 1
ATOM 11592 O O . ARG B 1 617 ? 19.672 19.375 32.469 1 98.12 617 ARG B O 1
ATOM 11599 N N . PHE B 1 618 ? 18.047 19.188 34 1 98.56 618 PHE B N 1
ATOM 11600 C CA . PHE B 1 618 ? 17.062 19.891 33.188 1 98.56 618 PHE B CA 1
ATOM 11601 C C . PHE B 1 618 ? 17.5 21.328 32.938 1 98.56 618 PHE B C 1
ATOM 11603 O O . PHE B 1 618 ? 17.438 21.797 31.797 1 98.56 618 PHE B O 1
ATOM 11610 N N . THR B 1 619 ? 17.984 22.031 33.875 1 98.31 619 THR B N 1
ATOM 11611 C CA . THR B 1 619 ? 18.375 23.438 33.75 1 98.31 619 THR B CA 1
ATOM 11612 C C . THR B 1 619 ? 19.688 23.562 32.969 1 98.31 619 THR B C 1
ATOM 11614 O O . THR B 1 619 ? 20.031 24.656 32.531 1 98.31 619 THR B O 1
ATOM 11617 N N . GLU B 1 620 ? 20.359 22.422 32.719 1 97.56 620 GLU B N 1
ATOM 11618 C CA . GLU B 1 620 ? 21.656 22.422 32.031 1 97.56 620 GLU B CA 1
ATOM 11619 C C . GLU B 1 620 ? 21.516 22 30.578 1 97.56 620 GLU B C 1
ATOM 11621 O O . GLU B 1 620 ? 22.5 21.922 29.844 1 97.56 620 GLU B O 1
ATOM 11626 N N . THR B 1 621 ? 20.344 21.75 30.203 1 97.56 621 THR B N 1
ATOM 11627 C CA . THR B 1 621 ? 20.141 21.422 28.797 1 97.56 621 THR B CA 1
ATOM 11628 C C . THR B 1 621 ? 20.453 22.625 27.891 1 97.56 621 THR B C 1
ATOM 11630 O O . THR B 1 621 ? 20.562 23.75 28.375 1 97.56 621 THR B O 1
ATOM 11633 N N . GLY B 1 622 ? 20.625 22.312 26.594 1 97.12 622 GLY B N 1
ATOM 11634 C CA . GLY B 1 622 ? 21.016 23.359 25.656 1 97.12 622 GLY B CA 1
ATOM 11635 C C . GLY B 1 622 ? 20.062 24.531 25.625 1 97.12 622 GLY B C 1
ATOM 11636 O O . GLY B 1 622 ? 20.484 25.688 25.641 1 97.12 622 GLY B O 1
ATOM 11637 N N . TYR B 1 623 ? 18.797 24.312 25.641 1 98.12 623 TYR B N 1
ATOM 11638 C CA . TYR B 1 623 ? 17.797 25.375 25.578 1 98.12 623 TYR B CA 1
ATOM 11639 C C . TYR B 1 623 ? 17.703 26.109 26.906 1 98.12 623 TYR B C 1
ATOM 11641 O O . TYR B 1 623 ? 17.703 27.344 26.938 1 98.12 623 TYR B O 1
ATOM 11649 N N . MET B 1 624 ? 17.688 25.406 28.031 1 98.12 624 MET B N 1
ATOM 11650 C CA . MET B 1 624 ? 17.406 25.984 29.344 1 98.12 624 MET B CA 1
ATOM 11651 C C . MET B 1 624 ? 18.547 26.875 29.797 1 98.12 624 MET B C 1
ATOM 11653 O O . MET B 1 624 ? 18.328 27.859 30.516 1 98.12 624 MET B O 1
ATOM 11657 N N . LYS B 1 625 ? 19.688 26.578 29.328 1 96.38 625 LYS B N 1
ATOM 11658 C CA . LYS B 1 625 ? 20.844 27.375 29.734 1 96.38 625 LYS B CA 1
ATOM 11659 C C . LYS B 1 625 ? 20.688 28.828 29.344 1 96.38 625 LYS B C 1
ATOM 11661 O O . LYS B 1 625 ? 21.297 29.719 29.953 1 96.38 625 LYS B O 1
ATOM 11666 N N . LYS B 1 626 ? 19.859 29.047 28.422 1 95 626 LYS B N 1
ATOM 11667 C CA . LYS B 1 626 ? 19.688 30.406 27.906 1 95 626 LYS B CA 1
ATOM 11668 C C . LYS B 1 626 ? 18.578 31.141 28.641 1 95 626 LYS B C 1
ATOM 11670 O O . LYS B 1 626 ? 18.406 32.344 28.469 1 95 626 LYS B O 1
ATOM 11675 N N . MET B 1 627 ? 17.859 30.547 29.469 1 97.94 627 MET B N 1
ATOM 11676 C CA . MET B 1 627 ? 16.734 31.141 30.188 1 97.94 627 MET B CA 1
ATOM 11677 C C . MET B 1 627 ? 17.234 32 31.344 1 97.94 627 MET B C 1
ATOM 11679 O O . MET B 1 627 ? 18.328 31.812 31.859 1 97.94 627 MET B O 1
ATOM 11683 N N . PRO B 1 628 ? 16.391 32.938 31.781 1 97.94 628 PRO B N 1
ATOM 11684 C CA . PRO B 1 628 ? 16.781 33.812 32.906 1 97.94 628 PRO B CA 1
ATOM 11685 C C . PRO B 1 628 ? 17.047 33.031 34.188 1 97.94 628 PRO B C 1
ATOM 11687 O O . PRO B 1 628 ? 16.438 31.984 34.406 1 97.94 628 PRO B O 1
ATOM 11690 N N . ASP B 1 629 ? 17.812 33.625 35.031 1 97.75 629 ASP B N 1
ATOM 11691 C CA . ASP B 1 629 ? 18.25 32.969 36.281 1 97.75 629 ASP B CA 1
ATOM 11692 C C . ASP B 1 629 ? 17.062 32.625 37.156 1 97.75 629 ASP B C 1
ATOM 11694 O O . ASP B 1 629 ? 17.062 31.594 37.844 1 97.75 629 ASP B O 1
ATOM 11698 N N . ASP B 1 630 ? 16.188 33.469 37.188 1 97.94 630 ASP B N 1
ATOM 11699 C CA . ASP B 1 630 ? 15.047 33.219 38.062 1 97.94 630 ASP B CA 1
ATOM 11700 C C . ASP B 1 630 ? 14.266 31.984 37.625 1 97.94 630 ASP B C 1
ATOM 11702 O O . ASP B 1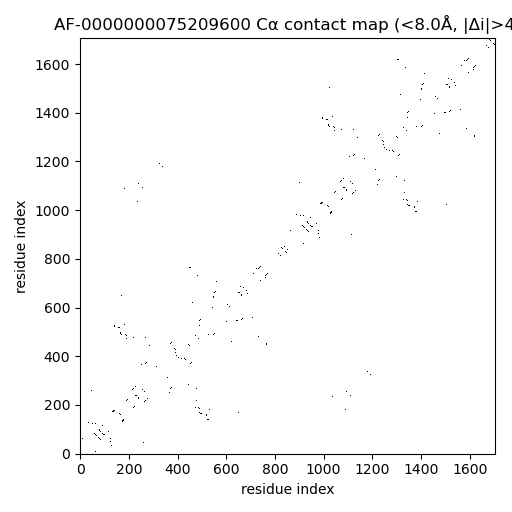 630 ? 13.703 31.266 38.438 1 97.94 630 ASP B O 1
ATOM 11706 N N . VAL B 1 631 ? 14.203 31.75 36.312 1 98.56 631 VAL B N 1
ATOM 11707 C CA . VAL B 1 631 ? 13.547 30.562 35.812 1 98.56 631 VAL B CA 1
ATOM 11708 C C . VAL B 1 631 ? 14.344 29.312 36.188 1 98.56 631 VAL B C 1
ATOM 11710 O O . VAL B 1 631 ? 13.773 28.344 36.656 1 98.56 631 VAL B O 1
ATOM 11713 N N . LEU B 1 632 ? 15.656 29.359 36.031 1 98.56 632 LEU B N 1
ATOM 11714 C CA . LEU B 1 632 ? 16.516 28.219 36.375 1 98.56 632 LEU B CA 1
ATOM 11715 C C . LEU B 1 632 ? 16.422 27.875 37.844 1 98.56 632 LEU B C 1
ATOM 11717 O O . LEU B 1 632 ? 16.266 26.719 38.219 1 98.56 632 LEU B O 1
ATOM 11721 N N . GLU B 1 633 ? 16.453 28.891 38.656 1 98.25 633 GLU B N 1
ATOM 11722 C CA . GLU B 1 633 ? 16.375 28.688 40.125 1 98.25 633 GLU B CA 1
ATOM 11723 C C . GLU B 1 633 ? 14.992 28.188 40.531 1 98.25 633 GLU B C 1
ATOM 11725 O O . GLU B 1 633 ? 14.867 27.375 41.438 1 98.25 633 GLU B O 1
ATOM 11730 N N . GLY B 1 634 ? 14 28.734 39.906 1 98.44 634 GLY B N 1
ATOM 11731 C CA . GLY B 1 634 ? 12.648 28.266 40.188 1 98.44 634 GLY B CA 1
ATOM 11732 C C . GLY B 1 634 ? 12.461 26.797 39.906 1 98.44 634 GLY B C 1
ATOM 11733 O O . GLY B 1 634 ? 11.805 26.078 40.656 1 98.44 634 GLY B O 1
ATOM 11734 N N . ILE B 1 635 ? 13.039 26.328 38.844 1 98.69 635 ILE B N 1
ATOM 11735 C CA . ILE B 1 635 ? 12.922 24.922 38.469 1 98.69 635 ILE B CA 1
ATOM 11736 C C . ILE B 1 635 ? 13.672 24.047 39.469 1 98.69 635 ILE B C 1
ATOM 11738 O O . ILE B 1 635 ? 13.195 22.969 39.844 1 98.69 635 ILE B O 1
ATOM 11742 N N . LYS B 1 636 ? 14.82 24.484 39.844 1 97.75 636 LYS B N 1
ATOM 11743 C CA . LYS B 1 636 ? 15.594 23.719 40.844 1 97.75 636 LYS B CA 1
ATOM 11744 C C . LYS B 1 636 ? 14.844 23.609 42.156 1 97.75 636 LYS B C 1
ATOM 11746 O O . LYS B 1 636 ? 14.867 22.562 42.812 1 97.75 636 LYS B O 1
ATOM 11751 N N . GLU B 1 637 ? 14.133 24.625 42.469 1 97.56 637 GLU B N 1
ATOM 11752 C CA . GLU B 1 637 ? 13.469 24.672 43.781 1 97.56 637 GLU B CA 1
ATOM 11753 C C . GLU B 1 637 ? 12.109 23.984 43.719 1 97.56 637 GLU B C 1
ATOM 11755 O O . GLU B 1 637 ? 11.766 23.203 44.625 1 97.56 637 GLU B O 1
ATOM 11760 N N . TYR B 1 638 ? 11.328 24.281 42.719 1 97.81 638 TYR B N 1
ATOM 11761 C CA . TYR B 1 638 ? 9.922 23.891 42.75 1 97.81 638 TYR B CA 1
ATOM 11762 C C . TYR B 1 638 ? 9.602 22.859 41.688 1 97.81 638 TYR B C 1
ATOM 11764 O O . TYR B 1 638 ? 8.531 22.25 41.688 1 97.81 638 TYR B O 1
ATOM 11772 N N . GLY B 1 639 ? 10.562 22.656 40.812 1 98.25 639 GLY B N 1
ATOM 11773 C CA . GLY B 1 639 ? 10.25 21.859 39.625 1 98.25 639 GLY B CA 1
ATOM 11774 C C . GLY B 1 639 ? 9.516 22.641 38.562 1 98.25 639 GLY B C 1
ATOM 11775 O O . GLY B 1 639 ? 9.406 23.859 38.625 1 98.25 639 GLY B O 1
ATOM 11776 N N . ILE B 1 640 ? 9.023 21.922 37.625 1 98.75 640 ILE B N 1
ATOM 11777 C CA . ILE B 1 640 ? 8.273 22.5 36.531 1 98.75 640 ILE B CA 1
ATOM 11778 C C . ILE B 1 640 ? 7.219 21.5 36.031 1 98.75 640 ILE B C 1
ATOM 11780 O O . ILE B 1 640 ? 7.418 20.281 36.125 1 98.75 640 ILE B O 1
ATOM 11784 N N . ARG B 1 641 ? 6.09 21.969 35.562 1 98.81 641 ARG B N 1
ATOM 11785 C CA . ARG B 1 641 ? 4.926 21.141 35.25 1 98.81 641 ARG B CA 1
ATOM 11786 C C . ARG B 1 641 ? 5.074 20.469 33.906 1 98.81 641 ARG B C 1
ATOM 11788 O O . ARG B 1 641 ? 4.582 19.344 33.688 1 98.81 641 ARG B O 1
ATOM 11795 N N . ASN B 1 642 ? 5.742 21.094 32.906 1 98.75 642 ASN B N 1
ATOM 11796 C CA . ASN B 1 642 ? 5.82 20.641 31.531 1 98.75 642 ASN B CA 1
ATOM 11797 C C . ASN B 1 642 ? 7.262 20.547 31.047 1 98.75 642 ASN B C 1
ATOM 11799 O O . ASN B 1 642 ? 8.07 21.438 31.344 1 98.75 642 ASN B O 1
ATOM 11803 N N . SER B 1 643 ? 7.605 19.562 30.281 1 98.5 643 SER B N 1
ATOM 11804 C CA . SER B 1 643 ? 8.977 19.359 29.812 1 98.5 643 SER B CA 1
ATOM 11805 C C . SER B 1 643 ? 9.328 20.359 28.703 1 98.5 643 SER B C 1
ATOM 11807 O O . SER B 1 643 ? 10.477 20.781 28.578 1 98.5 643 SER B O 1
ATOM 11809 N N . HIS B 1 644 ? 8.461 20.562 27.859 1 98.56 644 HIS B N 1
ATOM 11810 C CA . HIS B 1 644 ? 8.555 21.5 26.75 1 98.56 644 HIS B CA 1
ATOM 11811 C C . HIS B 1 644 ? 7.305 22.391 26.688 1 98.56 644 HIS B C 1
ATOM 11813 O O . HIS B 1 644 ? 6.215 21.953 27.062 1 98.56 644 HIS B O 1
ATOM 11819 N N . LEU B 1 645 ? 7.465 23.625 26.109 1 98.69 645 LEU B N 1
ATOM 11820 C CA . LEU B 1 645 ? 6.324 24.531 26.203 1 98.69 645 LEU B CA 1
ATOM 11821 C C . LEU B 1 645 ? 6.074 25.234 24.859 1 98.69 645 LEU B C 1
ATOM 11823 O O . LEU B 1 645 ? 4.98 25.75 24.625 1 98.69 645 LEU B O 1
ATOM 11827 N N . LEU B 1 646 ? 7.074 25.312 24 1 98.56 646 LEU B N 1
ATOM 11828 C CA . LEU B 1 646 ? 6.938 26.25 22.906 1 98.56 646 LEU B CA 1
ATOM 11829 C C . LEU B 1 646 ? 7.188 25.578 21.562 1 98.56 646 LEU B C 1
ATOM 11831 O O . LEU B 1 646 ? 8.141 24.797 21.422 1 98.56 646 LEU B O 1
ATOM 11835 N N . THR B 1 647 ? 6.383 25.859 20.609 1 97.88 647 THR B N 1
ATOM 11836 C CA . THR B 1 647 ? 6.473 25.438 19.219 1 97.88 647 THR B CA 1
ATOM 11837 C C . THR B 1 647 ? 5.684 26.391 18.312 1 97.88 647 THR B C 1
ATOM 11839 O O . THR B 1 647 ? 4.695 26.984 18.75 1 97.88 647 THR B O 1
ATOM 11842 N N . VAL B 1 648 ? 6.117 26.609 17.109 1 97.56 648 VAL B N 1
ATOM 11843 C CA . VAL B 1 648 ? 5.297 27.391 16.188 1 97.56 648 VAL B CA 1
ATOM 11844 C C . VAL B 1 648 ? 4.801 26.5 15.055 1 97.56 648 VAL B C 1
ATOM 11846 O O . VAL B 1 648 ? 5.559 26.156 14.141 1 97.56 648 VAL B O 1
ATOM 11849 N N . ALA B 1 649 ? 3.553 26.172 15.125 1 95.69 649 ALA B N 1
ATOM 11850 C CA . ALA B 1 649 ? 2.902 25.391 14.07 1 95.69 649 ALA B CA 1
ATOM 11851 C C . ALA B 1 649 ? 2.357 26.297 12.977 1 95.69 649 ALA B C 1
ATOM 11853 O O . ALA B 1 649 ? 2.217 27.5 13.172 1 95.69 649 ALA B O 1
ATOM 11854 N N . PRO B 1 650 ? 2.07 25.859 11.742 1 90.06 650 PRO B N 1
ATOM 11855 C CA . PRO B 1 650 ? 1.573 26.688 10.656 1 90.06 650 PRO B CA 1
ATOM 11856 C C . PRO B 1 650 ? 0.169 27.234 10.922 1 90.06 650 PRO B C 1
ATOM 11858 O O . PRO B 1 650 ? -0.186 28.312 10.422 1 90.06 650 PRO B O 1
ATOM 11861 N N . THR B 1 651 ? -0.661 26.609 11.586 1 91.81 651 THR B N 1
ATOM 11862 C CA . THR B 1 651 ? -2.027 26.984 11.938 1 91.81 651 THR B CA 1
ATOM 11863 C C . THR B 1 651 ? -2.852 27.25 10.68 1 91.81 651 THR B C 1
ATOM 11865 O O . THR B 1 651 ? -3.613 28.219 10.625 1 91.81 651 THR B O 1
ATOM 11868 N N . GLY B 1 652 ? -2.734 26.531 9.602 1 85.38 652 GLY B N 1
ATOM 11869 C CA . GLY B 1 652 ? -3.395 26.75 8.32 1 85.38 652 GLY B CA 1
ATOM 11870 C C . GLY B 1 652 ? -4.902 26.891 8.445 1 85.38 652 GLY B C 1
ATOM 11871 O O . GLY B 1 652 ? -5.469 27.922 8.094 1 85.38 652 GLY B O 1
ATOM 11872 N N . SER B 1 653 ? -5.551 25.953 9.055 1 85.94 653 SER B N 1
ATOM 11873 C CA . SER B 1 653 ? -7.004 25.938 9.148 1 85.94 653 SER B CA 1
ATOM 11874 C C . SER B 1 653 ? -7.492 26.922 10.211 1 85.94 653 SER B C 1
ATOM 11876 O O . SER B 1 653 ? -8.43 27.688 9.969 1 85.94 653 SER B O 1
ATOM 11878 N N . THR B 1 654 ? -6.879 26.953 11.297 1 92.38 654 THR B N 1
ATOM 11879 C CA . THR B 1 654 ? -7.328 27.828 12.375 1 92.38 654 THR B CA 1
ATOM 11880 C C . THR B 1 654 ? -7.031 29.281 12.055 1 92.38 654 THR B C 1
ATOM 11882 O O . THR B 1 654 ? -7.828 30.172 12.375 1 92.38 654 THR B O 1
ATOM 11885 N N . GLY B 1 655 ? -5.859 29.531 11.469 1 91.5 655 GLY B N 1
ATOM 11886 C CA . GLY B 1 655 ? -5.559 30.906 11.055 1 91.5 655 GLY B CA 1
ATOM 11887 C C . GLY B 1 655 ? -6.543 31.438 10.039 1 91.5 655 GLY B C 1
ATOM 11888 O O . GLY B 1 655 ? -6.922 32.625 10.094 1 91.5 655 GLY B O 1
ATOM 11889 N N . THR B 1 656 ? -6.934 30.578 9.164 1 85.56 656 THR B N 1
ATOM 11890 C CA . THR B 1 656 ? -7.926 30.953 8.164 1 85.56 656 THR B CA 1
ATOM 11891 C C . THR B 1 656 ? -9.281 31.219 8.812 1 85.56 656 THR B C 1
ATOM 11893 O O . THR B 1 656 ? -9.961 32.188 8.477 1 85.56 656 THR B O 1
ATOM 11896 N N . MET B 1 657 ? -9.641 30.438 9.719 1 89.25 657 MET B N 1
ATOM 11897 C CA . MET B 1 657 ? -10.898 30.641 10.438 1 89.25 657 MET B CA 1
ATOM 11898 C C . MET B 1 657 ? -10.898 31.984 11.164 1 89.25 657 MET B C 1
ATOM 11900 O O . MET B 1 657 ? -11.875 32.75 11.086 1 89.25 657 MET B O 1
ATOM 11904 N N . VAL B 1 658 ? -9.781 32.312 11.797 1 93.75 658 VAL B N 1
ATOM 11905 C CA . VAL B 1 658 ? -9.68 33.531 12.609 1 93.75 658 VAL B CA 1
ATOM 11906 C C . VAL B 1 658 ? -9.531 34.75 11.703 1 93.75 658 VAL B C 1
ATOM 11908 O O . VAL B 1 658 ? -9.953 35.844 12.055 1 93.75 658 VAL B O 1
ATOM 11911 N N . GLY B 1 659 ? -8.938 34.531 10.516 1 89.88 659 GLY B N 1
ATOM 11912 C CA . GLY B 1 659 ? -8.766 35.594 9.562 1 89.88 659 GLY B CA 1
ATOM 11913 C C . GLY B 1 659 ? -7.48 36.375 9.766 1 89.88 659 GLY B C 1
ATOM 11914 O O . GLY B 1 659 ? -7.457 37.594 9.625 1 89.88 659 GLY B O 1
ATOM 11915 N N . VAL B 1 660 ? -6.453 35.75 10.18 1 93.75 660 VAL B N 1
ATOM 11916 C CA . VAL B 1 660 ? -5.145 36.406 10.352 1 93.75 660 VAL B CA 1
ATOM 11917 C C . VAL B 1 660 ? -4.09 35.594 9.586 1 93.75 660 VAL B C 1
ATOM 11919 O O . VAL B 1 660 ? -4.375 34.531 9.047 1 93.75 660 VAL B O 1
ATOM 11922 N N . SER B 1 661 ? -2.854 36.25 9.531 1 93.69 661 SER B N 1
ATOM 11923 C CA . SER B 1 661 ? -1.754 35.5 8.922 1 93.69 661 SER B CA 1
ATOM 11924 C C . SER B 1 661 ? -1.479 34.219 9.688 1 93.69 661 SER B C 1
ATOM 11926 O O . SER B 1 661 ? -1.62 34.156 10.914 1 93.69 661 SER B O 1
ATOM 11928 N N . THR B 1 662 ? -1.092 33.188 9.023 1 92.5 662 THR B N 1
ATOM 11929 C CA . THR B 1 662 ? -0.964 31.859 9.625 1 92.5 662 THR B CA 1
ATOM 11930 C C . THR B 1 662 ? 0.415 31.688 10.258 1 92.5 662 THR B C 1
ATOM 11932 O O . THR B 1 662 ? 1.425 32.094 9.68 1 92.5 662 THR B O 1
ATOM 11935 N N . GLY B 1 663 ? 0.455 31.125 11.438 1 94.88 663 GLY B N 1
ATOM 11936 C CA . GLY B 1 663 ? 1.716 30.922 12.133 1 94.88 663 GLY B CA 1
ATOM 11937 C C . GLY B 1 663 ? 2.588 32.156 12.156 1 94.88 663 GLY B C 1
ATOM 11938 O O . GLY B 1 663 ? 2.131 33.25 12.539 1 94.88 663 GLY B O 1
ATOM 11939 N N . LEU B 1 664 ? 3.803 31.938 11.789 1 97 664 LEU B N 1
ATOM 11940 C CA . LEU B 1 664 ? 4.746 33.062 11.742 1 97 664 LEU B CA 1
ATOM 11941 C C . LEU B 1 664 ? 4.918 33.562 10.312 1 97 664 LEU B C 1
ATOM 11943 O O . LEU B 1 664 ? 5.809 34.375 10.039 1 97 664 LEU B O 1
ATOM 11947 N N . GLU B 1 665 ? 4.066 33.094 9.422 1 94.88 665 GLU B N 1
ATOM 11948 C CA . GLU B 1 665 ? 4.238 33.406 8.008 1 94.88 665 GLU B CA 1
ATOM 11949 C C . GLU B 1 665 ? 3.752 34.812 7.676 1 94.88 665 GLU B C 1
ATOM 11951 O O . GLU B 1 665 ? 2.762 35.281 8.242 1 94.88 665 GLU B O 1
ATOM 11956 N N . PRO B 1 666 ? 4.457 35.5 6.754 1 94.62 666 PRO B N 1
ATOM 11957 C CA . PRO B 1 666 ? 3.859 36.688 6.172 1 94.62 666 PRO B CA 1
ATOM 11958 C C . PRO B 1 666 ? 2.693 36.375 5.238 1 94.62 666 PRO B C 1
ATOM 11960 O O . PRO B 1 666 ? 2.572 35.25 4.75 1 94.62 666 PRO B O 1
ATOM 11963 N N . TYR B 1 667 ? 1.846 37.406 5.062 1 90 667 TYR B N 1
ATOM 11964 C CA . TYR B 1 667 ? 0.776 37.219 4.086 1 90 667 TYR B CA 1
ATOM 11965 C C . TYR B 1 667 ? 1.342 36.906 2.707 1 90 667 TYR B C 1
ATOM 11967 O O . TYR B 1 667 ? 2.334 37.5 2.279 1 90 667 TYR B O 1
ATOM 11975 N N . PHE B 1 668 ? 0.72 35.938 2.123 1 82.88 668 PHE B N 1
ATOM 11976 C CA . PHE B 1 668 ? 1.137 35.656 0.76 1 82.88 668 PHE B CA 1
ATOM 11977 C C . PHE B 1 668 ? 0.725 36.75 -0.196 1 82.88 668 PHE B C 1
ATOM 11979 O O . PHE B 1 668 ? 1.477 37.094 -1.106 1 82.88 668 PHE B O 1
ATOM 11986 N N . SER B 1 669 ? -0.508 37.188 -0.039 1 81.44 669 SER B N 1
ATOM 11987 C CA . SER B 1 669 ? -1.067 38.281 -0.808 1 81.44 669 SER B CA 1
ATOM 11988 C C . SER B 1 669 ? -2.053 39.094 0.027 1 81.44 669 SER B C 1
ATOM 11990 O O . SER B 1 669 ? -2.646 38.562 0.974 1 81.44 669 SER B O 1
ATOM 11992 N N . PHE B 1 670 ? -2.166 40.281 -0.335 1 86.62 670 PHE B N 1
ATOM 11993 C CA . PHE B 1 670 ? -3.096 41.156 0.374 1 86.62 670 PHE B CA 1
ATOM 11994 C C . PHE B 1 670 ? -4.371 41.344 -0.432 1 86.62 670 PHE B C 1
ATOM 11996 O O . PHE B 1 670 ? -5.293 42.031 0.015 1 86.62 670 PHE B O 1
ATOM 12003 N N . SER B 1 671 ? -4.355 40.75 -1.594 1 76.44 671 SER B N 1
ATOM 12004 C CA . SER B 1 671 ? -5.535 40.781 -2.451 1 76.44 671 SER B CA 1
ATOM 12005 C C . SER B 1 671 ? -5.879 39.375 -2.973 1 76.44 671 SER B C 1
ATOM 12007 O O . SER B 1 671 ? -4.984 38.562 -3.215 1 76.44 671 SER B O 1
ATOM 12009 N N . TYR B 1 672 ? -7.234 39.094 -2.908 1 68.5 672 TYR B N 1
ATOM 12010 C CA . TYR B 1 672 ? -7.727 37.844 -3.432 1 68.5 672 TYR B CA 1
ATOM 12011 C C . TYR B 1 672 ? -8.922 38.031 -4.355 1 68.5 672 TYR B C 1
ATOM 12013 O O . TYR B 1 672 ? -9.492 39.125 -4.391 1 68.5 672 TYR B O 1
ATOM 12021 N N . PHE B 1 673 ? -9.133 37.031 -5.312 1 59.25 673 PHE B N 1
ATOM 12022 C CA . PHE B 1 673 ? -10.242 37.156 -6.25 1 59.25 673 PHE B CA 1
ATOM 12023 C C . PHE B 1 673 ? -11.375 36.188 -5.879 1 59.25 673 PHE B C 1
ATOM 12025 O O . PHE B 1 673 ? -11.125 35.062 -5.473 1 59.25 673 PHE B O 1
ATOM 12032 N N . ARG B 1 674 ? -12.586 36.656 -5.688 1 54.12 674 ARG B N 1
ATOM 12033 C CA . ARG B 1 674 ? -13.773 35.844 -5.422 1 54.12 674 ARG B CA 1
ATOM 12034 C C . ARG B 1 674 ? -14.711 35.844 -6.629 1 54.12 674 ARG B C 1
ATOM 12036 O O . ARG B 1 674 ? -14.766 36.812 -7.387 1 54.12 674 ARG B O 1
ATOM 12043 N N . SER B 1 675 ? -15.234 34.5 -6.93 1 49.62 675 SER B N 1
ATOM 12044 C CA . SER B 1 675 ? -16.188 34.375 -8.031 1 49.62 675 SER B CA 1
ATOM 12045 C C . SER B 1 675 ? -17.469 35.156 -7.746 1 49.62 675 SER B C 1
ATOM 12047 O O . SER B 1 675 ? -18.062 35.031 -6.672 1 49.62 675 SER B O 1
ATOM 12049 N N . GLY B 1 676 ? -17.672 36.25 -8.438 1 44.19 676 GLY B N 1
ATOM 12050 C CA . GLY B 1 676 ? -18.906 37 -8.305 1 44.19 676 GLY B CA 1
ATOM 12051 C C . GLY B 1 676 ? -20.078 36.375 -9.039 1 44.19 676 GLY B C 1
ATOM 12052 O O . GLY B 1 676 ? -19.953 35.312 -9.625 1 44.19 676 GLY B O 1
ATOM 12053 N N . ARG B 1 677 ? -21.406 36.844 -8.82 1 41.25 677 ARG B N 1
ATOM 12054 C CA . ARG B 1 677 ? -22.672 36.344 -9.359 1 41.25 677 ARG B CA 1
ATOM 12055 C C . ARG B 1 677 ? -22.547 36.031 -10.844 1 41.25 677 ARG B C 1
ATOM 12057 O O . ARG B 1 677 ? -23.109 35.031 -11.336 1 41.25 677 ARG B O 1
ATOM 12064 N N . LEU B 1 678 ? -21.969 36.812 -11.656 1 43.16 678 LEU B N 1
ATOM 12065 C CA . LEU B 1 678 ? -21.984 36.656 -13.109 1 43.16 678 LEU B CA 1
ATOM 12066 C C . LEU B 1 678 ? -20.641 36.156 -13.617 1 43.16 678 LEU B C 1
ATOM 12068 O O . LEU B 1 678 ? -20.25 36.469 -14.75 1 43.16 678 LEU B O 1
ATOM 12072 N N . GLY B 1 679 ? -20.047 35.219 -12.75 1 45.5 679 GLY B N 1
ATOM 12073 C CA . GLY B 1 679 ? -18.797 34.656 -13.219 1 45.5 679 GLY B CA 1
ATOM 12074 C C . GLY B 1 679 ? -17.641 35.625 -13.195 1 45.5 679 GLY B C 1
ATOM 12075 O O . GLY B 1 679 ? -16.547 35.312 -13.641 1 45.5 679 GLY B O 1
ATOM 12076 N N . LYS B 1 680 ? -18.016 36.875 -12.82 1 46.91 680 LYS B N 1
ATOM 12077 C CA . LYS B 1 680 ? -16.938 37.875 -12.766 1 46.91 680 LYS B CA 1
ATOM 12078 C C . LYS B 1 680 ? -16.156 37.75 -11.461 1 46.91 680 LYS B C 1
ATOM 12080 O O . LYS B 1 680 ? -16.734 37.5 -10.406 1 46.91 680 LYS B O 1
ATOM 12085 N N . PHE B 1 681 ? -14.836 37.719 -11.602 1 51.5 681 PHE B N 1
ATOM 12086 C CA . PHE B 1 681 ? -13.977 37.656 -10.43 1 51.5 681 PHE B CA 1
ATOM 12087 C C . PHE B 1 681 ? -13.766 39.031 -9.844 1 51.5 681 PHE B C 1
ATOM 12089 O O . PHE B 1 681 ? -13.414 39.969 -10.57 1 51.5 681 PHE B O 1
ATOM 12096 N N . ILE B 1 682 ? -14.297 39.312 -8.68 1 56.62 682 ILE B N 1
ATOM 12097 C CA . ILE B 1 682 ? -14.148 40.562 -7.969 1 56.62 682 ILE B CA 1
ATOM 12098 C C . ILE B 1 682 ? -12.945 40.5 -7.035 1 56.62 682 ILE B C 1
ATOM 12100 O O . ILE B 1 682 ? -12.797 39.531 -6.27 1 56.62 682 ILE B O 1
ATOM 12104 N N . GLU B 1 683 ? -11.992 41.375 -7.277 1 66.81 683 GLU B N 1
ATOM 12105 C CA . GLU B 1 683 ? -10.836 41.469 -6.395 1 66.81 683 GLU B CA 1
ATOM 12106 C C . GLU B 1 683 ? -11.25 41.875 -4.984 1 66.81 683 GLU B C 1
ATOM 12108 O O . GLU B 1 683 ? -12.023 42.812 -4.809 1 66.81 683 GLU B O 1
ATOM 12113 N N . VAL B 1 684 ? -10.891 41.125 -3.979 1 68.25 684 VAL B N 1
ATOM 12114 C CA . VAL B 1 684 ? -11.172 41.438 -2.578 1 68.25 684 VAL B CA 1
ATOM 12115 C C . VAL B 1 684 ? -9.852 41.625 -1.821 1 68.25 684 VAL B C 1
ATOM 12117 O O . VAL B 1 684 ? -8.922 40.844 -1.993 1 68.25 684 VAL B O 1
ATOM 12120 N N . LYS B 1 685 ? -9.797 42.719 -1.086 1 78 685 LYS B N 1
ATOM 12121 C CA . LYS B 1 685 ? -8.625 42.969 -0.264 1 78 685 LYS B CA 1
ATOM 12122 C C . LYS B 1 685 ? -8.711 42.25 1.074 1 78 685 LYS B C 1
ATOM 12124 O O . LYS B 1 685 ? -9.812 42.031 1.592 1 78 685 LYS B O 1
ATOM 12129 N N . ALA B 1 686 ? -7.543 41.938 1.562 1 83.38 686 ALA B N 1
ATOM 12130 C CA . ALA B 1 686 ? -7.492 41.344 2.895 1 83.38 686 ALA B CA 1
ATOM 12131 C C . ALA B 1 686 ? -8.086 42.281 3.939 1 83.38 686 ALA B C 1
ATOM 12133 O O . ALA B 1 686 ? -8 43.5 3.805 1 83.38 686 ALA B O 1
ATOM 12134 N N . ASP B 1 687 ? -8.664 41.75 4.945 1 87.06 687 ASP B N 1
ATOM 12135 C CA . ASP B 1 687 ? -9.359 42.531 5.973 1 87.06 687 ASP B CA 1
ATOM 12136 C C . ASP B 1 687 ? -8.43 43.562 6.621 1 87.06 687 ASP B C 1
ATOM 12138 O O . ASP B 1 687 ? -8.852 44.656 6.965 1 87.06 687 ASP B O 1
ATOM 12142 N N . ILE B 1 688 ? -7.211 43.156 6.762 1 92.44 688 ILE B N 1
ATOM 12143 C CA . ILE B 1 688 ? -6.266 44.031 7.453 1 92.44 688 ILE B CA 1
ATOM 12144 C C . ILE B 1 688 ? -5.984 45.25 6.594 1 92.44 688 ILE B C 1
ATOM 12146 O O . ILE B 1 688 ? -5.758 46.344 7.121 1 92.44 688 ILE B O 1
ATOM 12150 N N . VAL B 1 689 ? -5.961 45.125 5.273 1 92.5 689 VAL B N 1
ATOM 12151 C CA . VAL B 1 689 ? -5.793 46.281 4.367 1 92.5 689 VAL B CA 1
ATOM 12152 C C . VAL B 1 689 ? -7.012 47.188 4.457 1 92.5 689 VAL B C 1
ATOM 12154 O O . VAL B 1 689 ? -6.867 48.406 4.516 1 92.5 689 VAL B O 1
ATOM 12157 N N . LYS B 1 690 ? -8.188 46.562 4.48 1 90.5 690 LYS B N 1
ATOM 12158 C CA . LYS B 1 690 ? -9.414 47.344 4.617 1 90.5 690 LYS B CA 1
ATOM 12159 C C . LYS B 1 690 ? -9.406 48.156 5.91 1 90.5 690 LYS B C 1
ATOM 12161 O O . LYS B 1 690 ? -9.797 49.312 5.914 1 90.5 690 LYS B O 1
ATOM 12166 N N . GLU B 1 691 ? -9.039 47.531 6.891 1 92.81 691 GLU B N 1
ATOM 12167 C CA . GLU B 1 691 ? -8.969 48.219 8.172 1 92.81 691 GLU B CA 1
ATOM 12168 C C . GLU B 1 691 ? -8.016 49.406 8.109 1 92.81 691 GLU B C 1
ATOM 12170 O O . GLU B 1 691 ? -8.312 50.5 8.641 1 92.81 691 GLU B O 1
ATOM 12175 N N . TYR B 1 692 ? -6.844 49.188 7.539 1 93.62 692 TYR B N 1
ATOM 12176 C CA . TYR B 1 692 ? -5.859 50.281 7.395 1 93.62 692 TYR B CA 1
ATOM 12177 C C . TYR B 1 692 ? -6.43 51.438 6.594 1 93.62 692 TYR B C 1
ATOM 12179 O O . TYR B 1 692 ? -6.27 52.594 6.977 1 93.62 692 TYR B O 1
ATOM 12187 N N . LEU B 1 693 ? -7.094 51.094 5.496 1 91.94 693 LEU B N 1
ATOM 12188 C CA . LEU B 1 693 ? -7.66 52.125 4.625 1 91.94 693 LEU B CA 1
ATOM 12189 C C . LEU B 1 693 ? -8.773 52.906 5.336 1 91.94 693 LEU B C 1
ATOM 12191 O O . LEU B 1 693 ? -8.961 54.094 5.113 1 91.94 693 LEU B O 1
ATOM 12195 N N . ASP B 1 694 ? -9.492 52.219 6.09 1 92.31 694 ASP B N 1
ATOM 12196 C CA . ASP B 1 694 ? -10.547 52.844 6.863 1 92.31 694 ASP B CA 1
ATOM 12197 C C . ASP B 1 694 ? -9.961 53.812 7.891 1 92.31 694 ASP B C 1
ATOM 12199 O O . ASP B 1 694 ? -10.547 54.875 8.164 1 92.31 694 ASP B O 1
ATOM 12203 N N . ARG B 1 695 ? -8.859 53.5 8.414 1 91.12 695 ARG B N 1
ATOM 12204 C CA . ARG B 1 695 ? -8.227 54.312 9.445 1 91.12 695 ARG B CA 1
ATOM 12205 C C . ARG B 1 695 ? -7.375 55.438 8.836 1 91.12 695 ARG B C 1
ATOM 12207 O O . ARG B 1 695 ? -7.035 56.406 9.516 1 91.12 695 ARG B O 1
ATOM 12214 N N . THR B 1 696 ? -6.996 55.188 7.609 1 91.44 696 THR B N 1
ATOM 12215 C CA . THR B 1 696 ? -6.188 56.156 6.895 1 91.44 696 THR B CA 1
ATOM 12216 C C . THR B 1 696 ? -6.855 56.562 5.578 1 91.44 696 THR B C 1
ATOM 12218 O O . THR B 1 696 ? -6.391 56.156 4.504 1 91.44 696 THR B O 1
ATOM 12221 N N . PRO B 1 697 ? -7.785 57.406 5.664 1 87.19 697 PRO B N 1
ATOM 12222 C CA . PRO B 1 697 ? -8.594 57.719 4.484 1 87.19 697 PRO B CA 1
ATOM 12223 C C . PRO B 1 697 ? -7.777 58.312 3.342 1 87.19 697 PRO B C 1
ATOM 12225 O O . PRO B 1 697 ? -8.156 58.188 2.174 1 87.19 697 PRO B O 1
ATOM 12228 N N . GLU B 1 698 ? -6.664 58.875 3.658 1 87.88 698 GLU B N 1
ATOM 12229 C CA . GLU B 1 698 ? -5.844 59.531 2.627 1 87.88 698 GLU B CA 1
ATOM 12230 C C . GLU B 1 698 ? -4.996 58.5 1.888 1 87.88 698 GLU B C 1
ATOM 12232 O O . GLU B 1 698 ? -4.461 58.781 0.814 1 87.88 698 GLU B O 1
ATOM 12237 N N . ALA B 1 699 ? -4.949 57.344 2.477 1 86.69 699 ALA B N 1
ATOM 12238 C CA . ALA B 1 699 ? -4.102 56.312 1.88 1 86.69 699 ALA B CA 1
ATOM 12239 C C . ALA B 1 699 ? -4.746 55.719 0.623 1 86.69 699 ALA B C 1
ATOM 12241 O O . ALA B 1 699 ? -5.965 55.562 0.56 1 86.69 699 ALA B O 1
ATOM 12242 N N . LYS B 1 700 ? -3.93 55.5 -0.493 1 82.81 700 LYS B N 1
ATOM 12243 C CA . LYS B 1 700 ? -4.398 54.875 -1.724 1 82.81 700 LYS B CA 1
ATOM 12244 C C . LYS B 1 700 ? -4.301 53.344 -1.635 1 82.81 700 LYS B C 1
ATOM 12246 O O . LYS B 1 700 ? -3.322 52.812 -1.11 1 82.81 700 LYS B O 1
ATOM 12251 N N . GLU B 1 701 ? -5.324 52.75 -2.078 1 79.94 701 GLU B N 1
ATOM 12252 C CA . GLU B 1 701 ? -5.438 51.281 -2.025 1 79.94 701 GLU B CA 1
ATOM 12253 C C . GLU B 1 701 ? -4.281 50.625 -2.76 1 79.94 701 GLU B C 1
ATOM 12255 O O . GLU B 1 701 ? -3.85 49.531 -2.385 1 79.94 701 GLU B O 1
ATOM 12260 N N . ASP B 1 702 ? -3.742 51.25 -3.727 1 79.75 702 ASP B N 1
ATOM 12261 C CA . ASP B 1 702 ? -2.711 50.656 -4.562 1 79.75 702 ASP B CA 1
ATOM 12262 C C . ASP B 1 702 ? -1.315 51.062 -4.094 1 79.75 702 ASP B C 1
ATOM 12264 O O . ASP B 1 702 ? -0.312 50.594 -4.641 1 79.75 702 ASP B O 1
ATOM 12268 N N . GLU B 1 703 ? -1.229 51.844 -3.119 1 87 703 GLU B N 1
ATOM 12269 C CA . GLU B 1 703 ? 0.053 52.281 -2.574 1 87 703 GLU B CA 1
ATOM 12270 C C . GLU B 1 703 ? 0.121 52.062 -1.068 1 87 703 GLU B C 1
ATOM 12272 O O . GLU B 1 703 ? 0.181 53.031 -0.291 1 87 703 GLU B O 1
ATOM 12277 N N . LEU B 1 704 ? 0.238 50.875 -0.728 1 91.94 704 LEU B N 1
ATOM 12278 C CA . LEU B 1 704 ? 0.302 50.531 0.687 1 91.94 704 LEU B CA 1
ATOM 12279 C C . LEU B 1 704 ? 1.701 50.781 1.243 1 91.94 704 LEU B C 1
ATOM 12281 O O . LEU B 1 704 ? 2.688 50.688 0.508 1 91.94 704 LEU B O 1
ATOM 12285 N N . PRO B 1 705 ? 1.802 51.125 2.439 1 94.56 705 PRO B N 1
ATOM 12286 C CA . PRO B 1 705 ? 3.113 51.312 3.062 1 94.56 705 PRO B CA 1
ATOM 12287 C C . PRO B 1 705 ? 3.986 50.062 3 1 94.56 705 PRO B C 1
ATOM 12289 O O . PRO B 1 705 ? 3.484 48.969 2.732 1 94.56 705 PRO B O 1
ATOM 12292 N N . ASP B 1 706 ? 5.285 50.188 3.391 1 94.31 706 ASP B N 1
ATOM 12293 C CA . ASP B 1 706 ? 6.281 49.125 3.242 1 94.31 706 ASP B CA 1
ATOM 12294 C C . ASP B 1 706 ? 6 47.969 4.199 1 94.31 706 ASP B C 1
ATOM 12296 O O . ASP B 1 706 ? 6.414 46.844 3.951 1 94.31 706 ASP B O 1
ATOM 12300 N N . TRP B 1 707 ? 5.359 48.312 5.215 1 95.88 707 TRP B N 1
ATOM 12301 C CA . TRP B 1 707 ? 5.145 47.25 6.195 1 95.88 707 TRP B CA 1
ATOM 12302 C C . TRP B 1 707 ? 4.051 46.281 5.73 1 95.88 707 TRP B C 1
ATOM 12304 O O . TRP B 1 707 ? 3.777 45.281 6.391 1 95.88 707 TRP B O 1
ATOM 12314 N N . PHE B 1 708 ? 3.398 46.531 4.602 1 95.94 708 PHE B N 1
ATOM 12315 C CA . PHE B 1 708 ? 2.553 45.562 3.91 1 95.94 708 PHE B CA 1
ATOM 12316 C C . PHE B 1 708 ? 3.357 44.781 2.879 1 95.94 708 PHE B C 1
ATOM 12318 O O . PHE B 1 708 ? 3.002 44.781 1.698 1 95.94 708 PHE B O 1
ATOM 12325 N N . VAL B 1 709 ? 4.359 44.125 3.373 1 94.62 709 VAL B N 1
ATOM 12326 C CA . VAL B 1 709 ? 5.211 43.344 2.48 1 94.62 709 VAL B CA 1
ATOM 12327 C C . VAL B 1 709 ? 4.664 41.906 2.355 1 94.62 709 VAL B C 1
ATOM 12329 O O . VAL B 1 709 ? 4.34 41.281 3.361 1 94.62 709 VAL B O 1
ATOM 12332 N N . SER B 1 710 ? 4.496 41.438 1.188 1 89.94 710 SER B N 1
ATOM 12333 C CA . SER B 1 710 ? 4.012 40.062 0.978 1 89.94 710 SER B CA 1
ATOM 12334 C C . SER B 1 710 ? 5.156 39.062 1.021 1 89.94 710 SER B C 1
ATOM 12336 O O . SER B 1 710 ? 6.324 39.438 0.912 1 89.94 710 SER B O 1
ATOM 12338 N N . ALA B 1 711 ? 4.867 37.812 1.193 1 89.75 711 ALA B N 1
ATOM 12339 C CA . ALA B 1 711 ? 5.836 36.75 1.365 1 89.75 711 ALA B CA 1
ATOM 12340 C C . ALA B 1 711 ? 6.824 36.688 0.204 1 89.75 711 ALA B C 1
ATOM 12342 O O . ALA B 1 711 ? 8.023 36.5 0.408 1 89.75 711 ALA B O 1
ATOM 12343 N N . MET B 1 712 ? 6.371 36.969 -1.013 1 85.88 712 MET B N 1
ATOM 12344 C CA . MET B 1 712 ? 7.211 36.812 -2.199 1 85.88 712 MET B CA 1
ATOM 12345 C C . MET B 1 712 ? 8.086 38.031 -2.395 1 85.88 712 MET B C 1
ATOM 12347 O O . MET B 1 712 ? 9.07 38 -3.135 1 85.88 712 MET B O 1
ATOM 12351 N N . GLU B 1 713 ? 7.715 39.031 -1.748 1 89.69 713 GLU B N 1
ATOM 12352 C CA . GLU B 1 713 ? 8.5 40.25 -1.843 1 89.69 713 GLU B CA 1
ATOM 12353 C C . GLU B 1 713 ? 9.695 40.219 -0.896 1 89.69 713 GLU B C 1
ATOM 12355 O O . GLU B 1 713 ? 10.641 41 -1.052 1 89.69 713 GLU B O 1
ATOM 12360 N N . LEU B 1 714 ? 9.648 39.375 0.055 1 94.56 714 LEU B N 1
ATOM 12361 C CA . LEU B 1 714 ? 10.758 39.188 0.986 1 94.56 714 LEU B CA 1
ATOM 12362 C C . LEU B 1 714 ? 11.875 38.375 0.356 1 94.56 714 LEU B C 1
ATOM 12364 O O . LEU B 1 714 ? 11.617 37.469 -0.422 1 94.56 714 LEU B O 1
ATOM 12368 N N . SER B 1 715 ? 13.086 38.719 0.715 1 94.25 715 SER B N 1
ATOM 12369 C CA . SER B 1 715 ? 14.195 37.875 0.302 1 94.25 715 SER B CA 1
ATOM 12370 C C . SER B 1 715 ? 14.188 36.562 1.077 1 94.25 715 SER B C 1
ATOM 12372 O O . SER B 1 715 ? 13.773 36.531 2.238 1 94.25 715 SER B O 1
ATOM 12374 N N . PRO B 1 716 ? 14.695 35.5 0.432 1 94.5 716 PRO B N 1
ATOM 12375 C CA . PRO B 1 716 ? 14.805 34.25 1.151 1 94.5 716 PRO B CA 1
ATOM 12376 C C . PRO B 1 716 ? 15.648 34.344 2.422 1 94.5 716 PRO B C 1
ATOM 12378 O O . PRO B 1 716 ? 15.344 33.719 3.426 1 94.5 716 PRO B O 1
ATOM 12381 N N . GLU B 1 717 ? 16.625 35.188 2.412 1 95.31 717 GLU B N 1
ATOM 12382 C CA . GLU B 1 717 ? 17.469 35.406 3.584 1 95.31 717 GLU B CA 1
ATOM 12383 C C . GLU B 1 717 ? 16.672 36.031 4.719 1 95.31 717 GLU B C 1
ATOM 12385 O O . GLU B 1 717 ? 16.875 35.688 5.887 1 95.31 717 GLU B O 1
ATOM 12390 N N . ALA B 1 718 ? 15.828 36.938 4.336 1 96.19 718 ALA B N 1
ATOM 12391 C CA . ALA B 1 718 ? 14.984 37.562 5.348 1 96.19 718 ALA B CA 1
ATOM 12392 C C . ALA B 1 718 ? 14.062 36.531 6.016 1 96.19 718 ALA B C 1
ATOM 12394 O O . ALA B 1 718 ? 13.852 36.594 7.227 1 96.19 718 ALA B O 1
ATOM 12395 N N . HIS B 1 719 ? 13.508 35.719 5.199 1 95.75 719 HIS B N 1
ATOM 12396 C CA . HIS B 1 719 ? 12.711 34.625 5.746 1 95.75 719 HIS B CA 1
ATOM 12397 C C . HIS B 1 719 ? 13.523 33.781 6.738 1 95.75 719 HIS B C 1
ATOM 12399 O O . HIS B 1 719 ? 13.07 33.531 7.859 1 95.75 719 HIS B O 1
ATOM 12405 N N . ALA B 1 720 ? 14.68 33.344 6.336 1 96.5 720 ALA B N 1
ATOM 12406 C CA . ALA B 1 720 ? 15.531 32.469 7.129 1 96.5 720 ALA B CA 1
ATOM 12407 C C . ALA B 1 720 ? 15.961 33.125 8.43 1 96.5 720 ALA B C 1
ATOM 12409 O O . ALA B 1 720 ? 15.984 32.5 9.484 1 96.5 720 ALA B O 1
ATOM 12410 N N . ASP B 1 721 ? 16.297 34.375 8.352 1 97.19 721 ASP B N 1
ATOM 12411 C CA . ASP B 1 721 ? 16.766 35.094 9.531 1 97.19 721 ASP B CA 1
ATOM 12412 C C . ASP B 1 721 ? 15.656 35.25 10.57 1 97.19 721 ASP B C 1
ATOM 12414 O O . ASP B 1 721 ? 15.898 35.094 11.766 1 97.19 721 ASP B O 1
ATOM 12418 N N . THR B 1 722 ? 14.508 35.594 10.109 1 97.81 722 THR B N 1
ATOM 12419 C CA . THR B 1 722 ? 13.383 35.688 11.039 1 97.81 722 THR B CA 1
ATOM 12420 C C . THR B 1 722 ? 13.141 34.344 11.734 1 97.81 722 THR B C 1
ATOM 12422 O O . THR B 1 722 ? 12.906 34.312 12.945 1 97.81 722 THR B O 1
ATOM 12425 N N . GLN B 1 723 ? 13.188 33.281 10.977 1 97.19 723 GLN B N 1
ATOM 12426 C CA . GLN B 1 723 ? 13.039 31.953 11.555 1 97.19 723 GLN B CA 1
ATOM 12427 C C . GLN B 1 723 ? 14.078 31.703 12.641 1 97.19 723 GLN B C 1
ATOM 12429 O O . GLN B 1 723 ? 13.75 31.188 13.711 1 97.19 723 GLN B O 1
ATOM 12434 N N . CYS B 1 724 ? 15.289 32.062 12.391 1 97.5 724 CYS B N 1
ATOM 12435 C CA . CYS B 1 724 ? 16.375 31.812 13.328 1 97.5 724 CYS B CA 1
ATOM 12436 C C . CYS B 1 724 ? 16.219 32.656 14.594 1 97.5 724 CYS B C 1
ATOM 12438 O O . CYS B 1 724 ? 16.531 32.188 15.695 1 97.5 724 CYS B O 1
ATOM 12440 N N . VAL B 1 725 ? 15.719 33.844 14.469 1 97.94 725 VAL B N 1
ATOM 12441 C CA . VAL B 1 725 ? 15.461 34.719 15.609 1 97.94 725 VAL B CA 1
ATOM 12442 C C . VAL B 1 725 ? 14.414 34.062 16.516 1 97.94 725 VAL B C 1
ATOM 12444 O O . VAL B 1 725 ? 14.602 34 17.734 1 97.94 725 VAL B O 1
ATOM 12447 N N . ILE B 1 726 ? 13.398 33.625 15.922 1 98.31 726 ILE B N 1
ATOM 12448 C CA . ILE B 1 726 ? 12.305 33.031 16.688 1 98.31 726 ILE B CA 1
ATOM 12449 C C . ILE B 1 726 ? 12.781 31.719 17.312 1 98.31 726 ILE B C 1
ATOM 12451 O O . ILE B 1 726 ? 12.43 31.406 18.453 1 98.31 726 ILE B O 1
ATOM 12455 N N . GLN B 1 727 ? 13.609 30.938 16.594 1 97.81 727 GLN B N 1
ATOM 12456 C CA . GLN B 1 727 ? 14.086 29.641 17.062 1 97.81 727 GLN B CA 1
ATOM 12457 C C . GLN B 1 727 ? 14.859 29.781 18.359 1 97.81 727 GLN B C 1
ATOM 12459 O O . GLN B 1 727 ? 14.898 28.844 19.172 1 97.81 727 GLN B O 1
ATOM 12464 N N . ARG B 1 728 ? 15.414 30.922 18.641 1 96.56 728 ARG B N 1
ATOM 12465 C CA . ARG B 1 728 ? 16.172 31.156 19.875 1 96.56 728 ARG B CA 1
ATOM 12466 C C . ARG B 1 728 ? 15.289 30.969 21.109 1 96.56 728 ARG B C 1
ATOM 12468 O O . ARG B 1 728 ? 15.773 30.594 22.172 1 96.56 728 ARG B O 1
ATOM 12475 N N . TRP B 1 729 ? 14.016 31.188 20.906 1 98.19 729 TRP B N 1
ATOM 12476 C CA . TRP B 1 729 ? 13.125 31.203 22.062 1 98.19 729 TRP B CA 1
ATOM 12477 C C . TRP B 1 729 ? 12.133 30.047 22 1 98.19 729 TRP B C 1
ATOM 12479 O O . TRP B 1 729 ? 11.227 29.969 22.828 1 98.19 729 TRP B O 1
ATOM 12489 N N . VAL B 1 730 ? 12.242 29.156 21.094 1 98.31 730 VAL B N 1
ATOM 12490 C CA . VAL B 1 730 ? 11.352 28.016 20.938 1 98.31 730 VAL B CA 1
ATOM 12491 C C . VAL B 1 730 ? 12.086 26.734 21.281 1 98.31 730 VAL B C 1
ATOM 12493 O O . VAL B 1 730 ? 13.078 26.375 20.641 1 98.31 730 VAL B O 1
ATOM 12496 N N . ASP B 1 731 ? 11.672 26.078 22.297 1 98.12 731 ASP B N 1
ATOM 12497 C CA . ASP B 1 731 ? 12.375 24.891 22.781 1 98.12 731 ASP B CA 1
ATOM 12498 C C . ASP B 1 731 ? 12.188 23.703 21.828 1 98.12 731 ASP B C 1
ATOM 12500 O O . ASP B 1 731 ? 13.047 22.828 21.734 1 98.12 731 ASP B O 1
ATOM 12504 N N . SER B 1 732 ? 11.023 23.609 21.203 1 97.81 732 SER B N 1
ATOM 12505 C CA . SER B 1 732 ? 10.836 22.641 20.125 1 97.81 732 SER B CA 1
ATOM 12506 C C . SER B 1 732 ? 11.297 23.188 18.797 1 97.81 732 SER B C 1
ATOM 12508 O O . SER B 1 732 ? 12.391 23.75 18.688 1 97.81 732 SER B O 1
ATOM 12510 N N . SER B 1 733 ? 10.492 23.016 17.75 1 97.44 733 SER B N 1
ATOM 12511 C CA . SER B 1 733 ? 10.883 23.516 16.438 1 97.44 733 SER B CA 1
ATOM 12512 C C . SER B 1 733 ? 9.789 24.391 15.828 1 97.44 733 SER B C 1
ATOM 12514 O O . SER B 1 733 ? 8.805 24.703 16.5 1 97.44 733 SER B O 1
ATOM 12516 N N . ILE B 1 734 ? 10.117 24.891 14.664 1 96.38 734 ILE B N 1
ATOM 12517 C CA . ILE B 1 734 ? 9.258 25.859 13.984 1 96.38 734 ILE B CA 1
ATOM 12518 C C . ILE B 1 734 ? 8.914 25.344 12.586 1 96.38 734 ILE B C 1
ATOM 12520 O O . ILE B 1 734 ? 9.758 24.75 11.906 1 96.38 734 ILE B O 1
ATOM 12524 N N . SER B 1 735 ? 7.645 25.484 12.219 1 94.12 735 SER B N 1
ATOM 12525 C CA . SER B 1 735 ? 7.258 25.297 10.828 1 94.12 735 SER B CA 1
ATOM 12526 C C . SER B 1 735 ? 7.332 26.609 10.055 1 94.12 735 SER B C 1
ATOM 12528 O O . SER B 1 735 ? 6.617 27.562 10.367 1 94.12 735 SER B O 1
ATOM 12530 N N . LYS B 1 736 ? 8.219 26.656 9.125 1 93.06 736 LYS B N 1
ATOM 12531 C CA . LYS B 1 736 ? 8.422 27.859 8.312 1 93.06 736 LYS B CA 1
ATOM 12532 C C . LYS B 1 736 ? 8.789 27.5 6.875 1 93.06 736 LYS B C 1
ATOM 12534 O O . LYS B 1 736 ? 9.578 26.578 6.645 1 93.06 736 LYS B O 1
ATOM 12539 N N . THR B 1 737 ? 8.141 28.172 5.949 1 87.75 737 THR B N 1
ATOM 12540 C CA . THR B 1 737 ? 8.492 28.031 4.539 1 87.75 737 THR B CA 1
ATOM 12541 C C . THR B 1 737 ? 9.297 29.234 4.062 1 87.75 737 THR B C 1
ATOM 12543 O O . THR B 1 737 ? 8.852 30.375 4.188 1 87.75 737 THR B O 1
ATOM 12546 N N . VAL B 1 738 ? 10.438 29 3.57 1 92.5 738 VAL B N 1
ATOM 12547 C CA . VAL B 1 738 ? 11.211 30.031 2.912 1 92.5 738 VAL B CA 1
ATOM 12548 C C . VAL B 1 738 ? 10.797 30.156 1.446 1 92.5 738 VAL B C 1
ATOM 12550 O O . VAL B 1 738 ? 11.172 29.312 0.622 1 92.5 738 VAL B O 1
ATOM 12553 N N . ASN B 1 739 ? 10.047 31.188 1.148 1 88.12 739 ASN B N 1
ATOM 12554 C CA . ASN B 1 739 ? 9.617 31.406 -0.228 1 88.12 739 ASN B CA 1
ATOM 12555 C C . ASN B 1 739 ? 10.711 32.062 -1.056 1 88.12 739 ASN B C 1
ATOM 12557 O O . ASN B 1 739 ? 11.266 33.094 -0.647 1 88.12 739 ASN B O 1
ATOM 12561 N N . ALA B 1 740 ? 11.008 31.469 -2.119 1 89.88 740 ALA B N 1
ATOM 12562 C CA . ALA B 1 740 ? 12.008 32 -3.039 1 89.88 740 ALA B CA 1
ATOM 12563 C C . ALA B 1 740 ? 11.391 32.312 -4.402 1 89.88 740 ALA B C 1
ATOM 12565 O O . ALA B 1 740 ? 10.477 31.609 -4.852 1 89.88 740 ALA B O 1
ATOM 12566 N N . PRO B 1 741 ? 11.875 33.375 -4.996 1 86.38 741 PRO B N 1
ATOM 12567 C CA . PRO B 1 741 ? 11.305 33.75 -6.289 1 86.38 741 PRO B CA 1
ATOM 12568 C C . PRO B 1 741 ? 11.641 32.75 -7.402 1 86.38 741 PRO B C 1
ATOM 12570 O O . PRO B 1 741 ? 12.555 31.938 -7.246 1 86.38 741 PRO B O 1
ATOM 12573 N N . LYS B 1 742 ? 10.922 32.906 -8.43 1 83 742 LYS B N 1
ATOM 12574 C CA . LYS B 1 742 ? 11.164 32.094 -9.617 1 83 742 LYS B CA 1
ATOM 12575 C C . LYS B 1 742 ? 12.594 32.312 -10.133 1 83 742 LYS B C 1
ATOM 12577 O O . LYS B 1 742 ? 13.102 33.438 -10.164 1 83 742 LYS B O 1
ATOM 12582 N N . GLY B 1 743 ? 13.25 31.266 -10.484 1 80.5 743 GLY B N 1
ATOM 12583 C CA . GLY B 1 743 ? 14.594 31.344 -11.031 1 80.5 743 GLY B CA 1
ATOM 12584 C C . GLY B 1 743 ? 15.68 31.172 -9.984 1 80.5 743 GLY B C 1
ATOM 12585 O O . GLY B 1 743 ? 16.859 31.109 -10.312 1 80.5 743 GLY B O 1
ATOM 12586 N N . TYR B 1 744 ? 15.227 31.172 -8.75 1 85.88 744 TYR B N 1
ATOM 12587 C CA . TYR B 1 744 ? 16.188 30.875 -7.695 1 85.88 744 TYR B CA 1
ATOM 12588 C C . TYR B 1 744 ? 16.891 29.547 -7.957 1 85.88 744 TYR B C 1
ATOM 12590 O O . TYR B 1 744 ? 16.234 28.547 -8.234 1 85.88 744 TYR B O 1
ATOM 12598 N N . ASN B 1 745 ? 18.172 29.516 -7.953 1 87.56 745 ASN B N 1
ATOM 12599 C CA . ASN B 1 745 ? 18.906 28.344 -8.398 1 87.56 745 ASN B CA 1
ATOM 12600 C C . ASN B 1 745 ? 19.312 27.469 -7.219 1 87.56 745 ASN B C 1
ATOM 12602 O O . ASN B 1 745 ? 19.109 27.828 -6.062 1 87.56 745 ASN B O 1
ATOM 12606 N N . VAL B 1 746 ? 19.953 26.375 -7.508 1 92.25 746 VAL B N 1
ATOM 12607 C CA . VAL B 1 746 ? 20.297 25.344 -6.543 1 92.25 746 VAL B CA 1
ATOM 12608 C C . VAL B 1 746 ? 21.328 25.875 -5.551 1 92.25 746 VAL B C 1
ATOM 12610 O O . VAL B 1 746 ? 21.234 25.625 -4.348 1 92.25 746 VAL B O 1
ATOM 12613 N N . ASP B 1 747 ? 22.266 26.594 -6.02 1 92.5 747 ASP B N 1
ATOM 12614 C CA . ASP B 1 747 ? 23.312 27.141 -5.168 1 92.5 747 ASP B CA 1
ATOM 12615 C C . ASP B 1 747 ? 22.734 28.125 -4.145 1 92.5 747 ASP B C 1
ATOM 12617 O O . ASP B 1 747 ? 23.188 28.172 -2.998 1 92.5 747 ASP B O 1
ATOM 12621 N N . GLN B 1 748 ? 21.797 28.859 -4.594 1 92.38 748 GLN B N 1
ATOM 12622 C CA . GLN B 1 748 ? 21.141 29.812 -3.703 1 92.38 748 GLN B CA 1
ATOM 12623 C C . GLN B 1 748 ? 20.312 29.109 -2.639 1 92.38 748 GLN B C 1
ATOM 12625 O O . GLN B 1 748 ? 20.312 29.5 -1.473 1 92.38 748 GLN B O 1
ATOM 12630 N N . VAL B 1 749 ? 19.641 28.094 -3.033 1 93 749 VAL B N 1
ATOM 12631 C CA . VAL B 1 749 ? 18.875 27.297 -2.082 1 93 749 VAL B CA 1
ATOM 12632 C C . VAL B 1 749 ? 19.828 26.656 -1.064 1 93 749 VAL B C 1
ATOM 12634 O O . VAL B 1 749 ? 19.547 26.641 0.135 1 93 749 VAL B O 1
ATOM 12637 N N . GLN B 1 750 ? 20.922 26.109 -1.557 1 95.25 750 GLN B N 1
ATOM 12638 C CA . GLN B 1 750 ? 21.938 25.531 -0.688 1 95.25 750 GLN B CA 1
ATOM 12639 C C . GLN B 1 750 ? 22.391 26.531 0.374 1 95.25 750 GLN B C 1
ATOM 12641 O O . GLN B 1 750 ? 22.531 26.172 1.547 1 95.25 750 GLN B O 1
ATOM 12646 N N . LYS B 1 751 ? 22.562 27.734 -0.006 1 95.06 751 LYS B N 1
ATOM 12647 C CA . LYS B 1 751 ? 23.016 28.781 0.908 1 95.06 751 LYS B CA 1
ATOM 12648 C C . LYS B 1 751 ? 21.953 29.062 1.971 1 95.06 751 LYS B C 1
ATOM 12650 O O . LYS B 1 751 ? 22.297 29.375 3.119 1 95.06 751 LYS B O 1
ATOM 12655 N N . VAL B 1 752 ? 20.766 29.047 1.561 1 95.69 752 VAL B N 1
ATOM 12656 C CA . VAL B 1 752 ? 19.688 29.266 2.508 1 95.69 752 VAL B CA 1
ATOM 12657 C C . VAL B 1 752 ? 19.672 28.156 3.557 1 95.69 752 VAL B C 1
ATOM 12659 O O . VAL B 1 752 ? 19.547 28.438 4.754 1 95.69 752 VAL B O 1
ATOM 12662 N N . TYR B 1 753 ? 19.812 26.891 3.141 1 96 753 TYR B N 1
ATOM 12663 C CA . TYR B 1 753 ? 19.828 25.766 4.074 1 96 753 TYR B CA 1
ATOM 12664 C C . TYR B 1 753 ? 21.016 25.859 5.02 1 96 753 TYR B C 1
ATOM 12666 O O . TYR B 1 753 ? 20.891 25.578 6.211 1 96 753 TYR B O 1
ATOM 12674 N N . GLU B 1 754 ? 22.141 26.25 4.516 1 96.88 754 GLU B N 1
ATOM 12675 C CA . GLU B 1 754 ? 23.328 26.422 5.348 1 96.88 754 GLU B CA 1
ATOM 12676 C C . GLU B 1 754 ? 23.156 27.562 6.34 1 96.88 754 GLU B C 1
ATOM 12678 O O . GLU B 1 754 ? 23.625 27.484 7.473 1 96.88 754 GLU B O 1
ATOM 12683 N N . ARG B 1 755 ? 22.5 28.609 5.871 1 96.25 755 ARG B N 1
ATOM 12684 C CA . ARG B 1 755 ? 22.172 29.719 6.75 1 96.25 755 ARG B CA 1
ATOM 12685 C C . ARG B 1 755 ? 21.297 29.281 7.906 1 96.25 755 ARG B C 1
ATOM 12687 O O . ARG B 1 755 ? 21.531 29.641 9.055 1 96.25 755 ARG B O 1
ATOM 12694 N N . LEU B 1 756 ? 20.297 28.531 7.613 1 97.25 756 LEU B N 1
ATOM 12695 C CA . LEU B 1 756 ? 19.422 27.984 8.641 1 97.25 756 LEU B CA 1
ATOM 12696 C C . LEU B 1 756 ? 20.203 27.094 9.609 1 97.25 756 LEU B C 1
ATOM 12698 O O . LEU B 1 756 ? 20.047 27.219 10.828 1 97.25 756 LEU B O 1
ATOM 12702 N N . TYR B 1 757 ? 21.094 26.219 9.07 1 96.81 757 TYR B N 1
ATOM 12703 C CA . TYR B 1 757 ? 21.906 25.312 9.875 1 96.81 757 TYR B CA 1
ATOM 12704 C C . TYR B 1 757 ? 22.766 26.078 10.867 1 96.81 757 TYR B C 1
ATOM 12706 O O . TYR B 1 757 ? 22.734 25.812 12.07 1 96.81 757 TYR B O 1
ATOM 12714 N N . ARG B 1 758 ? 23.406 27.078 10.398 1 96.44 758 ARG B N 1
ATOM 12715 C CA . ARG B 1 758 ? 24.328 27.875 11.211 1 96.44 758 ARG B CA 1
ATOM 12716 C C . ARG B 1 758 ? 23.562 28.781 12.18 1 96.44 758 ARG B C 1
ATOM 12718 O O . ARG B 1 758 ? 24.062 29.094 13.258 1 96.44 758 ARG B O 1
ATOM 12725 N N . GLY B 1 759 ? 22.391 29.156 11.711 1 96.5 759 GLY B N 1
ATOM 12726 C CA . GLY B 1 759 ? 21.578 30.016 12.547 1 96.5 759 GLY B CA 1
ATOM 12727 C C . GLY B 1 759 ? 20.891 29.266 13.68 1 96.5 759 GLY B C 1
ATOM 12728 O O . GLY B 1 759 ? 20.219 29.875 14.516 1 96.5 759 GLY B O 1
ATOM 12729 N N . GLY B 1 760 ? 21.062 27.938 13.758 1 95.75 760 GLY B N 1
ATOM 12730 C CA . GLY B 1 760 ? 20.547 27.156 14.875 1 95.75 760 GLY B CA 1
ATOM 12731 C C . GLY B 1 760 ? 19.156 26.594 14.609 1 95.75 760 GLY B C 1
ATOM 12732 O O . GLY B 1 760 ? 18.547 26 15.5 1 95.75 760 GLY B O 1
ATOM 12733 N N . ALA B 1 761 ? 18.672 26.781 13.422 1 97.12 761 ALA B N 1
ATOM 12734 C CA . ALA B 1 761 ? 17.391 26.203 13.078 1 97.12 761 ALA B CA 1
ATOM 12735 C C . ALA B 1 761 ? 17.438 24.672 13.172 1 97.12 761 ALA B C 1
ATOM 12737 O O . ALA B 1 761 ? 18.5 24.078 12.992 1 97.12 761 ALA B O 1
ATOM 12738 N N . LYS B 1 762 ? 16.359 24.062 13.5 1 97.69 762 LYS B N 1
ATOM 12739 C CA . LYS B 1 762 ? 16.281 22.609 13.617 1 97.69 762 LYS B CA 1
ATOM 12740 C C . LYS B 1 762 ? 15.781 21.969 12.328 1 97.69 762 LYS B C 1
ATOM 12742 O O . LYS B 1 762 ? 15.883 20.75 12.148 1 97.69 762 LYS B O 1
ATOM 12747 N N . GLY B 1 763 ? 15.203 22.719 11.438 1 94.06 763 GLY B N 1
ATOM 12748 C CA . GLY B 1 763 ? 14.727 22.297 10.133 1 94.06 763 GLY B CA 1
ATOM 12749 C C . GLY B 1 763 ? 14.312 23.453 9.242 1 94.06 763 GLY B C 1
ATOM 12750 O O . GLY B 1 763 ? 14.406 24.609 9.648 1 94.06 763 GLY B O 1
ATOM 12751 N N . GLY B 1 764 ? 13.969 23.078 8.008 1 90 764 GLY B N 1
ATOM 12752 C CA . GLY B 1 764 ? 13.508 24.094 7.078 1 90 764 GLY B CA 1
ATOM 12753 C C . GLY B 1 764 ? 13.078 23.516 5.738 1 90 764 GLY B C 1
ATOM 12754 O O . GLY B 1 764 ? 13.453 22.406 5.383 1 90 764 GLY B O 1
ATOM 12755 N N . THR B 1 765 ? 12.164 24.266 5.109 1 87.88 765 THR B N 1
ATOM 12756 C CA . THR B 1 765 ? 11.719 23.953 3.754 1 87.88 765 THR B CA 1
ATOM 12757 C C . THR B 1 765 ? 11.805 25.203 2.871 1 87.88 765 THR B C 1
ATOM 12759 O O . THR B 1 765 ? 11.484 26.312 3.314 1 87.88 765 THR B O 1
ATOM 12762 N N . VAL B 1 766 ? 12.305 25.016 1.692 1 89 766 VAL B N 1
ATOM 12763 C CA . VAL B 1 766 ? 12.359 26.094 0.705 1 89 766 VAL B CA 1
ATOM 12764 C C . VAL B 1 766 ? 11.406 25.781 -0.446 1 89 766 VAL B C 1
ATOM 12766 O O . VAL B 1 766 ? 11.375 24.672 -0.957 1 89 766 VAL B O 1
ATOM 12769 N N . TYR B 1 767 ? 10.656 26.75 -0.75 1 85.56 767 TYR B N 1
ATOM 12770 C CA . TYR B 1 767 ? 9.773 26.641 -1.908 1 85.56 767 TYR B CA 1
ATOM 12771 C C . TYR B 1 767 ? 10.133 27.672 -2.965 1 85.56 767 TYR B C 1
ATOM 12773 O O . TYR B 1 767 ? 9.953 28.875 -2.75 1 85.56 767 TYR B O 1
ATOM 12781 N N . VAL B 1 768 ? 10.531 27.203 -4.059 1 84.75 768 VAL B N 1
ATOM 12782 C CA . VAL B 1 768 ? 10.836 28.078 -5.18 1 84.75 768 VAL B CA 1
ATOM 12783 C C . VAL B 1 768 ? 9.609 28.219 -6.082 1 84.75 768 VAL B C 1
ATOM 12785 O O . VAL B 1 768 ? 9.07 27.219 -6.562 1 84.75 768 VAL B O 1
ATOM 12788 N N . ASP B 1 769 ? 9.258 29.422 -6.297 1 78.62 769 ASP B N 1
ATOM 12789 C CA . ASP B 1 769 ? 8.078 29.672 -7.1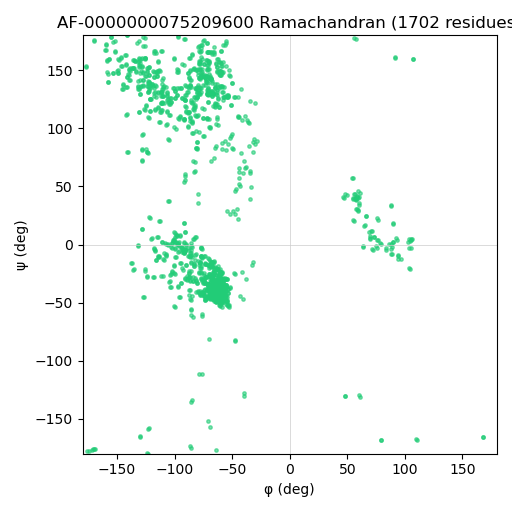09 1 78.62 769 ASP B CA 1
ATOM 12790 C C . ASP B 1 769 ? 8.203 29.031 -8.484 1 78.62 769 ASP B C 1
ATOM 12792 O O . ASP B 1 769 ? 9.219 29.203 -9.164 1 78.62 769 ASP B O 1
ATOM 12796 N N . GLY B 1 770 ? 7.246 28.234 -8.891 1 68.88 770 GLY B N 1
ATOM 12797 C CA . GLY B 1 770 ? 7.215 27.609 -10.203 1 68.88 770 GLY B CA 1
ATOM 12798 C C . GLY B 1 770 ? 8.031 26.328 -10.266 1 68.88 770 GLY B C 1
ATOM 12799 O O . GLY B 1 770 ? 8.195 25.75 -11.344 1 68.88 770 GLY B O 1
ATOM 12800 N N . SER B 1 771 ? 8.656 26 -9.273 1 69.12 771 SER B N 1
ATOM 12801 C CA . SER B 1 771 ? 9.562 24.859 -9.266 1 69.12 771 SER B CA 1
ATOM 12802 C C . SER B 1 771 ? 8.844 23.578 -9.68 1 69.12 771 SER B C 1
ATOM 12804 O O . SER B 1 771 ? 9.461 22.672 -10.234 1 69.12 771 SER B O 1
ATOM 12806 N N . ARG B 1 772 ? 7.699 23.453 -9.438 1 57.94 772 ARG B N 1
ATOM 12807 C CA . ARG B 1 772 ? 6.992 22.234 -9.805 1 57.94 772 ARG B CA 1
ATOM 12808 C C . ARG B 1 772 ? 6.367 22.359 -11.188 1 57.94 772 ARG B C 1
ATOM 12810 O O . ARG B 1 772 ? 5.641 21.453 -11.625 1 57.94 772 ARG B O 1
ATOM 12817 N N . ASP B 1 773 ? 6.715 23.672 -11.75 1 50.88 773 ASP B N 1
ATOM 12818 C CA . ASP B 1 773 ? 6.281 23.844 -13.133 1 50.88 773 ASP B CA 1
ATOM 12819 C C . ASP B 1 773 ? 7.227 23.141 -14.102 1 50.88 773 ASP B C 1
ATOM 12821 O O . ASP B 1 773 ? 8.422 23.031 -13.836 1 50.88 773 ASP B O 1
ATOM 12825 N N . ALA B 1 774 ? 6.836 22.391 -14.961 1 44.25 774 ALA B N 1
ATOM 12826 C CA . ALA B 1 774 ? 7.59 21.625 -15.953 1 44.25 774 ALA B CA 1
ATOM 12827 C C . ALA B 1 774 ? 8.617 22.516 -16.656 1 44.25 774 ALA B C 1
ATOM 12829 O O . ALA B 1 774 ? 9.625 22.016 -17.156 1 44.25 774 ALA B O 1
ATOM 12830 N N . GLN B 1 775 ? 8.617 23.812 -16.828 1 35.53 775 GLN B N 1
ATOM 12831 C CA . GLN B 1 775 ? 9.391 24.594 -17.781 1 35.53 775 GLN B CA 1
ATOM 12832 C C . GLN B 1 775 ? 10.688 25.109 -17.156 1 35.53 775 GLN B C 1
ATOM 12834 O O . GLN B 1 775 ? 11.445 25.844 -17.797 1 35.53 775 GLN B O 1
ATOM 12839 N N . VAL B 1 776 ? 11.062 24.938 -15.938 1 36.78 776 VAL B N 1
ATOM 12840 C CA . VAL B 1 776 ? 12.008 25.875 -15.344 1 36.78 776 VAL B CA 1
ATOM 12841 C C . VAL B 1 776 ? 13.438 25.453 -15.672 1 36.78 776 VAL B C 1
ATOM 12843 O O . VAL B 1 776 ? 14.391 25.984 -15.102 1 36.78 776 VAL B O 1
ATOM 12846 N N . LEU B 1 777 ? 13.859 24.453 -16.375 1 37.47 777 LEU B N 1
ATOM 12847 C CA . LEU B 1 777 ? 15.211 24.031 -16.031 1 37.47 777 LEU B CA 1
ATOM 12848 C C . LEU B 1 777 ? 16.234 24.953 -16.672 1 37.47 777 LEU B C 1
ATOM 12850 O O . LEU B 1 777 ? 17.328 24.516 -17.062 1 37.47 777 LEU B O 1
ATOM 12854 N N . THR B 1 778 ? 16.375 26.203 -16.969 1 31.7 778 THR B N 1
ATOM 12855 C CA . THR B 1 778 ? 17.719 26.578 -17.391 1 31.7 778 THR B CA 1
ATOM 12856 C C . THR B 1 778 ? 18.719 26.375 -16.266 1 31.7 778 THR B C 1
ATOM 12858 O O . THR B 1 778 ? 18.656 27.047 -15.234 1 31.7 778 THR B O 1
ATOM 12861 N N . LEU B 1 779 ? 19.219 25.203 -16.109 1 35.09 779 LEU B N 1
ATOM 12862 C CA . LEU B 1 779 ? 20.203 24.906 -15.078 1 35.09 779 LEU B CA 1
ATOM 12863 C C . LEU B 1 779 ? 21.312 25.953 -15.078 1 35.09 779 LEU B C 1
ATOM 12865 O O . LEU B 1 779 ? 21.703 26.453 -14.016 1 35.09 779 LEU B O 1
ATOM 12869 N N . LYS B 1 780 ? 22.531 25.859 -16.078 1 30.59 780 LYS B N 1
ATOM 12870 C CA . LYS B 1 780 ? 23.688 26.734 -16.125 1 30.59 780 LYS B CA 1
ATOM 12871 C C . LYS B 1 780 ? 23.328 28.109 -16.672 1 30.59 780 LYS B C 1
ATOM 12873 O O . LYS B 1 780 ? 22.531 28.234 -17.609 1 30.59 780 LYS B O 1
ATOM 12878 N N . ALA B 1 781 ? 23.672 29.312 -16.078 1 30.38 781 ALA B N 1
ATOM 12879 C CA . ALA B 1 781 ? 23.703 30.672 -16.641 1 30.38 781 ALA B CA 1
ATOM 12880 C C . ALA B 1 781 ? 24.359 30.672 -18.016 1 30.38 781 ALA B C 1
ATOM 12882 O O . ALA B 1 781 ? 25.531 31.047 -18.141 1 30.38 781 ALA B O 1
ATOM 12883 N N . GLU B 1 782 ? 24.531 29.688 -18.906 1 26.36 782 GLU B N 1
ATOM 12884 C CA . GLU B 1 782 ? 25.156 30.047 -20.188 1 26.36 782 GLU B CA 1
ATOM 12885 C C . GLU B 1 782 ? 24.422 31.219 -20.844 1 26.36 782 GLU B C 1
ATOM 12887 O O . GLU B 1 782 ? 23.234 31.422 -20.594 1 26.36 782 GLU B O 1
ATOM 12892 N N . GLU B 1 783 ? 25.297 32.188 -21.781 1 25.75 783 GLU B N 1
ATOM 12893 C CA . GLU B 1 783 ? 25.047 33.344 -22.625 1 25.75 783 GLU B CA 1
ATOM 12894 C C . GLU B 1 783 ? 23.734 33.188 -23.391 1 25.75 783 GLU B C 1
ATOM 12896 O O . GLU B 1 783 ? 23.078 32.125 -23.297 1 25.75 783 GLU B O 1
ATOM 12901 N N . THR B 1 784 ? 23.859 33.406 -24.906 1 25.42 784 THR B N 1
ATOM 12902 C CA . THR B 1 784 ? 23.047 34 -25.969 1 25.42 784 THR B CA 1
ATOM 12903 C C . THR B 1 784 ? 21.906 33.062 -26.359 1 25.42 784 THR B C 1
ATOM 12905 O O . THR B 1 784 ? 21.156 33.344 -27.297 1 25.42 784 THR B O 1
ATOM 12908 N N . PHE B 1 785 ? 21.844 31.844 -26.359 1 24.69 785 PHE B N 1
ATOM 12909 C CA . PHE B 1 785 ? 20.922 31.469 -27.422 1 24.69 785 PHE B CA 1
ATOM 12910 C C . PHE B 1 785 ? 19.562 32.094 -27.219 1 24.69 785 PHE B C 1
ATOM 12912 O O . PHE B 1 785 ? 19.094 32.219 -26.094 1 24.69 785 PHE B O 1
ATOM 12919 N N . GLU B 1 786 ? 18.922 32.906 -28.219 1 25.94 786 GLU B N 1
ATOM 12920 C CA . GLU B 1 786 ? 17.719 33.656 -28.547 1 25.94 786 GLU B CA 1
ATOM 12921 C C . GLU B 1 786 ? 16.469 32.969 -28.047 1 25.94 786 GLU B C 1
ATOM 12923 O O . GLU B 1 786 ? 15.352 33.406 -28.312 1 25.94 786 GLU B O 1
ATOM 12928 N N . GLN B 1 787 ? 16.391 31.719 -27.938 1 27.06 787 GLN B N 1
ATOM 12929 C CA . GLN B 1 787 ? 14.977 31.391 -27.844 1 27.06 787 GLN B CA 1
ATOM 12930 C C . GLN B 1 787 ? 14.305 32.156 -26.703 1 27.06 787 GLN B C 1
ATOM 12932 O O . GLN B 1 787 ? 14.977 32.625 -25.781 1 27.06 787 GLN B O 1
ATOM 12937 N N . THR B 1 788 ? 12.945 32.188 -26.344 1 26.78 788 THR B N 1
ATOM 12938 C CA . THR B 1 788 ? 12.062 33.219 -25.781 1 26.78 788 THR B CA 1
ATOM 12939 C C . THR B 1 788 ? 12.594 33.688 -24.438 1 26.78 788 THR B C 1
ATOM 12941 O O . THR B 1 788 ? 12.695 32.938 -23.484 1 26.78 788 THR B O 1
ATOM 12944 N N . GLU B 1 789 ? 13.641 34.688 -24.547 1 25.78 789 GLU B N 1
ATOM 12945 C CA . GLU B 1 789 ? 14.078 35.688 -23.578 1 25.78 789 GLU B CA 1
ATOM 12946 C C . GLU B 1 789 ? 12.914 36.156 -22.719 1 25.78 789 GLU B C 1
ATOM 12948 O O . GLU B 1 789 ? 11.969 36.781 -23.234 1 25.78 789 GLU B O 1
ATOM 12953 N N . ILE B 1 790 ? 12.531 35.5 -21.812 1 25.77 790 ILE B N 1
ATOM 12954 C CA . ILE B 1 790 ? 11.734 36.281 -20.891 1 25.77 790 ILE B CA 1
ATOM 12955 C C . ILE B 1 790 ? 12.484 37.562 -20.531 1 25.77 790 ILE B C 1
ATOM 12957 O O . ILE B 1 790 ? 13.617 37.531 -20.031 1 25.77 790 ILE B O 1
ATOM 12961 N N . ASP B 1 791 ? 12.328 38.688 -21.547 1 26.14 791 ASP B N 1
ATOM 12962 C CA . ASP B 1 791 ? 12.633 40.094 -21.281 1 26.14 791 ASP B CA 1
ATOM 12963 C C . ASP B 1 791 ? 12.445 40.438 -19.812 1 26.14 791 ASP B C 1
ATOM 12965 O O . ASP B 1 791 ? 11.32 40.438 -19.312 1 26.14 791 ASP B O 1
ATOM 12969 N N . LEU B 1 792 ? 13.508 40.219 -19.266 1 23.56 792 LEU B N 1
ATOM 12970 C CA . LEU B 1 792 ? 13.555 40.781 -17.922 1 23.56 792 LEU B CA 1
ATOM 12971 C C . LEU B 1 792 ? 13.477 42.281 -17.969 1 23.56 792 LEU B C 1
ATOM 12973 O O . LEU B 1 792 ? 14.039 42.906 -18.891 1 23.56 792 LEU B O 1
ATOM 12977 N N . GLY B 1 793 ? 12.539 43.219 -17.453 1 25.09 793 GLY B N 1
ATOM 12978 C CA . GLY B 1 793 ? 12.172 44.625 -17.203 1 25.09 793 GLY B CA 1
ATOM 12979 C C . GLY B 1 793 ? 13.359 45.5 -16.875 1 25.09 793 GLY B C 1
ATOM 12980 O O . GLY B 1 793 ? 13.211 46.531 -16.219 1 25.09 793 GLY B O 1
ATOM 12981 N N . ILE B 1 794 ? 14.477 45.406 -17.422 1 22.61 794 ILE B N 1
ATOM 12982 C CA . ILE B 1 794 ? 15.242 46.438 -16.734 1 22.61 794 ILE B CA 1
ATOM 12983 C C . ILE B 1 794 ? 14.742 47.812 -17.141 1 22.61 794 ILE B C 1
ATOM 12985 O O . ILE B 1 794 ? 14.508 48.688 -16.297 1 22.61 794 ILE B O 1
ATOM 12989 N N . GLU B 1 795 ? 15.055 48.5 -18.25 1 21.56 795 GLU B N 1
ATOM 12990 C CA . GLU B 1 795 ? 15.391 49.938 -18.219 1 21.56 795 GLU B CA 1
ATOM 12991 C C . GLU B 1 795 ? 14.133 50.781 -18.125 1 21.56 795 GLU B C 1
ATOM 12993 O O . GLU B 1 795 ? 14.047 51.688 -17.281 1 21.56 795 GLU B O 1
ATOM 12998 N N . GLU B 1 796 ? 13.719 51.594 -19.219 1 20.56 796 GLU B N 1
ATOM 12999 C CA . GLU B 1 796 ? 13.484 53.031 -19.297 1 20.56 796 GLU B CA 1
ATOM 13000 C C . GLU B 1 796 ? 12.227 53.438 -18.531 1 20.56 796 GLU B C 1
ATOM 13002 O O . GLU B 1 796 ? 11.414 52.562 -18.172 1 20.56 796 GLU B O 1
ATOM 13007 N N . ALA B 1 797 ? 11.414 54.812 -19.062 1 20.02 797 ALA B N 1
ATOM 13008 C CA . ALA B 1 797 ? 10.523 55.875 -18.625 1 20.02 797 ALA B CA 1
ATOM 13009 C C . ALA B 1 797 ? 9.164 55.312 -18.188 1 20.02 797 ALA B C 1
ATOM 13011 O O . ALA B 1 797 ? 8.781 54.219 -18.578 1 20.02 797 ALA B O 1
ATOM 13012 N N . LYS B 1 798 ? 8.188 56.469 -17.797 1 21.67 798 LYS B N 1
ATOM 13013 C CA . LYS B 1 798 ? 7.031 56.625 -16.922 1 21.67 798 LYS B CA 1
ATOM 13014 C C . LYS B 1 798 ? 5.859 55.781 -17.422 1 21.67 798 LYS B C 1
ATOM 13016 O O . LYS B 1 798 ? 4.805 55.75 -16.781 1 21.67 798 LYS B O 1
ATOM 13021 N N . GLN B 1 799 ? 5.668 55.719 -18.703 1 18.36 799 GLN B N 1
ATOM 13022 C CA . GLN B 1 799 ? 4.262 55.75 -19.094 1 18.36 799 GLN B CA 1
ATOM 13023 C C . GLN B 1 799 ? 3.525 54.5 -18.594 1 18.36 799 GLN B C 1
ATOM 13025 O O . GLN B 1 799 ? 4.105 53.406 -18.516 1 18.36 799 GLN B O 1
ATOM 13030 N N . LYS B 1 800 ? 2.23 54.719 -17.969 1 21.94 800 LYS B N 1
ATOM 13031 C CA . LYS B 1 800 ? 1.176 53.969 -17.281 1 21.94 800 LYS B CA 1
ATOM 13032 C C . LYS B 1 800 ? 0.777 52.719 -18.062 1 21.94 800 LYS B C 1
ATOM 13034 O O . LYS B 1 800 ? -0.098 52.781 -18.938 1 21.94 800 LYS B O 1
ATOM 13039 N N . ILE B 1 801 ? 1.716 52.156 -18.828 1 21.08 801 ILE B N 1
ATOM 13040 C CA . ILE B 1 801 ? 0.999 51.156 -19.609 1 21.08 801 ILE B CA 1
ATOM 13041 C C . ILE B 1 801 ? 0.176 50.25 -18.688 1 21.08 801 ILE B C 1
ATOM 13043 O O . ILE B 1 801 ? 0.722 49.625 -17.781 1 21.08 801 ILE B O 1
ATOM 13047 N N . VAL B 1 802 ? -1.079 50.625 -18.469 1 21.61 802 VAL B N 1
ATOM 13048 C CA . VAL B 1 802 ? -2.23 49.938 -17.891 1 21.61 802 VAL B CA 1
ATOM 13049 C C . VAL B 1 802 ? -2.26 48.469 -18.359 1 21.61 802 VAL B C 1
ATOM 13051 O O . VAL B 1 802 ? -2.361 48.219 -19.562 1 21.61 802 VAL B O 1
ATOM 13054 N N . LEU B 1 803 ? -1.315 47.719 -17.812 1 21.42 803 LEU B N 1
ATOM 13055 C CA . LEU B 1 803 ? -1.289 46.281 -17.938 1 21.42 803 LEU B CA 1
ATOM 13056 C C . LEU B 1 803 ? -2.703 45.719 -17.953 1 21.42 803 LEU B C 1
ATOM 13058 O O . LEU B 1 803 ? -3.4 45.75 -16.938 1 21.42 803 LEU B O 1
ATOM 13062 N N . VAL B 1 804 ? -3.5 46.062 -18.953 1 21.89 804 VAL B N 1
ATOM 13063 C CA . VAL B 1 804 ? -4.816 45.5 -19.25 1 21.89 804 VAL B CA 1
ATOM 13064 C C . VAL B 1 804 ? -4.793 43.969 -19.078 1 21.89 804 VAL B C 1
ATOM 13066 O O . VAL B 1 804 ? -3.824 43.312 -19.469 1 21.89 804 VAL B O 1
ATOM 13069 N N . ASP B 1 805 ? -5.777 43.406 -18.406 1 22.92 805 ASP B N 1
ATOM 13070 C CA . ASP B 1 805 ? -6.434 42.25 -17.812 1 22.92 805 ASP B CA 1
ATOM 13071 C C . ASP B 1 805 ? -6.633 41.125 -18.859 1 22.92 805 ASP B C 1
ATOM 13073 O O . ASP B 1 805 ? -7.742 40.938 -19.359 1 22.92 805 ASP B O 1
ATOM 13077 N N . THR B 1 806 ? -5.82 40.938 -19.906 1 23.41 806 THR B N 1
ATOM 13078 C CA . THR B 1 806 ? -6.16 39.875 -20.844 1 23.41 806 THR B CA 1
ATOM 13079 C C . THR B 1 806 ? -6.273 38.531 -20.109 1 23.41 806 THR B C 1
ATOM 13081 O O . THR B 1 806 ? -5.305 38.062 -19.516 1 23.41 806 THR B O 1
ATOM 13084 N N . ILE B 1 807 ? -7.438 38.156 -19.594 1 24.52 807 ILE B N 1
ATOM 13085 C CA . ILE B 1 807 ? -8.031 36.906 -19.156 1 24.52 807 ILE B CA 1
ATOM 13086 C C . ILE B 1 807 ? -7.625 35.781 -20.094 1 24.52 807 ILE B C 1
ATOM 13088 O O . ILE B 1 807 ? -8.023 35.781 -21.266 1 24.52 807 ILE B O 1
ATOM 13092 N N . THR B 1 808 ? -6.395 35.406 -20.172 1 25.53 808 THR B N 1
ATOM 13093 C CA . THR B 1 808 ? -5.961 34.25 -20.953 1 25.53 808 THR B CA 1
ATOM 13094 C C . THR B 1 808 ? -6.898 33.062 -20.719 1 25.53 808 THR B C 1
ATOM 13096 O O . THR B 1 808 ? -7.207 32.719 -19.578 1 25.53 808 THR B O 1
ATOM 13099 N N . ASP B 1 809 ? -7.676 32.688 -21.672 1 26 809 ASP B N 1
ATOM 13100 C CA . ASP B 1 809 ? -8.594 31.562 -21.812 1 26 809 ASP B CA 1
ATOM 13101 C C . ASP B 1 809 ? -7.953 30.281 -21.312 1 26 809 ASP B C 1
ATOM 13103 O O . ASP B 1 809 ? -6.797 29.984 -21.641 1 26 809 ASP B O 1
ATOM 13107 N N . LEU B 1 810 ? -8.336 29.703 -20.25 1 27.27 810 LEU B N 1
ATOM 13108 C CA . LEU B 1 810 ? -8.055 28.484 -19.531 1 27.27 810 LEU B CA 1
ATOM 13109 C C . LEU B 1 810 ? -7.691 27.344 -20.484 1 27.27 810 LEU B C 1
ATOM 13111 O O . LEU B 1 810 ? -7.438 26.219 -20.062 1 27.27 810 LEU B O 1
ATOM 13115 N N . ARG B 1 811 ? -8.008 27.453 -21.797 1 30.8 811 ARG B N 1
ATOM 13116 C CA . ARG B 1 811 ? -7.816 26.344 -22.734 1 30.8 811 ARG B CA 1
ATOM 13117 C C . ARG B 1 811 ? -6.332 26.094 -22.969 1 30.8 811 ARG B C 1
ATOM 13119 O O . ARG B 1 811 ? -5.969 25.156 -23.688 1 30.8 811 ARG B O 1
ATOM 13126 N N . SER B 1 812 ? -5.562 27 -23.172 1 30.34 812 SER B N 1
ATOM 13127 C CA . SER B 1 812 ? -4.309 26.734 -23.875 1 30.34 812 SER B CA 1
ATOM 13128 C C . SER B 1 812 ? -3.299 26.047 -22.969 1 30.34 812 SER B C 1
ATOM 13130 O O . SER B 1 812 ? -2.416 25.328 -23.438 1 30.34 812 SER B O 1
ATOM 13132 N N . THR B 1 813 ? -2.867 26.703 -21.766 1 32.19 813 THR B N 1
ATOM 13133 C CA . THR B 1 813 ? -1.598 26.266 -21.188 1 32.19 813 THR B CA 1
ATOM 13134 C C . THR B 1 813 ? -1.76 24.938 -20.469 1 32.19 813 THR B C 1
ATOM 13136 O O . THR B 1 813 ? -2.869 24.562 -20.078 1 32.19 813 THR B O 1
ATOM 13139 N N . ASP B 1 814 ? -0.613 24.078 -20.406 1 39.03 814 ASP B N 1
ATOM 13140 C CA . ASP B 1 814 ? -0.305 22.828 -19.734 1 39.03 814 ASP B CA 1
ATOM 13141 C C . ASP B 1 814 ? -0.722 22.875 -18.266 1 39.03 814 ASP B C 1
ATOM 13143 O O . ASP B 1 814 ? 0.112 23.109 -17.391 1 39.03 814 ASP B O 1
ATOM 13147 N N . VAL B 1 815 ? -1.877 23.344 -17.984 1 43.5 815 VAL B N 1
ATOM 13148 C CA . VAL B 1 815 ? -2.352 23.531 -16.625 1 43.5 815 VAL B CA 1
ATOM 13149 C C . VAL B 1 815 ? -2.709 22.188 -16 1 43.5 815 VAL B C 1
ATOM 13151 O O . VAL B 1 815 ? -3.598 21.484 -16.5 1 43.5 815 VAL B O 1
ATOM 13154 N N . THR B 1 816 ? -1.749 21.594 -15.297 1 54.03 816 THR B N 1
ATOM 13155 C CA . THR B 1 816 ? -2.057 20.438 -14.469 1 54.03 816 THR B CA 1
ATOM 13156 C C . THR B 1 816 ? -3.021 20.828 -13.344 1 54.03 816 THR B C 1
ATOM 13158 O O . THR B 1 816 ? -2.689 21.641 -12.484 1 54.03 816 THR B O 1
ATOM 13161 N N . VAL B 1 817 ? -4.242 20.484 -13.492 1 55.09 817 VAL B N 1
ATOM 13162 C CA . VAL B 1 817 ? -5.254 20.672 -12.461 1 55.09 817 VAL B CA 1
ATOM 13163 C C . VAL B 1 817 ? -5.07 19.641 -11.352 1 55.09 817 VAL B C 1
ATOM 13165 O O . VAL B 1 817 ? -4.93 18.453 -11.633 1 55.09 817 VAL B O 1
ATOM 13168 N N . GLY B 1 818 ? -4.785 20.094 -10.18 1 59 818 GLY B N 1
ATOM 13169 C CA . GLY B 1 818 ? -4.602 19.172 -9.07 1 59 818 GLY B CA 1
ATOM 13170 C C . GLY B 1 818 ? -4.516 19.875 -7.727 1 59 818 GLY B C 1
ATOM 13171 O O . GLY B 1 818 ? -4.832 21.062 -7.617 1 59 818 GLY B O 1
ATOM 13172 N N . ASN B 1 819 ? -4.273 19.094 -6.691 1 56.56 819 ASN B N 1
ATOM 13173 C CA . ASN B 1 819 ? -4.242 19.625 -5.336 1 56.56 819 ASN B CA 1
ATOM 13174 C C . ASN B 1 819 ? -2.811 19.844 -4.852 1 56.56 819 ASN B C 1
ATOM 13176 O O . ASN B 1 819 ? -2.59 20.188 -3.689 1 56.56 819 ASN B O 1
ATOM 13180 N N . GLU B 1 820 ? -1.994 19.547 -5.828 1 61.28 820 GLU B N 1
ATOM 13181 C CA . GLU B 1 820 ? -0.606 19.766 -5.434 1 61.28 820 GLU B CA 1
ATOM 13182 C C . GLU B 1 820 ? -0.172 21.203 -5.734 1 61.28 820 GLU B C 1
ATOM 13184 O O . GLU B 1 820 ? -0.747 21.859 -6.605 1 61.28 820 GLU B O 1
ATOM 13189 N N . VAL B 1 821 ? 0.732 21.688 -4.867 1 62.06 821 VAL B N 1
ATOM 13190 C CA . VAL B 1 821 ? 1.275 23.031 -5.086 1 62.06 821 VAL B CA 1
ATOM 13191 C C . VAL B 1 821 ? 1.71 23.172 -6.543 1 62.06 821 VAL B C 1
ATOM 13193 O O . VAL B 1 821 ? 2.391 22.297 -7.086 1 62.06 821 VAL B O 1
ATOM 13196 N N . GLY B 1 822 ? 1.282 24.125 -7.184 1 62.78 822 GLY B N 1
ATOM 13197 C CA . GLY B 1 822 ? 1.599 24.375 -8.578 1 62.78 822 GLY B CA 1
ATOM 13198 C C . GLY B 1 822 ? 0.463 24.031 -9.523 1 62.78 822 GLY B C 1
ATOM 13199 O O . GLY B 1 822 ? 0.405 24.531 -10.648 1 62.78 822 GLY B O 1
ATOM 13200 N N . ASN B 1 823 ? -0.434 23.172 -9.039 1 64.69 823 ASN B N 1
ATOM 13201 C CA . ASN B 1 823 ? -1.576 22.797 -9.859 1 64.69 823 ASN B CA 1
ATOM 13202 C C . ASN B 1 823 ? -2.562 23.938 -10.023 1 64.69 823 ASN B C 1
ATOM 13204 O O . ASN B 1 823 ? -2.572 24.875 -9.219 1 64.69 823 ASN B O 1
ATOM 13208 N N . THR B 1 824 ? -3.18 23.859 -11.102 1 67.31 824 THR B N 1
ATOM 13209 C CA . THR B 1 824 ? -4.371 24.688 -11.219 1 67.31 824 THR B CA 1
ATOM 13210 C C . THR B 1 824 ? -5.484 24.172 -10.312 1 67.31 824 THR B C 1
ATOM 13212 O O . THR B 1 824 ? -5.703 22.953 -10.219 1 67.31 824 THR B O 1
ATOM 13215 N N . CYS B 1 825 ? -6.02 25.109 -9.547 1 66.12 825 CYS B N 1
ATOM 13216 C CA . CYS B 1 825 ? -7.051 24.75 -8.578 1 66.12 825 CYS B CA 1
ATOM 13217 C C . CYS B 1 825 ? -8.164 23.938 -9.227 1 66.12 825 CYS B C 1
ATOM 13219 O O . CYS B 1 825 ? -8.766 24.391 -10.211 1 66.12 825 CYS B O 1
ATOM 13221 N N . PRO B 1 826 ? -8.359 22.797 -8.766 1 60.22 826 PRO B N 1
ATOM 13222 C CA . PRO B 1 826 ? -9.43 22 -9.367 1 60.22 826 PRO B CA 1
ATOM 13223 C C . PRO B 1 826 ? -10.82 22.562 -9.086 1 60.22 826 PRO B C 1
ATOM 13225 O O . PRO B 1 826 ? -11.797 22.156 -9.719 1 60.22 826 PRO B O 1
ATOM 13228 N N . VAL B 1 827 ? -10.836 23.453 -8.117 1 60.19 827 VAL B N 1
ATOM 13229 C CA . VAL B 1 827 ? -12.117 24.031 -7.707 1 60.19 827 VAL B CA 1
ATOM 13230 C C . VAL B 1 827 ? -12.453 25.219 -8.586 1 60.19 827 VAL B C 1
ATOM 13232 O O . VAL B 1 827 ? -13.477 25.234 -9.273 1 60.19 827 VAL B O 1
ATOM 13235 N N . CYS B 1 828 ? -11.562 26.234 -8.672 1 57.84 828 CYS B N 1
ATOM 13236 C CA . CYS B 1 828 ? -11.898 27.453 -9.398 1 57.84 828 CYS B CA 1
ATOM 13237 C C . CYS B 1 828 ? -11.289 27.438 -10.797 1 57.84 828 CYS B C 1
ATOM 13239 O O . CYS B 1 828 ? -11.664 28.25 -11.648 1 57.84 828 CYS B O 1
ATOM 13241 N N . ARG B 1 829 ? -10.375 26.406 -10.984 1 57.78 829 ARG B N 1
ATOM 13242 C CA . ARG B 1 829 ? -9.672 26.219 -12.242 1 57.78 829 ARG B CA 1
ATOM 13243 C C . ARG B 1 829 ? -8.938 27.484 -12.664 1 57.78 829 ARG B C 1
ATOM 13245 O O . ARG B 1 829 ? -8.648 27.672 -13.852 1 57.78 829 ARG B O 1
ATOM 13252 N N . LYS B 1 830 ? -8.625 28.406 -11.805 1 59.09 830 LYS B N 1
ATOM 13253 C CA . LYS B 1 830 ? -7.957 29.656 -12.125 1 59.09 830 LYS B CA 1
ATOM 13254 C C . LYS B 1 830 ? -6.73 29.875 -11.242 1 59.09 830 LYS B C 1
ATOM 13256 O O . LYS B 1 830 ? -5.672 30.281 -11.719 1 59.09 830 LYS B O 1
ATOM 13261 N N . GLY B 1 831 ? -7.027 29.609 -10.039 1 64.12 831 GLY B N 1
ATOM 13262 C CA . GLY B 1 831 ? -5.938 29.828 -9.102 1 64.12 831 GLY B CA 1
ATOM 13263 C C . GLY B 1 831 ? -4.906 28.719 -9.117 1 64.12 831 GLY B C 1
ATOM 13264 O O . GLY B 1 831 ? -5.164 27.641 -9.633 1 64.12 831 GLY B O 1
ATOM 13265 N N . LYS B 1 832 ? -3.727 29.047 -8.68 1 72 832 LYS B N 1
ATOM 13266 C CA . LYS B 1 832 ? -2.676 28.047 -8.484 1 72 832 LYS B CA 1
ATOM 13267 C C . LYS B 1 832 ? -2.596 27.625 -7.02 1 72 832 LYS B C 1
ATOM 13269 O O . LYS B 1 832 ? -2.764 28.438 -6.117 1 72 832 LYS B O 1
ATOM 13274 N N . ILE B 1 833 ? -2.502 26.391 -6.852 1 67.44 833 ILE B N 1
ATOM 13275 C CA . ILE B 1 833 ? -2.383 25.844 -5.5 1 67.44 833 ILE B CA 1
ATOM 13276 C C . ILE B 1 833 ? -1.007 26.188 -4.93 1 67.44 833 ILE B C 1
ATOM 13278 O O . ILE B 1 833 ? 0.016 25.953 -5.578 1 67.44 833 ILE B O 1
ATOM 13282 N N . LYS B 1 834 ? -1.066 26.875 -3.785 1 68.69 834 LYS B N 1
ATOM 13283 C CA . LYS B 1 834 ? 0.164 27.203 -3.068 1 68.69 834 LYS B CA 1
ATOM 13284 C C . LYS B 1 834 ? 0.105 26.719 -1.625 1 68.69 834 LYS B C 1
ATOM 13286 O O . LYS B 1 834 ? -0.981 26.531 -1.068 1 68.69 834 LYS B O 1
ATOM 13291 N N . GLU B 1 835 ? 1.225 26.297 -1.126 1 62.66 835 GLU B N 1
ATOM 13292 C CA . GLU B 1 835 ? 1.271 25.953 0.292 1 62.66 835 GLU B CA 1
ATOM 13293 C C . GLU B 1 835 ? 1.201 27.203 1.164 1 62.66 835 GLU B C 1
ATOM 13295 O O . GLU B 1 835 ? 2.121 28.016 1.156 1 62.66 835 GLU B O 1
ATOM 13300 N N . ILE B 1 836 ? 0.146 27.359 1.782 1 57.97 836 ILE B N 1
ATOM 13301 C CA . ILE B 1 836 ? -0.045 28.484 2.697 1 57.97 836 ILE B CA 1
ATOM 13302 C C . ILE B 1 836 ? -0.368 27.953 4.094 1 57.97 836 ILE B C 1
ATOM 13304 O O . ILE B 1 836 ? -1.427 27.359 4.312 1 57.97 836 ILE B O 1
ATOM 13308 N N . GLY B 1 837 ? 0.5 28.203 4.988 1 54.16 837 GLY B N 1
ATOM 13309 C CA . GLY B 1 837 ? 0.25 27.797 6.359 1 54.16 837 GLY B CA 1
ATOM 13310 C C . GLY B 1 837 ? 0.072 26.297 6.504 1 54.16 837 GLY B C 1
ATOM 13311 O O . GLY B 1 837 ? -0.838 25.844 7.199 1 54.16 837 GLY B O 1
ATOM 13312 N N . GLY B 1 838 ? 0.726 25.484 5.77 1 54.44 838 GLY B N 1
ATOM 13313 C CA . GLY B 1 838 ? 0.66 24.047 5.887 1 54.44 838 GLY B CA 1
ATOM 13314 C C . GLY B 1 838 ? -0.462 23.422 5.07 1 54.44 838 GLY B C 1
ATOM 13315 O O . GLY B 1 838 ? -0.7 22.219 5.141 1 54.44 838 GLY B O 1
ATOM 13316 N N . CYS B 1 839 ? -1.199 24.234 4.367 1 65.25 839 CYS B N 1
ATOM 13317 C CA . CYS B 1 839 ? -2.297 23.75 3.537 1 65.25 839 CYS B CA 1
ATOM 13318 C C . CYS B 1 839 ? -2.064 24.078 2.07 1 65.25 839 CYS B C 1
ATOM 13320 O O . CYS B 1 839 ? -1.548 25.156 1.752 1 65.25 839 CYS B O 1
ATOM 13322 N N . ASN B 1 840 ? -2.346 23.094 1.238 1 65.44 840 ASN B N 1
ATOM 13323 C CA . ASN B 1 840 ? -2.441 23.422 -0.181 1 65.44 840 ASN B CA 1
ATOM 13324 C C . ASN B 1 840 ? -3.684 24.25 -0.483 1 65.44 840 ASN B C 1
ATOM 13326 O O . ASN B 1 840 ? -4.797 23.719 -0.52 1 65.44 840 ASN B O 1
ATOM 13330 N N . THR B 1 841 ? -3.416 25.594 -0.632 1 68.44 841 THR B N 1
ATOM 13331 C CA . THR B 1 841 ? -4.512 26.562 -0.732 1 68.44 841 THR B CA 1
ATOM 13332 C C . THR B 1 841 ? -4.504 27.25 -2.096 1 68.44 841 THR B C 1
ATOM 13334 O O . THR B 1 841 ? -3.443 27.594 -2.619 1 68.44 841 THR B O 1
ATOM 13337 N N . CYS B 1 842 ? -5.676 27.406 -2.711 1 72.12 842 CYS B N 1
ATOM 13338 C CA . CYS B 1 842 ? -5.805 28.141 -3.965 1 72.12 842 CYS B CA 1
ATOM 13339 C C . CYS B 1 842 ? -5.613 29.641 -3.744 1 72.12 842 CYS B C 1
ATOM 13341 O O . CYS B 1 842 ? -6.219 30.219 -2.844 1 72.12 842 CYS B O 1
ATOM 13343 N N . THR B 1 843 ? -4.762 30.203 -4.52 1 65.38 843 THR B N 1
ATOM 13344 C CA . THR B 1 843 ? -4.445 31.625 -4.367 1 65.38 843 THR B CA 1
ATOM 13345 C C . THR B 1 843 ? -5.566 32.5 -4.934 1 65.38 843 THR B C 1
ATOM 13347 O O . THR B 1 843 ? -5.543 33.719 -4.793 1 65.38 843 THR B O 1
ATOM 13350 N N . ASN B 1 844 ? -6.457 31.719 -5.645 1 61.69 844 ASN B N 1
ATOM 13351 C CA . ASN B 1 844 ? -7.578 32.469 -6.219 1 61.69 844 ASN B CA 1
ATOM 13352 C C . ASN B 1 844 ? -8.836 32.312 -5.363 1 61.69 844 ASN B C 1
ATOM 13354 O O . ASN B 1 844 ? -9.398 33.312 -4.91 1 61.69 844 ASN B O 1
ATOM 13358 N N . CYS B 1 845 ? -9.203 31.234 -5.09 1 59.78 845 CYS B N 1
ATOM 13359 C CA . CYS B 1 845 ? -10.469 31.047 -4.395 1 59.78 845 CYS B CA 1
ATOM 13360 C C . CYS B 1 845 ? -10.242 30.672 -2.934 1 59.78 845 CYS B C 1
ATOM 13362 O O . CYS B 1 845 ? -11.203 30.422 -2.197 1 59.78 845 CYS B O 1
ATOM 13364 N N . ASN B 1 846 ? -9.078 30.547 -2.416 1 61.53 846 ASN B N 1
ATOM 13365 C CA . ASN B 1 846 ? -8.641 30.297 -1.045 1 61.53 846 ASN B CA 1
ATOM 13366 C C . ASN B 1 846 ? -9.102 28.922 -0.553 1 61.53 846 ASN B C 1
ATOM 13368 O O . ASN B 1 846 ? -9.062 28.656 0.647 1 61.53 846 ASN B O 1
ATOM 13372 N N . THR B 1 847 ? -9.5 28.062 -1.485 1 65.94 847 THR B N 1
ATOM 13373 C CA . THR B 1 847 ? -9.875 26.719 -1.101 1 65.94 847 THR B CA 1
ATOM 13374 C C . THR B 1 847 ? -8.664 25.938 -0.599 1 65.94 847 THR B C 1
ATOM 13376 O O . THR B 1 847 ? -7.598 25.969 -1.222 1 65.94 847 THR B O 1
ATOM 13379 N N . GLN B 1 848 ? -8.867 25.375 0.605 1 63.97 848 GLN B N 1
ATOM 13380 C CA . GLN B 1 848 ? -7.828 24.516 1.157 1 63.97 848 GLN B CA 1
ATOM 13381 C C . GLN B 1 848 ? -8.062 23.062 0.768 1 63.97 848 GLN B C 1
ATOM 13383 O O . GLN B 1 848 ? -9.016 22.438 1.224 1 63.97 848 GLN B O 1
ATOM 13388 N N . LEU B 1 849 ? -7.238 22.562 -0.111 1 62.06 849 LEU B N 1
ATOM 13389 C CA . LEU B 1 849 ? -7.445 21.25 -0.696 1 62.06 849 LEU B CA 1
ATOM 13390 C C . LEU B 1 849 ? -6.805 20.156 0.166 1 62.06 849 LEU B C 1
ATOM 13392 O O . LEU B 1 849 ? -7.309 19.031 0.234 1 62.06 849 LEU B O 1
ATOM 13396 N N . LYS B 1 850 ? -5.621 20.453 0.707 1 62.5 850 LYS B N 1
ATOM 13397 C CA . LYS B 1 850 ? -4.852 19.547 1.555 1 62.5 850 LYS B CA 1
ATOM 13398 C C . LYS B 1 850 ? -4.172 20.297 2.693 1 62.5 850 LYS B C 1
ATOM 13400 O O . LYS B 1 850 ? -3.537 21.328 2.467 1 62.5 850 LYS B O 1
ATOM 13405 N N . CYS B 1 851 ? -4.641 20.016 3.867 1 55.94 851 CYS B N 1
ATOM 13406 C CA . CYS B 1 851 ? -3.936 20.625 4.988 1 55.94 851 CYS B CA 1
ATOM 13407 C C . CYS B 1 851 ? -3.195 19.578 5.805 1 55.94 851 CYS B C 1
ATOM 13409 O O . CYS B 1 851 ? -3.689 18.453 5.98 1 55.94 851 CYS B O 1
ATOM 13411 N N . GLY B 1 852 ? -2.129 19.75 6.219 1 47.22 852 GLY B N 1
ATOM 13412 C CA . GLY B 1 852 ? -1.374 18.844 7.082 1 47.22 852 GLY B CA 1
ATOM 13413 C C . GLY B 1 852 ? -0.309 18.062 6.34 1 47.22 852 GLY B C 1
ATOM 13414 O O . GLY B 1 852 ? 0.031 16.953 6.73 1 47.22 852 GLY B O 1
ATOM 13415 N N . LEU B 1 853 ? -0.109 18.297 4.98 1 42.72 853 LEU B N 1
ATOM 13416 C CA . LEU B 1 853 ? 0.992 17.578 4.344 1 42.72 853 LEU B CA 1
ATOM 13417 C C . LEU B 1 853 ? 2.271 18.406 4.383 1 42.72 853 LEU B C 1
ATOM 13419 O O . LEU B 1 853 ? 2.223 19.641 4.32 1 42.72 853 LEU B O 1
#

Solvent-accessible surface area (backbone atoms only — not comparable to full-atom values): 87970 Å² total; per-residue (Å²): 133,82,73,72,70,78,69,84,88,67,81,55,62,68,62,49,40,59,54,36,68,79,35,88,53,53,59,68,86,55,90,85,58,79,49,48,69,55,72,67,22,25,48,47,42,46,65,65,31,34,56,55,44,80,81,54,84,75,71,52,68,60,38,56,31,41,30,58,66,29,93,36,97,86,63,59,35,76,37,50,29,31,32,67,41,73,40,77,89,78,40,30,30,34,30,42,42,40,76,89,52,27,78,59,38,86,49,67,68,34,35,71,68,24,48,42,77,44,52,53,86,50,45,31,35,55,70,35,74,36,52,48,38,46,24,44,24,30,19,50,31,39,18,63,67,45,93,42,72,67,52,20,52,52,40,24,55,57,42,26,52,36,34,58,67,49,41,40,44,64,34,65,36,32,50,39,31,38,34,53,84,58,83,39,36,39,40,52,27,28,17,48,51,44,36,38,73,45,72,67,34,44,46,51,49,44,47,52,52,51,54,41,25,35,41,54,21,21,35,6,39,24,47,53,38,36,58,37,59,65,36,80,35,74,83,40,61,21,41,36,67,19,34,61,58,55,49,32,58,55,20,48,46,31,78,54,39,46,11,38,62,91,47,64,40,25,23,16,41,31,39,35,68,40,34,65,47,37,66,58,53,48,52,51,67,61,74,54,44,67,56,34,51,45,44,47,72,71,50,83,55,64,66,60,27,49,53,31,52,65,36,47,33,78,47,67,52,38,44,54,53,46,51,43,34,52,47,54,53,67,22,59,85,37,80,68,26,70,70,48,52,69,67,36,50,51,48,29,50,48,39,62,70,66,43,34,47,73,41,50,51,66,80,69,46,46,67,33,31,33,46,30,38,34,38,45,62,70,53,55,49,24,35,76,64,64,30,72,34,62,18,36,42,72,32,69,92,74,48,49,73,68,51,44,51,46,47,75,72,40,40,35,78,64,51,40,68,67,62,46,41,72,74,68,46,65,70,34,74,78,44,79,42,52,25,47,59,56,52,47,52,48,30,44,32,16,45,46,58,50,34,41,29,44,30,29,51,51,55,43,50,53,28,30,48,48,53,38,67,76,44,56,60,65,32,30,24,33,66,46,19,44,60,26,33,61,33,26,60,37,40,49,30,24,37,28,34,48,73,31,38,34,65,87,78,34,38,74,35,60,67,61,44,47,51,51,40,42,54,47,52,55,50,51,56,28,43,71,72,57,40,60,72,90,47,67,68,36,43,55,37,37,63,25,36,36,50,36,25,45,24,39,22,8,44,40,45,24,32,39,50,40,65,28,34,81,54,35,73,70,28,43,52,52,48,41,52,52,40,46,50,51,38,54,42,38,55,50,41,29,28,54,43,5,68,74,74,39,44,20,50,64,53,52,45,96,45,69,70,48,19,48,50,30,32,49,40,34,43,63,21,55,47,46,60,72,52,57,66,67,55,48,52,42,29,57,72,48,28,35,28,43,64,40,56,27,17,30,48,28,45,33,66,61,19,47,42,74,68,46,28,24,6,78,36,52,41,71,61,62,62,36,38,39,81,38,97,83,72,43,67,44,80,39,68,34,67,68,56,52,50,49,41,70,76,31,73,85,57,50,90,88,58,67,62,75,34,73,56,33,38,73,74,42,52,44,64,30,45,44,50,44,50,26,51,51,45,75,46,30,58,47,25,53,34,59,72,29,43,32,53,66,82,68,47,46,70,58,51,43,48,50,54,51,49,31,54,74,49,62,30,38,51,50,40,52,42,37,46,61,32,69,42,88,81,62,72,79,77,74,91,68,85,73,82,73,67,91,66,80,76,75,74,75,83,88,86,84,75,80,71,72,79,73,80,76,77,73,70,83,64,41,68,93,64,53,64,35,68,45,61,64,12,24,16,71,70,74,62,71,18,43,15,35,75,48,34,48,12,22,21,17,63,27,70,61,48,71,71,37,61,49,82,136,80,75,74,72,78,70,84,89,67,82,55,61,70,61,50,40,58,54,37,69,78,35,86,54,52,59,67,86,54,90,84,59,79,49,49,68,57,72,67,22,25,50,48,42,46,65,64,32,33,55,55,44,80,81,53,82,74,71,53,69,60,38,54,32,40,30,56,66,30,94,37,99,86,63,58,36,74,37,50,30,30,31,67,40,74,40,76,90,76,40,30,31,35,28,42,42,40,75,89,51,26,77,59,39,84,48,67,69,33,35,72,70,24,49,42,75,43,52,52,86,51,45,31,33,54,70,34,72,37,53,46,36,47,25,46,25,30,18,51,32,38,16,64,67,42,91,43,72,68,50,21,51,52,42,24,55,55,41,27,52,35,35,59,69,49,41,38,43,63,32,65,34,32,50,40,33,37,33,53,85,59,84,40,38,39,40,51,28,29,18,46,51,44,36,37,72,44,73,67,34,44,46,52,49,46,47,51,52,50,54,41,24,35,42,54,22,20,36,6,37,26,47,52,37,36,60,38,59,65,35,80,35,73,83,43,61,21,41,35,66,20,33,62,58,53,50,31,57,54,21,47,46,29,78,55,39,48,12,37,64,92,47,64,39,24,22,18,41,32,39,34,68,41,34,66,48,37,66,58,53,48,52,50,67,60,75,54,42,68,57,34,51,46,43,46,74,70,50,82,56,64,66,61,26,48,53,30,52,66,36,46,33,77,46,67,52,39,45,54,53,47,52,44,34,53,49,54,53,66,22,60,85,37,82,68,26,70,72,48,51,70,68,36,51,51,49,30,52,49,40,61,71,65,45,33,48,73,41,50,51,65,81,68,46,45,66,32,30,33,44,29,38,34,38,44,63,69,54,54,50,23,36,76,64,66,30,72,34,62,18,37,43,72,33,70,91,73,47,49,74,66,52,43,52,47,46,76,71,42,40,35,77,66,51,41,66,69,61,46,42,73,73,68,47,64,70,36,72,78,43,79,42,52,25,48,57,55,51,47,50,48,31,45,32,16,43,45,56,50,34,40,30,44,29,29,51,49,54,42,49,55,27,31,47,48,52,38,66,75,44,53,61,64,31,31,23,34,67,47,20,46,61,25,31,61,33,27,60,37,39,52,31,24,36,28,35,46,72,30,39,33,66,88,78,34,41,74,35,60,68,60,43,47,51,51,41,41,53,48,51,53,50,52,56,29,42,70,72,56,40,61,74,89,46,67,66,36,42,54,39,37,61,25,37,37,48,36,23,46,26,38,23,8,44,41,45,24,32,38,50,39,66,28,34,83,55,35,73,70,28,43,52,52,49,41,52,52,39,47,50,52,40,53,41,39,56,50,42,28,27,55,44,5,67,74,73,40,44,20,50,63,53,51,44,97,46,69,69,48,20,48,51,30,32,50,41,34,42,63,21,54,47,45,60,71,51,57,65,68,56,48,51,41,30,58,72,49,27,35,28,45,63,40,54,25,17,30,48,28,45,32,67,61,20,46,43,74,68,47,27,24,6,76,38,51,40,71,59,61,60,35,39,40,82,39,97,84,74,43,67,44,80,39,66,35,68,69,57,52,53,50,42,70,74,33,73,85,56,50,90,88,60,67,60,75,35,73,57,32,37,72,73,42,52,45,64,32,46,44,50,44,52,26,50,51,45,76,48,29,58,48,24,53,34,57,74,28,42,33,54,66,82,68,47,46,70,58,51,44,50,51,54,50,47,32,53,75,51,61,30,39,50,50,41,53,42,38,47,61,30,69,41,88,80,62,69,81,77,73,91,69,86,72,81,74,67,92,67,78,76,72,80,71,82,88,86,83,75,78,71,73,79,72,81,78,77,73,69,83,64,42,68,93,64,54,62,35,66,45,59,62,12,23,16,70,71,75,62,70,19,42,15,36,74,49,33,48,11,23,21,19,64,27,71,61,48,70,72,37,61,48,83